Protein 7A46 (pdb70)

Solvent-accessible surface area: 71014 Å² total; per-residue (Å²): 120,88,82,67,47,56,62,61,10,62,65,17,44,89,83,84,192,76,113,95,111,48,50,28,30,97,19,13,39,60,32,50,73,72,19,102,21,48,3,56,59,34,36,24,29,26,113,19,40,7,61,6,41,1,41,46,41,55,39,70,4,68,40,13,5,74,45,4,76,164,34,87,3,0,61,96,44,11,31,0,29,11,58,148,12,65,4,50,1,70,129,65,39,127,26,5,1,3,0,30,51,89,51,1,2,26,28,11,7,5,5,42,46,5,77,49,4,3,2,24,48,50,52,76,0,23,8,52,0,68,9,51,0,1,22,118,25,86,23,112,90,0,39,94,4,1,87,63,0,3,53,57,2,33,144,72,138,122,7,82,50,23,6,90,42,128,25,94,68,39,19,10,21,17,37,66,73,34,7,0,27,1,67,0,24,9,46,0,70,44,69,89,7,106,66,0,67,32,25,0,0,38,38,0,6,94,31,4,73,136,40,40,13,96,20,11,15,72,22,31,47,70,160,120,87,82,66,48,57,62,59,11,61,64,15,44,89,82,84,191,76,114,95,112,48,51,29,31,98,19,13,39,61,32,49,73,72,20,101,21,47,2,54,64,33,37,25,31,25,113,18,42,6,62,7,42,0,40,48,44,55,40,73,4,70,38,14,6,73,41,4,75,162,31,84,3,0,62,96,44,11,30,0,29,10,57,150,13,66,4,50,1,70,132,64,40,128,29,6,1,2,1,31,52,90,52,1,3,27,30,13,7,5,5,42,47,6,77,51,4,3,2,24,49,47,50,77,0,22,7,56,0,68,9,50,0,0,21,119,26,86,23,112,89,0,39,94,4,1,87,64,0,3,53,56,2,33,144,71,139,122,6,83,51,23,6,89,42,127,24,94,67,36,18,10,22,16,39,65,69,35,7,0,28,1,66,0,23,9,46,0,69,44,68,89,8,105,65,0,67,35,24,0,0,38,38,0,7,94,30,4,73,137,42,40,13,95,21,12,13,71,19,29,52,73,161,121,86,83,67,48,56,63,62,12,61,65,15,44,88,82,85,192,75,114,94,113,49,50,32,31,96,19,13,38,62,35,53,73,73,22,102,22,47,3,56,66,35,35,27,33,29,115,21,44,8,64,9,43,0,42,50,41,55,41,74,4,69,38,14,6,73,41,6,74,161,31,84,2,0,62,96,44,12,30,0,31,11,56,149,14,65,4,51,1,70,132,64,42,127,28,6,1,3,0,31,52,90,49,2,2,27,28,12,6,8,6,42,46,6,79,52,5,3,3,25,50,47,50,76,0,24,7,55,0,68,9,50,0,0,22,122,26,84,23,112,89,0,39,93,4,1,86,63,0,2,54,56,2,33,144,71,138,122,6,81,51,23,6,89,43,126,25,94,69,35,18,10,22,18,40,64,75,32,7,0,28,1,66,0,23,9,46,0,71,44,70,88,8,106,65,0,67,34,24,0,0,40,38,0,6,94,31,3,73,137,42,40,12,97,17,9,15,70,21,32,53,71,158,122,88,83,67,48,57,63,62,11,61,65,18,45,89,83,84,192,76,114,94,111,48,51,33,30,97,19,14,38,62,33,52,71,74,22,105,22,51,4,57,60,38,36,25,30,31,113,20,46,9,64,8,48,1,43,48,43,55,40,72,4,68,41,15,6,72,43,5,76,161,33,85,3,0,61,96,45,11,29,0,31,11,56,149,14,66,4,52,1,70,134,64,40,126,30,6,1,3,0,29,52,90,49,1,2,26,29,12,7,7,5,42,46,6,79,51,5,3,3,26,50,48,51,76,0,23,8,53,0,68,11,54,0,0,22,118,25,83,24,111,88,0,38,95,6,1,85,63,0,2,53,57,2,32,144,72,136,121,7,80,51,23,6,91,44,126,24,94,67,37,20,10,22,18,38,66,72,33,7,0,27,1,66,0,24,9,46,1,70,44,70,88,9,106,64,0,66,34,24,0,0,41,37,0,7,93,30,5,76,137,42,41,12,98,20,9,18,72,21,28,50,64,154,120,86,83,67,48,57,62,59,11,62,64,14,45,89,80,86,191,76,112,94,112,48,50,28,31,98,19,12,38,65,29,48,72,75,20,106,21,48,4,55,61,36,36,23,29,27,113,18,44,8,64,6,45,1,41,47,45,55,37,71,4,68,39,12,6,72,40,3,74,161,28,84,3,0,62,96,44,12,29,0,31,12,57,150,13,66,4,51,1,71,136,65,40,126,30,6,1,3,0,31,52,91,49,1,2,26,30,14,8,6,6,42,49,5,75,49,3,2,1,23,51,46,52,78,0,25,8,55,0,68,8,52,0,1,23,121,26,84,24,112,88,0,38,94,5,1,84,63,0,2,54,58,2,33,145,71,137,121,7,80,50,23,6,92,43,126,25,95,67,38,20,10,21,18,39,64,73,33,6,0,27,1,64,0,24,9,47,0,70,44,70,88,7,107,64,0,67,34,24,0,0,40,37,0,7,92,31,5,76,137,41,40,13,97,20,10,17,70,21,31,50,70,159,121,87,82,68,47,57,63,60,11,62,65,18,46,88,84,84,191,76,113,95,112,49,51,32,30,98,18,14,39,60,30,52,73,71,16,101,20,45,2,54,59,33,33,24,30,26,113,21,40,7,62,8,40,1,41,50,40,55,42,73,4,69,41,15,6,72,43,5,75,162,31,85,3,0,62,96,44,12,29,0,31,11,56,148,14,65,4,51,1,71,130,65,38,126,26,5,1,3,0,29,52,89,51,1,2,25,27,11,6,5,6,42,49,6,77,51,4,3,2,24,50,47,51,78,0,24,8,53,0,67,10,52,0,1,22,122,25,85,23,113,90,0,38,93,5,1,84,63,0,2,54,57,2,33,145,72,138,121,7,80,50,24,6,91,43,127,25,94,67,36,19,9,22,18,39,66,73,32,6,0,27,1,66,0,24,9,46,0,69,44,70,88,8,106,64,0,68,33,26,0,0,39,38,0,7,93,30,4,74,136,42,39,13,94,21,11,16,71,22,34,52,69,157,121,87,81,66,48,58,62,60,10,61,66,16,45,89,81,84,190,78,114,95,112,48,51,29,30,97,20,13,39,63,32,51,75,75,20,106,20,49,4,55,61,35,36,24,29,28,112,19,43,9,62,7,47,1,43,49,43,56,38,72,4,69,38,13,6,74,41,4,76,163,28,85,2,0,60,96,44,11,30,0,30,12,57,149,13,66,4,50,1,69,133,65,40,127,31,6,1,3,0,30,52,90,50,1,2,28,29,13,7,6,6,41,50,6,76,50,4,2,2,24,49,47,51,76,0,25,7,53,0,68,9,51,0,1,22,120,25,85,23,112,89,0,39,94,4,1,85,64,0,3,54,56,2,33,144,71,139,121,7,82,49,24,6,91,42,127,25,93,68,36,19,9,22,17,38,65,73,33,6,0,27,1,66,0,23,8,46,0,70,44,70,89,8,106,65,0,67,34,26,0,0,40,38,0,7,94,30,5,75,136,41,41,12,98,21,11,15,71,22,33,50,70,159

B-factor: mean 167.86, std 59.72, range [116.12, 360.84]

Structure (mmCIF, N/CA/C/O backbone):
data_7A46
#
_entry.id   7A46
#
_cell.length_a   1.00
_cell.length_b   1.00
_cell.length_c   1.00
_cell.angle_alpha   90.00
_cell.angle_beta   90.00
_cell.angle_gamma   90.00
#
_symmetry.space_group_name_H-M   'P 1'
#
loop_
_atom_site.group_PDB
_atom_site.id
_atom_site.type_symbol
_atom_site.label_atom_id
_atom_site.label_alt_id
_atom_site.label_comp_id
_atom_site.label_asym_id
_atom_site.label_entity_id
_atom_site.label_seq_id
_atom_site.pdbx_PDB_ins_code
_atom_site.Cartn_x
_atom_site.Cartn_y
_atom_site.Cartn_z
_atom_site.occupancy
_atom_site.B_iso_or_equiv
_atom_site.auth_seq_id
_atom_site.auth_comp_id
_atom_site.auth_asym_id
_atom_site.auth_atom_id
_atom_site.pdbx_PDB_model_num
ATOM 1 N N . UNK A 1 1 ? 134.749 113.799 94.141 1.00 330.01 -15 UNK A N 1
ATOM 2 C CA . UNK A 1 1 ? 135.000 114.510 95.388 1.00 330.01 -15 UNK A CA 1
ATOM 3 C C . UNK A 1 1 ? 134.656 113.637 96.589 1.00 330.01 -15 UNK A C 1
ATOM 4 O O . UNK A 1 1 ? 135.231 113.796 97.666 1.00 330.01 -15 UNK A O 1
ATOM 6 N N . UNK A 1 2 ? 133.716 112.717 96.397 1.00 330.91 -14 UNK A N 1
ATOM 7 C CA . UNK A 1 2 ? 133.291 111.816 97.462 1.00 330.91 -14 UNK A CA 1
ATOM 8 C C . UNK A 1 2 ? 134.435 110.907 97.890 1.00 330.91 -14 UNK A C 1
ATOM 9 O O . UNK A 1 2 ? 134.776 110.831 99.072 1.00 330.91 -14 UNK A O 1
ATOM 11 N N . UNK A 1 3 ? 135.024 110.219 96.918 1.00 331.02 -13 UNK A N 1
ATOM 12 C CA . UNK A 1 3 ? 136.156 109.340 97.178 1.00 331.02 -13 UNK A CA 1
ATOM 13 C C . UNK A 1 3 ? 137.339 110.144 97.699 1.00 331.02 -13 UNK A C 1
ATOM 14 O O . UNK A 1 3 ? 138.062 109.694 98.586 1.00 331.02 -13 UNK A O 1
ATOM 16 N N . UNK A 1 4 ? 137.525 111.340 97.148 1.00 330.30 -12 UNK A N 1
ATOM 17 C CA . UNK A 1 4 ? 138.610 112.219 97.569 1.00 330.30 -12 UNK A CA 1
ATOM 18 C C . UNK A 1 4 ? 138.441 112.633 99.027 1.00 330.30 -12 UNK A C 1
ATOM 19 O O . UNK A 1 4 ? 139.395 112.592 99.804 1.00 330.30 -12 UNK A O 1
ATOM 21 N N . UNK A 1 5 ? 137.225 113.028 99.390 1.00 329.15 -11 UNK A N 1
ATOM 22 C CA . UNK A 1 5 ? 136.924 113.413 100.765 1.00 329.15 -11 UNK A CA 1
ATOM 23 C C . UNK A 1 5 ? 137.109 112.225 101.701 1.00 329.15 -11 UNK A C 1
ATOM 24 O O . UNK A 1 5 ? 137.616 112.372 102.814 1.00 329.15 -11 UNK A O 1
ATOM 26 N N . UNK A 1 6 ? 136.694 111.050 101.239 1.00 327.92 -10 UNK A N 1
ATOM 27 C CA . UNK A 1 6 ? 136.840 109.826 102.013 1.00 327.92 -10 UNK A CA 1
ATOM 28 C C . UNK A 1 6 ? 138.309 109.548 102.295 1.00 327.92 -10 UNK A C 1
ATOM 29 O O . UNK A 1 6 ? 138.683 109.236 103.424 1.00 327.92 -10 UNK A O 1
ATOM 31 N N . UNK A 1 7 ? 139.137 109.674 101.264 1.00 326.00 -9 UNK A N 1
ATOM 32 C CA . UNK A 1 7 ? 140.571 109.441 101.390 1.00 326.00 -9 UNK A CA 1
ATOM 33 C C . UNK A 1 7 ? 141.212 110.471 102.313 1.00 326.00 -9 UNK A C 1
ATOM 34 O O . UNK A 1 7 ? 142.088 110.139 103.114 1.00 326.00 -9 UNK A O 1
ATOM 36 N N . UNK A 1 8 ? 140.770 111.719 102.198 1.00 324.44 -8 UNK A N 1
ATOM 37 C CA . UNK A 1 8 ? 141.263 112.790 103.054 1.00 324.44 -8 UNK A CA 1
ATOM 38 C C . UNK A 1 8 ? 140.969 112.479 104.518 1.00 324.44 -8 UNK A C 1
ATOM 39 O O . UNK A 1 8 ? 141.851 112.570 105.377 1.00 324.44 -8 UNK A O 1
ATOM 41 N N . UNK A 1 9 ? 139.723 112.105 104.788 1.00 321.52 -7 UNK A N 1
ATOM 42 C CA . UNK A 1 9 ? 139.289 111.771 106.139 1.00 321.52 -7 UNK A CA 1
ATOM 43 C C . UNK A 1 9 ? 140.045 110.562 106.675 1.00 321.52 -7 UNK A C 1
ATOM 44 O O . UNK A 1 9 ? 140.412 110.526 107.846 1.00 321.52 -7 UNK A O 1
ATOM 46 N N . UNK A 1 10 ? 140.275 109.578 105.812 1.00 320.71 -6 UNK A N 1
ATOM 47 C CA . UNK A 1 10 ? 141.033 108.395 106.188 1.00 320.71 -6 UNK A CA 1
ATOM 48 C C . UNK A 1 10 ? 142.445 108.777 106.603 1.00 320.71 -6 UNK A C 1
ATOM 49 O O . UNK A 1 10 ? 142.920 108.353 107.655 1.00 320.71 -6 UNK A O 1
ATOM 51 N N . UNK A 1 11 ? 143.107 109.574 105.771 1.00 318.82 -5 UNK A N 1
ATOM 52 C CA . UNK A 1 11 ? 144.471 110.010 106.046 1.00 318.82 -5 UNK A CA 1
ATOM 53 C C . UNK A 1 11 ? 144.533 110.776 107.362 1.00 318.82 -5 UNK A C 1
ATOM 54 O O . UNK A 1 11 ? 145.435 110.570 108.178 1.00 318.82 -5 UNK A O 1
ATOM 56 N N . UNK A 1 12 ? 143.555 111.651 107.569 1.00 317.74 -4 UNK A N 1
ATOM 57 C CA . UNK A 1 12 ? 143.492 112.452 108.785 1.00 317.74 -4 UNK A CA 1
ATOM 58 C C . UNK A 1 12 ? 143.300 111.579 110.023 1.00 317.74 -4 UNK A C 1
ATOM 59 O O . UNK A 1 12 ? 143.974 111.772 111.035 1.00 317.74 -4 UNK A O 1
ATOM 61 N N . UNK A 1 13 ? 142.386 110.618 109.936 1.00 315.25 -3 UNK A N 1
ATOM 62 C CA . UNK A 1 13 ? 142.103 109.725 111.051 1.00 315.25 -3 UNK A CA 1
ATOM 63 C C . UNK A 1 13 ? 143.298 108.825 111.333 1.00 315.25 -3 UNK A C 1
ATOM 64 O O . UNK A 1 13 ? 143.519 108.401 112.468 1.00 315.25 -3 UNK A O 1
ATOM 66 N N . UNK A 1 14 ? 144.064 108.534 110.287 1.00 313.82 -2 UNK A N 1
ATOM 67 C CA . UNK A 1 14 ? 145.266 107.727 11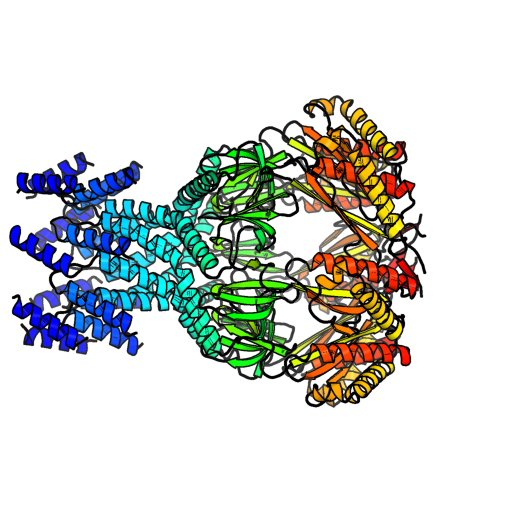0.416 1.00 313.82 -2 UNK A CA 1
ATOM 68 C C . UNK A 1 14 ? 146.330 108.524 111.154 1.00 313.82 -2 UNK A C 1
ATOM 69 O O . UNK A 1 14 ? 147.047 108.003 112.010 1.00 313.82 -2 UNK A O 1
ATOM 71 N N . UNK A 1 15 ? 146.422 109.802 110.806 1.00 311.23 -1 UNK A N 1
ATOM 72 C CA . UNK A 1 15 ? 147.335 110.712 111.481 1.00 311.23 -1 UNK A CA 1
ATOM 73 C C . UNK A 1 15 ? 146.918 110.879 112.939 1.00 311.23 -1 UNK A C 1
ATOM 74 O O . UNK A 1 15 ? 147.752 111.107 113.813 1.00 311.23 -1 UNK A O 1
ATOM 76 N N . UNK A 1 16 ? 145.619 110.762 113.191 1.00 308.15 0 UNK A N 1
ATOM 77 C CA . UNK A 1 16 ? 145.089 110.893 114.541 1.00 308.15 0 UNK A CA 1
ATOM 78 C C . UNK A 1 16 ? 145.557 109.740 115.421 1.00 308.15 0 UNK A C 1
ATOM 79 O O . UNK A 1 16 ? 146.182 109.959 116.459 1.00 308.15 0 UNK A O 1
ATOM 81 N N . LEU A 1 533 ? 142.313 109.382 128.764 1.00 289.51 517 LEU A N 1
ATOM 82 C CA . LEU A 1 533 ? 142.891 110.027 127.591 1.00 289.51 517 LEU A CA 1
ATOM 83 C C . LEU A 1 533 ? 142.275 109.476 126.313 1.00 289.51 517 LEU A C 1
ATOM 84 O O . LEU A 1 533 ? 141.811 110.230 125.453 1.00 289.51 517 LEU A O 1
ATOM 89 N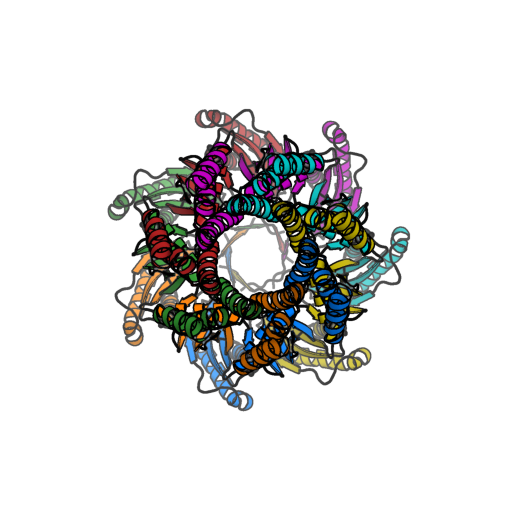 N . ALA A 1 534 ? 142.281 108.146 126.205 1.00 289.81 518 ALA A N 1
ATOM 90 C CA . ALA A 1 534 ? 141.940 107.497 124.945 1.00 289.81 518 ALA A CA 1
ATOM 91 C C . ALA A 1 534 ? 140.492 107.738 124.547 1.00 289.81 518 ALA A C 1
ATOM 92 O O . ALA A 1 534 ? 140.212 107.993 123.372 1.00 289.81 518 ALA A O 1
ATOM 94 N N . VAL A 1 535 ? 139.559 107.669 125.498 1.00 286.11 519 VAL A N 1
ATOM 95 C CA . VAL A 1 535 ? 138.148 107.812 125.150 1.00 286.11 519 VAL A CA 1
ATOM 96 C C . VAL A 1 535 ? 137.850 109.235 124.693 1.00 286.11 519 VAL A C 1
ATOM 97 O O . VAL A 1 535 ? 137.112 109.453 123.723 1.00 286.11 519 VAL A O 1
ATOM 101 N N . ILE A 1 536 ? 138.429 110.225 125.372 1.00 281.92 520 ILE A N 1
ATOM 102 C CA . ILE A 1 536 ? 138.201 111.610 124.976 1.00 281.92 520 ILE A CA 1
ATOM 103 C C . ILE A 1 536 ? 138.864 111.897 123.635 1.00 281.92 520 ILE A C 1
ATOM 104 O O . ILE A 1 536 ? 138.304 112.607 122.790 1.00 281.92 520 ILE A O 1
ATOM 109 N N . ILE A 1 537 ? 140.058 111.343 123.410 1.00 280.00 521 ILE A N 1
ATOM 110 C CA . ILE A 1 537 ? 140.706 111.481 122.108 1.00 280.00 521 ILE A CA 1
ATOM 111 C C . ILE A 1 537 ? 139.843 110.865 121.017 1.00 280.00 521 ILE A C 1
ATOM 112 O O . ILE A 1 537 ? 139.719 111.415 119.917 1.00 280.00 521 ILE A O 1
ATOM 117 N N . SER A 1 538 ? 139.219 109.722 121.309 1.00 281.41 522 SER A N 1
ATOM 118 C CA . SER A 1 538 ? 138.361 109.069 120.326 1.00 281.41 522 SER A CA 1
ATOM 119 C C . SER A 1 538 ? 137.132 109.912 120.023 1.00 281.41 522 SER A C 1
ATOM 120 O O . SER A 1 538 ? 136.723 110.030 118.864 1.00 281.41 522 SER A O 1
ATOM 123 N N . THR A 1 539 ? 136.523 110.492 121.055 1.00 277.26 523 THR A N 1
ATOM 124 C CA . THR A 1 539 ? 135.380 111.366 120.825 1.00 277.26 523 THR A CA 1
ATOM 125 C C . THR A 1 539 ? 135.775 112.582 119.995 1.00 277.26 523 THR A C 1
ATOM 126 O O . THR A 1 539 ? 135.048 112.973 119.076 1.00 277.26 523 THR A O 1
ATOM 130 N N . ILE A 1 540 ? 136.930 113.181 120.290 1.00 272.13 524 ILE A N 1
ATOM 131 C CA . ILE A 1 540 ? 137.387 114.333 119.516 1.00 272.13 524 ILE A CA 1
ATOM 132 C C . ILE A 1 540 ? 137.649 113.936 118.069 1.00 272.13 524 ILE A C 1
ATOM 133 O O . ILE A 1 540 ? 137.361 114.697 117.136 1.00 272.13 524 ILE A O 1
ATOM 138 N N . THR A 1 541 ? 138.219 112.749 117.860 1.00 275.18 525 THR A N 1
ATOM 139 C CA . THR A 1 541 ? 138.447 112.261 116.505 1.00 275.18 525 THR A CA 1
ATOM 140 C C . THR A 1 541 ? 137.130 112.069 115.766 1.00 275.18 525 THR A C 1
ATOM 141 O O . THR A 1 541 ? 137.001 112.451 114.598 1.00 275.18 525 THR A O 1
ATOM 145 N N . ILE A 1 542 ? 136.149 111.454 116.425 1.00 270.16 526 ILE A N 1
ATOM 146 C CA . ILE A 1 542 ? 134.823 111.324 115.834 1.00 270.16 526 ILE A CA 1
ATOM 147 C C . ILE A 1 542 ? 134.274 112.693 115.466 1.00 270.16 526 ILE A C 1
ATOM 148 O O . ILE A 1 542 ? 133.645 112.869 114.416 1.00 270.16 526 ILE A O 1
ATOM 153 N N . MET A 1 543 ? 134.506 113.684 116.326 1.00 269.37 527 MET A N 1
ATOM 154 C CA . MET A 1 543 ? 134.024 115.031 116.051 1.00 269.37 527 MET A CA 1
ATOM 155 C C . MET A 1 543 ? 134.679 115.605 114.802 1.00 269.37 527 MET A C 1
ATOM 156 O O . MET A 1 543 ? 133.994 116.131 113.920 1.00 269.37 527 MET A O 1
ATOM 161 N N . ILE A 1 544 ? 136.008 115.519 114.711 1.00 270.71 528 ILE A N 1
ATOM 162 C CA . ILE A 1 544 ? 136.680 116.075 113.538 1.00 270.71 528 ILE A CA 1
ATOM 163 C C . ILE A 1 544 ? 136.242 115.342 112.280 1.00 270.71 528 ILE A C 1
ATOM 164 O O . ILE A 1 544 ? 136.122 115.949 111.208 1.00 270.71 528 ILE A O 1
ATOM 169 N N . VAL A 1 545 ? 135.972 114.041 112.384 1.00 271.92 529 VAL A N 1
ATOM 170 C CA . VAL A 1 545 ? 135.563 113.281 111.210 1.00 271.92 529 VAL A CA 1
ATOM 171 C C . VAL A 1 545 ? 134.177 113.713 110.756 1.00 271.92 529 VAL A C 1
ATOM 172 O O . VAL A 1 545 ? 133.983 114.111 109.602 1.00 271.92 529 VAL A O 1
ATOM 176 N N . LEU A 1 546 ? 133.192 113.640 111.656 1.00 272.26 530 LEU A N 1
ATOM 177 C CA . LEU A 1 546 ? 131.851 114.106 111.325 1.00 272.26 530 LEU A CA 1
ATOM 178 C C . LEU A 1 546 ? 131.864 115.538 110.815 1.00 272.26 530 LEU A C 1
ATOM 179 O O . LEU A 1 546 ? 131.070 115.893 109.939 1.00 272.26 530 LEU A O 1
ATOM 184 N N . SER A 1 547 ? 132.760 116.372 111.341 1.00 273.47 531 SER A N 1
ATOM 185 C CA . SER A 1 547 ? 132.905 117.733 110.830 1.00 273.47 531 SER A CA 1
ATOM 186 C C . SER A 1 547 ? 133.324 117.704 109.366 1.00 273.47 531 SER A C 1
ATOM 187 O O . SER A 1 547 ? 132.620 118.221 108.494 1.00 273.47 531 SER A O 1
ATOM 190 N N . GLU A 1 548 ? 134.480 117.102 109.084 1.00 274.76 532 GLU A N 1
ATOM 191 C CA . GLU A 1 548 ? 134.945 116.997 107.709 1.00 274.76 532 GLU A CA 1
ATOM 192 C C . GLU A 1 548 ? 134.016 116.171 106.831 1.00 274.76 532 GLU A C 1
ATOM 193 O O . GLU A 1 548 ? 133.971 116.406 105.619 1.00 274.76 532 GLU A O 1
ATOM 199 N N . ILE A 1 549 ? 133.277 115.222 107.398 1.00 277.53 533 ILE A N 1
ATOM 200 C CA . ILE A 1 549 ? 132.350 114.398 106.604 1.00 277.53 533 ILE A CA 1
ATOM 201 C C . ILE A 1 549 ? 131.003 115.109 106.640 1.00 277.53 533 ILE A C 1
ATOM 202 O O . ILE A 1 549 ? 130.118 114.820 107.450 1.00 277.53 533 ILE A O 1
ATOM 207 N N . GLY A 1 550 ? 130.851 116.083 105.743 1.00 274.69 534 GLY A N 1
ATOM 208 C CA . GLY A 1 550 ? 129.574 116.685 105.397 1.00 274.69 534 GLY A CA 1
ATOM 209 C C . GLY A 1 550 ? 128.605 117.030 106.511 1.00 274.69 534 GLY A C 1
ATOM 210 O O . GLY A 1 550 ? 127.395 117.088 106.275 1.00 274.69 534 GLY A O 1
ATOM 211 N N . VAL A 1 551 ? 129.102 117.257 107.724 1.00 271.92 535 VAL A N 1
ATOM 212 C CA . VAL A 1 551 ? 128.265 117.624 108.860 1.00 271.92 535 VAL A CA 1
ATOM 213 C C . VAL A 1 551 ? 128.946 118.756 109.612 1.00 271.92 535 VAL A C 1
ATOM 214 O O . VAL A 1 551 ? 130.165 118.734 109.810 1.00 271.92 535 VAL A O 1
ATOM 218 N N . ASN A 1 552 ? 128.163 119.749 110.026 1.00 261.14 536 ASN A N 1
ATOM 219 C CA . ASN A 1 552 ? 128.670 120.889 110.783 1.00 261.14 536 ASN A CA 1
ATOM 220 C C . ASN A 1 552 ? 128.178 120.760 112.215 1.00 261.14 536 ASN A C 1
ATOM 221 O O . ASN A 1 552 ? 127.030 121.104 112.516 1.00 261.14 536 ASN A O 1
ATOM 226 N N . ILE A 1 553 ? 129.041 120.262 113.092 1.00 254.59 537 ILE A N 1
ATOM 227 C CA . ILE A 1 553 ? 128.675 119.985 114.477 1.00 254.59 537 ILE A CA 1
ATOM 228 C C . ILE A 1 553 ? 128.965 121.248 115.280 1.00 254.59 537 ILE A C 1
ATOM 229 O O . ILE A 1 553 ? 130.011 121.390 115.912 1.00 254.59 537 ILE A O 1
ATOM 234 N N . ALA A 1 554 ? 128.023 122.171 115.265 1.00 250.02 538 ALA A N 1
ATOM 235 C CA . ALA A 1 554 ? 128.089 123.284 116.198 1.00 250.02 538 ALA A CA 1
ATOM 236 C C . ALA A 1 554 ? 127.480 122.880 117.538 1.00 250.02 538 ALA A C 1
ATOM 237 O O . ALA A 1 554 ? 128.120 123.075 118.578 1.00 250.02 538 ALA A O 1
ATOM 239 N N . PRO A 1 555 ? 126.269 122.307 117.578 1.00 252.04 539 PRO A N 1
ATOM 240 C CA . PRO A 1 555 ? 125.706 121.949 118.886 1.00 252.04 539 PRO A CA 1
ATOM 241 C C . PRO A 1 555 ? 126.368 120.738 119.511 1.00 252.04 539 PRO A C 1
ATOM 242 O O . PRO A 1 555 ? 126.415 120.647 120.743 1.00 252.04 539 PRO A O 1
ATOM 246 N N . LEU A 1 556 ? 126.864 119.794 118.711 1.00 245.04 540 LEU A N 1
ATOM 247 C CA . LEU A 1 556 ? 127.686 118.733 119.278 1.00 245.04 540 LEU A CA 1
ATOM 248 C C . LEU A 1 556 ? 128.930 119.322 119.920 1.00 245.04 540 LEU A C 1
ATOM 249 O O . LEU A 1 556 ? 129.345 118.908 121.011 1.00 245.04 540 LEU A O 1
ATOM 254 N N . LEU A 1 557 ? 129.545 120.289 119.240 1.00 241.72 541 LEU A N 1
ATOM 255 C CA . LEU A 1 557 ? 130.607 121.070 119.855 1.00 241.72 541 LEU A CA 1
ATOM 256 C C . LEU A 1 557 ? 130.135 121.703 121.154 1.00 241.72 541 LEU A C 1
ATOM 257 O O . LEU A 1 557 ? 130.890 121.766 122.125 1.00 241.72 541 LEU A O 1
ATOM 262 N N . ALA A 1 558 ? 128.883 122.161 121.199 1.00 238.99 542 ALA A N 1
ATOM 263 C CA . ALA A 1 558 ? 128.378 122.813 122.404 1.00 238.99 542 ALA A CA 1
ATOM 264 C C . ALA A 1 558 ? 128.276 121.828 123.563 1.00 238.99 542 ALA A C 1
ATOM 265 O O . ALA A 1 558 ? 128.661 122.140 124.695 1.00 238.99 542 ALA A O 1
ATOM 267 N N . GLY A 1 559 ? 127.754 120.631 123.300 1.00 232.82 543 GLY A N 1
ATOM 268 C CA . GLY A 1 559 ? 127.674 119.628 124.350 1.00 232.82 543 GLY A CA 1
ATOM 269 C C . GLY A 1 559 ? 129.042 119.181 124.827 1.00 232.82 543 GLY A C 1
ATOM 270 O O . GLY A 1 559 ? 129.294 119.089 126.036 1.00 232.82 543 GLY A O 1
ATOM 271 N N . ALA A 1 560 ? 129.945 118.895 123.887 1.00 233.07 544 ALA A N 1
ATOM 272 C CA . ALA A 1 560 ? 131.296 118.505 124.268 1.00 233.07 544 ALA A CA 1
ATOM 273 C C . ALA A 1 560 ? 131.996 119.625 125.023 1.00 233.07 544 ALA A C 1
ATOM 274 O O . ALA A 1 560 ? 132.782 119.368 125.939 1.00 233.07 544 ALA A O 1
ATOM 276 N N . GLY A 1 561 ? 131.701 120.879 124.676 1.00 227.64 545 GLY A N 1
ATOM 277 C CA . GLY A 1 561 ? 132.296 121.993 125.384 1.00 227.64 545 GLY A CA 1
ATOM 278 C C . GLY A 1 561 ? 131.729 122.172 126.772 1.00 227.64 545 GLY A C 1
ATOM 279 O O . GLY A 1 561 ? 132.445 122.576 127.686 1.00 227.64 545 GLY A O 1
ATOM 280 N N . ALA A 1 562 ? 130.442 121.881 126.952 1.00 222.73 546 ALA A N 1
ATOM 281 C CA . ALA A 1 562 ? 129.885 121.855 128.298 1.00 222.73 546 ALA A CA 1
ATOM 282 C C . ALA A 1 562 ? 130.579 120.799 129.147 1.00 222.73 546 ALA A C 1
ATOM 283 O O . ALA A 1 562 ? 130.977 121.067 130.289 1.00 222.73 546 ALA A O 1
ATOM 285 N N . LEU A 1 563 ? 130.739 119.594 128.599 1.00 219.14 547 LEU A N 1
ATOM 286 C CA . LEU A 1 563 ? 131.443 118.538 129.323 1.00 219.14 547 LEU A CA 1
ATOM 287 C C . LEU A 1 563 ? 132.874 118.956 129.650 1.00 219.14 547 LEU A C 1
ATOM 288 O O . LEU A 1 563 ? 133.371 118.724 130.762 1.00 219.14 547 LEU A O 1
ATOM 293 N N . GLY A 1 564 ? 133.552 119.581 128.686 1.00 215.98 548 GLY A N 1
ATOM 294 C CA . GLY A 1 564 ? 134.917 120.014 128.906 1.00 215.98 548 GLY A CA 1
ATOM 295 C C . GLY A 1 564 ? 135.029 121.118 129.933 1.00 215.98 548 GLY A C 1
ATOM 296 O O . GLY A 1 564 ? 135.953 121.120 130.742 1.00 215.98 548 GLY A O 1
ATOM 297 N N . LEU A 1 565 ? 134.095 122.069 129.917 1.00 210.36 549 LEU A N 1
ATOM 298 C CA . LEU A 1 565 ? 134.069 123.109 130.935 1.00 210.36 549 LEU A CA 1
ATOM 299 C C . LEU A 1 565 ? 133.824 122.523 132.315 1.00 210.36 549 LEU A C 1
ATOM 300 O O . LEU A 1 565 ? 134.406 122.990 133.303 1.00 210.36 549 LEU A O 1
ATOM 305 N N . ALA A 1 566 ? 132.975 121.499 132.398 1.00 209.19 550 ALA A N 1
ATOM 306 C CA . ALA A 1 566 ? 132.783 120.803 133.664 1.00 209.19 550 ALA A CA 1
ATOM 307 C C . ALA A 1 566 ? 134.093 120.204 134.157 1.00 209.19 550 ALA A C 1
ATOM 308 O O . ALA A 1 566 ? 134.538 120.489 135.275 1.00 209.19 550 ALA A O 1
ATOM 310 N N . ILE A 1 567 ? 134.730 119.371 133.329 1.00 203.87 551 ILE A N 1
ATOM 311 C CA . ILE A 1 567 ? 135.985 118.742 133.740 1.00 203.87 551 ILE A CA 1
ATOM 312 C C . ILE A 1 567 ? 137.036 119.799 134.067 1.00 203.87 551 ILE A C 1
ATOM 313 O O . ILE A 1 567 ? 137.873 119.610 134.959 1.00 203.87 551 ILE A O 1
ATOM 318 N N . SER A 1 568 ? 136.999 120.933 133.366 1.00 207.21 552 SER A N 1
ATOM 319 C CA . SER A 1 568 ? 137.928 122.024 133.635 1.00 207.21 552 SER A CA 1
ATOM 320 C C . SER A 1 568 ? 137.729 122.573 135.038 1.00 207.21 552 SER A C 1
ATOM 321 O O . SER A 1 568 ? 138.652 122.564 135.860 1.00 207.21 552 SER A O 1
ATOM 324 N N . PHE A 1 569 ? 136.522 123.066 135.327 1.00 204.99 553 PHE A N 1
ATOM 325 C CA . PHE A 1 569 ? 136.221 123.532 136.677 1.00 204.99 553 PHE A CA 1
ATOM 326 C C . PHE A 1 569 ? 136.462 122.442 137.712 1.00 204.99 553 PHE A C 1
ATOM 327 O O . PHE A 1 569 ? 136.587 122.737 138.906 1.00 204.99 553 PHE A O 1
ATOM 335 N N . GLY A 1 570 ? 136.535 121.186 137.279 1.00 194.40 554 GLY A N 1
ATOM 336 C CA . GLY A 1 570 ? 136.877 120.098 138.171 1.00 194.40 554 GLY A CA 1
ATOM 337 C C . GLY A 1 570 ? 138.367 119.877 138.325 1.00 194.40 554 GLY A C 1
ATOM 338 O O . GLY A 1 570 ? 138.890 119.938 139.440 1.00 194.40 554 GLY A O 1
ATOM 339 N N . SER A 1 571 ? 139.074 119.655 137.215 1.00 190.56 555 SER A N 1
ATOM 340 C CA . SER A 1 571 ? 140.489 119.304 137.258 1.00 190.56 555 SER A CA 1
ATOM 341 C C . SER A 1 571 ? 141.384 120.520 137.437 1.00 190.56 555 SER A C 1
ATOM 342 O O . SER A 1 571 ? 142.590 120.449 137.162 1.00 190.56 555 SER A O 1
ATOM 345 N N . GLN A 1 572 ? 140.819 121.640 137.890 1.00 189.60 556 GLN A N 1
ATOM 346 C CA . GLN A 1 572 ? 141.627 122.815 138.188 1.00 189.60 556 GLN A CA 1
ATOM 347 C C . GLN A 1 572 ? 142.465 122.620 139.443 1.00 189.60 556 GLN A C 1
ATOM 348 O O . GLN A 1 572 ? 143.581 123.147 139.530 1.00 189.60 556 GLN A O 1
ATOM 354 N N . THR A 1 573 ? 141.951 121.870 140.420 1.00 176.22 557 THR A N 1
ATOM 355 C CA . THR A 1 573 ? 142.605 121.805 141.721 1.00 176.22 557 THR A CA 1
ATOM 356 C C . THR A 1 573 ? 143.991 121.187 141.624 1.00 176.22 557 THR A C 1
ATOM 357 O O . THR A 1 573 ? 144.929 121.680 142.254 1.00 176.22 557 THR A O 1
ATOM 361 N N . LEU A 1 574 ? 144.140 120.102 140.861 1.00 165.31 558 LEU A N 1
ATOM 362 C CA . LEU A 1 574 ? 145.437 119.435 140.784 1.00 165.31 558 LEU A CA 1
ATOM 363 C C . LEU A 1 574 ? 146.532 120.396 140.337 1.00 165.31 558 LEU A C 1
ATOM 364 O O . LEU A 1 574 ? 147.611 120.453 140.938 1.00 165.31 558 LEU A O 1
ATOM 369 N N . VAL A 1 575 ? 146.271 121.163 139.282 1.00 165.04 559 VAL A N 1
ATOM 370 C CA . VAL A 1 575 ? 147.314 122.018 138.733 1.00 165.04 559 VAL A CA 1
ATOM 371 C C . VAL A 1 575 ? 147.576 123.200 139.653 1.00 165.04 559 VAL A C 1
ATOM 372 O O . VAL A 1 575 ? 148.732 123.569 139.899 1.00 165.04 559 VAL A O 1
ATOM 376 N N . LYS A 1 576 ? 146.512 123.833 140.149 1.00 158.74 560 LYS A N 1
ATOM 377 C CA . LYS A 1 576 ? 146.683 124.891 141.136 1.00 158.74 560 LYS A CA 1
ATOM 378 C C . LYS A 1 576 ? 147.548 124.409 142.289 1.00 158.74 560 LYS A C 1
ATOM 379 O O . LYS A 1 576 ? 148.468 125.105 142.735 1.00 158.74 560 LYS A O 1
ATOM 385 N N . ASP A 1 577 ? 147.292 123.192 142.753 1.00 154.89 561 ASP A N 1
ATOM 386 C CA . ASP A 1 577 ? 148.014 122.674 143.901 1.00 154.89 561 ASP A CA 1
ATOM 387 C C . ASP A 1 577 ? 149.467 122.405 143.561 1.00 154.89 561 ASP A C 1
ATOM 388 O O . ASP A 1 577 ? 150.364 122.734 144.342 1.00 154.89 561 ASP A O 1
ATOM 393 N N . ILE A 1 578 ? 149.729 121.806 142.400 1.00 147.57 562 ILE A N 1
ATOM 394 C CA . ILE A 1 578 ? 151.118 121.494 142.099 1.00 147.57 562 ILE A CA 1
ATOM 395 C C . ILE A 1 578 ? 151.920 122.770 141.891 1.00 147.57 562 ILE A C 1
ATOM 396 O O . ILE A 1 578 ? 153.090 122.844 142.287 1.00 147.57 562 ILE A O 1
ATOM 401 N N . ILE A 1 579 ? 151.319 123.809 141.310 1.00 148.66 563 ILE A N 1
ATOM 402 C CA . ILE A 1 579 ? 152.088 125.033 141.126 1.00 148.66 563 ILE A CA 1
ATOM 403 C C . ILE A 1 579 ? 152.299 125.735 142.458 1.00 148.66 563 ILE A C 1
ATOM 404 O O . ILE A 1 579 ? 153.378 126.278 142.717 1.00 148.66 563 ILE A O 1
ATOM 409 N N . THR A 1 580 ? 151.288 125.740 143.329 1.00 143.63 564 THR A N 1
ATOM 410 C CA . THR A 1 580 ? 151.505 126.295 144.658 1.00 143.63 564 THR A CA 1
ATOM 411 C C . THR A 1 580 ? 152.609 125.544 145.380 1.00 143.63 564 THR A C 1
ATOM 412 O O . THR A 1 580 ? 153.436 126.147 146.074 1.00 143.63 564 THR A O 1
ATOM 416 N N . GLY A 1 581 ? 152.654 124.226 145.208 1.00 143.06 565 GLY A N 1
ATOM 417 C CA . GLY A 1 581 ? 153.696 123.447 145.845 1.00 143.06 565 GLY A CA 1
ATOM 418 C C . GLY A 1 581 ? 155.073 123.805 145.328 1.00 143.06 565 GLY A C 1
ATOM 419 O O . GLY A 1 581 ? 156.007 124.014 146.106 1.00 143.06 565 GLY A O 1
ATOM 420 N N . VAL A 1 582 ? 155.224 123.874 144.006 1.00 141.06 566 VAL A N 1
ATOM 421 C CA . VAL A 1 582 ? 156.545 124.178 143.478 1.00 141.06 566 VAL A CA 1
ATOM 422 C C . VAL A 1 582 ? 156.957 125.591 143.859 1.00 141.06 566 VAL A C 1
ATOM 423 O O . VAL A 1 582 ? 158.142 125.856 144.086 1.00 141.06 566 VAL A O 1
ATOM 427 N N . PHE A 1 583 ? 156.002 126.512 143.974 1.00 140.92 567 PHE A N 1
ATOM 428 C CA . PHE A 1 583 ? 156.343 127.850 144.441 1.00 140.92 567 PHE A CA 1
ATOM 429 C C . PHE A 1 583 ? 156.845 127.814 145.875 1.00 140.92 567 PHE A C 1
ATOM 430 O O . PHE A 1 583 ? 157.922 128.339 146.175 1.00 140.92 567 PHE A O 1
ATOM 438 N N . ILE A 1 584 ? 156.078 127.197 146.776 1.00 136.45 568 ILE A N 1
ATOM 439 C CA . ILE A 1 584 ? 156.534 127.064 148.154 1.00 136.45 568 ILE A CA 1
ATOM 440 C C . ILE A 1 584 ? 157.919 126.449 148.198 1.00 136.45 568 ILE A C 1
ATOM 441 O O . ILE A 1 584 ? 158.766 126.859 148.999 1.00 136.45 568 ILE A O 1
ATOM 446 N N . GLN A 1 585 ? 158.191 125.494 147.316 1.00 142.01 569 GLN A N 1
ATOM 447 C CA . GLN A 1 585 ? 159.512 124.885 147.289 1.00 142.01 569 GLN A CA 1
ATOM 448 C C . GLN A 1 585 ? 160.579 125.863 146.825 1.00 142.01 569 GLN A C 1
ATOM 449 O O . GLN A 1 585 ? 161.718 125.801 147.298 1.00 142.01 569 GLN A O 1
ATOM 455 N N . PHE A 1 586 ? 160.243 126.760 145.898 1.00 147.12 570 PHE A N 1
ATOM 456 C CA . PHE A 1 586 ? 161.237 127.712 145.418 1.00 147.12 570 PHE A CA 1
ATOM 457 C C . PHE A 1 586 ? 161.748 128.592 146.546 1.00 147.12 570 PHE A C 1
ATOM 458 O O . PHE A 1 586 ? 162.944 128.892 146.615 1.00 147.12 570 PHE A O 1
ATOM 466 N N . GLU A 1 587 ? 160.866 129.010 147.440 1.00 145.64 571 GLU A N 1
ATOM 467 C CA . GLU A 1 587 ? 161.256 129.880 148.537 1.00 145.64 571 GLU A CA 1
ATOM 468 C C . GLU A 1 587 ? 161.919 129.134 149.679 1.00 145.64 571 GLU A C 1
ATOM 469 O O . GLU A 1 587 ? 162.153 129.738 150.729 1.00 145.64 571 GLU A O 1
ATOM 475 N N . ASN A 1 588 ? 162.229 127.851 149.499 1.00 146.95 572 ASN A N 1
ATOM 476 C CA . ASN A 1 588 ? 162.850 127.043 150.545 1.00 146.95 572 ASN A CA 1
ATOM 477 C C . ASN A 1 588 ? 162.046 127.124 151.837 1.00 146.95 572 ASN A C 1
ATOM 478 O O . ASN A 1 588 ? 162.588 127.307 152.926 1.00 146.95 572 ASN A O 1
ATOM 483 N N . GLY A 1 589 ? 160.727 126.997 151.709 1.00 140.53 573 GLY A N 1
ATOM 484 C CA . GLY A 1 589 ? 159.854 127.248 152.837 1.00 140.53 573 GLY A CA 1
ATOM 485 C C . GLY A 1 589 ? 159.554 126.048 153.701 1.00 140.53 573 GLY A C 1
ATOM 486 O O . GLY A 1 589 ? 159.023 126.217 154.802 1.00 140.53 573 GLY A O 1
ATOM 487 N N . MET A 1 590 ? 159.883 124.844 153.246 1.00 138.71 574 MET A N 1
ATOM 488 C CA . MET A 1 590 ? 159.470 123.654 153.975 1.00 138.71 574 MET A CA 1
ATOM 489 C C . MET A 1 590 ? 160.300 122.470 153.513 1.00 138.71 574 MET A C 1
ATOM 490 O O . MET A 1 590 ? 160.354 122.185 152.316 1.00 138.71 574 MET A O 1
ATOM 495 N N . ASN A 1 591 ? 160.937 121.783 154.454 1.00 142.25 575 ASN A N 1
ATOM 496 C CA . ASN A 1 591 ? 161.733 120.607 154.149 1.00 142.25 575 ASN A CA 1
ATOM 497 C C . ASN A 1 591 ? 161.247 119.434 154.984 1.00 142.25 575 ASN A C 1
ATOM 498 O O . ASN A 1 591 ? 160.424 119.582 155.888 1.00 142.25 575 ASN A O 1
ATOM 503 N N . THR A 1 592 ? 161.766 118.255 154.670 1.00 141.22 576 THR A N 1
ATOM 504 C CA . THR A 1 592 ? 161.429 117.066 155.436 1.00 141.22 576 THR A CA 1
ATOM 505 C C . THR A 1 592 ? 162.042 117.162 156.823 1.00 141.22 576 THR A C 1
ATOM 506 O O . THR A 1 592 ? 163.252 117.357 156.960 1.00 141.22 576 THR A O 1
ATOM 510 N N . GLY A 1 593 ? 161.213 117.030 157.850 1.00 140.46 577 GLY A N 1
ATOM 511 C CA . GLY A 1 593 ? 161.682 117.034 159.215 1.00 140.46 577 GLY A CA 1
ATOM 512 C C . GLY A 1 593 ? 161.506 118.343 159.946 1.00 140.46 577 GLY A C 1
ATOM 513 O O . GLY A 1 593 ? 161.737 118.390 161.158 1.00 140.46 577 GLY A O 1
ATOM 514 N N . ASP A 1 594 ? 161.108 119.403 159.256 1.00 142.12 578 ASP A N 1
ATOM 515 C CA . ASP A 1 594 ? 160.922 120.680 159.920 1.00 142.12 578 ASP A CA 1
ATOM 516 C C . ASP A 1 594 ? 159.676 120.649 160.790 1.00 142.12 578 ASP A C 1
ATOM 517 O O . ASP A 1 594 ? 158.837 119.752 160.683 1.00 142.12 578 ASP A O 1
ATOM 522 N N . LEU A 1 595 ? 159.565 121.639 161.665 1.00 132.61 579 LEU A N 1
ATOM 523 C CA . LEU A 1 595 ? 158.418 121.791 162.548 1.00 132.61 579 LEU A CA 1
ATOM 524 C C . LEU A 1 595 ? 157.643 123.018 162.095 1.00 132.61 579 LEU A C 1
ATOM 525 O O . LEU A 1 595 ? 158.042 124.149 162.381 1.00 132.61 579 LEU A O 1
ATOM 530 N N . VAL A 1 596 ? 156.537 122.798 161.393 1.00 130.10 580 VAL A N 1
ATOM 531 C CA . VAL A 1 596 ? 155.800 123.876 160.758 1.00 130.10 580 VAL A CA 1
ATOM 532 C C . VAL A 1 596 ? 154.467 124.057 161.464 1.00 130.10 580 VAL A C 1
ATOM 533 O O . VAL A 1 596 ? 154.048 123.235 162.276 1.00 130.10 580 VAL A O 1
ATOM 537 N N . THR A 1 597 ? 153.802 125.160 161.136 1.00 136.77 581 THR A N 1
ATOM 538 C CA . THR A 1 597 ? 152.470 125.470 161.641 1.00 136.77 581 THR A CA 1
ATOM 539 C C . THR A 1 597 ? 151.616 125.914 160.465 1.00 136.77 581 THR A C 1
ATOM 540 O O . THR A 1 597 ? 151.929 126.915 159.813 1.00 136.77 581 THR A O 1
ATOM 544 N N . ILE A 1 598 ? 150.544 125.183 160.197 1.00 136.56 582 ILE A N 1
ATOM 545 C CA . ILE A 1 598 ? 149.670 125.449 159.064 1.00 136.56 582 ILE A CA 1
ATOM 546 C C . ILE A 1 598 ? 148.265 125.629 159.620 1.00 136.56 582 ILE A C 1
ATOM 547 O O . ILE A 1 598 ? 147.633 124.666 160.066 1.00 136.56 582 ILE A O 1
ATOM 552 N N . GLY A 1 599 ? 147.769 126.860 159.588 1.00 148.58 583 GLY A N 1
ATOM 553 C CA . GLY A 1 599 ? 146.468 127.166 160.125 1.00 148.58 583 GLY A CA 1
ATOM 554 C C . GLY A 1 599 ? 146.380 126.831 161.597 1.00 148.58 583 GLY A C 1
ATOM 555 O O . GLY A 1 599 ? 147.188 127.280 162.413 1.00 148.58 583 GLY A O 1
ATOM 556 N N . PRO A 1 600 ? 145.390 126.018 161.965 1.00 150.52 584 PRO A N 1
ATOM 557 C CA . PRO A 1 600 ? 145.238 125.600 163.359 1.00 150.52 584 PRO A CA 1
ATOM 558 C C . PRO A 1 600 ? 146.070 124.390 163.747 1.00 150.52 584 PRO A C 1
ATOM 559 O O . PRO A 1 600 ? 145.848 123.832 164.824 1.00 150.52 584 PRO A O 1
ATOM 563 N N . LEU A 1 601 ? 147.012 123.974 162.909 1.00 139.77 585 LEU A N 1
ATOM 564 C CA . LEU A 1 601 ? 147.759 122.743 163.107 1.00 139.77 585 LEU A CA 1
ATOM 565 C C . LEU A 1 601 ? 149.238 123.047 163.271 1.00 139.77 585 LEU A C 1
ATOM 566 O O . LEU A 1 601 ? 149.777 123.925 162.593 1.00 139.77 585 LEU A O 1
ATOM 571 N N . THR A 1 602 ? 149.891 122.314 164.168 1.00 140.84 586 THR A N 1
ATOM 572 C CA . THR A 1 602 ? 151.321 122.452 164.404 1.00 140.84 586 THR A CA 1
ATOM 573 C C . THR A 1 602 ? 151.927 121.067 164.538 1.00 140.84 586 THR A C 1
ATOM 574 O O . THR A 1 602 ? 151.528 120.297 165.415 1.00 140.84 586 THR A O 1
ATOM 578 N N . GLY A 1 603 ? 152.889 120.755 163.684 1.00 134.00 587 GLY A N 1
ATOM 579 C CA . GLY A 1 603 ? 153.504 119.449 163.746 1.00 134.00 587 GLY A CA 1
ATOM 580 C C . GLY A 1 603 ? 154.731 119.377 162.871 1.00 134.00 587 GLY A C 1
ATOM 581 O O . GLY A 1 603 ? 155.211 120.384 162.353 1.00 134.00 587 GLY A O 1
ATOM 582 N N . THR A 1 604 ? 155.230 118.159 162.710 1.00 132.95 588 THR A N 1
ATOM 583 C CA . THR A 1 604 ? 156.437 117.892 161.948 1.00 132.95 588 THR A CA 1
ATOM 584 C C . THR A 1 604 ? 156.069 117.416 160.553 1.00 132.95 588 THR A C 1
ATOM 585 O O . THR A 1 604 ? 155.108 116.663 160.381 1.00 132.95 588 THR A O 1
ATOM 589 N N . VAL A 1 605 ? 156.830 117.858 159.562 1.00 132.05 589 VAL A N 1
ATOM 590 C CA . VAL A 1 605 ? 156.615 117.428 158.188 1.00 132.05 589 VAL A CA 1
ATOM 591 C C . VAL A 1 605 ? 157.292 116.085 157.980 1.00 132.05 589 VAL A C 1
ATOM 592 O O . VAL A 1 605 ? 158.504 115.954 158.174 1.00 132.05 589 VAL A O 1
ATOM 596 N N . GLU A 1 606 ? 156.517 115.082 157.574 1.00 142.45 590 GLU A N 1
ATOM 597 C CA . GLU A 1 606 ? 157.065 113.751 157.367 1.00 142.45 590 GLU A CA 1
ATOM 598 C C . GLU A 1 606 ? 157.338 113.418 155.914 1.00 142.45 590 GLU A C 1
ATOM 599 O O . GLU A 1 606 ? 158.311 112.719 155.636 1.00 142.45 590 GLU A O 1
ATOM 605 N N . ARG A 1 607 ? 156.522 113.900 154.982 1.00 141.81 591 ARG A N 1
ATOM 606 C CA . ARG A 1 607 ? 156.809 113.669 153.575 1.00 141.81 591 ARG A CA 1
ATOM 607 C C . ARG A 1 607 ? 155.976 114.618 152.732 1.00 141.81 591 ARG A C 1
ATOM 608 O O . ARG A 1 607 ? 154.877 115.016 153.121 1.00 141.81 591 ARG A O 1
ATOM 616 N N . MET A 1 608 ? 156.519 114.974 151.573 1.00 141.22 592 MET A N 1
ATOM 617 C CA . MET A 1 608 ? 155.889 115.907 150.653 1.00 141.22 592 MET A CA 1
ATOM 618 C C . MET A 1 608 ? 155.698 115.229 149.310 1.00 141.22 592 MET A C 1
ATOM 619 O O . MET A 1 608 ? 156.633 114.626 148.776 1.00 141.22 592 MET A O 1
ATOM 624 N N . SER A 1 609 ? 154.498 115.335 148.764 1.00 140.85 593 SER A N 1
ATOM 625 C CA . SER A 1 609 ? 154.183 114.808 147.449 1.00 140.85 593 SER A CA 1
ATOM 626 C C . SER A 1 609 ? 153.888 115.963 146.507 1.00 140.85 593 SER A C 1
ATOM 627 O O . SER A 1 609 ? 153.888 117.129 146.898 1.00 140.85 593 SER A O 1
ATOM 630 N N . ILE A 1 610 ? 153.608 115.623 145.250 1.00 135.76 594 ILE A N 1
ATOM 631 C CA . ILE A 1 610 ? 153.313 116.647 144.262 1.00 135.76 594 ILE A CA 1
ATOM 632 C C . ILE A 1 610 ? 151.927 117.232 144.423 1.00 135.76 594 ILE A C 1
ATOM 633 O O . ILE A 1 610 ? 151.572 118.156 143.691 1.00 135.76 594 ILE A O 1
ATOM 638 N N . ARG A 1 611 ? 151.129 116.717 145.346 1.00 134.08 595 ARG A N 1
ATOM 639 C CA . ARG A 1 611 ? 149.819 117.291 145.610 1.00 134.08 595 ARG A CA 1
ATOM 640 C C . ARG A 1 611 ? 149.657 117.803 147.027 1.00 134.08 595 ARG A C 1
ATOM 641 O O . ARG A 1 611 ? 149.007 118.827 147.235 1.00 134.08 595 ARG A O 1
ATOM 649 N N . SER A 1 612 ? 150.241 117.137 148.014 1.00 137.36 596 SER A N 1
ATOM 650 C CA . SER A 1 612 ? 149.953 117.467 149.397 1.00 137.36 596 SER A CA 1
ATOM 651 C C . SER A 1 612 ? 151.197 117.278 150.245 1.00 137.36 596 SER A C 1
ATOM 652 O O . SER A 1 612 ? 152.212 116.747 149.794 1.00 137.36 596 SER A O 1
ATOM 655 N N . VAL A 1 613 ? 151.100 117.717 151.493 1.00 131.13 597 VAL A N 1
ATOM 656 C CA . VAL A 1 613 ? 152.196 117.653 152.445 1.00 131.13 597 VAL A CA 1
ATOM 657 C C . VAL A 1 613 ? 151.729 116.862 153.653 1.00 131.13 597 VAL A C 1
ATOM 658 O O . VAL A 1 613 ? 150.566 116.958 154.055 1.00 131.13 597 VAL A O 1
ATOM 662 N N . GLY A 1 614 ? 152.629 116.069 154.220 1.00 133.94 598 GLY A N 1
ATOM 663 C CA . GLY A 1 614 ? 152.275 115.257 155.363 1.00 133.94 598 GLY A CA 1
ATOM 664 C C . GLY A 1 614 ? 152.820 115.808 156.660 1.00 133.94 598 GLY A C 1
ATOM 665 O O . GLY A 1 614 ? 154.035 115.848 156.865 1.00 133.94 598 GLY A O 1
ATOM 666 N N . VAL A 1 615 ? 151.932 116.228 157.550 1.00 126.22 599 VAL A N 1
ATOM 667 C CA . VAL A 1 615 ? 152.313 116.842 158.811 1.00 126.22 599 VAL A CA 1
ATOM 668 C C . VAL A 1 615 ? 151.957 115.890 159.936 1.00 126.22 599 VAL A C 1
ATOM 669 O O . VAL A 1 615 ? 150.815 115.427 160.022 1.00 126.22 599 VAL A O 1
ATOM 673 N N . ARG A 1 616 ? 152.926 115.599 160.796 1.00 132.15 600 ARG A N 1
ATOM 674 C CA . ARG A 1 616 ? 152.725 114.692 161.919 1.00 132.15 600 ARG A CA 1
ATOM 675 C C . ARG A 1 616 ? 152.473 115.514 163.172 1.00 132.15 600 ARG A C 1
ATOM 676 O O . ARG A 1 616 ? 153.399 116.112 163.726 1.00 132.15 600 ARG A O 1
ATOM 684 N N . GLN A 1 617 ? 151.226 115.547 163.618 1.00 138.59 601 GLN A N 1
ATOM 685 C CA . GLN A 1 617 ? 150.902 116.275 164.830 1.00 138.59 601 GLN A CA 1
ATOM 686 C C . GLN A 1 617 ? 151.513 115.573 166.035 1.00 138.59 601 GLN A C 1
ATOM 687 O O . GLN A 1 617 ? 151.879 114.398 165.980 1.00 138.59 601 GLN A O 1
ATOM 693 N N . ASP A 1 618 ? 151.627 116.312 167.138 1.00 147.68 602 ASP A N 1
ATOM 694 C CA . ASP A 1 618 ? 152.175 115.728 168.354 1.00 147.68 602 ASP A CA 1
ATOM 695 C C . ASP A 1 618 ? 151.232 114.712 168.976 1.00 147.68 602 ASP A C 1
ATOM 696 O O . ASP A 1 618 ? 151.691 113.804 169.674 1.00 147.68 602 ASP A O 1
ATOM 701 N N . THR A 1 619 ? 149.931 114.836 168.737 1.00 136.01 603 THR A N 1
ATOM 702 C CA . THR A 1 619 ? 148.957 113.902 169.278 1.00 136.01 603 THR A CA 1
ATOM 703 C C . THR A 1 619 ? 148.902 112.601 168.502 1.00 136.01 603 THR A C 1
ATOM 704 O O . THR A 1 619 ? 147.946 111.841 168.665 1.00 136.01 603 THR A O 1
ATOM 706 N N . GLY A 1 620 ? 149.892 112.335 167.654 1.00 132.13 604 GLY A N 1
ATOM 707 C CA . GLY A 1 620 ? 149.967 111.086 166.936 1.00 132.13 604 GLY A CA 1
ATOM 708 C C . GLY A 1 620 ? 149.307 111.078 165.580 1.00 132.13 604 GLY A C 1
ATOM 709 O O . GLY A 1 620 ? 149.643 110.223 164.754 1.00 132.13 604 GLY A O 1
ATOM 710 N N . ALA A 1 621 ? 148.389 111.998 165.313 1.00 128.10 605 ALA A N 1
ATOM 711 C CA . ALA A 1 621 ? 147.696 112.010 164.037 1.00 128.10 605 ALA A CA 1
ATOM 712 C C . ALA A 1 621 ? 148.674 112.240 162.894 1.00 128.10 605 ALA A C 1
ATOM 713 O O . ALA A 1 621 ? 149.837 112.591 163.100 1.00 128.10 605 ALA A O 1
ATOM 715 N N . TYR A 1 622 ? 148.192 112.034 161.677 1.00 124.40 606 TYR A N 1
ATOM 716 C CA . TYR A 1 622 ? 148.980 112.242 160.467 1.00 124.40 606 TYR A CA 1
ATOM 717 C C . TYR A 1 622 ? 148.111 113.036 159.505 1.00 124.40 606 TYR A C 1
ATOM 718 O O . TYR A 1 622 ? 147.379 112.458 158.699 1.00 124.40 606 TYR A O 1
ATOM 727 N N . HIS A 1 623 ? 148.178 114.357 159.598 1.00 126.82 607 HIS A N 1
ATOM 728 C CA . HIS A 1 623 ? 147.381 115.210 158.736 1.00 126.82 607 HIS A CA 1
ATOM 729 C C . HIS A 1 623 ? 147.937 115.208 157.323 1.00 126.82 607 HIS A C 1
ATOM 730 O O . HIS A 1 623 ? 149.151 115.159 157.120 1.00 126.82 607 HIS A O 1
ATOM 737 N N . ILE A 1 624 ? 147.041 115.257 156.345 1.00 126.47 608 ILE A N 1
ATOM 738 C CA . ILE A 1 624 ? 147.400 115.466 154.950 1.00 126.47 608 ILE A CA 1
ATOM 739 C C . ILE A 1 624 ? 146.788 116.786 154.524 1.00 126.47 608 ILE A C 1
ATOM 740 O O . ILE A 1 624 ? 145.571 116.974 154.628 1.00 126.47 608 ILE A O 1
ATOM 745 N N . ILE A 1 625 ? 147.620 117.704 154.057 1.00 131.72 609 ILE A N 1
ATOM 746 C CA . ILE A 1 625 ? 147.171 119.033 153.676 1.00 131.72 609 ILE A CA 1
ATOM 747 C C . ILE A 1 625 ? 147.528 119.252 152.214 1.00 131.72 609 ILE A C 1
ATOM 748 O O . ILE A 1 625 ? 148.697 119.127 151.841 1.00 131.72 609 ILE A O 1
ATOM 753 N N . PRO A 1 626 ? 146.574 119.579 151.358 1.00 136.29 610 PRO A N 1
ATOM 754 C CA . PRO A 1 626 ? 146.910 119.902 149.975 1.00 136.29 610 PRO A CA 1
ATOM 755 C C . PRO A 1 626 ? 147.312 121.359 149.863 1.00 136.29 610 PRO A C 1
ATOM 756 O O . PRO A 1 626 ? 146.768 122.229 150.546 1.00 136.29 610 PRO A O 1
ATOM 760 N N . TRP A 1 627 ? 148.279 121.618 148.981 1.00 137.67 611 TRP A N 1
ATOM 761 C CA . TRP A 1 627 ? 148.920 122.927 148.945 1.00 137.67 611 TRP A CA 1
ATOM 762 C C . TRP A 1 627 ? 147.917 124.063 148.806 1.00 137.67 611 TRP A C 1
ATOM 763 O O . TRP A 1 627 ? 148.135 125.145 149.360 1.00 137.67 611 TRP A O 1
ATOM 774 N N . SER A 1 628 ? 146.821 123.845 148.078 1.00 140.35 612 SER A N 1
ATOM 775 C CA . SER A 1 628 ? 145.836 124.905 147.901 1.00 140.35 612 SER A CA 1
ATOM 776 C C . SER A 1 628 ? 145.334 125.433 149.233 1.00 140.35 612 SER A C 1
ATOM 777 O O . SER A 1 628 ? 145.125 126.640 149.383 1.00 140.35 612 SER A O 1
ATOM 780 N N . SER A 1 629 ? 145.144 124.558 150.211 1.00 141.38 613 SER A N 1
ATOM 781 C CA . SER A 1 629 ? 144.705 125.014 151.518 1.00 141.38 613 SER A CA 1
ATOM 782 C C . SER A 1 629 ? 145.792 125.755 152.276 1.00 141.38 613 SER A C 1
ATOM 783 O O . SER A 1 629 ? 145.495 126.381 153.297 1.00 141.38 613 SER A O 1
ATOM 786 N N . ILE A 1 630 ? 147.031 125.708 151.805 1.00 143.08 614 ILE A N 1
ATOM 787 C CA . ILE A 1 630 ? 148.131 126.397 152.462 1.00 143.08 614 ILE A CA 1
ATOM 788 C C . ILE A 1 630 ? 148.247 127.784 151.852 1.00 143.08 614 ILE A C 1
ATOM 789 O O . ILE A 1 630 ? 148.709 127.940 150.720 1.00 143.08 614 ILE A O 1
ATOM 794 N N . THR A 1 631 ? 147.823 128.797 152.600 1.00 145.26 615 THR A N 1
ATOM 795 C CA . THR A 1 631 ? 148.053 130.178 152.205 1.00 145.26 615 THR A CA 1
ATOM 796 C C . THR A 1 631 ? 149.238 130.767 152.957 1.00 145.26 615 THR A C 1
ATOM 797 O O . THR A 1 631 ? 150.232 131.164 152.345 1.00 145.26 615 THR A O 1
ATOM 801 N N . THR A 1 632 ? 149.160 130.797 154.282 1.00 138.81 616 THR A N 1
ATOM 802 C CA . THR A 1 632 ? 150.231 131.294 155.131 1.00 138.81 616 THR A CA 1
ATOM 803 C C . THR A 1 632 ? 150.619 130.197 156.105 1.00 138.81 616 THR A C 1
ATOM 804 O O . THR A 1 632 ? 149.753 129.605 156.754 1.00 138.81 616 THR A O 1
ATOM 808 N N . PHE A 1 633 ? 151.915 129.936 156.215 1.00 132.12 617 PHE A N 1
ATOM 809 C CA . PHE A 1 633 ? 152.390 128.866 157.070 1.00 132.12 617 PHE A CA 1
ATOM 810 C C . PHE A 1 633 ? 153.666 129.315 157.752 1.00 132.12 617 PHE A C 1
ATOM 811 O O . PHE A 1 633 ? 154.505 129.981 157.146 1.00 132.12 617 PHE A O 1
ATOM 819 N N . ALA A 1 634 ? 153.807 128.941 159.012 1.00 130.30 618 ALA A N 1
ATOM 820 C CA . ALA A 1 634 ? 154.973 129.306 159.794 1.00 130.30 618 ALA A CA 1
ATOM 821 C C . ALA A 1 634 ? 155.944 128.138 159.867 1.00 130.30 618 ALA A C 1
ATOM 822 O O . ALA A 1 634 ? 155.555 126.970 159.832 1.00 130.30 618 ALA A O 1
ATOM 824 N N . ASN A 1 635 ? 157.224 128.472 159.966 1.00 129.13 619 ASN A N 1
ATOM 825 C CA . ASN A 1 635 ? 158.285 127.478 160.031 1.00 129.13 619 ASN A CA 1
ATOM 826 C C . ASN A 1 635 ? 159.164 127.819 161.218 1.00 129.13 619 ASN A C 1
ATOM 827 O O . ASN A 1 635 ? 159.486 128.990 161.430 1.00 129.13 619 ASN A O 1
ATOM 832 N N . PHE A 1 636 ? 159.553 126.809 161.985 1.00 124.72 620 PHE A N 1
ATOM 833 C CA . PHE A 1 636 ? 160.322 127.030 163.198 1.00 124.72 620 PHE A CA 1
ATOM 834 C C . PHE A 1 636 ? 161.793 126.682 163.057 1.00 124.72 620 PHE A C 1
ATOM 835 O O . PHE A 1 636 ? 162.511 126.714 164.057 1.00 124.72 620 PHE A O 1
ATOM 843 N N . VAL A 1 637 ? 162.264 126.344 161.865 1.00 128.61 621 VAL A N 1
ATOM 844 C CA . VAL A 1 637 ? 163.637 125.894 161.694 1.00 128.61 621 VAL A CA 1
ATOM 845 C C . VAL A 1 637 ? 164.429 126.845 160.803 1.00 128.61 621 VAL A C 1
ATOM 846 O O . VAL A 1 637 ? 165.337 126.419 160.098 1.00 128.61 621 VAL A O 1
ATOM 850 N N . ARG A 1 638 ? 164.100 128.123 160.814 1.00 133.37 622 ARG A N 1
ATOM 851 C CA . ARG A 1 638 ? 164.780 129.105 159.982 1.00 133.37 622 ARG A CA 1
ATOM 852 C C . ARG A 1 638 ? 165.514 130.081 160.888 1.00 133.37 622 ARG A C 1
ATOM 853 O O . ARG A 1 638 ? 164.931 131.052 161.374 1.00 133.37 622 ARG A O 1
ATOM 861 N N . GLY A 1 639 ? 166.791 129.818 161.121 1.00 139.79 623 GLY A N 1
ATOM 862 C CA . GLY A 1 639 ? 167.624 130.779 161.808 1.00 139.79 623 GLY A CA 1
ATOM 863 C C . GLY A 1 639 ? 167.589 130.673 163.315 1.00 139.79 623 GLY A C 1
ATOM 864 O O . GLY A 1 639 ? 168.249 129.812 163.899 1.00 139.79 623 GLY A O 1
ATOM 865 N N . ILE A 1 640 ? 166.817 131.544 163.957 1.00 138.18 624 ILE A N 1
ATOM 866 C CA . ILE A 1 640 ? 166.850 131.690 165.402 1.00 138.18 624 ILE A CA 1
ATOM 867 C C . ILE A 1 640 ? 165.493 131.341 165.986 1.00 138.18 624 ILE A C 1
ATOM 868 O O . ILE A 1 640 ? 164.479 131.283 165.291 1.00 138.18 624 ILE A O 1
ATOM 873 N N . GLY A 1 641 ? 165.492 131.119 167.297 1.00 138.92 625 GLY A N 1
ATOM 874 C CA . GLY A 1 641 ? 164.264 130.961 168.039 1.00 138.92 625 GLY A CA 1
ATOM 875 C C . GLY A 1 641 ? 164.332 131.775 169.312 1.00 138.92 625 GLY A C 1
ATOM 876 O O . GLY A 1 641 ? 165.376 131.888 169.953 1.00 138.92 625 GLY A O 1
ATOM 877 N N . SER A 1 642 ? 163.191 132.346 169.677 1.00 135.85 626 SER A N 1
ATOM 878 C CA . SER A 1 642 ? 163.133 133.291 170.776 1.00 135.85 626 SER A CA 1
ATOM 879 C C . SER A 1 642 ? 162.216 132.774 171.867 1.00 135.85 626 SER A C 1
ATOM 880 O O . SER A 1 642 ? 161.430 131.849 171.658 1.00 135.85 626 SER A O 1
ATOM 883 N N . VAL A 1 643 ? 162.331 133.387 173.037 1.00 130.61 627 VAL A N 1
ATOM 884 C CA . VAL A 1 643 ? 161.532 133.037 174.199 1.00 130.61 627 VAL A CA 1
ATOM 885 C C . VAL A 1 643 ? 161.104 134.322 174.877 1.00 130.61 627 VAL A C 1
ATOM 886 O O . VAL A 1 643 ? 161.941 135.182 175.169 1.00 130.61 627 VAL A O 1
ATOM 890 N N . VAL A 1 644 ? 159.811 134.459 175.122 1.00 130.82 628 VAL A N 1
ATOM 891 C CA . VAL A 1 644 ? 159.266 135.607 175.825 1.00 130.82 628 VAL A CA 1
ATOM 892 C C . VAL A 1 644 ? 158.430 135.051 176.964 1.00 130.82 628 VAL A C 1
ATOM 893 O O . VAL A 1 644 ? 157.291 134.619 176.758 1.00 130.82 628 VAL A O 1
ATOM 897 N N . ALA A 1 645 ? 158.987 135.055 178.167 1.00 130.45 629 ALA A N 1
ATOM 898 C CA . ALA A 1 645 ? 158.322 134.498 179.332 1.00 130.45 629 ALA A CA 1
ATOM 899 C C . ALA A 1 645 ? 157.686 135.620 180.135 1.00 130.45 629 ALA A C 1
ATOM 900 O O . ALA A 1 645 ? 158.303 136.668 180.340 1.00 130.45 629 ALA A O 1
ATOM 902 N N . ASN A 1 646 ? 156.457 135.399 180.583 1.00 136.61 630 ASN A N 1
ATOM 903 C CA . ASN A 1 646 ? 155.758 136.333 181.449 1.00 136.61 630 ASN A CA 1
ATOM 904 C C . ASN A 1 646 ? 155.357 135.616 182.727 1.00 136.61 630 ASN A C 1
ATOM 905 O O . ASN A 1 646 ? 154.843 134.495 182.678 1.00 136.61 630 ASN A O 1
ATOM 910 N N . TYR A 1 647 ? 155.585 136.259 183.862 1.00 133.66 631 TYR A N 1
ATOM 911 C CA . TYR A 1 647 ? 155.220 135.695 185.149 1.00 133.66 631 TYR A CA 1
ATOM 912 C C . TYR A 1 647 ? 154.430 136.719 185.937 1.00 133.66 631 TYR A C 1
ATOM 913 O O . TYR A 1 647 ? 154.635 137.925 185.784 1.00 133.66 631 TYR A O 1
ATOM 922 N N . ASP A 1 648 ? 153.525 136.236 186.774 1.00 144.07 632 ASP A N 1
ATOM 923 C CA . ASP A 1 648 ? 152.657 137.100 187.553 1.00 144.07 632 ASP A CA 1
ATOM 924 C C . ASP A 1 648 ? 153.098 137.110 189.005 1.00 144.07 632 ASP A C 1
ATOM 925 O O . ASP A 1 648 ? 153.589 136.106 189.524 1.00 144.07 632 ASP A O 1
ATOM 930 N N . VAL A 1 649 ? 152.927 138.256 189.650 1.00 141.61 633 VAL A N 1
ATOM 931 C CA . VAL A 1 649 ? 153.330 138.469 191.030 1.00 141.61 633 VAL A CA 1
ATOM 932 C C . VAL A 1 649 ? 152.270 139.331 191.691 1.00 141.61 633 VAL A C 1
ATOM 933 O O . VAL A 1 649 ? 151.771 140.280 191.079 1.00 141.61 633 VAL A O 1
ATOM 937 N N . ASP A 1 650 ? 151.915 138.999 192.930 1.00 147.81 634 ASP A N 1
ATOM 938 C CA . ASP A 1 650 ? 150.846 139.721 193.607 1.00 147.81 634 ASP A CA 1
ATOM 939 C C . ASP A 1 650 ? 151.136 141.213 193.646 1.00 147.81 634 ASP A C 1
ATOM 940 O O . ASP A 1 650 ? 152.270 141.639 193.868 1.00 147.81 634 ASP A O 1
ATOM 945 N N . ARG A 1 651 ? 150.085 142.004 193.437 1.00 143.02 635 ARG A N 1
ATOM 946 C CA . ARG A 1 651 ? 150.236 143.448 193.318 1.00 143.02 635 ARG A CA 1
ATOM 947 C C . ARG A 1 651 ? 150.919 144.056 194.535 1.00 143.02 635 ARG A C 1
ATOM 948 O O . ARG A 1 651 ? 151.614 145.067 194.409 1.00 143.02 635 ARG A O 1
ATOM 956 N N . HIS A 1 652 ? 150.757 143.456 195.711 1.00 147.58 636 HIS A N 1
ATOM 957 C CA . HIS A 1 652 ? 151.297 144.073 196.913 1.00 147.58 636 HIS A CA 1
ATOM 958 C C . HIS A 1 652 ? 152.774 143.789 197.126 1.00 147.58 636 HIS A C 1
ATOM 959 O O . HIS A 1 652 ? 153.393 144.449 197.965 1.00 147.58 636 HIS A O 1
ATOM 966 N N . GLU A 1 653 ? 153.355 142.836 196.408 1.00 151.40 637 GLU A N 1
ATOM 967 C CA . GLU A 1 653 ? 154.753 142.515 196.634 1.00 151.40 637 GLU A CA 1
ATOM 968 C C . GLU A 1 653 ? 155.654 143.646 196.159 1.00 151.40 637 GLU A C 1
ATOM 969 O O . GLU A 1 653 ? 155.301 144.438 195.285 1.00 151.40 637 GLU A O 1
ATOM 975 N N . ASP A 1 654 ? 156.836 143.717 196.758 1.00 155.89 638 ASP A N 1
ATOM 976 C CA . ASP A 1 654 ? 157.795 144.745 196.387 1.00 155.89 638 ASP A CA 1
ATOM 977 C C . ASP A 1 654 ? 158.340 144.466 194.995 1.00 155.89 638 ASP A C 1
ATOM 978 O O . ASP A 1 654 ? 158.770 143.349 194.698 1.00 155.89 638 ASP A O 1
ATOM 983 N N . ALA A 1 655 ? 158.326 145.490 194.143 1.00 153.12 639 ALA A N 1
ATOM 984 C CA . ALA A 1 655 ? 158.770 145.312 192.766 1.00 153.12 639 ALA A CA 1
ATOM 985 C C . ALA A 1 655 ? 160.231 144.893 192.701 1.00 153.12 639 ALA A C 1
ATOM 986 O O . ALA A 1 655 ? 160.559 143.874 192.085 1.00 153.12 639 ALA A O 1
ATOM 988 N N . ASP A 1 656 ? 161.120 145.677 193.312 1.00 156.27 640 ASP A N 1
ATOM 989 C CA . ASP A 1 656 ? 162.545 145.372 193.255 1.00 156.27 640 ASP A CA 1
ATOM 990 C C . ASP A 1 656 ? 162.838 143.975 193.780 1.00 156.27 640 ASP A C 1
ATOM 991 O O . ASP A 1 656 ? 163.698 143.272 193.242 1.00 156.27 640 ASP A O 1
ATOM 996 N N . LYS A 1 657 ? 162.135 143.557 194.831 1.00 150.54 641 LYS A N 1
ATOM 997 C CA . LYS A 1 657 ? 162.354 142.231 195.395 1.00 150.54 641 LYS A CA 1
ATOM 998 C C . LYS A 1 657 ? 162.088 141.143 194.363 1.00 150.54 641 LYS A C 1
ATOM 999 O O . LYS A 1 657 ? 162.944 140.289 194.105 1.00 150.54 641 LYS A O 1
ATOM 1005 N N . ALA A 1 658 ? 160.907 141.172 193.748 1.00 143.69 642 ALA A N 1
ATOM 1006 C CA . ALA A 1 658 ? 160.565 140.162 192.755 1.00 143.69 642 ALA A CA 1
ATOM 1007 C C . ALA A 1 658 ? 161.485 140.237 191.547 1.00 143.69 642 ALA A C 1
ATOM 1008 O O . ALA A 1 658 ? 161.884 139.204 191.000 1.00 143.69 642 ALA A O 1
ATOM 1010 N N . ASN A 1 659 ? 161.808 141.446 191.095 1.00 144.36 643 ASN A N 1
ATOM 1011 C CA . ASN A 1 659 ? 162.681 141.573 189.938 1.00 144.36 643 ASN A CA 1
ATOM 1012 C C . ASN A 1 659 ? 164.058 140.991 190.223 1.00 144.36 643 ASN A C 1
ATOM 1013 O O . ASN A 1 659 ? 164.636 140.304 189.375 1.00 144.36 643 ASN A O 1
ATOM 1018 N N . GLN A 1 660 ? 164.597 141.248 191.415 1.00 145.66 644 GLN A N 1
ATOM 1019 C CA . GLN A 1 660 ? 165.883 140.671 191.780 1.00 145.66 644 GLN A CA 1
ATOM 1020 C C . GLN A 1 660 ? 165.789 139.159 191.882 1.00 145.66 644 GLN A C 1
ATOM 1021 O O . GLN A 1 660 ? 166.734 138.445 191.531 1.00 145.66 644 GLN A O 1
ATOM 1027 N N . ALA A 1 661 ? 164.653 138.649 192.356 1.00 142.43 645 ALA A N 1
ATOM 1028 C CA . ALA A 1 661 ? 164.463 137.204 192.381 1.00 142.43 645 ALA A CA 1
ATOM 1029 C C . ALA A 1 661 ? 164.513 136.622 190.977 1.00 142.43 645 ALA A C 1
ATOM 1030 O O . ALA A 1 661 ? 165.179 135.608 190.737 1.00 142.43 645 ALA A O 1
ATOM 1032 N N . LEU A 1 662 ? 163.810 137.249 190.037 1.00 136.84 646 LEU A N 1
ATOM 1033 C CA . LEU A 1 662 ? 163.822 136.767 188.661 1.00 136.84 646 LEU A CA 1
ATOM 1034 C C . LEU A 1 662 ? 165.220 136.840 188.066 1.00 136.84 646 LEU A C 1
ATOM 1035 O O . LEU A 1 662 ? 165.640 135.940 187.328 1.00 136.84 646 LEU A O 1
ATOM 1040 N N . LYS A 1 663 ? 165.952 137.914 188.363 1.00 142.33 647 LYS A N 1
ATOM 1041 C CA . LYS A 1 663 ? 167.321 138.021 187.876 1.00 142.33 647 LYS A CA 1
ATOM 1042 C C . LYS A 1 663 ? 168.192 136.908 188.435 1.00 142.33 647 LYS A C 1
ATOM 1043 O O . LYS A 1 663 ? 169.012 136.333 187.713 1.00 142.33 647 LYS A O 1
ATOM 1049 N N . ASP A 1 664 ? 168.032 136.588 189.718 1.00 145.92 648 ASP A N 1
ATOM 1050 C CA . ASP A 1 664 ? 168.793 135.485 190.292 1.00 145.92 648 ASP A CA 1
ATOM 1051 C C . ASP A 1 664 ? 168.423 134.166 189.633 1.00 145.92 648 ASP A C 1
ATOM 1052 O O . ASP A 1 664 ? 169.290 133.317 189.396 1.00 145.92 648 ASP A O 1
ATOM 1057 N N . ALA A 1 665 ? 167.140 133.976 189.330 1.00 142.78 649 ALA A N 1
ATOM 1058 C CA . ALA A 1 665 ? 166.715 132.757 188.653 1.00 142.78 649 ALA A CA 1
ATOM 1059 C C . ALA A 1 665 ? 167.390 132.625 187.297 1.00 142.78 649 ALA A C 1
ATOM 1060 O O . ALA A 1 665 ? 167.954 131.576 186.966 1.00 142.78 649 ALA A O 1
ATOM 1062 N N . VAL A 1 666 ? 167.334 133.684 186.494 1.00 142.14 650 VAL A N 1
ATOM 1063 C CA . VAL A 1 666 ? 167.981 133.649 185.187 1.00 142.14 650 VAL A CA 1
ATOM 1064 C C . VAL A 1 666 ? 169.477 133.417 185.335 1.00 142.14 650 VAL A C 1
ATOM 1065 O O . VAL A 1 666 ? 170.082 132.667 184.562 1.00 142.14 650 VAL A O 1
ATOM 1069 N N . ALA A 1 667 ? 170.099 134.052 186.329 1.00 147.28 651 ALA A N 1
ATOM 1070 C CA . ALA A 1 667 ? 171.534 133.883 186.518 1.00 147.28 651 ALA A CA 1
ATOM 1071 C C . ALA A 1 667 ? 171.879 132.436 186.827 1.00 147.28 651 ALA A C 1
ATOM 1072 O O . ALA A 1 667 ? 172.843 131.890 186.281 1.00 147.28 651 ALA A O 1
ATOM 1074 N N . GLU A 1 668 ? 171.102 131.796 187.700 1.00 150.52 652 GLU A N 1
ATOM 1075 C CA . GLU A 1 668 ? 171.335 130.385 187.975 1.00 150.52 652 GLU A CA 1
ATOM 1076 C C . GLU A 1 668 ? 171.102 129.537 186.736 1.00 150.52 652 GLU A C 1
ATOM 1077 O O . GLU A 1 668 ? 171.822 128.558 186.513 1.00 150.52 652 GLU A O 1
ATOM 1083 N N . LEU A 1 669 ? 170.109 129.896 185.924 1.00 147.56 653 LEU A N 1
ATOM 1084 C CA . LEU A 1 669 ? 169.890 129.184 184.671 1.00 147.56 653 LEU A CA 1
ATOM 1085 C C . LEU A 1 669 ? 171.122 129.249 183.784 1.00 147.56 653 LEU A C 1
ATOM 1086 O O . LEU A 1 669 ? 171.607 128.219 183.306 1.00 147.56 653 LEU A O 1
ATOM 1091 N N . MET A 1 670 ? 171.648 130.452 183.562 1.00 156.38 654 MET A N 1
ATOM 1092 C CA . MET A 1 670 ? 172.818 130.619 182.711 1.00 156.38 654 MET A CA 1
ATOM 1093 C C . MET A 1 670 ? 174.047 129.901 183.251 1.00 156.38 654 MET A C 1
ATOM 1094 O O . MET A 1 670 ? 175.029 129.751 182.520 1.00 156.38 654 MET A O 1
ATOM 1099 N N . GLU A 1 671 ? 174.023 129.458 184.506 1.00 163.78 655 GLU A N 1
ATOM 1100 C CA . GLU A 1 671 ? 175.134 128.678 185.029 1.00 163.78 655 GLU A CA 1
ATOM 1101 C C . GLU A 1 671 ? 175.028 127.208 184.665 1.00 163.78 655 GLU A C 1
ATOM 1102 O O . GLU A 1 671 ? 176.042 126.504 184.687 1.00 163.78 655 GLU A O 1
ATOM 1108 N N . ASN A 1 672 ? 173.832 126.731 184.339 1.00 164.42 656 ASN A N 1
ATOM 1109 C CA . ASN A 1 672 ? 173.659 125.354 183.897 1.00 164.42 656 ASN A CA 1
ATOM 1110 C C . ASN A 1 672 ? 174.371 125.179 182.566 1.00 164.42 656 ASN A C 1
ATOM 1111 O O . ASN A 1 672 ? 173.917 125.692 181.540 1.00 164.42 656 ASN A O 1
ATOM 1116 N N . GLU A 1 673 ? 175.491 124.456 182.584 1.00 167.84 657 GLU A N 1
ATOM 1117 C CA . GLU A 1 673 ? 176.290 124.301 181.375 1.00 167.84 657 GLU A CA 1
ATOM 1118 C C . GLU A 1 673 ? 175.483 123.703 180.234 1.00 167.84 657 GLU A C 1
ATOM 1119 O O . GLU A 1 673 ? 175.654 124.104 179.077 1.00 167.84 657 GLU A O 1
ATOM 1125 N N . GLU A 1 674 ? 174.597 122.756 180.537 1.00 170.04 658 GLU A N 1
ATOM 1126 C CA . GLU A 1 674 ? 173.824 122.109 179.486 1.00 170.04 658 GLU A CA 1
ATOM 1127 C C . GLU A 1 674 ? 172.920 123.095 178.760 1.00 170.04 658 GLU A C 1
ATOM 1128 O O . GLU A 1 674 ? 172.740 122.984 177.543 1.00 170.04 658 GLU A O 1
ATOM 1134 N N . ILE A 1 675 ? 172.348 124.058 179.476 1.00 158.07 659 ILE A N 1
ATOM 1135 C CA . ILE A 1 675 ? 171.454 125.020 178.847 1.00 158.07 659 ILE A CA 1
ATOM 1136 C C . ILE A 1 675 ? 172.215 126.174 178.206 1.00 158.07 659 ILE A C 1
ATOM 1137 O O . ILE A 1 675 ? 171.829 126.639 177.130 1.00 158.07 659 ILE A O 1
ATOM 1142 N N . ARG A 1 676 ? 173.291 126.642 178.843 1.00 158.72 660 ARG A N 1
ATOM 1143 C CA . ARG A 1 676 ? 174.024 127.798 178.337 1.00 158.72 660 ARG A CA 1
ATOM 1144 C C . ARG A 1 676 ? 174.349 127.655 176.858 1.00 158.72 660 ARG A C 1
ATOM 1145 O O . ARG A 1 676 ? 174.319 128.638 176.110 1.00 158.72 660 ARG A O 1
ATOM 1153 N N . GLY A 1 677 ? 174.654 126.438 176.416 1.00 156.82 661 GLY A N 1
ATOM 1154 C CA . GLY A 1 677 ? 174.925 126.206 175.013 1.00 156.82 661 GLY A CA 1
ATOM 1155 C C . GLY A 1 677 ? 173.754 126.467 174.093 1.00 156.82 661 GLY A C 1
ATOM 1156 O O . GLY A 1 677 ? 173.941 126.464 172.872 1.00 156.82 661 GLY A O 1
ATOM 1157 N N . LEU A 1 678 ? 172.563 126.696 174.638 1.00 151.34 662 LEU A N 1
ATOM 1158 C CA . LEU A 1 678 ? 171.382 126.902 173.818 1.00 151.34 662 LEU A CA 1
ATOM 1159 C C . LEU A 1 678 ? 170.968 128.358 173.710 1.00 151.34 662 LEU A C 1
ATOM 1160 O O . LEU A 1 678 ? 170.120 128.678 172.875 1.00 151.34 662 LEU A O 1
ATOM 1165 N N . ILE A 1 679 ? 171.534 129.244 174.515 1.00 148.58 663 ILE A N 1
ATOM 1166 C CA . ILE A 1 679 ? 171.148 130.648 174.522 1.00 148.58 663 ILE A CA 1
ATOM 1167 C C . ILE A 1 679 ? 172.192 131.453 173.769 1.00 148.58 663 ILE A C 1
ATOM 1168 O O . ILE A 1 679 ? 173.394 131.325 174.028 1.00 148.58 663 ILE A O 1
ATOM 1173 N N . ILE A 1 680 ? 171.737 132.287 172.843 1.00 155.53 664 ILE A N 1
ATOM 1174 C CA . ILE A 1 680 ? 172.610 133.144 172.053 1.00 155.53 664 ILE A CA 1
ATOM 1175 C C . ILE A 1 680 ? 172.641 134.512 172.713 1.00 155.53 664 ILE A C 1
ATOM 1176 O O . ILE A 1 680 ? 171.616 135.196 172.794 1.00 155.53 664 ILE A O 1
ATOM 1181 N N . GLY A 1 681 ? 173.814 134.916 173.184 1.00 161.49 665 GLY A N 1
ATOM 1182 C CA . GLY A 1 681 ? 173.981 136.248 173.725 1.00 161.49 665 GLY A CA 1
ATOM 1183 C C . GLY A 1 681 ? 173.598 136.372 175.183 1.00 161.49 665 GLY A C 1
ATOM 1184 O O . GLY A 1 681 ? 174.003 135.553 176.011 1.00 161.49 665 GLY A O 1
ATOM 1185 N N . GLU A 1 682 ? 172.817 137.396 175.508 1.00 162.11 666 GLU A N 1
ATOM 1186 C CA . GLU A 1 682 ? 172.461 137.681 176.883 1.00 162.11 666 GLU A CA 1
ATOM 1187 C C . GLU A 1 682 ? 170.953 137.798 177.037 1.00 162.11 666 GLU A C 1
ATOM 1188 O O . GLU A 1 682 ? 170.259 138.207 176.103 1.00 162.11 666 GLU A O 1
ATOM 1194 N N . PRO A 1 683 ? 170.419 137.451 178.201 1.00 147.68 667 PRO A N 1
ATOM 1195 C CA . PRO A 1 683 ? 169.003 137.696 178.461 1.00 147.68 667 PRO A CA 1
ATOM 1196 C C . PRO A 1 683 ? 168.710 139.184 178.442 1.00 147.68 667 PRO A C 1
ATOM 1197 O O . PRO A 1 683 ? 169.605 140.024 178.528 1.00 147.68 667 PRO A O 1
ATOM 1201 N N . ASN A 1 684 ? 167.430 139.505 178.330 1.00 143.18 668 ASN A N 1
ATOM 1202 C CA . ASN A 1 684 ? 166.978 140.889 178.232 1.00 143.18 668 ASN A CA 1
ATOM 1203 C C . ASN A 1 684 ? 165.813 141.084 179.192 1.00 143.18 668 ASN A C 1
ATOM 1204 O O . ASN A 1 684 ? 164.680 140.702 178.886 1.00 143.18 668 ASN A O 1
ATOM 1209 N N . PHE A 1 685 ? 166.086 141.685 180.346 1.00 144.78 669 PHE A N 1
ATOM 1210 C CA . PHE A 1 685 ? 165.060 141.935 181.349 1.00 144.78 669 PHE A CA 1
ATOM 1211 C C . PHE A 1 685 ? 164.309 143.205 180.989 1.00 144.78 669 PHE A C 1
ATOM 1212 O O . PHE A 1 685 ? 164.922 144.253 180.767 1.00 144.78 669 PHE A O 1
ATOM 1220 N N . ALA A 1 686 ? 162.988 143.112 180.937 1.00 134.13 670 ALA A N 1
ATOM 1221 C CA . ALA A 1 686 ? 162.174 144.259 180.581 1.00 134.13 670 ALA A CA 1
ATOM 1222 C C . ALA A 1 686 ? 161.557 144.945 181.784 1.00 134.13 670 ALA A C 1
ATOM 1223 O O . ALA A 1 686 ? 161.026 146.050 181.643 1.00 134.13 670 ALA A O 1
ATOM 1225 N N . GLY A 1 687 ? 161.609 144.330 182.958 1.00 137.54 671 GLY A N 1
ATOM 1226 C CA . GLY A 1 687 ? 160.929 144.899 184.103 1.00 137.54 671 GLY A CA 1
ATOM 1227 C C . GLY A 1 687 ? 159.434 144.650 184.025 1.00 137.54 671 GLY A C 1
ATOM 1228 O O . GLY A 1 687 ? 158.965 143.762 183.315 1.00 137.54 671 GLY A O 1
ATOM 1229 N N . ILE A 1 688 ? 158.676 145.449 184.769 1.00 132.22 672 ILE A N 1
ATOM 1230 C CA . ILE A 1 688 ? 157.228 145.307 184.765 1.00 132.22 672 ILE A CA 1
ATOM 1231 C C . ILE A 1 688 ? 156.703 145.612 183.373 1.00 132.22 672 ILE A C 1
ATOM 1232 O O . ILE A 1 688 ? 157.207 146.509 182.689 1.00 132.22 672 ILE A O 1
ATOM 1237 N N . VAL A 1 689 ? 155.699 144.858 182.933 1.00 132.51 673 VAL A N 1
ATOM 1238 C CA . VAL A 1 689 ? 155.171 145.047 181.588 1.00 132.51 673 VAL A CA 1
ATOM 1239 C C . VAL A 1 689 ? 153.658 145.163 181.613 1.00 132.51 673 VAL A C 1
ATOM 1240 O O . VAL A 1 689 ? 153.008 145.091 180.566 1.00 132.51 673 VAL A O 1
ATOM 1244 N N . GLY A 1 690 ? 153.082 145.338 182.792 1.00 137.53 674 GLY A N 1
ATOM 1245 C CA . GLY A 1 690 ? 151.646 145.507 182.853 1.00 137.53 674 GLY A CA 1
ATOM 1246 C C . GLY A 1 690 ? 151.064 145.274 184.226 1.00 137.53 674 GLY A C 1
ATOM 1247 O O . GLY A 1 690 ? 151.595 144.482 185.006 1.00 137.53 674 GLY A O 1
ATOM 1248 N N . LEU A 1 691 ? 149.971 145.958 184.534 1.00 141.33 675 LEU A N 1
ATOM 1249 C CA . LEU A 1 691 ? 149.302 145.820 185.814 1.00 141.33 675 LEU A CA 1
ATOM 1250 C C . LEU A 1 691 ? 147.909 145.263 185.590 1.00 141.33 675 LEU A C 1
ATOM 1251 O O . LEU A 1 691 ? 147.256 145.596 184.598 1.00 141.33 675 LEU A O 1
ATOM 1256 N N . SER A 1 692 ? 147.465 144.419 186.502 1.00 149.47 676 SER A N 1
ATOM 1257 C CA . SER A 1 692 ? 146.087 143.969 186.553 1.00 149.47 676 SER A CA 1
ATOM 1258 C C . SER A 1 692 ? 145.470 144.428 187.864 1.00 149.47 676 SER A C 1
ATOM 1259 O O . SER A 1 692 ? 146.103 145.112 188.670 1.00 149.47 676 SER A O 1
ATOM 1262 N N . ASN A 1 693 ? 144.213 144.049 188.078 1.00 152.94 677 ASN A N 1
ATOM 1263 C CA . ASN A 1 693 ? 143.583 144.357 189.351 1.00 152.94 677 ASN A CA 1
ATOM 1264 C C . ASN A 1 693 ? 144.235 143.613 190.501 1.00 152.94 677 ASN A C 1
ATOM 1265 O O . ASN A 1 693 ? 144.055 144.002 191.658 1.00 152.94 677 ASN A O 1
ATOM 1270 N N . THR A 1 694 ? 144.988 142.557 190.213 1.00 152.06 678 THR A N 1
ATOM 1271 C CA . THR A 1 694 ? 145.577 141.730 191.251 1.00 152.06 678 THR A CA 1
ATOM 1272 C C . THR A 1 694 ? 147.074 141.544 191.127 1.00 152.06 678 THR A C 1
ATOM 1273 O O . THR A 1 694 ? 147.724 141.289 192.146 1.00 152.06 678 THR A O 1
ATOM 1277 N N . ALA A 1 695 ? 147.649 141.653 189.935 1.00 148.17 679 ALA A N 1
ATOM 1278 C CA . ALA A 1 695 ? 149.034 141.261 189.762 1.00 148.17 679 ALA A CA 1
ATOM 1279 C C . ALA A 1 695 ? 149.705 142.149 188.734 1.00 148.17 679 ALA A C 1
ATOM 1280 O O . ALA A 1 695 ? 149.059 142.708 187.847 1.00 148.17 679 ALA A O 1
ATOM 1282 N N . PHE A 1 696 ? 151.019 142.267 188.868 1.00 139.81 680 PHE A N 1
ATOM 1283 C CA . PHE A 1 696 ? 151.857 142.881 187.858 1.00 139.81 680 PHE A CA 1
ATOM 1284 C C . PHE A 1 696 ? 152.732 141.800 187.250 1.00 139.81 680 PHE A C 1
ATOM 1285 O O . PHE A 1 696 ? 153.045 140.802 187.901 1.00 139.81 680 PHE A O 1
ATOM 1293 N N . THR A 1 697 ? 153.114 141.997 185.996 1.00 135.77 681 THR A N 1
ATOM 1294 C CA . THR A 1 697 ? 153.742 140.953 185.202 1.00 135.77 681 THR A CA 1
ATOM 1295 C C . THR A 1 697 ? 155.187 141.309 184.901 1.00 135.77 681 THR A C 1
ATOM 1296 O O . THR A 1 697 ? 155.466 142.378 184.352 1.00 135.77 681 THR A O 1
ATOM 1300 N N . LEU A 1 698 ? 156.096 140.410 185.251 1.00 130.83 682 LEU A N 1
ATOM 1301 C CA . LEU A 1 698 ? 157.494 140.529 184.881 1.00 130.83 682 LEU A CA 1
ATOM 1302 C C . LEU A 1 698 ? 157.735 139.781 183.582 1.00 130.83 682 LEU A C 1
ATOM 1303 O O . LEU A 1 698 ? 157.005 138.849 183.242 1.00 130.83 682 LEU A O 1
ATOM 1308 N N . ARG A 1 699 ? 158.763 140.198 182.855 1.00 129.98 683 ARG A N 1
ATOM 1309 C CA . ARG A 1 699 ? 159.063 139.627 181.554 1.00 129.98 683 ARG A CA 1
ATOM 1310 C C . ARG A 1 699 ? 160.564 139.518 181.363 1.00 129.98 683 ARG A C 1
ATOM 1311 O O . ARG A 1 699 ? 161.312 140.425 181.732 1.00 129.98 683 ARG A O 1
ATOM 1319 N N . VAL A 1 700 ? 160.994 138.406 180.780 1.00 129.61 684 VAL A N 1
ATOM 1320 C CA . VAL A 1 700 ? 162.384 138.192 180.408 1.00 129.61 684 VAL A CA 1
ATOM 1321 C C . VAL A 1 700 ? 162.398 137.574 179.021 1.00 129.61 684 VAL A C 1
ATOM 1322 O O . VAL A 1 700 ? 161.539 136.751 178.691 1.00 129.61 684 VAL A O 1
ATOM 1326 N N . SER A 1 701 ? 163.357 137.982 178.200 1.00 137.98 685 SER A N 1
ATOM 1327 C CA . SER A 1 701 ? 163.430 137.554 176.812 1.00 137.98 685 SER A CA 1
ATOM 1328 C C . SER A 1 701 ? 164.752 136.856 176.545 1.00 137.98 685 SER A C 1
ATOM 1329 O O . SER A 1 701 ? 165.724 137.044 177.279 1.00 137.98 685 SER A O 1
ATOM 1332 N N . PHE A 1 702 ? 164.783 136.053 175.488 1.00 133.31 686 PHE A N 1
ATOM 1333 C CA . PHE A 1 702 ? 165.977 135.323 175.106 1.00 133.31 686 PHE A CA 1
ATOM 1334 C C . PHE A 1 702 ? 166.111 135.301 173.594 1.00 133.31 686 PHE A C 1
ATOM 1335 O O . PHE A 1 702 ? 165.324 135.904 172.865 1.00 133.31 686 PHE A O 1
ATOM 1343 N N . THR A 1 703 ? 167.134 134.593 173.137 1.00 142.23 687 THR A N 1
ATOM 1344 C CA . THR A 1 703 ? 167.354 134.331 171.722 1.00 142.23 687 THR A CA 1
ATOM 1345 C C . THR A 1 703 ? 168.172 133.055 171.647 1.00 142.23 687 THR A C 1
ATOM 1346 O O . THR A 1 703 ? 169.339 133.043 172.043 1.00 142.23 687 THR A O 1
ATOM 1350 N N . THR A 1 704 ? 167.566 131.986 171.153 1.00 144.48 688 THR A N 1
ATOM 1351 C CA . THR A 1 704 ? 168.138 130.661 171.293 1.00 144.48 688 THR A CA 1
ATOM 1352 C C . THR A 1 704 ? 168.388 130.030 169.933 1.00 144.48 688 THR A C 1
ATOM 1353 O O . THR A 1 704 ? 167.888 130.489 168.905 1.00 144.48 688 THR A O 1
ATOM 1357 N N . LEU A 1 705 ? 169.183 128.960 169.945 1.00 144.26 689 LEU A N 1
ATOM 1358 C CA . LEU A 1 705 ? 169.317 128.115 168.779 1.00 144.26 689 LEU A CA 1
ATOM 1359 C C . LEU A 1 705 ? 167.936 127.669 168.319 1.00 144.26 689 LEU A C 1
ATOM 1360 O O . LEU A 1 705 ? 167.024 127.516 169.130 1.00 144.26 689 LEU A O 1
ATOM 1365 N N . PRO A 1 706 ? 167.756 127.464 167.022 1.00 138.92 690 PRO A N 1
ATOM 1366 C CA . PRO A 1 706 ? 166.428 127.123 166.517 1.00 138.92 690 PRO A CA 1
ATOM 1367 C C . PRO A 1 706 ? 165.944 125.810 167.096 1.00 138.92 690 PRO A C 1
ATOM 1368 O O . PRO A 1 706 ? 166.731 124.922 167.424 1.00 138.92 690 PRO A O 1
ATOM 1372 N N . LEU A 1 707 ? 164.627 125.706 167.241 1.00 134.22 691 LEU A N 1
ATOM 1373 C CA . LEU A 1 707 ? 163.924 124.513 167.690 1.00 134.22 691 LEU A CA 1
ATOM 1374 C C . LEU A 1 707 ? 164.202 124.155 169.141 1.00 134.22 691 LEU A C 1
ATOM 1375 O O . LEU A 1 707 ? 163.696 123.137 169.613 1.00 134.22 691 LEU A O 1
ATOM 1380 N N . LYS A 1 708 ? 164.988 124.947 169.865 1.00 131.63 692 LYS A N 1
ATOM 1381 C CA . LYS A 1 708 ? 165.315 124.651 171.252 1.00 131.63 692 LYS A CA 1
ATOM 1382 C C . LYS A 1 708 ? 164.621 125.593 172.222 1.00 131.63 692 LYS A C 1
ATOM 1383 O O . LYS A 1 708 ? 164.983 125.636 173.399 1.00 131.63 692 LYS A O 1
ATOM 1389 N N . GLN A 1 709 ? 163.640 126.359 171.749 1.00 131.40 693 GLN A N 1
ATOM 1390 C CA . GLN A 1 709 ? 162.990 127.335 172.614 1.00 131.40 693 GLN A CA 1
ATOM 1391 C C . GLN A 1 709 ? 162.356 126.666 173.822 1.00 131.40 693 GLN A C 1
ATOM 1392 O O . GLN A 1 709 ? 162.538 127.112 174.958 1.00 131.40 693 GLN A O 1
ATOM 1398 N N . TRP A 1 710 ? 161.607 125.592 173.597 1.00 129.21 694 TRP A N 1
ATOM 1399 C CA . TRP A 1 710 ? 160.795 125.025 174.662 1.00 129.21 694 TRP A CA 1
ATOM 1400 C C . TRP A 1 710 ? 161.628 124.435 175.788 1.00 129.21 694 TRP A C 1
ATOM 1401 O O . TRP A 1 710 ? 161.237 124.544 176.954 1.00 129.21 694 TRP A O 1
ATOM 1412 N N . THR A 1 711 ? 162.756 123.804 175.476 1.00 127.27 695 THR A N 1
ATOM 1413 C CA . THR A 1 711 ? 163.622 123.305 176.536 1.00 127.27 695 THR A CA 1
ATOM 1414 C C . THR A 1 711 ? 164.077 124.442 177.438 1.00 127.27 695 THR A C 1
ATOM 1415 O O . THR A 1 711 ? 164.040 124.332 178.672 1.00 127.27 695 THR A O 1
ATOM 1419 N N . VAL A 1 712 ? 164.494 125.553 176.833 1.00 124.99 696 VAL A N 1
ATOM 1420 C CA . VAL A 1 712 ? 164.908 126.715 177.608 1.00 124.99 696 VAL A CA 1
ATOM 1421 C C . VAL A 1 712 ? 163.749 127.243 178.433 1.00 124.99 696 VAL A C 1
ATOM 1422 O O . VAL A 1 712 ? 163.909 127.568 179.612 1.00 124.99 696 VAL A O 1
ATOM 1426 N N . ARG A 1 713 ? 162.569 127.354 177.826 1.00 128.95 697 ARG A N 1
ATOM 1427 C CA . ARG A 1 713 ? 161.416 127.867 178.553 1.00 128.95 697 ARG A CA 1
ATOM 1428 C C . ARG A 1 713 ? 161.098 127.001 179.761 1.00 128.95 697 ARG A C 1
ATOM 1429 O O . ARG A 1 713 ? 160.779 127.515 180.837 1.00 128.95 697 ARG A O 1
ATOM 1437 N N . PHE A 1 714 ? 161.201 125.684 179.609 1.00 127.57 698 PHE A N 1
ATOM 1438 C CA . PHE A 1 714 ? 160.882 124.787 180.712 1.00 127.57 698 PHE A CA 1
ATOM 1439 C C . PHE A 1 714 ? 161.908 124.905 181.830 1.00 127.57 698 PHE A C 1
ATOM 1440 O O . PHE A 1 714 ? 161.548 124.996 183.012 1.00 127.57 698 PHE A O 1
ATOM 1448 N N . ALA A 1 715 ? 163.194 124.884 181.481 1.00 128.78 699 ALA A N 1
ATOM 1449 C CA . ALA A 1 715 ? 164.215 125.061 182.506 1.00 128.78 699 ALA A CA 1
ATOM 1450 C C . ALA A 1 715 ? 164.034 126.388 183.226 1.00 128.78 699 ALA A C 1
ATOM 1451 O O . ALA A 1 715 ? 164.165 126.465 184.457 1.00 128.78 699 ALA A O 1
ATOM 1453 N N . LEU A 1 716 ? 163.713 127.441 182.475 1.00 128.65 700 LEU A N 1
ATOM 1454 C CA . LEU A 1 716 ? 163.505 128.746 183.080 1.00 128.65 700 LEU A CA 1
ATOM 1455 C C . LEU A 1 716 ? 162.323 128.727 184.032 1.00 128.65 700 LEU A C 1
ATOM 1456 O O . LEU A 1 716 ? 162.384 129.321 185.109 1.00 128.65 700 LEU A O 1
ATOM 1461 N N . ASP A 1 717 ? 161.236 128.059 183.654 1.00 135.16 701 ASP A N 1
ATOM 1462 C CA . ASP A 1 717 ? 160.079 128.012 184.539 1.00 135.16 701 ASP A CA 1
ATOM 1463 C C . ASP A 1 717 ? 160.399 127.262 185.822 1.00 135.16 701 ASP A C 1
ATOM 1464 O O . ASP A 1 717 ? 159.978 127.670 186.912 1.00 135.16 701 ASP A O 1
ATOM 1469 N N . SER A 1 718 ? 161.148 126.166 185.718 1.00 132.85 702 SER A N 1
ATOM 1470 C CA . SER A 1 718 ? 161.547 125.452 186.925 1.00 132.85 702 SER A CA 1
ATOM 1471 C C . SER A 1 718 ? 162.359 126.354 187.844 1.00 132.85 702 SER A C 1
ATOM 1472 O O . SER A 1 718 ? 162.055 126.488 189.040 1.00 132.85 702 SER A O 1
ATOM 1475 N N . GLN A 1 719 ? 163.400 126.983 187.298 1.00 135.39 703 GLN A N 1
ATOM 1476 C CA . GLN A 1 719 ? 164.227 127.860 188.116 1.00 135.39 703 GLN A CA 1
ATOM 1477 C C . GLN A 1 719 ? 163.415 129.007 188.698 1.00 135.39 703 GLN A C 1
ATOM 1478 O O . GLN A 1 719 ? 163.647 129.426 189.838 1.00 135.39 703 GLN A O 1
ATOM 1484 N N . VAL A 1 720 ? 162.451 129.521 187.938 1.00 132.32 704 VAL A N 1
ATOM 1485 C CA . VAL A 1 720 ? 161.665 130.647 188.417 1.00 132.32 704 VAL A CA 1
ATOM 1486 C C . VAL A 1 720 ? 160.797 130.228 189.586 1.00 132.32 704 VAL A C 1
ATOM 1487 O O . VAL A 1 720 ? 160.687 130.954 190.577 1.00 132.32 704 VAL A O 1
ATOM 1491 N N . LYS A 1 721 ? 160.162 129.063 189.497 1.00 135.11 705 LYS A N 1
ATOM 1492 C CA . LYS A 1 721 ? 159.391 128.592 190.639 1.00 135.11 705 LYS A CA 1
ATOM 1493 C C . LYS A 1 721 ? 160.282 128.443 191.861 1.00 135.11 705 LYS A C 1
ATOM 1494 O O . LYS A 1 721 ? 159.948 128.925 192.954 1.00 135.11 705 LYS A O 1
ATOM 1500 N N . LYS A 1 722 ? 161.433 127.791 191.690 1.00 135.89 706 LYS A N 1
ATOM 1501 C CA . LYS A 1 722 ? 162.303 127.555 192.836 1.00 135.89 706 LYS A CA 1
ATOM 1502 C C . LYS A 1 722 ? 162.716 128.866 193.489 1.00 135.89 706 LYS A C 1
ATOM 1503 O O . LYS A 1 722 ? 162.646 129.017 194.715 1.00 135.89 706 LYS A O 1
ATOM 1509 N N . HIS A 1 723 ? 163.125 129.841 192.683 1.00 138.04 707 HIS A N 1
ATOM 1510 C CA . HIS A 1 723 ? 163.642 131.069 193.265 1.00 138.04 707 HIS A CA 1
ATOM 1511 C C . HIS A 1 723 ? 162.541 131.986 193.771 1.00 138.04 707 HIS A C 1
ATOM 1512 O O . HIS A 1 723 ? 162.763 132.721 194.737 1.00 138.04 707 HIS A O 1
ATOM 1519 N N . PHE A 1 724 ? 161.358 131.968 193.158 1.00 133.81 708 PHE A N 1
ATOM 1520 C CA . PHE A 1 724 ? 160.244 132.697 193.745 1.00 133.81 708 PHE A CA 1
ATOM 1521 C C . PHE A 1 724 ? 159.875 132.128 195.100 1.00 133.81 708 PHE A C 1
ATOM 1522 O O . PHE A 1 724 ? 159.504 132.882 196.005 1.00 133.81 708 PHE A O 1
ATOM 1530 N N . ASP A 1 725 ? 159.970 130.810 195.267 1.00 142.27 709 ASP A N 1
ATOM 1531 C CA . ASP A 1 725 ? 159.710 130.251 196.587 1.00 142.27 709 ASP A CA 1
ATOM 1532 C C . ASP A 1 725 ? 160.796 130.648 197.575 1.00 142.27 709 ASP A C 1
ATOM 1533 O O . ASP A 1 725 ? 160.494 131.037 198.708 1.00 142.27 709 ASP A O 1
ATOM 1538 N N . LEU A 1 726 ? 162.062 130.549 197.172 1.00 141.43 710 LEU A N 1
ATOM 1539 C CA . LEU A 1 726 ? 163.148 130.948 198.063 1.00 141.43 710 LEU A CA 1
ATOM 1540 C C . LEU A 1 726 ? 162.983 132.390 198.521 1.00 141.43 710 LEU A C 1
ATOM 1541 O O . LEU A 1 726 ? 162.954 132.675 199.722 1.00 141.43 710 LEU A O 1
ATOM 1546 N N . ALA A 1 727 ? 162.869 133.318 197.572 1.00 142.42 711 ALA A N 1
ATOM 1547 C CA . ALA A 1 727 ? 162.768 134.724 197.932 1.00 142.42 711 ALA A CA 1
ATOM 1548 C C . ALA A 1 727 ? 161.420 135.084 198.531 1.00 142.42 711 ALA A C 1
ATOM 1549 O O . ALA A 1 727 ? 161.231 136.234 198.935 1.00 142.42 711 ALA A O 1
ATOM 1551 N N . GLY A 1 728 ? 160.486 134.145 198.600 1.00 141.60 712 GLY A N 1
ATOM 1552 C CA . GLY A 1 728 ? 159.224 134.416 199.254 1.00 141.60 712 GLY A CA 1
ATOM 1553 C C . GLY A 1 728 ? 158.304 135.344 198.499 1.00 141.60 712 GLY A C 1
ATOM 1554 O O . GLY A 1 728 ? 157.491 136.033 199.119 1.00 141.60 712 GLY A O 1
ATOM 1555 N N . VAL A 1 729 ? 158.411 135.392 197.179 1.00 139.12 713 VAL A N 1
ATOM 1556 C CA . VAL A 1 729 ? 157.472 136.157 196.371 1.00 139.12 713 VAL A CA 1
ATOM 1557 C C . VAL A 1 729 ? 156.177 135.372 196.248 1.00 139.12 713 VAL A C 1
ATOM 1558 O O . VAL A 1 729 ? 156.189 134.181 195.923 1.00 139.12 713 VAL A O 1
ATOM 1562 N N . ARG A 1 730 ? 155.057 136.034 196.500 1.00 146.39 714 ARG A N 1
ATOM 1563 C CA . ARG A 1 730 ? 153.767 135.367 196.483 1.00 146.39 714 ARG A CA 1
ATOM 1564 C C . ARG A 1 730 ? 153.172 135.396 195.087 1.00 146.39 714 ARG A C 1
ATOM 1565 O O . ARG A 1 730 ? 153.391 136.337 194.324 1.00 146.39 714 ARG A O 1
ATOM 1573 N N . ALA A 1 731 ? 152.417 134.356 194.762 1.00 145.97 715 ALA A N 1
ATOM 1574 C CA . ALA A 1 731 ? 151.654 134.346 193.534 1.00 145.97 715 ALA A CA 1
ATOM 1575 C C . ALA A 1 731 ? 150.465 135.290 193.666 1.00 145.97 715 ALA A C 1
ATOM 1576 O O . ALA A 1 731 ? 150.082 135.661 194.775 1.00 145.97 715 ALA A O 1
ATOM 1578 N N . PRO A 1 732 ? 149.873 135.708 192.549 1.00 146.71 716 PRO A N 1
ATOM 1579 C CA . PRO A 1 732 ? 148.697 136.579 192.633 1.00 146.71 716 PRO A CA 1
ATOM 1580 C C . PRO A 1 732 ? 147.561 135.893 193.363 1.00 146.71 716 PRO A C 1
ATOM 1581 O O . PRO A 1 732 ? 147.411 134.672 193.310 1.00 146.71 716 PRO A O 1
ATOM 1585 N N . VAL A 1 733 ? 146.759 136.696 194.054 1.00 145.19 717 VAL A N 1
ATOM 1586 C CA . VAL A 1 733 ? 145.704 136.201 194.925 1.00 145.19 717 VAL A CA 1
ATOM 1587 C C . VAL A 1 733 ? 144.482 137.083 194.755 1.00 145.19 717 VAL A C 1
ATOM 1588 O O . VAL A 1 733 ? 144.560 138.299 194.951 1.00 145.19 717 VAL A O 1
ATOM 1592 N N . GLN A 1 734 ? 143.357 136.472 194.404 1.00 149.27 718 GLN A N 1
ATOM 1593 C CA . GLN A 1 734 ? 142.112 137.213 194.283 1.00 149.27 718 GLN A CA 1
ATOM 1594 C C . GLN A 1 734 ? 141.747 137.824 195.627 1.00 149.27 718 GLN A C 1
ATOM 1595 O O . GLN A 1 734 ? 142.008 137.231 196.676 1.00 149.27 718 GLN A O 1
ATOM 1601 N N . THR A 1 735 ? 141.148 139.009 195.606 1.00 146.60 719 THR A N 1
ATOM 1602 C CA . THR A 1 735 ? 140.820 139.733 196.825 1.00 146.60 719 THR A CA 1
ATOM 1603 C C . THR A 1 735 ? 139.334 140.052 196.860 1.00 146.60 719 THR A C 1
ATOM 1604 O O . THR A 1 735 ? 138.748 140.423 195.841 1.00 146.60 719 THR A O 1
ATOM 1608 N N . TYR A 1 736 ? 138.732 139.922 198.036 1.00 148.01 720 TYR A N 1
ATOM 1609 C CA . TYR A 1 736 ? 137.318 140.190 198.225 1.00 148.01 720 TYR A CA 1
ATOM 1610 C C . TYR A 1 736 ? 137.124 141.191 199.352 1.00 148.01 720 TYR A C 1
ATOM 1611 O O . TYR A 1 736 ? 138.071 141.611 200.015 1.00 148.01 720 TYR A O 1
ATOM 1620 N N . GLN A 1 737 ? 135.871 141.574 199.557 1.00 142.46 721 GLN A N 1
ATOM 1621 C CA . GLN A 1 737 ? 135.501 142.453 200.652 1.00 142.46 721 GLN A CA 1
ATOM 1622 C C . GLN A 1 737 ? 134.026 142.249 200.934 1.00 142.46 721 GLN A C 1
ATOM 1623 O O . GLN A 1 737 ? 133.204 142.313 200.020 1.00 142.46 721 GLN A O 1
ATOM 1629 N N . VAL A 1 738 ? 133.696 142.010 202.194 1.00 130.49 722 VAL A N 1
ATOM 1630 C CA . VAL A 1 738 ? 132.361 141.583 202.584 1.00 130.49 722 VAL A CA 1
ATOM 1631 C C . VAL A 1 738 ? 131.615 142.756 203.194 1.00 130.49 722 VAL A C 1
ATOM 1632 O O . VAL A 1 738 ? 132.193 143.550 203.943 1.00 130.49 722 VAL A O 1
ATOM 1636 N N . LEU A 1 739 ? 130.334 142.865 202.858 1.00 131.09 723 LEU A N 1
ATOM 1637 C CA . LEU A 1 739 ? 129.449 143.890 203.391 1.00 131.09 723 LEU A CA 1
ATOM 1638 C C . LEU A 1 739 ? 129.958 145.282 203.059 1.00 131.09 723 LEU A C 1
ATOM 1639 O O . LEU A 1 739 ? 129.503 145.903 202.103 1.00 131.09 723 LEU A O 1
ATOM 1644 N N . UNK B 1 1 ? 148.929 122.266 94.274 1.00 346.20 -15 UNK B N 1
ATOM 1645 C CA . UNK B 1 1 ? 148.529 122.905 95.521 1.00 346.20 -15 UNK B CA 1
ATOM 1646 C C . UNK B 1 1 ? 149.004 122.096 96.722 1.00 346.20 -15 UNK B C 1
ATOM 1647 O O . UNK B 1 1 ? 149.238 122.647 97.798 1.00 346.20 -15 UNK B O 1
ATOM 1649 N N . UNK B 1 2 ? 149.146 120.788 96.531 1.00 345.84 -14 UNK B N 1
ATOM 1650 C CA . UNK B 1 2 ? 149.593 119.898 97.596 1.00 345.84 -14 UNK B CA 1
ATOM 1651 C C . UNK B 1 2 ? 151.016 120.235 98.021 1.00 345.84 -14 UNK B C 1
ATOM 1652 O O . UNK B 1 2 ? 151.289 120.457 99.202 1.00 345.84 -14 UNK B O 1
ATOM 1654 N N . UNK B 1 3 ? 151.919 120.271 97.047 1.00 346.07 -13 UNK B N 1
ATOM 1655 C CA . UNK B 1 3 ? 153.310 120.617 97.304 1.00 346.07 -13 UNK B CA 1
ATOM 1656 C C . UNK B 1 3 ? 153.411 122.045 97.823 1.00 346.07 -13 UNK B C 1
ATOM 1657 O O . UNK B 1 3 ? 154.214 122.336 98.708 1.00 346.07 -13 UNK B O 1
ATOM 1659 N N . UNK B 1 4 ? 152.585 122.930 97.273 1.00 346.08 -12 UNK B N 1
ATOM 1660 C CA . UNK B 1 4 ? 152.566 124.327 97.692 1.00 346.08 -12 UNK B CA 1
ATOM 1661 C C . UNK B 1 4 ? 152.139 124.451 99.150 1.00 346.08 -12 UNK B C 1
ATOM 1662 O O . UNK B 1 4 ? 152.763 125.176 99.926 1.00 346.08 -12 UNK B O 1
ATOM 1664 N N . UNK B 1 5 ? 151.077 123.741 99.517 1.00 345.78 -11 UNK B N 1
ATOM 1665 C CA . UNK B 1 5 ? 150.592 123.743 100.893 1.00 345.78 -11 UNK B CA 1
ATOM 1666 C C . UNK B 1 5 ? 151.641 123.155 101.827 1.00 345.78 -11 UNK B C 1
ATOM 1667 O O . UNK B 1 5 ? 151.842 123.646 102.939 1.00 345.78 -11 UNK B O 1
ATOM 1669 N N . UNK B 1 6 ? 152.308 122.102 101.365 1.00 345.04 -10 UNK B N 1
ATOM 1670 C CA . UNK B 1 6 ? 153.362 121.460 102.137 1.00 345.04 -10 UNK B CA 1
ATOM 1671 C C . UNK B 1 6 ? 154.490 122.443 102.416 1.00 345.04 -10 UNK B C 1
ATOM 1672 O O . UNK B 1 6 ? 154.968 122.545 103.544 1.00 345.04 -10 UNK B O 1
ATOM 1674 N N . UNK B 1 7 ? 154.900 123.171 101.383 1.00 341.77 -9 UNK B N 1
ATOM 1675 C CA . UNK B 1 7 ? 155.970 124.153 101.506 1.00 341.77 -9 UNK B CA 1
ATOM 1676 C C . UNK B 1 7 ? 155.559 125.296 102.429 1.00 341.77 -9 UNK B C 1
ATOM 1677 O O . UNK B 1 7 ? 156.364 125.779 103.228 1.00 341.77 -9 UNK B O 1
ATOM 1679 N N . UNK B 1 8 ? 154.305 125.720 102.316 1.00 340.41 -8 UNK B N 1
ATOM 1680 C CA . UNK B 1 8 ? 153.770 126.770 103.172 1.00 340.41 -8 UNK B CA 1
ATOM 1681 C C . UNK B 1 8 ? 153.836 126.348 104.636 1.00 340.41 -8 UNK B C 1
ATOM 1682 O O . UNK B 1 8 ? 154.312 127.099 105.494 1.00 340.41 -8 UNK B O 1
ATOM 1684 N N . UNK B 1 9 ? 153.360 125.138 104.909 1.00 337.66 -7 UNK B N 1
ATOM 1685 C CA . UNK B 1 9 ? 153.356 124.592 106.260 1.00 337.66 -7 UNK B CA 1
ATOM 1686 C C . UNK B 1 9 ? 154.775 124.439 106.793 1.00 337.66 -7 UNK B C 1
ATOM 1687 O O . UNK B 1 9 ? 155.033 124.706 107.964 1.00 337.66 -7 UNK B O 1
ATOM 1689 N N . UNK B 1 10 ? 155.688 124.010 105.929 1.00 336.82 -6 UNK B N 1
ATOM 1690 C CA . UNK B 1 10 ? 157.088 123.874 106.301 1.00 336.82 -6 UNK B CA 1
ATOM 1691 C C . UNK B 1 10 ? 157.662 125.221 106.715 1.00 336.82 -6 UNK B C 1
ATOM 1692 O O . UNK B 1 10 ? 158.292 125.333 107.765 1.00 336.82 -6 UNK B O 1
ATOM 1694 N N . UNK B 1 11 ? 157.444 126.233 105.882 1.00 333.77 -5 UNK B N 1
ATOM 1695 C CA . UNK B 1 11 ? 157.945 127.575 106.154 1.00 333.77 -5 UNK B CA 1
ATOM 1696 C C . UNK B 1 11 ? 157.384 128.099 107.471 1.00 333.77 -5 UNK B C 1
ATOM 1697 O O . UNK B 1 11 ? 158.106 128.680 108.285 1.00 333.77 -5 UNK B O 1
ATOM 1699 N N . UNK B 1 12 ? 156.092 127.871 107.680 1.00 332.77 -4 UNK B N 1
ATOM 1700 C CA . UNK B 1 12 ? 155.427 128.318 108.898 1.00 332.77 -4 UNK B CA 1
ATOM 1701 C C . UNK B 1 12 ? 155.997 127.629 110.135 1.00 332.77 -4 UNK B C 1
ATOM 1702 O O . UNK B 1 12 ? 156.264 128.279 111.146 1.00 332.77 -4 UNK B O 1
ATOM 1704 N N . UNK B 1 13 ? 156.186 126.317 110.050 1.00 329.88 -3 UNK B N 1
ATOM 1705 C CA . UNK B 1 13 ? 156.715 125.542 111.164 1.00 329.88 -3 UNK B CA 1
ATOM 1706 C C . UNK B 1 13 ? 158.162 125.926 111.442 1.00 329.88 -3 UNK B C 1
ATOM 1707 O O . UNK B 1 13 ? 158.635 125.838 112.577 1.00 329.88 -3 UNK B O 1
ATOM 1709 N N . UNK B 1 14 ? 158.862 126.346 110.395 1.00 329.18 -2 UNK B N 1
ATOM 1710 C CA . UNK B 1 14 ? 160.240 126.792 110.521 1.00 329.18 -2 UNK B CA 1
ATOM 1711 C C . UNK B 1 14 ? 160.274 128.122 111.256 1.00 329.18 -2 UNK B C 1
ATOM 1712 O O . UNK B 1 14 ? 161.128 128.364 112.111 1.00 329.18 -2 UNK B O 1
ATOM 1714 N N . UNK B 1 15 ? 159.326 128.984 110.910 1.00 327.11 -1 UNK B N 1
ATOM 1715 C CA . UNK B 1 15 ? 159.176 130.265 111.584 1.00 327.11 -1 UNK B CA 1
ATOM 1716 C C . UNK B 1 15 ? 158.790 130.042 113.042 1.00 327.11 -1 UNK B C 1
ATOM 1717 O O . UNK B 1 15 ? 159.129 130.840 113.916 1.00 327.11 -1 UNK B O 1
ATOM 1719 N N . UNK B 1 16 ? 158.080 128.950 113.297 1.00 323.20 0 UNK B N 1
ATOM 1720 C CA . UNK B 1 16 ? 157.652 128.615 114.649 1.00 323.20 0 UNK B CA 1
ATOM 1721 C C . UNK B 1 16 ? 158.849 128.271 115.527 1.00 323.20 0 UNK B C 1
ATOM 1722 O O . UNK B 1 16 ? 159.065 128.898 116.563 1.00 323.20 0 UNK B O 1
ATOM 1724 N N . LEU B 1 533 ? 157.153 125.514 128.876 1.00 287.24 517 LEU B N 1
ATOM 1725 C CA . LEU B 1 533 ? 157.001 126.366 127.702 1.00 287.24 517 LEU B CA 1
ATOM 1726 C C . LEU B 1 533 ? 157.050 125.540 126.425 1.00 287.24 517 LEU B C 1
ATOM 1727 O O . LEU B 1 533 ? 156.169 125.640 125.567 1.00 287.24 517 LEU B O 1
ATOM 1732 N N . ALA B 1 534 ? 158.099 124.722 126.316 1.00 286.52 518 ALA B N 1
ATOM 1733 C CA . ALA B 1 534 ? 158.395 124.051 125.056 1.00 286.52 518 ALA B CA 1
ATOM 1734 C C . ALA B 1 534 ? 157.309 123.062 124.661 1.00 286.52 518 ALA B C 1
ATOM 1735 O O . ALA B 1 534 ? 156.933 122.999 123.487 1.00 286.52 518 ALA B O 1
ATOM 1737 N N . VAL B 1 535 ? 156.789 122.287 125.614 1.00 285.04 519 VAL B N 1
ATOM 1738 C CA . VAL B 1 535 ? 155.802 121.266 125.269 1.00 285.04 519 VAL B CA 1
ATOM 1739 C C . VAL B 1 535 ? 154.499 121.912 124.815 1.00 285.04 519 VAL B C 1
ATOM 1740 O O . VAL B 1 535 ? 153.870 121.466 123.846 1.00 285.04 519 VAL B O 1
ATOM 1744 N N . ILE B 1 536 ? 154.081 122.980 125.493 1.00 281.72 520 ILE B N 1
ATOM 1745 C CA . ILE B 1 536 ? 152.851 123.657 125.099 1.00 281.72 520 ILE B CA 1
ATOM 1746 C C . ILE B 1 536 ? 153.032 124.354 123.757 1.00 281.72 520 ILE B C 1
ATOM 1747 O O . ILE B 1 536 ? 152.126 124.352 122.914 1.00 281.72 520 ILE B O 1
ATOM 1752 N N . ILE B 1 537 ? 154.206 124.949 123.529 1.00 279.79 521 ILE B N 1
ATOM 1753 C CA . ILE B 1 537 ? 154.495 125.542 122.226 1.00 279.79 521 ILE B CA 1
ATOM 1754 C C . ILE B 1 537 ? 154.443 124.482 121.136 1.00 279.79 521 ILE B C 1
ATOM 1755 O O . ILE B 1 537 ? 153.932 124.724 120.037 1.00 279.79 521 ILE B O 1
ATOM 1760 N N . SER B 1 538 ? 154.956 123.285 121.428 1.00 281.10 522 SER B N 1
ATOM 1761 C CA . SER B 1 538 ? 154.936 122.206 120.446 1.00 281.10 522 SER B CA 1
ATOM 1762 C C . SER B 1 538 ? 153.513 121.762 120.147 1.00 281.10 522 SER B C 1
ATOM 1763 O O . SER B 1 538 ? 153.165 121.512 118.989 1.00 281.10 522 SER B O 1
ATOM 1766 N N . THR B 1 539 ? 152.683 121.642 121.181 1.00 276.48 523 THR B N 1
ATOM 1767 C CA . THR B 1 539 ? 151.288 121.285 120.954 1.00 276.48 523 THR B CA 1
ATOM 1768 C C . THR B 1 539 ? 150.576 122.346 120.124 1.00 276.48 523 THR B C 1
ATOM 1769 O O . THR B 1 539 ? 149.817 122.016 119.207 1.00 276.48 523 THR B O 1
ATOM 1773 N N . ILE B 1 540 ? 150.820 123.624 120.417 1.00 271.74 524 ILE B N 1
ATOM 1774 C CA . ILE B 1 540 ? 150.196 124.696 119.644 1.00 271.74 524 ILE B CA 1
ATOM 1775 C C . ILE B 1 540 ? 150.666 124.655 118.196 1.00 271.74 524 ILE B C 1
ATOM 1776 O O . ILE B 1 540 ? 149.889 124.898 117.264 1.00 271.74 524 ILE B O 1
ATOM 1781 N N . THR B 1 541 ? 151.951 124.368 117.985 1.00 274.29 525 THR B N 1
ATOM 1782 C CA . THR B 1 541 ? 152.473 124.244 116.629 1.00 274.29 525 THR B CA 1
ATOM 1783 C C . THR B 1 541 ? 151.808 123.090 115.892 1.00 274.29 525 THR B C 1
ATOM 1784 O O . THR B 1 541 ? 151.425 123.224 114.724 1.00 274.29 525 THR B O 1
ATOM 1788 N N . ILE B 1 542 ? 151.686 121.940 116.552 1.00 270.23 526 ILE B N 1
ATOM 1789 C CA . ILE B 1 542 ? 150.966 120.816 115.964 1.00 270.23 526 ILE B CA 1
ATOM 1790 C C . ILE B 1 542 ? 149.550 121.232 115.599 1.00 270.23 526 ILE B C 1
ATOM 1791 O O . ILE B 1 542 ? 149.021 120.845 114.551 1.00 270.23 526 ILE B O 1
ATOM 1796 N N . MET B 1 543 ? 148.917 122.027 116.459 1.00 267.39 527 MET B N 1
ATOM 1797 C CA . MET B 1 543 ? 147.560 122.482 116.187 1.00 267.39 527 MET B CA 1
ATOM 1798 C C . MET B 1 543 ? 147.511 123.350 114.937 1.00 267.39 527 MET B C 1
ATOM 1799 O O . MET B 1 543 ? 146.673 123.136 114.057 1.00 267.39 527 MET B O 1
ATOM 1804 N N . ILE B 1 544 ? 148.400 124.341 114.843 1.00 269.11 528 ILE B N 1
ATOM 1805 C CA . ILE B 1 544 ? 148.377 125.212 113.670 1.00 269.11 528 ILE B CA 1
ATOM 1806 C C . ILE B 1 544 ? 148.679 124.413 112.411 1.00 269.11 528 ILE B C 1
ATOM 1807 O O . ILE B 1 544 ? 148.125 124.693 111.340 1.00 269.11 528 ILE B O 1
ATOM 1812 N N . VAL B 1 545 ? 149.534 123.396 112.515 1.00 269.59 529 VAL B N 1
ATOM 1813 C CA . VAL B 1 545 ? 149.877 122.603 111.341 1.00 269.59 529 VAL B CA 1
ATOM 1814 C C . VAL B 1 545 ? 148.679 121.781 110.890 1.00 269.59 529 VAL B C 1
ATOM 1815 O O . VAL B 1 545 ? 148.244 121.874 109.737 1.00 269.59 529 VAL B O 1
ATOM 1819 N N . LEU B 1 546 ? 148.129 120.963 111.792 1.00 270.02 530 LEU B N 1
ATOM 1820 C CA . LEU B 1 546 ? 146.932 120.197 111.464 1.00 270.02 530 LEU B CA 1
ATOM 1821 C C . LEU B 1 546 ? 145.814 121.093 110.956 1.00 270.02 530 LEU B C 1
ATOM 1822 O O . LEU B 1 546 ? 145.042 120.687 110.082 1.00 270.02 530 LEU B O 1
ATOM 1827 N N . SER B 1 547 ? 145.714 122.313 111.481 1.00 271.95 531 SER B N 1
ATOM 1828 C CA . SER B 1 547 ? 144.734 123.268 110.972 1.00 271.95 531 SER B CA 1
ATOM 1829 C C . SER B 1 547 ? 145.012 123.578 109.506 1.00 271.95 531 SER B C 1
ATOM 1830 O O . SER B 1 547 ? 144.168 123.343 108.636 1.00 271.95 531 SER B O 1
ATOM 1833 N N . GLU B 1 548 ? 146.199 124.113 109.221 1.00 274.03 532 GLU B N 1
ATOM 1834 C CA . GLU B 1 548 ? 146.566 124.412 107.845 1.00 274.03 532 GLU B CA 1
ATOM 1835 C C . GLU B 1 548 ? 146.639 123.171 106.968 1.00 274.03 532 GLU B C 1
ATOM 1836 O O . GLU B 1 548 ? 146.425 123.279 105.756 1.00 274.03 532 GLU B O 1
ATOM 1842 N N . ILE B 1 549 ? 146.929 122.003 107.535 1.00 274.45 533 ILE B N 1
ATOM 1843 C CA . ILE B 1 549 ? 147.002 120.765 106.743 1.00 274.45 533 ILE B CA 1
ATOM 1844 C C . ILE B 1 549 ? 145.610 120.146 106.782 1.00 274.45 533 ILE B C 1
ATOM 1845 O O . ILE B 1 549 ? 145.291 119.273 107.594 1.00 274.45 533 ILE B O 1
ATOM 1850 N N . GLY B 1 550 ? 144.749 120.628 105.887 1.00 270.95 534 GLY B N 1
ATOM 1851 C CA . GLY B 1 550 ? 143.485 119.997 105.545 1.00 270.95 534 GLY B CA 1
ATOM 1852 C C . GLY B 1 550 ? 142.617 119.450 106.661 1.00 270.95 534 GLY B C 1
ATOM 1853 O O . GLY B 1 550 ? 141.822 118.535 106.427 1.00 270.95 534 GLY B O 1
ATOM 1854 N N . VAL B 1 551 ? 142.749 119.982 107.873 1.00 268.22 535 VAL B N 1
ATOM 1855 C CA . VAL B 1 551 ? 141.945 119.553 109.011 1.00 268.22 535 VAL B CA 1
ATOM 1856 C C . VAL B 1 551 ? 141.478 120.789 109.763 1.00 268.22 535 VAL B C 1
ATOM 1857 O O . VAL B 1 551 ? 142.250 121.733 109.958 1.00 268.22 535 VAL B O 1
ATOM 1861 N N . ASN B 1 552 ? 140.214 120.788 110.179 1.00 255.34 536 ASN B N 1
ATOM 1862 C CA . ASN B 1 552 ? 139.634 121.892 110.936 1.00 255.34 536 ASN B CA 1
ATOM 1863 C C . ASN B 1 552 ? 139.434 121.427 112.370 1.00 255.34 536 ASN B C 1
ATOM 1864 O O . ASN B 1 552 ? 138.455 120.738 112.673 1.00 255.34 536 ASN B O 1
ATOM 1869 N N . ILE B 1 553 ? 140.361 121.798 113.244 1.00 248.70 537 ILE B N 1
ATOM 1870 C CA . ILE B 1 553 ? 140.355 121.341 114.629 1.00 248.70 537 ILE B CA 1
ATOM 1871 C C . ILE B 1 553 ? 139.544 122.350 115.433 1.00 248.70 537 ILE B C 1
ATOM 1872 O O . ILE B 1 553 ? 140.080 123.261 116.063 1.00 248.70 537 ILE B O 1
ATOM 1877 N N . ALA B 1 554 ? 138.236 122.181 115.421 1.00 243.70 538 ALA B N 1
ATOM 1878 C CA . ALA B 1 554 ? 137.405 122.923 116.355 1.00 243.70 538 ALA B CA 1
ATOM 1879 C C . ALA B 1 554 ? 137.348 122.195 117.696 1.00 243.70 538 ALA B C 1
ATOM 1880 O O . ALA B 1 554 ? 137.593 122.820 118.735 1.00 243.70 538 ALA B O 1
ATOM 1882 N N . PRO B 1 555 ? 137.049 120.890 117.738 1.00 246.42 539 PRO B N 1
ATOM 1883 C CA . PRO B 1 555 ? 136.985 120.227 119.047 1.00 246.42 539 PRO B CA 1
ATOM 1884 C C . PRO B 1 555 ? 138.347 119.999 119.669 1.00 246.42 539 PRO B C 1
ATOM 1885 O O . PRO B 1 555 ? 138.451 119.981 120.901 1.00 246.42 539 PRO B O 1
ATOM 1889 N N . LEU B 1 556 ? 139.394 119.804 118.867 1.00 241.13 540 LEU B N 1
ATOM 1890 C CA . LEU B 1 556 ? 140.738 119.794 119.431 1.00 241.13 540 LEU B CA 1
ATOM 1891 C C . LEU B 1 556 ? 141.046 121.137 120.071 1.00 241.13 540 LEU B C 1
ATOM 1892 O O . LEU B 1 556 ? 141.630 121.207 121.161 1.00 241.13 540 LEU B O 1
ATOM 1897 N N . LEU B 1 557 ? 140.665 122.218 119.391 1.00 237.30 541 LEU B N 1
ATOM 1898 C CA . LEU B 1 557 ? 140.709 123.536 120.005 1.00 237.30 541 LEU B CA 1
ATOM 1899 C C . LEU B 1 557 ? 139.923 123.558 121.305 1.00 237.30 541 LEU B C 1
ATOM 1900 O O . LEU B 1 557 ? 140.342 124.191 122.275 1.00 237.30 541 LEU B O 1
ATOM 1905 N N . ALA B 1 558 ? 138.789 122.856 121.354 1.00 233.80 542 ALA B N 1
ATOM 1906 C CA . ALA B 1 558 ? 137.967 122.865 122.561 1.00 233.80 542 ALA B CA 1
ATOM 1907 C C . ALA B 1 558 ? 138.679 122.176 123.718 1.00 233.80 542 ALA B C 1
ATOM 1908 O O . ALA B 1 558 ? 138.675 122.673 124.850 1.00 233.80 542 ALA B O 1
ATOM 1910 N N . GLY B 1 559 ? 139.297 121.026 123.455 1.00 229.93 543 GLY B N 1
ATOM 1911 C CA . GLY B 1 559 ? 140.038 120.344 124.504 1.00 229.93 543 GLY B CA 1
ATOM 1912 C C . GLY B 1 559 ? 141.236 121.143 124.978 1.00 229.93 543 GLY B C 1
ATOM 1913 O O . GLY B 1 559 ? 141.467 121.285 126.186 1.00 229.93 543 GLY B O 1
ATOM 1914 N N . ALA B 1 560 ? 142.018 121.674 124.035 1.00 230.84 544 ALA B N 1
ATOM 1915 C CA . ALA B 1 560 ? 143.161 122.495 124.413 1.00 230.84 544 ALA B CA 1
ATOM 1916 C C . ALA B 1 560 ? 142.715 123.739 125.168 1.00 230.84 544 ALA B C 1
ATOM 1917 O O . ALA B 1 560 ? 143.405 124.198 126.082 1.00 230.84 544 ALA B O 1
ATOM 1919 N N . GLY B 1 561 ? 141.547 124.282 124.823 1.00 225.20 545 GLY B N 1
ATOM 1920 C CA . GLY B 1 561 ? 141.040 125.439 125.531 1.00 225.20 545 GLY B CA 1
ATOM 1921 C C . GLY B 1 561 ? 140.552 125.106 126.920 1.00 225.20 545 GLY B C 1
ATOM 1922 O O . GLY B 1 561 ? 140.680 125.920 127.833 1.00 225.20 545 GLY B O 1
ATOM 1923 N N . ALA B 1 562 ? 139.985 123.915 127.103 1.00 222.08 546 ALA B N 1
ATOM 1924 C CA . ALA B 1 562 ? 139.664 123.462 128.450 1.00 222.08 546 ALA B CA 1
ATOM 1925 C C . ALA B 1 562 ? 140.924 123.355 129.296 1.00 222.08 546 ALA B C 1
ATOM 1926 O O . ALA B 1 562 ? 140.962 123.835 130.437 1.00 222.08 546 ALA B O 1
ATOM 1928 N N . LEU B 1 563 ? 141.970 122.735 128.746 1.00 219.57 547 LEU B N 1
ATOM 1929 C CA . LEU B 1 563 ? 143.236 122.636 129.468 1.00 219.57 547 LEU B CA 1
ATOM 1930 C C . LEU B 1 563 ? 143.793 124.020 129.793 1.00 219.57 547 LEU B C 1
ATOM 1931 O O . LEU B 1 563 ? 144.286 124.268 130.903 1.00 219.57 547 LEU B O 1
ATOM 1936 N N . GLY B 1 564 ? 143.720 124.937 128.828 1.00 216.27 548 GLY B N 1
ATOM 1937 C CA . GLY B 1 564 ? 144.225 126.279 129.045 1.00 216.27 548 GLY B CA 1
ATOM 1938 C C . GLY B 1 564 ? 143.428 127.050 130.073 1.00 216.27 548 GLY B C 1
ATOM 1939 O O . GLY B 1 564 ? 144.000 127.778 130.880 1.00 216.27 548 GLY B O 1
ATOM 1940 N N . LEU B 1 565 ? 142.103 126.905 130.060 1.00 211.61 549 LEU B N 1
ATOM 1941 C CA . LEU B 1 565 ? 141.272 127.529 131.079 1.00 211.61 549 LEU B CA 1
ATOM 1942 C C . LEU B 1 565 ? 141.584 126.975 132.459 1.00 211.61 549 LEU B C 1
ATOM 1943 O O . LEU B 1 565 ? 141.579 127.722 133.446 1.00 211.61 549 LEU B O 1
ATOM 1948 N N . ALA B 1 566 ? 141.863 125.674 132.543 1.00 210.85 550 ALA B N 1
ATOM 1949 C CA . ALA B 1 566 ? 142.294 125.094 133.809 1.00 210.85 550 ALA B CA 1
ATOM 1950 C C . ALA B 1 566 ? 143.577 125.754 134.298 1.00 210.85 550 ALA B C 1
ATOM 1951 O O . ALA B 1 566 ? 143.631 126.281 135.416 1.00 210.85 550 ALA B O 1
ATOM 1953 N N . ILE B 1 567 ? 144.623 125.738 133.468 1.00 205.08 551 ILE B N 1
ATOM 1954 C CA . ILE B 1 567 ? 145.895 126.337 133.875 1.00 205.08 551 ILE B CA 1
ATOM 1955 C C . ILE B 1 567 ? 145.715 127.816 134.202 1.00 205.08 551 ILE B C 1
ATOM 1956 O O . ILE B 1 567 ? 146.383 128.358 135.091 1.00 205.08 551 ILE B O 1
ATOM 1961 N N . SER B 1 568 ? 144.799 128.487 133.502 1.00 207.79 552 SER B N 1
ATOM 1962 C CA . SER B 1 568 ? 144.518 129.893 133.770 1.00 207.79 552 SER B CA 1
ATOM 1963 C C . SER B 1 568 ? 143.966 130.078 135.174 1.00 207.79 552 SER B C 1
ATOM 1964 O O . SER B 1 568 ? 144.545 130.798 135.994 1.00 207.79 552 SER B O 1
ATOM 1967 N N . PHE B 1 569 ? 142.832 129.434 135.466 1.00 206.91 553 PHE B N 1
ATOM 1968 C CA . PHE B 1 569 ? 142.283 129.487 136.817 1.00 206.91 553 PHE B CA 1
ATOM 1969 C C . PHE B 1 569 ? 143.291 129.004 137.851 1.00 206.91 553 PHE B C 1
ATOM 1970 O O . PHE B 1 569 ? 143.139 129.285 139.044 1.00 206.91 553 PHE B O 1
ATOM 1978 N N . GLY B 1 570 ? 144.322 128.283 137.416 1.00 196.04 554 GLY B N 1
ATOM 1979 C CA . GLY B 1 570 ? 145.390 127.880 138.306 1.00 196.04 554 GLY B CA 1
ATOM 1980 C C . GLY B 1 570 ? 146.486 128.915 138.456 1.00 196.04 554 GLY B C 1
ATOM 1981 O O . GLY B 1 570 ? 146.764 129.364 139.571 1.00 196.04 554 GLY B O 1
ATOM 1982 N N . SER B 1 571 ? 147.096 129.332 137.344 1.00 191.23 555 SER B N 1
ATOM 1983 C CA . SER B 1 571 ? 148.247 130.226 137.384 1.00 191.23 555 SER B CA 1
ATOM 1984 C C . SER B 1 571 ? 147.845 131.682 137.563 1.00 191.23 555 SER B C 1
ATOM 1985 O O . SER B 1 571 ? 148.646 132.585 137.285 1.00 191.23 555 SER B O 1
ATOM 1988 N N . GLN B 1 572 ? 146.617 131.931 138.019 1.00 188.73 556 GLN B N 1
ATOM 1989 C CA . GLN B 1 572 ? 146.193 133.293 138.316 1.00 188.73 556 GLN B CA 1
ATOM 1990 C C . GLN B 1 572 ? 146.868 133.832 139.569 1.00 188.73 556 GLN B C 1
ATOM 1991 O O . GLN B 1 572 ? 147.144 135.035 139.653 1.00 188.73 556 GLN B O 1
ATOM 1997 N N . THR B 1 573 ? 147.141 132.966 140.546 1.00 175.76 557 THR B N 1
ATOM 1998 C CA . THR B 1 573 ? 147.600 133.441 141.845 1.00 175.76 557 THR B CA 1
ATOM 1999 C C . THR B 1 573 ? 148.942 134.147 141.745 1.00 175.76 557 THR B C 1
ATOM 2000 O O . THR B 1 573 ? 149.136 135.190 142.373 1.00 175.76 557 THR B O 1
ATOM 2004 N N . LEU B 1 574 ? 149.885 133.593 140.981 1.00 165.38 558 LEU B N 1
ATOM 2005 C CA . LEU B 1 574 ? 151.211 134.199 140.900 1.00 165.38 558 LEU B CA 1
ATOM 2006 C C . LEU B 1 574 ? 151.132 135.653 140.451 1.00 165.38 558 LEU B C 1
ATOM 2007 O O . LEU B 1 574 ? 151.756 136.537 141.050 1.00 165.38 558 LEU B O 1
ATOM 2012 N N . VAL B 1 575 ? 150.366 135.922 139.398 1.00 163.73 559 VAL B N 1
ATOM 2013 C CA . VAL B 1 575 ? 150.338 137.270 138.847 1.00 163.73 559 VAL B CA 1
ATOM 2014 C C . VAL B 1 575 ? 149.573 138.207 139.768 1.00 163.73 559 VAL B C 1
ATOM 2015 O O . VAL B 1 575 ? 149.999 139.345 140.012 1.00 163.73 559 VAL B O 1
ATOM 2019 N N . LYS B 1 576 ? 148.419 137.763 140.267 1.00 157.69 560 LYS B N 1
ATOM 2020 C CA . LYS B 1 576 ? 147.696 138.553 141.255 1.00 157.69 560 LYS B CA 1
ATOM 2021 C C . LYS B 1 576 ? 148.611 138.936 142.405 1.00 157.69 560 LYS B C 1
ATOM 2022 O O . LYS B 1 576 ? 148.635 140.090 142.850 1.00 157.69 560 LYS B O 1
ATOM 2028 N N . ASP B 1 577 ? 149.411 137.982 142.869 1.00 153.66 561 ASP B N 1
ATOM 2029 C CA . ASP B 1 577 ? 150.267 138.230 144.015 1.00 153.66 561 ASP B CA 1
ATOM 2030 C C . ASP B 1 577 ? 151.376 139.206 143.671 1.00 153.66 561 ASP B C 1
ATOM 2031 O O . ASP B 1 577 ? 151.674 140.114 144.450 1.00 153.66 561 ASP B O 1
ATOM 2036 N N . ILE B 1 578 ? 152.006 139.040 142.509 1.00 144.50 562 ILE B N 1
ATOM 2037 C CA . ILE B 1 578 ? 153.110 139.939 142.205 1.00 144.50 562 ILE B CA 1
ATOM 2038 C C . ILE B 1 578 ? 152.602 141.357 141.997 1.00 144.50 562 ILE B C 1
ATOM 2039 O O . ILE B 1 578 ? 153.269 142.322 142.390 1.00 144.50 562 ILE B O 1
ATOM 2044 N N . ILE B 1 579 ? 151.413 141.527 141.418 1.00 145.75 563 ILE B N 1
ATOM 2045 C CA . ILE B 1 579 ? 150.927 142.888 141.233 1.00 145.75 563 ILE B CA 1
ATOM 2046 C C . ILE B 1 579 ? 150.509 143.490 142.566 1.00 145.75 563 ILE B C 1
ATOM 2047 O O . ILE B 1 579 ? 150.750 144.674 142.823 1.00 145.75 563 ILE B O 1
ATOM 2052 N N . THR B 1 580 ? 149.881 142.699 143.439 1.00 141.17 564 THR B N 1
ATOM 2053 C CA . THR B 1 580 ? 149.582 143.214 144.768 1.00 141.17 564 THR B CA 1
ATOM 2054 C C . THR B 1 580 ? 150.857 143.618 145.487 1.00 141.17 564 THR B C 1
ATOM 2055 O O . THR B 1 580 ? 150.896 144.641 146.180 1.00 141.17 564 THR B O 1
ATOM 2059 N N . GLY B 1 581 ? 151.919 142.838 145.313 1.00 140.14 565 GLY B N 1
ATOM 2060 C CA . GLY B 1 581 ? 153.178 143.176 145.947 1.00 140.14 565 GLY B CA 1
ATOM 2061 C C . GLY B 1 581 ? 153.748 144.479 145.428 1.00 140.14 565 GLY B C 1
ATOM 2062 O O . GLY B 1 581 ? 154.161 145.342 146.204 1.00 140.14 565 GLY B O 1
ATOM 2063 N N . VAL B 1 582 ? 153.783 144.638 144.106 1.00 136.28 566 VAL B N 1
ATOM 2064 C CA . VAL B 1 582 ? 154.361 145.864 143.575 1.00 136.28 566 VAL B CA 1
ATOM 2065 C C . VAL B 1 582 ? 153.506 147.062 143.956 1.00 136.28 566 VAL B C 1
ATOM 2066 O O . VAL B 1 582 ? 154.031 148.158 144.182 1.00 136.28 566 VAL B O 1
ATOM 2070 N N . PHE B 1 583 ? 152.191 146.882 144.075 1.00 139.60 567 PHE B N 1
ATOM 2071 C CA . PHE B 1 583 ? 151.352 147.977 144.542 1.00 139.60 567 PHE B CA 1
ATOM 2072 C C . PHE B 1 583 ? 151.693 148.351 145.975 1.00 139.60 567 PHE B C 1
ATOM 2073 O O . PHE B 1 583 ? 151.948 149.522 146.274 1.00 139.60 567 PHE B O 1
ATOM 2081 N N . ILE B 1 584 ? 151.706 147.368 146.877 1.00 135.82 568 ILE B N 1
ATOM 2082 C CA . ILE B 1 584 ? 152.096 147.645 148.254 1.00 135.82 568 ILE B CA 1
ATOM 2083 C C . ILE B 1 584 ? 153.436 148.354 148.295 1.00 135.82 568 ILE B C 1
ATOM 2084 O O . ILE B 1 584 ? 153.640 149.273 149.094 1.00 135.82 568 ILE B O 1
ATOM 2089 N N . GLN B 1 585 ? 154.353 147.975 147.410 1.00 139.33 569 GLN B N 1
ATOM 2090 C CA . GLN B 1 585 ? 155.648 148.636 147.380 1.00 139.33 569 GLN B CA 1
ATOM 2091 C C . GLN B 1 585 ? 155.539 150.079 146.915 1.00 139.33 569 GLN B C 1
ATOM 2092 O O . GLN B 1 585 ? 156.292 150.936 147.386 1.00 139.33 569 GLN B O 1
ATOM 2098 N N . PHE B 1 586 ? 154.624 150.369 145.990 1.00 143.77 570 PHE B N 1
ATOM 2099 C CA . PHE B 1 586 ? 154.489 151.739 145.509 1.00 143.77 570 PHE B CA 1
ATOM 2100 C C . PHE B 1 586 ? 154.117 152.686 146.636 1.00 143.77 570 PHE B C 1
ATOM 2101 O O . PHE B 1 586 ? 154.621 153.811 146.703 1.00 143.77 570 PHE B O 1
ATOM 2109 N N . GLU B 1 587 ? 153.245 152.252 147.533 1.00 143.33 571 GLU B N 1
ATOM 2110 C CA . GLU B 1 587 ? 152.804 153.098 148.629 1.00 143.33 571 GLU B CA 1
ATOM 2111 C C . GLU B 1 587 ? 153.803 153.158 149.770 1.00 143.33 571 GLU B C 1
ATOM 2112 O O . GLU B 1 587 ? 153.475 153.717 150.820 1.00 143.33 571 GLU B O 1
ATOM 2118 N N . ASN B 1 588 ? 155.002 152.608 149.588 1.00 145.09 572 ASN B N 1
ATOM 2119 C CA . ASN B 1 588 ? 156.024 152.598 150.631 1.00 145.09 572 ASN B CA 1
ATOM 2120 C C . ASN B 1 588 ? 155.466 152.018 151.925 1.00 145.09 572 ASN B C 1
ATOM 2121 O O . ASN B 1 588 ? 155.659 152.558 153.013 1.00 145.09 572 ASN B O 1
ATOM 2126 N N . GLY B 1 589 ? 154.750 150.902 151.800 1.00 138.48 573 GLY B N 1
ATOM 2127 C CA . GLY B 1 589 ? 154.015 150.373 152.930 1.00 138.48 573 GLY B CA 1
ATOM 2128 C C . GLY B 1 589 ? 154.774 149.395 153.794 1.00 138.48 573 GLY B C 1
ATOM 2129 O O . GLY B 1 589 ? 154.315 149.084 154.896 1.00 138.48 573 GLY B O 1
ATOM 2130 N N . MET B 1 590 ? 155.922 148.909 153.337 1.00 136.37 574 MET B N 1
ATOM 2131 C CA . MET B 1 590 ? 156.603 147.849 154.066 1.00 136.37 574 MET B CA 1
ATOM 2132 C C . MET B 1 590 ? 158.046 147.768 153.600 1.00 136.37 574 MET B C 1
ATOM 2133 O O . MET B 1 590 ? 158.301 147.634 152.403 1.00 136.37 574 MET B O 1
ATOM 2138 N N . ASN B 1 591 ? 158.982 147.845 154.539 1.00 140.65 575 ASN B N 1
ATOM 2139 C CA . ASN B 1 591 ? 160.398 147.743 154.231 1.00 140.65 575 ASN B CA 1
ATOM 2140 C C . ASN B 1 591 ? 161.021 146.637 155.066 1.00 140.65 575 ASN B C 1
ATOM 2141 O O . ASN B 1 591 ? 160.398 146.082 155.972 1.00 140.65 575 ASN B O 1
ATOM 2146 N N . THR B 1 592 ? 162.268 146.315 154.750 1.00 139.04 576 THR B N 1
ATOM 2147 C CA . THR B 1 592 ? 162.995 145.316 155.515 1.00 139.04 576 THR B CA 1
ATOM 2148 C C . THR B 1 592 ? 163.301 145.858 156.901 1.00 139.04 576 THR B C 1
ATOM 2149 O O . THR B 1 592 ? 163.897 146.929 157.035 1.00 139.04 576 THR B O 1
ATOM 2153 N N . GLY B 1 593 ? 162.895 145.126 157.929 1.00 139.35 577 GLY B N 1
ATOM 2154 C CA . GLY B 1 593 ? 163.185 145.498 159.293 1.00 139.35 577 GLY B CA 1
ATOM 2155 C C . GLY B 1 593 ? 162.049 146.171 160.026 1.00 139.35 577 GLY B C 1
ATOM 2156 O O . GLY B 1 593 ? 162.158 146.382 161.238 1.00 139.35 577 GLY B O 1
ATOM 2157 N N . ASP B 1 594 ? 160.968 146.512 159.338 1.00 139.40 578 ASP B N 1
ATOM 2158 C CA . ASP B 1 594 ? 159.851 147.157 160.004 1.00 139.40 578 ASP B CA 1
ATOM 2159 C C . ASP B 1 594 ? 159.107 146.159 160.877 1.00 139.40 578 ASP B C 1
ATOM 2160 O O . ASP B 1 594 ? 159.293 144.945 160.771 1.00 139.40 578 ASP B O 1
ATOM 2165 N N . LEU B 1 595 ? 158.263 146.686 161.753 1.00 131.62 579 LEU B N 1
ATOM 2166 C CA . LEU B 1 595 ? 157.435 145.879 162.639 1.00 131.62 579 LEU B CA 1
ATOM 2167 C C . LEU B 1 595 ? 155.991 146.029 162.188 1.00 131.62 579 LEU B C 1
ATOM 2168 O O . LEU B 1 595 ? 155.350 147.042 162.474 1.00 131.62 579 LEU B O 1
ATOM 2173 N N . VAL B 1 596 ? 155.478 145.023 161.489 1.00 128.38 580 VAL B N 1
ATOM 2174 C CA . VAL B 1 596 ? 154.174 145.110 160.856 1.00 128.38 580 VAL B CA 1
ATOM 2175 C C . VAL B 1 596 ? 153.209 144.175 161.565 1.00 128.38 580 VAL B C 1
ATOM 2176 O O . VAL B 1 596 ? 153.597 143.338 162.377 1.00 128.38 580 VAL B O 1
ATOM 2180 N N . THR B 1 597 ? 151.930 144.335 161.240 1.00 135.06 581 THR B N 1
ATOM 2181 C CA . THR B 1 597 ? 150.864 143.480 161.748 1.00 135.06 581 THR B CA 1
ATOM 2182 C C . THR B 1 597 ? 149.984 143.083 160.574 1.00 135.06 581 THR B C 1
ATOM 2183 O O . THR B 1 597 ? 149.390 143.946 159.923 1.00 135.06 581 THR B O 1
ATOM 2187 N N . ILE B 1 598 ? 149.895 141.788 160.308 1.00 136.03 582 ILE B N 1
ATOM 2188 C CA . ILE B 1 598 ? 149.143 141.264 159.178 1.00 136.03 582 ILE B CA 1
ATOM 2189 C C . ILE B 1 598 ? 148.134 140.272 159.736 1.00 136.03 582 ILE B C 1
ATOM 2190 O O . ILE B 1 598 ? 148.500 139.180 160.183 1.00 136.03 582 ILE B O 1
ATOM 2195 N N . GLY B 1 599 ? 146.860 140.644 159.707 1.00 146.83 583 GLY B N 1
ATOM 2196 C CA . GLY B 1 599 ? 145.816 139.810 160.247 1.00 146.83 583 GLY B CA 1
ATOM 2197 C C . GLY B 1 599 ? 146.028 139.536 161.718 1.00 146.83 583 GLY B C 1
ATOM 2198 O O . GLY B 1 599 ? 146.176 140.450 162.533 1.00 146.83 583 GLY B O 1
ATOM 2199 N N . PRO B 1 600 ? 146.055 138.255 162.088 1.00 149.71 584 PRO B N 1
ATOM 2200 C CA . PRO B 1 600 ? 146.292 137.879 163.482 1.00 149.71 584 PRO B CA 1
ATOM 2201 C C . PRO B 1 600 ? 147.759 137.785 163.867 1.00 149.71 584 PRO B C 1
ATOM 2202 O O . PRO B 1 600 ? 148.061 137.266 164.944 1.00 149.71 584 PRO B O 1
ATOM 2206 N N . LEU B 1 601 ? 148.666 138.267 163.026 1.00 138.07 585 LEU B N 1
ATOM 2207 C CA . LEU B 1 601 ? 150.096 138.093 163.222 1.00 138.07 585 LEU B CA 1
ATOM 2208 C C . LEU B 1 601 ? 150.772 139.443 163.382 1.00 138.07 585 LEU B C 1
ATOM 2209 O O . LEU B 1 601 ? 150.415 140.409 162.704 1.00 138.07 585 LEU B O 1
ATOM 2214 N N . THR B 1 602 ? 151.754 139.504 164.277 1.00 138.32 586 THR B N 1
ATOM 2215 C CA . THR B 1 602 ? 152.531 140.714 164.510 1.00 138.32 586 THR B CA 1
ATOM 2216 C C . THR B 1 602 ? 153.994 140.333 164.641 1.00 138.32 586 THR B C 1
ATOM 2217 O O . THR B 1 602 ? 154.353 139.544 165.519 1.00 138.32 586 THR B O 1
ATOM 2221 N N . GLY B 1 603 ? 154.832 140.895 163.785 1.00 129.37 587 GLY B N 1
ATOM 2222 C CA . GLY B 1 603 ? 156.239 140.571 163.845 1.00 129.37 587 GLY B CA 1
ATOM 2223 C C . GLY B 1 603 ? 157.053 141.489 162.967 1.00 129.37 587 GLY B C 1
ATOM 2224 O O . GLY B 1 603 ? 156.557 142.489 162.449 1.00 129.37 587 GLY B O 1
ATOM 2225 N N . THR B 1 604 ? 158.318 141.128 162.803 1.00 128.42 588 THR B N 1
ATOM 2226 C CA . THR B 1 604 ? 159.273 141.911 162.039 1.00 128.42 588 THR B CA 1
ATOM 2227 C C . THR B 1 604 ? 159.416 141.325 160.644 1.00 128.42 588 THR B C 1
ATOM 2228 O O . THR B 1 604 ? 159.413 140.104 160.473 1.00 128.42 588 THR B O 1
ATOM 2232 N N . VAL B 1 605 ? 159.537 142.196 159.652 1.00 129.34 589 VAL B N 1
ATOM 2233 C CA . VAL B 1 605 ? 159.739 141.760 158.278 1.00 129.34 589 VAL B CA 1
ATOM 2234 C C . VAL B 1 605 ? 161.213 141.460 158.067 1.00 129.34 589 VAL B C 1
ATOM 2235 O O . VAL B 1 605 ? 162.066 142.332 158.258 1.00 129.34 589 VAL B O 1
ATOM 2239 N N . GLU B 1 606 ? 161.520 140.231 157.661 1.00 138.78 590 GLU B N 1
ATOM 2240 C CA . GLU B 1 606 ? 162.905 139.838 157.452 1.00 138.78 590 GLU B CA 1
ATOM 2241 C C . GLU B 1 606 ? 163.332 139.845 155.998 1.00 138.78 590 GLU B C 1
ATOM 2242 O O . GLU B 1 606 ? 164.483 140.177 155.717 1.00 138.78 590 GLU B O 1
ATOM 2248 N N . ARG B 1 607 ? 162.447 139.501 155.068 1.00 138.75 591 ARG B N 1
ATOM 2249 C CA . ARG B 1 607 ? 162.803 139.582 153.660 1.00 138.75 591 ARG B CA 1
ATOM 2250 C C . ARG B 1 607 ? 161.540 139.514 152.820 1.00 138.75 591 ARG B C 1
ATOM 2251 O O . ARG B 1 607 ? 160.549 138.897 153.212 1.00 138.75 591 ARG B O 1
ATOM 2259 N N . MET B 1 608 ? 161.594 140.160 151.661 1.00 137.91 592 MET B N 1
ATOM 2260 C CA . MET B 1 608 ? 160.470 140.240 150.743 1.00 137.91 592 MET B CA 1
ATOM 2261 C C . MET B 1 608 ? 160.881 139.669 149.399 1.00 137.91 592 MET B C 1
ATOM 2262 O O . MET B 1 608 ? 161.932 140.031 148.863 1.00 137.91 592 MET B O 1
ATOM 2267 N N . SER B 1 609 ? 160.054 138.792 148.856 1.00 136.18 593 SER B N 1
ATOM 2268 C CA . SER B 1 609 ? 160.270 138.217 147.541 1.00 136.18 593 SER B CA 1
ATOM 2269 C C . SER B 1 609 ? 159.179 138.698 146.602 1.00 136.18 593 SER B C 1
ATOM 2270 O O . SER B 1 609 ? 158.263 139.420 146.994 1.00 136.18 593 SER B O 1
ATOM 2273 N N . ILE B 1 610 ? 159.270 138.267 145.345 1.00 131.15 594 ILE B N 1
ATOM 2274 C CA . ILE B 1 610 ? 158.281 138.667 144.358 1.00 131.15 594 ILE B CA 1
ATOM 2275 C C . ILE B 1 610 ? 156.965 137.940 144.523 1.00 131.15 594 ILE B C 1
ATOM 2276 O O . ILE B 1 610 ? 156.017 138.232 143.793 1.00 131.15 594 ILE B O 1
ATOM 2281 N N . ARG B 1 611 ? 156.877 136.995 145.447 1.00 131.44 595 ARG B N 1
ATOM 2282 C CA . ARG B 1 611 ? 155.617 136.321 145.715 1.00 131.44 595 ARG B CA 1
ATOM 2283 C C . ARG B 1 611 ? 155.117 136.512 147.132 1.00 131.44 595 ARG B C 1
ATOM 2284 O O . ARG B 1 611 ? 153.911 136.635 147.342 1.00 131.44 595 ARG B O 1
ATOM 2292 N N . SER B 1 612 ? 156.003 136.560 148.117 1.00 133.15 596 SER B N 1
ATOM 2293 C CA . SER B 1 612 ? 155.569 136.539 149.502 1.00 133.15 596 SER B CA 1
ATOM 2294 C C . SER B 1 612 ? 156.489 137.401 150.346 1.00 133.15 596 SER B C 1
ATOM 2295 O O . SER B 1 612 ? 157.533 137.870 149.892 1.00 133.15 596 SER B O 1
ATOM 2298 N N . VAL B 1 613 ? 156.087 137.597 151.595 1.00 126.57 597 VAL B N 1
ATOM 2299 C CA . VAL B 1 613 ? 156.817 138.420 152.545 1.00 126.57 597 VAL B CA 1
ATOM 2300 C C . VAL B 1 613 ? 157.152 137.565 153.753 1.00 126.57 597 VAL B C 1
ATOM 2301 O O . VAL B 1 613 ? 156.358 136.711 154.158 1.00 126.57 597 VAL B O 1
ATOM 2305 N N . GLY B 1 614 ? 158.333 137.782 154.317 1.00 129.65 598 GLY B N 1
ATOM 2306 C CA . GLY B 1 614 ? 158.755 137.003 155.460 1.00 129.65 598 GLY B CA 1
ATOM 2307 C C . GLY B 1 614 ? 158.662 137.774 156.756 1.00 129.65 598 GLY B C 1
ATOM 2308 O O . GLY B 1 614 ? 159.382 138.754 156.958 1.00 129.65 598 GLY B O 1
ATOM 2309 N N . VAL B 1 615 ? 157.785 137.336 157.649 1.00 121.59 599 VAL B N 1
ATOM 2310 C CA . VAL B 1 615 ? 157.540 138.017 158.910 1.00 121.59 599 VAL B CA 1
ATOM 2311 C C . VAL B 1 615 ? 158.071 137.149 160.034 1.00 121.59 599 VAL B C 1
ATOM 2312 O O . VAL B 1 615 ? 157.729 135.966 160.122 1.00 121.59 599 VAL B O 1
ATOM 2316 N N . ARG B 1 616 ? 158.900 137.733 160.892 1.00 128.22 600 ARG B N 1
ATOM 2317 C CA . ARG B 1 616 ? 159.491 137.015 162.014 1.00 128.22 600 ARG B CA 1
ATOM 2318 C C . ARG B 1 616 ? 158.693 137.326 163.269 1.00 128.22 600 ARG B C 1
ATOM 2319 O O . ARG B 1 616 ? 158.796 138.424 163.821 1.00 128.22 600 ARG B O 1
ATOM 2327 N N . GLN B 1 617 ? 157.895 136.367 163.718 1.00 135.24 601 GLN B N 1
ATOM 2328 C CA . GLN B 1 617 ? 157.126 136.564 164.931 1.00 135.24 601 GLN B CA 1
ATOM 2329 C C . GLN B 1 617 ? 158.058 136.611 166.134 1.00 135.24 601 GLN B C 1
ATOM 2330 O O . GLN B 1 617 ? 159.208 136.172 166.077 1.00 135.24 601 GLN B O 1
ATOM 2336 N N . ASP B 1 618 ? 157.550 137.159 167.237 1.00 146.57 602 ASP B N 1
ATOM 2337 C CA . ASP B 1 618 ? 158.351 137.230 168.452 1.00 146.57 602 ASP B CA 1
ATOM 2338 C C . ASP B 1 618 ? 158.567 135.861 169.075 1.00 146.57 602 ASP B C 1
ATOM 2339 O O . ASP B 1 618 ? 159.566 135.661 169.770 1.00 146.57 602 ASP B O 1
ATOM 2344 N N . THR B 1 619 ? 157.665 134.915 168.838 1.00 137.02 603 THR B N 1
ATOM 2345 C CA . THR B 1 619 ? 157.798 133.572 169.381 1.00 137.02 603 THR B CA 1
ATOM 2346 C C . THR B 1 619 ? 158.784 132.724 168.603 1.00 137.02 603 THR B C 1
ATOM 2347 O O . THR B 1 619 ? 158.790 131.502 168.768 1.00 137.02 603 THR B O 1
ATOM 2349 N N . GLY B 1 620 ? 159.603 133.336 167.753 1.00 132.82 604 GLY B N 1
ATOM 2350 C CA . GLY B 1 620 ? 160.630 132.622 167.033 1.00 132.82 604 GLY B CA 1
ATOM 2351 C C . GLY B 1 620 ? 160.225 132.097 165.679 1.00 132.82 604 GLY B C 1
ATOM 2352 O O . GLY B 1 620 ? 161.103 131.832 164.851 1.00 132.82 604 GLY B O 1
ATOM 2353 N N . ALA B 1 621 ? 158.933 131.945 165.415 1.00 129.43 605 ALA B N 1
ATOM 2354 C CA . ALA B 1 621 ? 158.493 131.406 164.140 1.00 129.43 605 ALA B CA 1
ATOM 2355 C C . ALA B 1 621 ? 158.915 132.316 162.995 1.00 129.43 605 ALA B C 1
ATOM 2356 O O . ALA B 1 621 ? 159.358 133.447 163.200 1.00 129.43 605 ALA B O 1
ATOM 2358 N N . TYR B 1 622 ? 158.776 131.808 161.779 1.00 123.85 606 TYR B N 1
ATOM 2359 C CA . TYR B 1 622 ? 159.097 132.555 160.568 1.00 123.85 606 TYR B CA 1
ATOM 2360 C C . TYR B 1 622 ? 157.934 132.362 159.608 1.00 123.85 606 TYR B C 1
ATOM 2361 O O . TYR B 1 622 ? 157.933 131.429 158.803 1.00 123.85 606 TYR B O 1
ATOM 2370 N N . HIS B 1 623 ? 156.937 133.232 159.702 1.00 125.63 607 HIS B N 1
ATOM 2371 C CA . HIS B 1 623 ? 155.772 133.132 158.843 1.00 125.63 607 HIS B CA 1
ATOM 2372 C C . HIS B 1 623 ? 156.115 133.566 157.429 1.00 125.63 607 HIS B C 1
ATOM 2373 O O . HIS B 1 623 ? 156.904 134.490 157.223 1.00 125.63 607 HIS B O 1
ATOM 2380 N N . ILE B 1 624 ? 155.520 132.892 156.453 1.00 122.04 608 ILE B N 1
ATOM 2381 C CA . ILE B 1 624 ? 155.574 133.302 155.058 1.00 122.04 608 ILE B CA 1
ATOM 2382 C C . ILE B 1 624 ? 154.158 133.637 154.635 1.00 122.04 608 ILE B C 1
ATOM 2383 O O . ILE B 1 624 ? 153.258 132.797 154.741 1.00 122.04 608 ILE B O 1
ATOM 2388 N N . ILE B 1 625 ? 153.950 134.857 154.166 1.00 127.70 609 ILE B N 1
ATOM 2389 C CA . ILE B 1 625 ? 152.627 135.327 153.788 1.00 127.70 609 ILE B CA 1
ATOM 2390 C C . ILE B 1 625 ? 152.673 135.741 152.325 1.00 127.70 609 ILE B C 1
ATOM 2391 O O . ILE B 1 625 ? 153.493 136.582 151.949 1.00 127.70 609 ILE B O 1
ATOM 2396 N N . PRO B 1 626 ? 151.824 135.193 151.471 1.00 134.17 610 PRO B N 1
ATOM 2397 C CA . PRO B 1 626 ? 151.775 135.655 150.088 1.00 134.17 610 PRO B CA 1
ATOM 2398 C C . PRO B 1 626 ? 150.879 136.872 149.976 1.00 134.17 610 PRO B C 1
ATOM 2399 O O . PRO B 1 626 ? 149.861 136.983 150.662 1.00 134.17 610 PRO B O 1
ATOM 2403 N N . TRP B 1 627 ? 151.271 137.791 149.093 1.00 134.62 611 TRP B N 1
ATOM 2404 C CA . TRP B 1 627 ? 150.639 139.104 149.057 1.00 134.62 611 TRP B CA 1
ATOM 2405 C C . TRP B 1 627 ? 149.126 139.018 148.922 1.00 134.62 611 TRP B C 1
ATOM 2406 O O . TRP B 1 627 ? 148.411 139.860 149.476 1.00 134.62 611 TRP B O 1
ATOM 2417 N N . SER B 1 628 ? 148.618 138.022 148.195 1.00 138.39 612 SER B N 1
ATOM 2418 C CA . SER B 1 628 ? 147.175 137.903 148.021 1.00 138.39 612 SER B CA 1
ATOM 2419 C C . SER B 1 628 ? 146.453 137.837 149.355 1.00 138.39 612 SER B C 1
ATOM 2420 O O . SER B 1 628 ? 145.375 138.419 149.507 1.00 138.39 612 SER B O 1
ATOM 2423 N N . SER B 1 629 ? 147.025 137.147 150.333 1.00 140.16 613 SER B N 1
ATOM 2424 C CA . SER B 1 629 ? 146.397 137.086 151.641 1.00 140.16 613 SER B CA 1
ATOM 2425 C C . SER B 1 629 ? 146.489 138.399 152.397 1.00 140.16 613 SER B C 1
ATOM 2426 O O . SER B 1 629 ? 145.816 138.554 153.420 1.00 140.16 613 SER B O 1
ATOM 2429 N N . ILE B 1 630 ? 147.291 139.343 151.924 1.00 139.20 614 ILE B N 1
ATOM 2430 C CA . ILE B 1 630 ? 147.432 140.634 152.580 1.00 139.20 614 ILE B CA 1
ATOM 2431 C C . ILE B 1 630 ? 146.412 141.583 151.971 1.00 139.20 614 ILE B C 1
ATOM 2432 O O . ILE B 1 630 ? 146.573 142.041 150.838 1.00 139.20 614 ILE B O 1
ATOM 2437 N N . THR B 1 631 ? 145.356 141.877 152.720 1.00 145.00 615 THR B N 1
ATOM 2438 C CA . THR B 1 631 ? 144.412 142.912 152.327 1.00 145.00 615 THR B CA 1
ATOM 2439 C C . THR B 1 631 ? 144.684 144.208 153.076 1.00 145.00 615 THR B C 1
ATOM 2440 O O . THR B 1 631 ? 144.985 145.234 152.463 1.00 145.00 615 THR B O 1
ATOM 2444 N N . THR B 1 632 ? 144.615 144.166 154.402 1.00 139.68 616 THR B N 1
ATOM 2445 C CA . THR B 1 632 ? 144.889 145.316 155.249 1.00 139.68 616 THR B CA 1
ATOM 2446 C C . THR B 1 632 ? 145.993 144.944 156.221 1.00 139.68 616 THR B C 1
ATOM 2447 O O . THR B 1 632 ? 145.923 143.898 156.871 1.00 139.68 616 THR B O 1
ATOM 2451 N N . PHE B 1 633 ? 146.999 145.800 156.328 1.00 133.76 617 PHE B N 1
ATOM 2452 C CA . PHE B 1 633 ? 148.136 145.512 157.181 1.00 133.76 617 PHE B CA 1
ATOM 2453 C C . PHE B 1 633 ? 148.573 146.794 157.860 1.00 133.76 617 PHE B C 1
ATOM 2454 O O . PHE B 1 633 ? 148.568 147.865 157.253 1.00 133.76 617 PHE B O 1
ATOM 2462 N N . ALA B 1 634 ? 148.957 146.675 159.120 1.00 131.01 618 ALA B N 1
ATOM 2463 C CA . ALA B 1 634 ? 149.394 147.818 159.900 1.00 131.01 618 ALA B CA 1
ATOM 2464 C C . ALA B 1 634 ? 150.912 147.858 159.970 1.00 131.01 618 ALA B C 1
ATOM 2465 O O . ALA B 1 634 ? 151.589 146.830 159.934 1.00 131.01 618 ALA B O 1
ATOM 2467 N N . ASN B 1 635 ? 151.442 149.071 160.066 1.00 128.00 619 ASN B N 1
ATOM 2468 C CA . ASN B 1 635 ? 152.879 149.290 160.127 1.00 128.00 619 ASN B CA 1
ATOM 2469 C C . ASN B 1 635 ? 153.157 150.193 161.313 1.00 128.00 619 ASN B C 1
ATOM 2470 O O . ASN B 1 635 ? 152.437 151.169 161.525 1.00 128.00 619 ASN B O 1
ATOM 2475 N N . PHE B 1 636 ? 154.193 149.874 162.079 1.00 123.97 620 PHE B N 1
ATOM 2476 C CA . PHE B 1 636 ? 154.498 150.617 163.290 1.00 123.97 620 PHE B CA 1
ATOM 2477 C C . PHE B 1 636 ? 155.681 151.557 163.146 1.00 123.97 620 PHE B C 1
ATOM 2478 O O . PHE B 1 636 ? 156.102 152.142 164.144 1.00 123.97 620 PHE B O 1
ATOM 2486 N N . VAL B 1 637 ? 156.235 151.717 161.952 1.00 127.40 621 VAL B N 1
ATOM 2487 C CA . VAL B 1 637 ? 157.437 152.517 161.778 1.00 127.40 621 VAL B CA 1
ATOM 2488 C C . VAL B 1 637 ? 157.178 153.727 160.885 1.00 127.40 621 VAL B C 1
ATOM 2489 O O . VAL B 1 637 ? 158.073 154.176 160.178 1.00 127.40 621 VAL B O 1
ATOM 2493 N N . ARG B 1 638 ? 155.970 154.259 160.899 1.00 132.88 622 ARG B N 1
ATOM 2494 C CA . ARG B 1 638 ? 155.618 155.400 160.066 1.00 132.88 622 ARG B CA 1
ATOM 2495 C C . ARG B 1 638 ? 155.307 156.581 160.972 1.00 132.88 622 ARG B C 1
ATOM 2496 O O . ARG B 1 638 ? 154.184 156.723 161.460 1.00 132.88 622 ARG B O 1
ATOM 2504 N N . GLY B 1 639 ? 156.304 157.422 161.202 1.00 137.90 623 GLY B N 1
ATOM 2505 C CA . GLY B 1 639 ? 156.065 158.672 161.888 1.00 137.90 623 GLY B CA 1
ATOM 2506 C C . GLY B 1 639 ? 156.130 158.580 163.395 1.00 137.90 623 GLY B C 1
ATOM 2507 O O . GLY B 1 639 ? 157.216 158.567 163.977 1.00 137.90 623 GLY B O 1
ATOM 2508 N N . ILE B 1 640 ? 154.969 158.513 164.040 1.00 137.52 624 ILE B N 1
ATOM 2509 C CA . ILE B 1 640 ? 154.879 158.630 165.485 1.00 137.52 624 ILE B CA 1
ATOM 2510 C C . ILE B 1 640 ? 154.315 157.349 166.072 1.00 137.52 624 ILE B C 1
ATOM 2511 O O . ILE B 1 640 ? 153.732 156.516 165.379 1.00 137.52 624 ILE B O 1
ATOM 2516 N N . GLY B 1 641 ? 154.491 157.212 167.383 1.00 138.28 625 GLY B N 1
ATOM 2517 C CA . GLY B 1 641 ? 153.858 156.150 168.126 1.00 138.28 625 GLY B CA 1
ATOM 2518 C C . GLY B 1 641 ? 153.262 156.708 169.400 1.00 138.28 625 GLY B C 1
ATOM 2519 O O . GLY B 1 641 ? 153.821 157.600 170.039 1.00 138.28 625 GLY B O 1
ATOM 2520 N N . SER B 1 642 ? 152.109 156.165 169.768 1.00 134.49 626 SER B N 1
ATOM 2521 C CA . SER B 1 642 ? 151.332 156.706 170.868 1.00 134.49 626 SER B CA 1
ATOM 2522 C C . SER B 1 642 ? 151.175 155.666 171.961 1.00 134.49 626 SER B C 1
ATOM 2523 O O . SER B 1 642 ? 151.415 154.476 171.753 1.00 134.49 626 SER B O 1
ATOM 2526 N N . VAL B 1 643 ? 150.766 156.137 173.132 1.00 129.31 627 VAL B N 1
ATOM 2527 C CA . VAL B 1 643 ? 150.550 155.294 174.295 1.00 129.31 627 VAL B CA 1
ATOM 2528 C C . VAL B 1 643 ? 149.276 155.753 174.975 1.00 129.31 627 VAL B C 1
ATOM 2529 O O . VAL B 1 643 ? 149.119 156.942 175.266 1.00 129.31 627 VAL B O 1
ATOM 2533 N N . VAL B 1 644 ? 148.370 154.822 175.223 1.00 129.37 628 VAL B N 1
ATOM 2534 C CA . VAL B 1 644 ? 147.131 155.104 175.928 1.00 129.37 628 VAL B CA 1
ATOM 2535 C C . VAL B 1 644 ? 147.054 154.105 177.068 1.00 129.37 628 VAL B C 1
ATOM 2536 O O . VAL B 1 644 ? 146.689 152.943 176.864 1.00 129.37 628 VAL B O 1
ATOM 2540 N N . ALA B 1 645 ? 147.398 154.546 178.270 1.00 129.47 629 ALA B N 1
ATOM 2541 C CA . ALA B 1 645 ? 147.427 153.680 179.436 1.00 129.47 629 ALA B CA 1
ATOM 2542 C C . ALA B 1 645 ? 146.154 153.875 180.242 1.00 129.47 629 ALA B C 1
ATOM 2543 O O . ALA B 1 645 ? 145.713 155.009 180.446 1.00 129.47 629 ALA B O 1
ATOM 2545 N N . ASN B 1 646 ? 145.568 152.774 180.692 1.00 135.22 630 ASN B N 1
ATOM 2546 C CA . ASN B 1 646 ? 144.404 152.803 181.561 1.00 135.22 630 ASN B CA 1
ATOM 2547 C C . ASN B 1 646 ? 144.722 152.045 182.838 1.00 135.22 630 ASN B C 1
ATOM 2548 O O . ASN B 1 646 ? 145.285 150.949 182.789 1.00 135.22 630 ASN B O 1
ATOM 2553 N N . TYR B 1 647 ? 144.360 152.624 183.974 1.00 132.51 631 TYR B N 1
ATOM 2554 C CA . TYR B 1 647 ? 144.581 151.990 185.261 1.00 132.51 631 TYR B CA 1
ATOM 2555 C C . TYR B 1 647 ? 143.289 152.003 186.052 1.00 132.51 631 TYR B C 1
ATOM 2556 O O . TYR B 1 647 ? 142.468 152.910 185.900 1.00 132.51 631 TYR B O 1
ATOM 2565 N N . ASP B 1 648 ? 143.111 150.994 186.890 1.00 144.14 632 ASP B N 1
ATOM 2566 C CA . ASP B 1 648 ? 141.897 150.846 187.671 1.00 144.14 632 ASP B CA 1
ATOM 2567 C C . ASP B 1 648 ? 142.165 151.201 189.123 1.00 144.14 632 ASP B C 1
ATOM 2568 O O . ASP B 1 648 ? 143.258 150.966 189.640 1.00 144.14 632 ASP B O 1
ATOM 2573 N N . VAL B 1 649 ? 141.160 151.776 189.769 1.00 140.07 633 VAL B N 1
ATOM 2574 C CA . VAL B 1 649 ? 141.245 152.226 191.149 1.00 140.07 633 VAL B CA 1
ATOM 2575 C C . VAL B 1 649 ? 139.913 151.926 191.813 1.00 140.07 633 VAL B C 1
ATOM 2576 O O . VAL B 1 649 ? 138.857 152.122 191.203 1.00 140.07 633 VAL B O 1
ATOM 2580 N N . ASP B 1 650 ? 139.956 151.444 193.052 1.00 146.95 634 ASP B N 1
ATOM 2581 C CA . ASP B 1 650 ? 138.730 151.051 193.732 1.00 146.95 634 ASP B CA 1
ATOM 2582 C C . ASP B 1 650 ? 137.736 152.202 193.772 1.00 146.95 634 ASP B C 1
ATOM 2583 O O . ASP B 1 650 ? 138.104 153.357 193.992 1.00 146.95 634 ASP B O 1
ATOM 2588 N N . ARG B 1 651 ? 136.464 151.865 193.566 1.00 139.58 635 ARG B N 1
ATOM 2589 C CA . ARG B 1 651 ? 135.423 152.877 193.449 1.00 139.58 635 ARG B CA 1
ATOM 2590 C C . ARG B 1 651 ? 135.371 153.791 194.664 1.00 139.58 635 ARG B C 1
ATOM 2591 O O . ARG B 1 651 ? 135.005 154.962 194.539 1.00 139.58 635 ARG B O 1
ATOM 2599 N N . HIS B 1 652 ? 135.744 153.294 195.840 1.00 148.16 636 HIS B N 1
ATOM 2600 C CA . HIS B 1 652 ? 135.596 154.101 197.042 1.00 148.16 636 HIS B CA 1
ATOM 2601 C C . HIS B 1 652 ? 136.733 155.086 197.252 1.00 148.16 636 HIS B C 1
ATOM 2602 O O . HIS B 1 652 ? 136.599 155.981 198.090 1.00 148.16 636 HIS B O 1
ATOM 2609 N N . GLU B 1 653 ? 137.839 154.952 196.531 1.00 149.69 637 GLU B N 1
ATOM 2610 C CA . GLU B 1 653 ? 138.957 155.853 196.754 1.00 149.69 637 GLU B CA 1
ATOM 2611 C C . GLU B 1 653 ? 138.625 157.260 196.278 1.00 149.69 637 GLU B C 1
ATOM 2612 O O . GLU B 1 653 ? 137.782 157.471 195.406 1.00 149.69 637 GLU B O 1
ATOM 2618 N N . ASP B 1 654 ? 139.301 158.233 196.875 1.00 150.07 638 ASP B N 1
ATOM 2619 C CA . ASP B 1 654 ? 139.086 159.621 196.503 1.00 150.07 638 ASP B CA 1
ATOM 2620 C C . ASP B 1 654 ? 139.639 159.876 195.109 1.00 150.07 638 ASP B C 1
ATOM 2621 O O . ASP B 1 654 ? 140.783 159.523 194.810 1.00 150.07 638 ASP B O 1
ATOM 2626 N N . ALA B 1 655 ? 138.824 160.497 194.258 1.00 147.07 639 ALA B N 1
ATOM 2627 C CA . ALA B 1 655 ? 139.236 160.735 192.880 1.00 147.07 639 ALA B CA 1
ATOM 2628 C C . ALA B 1 655 ? 140.468 161.624 192.812 1.00 147.07 639 ALA B C 1
ATOM 2629 O O . ALA B 1 655 ? 141.471 161.251 192.194 1.00 147.07 639 ALA B O 1
ATOM 2631 N N . ASP B 1 656 ? 140.404 162.808 193.422 1.00 150.01 640 ASP B N 1
ATOM 2632 C CA . ASP B 1 656 ? 141.525 163.739 193.362 1.00 150.01 640 ASP B CA 1
ATOM 2633 C C . ASP B 1 656 ? 142.804 163.105 193.884 1.00 150.01 640 ASP B C 1
ATOM 2634 O O . ASP B 1 656 ? 143.887 163.347 193.344 1.00 150.01 640 ASP B O 1
ATOM 2639 N N . LYS B 1 657 ? 142.700 162.296 194.936 1.00 142.45 641 LYS B N 1
ATOM 2640 C CA . LYS B 1 657 ? 143.879 161.649 195.499 1.00 142.45 641 LYS B CA 1
ATOM 2641 C C . LYS B 1 657 ? 144.567 160.765 194.466 1.00 142.45 641 LYS B C 1
ATOM 2642 O O . LYS B 1 657 ? 145.767 160.909 194.205 1.00 142.45 641 LYS B O 1
ATOM 2648 N N . ALA B 1 658 ? 143.812 159.855 193.853 1.00 135.76 642 ALA B N 1
ATOM 2649 C CA . ALA B 1 658 ? 144.393 158.960 192.860 1.00 135.76 642 ALA B CA 1
ATOM 2650 C C . ALA B 1 658 ? 144.900 159.728 191.650 1.00 135.76 642 ALA B C 1
ATOM 2651 O O . ALA B 1 658 ? 145.957 159.402 191.101 1.00 135.76 642 ALA B O 1
ATOM 2653 N N . ASN B 1 659 ? 144.149 160.729 191.199 1.00 135.99 643 ASN B N 1
ATOM 2654 C CA . ASN B 1 659 ? 144.587 161.493 190.039 1.00 135.99 643 ASN B CA 1
ATOM 2655 C C . ASN B 1 659 ? 145.896 162.215 190.322 1.00 135.99 643 ASN B C 1
ATOM 2656 O O . ASN B 1 659 ? 146.792 162.243 189.471 1.00 135.99 643 ASN B O 1
ATOM 2661 N N . GLN B 1 660 ? 146.030 162.799 191.512 1.00 137.81 644 GLN B N 1
ATOM 2662 C CA . GLN B 1 660 ? 147.280 163.452 191.874 1.00 137.81 644 GLN B CA 1
ATOM 2663 C C . GLN B 1 660 ? 148.410 162.444 191.975 1.00 137.81 644 GLN B C 1
ATOM 2664 O O . GLN B 1 660 ? 149.555 162.745 191.621 1.00 137.81 644 GLN B O 1
ATOM 2670 N N . ALA B 1 661 ? 148.108 161.236 192.451 1.00 136.05 645 ALA B N 1
ATOM 2671 C CA . ALA B 1 661 ? 149.127 160.193 192.475 1.00 136.05 645 ALA B CA 1
ATOM 2672 C C . ALA B 1 661 ? 149.612 159.871 191.070 1.00 136.05 645 ALA B C 1
ATOM 2673 O O . ALA B 1 661 ? 150.820 159.767 190.827 1.00 136.05 645 ALA B O 1
ATOM 2675 N N . LEU B 1 662 ? 148.682 159.706 190.132 1.00 130.25 646 LEU B N 1
ATOM 2676 C CA . LEU B 1 662 ? 149.066 159.415 188.756 1.00 130.25 646 LEU B CA 1
ATOM 2677 C C . LEU B 1 662 ? 149.872 160.559 188.158 1.00 130.25 646 LEU B C 1
ATOM 2678 O O . LEU B 1 662 ? 150.837 160.331 187.418 1.00 130.25 646 LEU B O 1
ATOM 2683 N N . LYS B 1 663 ? 149.482 161.798 188.455 1.00 135.57 647 LYS B N 1
ATOM 2684 C CA . LYS B 1 663 ? 150.243 162.940 187.964 1.00 135.57 647 LYS B CA 1
ATOM 2685 C C . LYS B 1 663 ? 151.658 162.936 188.520 1.00 135.57 647 LYS B C 1
ATOM 2686 O O . LYS B 1 663 ? 152.615 163.224 187.796 1.00 135.57 647 LYS B O 1
ATOM 2692 N N . ASP B 1 664 ? 151.813 162.614 189.803 1.00 140.72 648 ASP B N 1
ATOM 2693 C CA . ASP B 1 664 ? 153.151 162.530 190.374 1.00 140.72 648 ASP B CA 1
ATOM 2694 C C . ASP B 1 664 ? 153.958 161.423 189.715 1.00 140.72 648 ASP B C 1
ATOM 2695 O O . ASP B 1 664 ? 155.160 161.579 189.475 1.00 140.72 648 ASP B O 1
ATOM 2700 N N . ALA B 1 665 ? 153.312 160.297 189.414 1.00 137.25 649 ALA B N 1
ATOM 2701 C CA . ALA B 1 665 ? 154.006 159.208 188.737 1.00 137.25 649 ALA B CA 1
ATOM 2702 C C . ALA B 1 665 ? 154.524 159.656 187.379 1.00 137.25 649 ALA B C 1
ATOM 2703 O O . ALA B 1 665 ? 155.696 159.450 187.046 1.00 137.25 649 ALA B O 1
ATOM 2705 N N . VAL B 1 666 ? 153.656 160.266 186.577 1.00 135.17 650 VAL B N 1
ATOM 2706 C CA . VAL B 1 666 ? 154.081 160.751 185.269 1.00 135.17 650 VAL B CA 1
ATOM 2707 C C . VAL B 1 666 ? 155.188 161.784 185.414 1.00 135.17 650 VAL B C 1
ATOM 2708 O O . VAL B 1 666 ? 156.150 161.795 184.638 1.00 135.17 650 VAL B O 1
ATOM 2712 N N . ALA B 1 667 ? 155.077 162.666 186.407 1.00 142.59 651 ALA B N 1
ATOM 2713 C CA . ALA B 1 667 ? 156.097 163.689 186.593 1.00 142.59 651 ALA B CA 1
ATOM 2714 C C . ALA B 1 667 ? 157.449 163.065 186.899 1.00 142.59 651 ALA B C 1
ATOM 2715 O O . ALA B 1 667 ? 158.473 163.485 186.351 1.00 142.59 651 ALA B O 1
ATOM 2717 N N . GLU B 1 668 ? 157.473 162.061 187.773 1.00 145.37 652 GLU B N 1
ATOM 2718 C CA . GLU B 1 668 ? 158.726 161.371 188.046 1.00 145.37 652 GLU B CA 1
ATOM 2719 C C . GLU B 1 668 ? 159.246 160.662 186.808 1.00 145.37 652 GLU B C 1
ATOM 2720 O O . GLU B 1 668 ? 160.460 160.622 186.582 1.00 145.37 652 GLU B O 1
ATOM 2726 N N . LEU B 1 669 ? 158.348 160.103 185.998 1.00 144.07 653 LEU B N 1
ATOM 2727 C CA . LEU B 1 669 ? 158.769 159.490 184.744 1.00 144.07 653 LEU B CA 1
ATOM 2728 C C . LEU B 1 669 ? 159.478 160.497 183.855 1.00 144.07 653 LEU B C 1
ATOM 2729 O O . LEU B 1 669 ? 160.586 160.240 183.375 1.00 144.07 653 LEU B O 1
ATOM 2734 N N . MET B 1 670 ? 158.857 161.654 183.634 1.00 152.67 654 MET B N 1
ATOM 2735 C CA . MET B 1 670 ? 159.448 162.676 182.780 1.00 152.67 654 MET B CA 1
ATOM 2736 C C . MET B 1 670 ? 160.774 163.197 183.316 1.00 152.67 654 MET B C 1
ATOM 2737 O O . MET B 1 670 ? 161.498 163.876 182.583 1.00 152.67 654 MET B O 1
ATOM 2742 N N . GLU B 1 671 ? 161.109 162.907 184.571 1.00 161.43 655 GLU B N 1
ATOM 2743 C CA . GLU B 1 671 ? 162.411 163.297 185.090 1.00 161.43 655 GLU B CA 1
ATOM 2744 C C . GLU B 1 671 ? 163.500 162.305 184.725 1.00 161.43 655 GLU B C 1
ATOM 2745 O O . GLU B 1 671 ? 164.680 162.666 184.745 1.00 161.43 655 GLU B O 1
ATOM 2751 N N . ASN B 1 672 ? 163.134 161.070 184.401 1.00 160.85 656 ASN B N 1
ATOM 2752 C CA . ASN B 1 672 ? 164.108 160.082 183.958 1.00 160.85 656 ASN B CA 1
ATOM 2753 C C . ASN B 1 672 ? 164.684 160.531 182.626 1.00 160.85 656 ASN B C 1
ATOM 2754 O O . ASN B 1 672 ? 163.997 160.491 181.601 1.00 160.85 656 ASN B O 1
ATOM 2759 N N . GLU B 1 673 ? 165.944 160.964 182.640 1.00 166.34 657 GLU B N 1
ATOM 2760 C CA . GLU B 1 673 ? 166.557 161.494 181.430 1.00 166.34 657 GLU B CA 1
ATOM 2761 C C . GLU B 1 673 ? 166.525 160.490 180.290 1.00 166.34 657 GLU B C 1
ATOM 2762 O O . GLU B 1 673 ? 166.314 160.871 179.133 1.00 166.34 657 GLU B O 1
ATOM 2768 N N . GLU B 1 674 ? 166.722 159.208 180.593 1.00 167.35 658 GLU B N 1
ATOM 2769 C CA . GLU B 1 674 ? 166.750 158.199 179.544 1.00 167.35 658 GLU B CA 1
ATOM 2770 C C . GLU B 1 674 ? 165.415 158.098 178.821 1.00 167.35 658 GLU B C 1
ATOM 2771 O O . GLU B 1 674 ? 165.389 157.887 177.604 1.00 167.35 658 GLU B O 1
ATOM 2777 N N . ILE B 1 675 ? 164.306 158.245 179.539 1.00 153.06 659 ILE B N 1
ATOM 2778 C CA . ILE B 1 675 ? 162.996 158.137 178.913 1.00 153.06 659 ILE B CA 1
ATOM 2779 C C . ILE B 1 675 ? 162.558 159.448 178.271 1.00 153.06 659 ILE B C 1
ATOM 2780 O O . ILE B 1 675 ? 161.951 159.431 177.196 1.00 153.06 659 ILE B O 1
ATOM 2785 N N . ARG B 1 676 ? 162.858 160.583 178.907 1.00 154.33 660 ARG B N 1
ATOM 2786 C CA . ARG B 1 676 ? 162.401 161.874 178.400 1.00 154.33 660 ARG B CA 1
ATOM 2787 C C . ARG B 1 676 ? 162.712 162.039 176.921 1.00 154.33 660 ARG B C 1
ATOM 2788 O O . ARG B 1 676 ? 161.919 162.623 176.173 1.00 154.33 660 ARG B O 1
ATOM 2796 N N . GLY B 1 677 ? 163.855 161.526 176.477 1.00 153.63 661 GLY B N 1
ATOM 2797 C CA . GLY B 1 677 ? 164.202 161.594 175.072 1.00 153.63 661 GLY B CA 1
ATOM 2798 C C . GLY B 1 677 ? 163.271 160.834 174.155 1.00 153.63 661 GLY B C 1
ATOM 2799 O O . GLY B 1 677 ? 163.387 160.978 172.934 1.00 153.63 661 GLY B O 1
ATOM 2800 N N . LEU B 1 678 ? 162.356 160.040 174.703 1.00 145.26 662 LEU B N 1
ATOM 2801 C CA . LEU B 1 678 ? 161.462 159.239 173.886 1.00 145.26 662 LEU B CA 1
ATOM 2802 C C . LEU B 1 678 ? 160.061 159.814 173.780 1.00 145.26 662 LEU B C 1
ATOM 2803 O O . LEU B 1 678 ? 159.283 159.345 172.948 1.00 145.26 662 LEU B O 1
ATOM 2808 N N . ILE B 1 679 ? 159.717 160.808 174.585 1.00 142.00 663 ILE B N 1
ATOM 2809 C CA . ILE B 1 679 ? 158.375 161.372 174.595 1.00 142.00 663 ILE B CA 1
ATOM 2810 C C . ILE B 1 679 ? 158.386 162.690 173.840 1.00 142.00 663 ILE B C 1
ATOM 2811 O O . ILE B 1 679 ? 159.231 163.556 174.096 1.00 142.00 663 ILE B O 1
ATOM 2816 N N . ILE B 1 680 ? 157.448 162.848 172.915 1.00 147.87 664 ILE B N 1
ATOM 2817 C CA . ILE B 1 680 ? 157.313 164.063 172.125 1.00 147.87 664 ILE B CA 1
ATOM 2818 C C . ILE B 1 680 ? 156.258 164.934 172.786 1.00 147.87 664 ILE B C 1
ATOM 2819 O O . ILE B 1 680 ? 155.087 164.552 172.871 1.00 147.87 664 ILE B O 1
ATOM 2824 N N . GLY B 1 681 ? 156.667 166.106 173.255 1.00 154.77 665 GLY B N 1
ATOM 2825 C CA . GLY B 1 681 ? 155.725 167.062 173.798 1.00 154.77 665 GLY B CA 1
ATOM 2826 C C . GLY B 1 681 ? 155.394 166.839 175.256 1.00 154.77 665 GLY B C 1
ATOM 2827 O O . GLY B 1 681 ? 156.290 166.652 176.082 1.00 154.77 665 GLY B O 1
ATOM 2828 N N . GLU B 1 682 ? 154.107 166.859 175.584 1.00 156.28 666 GLU B N 1
ATOM 2829 C CA . GLU B 1 682 ? 153.666 166.757 176.960 1.00 156.28 666 GLU B CA 1
ATOM 2830 C C . GLU B 1 682 ? 152.641 165.645 177.117 1.00 156.28 666 GLU B C 1
ATOM 2831 O O . GLU B 1 682 ? 151.889 165.351 176.185 1.00 156.28 666 GLU B O 1
ATOM 2837 N N . PRO B 1 683 ? 152.586 165.012 178.282 1.00 142.50 667 PRO B N 1
ATOM 2838 C CA . PRO B 1 683 ? 151.518 164.050 178.545 1.00 142.50 667 PRO B CA 1
ATOM 2839 C C . PRO B 1 683 ? 150.168 164.740 178.529 1.00 142.50 667 PRO B C 1
ATOM 2840 O O . PRO B 1 683 ? 150.062 165.963 178.613 1.00 142.50 667 PRO B O 1
ATOM 2844 N N . ASN B 1 684 ? 149.124 163.933 178.420 1.00 136.20 668 ASN B N 1
ATOM 2845 C CA . ASN B 1 684 ? 147.757 164.434 178.324 1.00 136.20 668 ASN B CA 1
ATOM 2846 C C . ASN B 1 684 ? 146.885 163.640 179.287 1.00 136.20 668 ASN B C 1
ATOM 2847 O O . ASN B 1 684 ? 146.484 162.513 178.983 1.00 136.20 668 ASN B O 1
ATOM 2852 N N . PHE B 1 685 ? 146.584 164.227 180.441 1.00 137.14 669 PHE B N 1
ATOM 2853 C CA . PHE B 1 685 ? 145.755 163.577 181.446 1.00 137.14 669 PHE B CA 1
ATOM 2854 C C . PHE B 1 685 ? 144.292 163.772 181.089 1.00 137.14 669 PHE B C 1
ATOM 2855 O O . PHE B 1 685 ? 143.847 164.902 180.867 1.00 137.14 669 PHE B O 1
ATOM 2863 N N . ALA B 1 686 ? 143.547 162.676 181.040 1.00 129.94 670 ALA B N 1
ATOM 2864 C CA . ALA B 1 686 ? 142.142 162.746 180.687 1.00 129.94 670 ALA B CA 1
ATOM 2865 C C . ALA B 1 686 ? 141.224 162.686 181.892 1.00 129.94 670 ALA B C 1
ATOM 2866 O O . ALA B 1 686 ? 140.028 162.953 181.753 1.00 129.94 670 ALA B O 1
ATOM 2868 N N . GLY B 1 687 ? 141.742 162.348 183.065 1.00 133.31 671 GLY B N 1
ATOM 2869 C CA . GLY B 1 687 ? 140.877 162.168 184.212 1.00 133.31 671 GLY B CA 1
ATOM 2870 C C . GLY B 1 687 ? 140.147 160.838 184.137 1.00 133.31 671 GLY B C 1
ATOM 2871 O O . GLY B 1 687 ? 140.554 159.919 183.427 1.00 133.31 671 GLY B O 1
ATOM 2872 N N . ILE B 1 688 ? 139.052 160.737 184.884 1.00 128.56 672 ILE B N 1
ATOM 2873 C CA . ILE B 1 688 ? 138.269 159.512 184.883 1.00 128.56 672 ILE B CA 1
ATOM 2874 C C . ILE B 1 688 ? 137.701 159.286 183.492 1.00 128.56 672 ILE B C 1
ATOM 2875 O O . ILE B 1 688 ? 137.307 160.237 182.808 1.00 128.56 672 ILE B O 1
ATOM 2880 N N . VAL B 1 689 ? 137.672 158.031 183.054 1.00 128.63 673 VAL B N 1
ATOM 2881 C CA . VAL B 1 689 ? 137.194 157.732 181.710 1.00 128.63 673 VAL B CA 1
ATOM 2882 C C . VAL B 1 689 ? 136.167 156.614 181.738 1.00 128.63 673 VAL B C 1
ATOM 2883 O O . VAL B 1 689 ? 135.819 156.058 180.693 1.00 128.63 673 VAL B O 1
ATOM 2887 N N . GLY B 1 690 ? 135.675 156.271 182.918 1.00 133.37 674 GLY B N 1
ATOM 2888 C CA . GLY B 1 690 ? 134.655 155.248 182.983 1.00 133.37 674 GLY B CA 1
ATOM 2889 C C . GLY B 1 690 ? 134.481 154.647 184.356 1.00 133.37 674 GLY B C 1
ATOM 2890 O O . GLY B 1 690 ? 135.433 154.575 185.135 1.00 133.37 674 GLY B O 1
ATOM 2891 N N . LEU B 1 691 ? 133.268 154.212 184.667 1.00 135.40 675 LEU B N 1
ATOM 2892 C CA . LEU B 1 691 ? 132.966 153.602 185.949 1.00 135.40 675 LEU B CA 1
ATOM 2893 C C . LEU B 1 691 ? 132.541 152.163 185.727 1.00 135.40 675 LEU B C 1
ATOM 2894 O O . LEU B 1 691 ? 131.873 151.854 184.737 1.00 135.40 675 LEU B O 1
ATOM 2899 N N . SER B 1 692 ? 132.931 151.293 186.640 1.00 143.86 676 SER B N 1
ATOM 2900 C CA . SER B 1 692 ? 132.433 149.932 186.693 1.00 143.86 676 SER B CA 1
ATOM 2901 C C . SER B 1 692 ? 131.693 149.732 188.006 1.00 143.86 676 SER B C 1
ATOM 2902 O O . SER B 1 692 ? 131.549 150.654 188.811 1.00 143.86 676 SER B O 1
ATOM 2905 N N . ASN B 1 693 ? 131.214 148.510 188.222 1.00 148.21 677 ASN B N 1
ATOM 2906 C CA . ASN B 1 693 ? 130.585 148.207 189.497 1.00 148.21 677 ASN B CA 1
ATOM 2907 C C . ASN B 1 693 ? 131.576 148.260 190.645 1.00 148.21 677 ASN B C 1
ATOM 2908 O O . ASN B 1 693 ? 131.161 148.361 191.803 1.00 148.21 677 ASN B O 1
ATOM 2913 N N . THR B 1 694 ? 132.870 148.198 190.353 1.00 146.26 678 THR B N 1
ATOM 2914 C CA . THR B 1 694 ? 133.887 148.151 191.390 1.00 146.26 678 THR B CA 1
ATOM 2915 C C . THR B 1 694 ? 134.959 149.212 191.262 1.00 146.26 678 THR B C 1
ATOM 2916 O O . THR B 1 694 ? 135.563 149.566 192.280 1.00 146.26 678 THR B O 1
ATOM 2920 N N . ALA B 1 695 ? 135.226 149.730 190.070 1.00 142.86 679 ALA B N 1
ATOM 2921 C CA . ALA B 1 695 ? 136.391 150.576 189.893 1.00 142.86 679 ALA B CA 1
ATOM 2922 C C . ALA B 1 695 ? 136.106 151.651 188.864 1.00 142.86 679 ALA B C 1
ATOM 2923 O O . ALA B 1 695 ? 135.265 151.488 187.979 1.00 142.86 679 ALA B O 1
ATOM 2925 N N . PHE B 1 696 ? 136.826 152.757 188.996 1.00 134.91 680 PHE B N 1
ATOM 2926 C CA . PHE B 1 696 ? 136.860 153.795 187.985 1.00 134.91 680 PHE B CA 1
ATOM 2927 C C . PHE B 1 696 ? 138.248 153.812 187.373 1.00 134.91 680 PHE B C 1
ATOM 2928 O O . PHE B 1 696 ? 139.228 153.442 188.022 1.00 134.91 680 PHE B O 1
ATOM 2936 N N . THR B 1 697 ? 138.328 154.233 186.118 1.00 133.08 681 THR B N 1
ATOM 2937 C CA . THR B 1 697 ? 139.534 154.080 185.323 1.00 133.08 681 THR B CA 1
ATOM 2938 C C . THR B 1 697 ? 140.148 155.436 185.018 1.00 133.08 681 THR B C 1
ATOM 2939 O O . THR B 1 697 ? 139.480 156.316 184.470 1.00 133.08 681 THR B O 1
ATOM 2943 N N . LEU B 1 698 ? 141.417 155.594 185.366 1.00 129.41 682 LEU B N 1
ATOM 2944 C CA . LEU B 1 698 ? 142.188 156.766 184.993 1.00 129.41 682 LEU B CA 1
ATOM 2945 C C . LEU B 1 698 ? 142.921 156.491 183.693 1.00 129.41 682 LEU B C 1
ATOM 2946 O O . LEU B 1 698 ? 143.202 155.341 183.353 1.00 129.41 682 LEU B O 1
ATOM 2951 N N . ARG B 1 699 ? 143.228 157.556 182.964 1.00 128.67 683 ARG B N 1
ATOM 2952 C CA . ARG B 1 699 ? 143.860 157.438 181.661 1.00 128.67 683 ARG B CA 1
ATOM 2953 C C . ARG B 1 699 ? 144.873 158.549 181.468 1.00 128.67 683 ARG B C 1
ATOM 2954 O O . ARG B 1 699 ? 144.625 159.698 181.835 1.00 128.67 683 ARG B O 1
ATOM 2962 N N . VAL B 1 700 ? 146.011 158.199 180.882 1.00 126.36 684 VAL B N 1
ATOM 2963 C CA . VAL B 1 700 ? 147.039 159.158 180.507 1.00 126.36 684 VAL B CA 1
ATOM 2964 C C . VAL B 1 700 ? 147.530 158.785 179.119 1.00 126.36 684 VAL B C 1
ATOM 2965 O O . VAL B 1 700 ? 147.645 157.601 178.791 1.00 126.36 684 VAL B O 1
ATOM 2969 N N . SER B 1 701 ? 147.801 159.791 178.297 1.00 134.31 685 SER B N 1
ATOM 2970 C CA . SER B 1 701 ? 148.180 159.582 176.908 1.00 134.31 685 SER B CA 1
ATOM 2971 C C . SER B 1 701 ? 149.545 160.188 176.637 1.00 134.31 685 SER B C 1
ATOM 2972 O O . SER B 1 701 ? 150.000 161.070 177.370 1.00 134.31 685 SER B O 1
ATOM 2975 N N . PHE B 1 702 ? 150.193 159.716 175.580 1.00 127.92 686 PHE B N 1
ATOM 2976 C CA . PHE B 1 702 ? 151.504 160.201 175.194 1.00 127.92 686 PHE B CA 1
ATOM 2977 C C . PHE B 1 702 ? 151.602 160.292 173.682 1.00 127.92 686 PHE B C 1
ATOM 2978 O O . PHE B 1 702 ? 150.639 160.045 172.955 1.00 127.92 686 PHE B O 1
ATOM 2986 N N . THR B 1 703 ? 152.790 160.657 173.222 1.00 137.12 687 THR B N 1
ATOM 2987 C CA . THR B 1 703 ? 153.128 160.667 171.806 1.00 137.12 687 THR B CA 1
ATOM 2988 C C . THR B 1 703 ? 154.636 160.520 171.728 1.00 137.12 687 THR B C 1
ATOM 2989 O O . THR B 1 703 ? 155.369 161.430 172.122 1.00 137.12 687 THR B O 1
ATOM 2993 N N . THR B 1 704 ? 155.100 159.382 171.235 1.00 140.98 688 THR B N 1
ATOM 2994 C CA . THR B 1 704 ? 156.496 159.012 171.372 1.00 140.98 688 THR B CA 1
ATOM 2995 C C . THR B 1 704 ? 157.143 158.817 170.010 1.00 140.98 688 THR B C 1
ATOM 2996 O O . THR B 1 704 ? 156.472 158.707 168.984 1.00 140.98 688 THR B O 1
ATOM 3000 N N . LEU B 1 705 ? 158.476 158.780 170.020 1.00 140.97 689 LEU B N 1
ATOM 3001 C CA . LEU B 1 705 ? 159.221 158.361 168.853 1.00 140.97 689 LEU B CA 1
ATOM 3002 C C . LEU B 1 705 ? 158.716 157.000 168.395 1.00 140.97 689 LEU B C 1
ATOM 3003 O O . LEU B 1 705 ? 158.273 156.189 169.208 1.00 140.97 689 LEU B O 1
ATOM 3008 N N . PRO B 1 706 ? 158.763 156.730 167.098 1.00 136.83 690 PRO B N 1
ATOM 3009 C CA . PRO B 1 706 ? 158.208 155.475 166.595 1.00 136.83 690 PRO B CA 1
ATOM 3010 C C . PRO B 1 706 ? 158.942 154.283 167.174 1.00 136.83 690 PRO B C 1
ATOM 3011 O O . PRO B 1 706 ? 160.127 154.353 167.500 1.00 136.83 690 PRO B O 1
ATOM 3015 N N . LEU B 1 707 ? 158.209 153.184 167.322 1.00 132.73 691 LEU B N 1
ATOM 3016 C CA . LEU B 1 707 ? 158.713 151.894 167.772 1.00 132.73 691 LEU B CA 1
ATOM 3017 C C . LEU B 1 707 ? 159.170 151.893 169.221 1.00 132.73 691 LEU B C 1
ATOM 3018 O O . LEU B 1 707 ? 159.657 150.866 169.694 1.00 132.73 691 LEU B O 1
ATOM 3023 N N . LYS B 1 708 ? 159.035 153.001 169.945 1.00 130.44 692 LYS B N 1
ATOM 3024 C CA . LYS B 1 708 ? 159.472 153.077 171.331 1.00 130.44 692 LYS B CA 1
ATOM 3025 C C . LYS B 1 708 ? 158.305 153.115 172.303 1.00 130.44 692 LYS B C 1
ATOM 3026 O O . LYS B 1 708 ? 158.498 153.427 173.479 1.00 130.44 692 LYS B O 1
ATOM 3032 N N . GLN B 1 709 ? 157.095 152.818 171.834 1.00 132.31 693 GLN B N 1
ATOM 3033 C CA . GLN B 1 709 ? 155.928 152.911 172.700 1.00 132.31 693 GLN B CA 1
ATOM 3034 C C . GLN B 1 709 ? 156.065 152.001 173.909 1.00 132.31 693 GLN B C 1
ATOM 3035 O O . GLN B 1 709 ? 155.829 152.421 175.045 1.00 132.31 693 GLN B O 1
ATOM 3041 N N . TRP B 1 710 ? 156.445 150.748 173.684 1.00 128.63 694 TRP B N 1
ATOM 3042 C CA . TRP B 1 710 ? 156.390 149.760 174.751 1.00 128.63 694 TRP B CA 1
ATOM 3043 C C . TRP B 1 710 ? 157.371 150.050 175.874 1.00 128.63 694 TRP B C 1
ATOM 3044 O O . TRP B 1 710 ? 157.046 149.812 177.041 1.00 128.63 694 TRP B O 1
ATOM 3055 N N . THR B 1 711 ? 158.565 150.547 175.559 1.00 125.73 695 THR B N 1
ATOM 3056 C CA . THR B 1 711 ? 159.494 150.920 176.617 1.00 125.73 695 THR B CA 1
ATOM 3057 C C . THR B 1 711 ? 158.884 151.981 177.519 1.00 125.73 695 THR B C 1
ATOM 3058 O O . THR B 1 711 ? 158.950 151.885 178.753 1.00 125.73 695 THR B O 1
ATOM 3062 N N . VAL B 1 712 ? 158.268 152.995 176.914 1.00 123.85 696 VAL B N 1
ATOM 3063 C CA . VAL B 1 712 ? 157.613 154.040 177.689 1.00 123.85 696 VAL B CA 1
ATOM 3064 C C . VAL B 1 712 ? 156.482 153.457 178.517 1.00 123.85 696 VAL B C 1
ATOM 3065 O O . VAL B 1 712 ? 156.329 153.785 179.697 1.00 123.85 696 VAL B O 1
ATOM 3069 N N . ARG B 1 713 ? 155.665 152.597 177.914 1.00 127.23 697 ARG B N 1
ATOM 3070 C CA . ARG B 1 713 ? 154.549 152.009 178.644 1.00 127.23 697 ARG B CA 1
ATOM 3071 C C . ARG B 1 713 ? 155.036 151.226 179.851 1.00 127.23 697 ARG B C 1
ATOM 3072 O O . ARG B 1 713 ? 154.437 151.294 180.928 1.00 127.23 697 ARG B O 1
ATOM 3080 N N . PHE B 1 714 ? 156.134 150.491 179.698 1.00 126.43 698 PHE B N 1
ATOM 3081 C CA . PHE B 1 714 ? 156.644 149.688 180.801 1.00 126.43 698 PHE B CA 1
ATOM 3082 C C . PHE B 1 714 ? 157.188 150.568 181.917 1.00 126.43 698 PHE B C 1
ATOM 3083 O O . PHE B 1 714 ? 156.897 150.342 183.099 1.00 126.43 698 PHE B O 1
ATOM 3091 N N . ALA B 1 715 ? 157.999 151.565 181.565 1.00 127.67 699 ALA B N 1
ATOM 3092 C CA . ALA B 1 715 ? 158.494 152.478 182.588 1.00 127.67 699 ALA B CA 1
ATOM 3093 C C . ALA B 1 715 ? 157.341 153.157 183.309 1.00 127.67 699 ALA B C 1
ATOM 3094 O O . ALA B 1 715 ? 157.364 153.308 184.540 1.00 127.67 699 ALA B O 1
ATOM 3096 N N . LEU B 1 716 ? 156.314 153.555 182.560 1.00 126.95 700 LEU B N 1
ATOM 3097 C CA . LEU B 1 716 ? 155.160 154.199 183.167 1.00 126.95 700 LEU B CA 1
ATOM 3098 C C . LEU B 1 716 ? 154.446 153.261 184.121 1.00 126.95 700 LEU B C 1
ATOM 3099 O O . LEU B 1 716 ? 154.019 153.676 185.199 1.00 126.95 700 LEU B O 1
ATOM 3104 N N . ASP B 1 717 ? 154.298 151.992 183.745 1.00 134.49 701 ASP B N 1
ATOM 3105 C CA . ASP B 1 717 ? 153.621 151.055 184.633 1.00 134.49 701 ASP B CA 1
ATOM 3106 C C . ASP B 1 717 ? 154.412 150.844 185.914 1.00 134.49 701 ASP B C 1
ATOM 3107 O O . ASP B 1 717 ? 153.832 150.766 187.006 1.00 134.49 701 ASP B O 1
ATOM 3112 N N . SER B 1 718 ? 155.736 150.754 185.807 1.00 130.94 702 SER B N 1
ATOM 3113 C CA . SER B 1 718 ? 156.546 150.627 187.013 1.00 130.94 702 SER B CA 1
ATOM 3114 C C . SER B 1 718 ? 156.341 151.824 187.931 1.00 130.94 702 SER B C 1
ATOM 3115 O O . SER B 1 718 ? 156.051 151.670 189.128 1.00 130.94 702 SER B O 1
ATOM 3118 N N . GLN B 1 719 ? 156.490 153.031 187.384 1.00 133.02 703 GLN B N 1
ATOM 3119 C CA . GLN B 1 719 ? 156.314 154.225 188.201 1.00 133.02 703 GLN B CA 1
ATOM 3120 C C . GLN B 1 719 ? 154.912 154.297 188.785 1.00 133.02 703 GLN B C 1
ATOM 3121 O O . GLN B 1 719 ? 154.729 154.738 189.925 1.00 133.02 703 GLN B O 1
ATOM 3127 N N . VAL B 1 720 ? 153.910 153.856 188.028 1.00 130.87 704 VAL B N 1
ATOM 3128 C CA . VAL B 1 720 ? 152.540 153.935 188.510 1.00 130.87 704 VAL B CA 1
ATOM 3129 C C . VAL B 1 720 ? 152.335 152.996 189.680 1.00 130.87 704 VAL B C 1
ATOM 3130 O O . VAL B 1 720 ? 151.699 153.358 190.672 1.00 130.87 704 VAL B O 1
ATOM 3134 N N . LYS B 1 721 ? 152.858 151.775 189.591 1.00 133.55 705 LYS B N 1
ATOM 3135 C CA . LYS B 1 721 ? 152.753 150.880 190.735 1.00 133.55 705 LYS B CA 1
ATOM 3136 C C . LYS B 1 721 ? 153.424 151.489 191.955 1.00 133.55 705 LYS B C 1
ATOM 3137 O O . LYS B 1 721 ? 152.841 151.526 193.048 1.00 133.55 705 LYS B O 1
ATOM 3143 N N . LYS B 1 722 ? 154.648 151.990 191.781 1.00 132.47 706 LYS B N 1
ATOM 3144 C CA . LYS B 1 722 ? 155.374 152.529 192.924 1.00 132.47 706 LYS B CA 1
ATOM 3145 C C . LYS B 1 722 ? 154.601 153.665 193.577 1.00 132.47 706 LYS B C 1
ATOM 3146 O O . LYS B 1 722 ? 154.441 153.704 194.803 1.00 132.47 706 LYS B O 1
ATOM 3152 N N . HIS B 1 723 ? 154.086 154.588 192.772 1.00 134.82 707 HIS B N 1
ATOM 3153 C CA . HIS B 1 723 ? 153.442 155.755 193.354 1.00 134.82 707 HIS B CA 1
ATOM 3154 C C . HIS B 1 723 ? 152.041 155.457 193.864 1.00 134.82 707 HIS B C 1
ATOM 3155 O O . HIS B 1 723 ? 151.603 156.087 194.829 1.00 134.82 707 HIS B O 1
ATOM 3162 N N . PHE B 1 724 ? 151.323 154.516 193.253 1.00 132.68 708 PHE B N 1
ATOM 3163 C CA . PHE B 1 724 ? 150.062 154.091 193.842 1.00 132.68 708 PHE B CA 1
ATOM 3164 C C . PHE B 1 724 ? 150.284 153.451 195.198 1.00 132.68 708 PHE B C 1
ATOM 3165 O O . PHE B 1 724 ? 149.464 153.627 196.105 1.00 132.68 708 PHE B O 1
ATOM 3173 N N . ASP B 1 725 ? 151.379 152.711 195.364 1.00 140.62 709 ASP B N 1
ATOM 3174 C CA . ASP B 1 725 ? 151.661 152.162 196.684 1.00 140.62 709 ASP B CA 1
ATOM 3175 C C . ASP B 1 725 ? 152.022 153.262 197.670 1.00 140.62 709 ASP B C 1
ATOM 3176 O O . ASP B 1 725 ? 151.531 153.267 198.804 1.00 140.62 709 ASP B O 1
ATOM 3181 N N . LEU B 1 726 ? 152.882 154.196 197.264 1.00 139.34 710 LEU B N 1
ATOM 3182 C CA . LEU B 1 726 ? 153.242 155.296 198.152 1.00 139.34 710 LEU B CA 1
ATOM 3183 C C . LEU B 1 726 ? 152.008 156.059 198.612 1.00 139.34 710 LEU B C 1
ATOM 3184 O O . LEU B 1 726 ? 151.768 156.214 199.814 1.00 139.34 710 LEU B O 1
ATOM 3189 N N . ALA B 1 727 ? 151.206 156.542 197.665 1.00 137.25 711 ALA B N 1
ATOM 3190 C CA . ALA B 1 727 ? 150.039 157.333 198.026 1.00 137.25 711 ALA B CA 1
ATOM 3191 C C . ALA B 1 727 ? 148.924 156.497 198.629 1.00 137.25 711 ALA B C 1
ATOM 3192 O O . ALA B 1 727 ? 147.904 157.060 199.034 1.00 137.25 711 ALA B O 1
ATOM 3194 N N . GLY B 1 728 ? 149.085 155.183 198.699 1.00 140.08 712 GLY B N 1
ATOM 3195 C CA . GLY B 1 728 ? 148.092 154.359 199.356 1.00 140.08 712 GLY B CA 1
ATOM 3196 C C . GLY B 1 728 ? 146.792 154.209 198.604 1.00 140.08 712 GLY B C 1
ATOM 3197 O O . GLY B 1 728 ? 145.749 153.998 199.226 1.00 140.08 712 GLY B O 1
ATOM 3198 N N . VAL B 1 729 ? 146.818 154.322 197.284 1.00 138.59 713 VAL B N 1
ATOM 3199 C CA . VAL B 1 729 ? 145.634 154.056 196.478 1.00 138.59 713 VAL B CA 1
ATOM 3200 C C . VAL B 1 729 ? 145.450 152.553 196.358 1.00 138.59 713 VAL B C 1
ATOM 3201 O O . VAL B 1 729 ? 146.393 151.825 196.031 1.00 138.59 713 VAL B O 1
ATOM 3205 N N . ARG B 1 730 ? 144.238 152.083 196.612 1.00 147.55 714 ARG B N 1
ATOM 3206 C CA . ARG B 1 730 ? 143.964 150.657 196.598 1.00 147.55 714 ARG B CA 1
ATOM 3207 C C . ARG B 1 730 ? 143.570 150.205 195.203 1.00 147.55 714 ARG B C 1
ATOM 3208 O O . ARG B 1 730 ? 142.964 150.959 194.440 1.00 147.55 714 ARG B O 1
ATOM 3216 N N . ALA B 1 731 ? 143.919 148.969 194.878 1.00 147.82 715 ALA B N 1
ATOM 3217 C CA . ALA B 1 731 ? 143.453 148.362 193.652 1.00 147.82 715 ALA B CA 1
ATOM 3218 C C . ALA B 1 731 ? 141.975 148.011 193.788 1.00 147.82 715 ALA B C 1
ATOM 3219 O O . ALA B 1 731 ? 141.450 147.941 194.898 1.00 147.82 715 ALA B O 1
ATOM 3221 N N . PRO B 1 732 ? 141.279 147.804 192.672 1.00 145.21 716 PRO B N 1
ATOM 3222 C CA . PRO B 1 732 ? 139.867 147.419 192.760 1.00 145.21 716 PRO B CA 1
ATOM 3223 C C . PRO B 1 732 ? 139.705 146.102 193.492 1.00 145.21 716 PRO B C 1
ATOM 3224 O O . PRO B 1 732 ? 140.572 145.229 193.438 1.00 145.21 716 PRO B O 1
ATOM 3228 N N . VAL B 1 733 ? 138.580 145.969 194.185 1.00 145.09 717 VAL B N 1
ATOM 3229 C CA . VAL B 1 733 ? 138.319 144.835 195.057 1.00 145.09 717 VAL B CA 1
ATOM 3230 C C . VAL B 1 733 ? 136.869 144.420 194.891 1.00 145.09 717 VAL B C 1
ATOM 3231 O O . VAL B 1 733 ? 135.962 145.234 195.089 1.00 145.09 717 VAL B O 1
ATOM 3235 N N . GLN B 1 734 ? 136.652 143.158 194.543 1.00 149.12 718 GLN B N 1
ATOM 3236 C CA . GLN B 1 734 ? 135.300 142.637 194.424 1.00 149.12 718 GLN B CA 1
ATOM 3237 C C . GLN B 1 734 ? 134.597 142.730 195.770 1.00 149.12 718 GLN B C 1
ATOM 3238 O O . GLN B 1 734 ? 135.226 142.570 196.818 1.00 149.12 718 GLN B O 1
ATOM 3244 N N . THR B 1 735 ? 133.295 142.992 195.751 1.00 145.44 719 THR B N 1
ATOM 3245 C CA . THR B 1 735 ? 132.526 143.183 196.971 1.00 145.44 719 THR B CA 1
ATOM 3246 C C . THR B 1 735 ? 131.356 142.214 197.011 1.00 145.44 719 THR B C 1
ATOM 3247 O O . THR B 1 735 ? 130.700 141.981 195.993 1.00 145.44 719 THR B O 1
ATOM 3251 N N . TYR B 1 736 ? 131.089 141.662 198.188 1.00 146.53 720 TYR B N 1
ATOM 3252 C CA . TYR B 1 736 ? 130.004 140.716 198.380 1.00 146.53 720 TYR B CA 1
ATOM 3253 C C . TYR B 1 736 ? 129.100 141.184 199.508 1.00 146.53 720 TYR B C 1
ATOM 3254 O O . TYR B 1 736 ? 129.357 142.188 200.170 1.00 146.53 720 TYR B O 1
ATOM 3263 N N . GLN B 1 737 ? 128.025 140.436 199.717 1.00 141.56 721 GLN B N 1
ATOM 3264 C CA . GLN B 1 737 ? 127.107 140.691 200.813 1.00 141.56 721 GLN B CA 1
ATOM 3265 C C . GLN B 1 737 ? 126.356 139.406 201.098 1.00 141.56 721 GLN B C 1
ATOM 3266 O O . GLN B 1 737 ? 125.795 138.798 200.186 1.00 141.56 721 GLN B O 1
ATOM 3272 N N . VAL B 1 738 ? 126.342 138.999 202.359 1.00 129.73 722 VAL B N 1
ATOM 3273 C CA . VAL B 1 738 ? 125.853 137.687 202.750 1.00 129.73 722 VAL B CA 1
ATOM 3274 C C . VAL B 1 738 ? 124.472 137.827 203.364 1.00 129.73 722 VAL B C 1
ATOM 3275 O O . VAL B 1 738 ? 124.206 138.773 204.112 1.00 129.73 722 VAL B O 1
ATOM 3279 N N . LEU B 1 739 ? 123.593 136.887 203.031 1.00 129.22 723 LEU B N 1
ATOM 3280 C CA . LEU B 1 739 ? 122.241 136.826 203.567 1.00 129.22 723 LEU B CA 1
ATOM 3281 C C . LEU B 1 739 ? 121.461 138.087 203.235 1.00 129.22 723 LEU B C 1
ATOM 3282 O O . LEU B 1 739 ? 120.690 138.112 202.280 1.00 129.22 723 LEU B O 1
ATOM 3287 N N . UNK C 1 1 ? 151.222 138.730 94.186 1.00 345.83 -15 UNK C N 1
ATOM 3288 C CA . UNK C 1 1 ? 150.474 138.813 95.434 1.00 345.83 -15 UNK C CA 1
ATOM 3289 C C . UNK C 1 1 ? 151.407 138.688 96.634 1.00 345.83 -15 UNK C C 1
ATOM 3290 O O . UNK C 1 1 ? 151.121 139.215 97.709 1.00 345.83 -15 UNK C O 1
ATOM 3292 N N . UNK C 1 2 ? 152.521 137.989 96.442 1.00 347.33 -14 UNK C N 1
ATOM 3293 C CA . UNK C 1 2 ? 153.499 137.791 97.505 1.00 347.33 -14 UNK C CA 1
ATOM 3294 C C . UNK C 1 2 ? 154.116 139.118 97.926 1.00 347.33 -14 UNK C C 1
ATOM 3295 O O . UNK C 1 2 ? 154.113 139.472 99.106 1.00 347.33 -14 UNK C O 1
ATOM 3297 N N . UNK C 1 3 ? 154.645 139.848 96.950 1.00 348.26 -13 UNK C N 1
ATOM 3298 C CA . UNK C 1 3 ? 155.235 141.155 97.203 1.00 348.26 -13 UNK C CA 1
ATOM 3299 C C . UNK C 1 3 ? 154.177 142.119 97.722 1.00 348.26 -13 UNK C C 1
ATOM 3300 O O . UNK C 1 3 ? 154.448 142.932 98.605 1.00 348.26 -13 UNK C O 1
ATOM 3302 N N . UNK C 1 4 ? 152.970 142.018 97.175 1.00 347.86 -12 UNK C N 1
ATOM 3303 C CA . UNK C 1 4 ? 151.862 142.868 97.594 1.00 347.86 -12 UNK C CA 1
ATOM 3304 C C . UNK C 1 4 ? 151.503 142.613 99.054 1.00 347.86 -12 UNK C C 1
ATOM 3305 O O . UNK C 1 4 ? 151.322 143.553 99.829 1.00 347.86 -12 UNK C O 1
ATOM 3307 N N . UNK C 1 5 ? 151.404 141.340 99.424 1.00 346.53 -11 UNK C N 1
ATOM 3308 C CA . UNK C 1 5 ? 151.105 140.963 100.801 1.00 346.53 -11 UNK C CA 1
ATOM 3309 C C . UNK C 1 5 ? 152.218 141.425 101.732 1.00 346.53 -11 UNK C C 1
ATOM 3310 O O . UNK C 1 5 ? 151.959 141.888 102.844 1.00 346.53 -11 UNK C O 1
ATOM 3312 N N . UNK C 1 6 ? 153.457 141.295 101.267 1.00 345.65 -10 UNK C N 1
ATOM 3313 C CA . UNK C 1 6 ? 154.615 141.727 102.036 1.00 345.65 -10 UNK C CA 1
ATOM 3314 C C . UNK C 1 6 ? 154.542 143.222 102.313 1.00 345.65 -10 UNK C C 1
ATOM 3315 O O . UNK C 1 6 ? 154.760 143.663 103.439 1.00 345.65 -10 UNK C O 1
ATOM 3317 N N . UNK C 1 7 ? 154.222 143.992 101.279 1.00 343.08 -9 UNK C N 1
ATOM 3318 C CA . UNK C 1 7 ? 154.114 145.442 101.399 1.00 343.08 -9 UNK C CA 1
ATOM 3319 C C . UNK C 1 7 ? 152.964 145.828 102.324 1.00 343.08 -9 UNK C C 1
ATOM 3320 O O . UNK C 1 7 ? 153.084 146.760 103.120 1.00 343.08 -9 UNK C O 1
ATOM 3322 N N . UNK C 1 8 ? 151.854 145.105 102.214 1.00 342.44 -8 UNK C N 1
ATOM 3323 C CA . UNK C 1 8 ? 150.700 145.337 103.072 1.00 342.44 -8 UNK C CA 1
ATOM 3324 C C . UNK C 1 8 ? 151.075 145.131 104.536 1.00 342.44 -8 UNK C C 1
ATOM 3325 O O . UNK C 1 8 ? 150.782 145.971 105.393 1.00 342.44 -8 UNK C O 1
ATOM 3327 N N . UNK C 1 9 ? 151.731 144.008 104.810 1.00 338.74 -7 UNK C N 1
ATOM 3328 C CA . UNK C 1 9 ? 152.161 143.670 106.160 1.00 338.74 -7 UNK C CA 1
ATOM 3329 C C . UNK C 1 9 ? 153.160 144.690 106.689 1.00 338.74 -7 UNK C C 1
ATOM 3330 O O . UNK C 1 9 ? 153.113 145.061 107.860 1.00 338.74 -7 UNK C O 1
ATOM 3332 N N . UNK C 1 10 ? 154.061 145.140 105.823 1.00 338.51 -6 UNK C N 1
ATOM 3333 C CA . UNK C 1 10 ? 155.035 146.156 106.191 1.00 338.51 -6 UNK C CA 1
ATOM 3334 C C . UNK C 1 10 ? 154.333 147.441 106.603 1.00 338.51 -6 UNK C C 1
ATOM 3335 O O . UNK C 1 10 ? 154.638 148.007 107.652 1.00 338.51 -6 UNK C O 1
ATOM 3337 N N . UNK C 1 11 ? 153.401 147.895 105.771 1.00 336.74 -5 UNK C N 1
ATOM 3338 C CA . UNK C 1 11 ? 152.659 149.119 106.043 1.00 336.74 -5 UNK C CA 1
ATOM 3339 C C . UNK C 1 11 ? 151.903 149.006 107.361 1.00 336.74 -5 UNK C C 1
ATOM 3340 O O . UNK C 1 11 ? 151.895 149.935 108.174 1.00 336.74 -5 UNK C O 1
ATOM 3342 N N . UNK C 1 12 ? 151.282 147.851 107.575 1.00 335.63 -4 UNK C N 1
ATOM 3343 C CA . UNK C 1 12 ? 150.521 147.607 108.794 1.00 335.63 -4 UNK C CA 1
ATOM 3344 C C . UNK C 1 12 ? 151.418 147.631 110.030 1.00 335.63 -4 UNK C C 1
ATOM 3345 O O . UNK C 1 12 ? 151.075 148.245 111.040 1.00 335.63 -4 UNK C O 1
ATOM 3347 N N . UNK C 1 13 ? 152.566 146.967 109.943 1.00 333.28 -3 UNK C N 1
ATOM 3348 C CA . UNK C 1 13 ? 153.504 146.905 111.055 1.00 333.28 -3 UNK C CA 1
ATOM 3349 C C . UNK C 1 13 ? 154.099 148.280 111.330 1.00 333.28 -3 UNK C C 1
ATOM 3350 O O . UNK C 1 13 ? 154.463 148.599 112.463 1.00 333.28 -3 UNK C O 1
ATOM 3352 N N . UNK C 1 14 ? 154.200 149.087 110.280 1.00 332.99 -2 UNK C N 1
ATOM 3353 C CA . UNK C 1 14 ? 154.703 150.446 110.403 1.00 332.99 -2 UNK C CA 1
ATOM 3354 C C . UNK C 1 14 ? 153.682 151.297 111.139 1.00 332.99 -2 UNK C C 1
ATOM 3355 O O . UNK C 1 14 ? 154.022 152.120 111.991 1.00 332.99 -2 UNK C O 1
ATOM 3357 N N . UNK C 1 15 ? 152.417 151.085 110.796 1.00 330.65 -1 UNK C N 1
ATOM 3358 C CA . UNK C 1 15 ? 151.319 151.763 111.471 1.00 330.65 -1 UNK C CA 1
ATOM 3359 C C . UNK C 1 15 ? 151.259 151.324 112.930 1.00 330.65 -1 UNK C C 1
ATOM 3360 O O . UNK C 1 15 ? 150.844 152.085 113.803 1.00 330.65 -1 UNK C O 1
ATOM 3362 N N . UNK C 1 16 ? 151.677 150.090 113.187 1.00 327.34 0 UNK C N 1
ATOM 3363 C CA . UNK C 1 16 ? 151.678 149.550 114.539 1.00 327.34 0 UNK C CA 1
ATOM 3364 C C . UNK C 1 16 ? 152.691 150.278 115.414 1.00 327.34 0 UNK C C 1
ATOM 3365 O O . UNK C 1 16 ? 152.335 150.839 116.450 1.00 327.34 0 UNK C O 1
ATOM 3367 N N . LEU C 1 533 ? 153.834 147.266 128.766 1.00 288.80 517 LEU C N 1
ATOM 3368 C CA . LEU C 1 533 ? 153.069 147.671 127.593 1.00 288.80 517 LEU C CA 1
ATOM 3369 C C . LEU C 1 533 ? 153.745 147.196 126.315 1.00 288.80 517 LEU C C 1
ATOM 3370 O O . LEU C 1 533 ? 153.119 146.564 125.460 1.00 288.80 517 LEU C O 1
ATOM 3375 N N . ALA C 1 534 ? 155.037 147.513 126.203 1.00 287.20 518 ALA C N 1
ATOM 3376 C CA . ALA C 1 534 ? 155.744 147.328 124.942 1.00 287.20 518 ALA C CA 1
ATOM 3377 C C . ALA C 1 534 ? 155.848 145.862 124.550 1.00 287.20 518 ALA C C 1
ATOM 3378 O O . ALA C 1 534 ? 155.662 145.525 123.377 1.00 287.20 518 ALA C O 1
ATOM 3380 N N . VAL C 1 535 ? 156.136 144.976 125.504 1.00 284.42 519 VAL C N 1
ATOM 3381 C CA . VAL C 1 535 ? 156.327 143.568 125.161 1.00 284.42 519 VAL C CA 1
ATOM 3382 C C . VAL C 1 535 ? 155.012 142.944 124.711 1.00 284.42 519 VAL C C 1
ATOM 3383 O O . VAL C 1 535 ? 154.970 142.171 123.744 1.00 284.42 519 VAL C O 1
ATOM 3387 N N . ILE C 1 536 ? 153.915 143.278 125.391 1.00 280.13 520 ILE C N 1
ATOM 3388 C CA . ILE C 1 536 ? 152.621 142.730 125.000 1.00 280.13 520 ILE C CA 1
ATOM 3389 C C . ILE C 1 536 ? 152.184 143.301 123.658 1.00 280.13 520 ILE C C 1
ATOM 3390 O O . ILE C 1 536 ? 151.623 142.587 122.818 1.00 280.13 520 ILE C O 1
ATOM 3395 N N . ILE C 1 537 ? 152.442 144.591 123.427 1.00 277.78 521 ILE C N 1
ATOM 3396 C CA . ILE C 1 537 ? 152.153 145.183 122.123 1.00 277.78 521 ILE C CA 1
ATOM 3397 C C . ILE C 1 537 ? 152.951 144.484 121.033 1.00 277.78 521 ILE C C 1
ATOM 3398 O O . ILE C 1 537 ? 152.442 144.230 119.936 1.00 277.78 521 ILE C O 1
ATOM 3403 N N . SER C 1 538 ? 154.209 144.146 121.323 1.00 278.82 522 SER C N 1
ATOM 3404 C CA . SER C 1 538 ? 155.042 143.460 120.341 1.00 278.82 522 SER C CA 1
ATOM 3405 C C . SER C 1 538 ? 154.509 142.067 120.046 1.00 278.82 522 SER C C 1
ATOM 3406 O O . SER C 1 538 ? 154.487 141.637 118.888 1.00 278.82 522 SER C O 1
ATOM 3409 N N . THR C 1 539 ? 154.092 141.344 121.082 1.00 275.99 523 THR C N 1
ATOM 3410 C CA . THR C 1 539 ? 153.508 140.027 120.859 1.00 275.99 523 THR C CA 1
ATOM 3411 C C . THR C 1 539 ? 152.232 140.122 120.031 1.00 275.99 523 THR C C 1
ATOM 3412 O O . THR C 1 539 ? 152.020 139.321 119.116 1.00 275.99 523 THR C O 1
ATOM 3416 N N . ILE C 1 540 ? 151.380 141.106 120.324 1.00 270.55 524 ILE C N 1
ATOM 3417 C CA . ILE C 1 540 ? 150.150 141.278 119.554 1.00 270.55 524 ILE C CA 1
ATOM 3418 C C . ILE C 1 540 ? 150.471 141.619 118.104 1.00 270.55 524 ILE C C 1
ATOM 3419 O O . ILE C 1 540 ? 149.797 141.157 117.175 1.00 270.55 524 ILE C O 1
ATOM 3424 N N . THR C 1 541 ? 151.491 142.450 117.889 1.00 273.25 525 THR C N 1
ATOM 3425 C CA . THR C 1 541 ? 151.909 142.780 116.532 1.00 273.25 525 THR C CA 1
ATOM 3426 C C . THR C 1 541 ? 152.402 141.542 115.796 1.00 273.25 525 THR C C 1
ATOM 3427 O O . THR C 1 541 ? 152.058 141.322 114.630 1.00 273.25 525 THR C O 1
ATOM 3431 N N . ILE C 1 542 ? 153.231 140.735 116.456 1.00 269.22 526 ILE C N 1
ATOM 3432 C CA . ILE C 1 542 ? 153.666 139.473 115.870 1.00 269.22 526 ILE C CA 1
ATOM 3433 C C . ILE C 1 542 ? 152.463 138.618 115.509 1.00 269.22 526 ILE C C 1
ATOM 3434 O O . ILE C 1 542 ? 152.437 137.961 114.462 1.00 269.22 526 ILE C O 1
ATOM 3439 N N . MET C 1 543 ? 151.448 138.615 116.371 1.00 268.90 527 MET C N 1
ATOM 3440 C CA . MET C 1 543 ? 150.250 137.830 116.103 1.00 268.90 527 MET C CA 1
ATOM 3441 C C . MET C 1 543 ? 149.536 138.327 114.854 1.00 268.90 527 MET C C 1
ATOM 3442 O O . MET C 1 543 ? 149.183 137.534 113.976 1.00 268.90 527 MET C O 1
ATOM 3447 N N . ILE C 1 544 ? 149.308 139.639 114.757 1.00 270.03 528 ILE C N 1
ATOM 3448 C CA . ILE C 1 544 ? 148.606 140.157 113.584 1.00 270.03 528 ILE C CA 1
ATOM 3449 C C . ILE C 1 544 ? 149.419 139.897 112.325 1.00 270.03 528 ILE C C 1
ATOM 3450 O O . ILE C 1 544 ? 148.854 139.633 111.255 1.00 270.03 528 ILE C O 1
ATOM 3455 N N . VAL C 1 545 ? 150.747 139.940 112.426 1.00 271.36 529 VAL C N 1
ATOM 3456 C CA . VAL C 1 545 ? 151.579 139.716 111.251 1.00 271.36 529 VAL C CA 1
ATOM 3457 C C . VAL C 1 545 ? 151.482 138.265 110.803 1.00 271.36 529 VAL C C 1
ATOM 3458 O O . VAL C 1 545 ? 151.138 137.978 109.651 1.00 271.36 529 VAL C O 1
ATOM 3462 N N . LEU C 1 546 ? 151.787 137.329 111.705 1.00 273.59 530 LEU C N 1
ATOM 3463 C CA . LEU C 1 546 ? 151.646 135.914 111.381 1.00 273.59 530 LEU C CA 1
ATOM 3464 C C . LEU C 1 546 ? 150.250 135.589 110.876 1.00 273.59 530 LEU C C 1
ATOM 3465 O O . LEU C 1 546 ? 150.089 134.730 110.004 1.00 273.59 530 LEU C O 1
ATOM 3470 N N . SER C 1 547 ? 149.230 136.267 111.402 1.00 274.32 531 SER C N 1
ATOM 3471 C CA . SER C 1 547 ? 147.873 136.087 110.896 1.00 274.32 531 SER C CA 1
ATOM 3472 C C . SER C 1 547 ? 147.798 136.495 109.430 1.00 274.32 531 SER C C 1
ATOM 3473 O O . SER C 1 547 ? 147.459 135.685 108.562 1.00 274.32 531 SER C O 1
ATOM 3476 N N . GLU C 1 548 ? 148.112 137.758 109.142 1.00 276.28 532 GLU C N 1
ATOM 3477 C CA . GLU C 1 548 ? 148.102 138.229 107.765 1.00 276.28 532 GLU C CA 1
ATOM 3478 C C . GLU C 1 548 ? 149.120 137.516 106.887 1.00 276.28 532 GLU C C 1
ATOM 3479 O O . GLU C 1 548 ? 148.899 137.413 105.676 1.00 276.28 532 GLU C O 1
ATOM 3485 N N . ILE C 1 549 ? 150.218 137.022 107.453 1.00 278.32 533 ILE C N 1
ATOM 3486 C CA . ILE C 1 549 ? 151.234 136.311 106.659 1.00 278.32 533 ILE C CA 1
ATOM 3487 C C . ILE C 1 549 ? 150.858 134.834 106.703 1.00 278.32 533 ILE C C 1
ATOM 3488 O O . ILE C 1 549 ? 151.348 134.046 107.515 1.00 278.32 533 ILE C O 1
ATOM 3493 N N . GLY C 1 550 ? 149.944 134.455 105.810 1.00 276.42 534 GLY C N 1
ATOM 3494 C CA . GLY C 1 550 ? 149.657 133.072 105.471 1.00 276.42 534 GLY C CA 1
ATOM 3495 C C . GLY C 1 550 ? 149.551 132.053 106.589 1.00 276.42 534 GLY C C 1
ATOM 3496 O O . GLY C 1 550 ? 149.778 130.862 106.357 1.00 276.42 534 GLY C O 1
ATOM 3497 N N . VAL C 1 551 ? 149.217 132.489 107.801 1.00 273.63 535 VAL C N 1
ATOM 3498 C CA . VAL C 1 551 ? 149.059 131.593 108.941 1.00 273.63 535 VAL C CA 1
ATOM 3499 C C . VAL C 1 551 ? 147.801 131.994 109.695 1.00 273.63 535 VAL C C 1
ATOM 3500 O O . VAL C 1 551 ? 147.539 133.184 109.889 1.00 273.63 535 VAL C O 1
ATOM 3504 N N . ASN C 1 552 ? 147.020 131.002 110.115 1.00 263.20 536 ASN C N 1
ATOM 3505 C CA . ASN C 1 552 ? 145.796 131.231 110.874 1.00 263.20 536 ASN C CA 1
ATOM 3506 C C . ASN C 1 552 ? 146.041 130.788 112.308 1.00 263.20 536 ASN C C 1
ATOM 3507 O O . ASN C 1 552 ? 145.976 129.593 112.614 1.00 263.20 536 ASN C O 1
ATOM 3512 N N . ILE C 1 553 ? 146.325 131.748 113.180 1.00 254.87 537 ILE C N 1
ATOM 3513 C CA . ILE C 1 553 ? 146.683 131.463 114.565 1.00 254.87 537 ILE C CA 1
ATOM 3514 C C . ILE C 1 553 ? 145.390 131.452 115.371 1.00 254.87 537 ILE C C 1
ATOM 3515 O O . ILE C 1 553 ? 145.008 132.439 116.000 1.00 254.87 537 ILE C O 1
ATOM 3520 N N . ALA C 1 554 ? 144.713 130.320 115.363 1.00 248.85 538 ALA C N 1
ATOM 3521 C CA . ALA C 1 554 ? 143.618 130.128 116.299 1.00 248.85 538 ALA C CA 1
ATOM 3522 C C . ALA C 1 554 ? 144.157 129.636 117.640 1.00 248.85 538 ALA C C 1
ATOM 3523 O O . ALA C 1 554 ? 143.820 130.217 118.679 1.00 248.85 538 ALA C O 1
ATOM 3525 N N . PRO C 1 555 ? 144.997 128.593 117.683 1.00 250.56 539 PRO C N 1
ATOM 3526 C CA . PRO C 1 555 ? 145.481 128.135 118.992 1.00 250.56 539 PRO C CA 1
ATOM 3527 C C . PRO C 1 555 ? 146.504 129.065 119.610 1.00 250.56 539 PRO C C 1
ATOM 3528 O O . PRO C 1 555 ? 146.585 129.138 120.841 1.00 250.56 539 PRO C O 1
ATOM 3532 N N . LEU C 1 556 ? 147.304 129.765 118.805 1.00 244.44 540 LEU C N 1
ATOM 3533 C CA . LEU C 1 556 ? 148.145 130.815 119.365 1.00 244.44 540 LEU C CA 1
ATOM 3534 C C . LEU C 1 556 ? 147.282 131.890 120.005 1.00 244.44 540 LEU C C 1
ATOM 3535 O O . LEU C 1 556 ? 147.590 132.394 121.093 1.00 244.44 540 LEU C O 1
ATOM 3540 N N . LEU C 1 557 ? 146.196 132.258 119.326 1.00 239.30 541 LEU C N 1
ATOM 3541 C CA . LEU C 1 557 ? 145.189 133.110 119.940 1.00 239.30 541 LEU C CA 1
ATOM 3542 C C . LEU C 1 557 ? 144.688 132.508 121.243 1.00 239.30 541 LEU C C 1
ATOM 3543 O O . LEU C 1 557 ? 144.452 133.231 122.212 1.00 239.30 541 LEU C O 1
ATOM 3548 N N . ALA C 1 558 ? 144.537 131.184 121.294 1.00 235.57 542 ALA C N 1
ATOM 3549 C CA . ALA C 1 558 ? 144.024 130.546 122.503 1.00 235.57 542 ALA C CA 1
ATOM 3550 C C . ALA C 1 558 ? 145.008 130.681 123.659 1.00 235.57 542 ALA C C 1
ATOM 3551 O O . ALA C 1 558 ? 144.618 130.988 124.790 1.00 235.57 542 ALA C O 1
ATOM 3553 N N . GLY C 1 559 ? 146.294 130.454 123.393 1.00 231.87 543 GLY C N 1
ATOM 3554 C CA . GLY C 1 559 ? 147.290 130.615 124.440 1.00 231.87 543 GLY C CA 1
ATOM 3555 C C . GLY C 1 559 ? 147.406 132.052 124.911 1.00 231.87 543 GLY C C 1
ATOM 3556 O O . GLY C 1 559 ? 147.439 132.324 126.118 1.00 231.87 543 GLY C O 1
ATOM 3557 N N . ALA C 1 560 ? 147.470 132.993 123.966 1.00 232.92 544 ALA C N 1
ATOM 3558 C CA . ALA C 1 560 ? 147.534 134.400 124.341 1.00 232.92 544 ALA C CA 1
ATOM 3559 C C . ALA C 1 560 ? 146.282 134.821 125.098 1.00 232.92 544 ALA C C 1
ATOM 3560 O O . ALA C 1 560 ? 146.351 135.649 126.010 1.00 232.92 544 ALA C O 1
ATOM 3562 N N . GLY C 1 561 ? 145.132 134.239 124.757 1.00 226.84 545 GLY C N 1
ATOM 3563 C CA . GLY C 1 561 ? 143.911 134.559 125.466 1.00 226.84 545 GLY C CA 1
ATOM 3564 C C . GLY C 1 561 ? 143.874 133.972 126.857 1.00 226.84 545 GLY C C 1
ATOM 3565 O O . GLY C 1 561 ? 143.315 134.578 127.769 1.00 226.84 545 GLY C O 1
ATOM 3566 N N . ALA C 1 562 ? 144.458 132.790 127.040 1.00 222.76 546 ALA C N 1
ATOM 3567 C CA . ALA C 1 562 ? 144.618 132.260 128.388 1.00 222.76 546 ALA C CA 1
ATOM 3568 C C . ALA C 1 562 ? 145.484 133.185 129.231 1.00 222.76 546 ALA C C 1
ATOM 3569 O O . ALA C 1 562 ? 145.133 133.514 130.372 1.00 222.76 546 ALA C O 1
ATOM 3571 N N . LEU C 1 563 ? 146.617 133.621 128.678 1.00 220.76 547 LEU C N 1
ATOM 3572 C CA . LEU C 1 563 ? 147.481 134.556 129.396 1.00 220.76 547 LEU C CA 1
ATOM 3573 C C . LEU C 1 563 ? 146.739 135.851 129.720 1.00 220.76 547 LEU C C 1
ATOM 3574 O O . LEU C 1 563 ? 146.851 136.393 130.829 1.00 220.76 547 LEU C O 1
ATOM 3579 N N . GLY C 1 564 ? 145.971 136.359 128.755 1.00 217.02 548 GLY C N 1
ATOM 3580 C CA . GLY C 1 564 ? 145.231 137.586 128.972 1.00 217.02 548 GLY C CA 1
ATOM 3581 C C . GLY C 1 564 ? 144.134 137.441 130.003 1.00 217.02 548 GLY C C 1
ATOM 3582 O O . GLY C 1 564 ? 143.918 138.342 130.809 1.00 217.02 548 GLY C O 1
ATOM 3583 N N . LEU C 1 565 ? 143.428 136.310 129.993 1.00 211.83 549 LEU C N 1
ATOM 3584 C CA . LEU C 1 565 ? 142.425 136.046 131.015 1.00 211.83 549 LEU C CA 1
ATOM 3585 C C . LEU C 1 565 ? 143.056 135.950 132.393 1.00 211.83 549 LEU C C 1
ATOM 3586 O O . LEU C 1 565 ? 142.468 136.411 133.381 1.00 211.83 549 LEU C O 1
ATOM 3591 N N . ALA C 1 566 ? 144.251 135.364 132.476 1.00 211.27 550 ALA C N 1
ATOM 3592 C CA . ALA C 1 566 ? 144.975 135.346 133.741 1.00 211.27 550 ALA C CA 1
ATOM 3593 C C . ALA C 1 566 ? 145.252 136.763 134.226 1.00 211.27 550 ALA C C 1
ATOM 3594 O O . ALA C 1 566 ? 144.874 137.133 135.344 1.00 211.27 550 ALA C O 1
ATOM 3596 N N . ILE C 1 567 ? 145.911 137.573 133.393 1.00 204.92 551 ILE C N 1
ATOM 3597 C CA . ILE C 1 567 ? 146.229 138.943 133.797 1.00 204.92 551 ILE C CA 1
ATOM 3598 C C . ILE C 1 567 ? 144.956 139.718 134.125 1.00 204.92 551 ILE C C 1
ATOM 3599 O O . ILE C 1 567 ? 144.946 140.580 135.013 1.00 204.92 551 ILE C O 1
ATOM 3604 N N . SER C 1 568 ? 143.861 139.413 133.428 1.00 207.80 552 SER C N 1
ATOM 3605 C CA . SER C 1 568 ? 142.584 140.063 133.697 1.00 207.80 552 SER C CA 1
ATOM 3606 C C . SER C 1 568 ? 142.100 139.747 135.103 1.00 207.80 552 SER C C 1
ATOM 3607 O O . SER C 1 568 ? 141.894 140.649 135.922 1.00 207.80 552 SER C O 1
ATOM 3610 N N . PHE C 1 569 ? 141.904 138.459 135.398 1.00 206.56 553 PHE C N 1
ATOM 3611 C CA . PHE C 1 569 ? 141.525 138.063 136.750 1.00 206.56 553 PHE C CA 1
ATOM 3612 C C . PHE C 1 569 ? 142.531 138.557 137.781 1.00 206.56 553 PHE C C 1
ATOM 3613 O O . PHE C 1 569 ? 142.219 138.614 138.975 1.00 206.56 553 PHE C O 1
ATOM 3621 N N . GLY C 1 570 ? 143.734 138.920 137.344 1.00 196.12 554 GLY C N 1
ATOM 3622 C CA . GLY C 1 570 ? 144.714 139.511 138.231 1.00 196.12 554 GLY C CA 1
ATOM 3623 C C . GLY C 1 570 ? 144.580 141.012 138.378 1.00 196.12 554 GLY C C 1
ATOM 3624 O O . GLY C 1 570 ? 144.402 141.511 139.492 1.00 196.12 554 GLY C O 1
ATOM 3625 N N . SER C 1 571 ? 144.628 141.747 137.264 1.00 192.83 555 SER C N 1
ATOM 3626 C CA . SER C 1 571 ? 144.638 143.205 137.302 1.00 192.83 555 SER C CA 1
ATOM 3627 C C . SER C 1 571 ? 143.246 143.791 137.482 1.00 192.83 555 SER C C 1
ATOM 3628 O O . SER C 1 571 ? 143.032 144.978 137.202 1.00 192.83 555 SER C O 1
ATOM 3631 N N . GLN C 1 572 ? 142.291 142.981 137.941 1.00 189.77 556 GLN C N 1
ATOM 3632 C CA . GLN C 1 572 ? 140.960 143.493 138.240 1.00 189.77 556 GLN C CA 1
ATOM 3633 C C . GLN C 1 572 ? 140.957 144.359 139.492 1.00 189.77 556 GLN C C 1
ATOM 3634 O O . GLN C 1 572 ? 140.183 145.320 139.576 1.00 189.77 556 GLN C O 1
ATOM 3640 N N . THR C 1 573 ? 141.809 144.039 140.467 1.00 177.48 557 THR C N 1
ATOM 3641 C CA . THR C 1 573 ? 141.722 144.695 141.766 1.00 177.48 557 THR C CA 1
ATOM 3642 C C . THR C 1 573 ? 141.998 146.187 141.662 1.00 177.48 557 THR C C 1
ATOM 3643 O O . THR C 1 573 ? 141.300 146.986 142.290 1.00 177.48 557 THR C O 1
ATOM 3647 N N . LEU C 1 574 ? 143.016 146.582 140.895 1.00 165.30 558 LEU C N 1
ATOM 3648 C CA . LEU C 1 574 ? 143.360 147.999 140.810 1.00 165.30 558 LEU C CA 1
ATOM 3649 C C . LEU C 1 574 ? 142.169 148.836 140.363 1.00 165.30 558 LEU C C 1
ATOM 3650 O O . LEU C 1 574 ? 141.862 149.875 140.960 1.00 165.30 558 LEU C O 1
ATOM 3655 N N . VAL C 1 575 ? 141.481 148.399 139.311 1.00 163.50 559 VAL C N 1
ATOM 3656 C CA . VAL C 1 575 ? 140.404 149.210 138.762 1.00 163.50 559 VAL C CA 1
ATOM 3657 C C . VAL C 1 575 ? 139.196 149.192 139.686 1.00 163.50 559 VAL C C 1
ATOM 3658 O O . VAL C 1 575 ? 138.567 150.231 139.929 1.00 163.50 559 VAL C O 1
ATOM 3662 N N . LYS C 1 576 ? 138.832 148.011 140.187 1.00 158.77 560 LYS C N 1
ATOM 3663 C CA . LYS C 1 576 ? 137.766 147.934 141.177 1.00 158.77 560 LYS C CA 1
ATOM 3664 C C . LYS C 1 576 ? 138.034 148.893 142.326 1.00 158.77 560 LYS C C 1
ATOM 3665 O O . LYS C 1 576 ? 137.143 149.627 142.771 1.00 158.77 560 LYS C O 1
ATOM 3671 N N . ASP C 1 577 ? 139.279 148.931 142.786 1.00 153.47 561 ASP C N 1
ATOM 3672 C CA . ASP C 1 577 ? 139.616 149.759 143.930 1.00 153.47 561 ASP C CA 1
ATOM 3673 C C . ASP C 1 577 ? 139.536 151.234 143.584 1.00 153.47 561 ASP C C 1
ATOM 3674 O O . ASP C 1 577 ? 139.009 152.031 144.362 1.00 153.47 561 ASP C O 1
ATOM 3679 N N . ILE C 1 578 ? 140.054 151.623 142.420 1.00 146.54 562 ILE C N 1
ATOM 3680 C CA . ILE C 1 578 ? 140.031 153.046 142.113 1.00 146.54 562 ILE C CA 1
ATOM 3681 C C . ILE C 1 578 ? 138.602 153.525 141.907 1.00 146.54 562 ILE C C 1
ATOM 3682 O O . ILE C 1 578 ? 138.258 154.647 142.299 1.00 146.54 562 ILE C O 1
ATOM 3687 N N . ILE C 1 579 ? 137.732 152.695 141.332 1.00 148.34 563 ILE C N 1
ATOM 3688 C CA . ILE C 1 579 ? 136.361 153.156 141.149 1.00 148.34 563 ILE C CA 1
ATOM 3689 C C . ILE C 1 579 ? 135.633 153.202 142.483 1.00 148.34 563 ILE C C 1
ATOM 3690 O O . ILE C 1 579 ? 134.853 154.125 142.740 1.00 148.34 563 ILE C O 1
ATOM 3695 N N . THR C 1 580 ? 135.867 152.222 143.357 1.00 141.73 564 THR C N 1
ATOM 3696 C CA . THR C 1 580 ? 135.280 152.308 144.687 1.00 141.73 564 THR C CA 1
ATOM 3697 C C . THR C 1 580 ? 135.753 153.561 145.403 1.00 141.73 564 THR C C 1
ATOM 3698 O O . THR C 1 580 ? 134.975 154.226 146.096 1.00 141.73 564 THR C O 1
ATOM 3702 N N . GLY C 1 581 ? 137.024 153.912 145.226 1.00 140.57 565 GLY C N 1
ATOM 3703 C CA . GLY C 1 581 ? 137.539 155.111 145.857 1.00 140.57 565 GLY C CA 1
ATOM 3704 C C . GLY C 1 581 ? 136.867 156.364 145.336 1.00 140.57 565 GLY C C 1
ATOM 3705 O O . GLY C 1 581 ? 136.447 157.225 146.112 1.00 140.57 565 GLY C O 1
ATOM 3706 N N . VAL C 1 582 ? 136.761 156.488 144.014 1.00 139.53 566 VAL C N 1
ATOM 3707 C CA . VAL C 1 582 ? 136.155 157.699 143.482 1.00 139.53 566 VAL C CA 1
ATOM 3708 C C . VAL C 1 582 ? 134.685 157.770 143.866 1.00 139.53 566 VAL C C 1
ATOM 3709 O O . VAL C 1 582 ? 134.150 158.861 144.091 1.00 139.53 566 VAL C O 1
ATOM 3713 N N . PHE C 1 583 ? 134.014 156.626 143.989 1.00 140.61 567 PHE C N 1
ATOM 3714 C CA . PHE C 1 583 ? 132.635 156.647 144.458 1.00 140.61 567 PHE C CA 1
ATOM 3715 C C . PHE C 1 583 ? 132.555 157.149 145.891 1.00 140.61 567 PHE C C 1
ATOM 3716 O O . PHE C 1 583 ? 131.794 158.075 146.189 1.00 140.61 567 PHE C O 1
ATOM 3724 N N . ILE C 1 584 ? 133.337 156.552 146.792 1.00 136.54 568 ILE C N 1
ATOM 3725 C CA . ILE C 1 584 ? 133.364 157.032 148.168 1.00 136.54 568 ILE C CA 1
ATOM 3726 C C . ILE C 1 584 ? 133.637 158.523 148.205 1.00 136.54 568 ILE C C 1
ATOM 3727 O O . ILE C 1 584 ? 133.043 159.254 149.005 1.00 136.54 568 ILE C O 1
ATOM 3732 N N . GLN C 1 585 ? 134.500 159.007 147.319 1.00 140.75 569 GLN C N 1
ATOM 3733 C CA . GLN C 1 585 ? 134.782 160.434 147.285 1.00 140.75 569 GLN C CA 1
ATOM 3734 C C . GLN C 1 585 ? 133.581 161.240 146.821 1.00 140.75 569 GLN C C 1
ATOM 3735 O O . GLN C 1 585 ? 133.375 162.364 147.290 1.00 140.75 569 GLN C O 1
ATOM 3741 N N . PHE C 1 586 ? 132.785 160.699 145.899 1.00 145.65 570 PHE C N 1
ATOM 3742 C CA . PHE C 1 586 ? 131.625 161.441 145.418 1.00 145.65 570 PHE C CA 1
ATOM 3743 C C . PHE C 1 586 ? 130.653 161.737 146.547 1.00 145.65 570 PHE C C 1
ATOM 3744 O O . PHE C 1 586 ? 130.081 162.829 146.613 1.00 145.65 570 PHE C O 1
ATOM 3752 N N . GLU C 1 587 ? 130.456 160.785 147.446 1.00 145.87 571 GLU C N 1
ATOM 3753 C CA . GLU C 1 587 ? 129.521 160.964 148.544 1.00 145.87 571 GLU C CA 1
ATOM 3754 C C . GLU C 1 587 ? 130.094 161.789 149.682 1.00 145.87 571 GLU C C 1
ATOM 3755 O O . GLU C 1 587 ? 129.455 161.879 150.733 1.00 145.87 571 GLU C O 1
ATOM 3761 N N . ASN C 1 588 ? 131.268 162.390 149.496 1.00 142.87 572 ASN C N 1
ATOM 3762 C CA . ASN C 1 588 ? 131.911 163.188 150.537 1.00 142.87 572 ASN C CA 1
ATOM 3763 C C . ASN C 1 588 ? 132.023 162.393 151.832 1.00 142.87 572 ASN C C 1
ATOM 3764 O O . ASN C 1 588 ? 131.721 162.881 152.920 1.00 142.87 572 ASN C O 1
ATOM 3769 N N . GLY C 1 589 ? 132.456 161.140 151.708 1.00 137.23 573 GLY C N 1
ATOM 3770 C CA . GLY C 1 589 ? 132.419 160.237 152.840 1.00 137.23 573 GLY C CA 1
ATOM 3771 C C . GLY C 1 589 ? 133.658 160.229 153.701 1.00 137.23 573 GLY C C 1
ATOM 3772 O O . GLY C 1 589 ? 133.622 159.679 154.804 1.00 137.23 573 GLY C O 1
ATOM 3773 N N . MET C 1 590 ? 134.751 160.829 153.241 1.00 133.72 574 MET C N 1
ATOM 3774 C CA . MET C 1 590 ? 136.006 160.710 153.967 1.00 133.72 574 MET C CA 1
ATOM 3775 C C . MET C 1 590 ? 136.962 161.792 153.498 1.00 133.72 574 MET C C 1
ATOM 3776 O O . MET C 1 590 ? 137.223 161.906 152.299 1.00 133.72 574 MET C O 1
ATOM 3781 N N . ASN C 1 591 ? 137.483 162.576 154.434 1.00 136.99 575 ASN C N 1
ATOM 3782 C CA . ASN C 1 591 ? 138.439 163.625 154.122 1.00 136.99 575 ASN C CA 1
ATOM 3783 C C . ASN C 1 591 ? 139.695 163.430 154.954 1.00 136.99 575 ASN C C 1
ATOM 3784 O O . ASN C 1 591 ? 139.747 162.600 155.862 1.00 136.99 575 ASN C O 1
ATOM 3789 N N . THR C 1 592 ? 140.719 164.210 154.635 1.00 134.64 576 THR C N 1
ATOM 3790 C CA . THR C 1 592 ? 141.956 164.163 155.397 1.00 134.64 576 THR C CA 1
ATOM 3791 C C . THR C 1 592 ? 141.722 164.742 156.783 1.00 134.64 576 THR C C 1
ATOM 3792 O O . THR C 1 592 ? 141.250 165.874 156.916 1.00 134.64 576 THR C O 1
ATOM 3796 N N . GLY C 1 593 ? 142.048 163.973 157.812 1.00 134.41 577 GLY C N 1
ATOM 3797 C CA . GLY C 1 593 ? 141.938 164.433 159.176 1.00 134.41 577 GLY C CA 1
ATOM 3798 C C . GLY C 1 593 ? 140.708 163.958 159.912 1.00 134.41 577 GLY C C 1
ATOM 3799 O O . GLY C 1 593 ? 140.612 164.178 161.124 1.00 134.41 577 GLY C O 1
ATOM 3800 N N . ASP C 1 594 ? 139.769 163.320 159.227 1.00 135.44 578 ASP C N 1
ATOM 3801 C CA . ASP C 1 594 ? 138.573 162.843 159.896 1.00 135.44 578 ASP C CA 1
ATOM 3802 C C . ASP C 1 594 ? 138.897 161.642 160.771 1.00 135.44 578 ASP C C 1
ATOM 3803 O O . ASP C 1 594 ? 139.965 161.037 160.664 1.00 135.44 578 ASP C O 1
ATOM 3808 N N . LEU C 1 595 ? 137.963 161.307 161.649 1.00 127.54 579 LEU C N 1
ATOM 3809 C CA . LEU C 1 595 ? 138.086 160.160 162.537 1.00 127.54 579 LEU C CA 1
ATOM 3810 C C . LEU C 1 595 ? 137.074 159.117 162.091 1.00 127.54 579 LEU C C 1
ATOM 3811 O O . LEU C 1 595 ? 135.881 159.242 162.379 1.00 127.54 579 LEU C O 1
ATOM 3816 N N . VAL C 1 596 ? 137.544 158.090 161.392 1.00 125.08 580 VAL C N 1
ATOM 3817 C CA . VAL C 1 596 ? 136.667 157.119 160.764 1.00 125.08 580 VAL C CA 1
ATOM 3818 C C . VAL C 1 596 ? 136.806 155.784 161.475 1.00 125.08 580 VAL C C 1
ATOM 3819 O O . VAL C 1 596 ? 137.705 155.572 162.285 1.00 125.08 580 VAL C O 1
ATOM 3823 N N . THR C 1 597 ? 135.888 154.877 161.153 1.00 132.19 581 THR C N 1
ATOM 3824 C CA . THR C 1 597 ? 135.900 153.512 161.664 1.00 132.19 581 THR C CA 1
ATOM 3825 C C . THR C 1 597 ? 135.665 152.573 160.492 1.00 132.19 581 THR C C 1
ATOM 3826 O O . THR C 1 597 ? 134.618 152.640 159.843 1.00 132.19 581 THR C O 1
ATOM 3830 N N . ILE C 1 598 ? 136.626 151.700 160.226 1.00 133.94 582 ILE C N 1
ATOM 3831 C CA . ILE C 1 598 ? 136.570 150.783 159.097 1.00 133.94 582 ILE C CA 1
ATOM 3832 C C . ILE C 1 598 ? 136.725 149.378 159.658 1.00 133.94 582 ILE C C 1
ATOM 3833 O O . ILE C 1 598 ? 137.811 148.991 160.103 1.00 133.94 582 ILE C O 1
ATOM 3838 N N . GLY C 1 599 ? 135.644 148.608 159.632 1.00 144.98 583 GLY C N 1
ATOM 3839 C CA . GLY C 1 599 ? 135.654 147.273 160.175 1.00 144.98 583 GLY C CA 1
ATOM 3840 C C . GLY C 1 599 ? 136.004 147.273 161.646 1.00 144.98 583 GLY C C 1
ATOM 3841 O O . GLY C 1 599 ? 135.380 147.956 162.461 1.00 144.98 583 GLY C O 1
ATOM 3842 N N . PRO C 1 600 ? 137.027 146.502 162.015 1.00 147.07 584 PRO C N 1
ATOM 3843 C CA . PRO C 1 600 ? 137.472 146.458 163.408 1.00 147.07 584 PRO C CA 1
ATOM 3844 C C . PRO C 1 600 ? 138.455 147.552 163.789 1.00 147.07 584 PRO C C 1
ATOM 3845 O O . PRO C 1 600 ? 139.052 147.471 164.865 1.00 147.07 584 PRO C O 1
ATOM 3849 N N . LEU C 1 601 ? 138.636 148.561 162.946 1.00 134.78 585 LEU C N 1
ATOM 3850 C CA . LEU C 1 601 ? 139.659 149.576 163.137 1.00 134.78 585 LEU C CA 1
ATOM 3851 C C . LEU C 1 601 ? 139.017 150.944 163.296 1.00 134.78 585 LEU C C 1
ATOM 3852 O O . LEU C 1 601 ? 138.036 151.260 162.620 1.00 134.78 585 LEU C O 1
ATOM 3857 N N . THR C 1 602 ? 139.579 151.754 164.189 1.00 135.94 586 THR C N 1
ATOM 3858 C CA . THR C 1 602 ? 139.111 153.114 164.420 1.00 135.94 586 THR C CA 1
ATOM 3859 C C . THR C 1 602 ? 140.315 154.027 164.547 1.00 135.94 586 THR C C 1
ATOM 3860 O O . THR C 1 602 ? 141.159 153.823 165.423 1.00 135.94 586 THR C O 1
ATOM 3864 N N . GLY C 1 603 ? 140.391 155.032 163.688 1.00 127.41 587 GLY C N 1
ATOM 3865 C CA . GLY C 1 603 ? 141.517 155.937 163.744 1.00 127.41 587 GLY C CA 1
ATOM 3866 C C . GLY C 1 603 ? 141.298 157.143 162.864 1.00 127.41 587 GLY C C 1
ATOM 3867 O O . GLY C 1 603 ? 140.204 157.371 162.349 1.00 127.41 587 GLY C O 1
ATOM 3868 N N . THR C 1 604 ? 142.365 157.912 162.697 1.00 126.47 588 THR C N 1
ATOM 3869 C CA . THR C 1 604 ? 142.339 159.145 161.930 1.00 126.47 588 THR C CA 1
ATOM 3870 C C . THR C 1 604 ? 142.884 158.892 160.535 1.00 126.47 588 THR C C 1
ATOM 3871 O O . THR C 1 604 ? 143.841 158.134 160.363 1.00 126.47 588 THR C O 1
ATOM 3875 N N . VAL C 1 605 ? 142.274 159.525 159.543 1.00 125.33 589 VAL C N 1
ATOM 3876 C CA . VAL C 1 605 ? 142.738 159.410 158.168 1.00 125.33 589 VAL C CA 1
ATOM 3877 C C . VAL C 1 605 ? 143.886 160.382 157.953 1.00 125.33 589 VAL C C 1
ATOM 3878 O O . VAL C 1 605 ? 143.729 161.592 158.142 1.00 125.33 589 VAL C O 1
ATOM 3882 N N . GLU C 1 606 ? 145.040 159.861 157.546 1.00 136.67 590 GLU C N 1
ATOM 3883 C CA . GLU C 1 606 ? 146.206 160.706 157.332 1.00 136.67 590 GLU C CA 1
ATOM 3884 C C . GLU C 1 606 ? 146.462 161.042 155.877 1.00 136.67 590 GLU C C 1
ATOM 3885 O O . GLU C 1 606 ? 146.913 162.151 155.593 1.00 136.67 590 GLU C O 1
ATOM 3891 N N . ARG C 1 607 ? 146.182 160.133 154.950 1.00 138.14 591 ARG C N 1
ATOM 3892 C CA . ARG C 1 607 ? 146.335 160.460 153.541 1.00 138.14 591 ARG C CA 1
ATOM 3893 C C . ARG C 1 607 ? 145.606 159.424 152.704 1.00 138.14 591 ARG C C 1
ATOM 3894 O O . ARG C 1 607 ? 145.477 158.264 153.098 1.00 138.14 591 ARG C O 1
ATOM 3902 N N . MET C 1 608 ? 145.130 159.864 151.545 1.00 141.15 592 MET C N 1
ATOM 3903 C CA . MET C 1 608 ? 144.368 159.029 150.631 1.00 141.15 592 MET C CA 1
ATOM 3904 C C . MET C 1 608 ? 145.069 158.996 149.285 1.00 141.15 592 MET C C 1
ATOM 3905 O O . MET C 1 608 ? 145.434 160.044 148.746 1.00 141.15 592 MET C O 1
ATOM 3910 N N . SER C 1 609 ? 145.244 157.803 148.744 1.00 139.15 593 SER C N 1
ATOM 3911 C CA . SER C 1 609 ? 145.827 157.614 147.428 1.00 139.15 593 SER C CA 1
ATOM 3912 C C . SER C 1 609 ? 144.771 157.053 146.492 1.00 139.15 593 SER C C 1
ATOM 3913 O O . SER C 1 609 ? 143.639 156.781 146.887 1.00 139.15 593 SER C O 1
ATOM 3916 N N . ILE C 1 610 ? 145.164 156.855 145.235 1.00 133.77 594 ILE C N 1
ATOM 3917 C CA . ILE C 1 610 ? 144.235 156.324 144.251 1.00 133.77 594 ILE C CA 1
ATOM 3918 C C . ILE C 1 610 ? 143.992 154.840 144.419 1.00 133.77 594 ILE C C 1
ATOM 3919 O O . ILE C 1 610 ? 143.175 154.276 143.692 1.00 133.77 594 ILE C O 1
ATOM 3924 N N . ARG C 1 611 ? 144.681 154.188 145.343 1.00 132.07 595 ARG C N 1
ATOM 3925 C CA . ARG C 1 611 ? 144.431 152.782 145.614 1.00 132.07 595 ARG C CA 1
ATOM 3926 C C . ARG C 1 611 ? 143.975 152.510 147.033 1.00 132.07 595 ARG C C 1
ATOM 3927 O O . ARG C 1 611 ? 143.132 151.640 147.247 1.00 132.07 595 ARG C O 1
ATOM 3935 N N . SER C 1 612 ? 144.488 153.238 148.016 1.00 134.39 596 SER C N 1
ATOM 3936 C CA . SER C 1 612 ? 144.238 152.887 149.401 1.00 134.39 596 SER C CA 1
ATOM 3937 C C . SER C 1 612 ? 144.132 154.144 150.243 1.00 134.39 596 SER C C 1
ATOM 3938 O O . SER C 1 612 ? 144.410 155.254 149.787 1.00 134.39 596 SER C O 1
ATOM 3941 N N . VAL C 1 613 ? 143.733 153.952 151.494 1.00 129.98 597 VAL C N 1
ATOM 3942 C CA . VAL C 1 613 ? 143.540 155.037 152.442 1.00 129.98 597 VAL C CA 1
ATOM 3943 C C . VAL C 1 613 ? 144.422 154.774 153.648 1.00 129.98 597 VAL C C 1
ATOM 3944 O O . VAL C 1 613 ? 144.602 153.622 154.055 1.00 129.98 597 VAL C O 1
ATOM 3948 N N . GLY C 1 614 ? 144.984 155.836 154.209 1.00 130.16 598 GLY C N 1
ATOM 3949 C CA . GLY C 1 614 ? 145.859 155.688 155.351 1.00 130.16 598 GLY C CA 1
ATOM 3950 C C . GLY C 1 614 ? 145.199 156.094 156.647 1.00 130.16 598 GLY C C 1
ATOM 3951 O O . GLY C 1 614 ? 144.875 157.266 156.848 1.00 130.16 598 GLY C O 1
ATOM 3952 N N . VAL C 1 615 ? 145.001 155.136 157.543 1.00 121.89 599 VAL C N 1
ATOM 3953 C CA . VAL C 1 615 ? 144.317 155.368 158.804 1.00 121.89 599 VAL C CA 1
ATOM 3954 C C . VAL C 1 615 ? 145.330 155.249 159.927 1.00 121.89 599 VAL C C 1
ATOM 3955 O O . VAL C 1 615 ? 146.047 154.249 160.015 1.00 121.89 599 VAL C O 1
ATOM 3959 N N . ARG C 1 616 ? 145.387 156.264 160.782 1.00 127.26 600 ARG C N 1
ATOM 3960 C CA . ARG C 1 616 ? 146.319 156.286 161.903 1.00 127.26 600 ARG C CA 1
ATOM 3961 C C . ARG C 1 616 ? 145.583 155.853 163.160 1.00 127.26 600 ARG C C 1
ATOM 3962 O O . ARG C 1 616 ? 144.786 156.616 163.712 1.00 127.26 600 ARG C O 1
ATOM 3970 N N . GLN C 1 617 ? 145.843 154.635 163.611 1.00 133.02 601 GLN C N 1
ATOM 3971 C CA . GLN C 1 617 ? 145.215 154.154 164.826 1.00 133.02 601 GLN C CA 1
ATOM 3972 C C . GLN C 1 617 ? 145.758 154.918 166.026 1.00 133.02 601 GLN C C 1
ATOM 3973 O O . GLN C 1 617 ? 146.814 155.549 165.966 1.00 133.02 601 GLN C O 1
ATOM 3979 N N . ASP C 1 618 ? 145.015 154.861 167.131 1.00 144.10 602 ASP C N 1
ATOM 3980 C CA . ASP C 1 618 ? 145.457 155.535 168.344 1.00 144.10 602 ASP C CA 1
ATOM 3981 C C . ASP C 1 618 ? 146.668 154.859 168.966 1.00 144.10 602 ASP C C 1
ATOM 3982 O O . ASP C 1 618 ? 147.445 155.521 169.658 1.00 144.10 602 ASP C O 1
ATOM 3987 N N . THR C 1 619 ? 146.852 153.565 168.731 1.00 132.06 603 THR C N 1
ATOM 3988 C CA . THR C 1 619 ? 147.989 152.839 169.273 1.00 132.06 603 THR C CA 1
ATOM 3989 C C . THR C 1 619 ? 149.265 153.087 168.492 1.00 132.06 603 THR C C 1
ATOM 3990 O O . THR C 1 619 ? 150.228 152.336 168.656 1.00 132.06 603 THR C O 1
ATOM 3992 N N . GLY C 1 620 ? 149.290 154.107 167.639 1.00 131.84 604 GLY C N 1
ATOM 3993 C CA . GLY C 1 620 ? 150.484 154.470 166.916 1.00 131.84 604 GLY C CA 1
ATOM 3994 C C . GLY C 1 620 ? 150.643 153.824 165.563 1.00 131.84 604 GLY C C 1
ATOM 3995 O O . GLY C 1 620 ? 151.393 154.348 164.733 1.00 131.84 604 GLY C O 1
ATOM 3996 N N . ALA C 1 621 ? 149.963 152.715 165.303 1.00 127.32 605 ALA C N 1
ATOM 3997 C CA . ALA C 1 621 ? 150.110 152.034 164.029 1.00 127.32 605 ALA C CA 1
ATOM 3998 C C . ALA C 1 621 ? 149.655 152.926 162.884 1.00 127.32 605 ALA C C 1
ATOM 3999 O O . ALA C 1 621 ? 149.041 153.975 163.087 1.00 127.32 605 ALA C O 1
ATOM 4001 N N . TYR C 1 622 ? 149.965 152.500 161.667 1.00 122.39 606 TYR C N 1
ATOM 4002 C CA . TYR C 1 622 ? 149.574 153.212 160.456 1.00 122.39 606 TYR C CA 1
ATOM 4003 C C . TYR C 1 622 ? 149.004 152.177 159.499 1.00 122.39 606 TYR C C 1
ATOM 4004 O O . TYR C 1 622 ? 149.735 151.598 158.694 1.00 122.39 606 TYR C O 1
ATOM 4013 N N . HIS C 1 623 ? 147.704 151.933 159.597 1.00 126.11 607 HIS C N 1
ATOM 4014 C CA . HIS C 1 623 ? 147.059 150.955 158.740 1.00 126.11 607 HIS C CA 1
ATOM 4015 C C . HIS C 1 623 ? 146.928 151.490 157.326 1.00 126.11 607 HIS C C 1
ATOM 4016 O O . HIS C 1 623 ? 146.690 152.681 157.118 1.00 126.11 607 HIS C O 1
ATOM 4023 N N . ILE C 1 624 ? 147.087 150.604 156.351 1.00 125.12 608 ILE C N 1
ATOM 4024 C CA . ILE C 1 624 ? 146.796 150.897 154.956 1.00 125.12 608 ILE C CA 1
ATOM 4025 C C . ILE C 1 624 ? 145.655 149.992 154.537 1.00 125.12 608 ILE C C 1
ATOM 4026 O O . ILE C 1 624 ? 145.758 148.765 154.645 1.00 125.12 608 ILE C O 1
ATOM 4031 N N . ILE C 1 625 ? 144.567 150.583 154.070 1.00 129.95 609 ILE C N 1
ATOM 4032 C CA . ILE C 1 625 ? 143.378 149.834 153.695 1.00 129.95 609 ILE C CA 1
ATOM 4033 C C . ILE C 1 625 ? 143.078 150.124 152.233 1.00 129.95 609 ILE C C 1
ATOM 4034 O O . ILE C 1 625 ? 142.925 151.287 151.855 1.00 129.95 609 ILE C O 1
ATOM 4039 N N . PRO C 1 626 ? 142.982 149.116 151.381 1.00 134.59 610 PRO C N 1
ATOM 4040 C CA . PRO C 1 626 ? 142.585 149.361 149.998 1.00 134.59 610 PRO C CA 1
ATOM 4041 C C . PRO C 1 626 ? 141.074 149.410 149.889 1.00 134.59 610 PRO C C 1
ATOM 4042 O O . PRO C 1 626 ? 140.358 148.681 150.577 1.00 134.59 610 PRO C O 1
ATOM 4046 N N . TRP C 1 627 ? 140.594 150.286 149.005 1.00 133.95 611 TRP C N 1
ATOM 4047 C CA . TRP C 1 627 ? 139.171 150.602 148.971 1.00 133.95 611 TRP C CA 1
ATOM 4048 C C . TRP C 1 627 ? 138.301 149.360 148.841 1.00 133.95 611 TRP C C 1
ATOM 4049 O O . TRP C 1 627 ? 137.199 149.321 149.397 1.00 133.95 611 TRP C O 1
ATOM 4060 N N . SER C 1 628 ? 138.768 148.343 148.115 1.00 138.24 612 SER C N 1
ATOM 4061 C CA . SER C 1 628 ? 137.968 147.136 147.945 1.00 138.24 612 SER C CA 1
ATOM 4062 C C . SER C 1 628 ? 137.575 146.531 149.281 1.00 138.24 612 SER C C 1
ATOM 4063 O O . SER C 1 628 ? 136.452 146.045 149.436 1.00 138.24 612 SER C O 1
ATOM 4066 N N . SER C 1 629 ? 138.473 146.555 150.256 1.00 139.67 613 SER C N 1
ATOM 4067 C CA . SER C 1 629 ? 138.136 146.026 151.566 1.00 139.67 613 SER C CA 1
ATOM 4068 C C . SER C 1 629 ? 137.163 146.913 152.323 1.00 139.67 613 SER C C 1
ATOM 4069 O O . SER C 1 629 ? 136.627 146.482 153.348 1.00 139.67 613 SER C O 1
ATOM 4072 N N . ILE C 1 630 ? 136.917 148.126 151.848 1.00 139.05 614 ILE C N 1
ATOM 4073 C CA . ILE C 1 630 ? 135.991 149.037 152.504 1.00 139.05 614 ILE C CA 1
ATOM 4074 C C . ILE C 1 630 ? 134.614 148.823 151.898 1.00 139.05 614 ILE C C 1
ATOM 4075 O O . ILE C 1 630 ? 134.352 149.231 150.765 1.00 139.05 614 ILE C O 1
ATOM 4080 N N . THR C 1 631 ? 133.730 148.176 152.651 1.00 145.67 615 THR C N 1
ATOM 4081 C CA . THR C 1 631 ? 132.333 148.075 152.260 1.00 145.67 615 THR C CA 1
ATOM 4082 C C . THR C 1 631 ? 131.485 149.093 153.010 1.00 145.67 615 THR C C 1
ATOM 4083 O O . THR C 1 631 ? 130.864 149.963 152.396 1.00 145.67 615 THR C O 1
ATOM 4087 N N . THR C 1 632 ? 131.477 149.015 154.336 1.00 140.78 616 THR C N 1
ATOM 4088 C CA . THR C 1 632 ? 130.746 149.944 155.182 1.00 140.78 616 THR C CA 1
ATOM 4089 C C . THR C 1 632 ? 131.724 150.582 156.151 1.00 140.78 616 THR C C 1
ATOM 4090 O O . THR C 1 632 ? 132.503 149.881 156.801 1.00 140.78 616 THR C O 1
ATOM 4094 N N . PHE C 1 633 ? 131.675 151.903 156.255 1.00 132.41 617 PHE C N 1
ATOM 4095 C CA . PHE C 1 633 ? 132.606 152.619 157.106 1.00 132.41 617 PHE C CA 1
ATOM 4096 C C . PHE C 1 633 ? 131.872 153.757 157.784 1.00 132.41 617 PHE C C 1
ATOM 4097 O O . PHE C 1 633 ? 131.026 154.415 157.177 1.00 132.41 617 PHE C O 1
ATOM 4105 N N . ALA C 1 634 ? 132.206 153.987 159.043 1.00 127.49 618 ALA C N 1
ATOM 4106 C CA . ALA C 1 634 ? 131.580 155.040 159.821 1.00 127.49 618 ALA C CA 1
ATOM 4107 C C . ALA C 1 634 ? 132.489 156.257 159.887 1.00 127.49 618 ALA C C 1
ATOM 4108 O O . ALA C 1 634 ? 133.715 156.152 159.850 1.00 127.49 618 ALA C O 1
ATOM 4110 N N . ASN C 1 635 ? 131.864 157.424 159.983 1.00 123.32 619 ASN C N 1
ATOM 4111 C CA . ASN C 1 635 ? 132.582 158.688 160.040 1.00 123.32 619 ASN C CA 1
ATOM 4112 C C . ASN C 1 635 ? 132.048 159.468 161.225 1.00 123.32 619 ASN C C 1
ATOM 4113 O O . ASN C 1 635 ? 130.835 159.507 161.440 1.00 123.32 619 ASN C O 1
ATOM 4118 N N . PHE C 1 636 ? 132.940 160.085 161.988 1.00 119.78 620 PHE C N 1
ATOM 4119 C CA . PHE C 1 636 ? 132.549 160.787 163.199 1.00 119.78 620 PHE C CA 1
ATOM 4120 C C . PHE C 1 636 ? 132.542 162.298 163.052 1.00 119.78 620 PHE C C 1
ATOM 4121 O O . PHE C 1 636 ? 132.346 162.993 164.049 1.00 119.78 620 PHE C O 1
ATOM 4129 N N . VAL C 1 637 ? 132.757 162.830 161.856 1.00 120.73 621 VAL C N 1
ATOM 4130 C CA . VAL C 1 637 ? 132.872 164.269 161.679 1.00 120.73 621 VAL C CA 1
ATOM 4131 C C . VAL C 1 637 ? 131.760 164.813 160.788 1.00 120.73 621 VAL C C 1
ATOM 4132 O O . VAL C 1 637 ? 131.960 165.792 160.079 1.00 120.73 621 VAL C O 1
ATOM 4136 N N . ARG C 1 638 ? 130.595 164.193 160.806 1.00 128.69 622 ARG C N 1
ATOM 4137 C CA . ARG C 1 638 ? 129.479 164.621 159.974 1.00 128.69 622 ARG C CA 1
ATOM 4138 C C . ARG C 1 638 ? 128.360 165.110 160.882 1.00 128.69 622 ARG C C 1
ATOM 4139 O O . ARG C 1 638 ? 127.555 164.317 161.373 1.00 128.69 622 ARG C O 1
ATOM 4147 N N . GLY C 1 639 ? 128.318 166.414 161.109 1.00 134.54 623 GLY C N 1
ATOM 4148 C CA . GLY C 1 639 ? 127.190 167.002 161.796 1.00 134.54 623 GLY C CA 1
ATOM 4149 C C . GLY C 1 639 ? 127.305 166.999 163.303 1.00 134.54 623 GLY C C 1
ATOM 4150 O O . GLY C 1 639 ? 127.989 167.845 163.882 1.00 134.54 623 GLY C O 1
ATOM 4151 N N . ILE C 1 640 ? 126.641 166.047 163.951 1.00 133.35 624 ILE C N 1
ATOM 4152 C CA . ILE C 1 640 ? 126.495 166.051 165.396 1.00 133.35 624 ILE C CA 1
ATOM 4153 C C . ILE C 1 640 ? 127.153 164.816 165.984 1.00 133.35 624 ILE C C 1
ATOM 4154 O O . ILE C 1 640 ? 127.446 163.841 165.292 1.00 133.35 624 ILE C O 1
ATOM 4159 N N . GLY C 1 641 ? 127.374 164.872 167.294 1.00 134.81 625 GLY C N 1
ATOM 4160 C CA . GLY C 1 641 ? 127.817 163.719 168.039 1.00 134.81 625 GLY C CA 1
ATOM 4161 C C . GLY C 1 641 ? 127.012 163.600 169.315 1.00 134.81 625 GLY C C 1
ATOM 4162 O O . GLY C 1 641 ? 126.660 164.592 169.953 1.00 134.81 625 GLY C O 1
ATOM 4163 N N . SER C 1 642 ? 126.726 162.358 169.686 1.00 133.30 626 SER C N 1
ATOM 4164 C CA . SER C 1 642 ? 125.823 162.085 170.788 1.00 133.30 626 SER C CA 1
ATOM 4165 C C . SER C 1 642 ? 126.544 161.320 171.881 1.00 133.30 626 SER C C 1
ATOM 4166 O O . SER C 1 642 ? 127.627 160.771 171.672 1.00 133.30 626 SER C O 1
ATOM 4169 N N . VAL C 1 643 ? 125.923 161.293 173.053 1.00 129.56 627 VAL C N 1
ATOM 4170 C CA . VAL C 1 643 ? 126.454 160.603 174.217 1.00 129.56 627 VAL C CA 1
ATOM 4171 C C . VAL C 1 643 ? 125.307 159.889 174.901 1.00 129.56 627 VAL C C 1
ATOM 4172 O O . VAL C 1 643 ? 124.276 160.502 175.192 1.00 129.56 627 VAL C O 1
ATOM 4176 N N . VAL C 1 644 ? 125.477 158.601 175.151 1.00 132.06 628 VAL C N 1
ATOM 4177 C CA . VAL C 1 644 ? 124.490 157.804 175.859 1.00 132.06 628 VAL C CA 1
ATOM 4178 C C . VAL C 1 644 ? 125.230 157.127 177.000 1.00 132.06 628 VAL C C 1
ATOM 4179 O O . VAL C 1 644 ? 125.916 156.121 176.796 1.00 132.06 628 VAL C O 1
ATOM 4183 N N . ALA C 1 645 ? 125.099 157.673 178.200 1.00 128.86 629 ALA C N 1
ATOM 4184 C CA . ALA C 1 645 ? 125.799 157.161 179.366 1.00 128.86 629 ALA C CA 1
ATOM 4185 C C . ALA C 1 645 ? 124.860 156.284 180.175 1.00 128.86 629 ALA C C 1
ATOM 4186 O O . ALA C 1 645 ? 123.697 156.640 180.381 1.00 128.86 629 ALA C O 1
ATOM 4188 N N . ASN C 1 646 ? 125.363 155.144 180.627 1.00 133.15 630 ASN C N 1
ATOM 4189 C CA . ASN C 1 646 ? 124.621 154.248 181.499 1.00 133.15 630 ASN C CA 1
ATOM 4190 C C . ASN C 1 646 ? 125.415 154.032 182.775 1.00 133.15 630 ASN C C 1
ATOM 4191 O O . ASN C 1 646 ? 126.625 153.795 182.724 1.00 133.15 630 ASN C O 1
ATOM 4196 N N . TYR C 1 647 ? 124.739 154.108 183.912 1.00 130.85 631 TYR C N 1
ATOM 4197 C CA . TYR C 1 647 ? 125.377 153.891 185.198 1.00 130.85 631 TYR C CA 1
ATOM 4198 C C . TYR C 1 647 ? 124.568 152.886 185.993 1.00 130.85 631 TYR C C 1
ATOM 4199 O O . TYR C 1 647 ? 123.347 152.802 185.843 1.00 130.85 631 TYR C O 1
ATOM 4208 N N . ASP C 1 648 ? 125.252 152.123 186.831 1.00 144.64 632 ASP C N 1
ATOM 4209 C CA . ASP C 1 648 ? 124.618 151.080 187.615 1.00 144.64 632 ASP C CA 1
ATOM 4210 C C . ASP C 1 648 ? 124.508 151.513 189.066 1.00 144.64 632 ASP C C 1
ATOM 4211 O O . ASP C 1 648 ? 125.371 152.227 189.580 1.00 144.64 632 ASP C O 1
ATOM 4216 N N . VAL C 1 649 ? 123.436 151.081 189.716 1.00 140.70 633 VAL C N 1
ATOM 4217 C CA . VAL C 1 649 ? 123.138 151.429 191.095 1.00 140.70 633 VAL C CA 1
ATOM 4218 C C . VAL C 1 649 ? 122.550 150.199 191.763 1.00 140.70 633 VAL C C 1
ATOM 4219 O O . VAL C 1 649 ? 121.742 149.489 191.157 1.00 140.70 633 VAL C O 1
ATOM 4223 N N . ASP C 1 650 ? 122.959 149.936 193.002 1.00 147.69 634 ASP C N 1
ATOM 4224 C CA . ASP C 1 650 ? 122.509 148.731 193.686 1.00 147.69 634 ASP C CA 1
ATOM 4225 C C . ASP C 1 650 ? 120.991 148.664 193.729 1.00 147.69 634 ASP C C 1
ATOM 4226 O O . ASP C 1 650 ? 120.312 149.668 193.948 1.00 147.69 634 ASP C O 1
ATOM 4231 N N . ARG C 1 651 ? 120.467 147.456 193.526 1.00 142.89 635 ARG C N 1
ATOM 4232 C CA . ARG C 1 651 ? 119.028 147.264 193.412 1.00 142.89 635 ARG C CA 1
ATOM 4233 C C . ARG C 1 651 ? 118.281 147.791 194.628 1.00 142.89 635 ARG C C 1
ATOM 4234 O O . ARG C 1 651 ? 117.134 148.229 194.504 1.00 142.89 635 ARG C O 1
ATOM 4242 N N . HIS C 1 652 ? 118.905 147.779 195.803 1.00 146.70 636 HIS C N 1
ATOM 4243 C CA . HIS C 1 652 ? 118.181 148.164 197.006 1.00 146.70 636 HIS C CA 1
ATOM 4244 C C . HIS C 1 652 ? 118.112 149.668 197.212 1.00 146.70 636 HIS C C 1
ATOM 4245 O O . HIS C 1 652 ? 117.328 150.119 198.051 1.00 146.70 636 HIS C O 1
ATOM 4252 N N . GLU C 1 653 ? 118.900 150.453 196.488 1.00 150.55 637 GLU C N 1
ATOM 4253 C CA . GLU C 1 653 ? 118.885 151.888 196.708 1.00 150.55 637 GLU C CA 1
ATOM 4254 C C . GLU C 1 653 ? 117.574 152.498 196.234 1.00 150.55 637 GLU C C 1
ATOM 4255 O O . GLU C 1 653 ? 116.884 151.964 195.365 1.00 150.55 637 GLU C O 1
ATOM 4261 N N . ASP C 1 654 ? 117.230 153.632 196.829 1.00 152.88 638 ASP C N 1
ATOM 4262 C CA . ASP C 1 654 ? 116.005 154.322 196.459 1.00 152.88 638 ASP C CA 1
ATOM 4263 C C . ASP C 1 654 ? 116.145 154.912 195.064 1.00 152.88 638 ASP C C 1
ATOM 4264 O O . ASP C 1 654 ? 117.129 155.590 194.761 1.00 152.88 638 ASP C O 1
ATOM 4269 N N . ALA C 1 655 ? 115.150 154.654 194.215 1.00 150.97 639 ALA C N 1
ATOM 4270 C CA . ALA C 1 655 ? 115.215 155.122 192.836 1.00 150.97 639 ALA C CA 1
ATOM 4271 C C . ALA C 1 655 ? 115.281 156.640 192.765 1.00 150.97 639 ALA C C 1
ATOM 4272 O O . ALA C 1 655 ? 116.193 157.195 192.144 1.00 150.97 639 ALA C O 1
ATOM 4274 N N . ASP C 1 656 ? 114.312 157.324 193.376 1.00 152.64 640 ASP C N 1
ATOM 4275 C CA . ASP C 1 656 ? 114.274 158.780 193.313 1.00 152.64 640 ASP C CA 1
ATOM 4276 C C . ASP C 1 656 ? 115.566 159.394 193.831 1.00 152.64 640 ASP C C 1
ATOM 4277 O O . ASP C 1 656 ? 116.045 160.393 193.288 1.00 152.64 640 ASP C O 1
ATOM 4282 N N . LYS C 1 657 ? 116.139 158.813 194.883 1.00 146.20 641 LYS C N 1
ATOM 4283 C CA . LYS C 1 657 ? 117.378 159.339 195.442 1.00 146.20 641 LYS C CA 1
ATOM 4284 C C . LYS C 1 657 ? 118.495 159.330 194.407 1.00 146.20 641 LYS C C 1
ATOM 4285 O O . LYS C 1 657 ? 119.125 160.362 194.142 1.00 146.20 641 LYS C O 1
ATOM 4291 N N . ALA C 1 658 ? 118.742 158.173 193.796 1.00 140.58 642 ALA C N 1
ATOM 4292 C CA . ALA C 1 658 ? 119.802 158.073 192.801 1.00 140.58 642 ALA C CA 1
ATOM 4293 C C . ALA C 1 658 ? 119.511 158.944 191.590 1.00 140.58 642 ALA C C 1
ATOM 4294 O O . ALA C 1 658 ? 120.420 159.572 191.037 1.00 140.58 642 ALA C O 1
ATOM 4296 N N . ASN C 1 659 ? 118.259 158.973 191.141 1.00 139.47 643 ASN C N 1
ATOM 4297 C CA . ASN C 1 659 ? 117.927 159.788 189.981 1.00 139.47 643 ASN C CA 1
ATOM 4298 C C . ASN C 1 659 ? 118.171 161.264 190.260 1.00 139.47 643 ASN C C 1
ATOM 4299 O O . ASN C 1 659 ? 118.702 161.983 189.407 1.00 139.47 643 ASN C O 1
ATOM 4304 N N . GLN C 1 660 ? 117.798 161.733 191.450 1.00 140.03 644 GLN C N 1
ATOM 4305 C CA . GLN C 1 660 ? 118.059 163.119 191.809 1.00 140.03 644 GLN C CA 1
ATOM 4306 C C . GLN C 1 660 ? 119.551 163.383 191.906 1.00 140.03 644 GLN C C 1
ATOM 4307 O O . GLN C 1 660 ? 120.023 164.468 191.549 1.00 140.03 644 GLN C O 1
ATOM 4313 N N . ALA C 1 661 ? 120.314 162.399 192.382 1.00 137.04 645 ALA C N 1
ATOM 4314 C CA . ALA C 1 661 ? 121.763 162.554 192.403 1.00 137.04 645 ALA C CA 1
ATOM 4315 C C . ALA C 1 661 ? 122.314 162.733 190.996 1.00 137.04 645 ALA C C 1
ATOM 4316 O O . ALA C 1 661 ? 123.143 163.616 190.750 1.00 137.04 645 ALA C O 1
ATOM 4318 N N . LEU C 1 662 ? 121.866 161.898 190.061 1.00 131.49 646 LEU C N 1
ATOM 4319 C CA . LEU C 1 662 ? 122.329 162.018 188.684 1.00 131.49 646 LEU C CA 1
ATOM 4320 C C . LEU C 1 662 ? 121.929 163.357 188.084 1.00 131.49 646 LEU C C 1
ATOM 4321 O O . LEU C 1 662 ? 122.703 163.972 187.341 1.00 131.49 646 LEU C O 1
ATOM 4326 N N . LYS C 1 663 ? 120.714 163.818 188.382 1.00 135.46 647 LYS C N 1
ATOM 4327 C CA . LYS C 1 663 ? 120.288 165.122 187.890 1.00 135.46 647 LYS C CA 1
ATOM 4328 C C . LYS C 1 663 ? 121.168 166.232 188.442 1.00 135.46 647 LYS C C 1
ATOM 4329 O O . LYS C 1 663 ? 121.533 167.160 187.715 1.00 135.46 647 LYS C O 1
ATOM 4335 N N . ASP C 1 664 ? 121.519 166.157 189.725 1.00 140.64 648 ASP C N 1
ATOM 4336 C CA . ASP C 1 664 ? 122.415 167.157 190.292 1.00 140.64 648 ASP C CA 1
ATOM 4337 C C . ASP C 1 664 ? 123.783 167.103 189.630 1.00 140.64 648 ASP C C 1
ATOM 4338 O O . ASP C 1 664 ? 124.404 168.144 189.387 1.00 140.64 648 ASP C O 1
ATOM 4343 N N . ALA C 1 665 ? 124.267 165.899 189.331 1.00 136.67 649 ALA C N 1
ATOM 4344 C CA . ALA C 1 665 ? 125.550 165.769 188.651 1.00 136.67 649 ALA C CA 1
ATOM 4345 C C . ALA C 1 665 ? 125.516 166.450 187.292 1.00 136.67 649 ALA C C 1
ATOM 4346 O O . ALA C 1 665 ? 126.403 167.242 186.956 1.00 136.67 649 ALA C O 1
ATOM 4348 N N . VAL C 1 666 ? 124.498 166.145 186.493 1.00 134.81 650 VAL C N 1
ATOM 4349 C CA . VAL C 1 666 ? 124.378 166.776 185.183 1.00 134.81 650 VAL C CA 1
ATOM 4350 C C . VAL C 1 666 ? 124.252 168.285 185.326 1.00 134.81 650 VAL C C 1
ATOM 4351 O O . VAL C 1 666 ? 124.838 169.046 184.547 1.00 134.81 650 VAL C O 1
ATOM 4355 N N . ALA C 1 667 ? 123.492 168.746 186.319 1.00 140.96 651 ALA C N 1
ATOM 4356 C CA . ALA C 1 667 ? 123.321 170.181 186.503 1.00 140.96 651 ALA C CA 1
ATOM 4357 C C . ALA C 1 667 ? 124.648 170.856 186.805 1.00 140.96 651 ALA C C 1
ATOM 4358 O O . ALA C 1 667 ? 124.952 171.920 186.255 1.00 140.96 651 ALA C O 1
ATOM 4360 N N . GLU C 1 668 ? 125.454 170.255 187.679 1.00 144.68 652 GLU C N 1
ATOM 4361 C CA . GLU C 1 668 ? 126.772 170.813 187.948 1.00 144.68 652 GLU C CA 1
ATOM 4362 C C . GLU C 1 668 ? 127.648 170.780 186.707 1.00 144.68 652 GLU C C 1
ATOM 4363 O O . GLU C 1 668 ? 128.431 171.708 186.478 1.00 144.68 652 GLU C O 1
ATOM 4369 N N . LEU C 1 669 ? 127.529 169.727 185.900 1.00 141.43 653 LEU C N 1
ATOM 4370 C CA . LEU C 1 669 ? 128.269 169.675 184.645 1.00 141.43 653 LEU C CA 1
ATOM 4371 C C . LEU C 1 669 ? 127.915 170.854 183.754 1.00 141.43 653 LEU C C 1
ATOM 4372 O O . LEU C 1 669 ? 128.802 171.565 183.271 1.00 141.43 653 LEU C O 1
ATOM 4377 N N . MET C 1 670 ? 126.622 171.083 183.535 1.00 151.01 654 MET C N 1
ATOM 4378 C CA . MET C 1 670 ? 126.184 172.178 182.680 1.00 151.01 654 MET C CA 1
ATOM 4379 C C . MET C 1 670 ? 126.596 173.542 183.213 1.00 151.01 654 MET C C 1
ATOM 4380 O O . MET C 1 670 ? 126.509 174.530 182.478 1.00 151.01 654 MET C O 1
ATOM 4385 N N . GLU C 1 671 ? 127.034 173.629 184.467 1.00 160.06 655 GLU C N 1
ATOM 4386 C CA . GLU C 1 671 ? 127.534 174.894 184.983 1.00 160.06 655 GLU C CA 1
ATOM 4387 C C . GLU C 1 671 ? 128.987 175.133 184.614 1.00 160.06 655 GLU C C 1
ATOM 4388 O O . GLU C 1 671 ? 129.434 176.284 184.630 1.00 160.06 655 GLU C O 1
ATOM 4394 N N . ASN C 1 672 ? 129.730 174.081 184.291 1.00 159.08 656 ASN C N 1
ATOM 4395 C CA . ASN C 1 672 ? 131.108 174.233 183.844 1.00 159.08 656 ASN C CA 1
ATOM 4396 C C . ASN C 1 672 ? 131.108 174.961 182.510 1.00 159.08 656 ASN C C 1
ATOM 4397 O O . ASN C 1 672 ? 130.712 174.395 181.488 1.00 159.08 656 ASN C O 1
ATOM 4402 N N . GLU C 1 673 ? 131.549 176.219 182.522 1.00 163.18 657 GLU C N 1
ATOM 4403 C CA . GLU C 1 673 ? 131.509 177.027 181.309 1.00 163.18 657 GLU C CA 1
ATOM 4404 C C . GLU C 1 673 ? 132.276 176.377 180.169 1.00 163.18 657 GLU C C 1
ATOM 4405 O O . GLU C 1 673 ? 131.844 176.446 179.013 1.00 163.18 657 GLU C O 1
ATOM 4411 N N . GLU C 1 674 ? 133.405 175.739 180.472 1.00 164.27 658 GLU C N 1
ATOM 4412 C CA . GLU C 1 674 ? 134.213 175.135 179.422 1.00 164.27 658 GLU C CA 1
ATOM 4413 C C . GLU C 1 674 ? 133.464 174.022 178.702 1.00 164.27 658 GLU C C 1
ATOM 4414 O O . GLU C 1 674 ? 133.611 173.868 177.486 1.00 164.27 658 GLU C O 1
ATOM 4420 N N . ILE C 1 675 ? 132.664 173.244 179.424 1.00 151.37 659 ILE C N 1
ATOM 4421 C CA . ILE C 1 675 ? 131.936 172.147 178.801 1.00 151.37 659 ILE C CA 1
ATOM 4422 C C . ILE C 1 675 ? 130.634 172.613 178.161 1.00 151.37 659 ILE C C 1
ATOM 4423 O O . ILE C 1 675 ? 130.270 172.124 177.088 1.00 151.37 659 ILE C O 1
ATOM 4428 N N . ARG C 1 676 ? 129.929 173.552 178.797 1.00 151.44 660 ARG C N 1
ATOM 4429 C CA . ARG C 1 676 ? 128.632 173.992 178.292 1.00 151.44 660 ARG C CA 1
ATOM 4430 C C . ARG C 1 676 ? 128.691 174.335 176.811 1.00 151.44 660 ARG C C 1
ATOM 4431 O O . ARG C 1 676 ? 127.741 174.073 176.066 1.00 151.44 660 ARG C O 1
ATOM 4439 N N . GLY C 1 677 ? 129.802 174.914 176.364 1.00 150.39 661 GLY C N 1
ATOM 4440 C CA . GLY C 1 677 ? 129.960 175.227 174.959 1.00 150.39 661 GLY C CA 1
ATOM 4441 C C . GLY C 1 677 ? 129.978 174.024 174.044 1.00 150.39 661 GLY C C 1
ATOM 4442 O O . GLY C 1 677 ? 129.934 174.201 172.823 1.00 150.39 661 GLY C O 1
ATOM 4443 N N . LEU C 1 678 ? 130.036 172.814 174.594 1.00 142.28 662 LEU C N 1
ATOM 4444 C CA . LEU C 1 678 ? 130.111 171.614 173.779 1.00 142.28 662 LEU C CA 1
ATOM 4445 C C . LEU C 1 678 ? 128.791 170.870 173.677 1.00 142.28 662 LEU C C 1
ATOM 4446 O O . LEU C 1 678 ? 128.677 169.967 172.847 1.00 142.28 662 LEU C O 1
ATOM 4451 N N . ILE C 1 679 ? 127.799 171.217 174.484 1.00 139.76 663 ILE C N 1
ATOM 4452 C CA . ILE C 1 679 ? 126.525 170.512 174.497 1.00 139.76 663 ILE C CA 1
ATOM 4453 C C . ILE C 1 679 ? 125.496 171.336 173.743 1.00 139.76 663 ILE C C 1
ATOM 4454 O O . ILE C 1 679 ? 125.340 172.535 173.998 1.00 139.76 663 ILE C O 1
ATOM 4459 N N . ILE C 1 680 ? 124.789 170.694 172.821 1.00 146.83 664 ILE C N 1
ATOM 4460 C CA . ILE C 1 680 ? 123.750 171.339 172.032 1.00 146.83 664 ILE C CA 1
ATOM 4461 C C . ILE C 1 680 ? 122.414 171.051 172.696 1.00 146.83 664 ILE C C 1
ATOM 4462 O O . ILE C 1 680 ? 121.990 169.895 172.784 1.00 146.83 664 ILE C O 1
ATOM 4467 N N . GLY C 1 681 ? 121.748 172.099 173.165 1.00 157.01 665 GLY C N 1
ATOM 4468 C CA . GLY C 1 681 ? 120.415 171.951 173.710 1.00 157.01 665 GLY C CA 1
ATOM 4469 C C . GLY C 1 681 ? 120.388 171.556 175.170 1.00 157.01 665 GLY C C 1
ATOM 4470 O O . GLY C 1 681 ? 121.091 172.146 175.993 1.00 157.01 665 GLY C O 1
ATOM 4471 N N . GLU C 1 682 ? 119.577 170.559 175.501 1.00 164.15 666 GLU C N 1
ATOM 4472 C CA . GLU C 1 682 ? 119.386 170.152 176.878 1.00 164.15 666 GLU C CA 1
ATOM 4473 C C . GLU C 1 682 ? 119.626 168.659 177.038 1.00 164.15 666 GLU C C 1
ATOM 4474 O O . GLU C 1 682 ? 119.389 167.885 176.108 1.00 164.15 666 GLU C O 1
ATOM 4480 N N . PRO C 1 683 ? 120.092 168.226 178.203 1.00 150.11 667 PRO C N 1
ATOM 4481 C CA . PRO C 1 683 ? 120.185 166.793 178.469 1.00 150.11 667 PRO C CA 1
ATOM 4482 C C . PRO C 1 683 ? 118.808 166.159 178.456 1.00 150.11 667 PRO C C 1
ATOM 4483 O O . PRO C 1 683 ? 117.782 166.834 178.541 1.00 150.11 667 PRO C O 1
ATOM 4487 N N . ASN C 1 684 ? 118.795 164.839 178.350 1.00 142.71 668 ASN C N 1
ATOM 4488 C CA . ASN C 1 684 ? 117.556 164.076 178.258 1.00 142.71 668 ASN C CA 1
ATOM 4489 C C . ASN C 1 684 ? 117.642 162.901 179.223 1.00 142.71 668 ASN C C 1
ATOM 4490 O O . ASN C 1 684 ? 118.277 161.888 178.919 1.00 142.71 668 ASN C O 1
ATOM 4495 N N . PHE C 1 685 ? 116.996 163.031 180.378 1.00 141.62 669 PHE C N 1
ATOM 4496 C CA . PHE C 1 685 ? 116.995 161.979 181.385 1.00 141.62 669 PHE C CA 1
ATOM 4497 C C . PHE C 1 685 ? 115.936 160.950 181.032 1.00 141.62 669 PHE C C 1
ATOM 4498 O O . PHE C 1 685 ? 114.773 161.300 180.812 1.00 141.62 669 PHE C O 1
ATOM 4506 N N . ALA C 1 686 ? 116.336 159.687 180.985 1.00 134.08 670 ALA C N 1
ATOM 4507 C CA . ALA C 1 686 ? 115.410 158.626 180.636 1.00 134.08 670 ALA C CA 1
ATOM 4508 C C . ALA C 1 686 ? 114.891 157.870 181.844 1.00 134.08 670 ALA C C 1
ATOM 4509 O O . ALA C 1 686 ? 113.941 157.095 181.708 1.00 134.08 670 ALA C O 1
ATOM 4511 N N . GLY C 1 687 ? 115.480 158.070 183.015 1.00 137.50 671 GLY C N 1
ATOM 4512 C CA . GLY C 1 687 ? 115.089 157.281 184.165 1.00 137.50 671 GLY C CA 1
ATOM 4513 C C . GLY C 1 687 ? 115.681 155.885 184.090 1.00 137.50 671 GLY C C 1
ATOM 4514 O O . GLY C 1 687 ? 116.652 155.634 183.379 1.00 137.50 671 GLY C O 1
ATOM 4515 N N . ILE C 1 688 ? 115.083 154.964 184.840 1.00 132.88 672 ILE C N 1
ATOM 4516 C CA . ILE C 1 688 ? 115.561 153.590 184.841 1.00 132.88 672 ILE C CA 1
ATOM 4517 C C . ILE C 1 688 ? 115.384 153.002 183.452 1.00 132.88 672 ILE C C 1
ATOM 4518 O O . ILE C 1 688 ? 114.392 153.280 182.769 1.00 132.88 672 ILE C O 1
ATOM 4523 N N . VAL C 1 689 ? 116.350 152.201 183.013 1.00 133.79 673 VAL C N 1
ATOM 4524 C CA . VAL C 1 689 ? 116.287 151.638 181.671 1.00 133.79 673 VAL C CA 1
ATOM 4525 C C . VAL C 1 689 ? 116.529 150.140 181.701 1.00 133.79 673 VAL C C 1
ATOM 4526 O O . VAL C 1 689 ? 116.749 149.520 180.656 1.00 133.79 673 VAL C O 1
ATOM 4530 N N . GLY C 1 690 ? 116.496 149.543 182.882 1.00 137.92 674 GLY C N 1
ATOM 4531 C CA . GLY C 1 690 ? 116.669 148.109 182.949 1.00 137.92 674 GLY C CA 1
ATOM 4532 C C . GLY C 1 690 ? 117.036 147.603 184.323 1.00 137.92 674 GLY C C 1
ATOM 4533 O O . GLY C 1 690 ? 117.683 148.308 185.099 1.00 137.92 674 GLY C O 1
ATOM 4534 N N . LEU C 1 691 ? 116.627 146.382 184.637 1.00 141.39 675 LEU C N 1
ATOM 4535 C CA . LEU C 1 691 ? 116.922 145.769 185.920 1.00 141.39 675 LEU C CA 1
ATOM 4536 C C . LEU C 1 691 ? 117.788 144.544 185.698 1.00 141.39 675 LEU C C 1
ATOM 4537 O O . LEU C 1 691 ? 117.615 143.827 184.710 1.00 141.39 675 LEU C O 1
ATOM 4542 N N . SER C 1 692 ? 118.715 144.314 186.609 1.00 148.07 676 SER C N 1
ATOM 4543 C CA . SER C 1 692 ? 119.476 143.080 186.663 1.00 148.07 676 SER C CA 1
ATOM 4544 C C . SER C 1 692 ? 119.177 142.378 187.978 1.00 148.07 676 SER C C 1
ATOM 4545 O O . SER C 1 692 ? 118.366 142.837 188.784 1.00 148.07 676 SER C O 1
ATOM 4548 N N . ASN C 1 693 ? 119.841 141.246 188.195 1.00 153.28 677 ASN C N 1
ATOM 4549 C CA . ASN C 1 693 ? 119.692 140.566 189.471 1.00 153.28 677 ASN C CA 1
ATOM 4550 C C . ASN C 1 693 ? 120.266 141.380 190.617 1.00 153.28 677 ASN C C 1
ATOM 4551 O O . ASN C 1 693 ? 119.933 141.118 191.776 1.00 153.28 677 ASN C O 1
ATOM 4556 N N . THR C 1 694 ? 121.116 142.357 190.322 1.00 151.21 678 THR C N 1
ATOM 4557 C CA . THR C 1 694 ? 121.784 143.128 191.355 1.00 151.21 678 THR C CA 1
ATOM 4558 C C . THR C 1 694 ? 121.614 144.627 191.225 1.00 151.21 678 THR C C 1
ATOM 4559 O O . THR C 1 694 ? 121.712 145.322 192.241 1.00 151.21 678 THR C O 1
ATOM 4563 N N . ALA C 1 695 ? 121.370 145.155 190.032 1.00 147.90 679 ALA C N 1
ATOM 4564 C CA . ALA C 1 695 ? 121.427 146.593 189.853 1.00 147.90 679 ALA C CA 1
ATOM 4565 C C . ALA C 1 695 ? 120.404 147.033 188.825 1.00 147.90 679 ALA C C 1
ATOM 4566 O O . ALA C 1 695 ? 120.009 146.270 187.942 1.00 147.90 679 ALA C O 1
ATOM 4568 N N . PHE C 1 696 ? 119.982 148.283 188.955 1.00 140.01 680 PHE C N 1
ATOM 4569 C CA . PHE C 1 696 ? 119.185 148.950 187.944 1.00 140.01 680 PHE C CA 1
ATOM 4570 C C . PHE C 1 696 ? 120.030 150.050 187.329 1.00 140.01 680 PHE C C 1
ATOM 4571 O O . PHE C 1 696 ? 120.928 150.592 187.975 1.00 140.01 680 PHE C O 1
ATOM 4579 N N . THR C 1 697 ? 119.746 150.371 186.074 1.00 134.59 681 THR C N 1
ATOM 4580 C CA . THR C 1 697 ? 120.611 151.222 185.275 1.00 134.59 681 THR C CA 1
ATOM 4581 C C . THR C 1 697 ? 119.926 152.543 184.970 1.00 134.59 681 THR C C 1
ATOM 4582 O O . THR C 1 697 ? 118.820 152.561 184.424 1.00 134.59 681 THR C O 1
ATOM 4586 N N . LEU C 1 698 ? 120.588 153.638 185.313 1.00 130.74 682 LEU C N 1
ATOM 4587 C CA . LEU C 1 698 ? 120.144 154.968 184.939 1.00 130.74 682 LEU C CA 1
ATOM 4588 C C . LEU C 1 698 ? 120.811 155.372 183.637 1.00 130.74 682 LEU C C 1
ATOM 4589 O O . LEU C 1 698 ? 121.887 154.879 183.296 1.00 130.74 682 LEU C O 1
ATOM 4594 N N . ARG C 1 699 ? 120.163 156.271 182.908 1.00 130.82 683 ARG C N 1
ATOM 4595 C CA . ARG C 1 699 ? 120.645 156.691 181.603 1.00 130.82 683 ARG C CA 1
ATOM 4596 C C . ARG C 1 699 ? 120.399 158.174 181.407 1.00 130.82 683 ARG C C 1
ATOM 4597 O O . ARG C 1 699 ? 119.343 158.691 181.776 1.00 130.82 683 ARG C O 1
ATOM 4605 N N . VAL C 1 700 ? 121.377 158.850 180.818 1.00 129.93 684 VAL C N 1
ATOM 4606 C CA . VAL C 1 700 ? 121.259 160.250 180.441 1.00 129.93 684 VAL C CA 1
ATOM 4607 C C . VAL C 1 700 ? 121.853 160.402 179.051 1.00 129.93 684 VAL C C 1
ATOM 4608 O O . VAL C 1 700 ? 122.853 159.759 178.722 1.00 129.93 684 VAL C O 1
ATOM 4612 N N . SER C 1 701 ? 121.229 161.237 178.228 1.00 137.48 685 SER C N 1
ATOM 4613 C CA . SER C 1 701 ? 121.625 161.401 176.839 1.00 137.48 685 SER C CA 1
ATOM 4614 C C . SER C 1 701 ? 121.993 162.849 176.564 1.00 137.48 685 SER C C 1
ATOM 4615 O O . SER C 1 701 ? 121.584 163.753 177.296 1.00 137.48 685 SER C O 1
ATOM 4618 N N . PHE C 1 702 ? 122.763 163.063 175.505 1.00 132.48 686 PHE C N 1
ATOM 4619 C CA . PHE C 1 702 ? 123.193 164.393 175.116 1.00 132.48 686 PHE C CA 1
ATOM 4620 C C . PHE C 1 702 ? 123.179 164.522 173.604 1.00 132.48 686 PHE C C 1
ATOM 4621 O O . PHE C 1 702 ? 122.775 163.612 172.879 1.00 132.48 686 PHE C O 1
ATOM 4629 N N . THR C 1 703 ? 123.626 165.680 173.140 1.00 136.63 687 THR C N 1
ATOM 4630 C CA . THR C 1 703 ? 123.826 165.949 171.723 1.00 136.63 687 THR C CA 1
ATOM 4631 C C . THR C 1 703 ? 124.874 167.043 171.641 1.00 136.63 687 THR C C 1
ATOM 4632 O O . THR C 1 703 ? 124.614 168.183 172.033 1.00 136.63 687 THR C O 1
ATOM 4636 N N . THR C 1 704 ? 126.054 166.702 171.146 1.00 136.29 688 THR C N 1
ATOM 4637 C CA . THR C 1 704 ? 127.209 167.570 171.278 1.00 136.29 688 THR C CA 1
ATOM 4638 C C . THR C 1 704 ? 127.760 167.954 169.915 1.00 136.29 688 THR C C 1
ATOM 4639 O O . THR C 1 704 ? 127.429 167.357 168.891 1.00 136.29 688 THR C O 1
ATOM 4643 N N . LEU C 1 705 ? 128.614 168.978 169.922 1.00 134.26 689 LEU C N 1
ATOM 4644 C CA . LEU C 1 705 ? 129.402 169.301 168.752 1.00 134.26 689 LEU C CA 1
ATOM 4645 C C . LEU C 1 705 ? 130.157 168.061 168.295 1.00 134.26 689 LEU C C 1
ATOM 4646 O O . LEU C 1 705 ? 130.522 167.213 169.109 1.00 134.26 689 LEU C O 1
ATOM 4651 N N . PRO C 1 706 ? 130.396 167.928 166.997 1.00 129.39 690 PRO C N 1
ATOM 4652 C CA . PRO C 1 706 ? 131.037 166.715 166.496 1.00 129.39 690 PRO C CA 1
ATOM 4653 C C . PRO C 1 706 ? 132.428 166.554 167.072 1.00 129.39 690 PRO C C 1
ATOM 4654 O O . PRO C 1 706 ? 133.108 167.529 167.394 1.00 129.39 690 PRO C O 1
ATOM 4658 N N . LEU C 1 707 ? 132.838 165.299 167.221 1.00 126.17 691 LEU C N 1
ATOM 4659 C CA . LEU C 1 707 ? 134.164 164.897 167.669 1.00 126.17 691 LEU C CA 1
ATOM 4660 C C . LEU C 1 707 ? 134.451 165.258 169.118 1.00 126.17 691 LEU C C 1
ATOM 4661 O O . LEU C 1 707 ? 135.560 165.006 169.588 1.00 126.17 691 LEU C O 1
ATOM 4666 N N . LYS C 1 708 ? 133.499 165.839 169.842 1.00 126.48 692 LYS C N 1
ATOM 4667 C CA . LYS C 1 708 ? 133.713 166.232 171.227 1.00 126.48 692 LYS C CA 1
ATOM 4668 C C . LYS C 1 708 ? 132.963 165.341 172.202 1.00 126.48 692 LYS C C 1
ATOM 4669 O O . LYS C 1 708 ? 132.839 165.688 173.378 1.00 126.48 692 LYS C O 1
ATOM 4675 N N . GLN C 1 709 ? 132.446 164.206 171.736 1.00 128.18 693 GLN C N 1
ATOM 4676 C CA . GLN C 1 709 ? 131.652 163.349 172.606 1.00 128.18 693 GLN C CA 1
ATOM 4677 C C . GLN C 1 709 ? 132.454 162.895 173.814 1.00 128.18 693 GLN C C 1
ATOM 4678 O O . GLN C 1 709 ? 131.981 162.972 174.951 1.00 128.18 693 GLN C O 1
ATOM 4684 N N . TRP C 1 710 ? 133.672 162.417 173.587 1.00 125.53 694 TRP C N 1
ATOM 4685 C CA . TRP C 1 710 ? 134.417 161.765 174.654 1.00 125.53 694 TRP C CA 1
ATOM 4686 C C . TRP C 1 710 ? 134.798 162.717 175.775 1.00 125.53 694 TRP C C 1
ATOM 4687 O O . TRP C 1 710 ? 134.787 162.317 176.942 1.00 125.53 694 TRP C O 1
ATOM 4698 N N . THR C 1 711 ? 135.147 163.961 175.456 1.00 123.65 695 THR C N 1
ATOM 4699 C CA . THR C 1 711 ? 135.432 164.924 176.512 1.00 123.65 695 THR C CA 1
ATOM 4700 C C . THR C 1 711 ? 134.222 165.104 177.416 1.00 123.65 695 THR C C 1
ATOM 4701 O O . THR C 1 711 ? 134.341 165.099 178.649 1.00 123.65 695 THR C O 1
ATOM 4705 N N . VAL C 1 712 ? 133.043 165.247 176.813 1.00 122.08 696 VAL C N 1
ATOM 4706 C CA . VAL C 1 712 ? 131.819 165.380 177.591 1.00 122.08 696 VAL C CA 1
ATOM 4707 C C . VAL C 1 712 ? 131.578 164.133 178.422 1.00 122.08 696 VAL C C 1
ATOM 4708 O O . VAL C 1 712 ? 131.228 164.218 179.602 1.00 122.08 696 VAL C O 1
ATOM 4712 N N . ARG C 1 713 ? 131.746 162.958 177.820 1.00 123.63 697 ARG C N 1
ATOM 4713 C CA . ARG C 1 713 ? 131.519 161.719 178.553 1.00 123.63 697 ARG C CA 1
ATOM 4714 C C . ARG C 1 713 ? 132.438 161.618 179.759 1.00 123.63 697 ARG C C 1
ATOM 4715 O O . ARG C 1 713 ? 132.016 161.192 180.837 1.00 123.63 697 ARG C O 1
ATOM 4723 N N . PHE C 1 714 ? 133.694 162.026 179.602 1.00 124.66 698 PHE C N 1
ATOM 4724 C CA . PHE C 1 714 ? 134.643 161.931 180.703 1.00 124.66 698 PHE C CA 1
ATOM 4725 C C . PHE C 1 714 ? 134.291 162.905 181.818 1.00 124.66 698 PHE C C 1
ATOM 4726 O O . PHE C 1 714 ? 134.290 162.539 183.001 1.00 124.66 698 PHE C O 1
ATOM 4734 N N . ALA C 1 715 ? 134.009 164.159 181.464 1.00 124.79 699 ALA C N 1
ATOM 4735 C CA . ALA C 1 715 ? 133.601 165.115 182.486 1.00 124.79 699 ALA C CA 1
ATOM 4736 C C . ALA C 1 715 ? 132.356 164.631 183.211 1.00 124.79 699 ALA C C 1
ATOM 4737 O O . ALA C 1 715 ? 132.253 164.745 184.442 1.00 124.79 699 ALA C O 1
ATOM 4739 N N . LEU C 1 716 ? 131.405 164.069 182.465 1.00 123.49 700 LEU C N 1
ATOM 4740 C CA . LEU C 1 716 ? 130.186 163.563 183.076 1.00 123.49 700 LEU C CA 1
ATOM 4741 C C . LEU C 1 716 ? 130.484 162.424 184.031 1.00 123.49 700 LEU C C 1
ATOM 4742 O O . LEU C 1 716 ? 129.895 162.348 185.110 1.00 123.49 700 LEU C O 1
ATOM 4747 N N . ASP C 1 717 ? 131.387 161.521 183.655 1.00 129.88 701 ASP C N 1
ATOM 4748 C CA . ASP C 1 717 ? 131.706 160.411 184.544 1.00 129.88 701 ASP C CA 1
ATOM 4749 C C . ASP C 1 717 ? 132.364 160.904 185.823 1.00 129.88 701 ASP C C 1
ATOM 4750 O O . ASP C 1 717 ? 132.069 160.403 186.916 1.00 129.88 701 ASP C O 1
ATOM 4755 N N . SER C 1 718 ? 133.254 161.888 185.712 1.00 126.98 702 SER C N 1
ATOM 4756 C CA . SER C 1 718 ? 133.858 162.448 186.915 1.00 126.98 702 SER C CA 1
ATOM 4757 C C . SER C 1 718 ? 132.793 163.030 187.835 1.00 126.98 702 SER C C 1
ATOM 4758 O O . SER C 1 718 ? 132.737 162.709 189.033 1.00 126.98 702 SER C O 1
ATOM 4761 N N . GLN C 1 719 ? 131.936 163.892 187.288 1.00 128.29 703 GLN C N 1
ATOM 4762 C CA . GLN C 1 719 ? 130.892 164.495 188.106 1.00 128.29 703 GLN C CA 1
ATOM 4763 C C . GLN C 1 719 ? 129.968 163.439 188.694 1.00 128.29 703 GLN C C 1
ATOM 4764 O O . GLN C 1 719 ? 129.510 163.571 189.835 1.00 128.29 703 GLN C O 1
ATOM 4770 N N . VAL C 1 720 ? 129.692 162.378 187.939 1.00 126.89 704 VAL C N 1
ATOM 4771 C CA . VAL C 1 720 ? 128.783 161.352 188.425 1.00 126.89 704 VAL C CA 1
ATOM 4772 C C . VAL C 1 720 ? 129.397 160.612 189.596 1.00 126.89 704 VAL C C 1
ATOM 4773 O O . VAL C 1 720 ? 128.720 160.339 190.590 1.00 126.89 704 VAL C O 1
ATOM 4777 N N . LYS C 1 721 ? 130.678 160.267 189.505 1.00 129.20 705 LYS C N 1
ATOM 4778 C CA . LYS C 1 721 ? 131.319 159.633 190.648 1.00 129.20 705 LYS C CA 1
ATOM 4779 C C . LYS C 1 721 ? 131.259 160.538 191.867 1.00 129.20 705 LYS C C 1
ATOM 4780 O O . LYS C 1 721 ? 130.871 160.106 192.962 1.00 129.20 705 LYS C O 1
ATOM 4786 N N . LYS C 1 722 ? 131.622 161.810 191.690 1.00 129.79 706 LYS C N 1
ATOM 4787 C CA . LYS C 1 722 ? 131.652 162.716 192.832 1.00 129.79 706 LYS C CA 1
ATOM 4788 C C . LYS C 1 722 ? 130.282 162.813 193.487 1.00 129.79 706 LYS C C 1
ATOM 4789 O O . LYS C 1 722 ? 130.154 162.715 194.714 1.00 129.79 706 LYS C O 1
ATOM 4795 N N . HIS C 1 723 ? 129.236 162.979 192.683 1.00 131.00 707 HIS C N 1
ATOM 4796 C CA . HIS C 1 723 ? 127.922 163.196 193.267 1.00 131.00 707 HIS C CA 1
ATOM 4797 C C . HIS C 1 723 ? 127.290 161.913 193.781 1.00 131.00 707 HIS C C 1
ATOM 4798 O O . HIS C 1 723 ? 126.526 161.961 194.749 1.00 131.00 707 HIS C O 1
ATOM 4805 N N . PHE C 1 724 ? 127.583 160.765 193.172 1.00 127.55 708 PHE C N 1
ATOM 4806 C CA . PHE C 1 724 ? 127.137 159.514 193.765 1.00 127.55 708 PHE C CA 1
ATOM 4807 C C . PHE C 1 724 ? 127.780 159.294 195.120 1.00 127.55 708 PHE C C 1
ATOM 4808 O O . PHE C 1 724 ? 127.136 158.761 196.029 1.00 127.55 708 PHE C O 1
ATOM 4816 N N . ASP C 1 725 ? 129.040 159.696 195.282 1.00 134.96 709 ASP C N 1
ATOM 4817 C CA . ASP C 1 725 ? 129.648 159.580 196.601 1.00 134.96 709 ASP C CA 1
ATOM 4818 C C . ASP C 1 725 ? 129.010 160.546 197.587 1.00 134.96 709 ASP C C 1
ATOM 4819 O O . ASP C 1 725 ? 128.705 160.167 198.722 1.00 134.96 709 ASP C O 1
ATOM 4824 N N . LEU C 1 726 ? 128.808 161.799 197.178 1.00 133.05 710 LEU C N 1
ATOM 4825 C CA . LEU C 1 726 ? 128.169 162.765 198.067 1.00 133.05 710 LEU C CA 1
ATOM 4826 C C . LEU C 1 726 ? 126.807 162.268 198.530 1.00 133.05 710 LEU C C 1
ATOM 4827 O O . LEU C 1 726 ? 126.539 162.179 199.733 1.00 133.05 710 LEU C O 1
ATOM 4832 N N . ALA C 1 727 ? 125.929 161.937 197.586 1.00 131.11 711 ALA C N 1
ATOM 4833 C CA . ALA C 1 727 ? 124.586 161.510 197.951 1.00 131.11 711 ALA C CA 1
ATOM 4834 C C . ALA C 1 727 ? 124.553 160.118 198.556 1.00 131.11 711 ALA C C 1
ATOM 4835 O O . ALA C 1 727 ? 123.481 159.667 198.964 1.00 131.11 711 ALA C O 1
ATOM 4837 N N . GLY C 1 728 ? 125.686 159.431 198.625 1.00 134.96 712 GLY C N 1
ATOM 4838 C CA . GLY C 1 728 ? 125.719 158.143 199.284 1.00 134.96 712 GLY C CA 1
ATOM 4839 C C . GLY C 1 728 ? 125.030 157.027 198.536 1.00 134.96 712 GLY C C 1
ATOM 4840 O O . GLY C 1 728 ? 124.553 156.079 199.161 1.00 134.96 712 GLY C O 1
ATOM 4841 N N . VAL C 1 729 ? 124.955 157.115 197.216 1.00 135.63 713 VAL C N 1
ATOM 4842 C CA . VAL C 1 729 ? 124.429 156.019 196.413 1.00 135.63 713 VAL C CA 1
ATOM 4843 C C . VAL C 1 729 ? 125.496 154.944 196.292 1.00 135.63 713 VAL C C 1
ATOM 4844 O O . VAL C 1 729 ? 126.650 155.233 195.963 1.00 135.63 713 VAL C O 1
ATOM 4848 N N . ARG C 1 730 ? 125.115 153.701 196.551 1.00 146.93 714 ARG C N 1
ATOM 4849 C CA . ARG C 1 730 ? 126.065 152.604 196.536 1.00 146.93 714 ARG C CA 1
ATOM 4850 C C . ARG C 1 730 ? 126.173 152.012 195.142 1.00 146.93 714 ARG C C 1
ATOM 4851 O O . ARG C 1 730 ? 125.205 152.001 194.381 1.00 146.93 714 ARG C O 1
ATOM 4859 N N . ALA C 1 731 ? 127.360 151.520 194.816 1.00 145.88 715 ALA C N 1
ATOM 4860 C CA . ALA C 1 731 ? 127.546 150.776 193.590 1.00 145.88 715 ALA C CA 1
ATOM 4861 C C . ALA C 1 731 ? 126.906 149.398 193.730 1.00 145.88 715 ALA C C 1
ATOM 4862 O O . ALA C 1 731 ? 126.638 148.944 194.842 1.00 145.88 715 ALA C O 1
ATOM 4864 N N . PRO C 1 732 ? 126.635 148.721 192.617 1.00 144.23 716 PRO C N 1
ATOM 4865 C CA . PRO C 1 732 ? 126.064 147.374 192.708 1.00 144.23 716 PRO C CA 1
ATOM 4866 C C . PRO C 1 732 ? 126.999 146.433 193.440 1.00 144.23 716 PRO C C 1
ATOM 4867 O O . PRO C 1 732 ? 128.222 146.573 193.383 1.00 144.23 716 PRO C O 1
ATOM 4871 N N . VAL C 1 733 ? 126.409 145.468 194.136 1.00 144.05 717 VAL C N 1
ATOM 4872 C CA . VAL C 1 733 ? 127.140 144.563 195.009 1.00 144.05 717 VAL C CA 1
ATOM 4873 C C . VAL C 1 733 ? 126.568 143.167 194.847 1.00 144.05 717 VAL C C 1
ATOM 4874 O O . VAL C 1 733 ? 125.367 142.959 195.047 1.00 144.05 717 VAL C O 1
ATOM 4878 N N . GLN C 1 734 ? 127.424 142.215 194.498 1.00 150.09 718 GLN C N 1
ATOM 4879 C CA . GLN C 1 734 ? 126.995 140.831 194.383 1.00 150.09 718 GLN C CA 1
ATOM 4880 C C . GLN C 1 734 ? 126.490 140.338 195.731 1.00 150.09 718 GLN C C 1
ATOM 4881 O O . GLN C 1 734 ? 127.008 140.736 196.777 1.00 150.09 718 GLN C O 1
ATOM 4887 N N . THR C 1 735 ? 125.479 139.478 195.716 1.00 146.34 719 THR C N 1
ATOM 4888 C CA . THR C 1 735 ? 124.855 138.995 196.938 1.00 146.34 719 THR C CA 1
ATOM 4889 C C . THR C 1 735 ? 124.892 137.476 196.981 1.00 146.34 719 THR C C 1
ATOM 4890 O O . THR C 1 735 ? 124.666 136.815 195.965 1.00 146.34 719 THR C O 1
ATOM 4894 N N . TYR C 1 736 ? 125.162 136.926 198.158 1.00 147.84 720 TYR C N 1
ATOM 4895 C CA . TYR C 1 736 ? 125.233 135.490 198.353 1.00 147.84 720 TYR C CA 1
ATOM 4896 C C . TYR C 1 736 ? 124.309 135.071 199.484 1.00 147.84 720 TYR C C 1
ATOM 4897 O O . TYR C 1 736 ? 123.681 135.896 200.145 1.00 147.84 720 TYR C O 1
ATOM 4906 N N . GLN C 1 737 ? 124.231 133.764 199.695 1.00 141.99 721 GLN C N 1
ATOM 4907 C CA . GLN C 1 737 ? 123.465 133.204 200.794 1.00 141.99 721 GLN C CA 1
ATOM 4908 C C . GLN C 1 737 ? 124.010 131.819 201.081 1.00 141.99 721 GLN C C 1
ATOM 4909 O O . GLN C 1 737 ? 124.139 131.000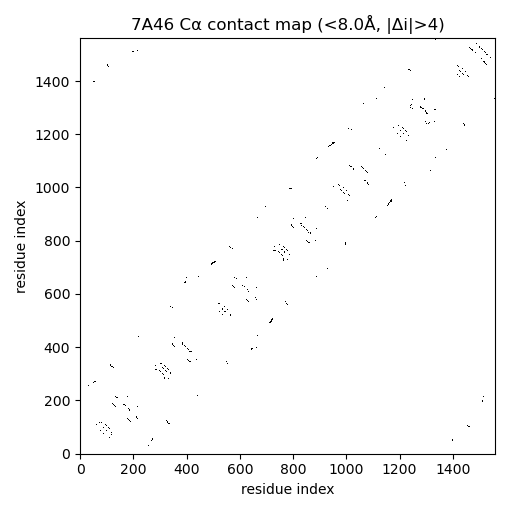 200.170 1.00 141.99 721 GLN C O 1
ATOM 4915 N N . VAL C 1 738 ? 124.323 131.559 202.341 1.00 133.06 722 VAL C N 1
ATOM 4916 C CA . VAL C 1 738 ? 125.052 130.363 202.734 1.00 133.06 722 VAL C CA 1
ATOM 4917 C C . VAL C 1 738 ? 124.088 129.366 203.351 1.00 133.06 722 VAL C C 1
ATOM 4918 O O . VAL C 1 738 ? 123.182 129.744 204.101 1.00 133.06 722 VAL C O 1
ATOM 4922 N N . LEU C 1 739 ? 124.281 128.093 203.020 1.00 134.71 723 LEU C N 1
ATOM 4923 C CA . LEU C 1 739 ? 123.494 126.995 203.560 1.00 134.71 723 LEU C CA 1
ATOM 4924 C C . LEU C 1 739 ? 122.020 127.163 203.231 1.00 134.71 723 LEU C C 1
ATOM 4925 O O . LEU C 1 739 ? 121.521 126.570 202.278 1.00 134.71 723 LEU C O 1
ATOM 4930 N N . UNK D 1 1 ? 139.622 150.974 94.115 1.00 349.61 -15 UNK D N 1
ATOM 4931 C CA . UNK D 1 1 ? 139.091 150.439 95.363 1.00 349.61 -15 UNK D CA 1
ATOM 4932 C C . UNK D 1 1 ? 139.773 151.086 96.563 1.00 349.61 -15 UNK D C 1
ATOM 4933 O O . UNK D 1 1 ? 139.185 151.189 97.640 1.00 349.61 -15 UNK D O 1
ATOM 4935 N N . UNK D 1 2 ? 141.015 151.519 96.371 1.00 349.95 -14 UNK D N 1
ATOM 4936 C CA . UNK D 1 2 ? 141.783 152.155 97.435 1.00 349.95 -14 UNK D CA 1
ATOM 4937 C C . UNK D 1 2 ? 141.134 153.465 97.860 1.00 349.95 -14 UNK D C 1
ATOM 4938 O O . UNK D 1 2 ? 140.857 153.681 99.042 1.00 349.95 -14 UNK D O 1
ATOM 4940 N N . UNK D 1 3 ? 140.894 154.336 96.887 1.00 349.51 -13 UNK D N 1
ATOM 4941 C CA . UNK D 1 3 ? 140.244 155.614 97.144 1.00 349.51 -13 UNK D CA 1
ATOM 4942 C C . UNK D 1 3 ? 138.830 155.390 97.665 1.00 349.51 -13 UNK D C 1
ATOM 4943 O O . UNK D 1 3 ? 138.367 156.107 98.550 1.00 349.51 -13 UNK D O 1
ATOM 4945 N N . UNK D 1 4 ? 138.154 154.386 97.116 1.00 350.19 -12 UNK D N 1
ATOM 4946 C CA . UNK D 1 4 ? 136.797 154.052 97.536 1.00 350.19 -12 UNK D CA 1
ATOM 4947 C C . UNK D 1 4 ? 136.774 153.608 98.995 1.00 350.19 -12 UNK D C 1
ATOM 4948 O O . UNK D 1 4 ? 135.928 154.053 99.772 1.00 350.19 -12 UNK D O 1
ATOM 4950 N N . UNK D 1 5 ? 137.706 152.734 99.361 1.00 348.91 -11 UNK D N 1
ATOM 4951 C CA . UNK D 1 5 ? 137.815 152.261 100.736 1.00 348.91 -11 UNK D CA 1
ATOM 4952 C C . UNK D 1 5 ? 138.152 153.416 101.670 1.00 348.91 -11 UNK D C 1
ATOM 4953 O O . UNK D 1 5 ? 137.630 153.501 102.783 1.00 348.91 -11 UNK D O 1
ATOM 4955 N N . UNK D 1 6 ? 139.027 154.303 101.207 1.00 348.24 -10 UNK D N 1
ATOM 4956 C CA . UNK D 1 6 ? 139.416 155.475 101.979 1.00 348.24 -10 UNK D CA 1
ATOM 4957 C C . UNK D 1 6 ? 138.204 156.352 102.259 1.00 348.24 -10 UNK D C 1
ATOM 4958 O O . UNK D 1 6 ? 137.998 156.795 103.387 1.00 348.24 -10 UNK D O 1
ATOM 4960 N N . UNK D 1 7 ? 137.401 156.587 101.227 1.00 346.53 -9 UNK D N 1
ATOM 4961 C CA . UNK D 1 7 ? 136.203 157.408 101.351 1.00 346.53 -9 UNK D CA 1
ATOM 4962 C C . UNK D 1 7 ? 135.184 156.750 102.275 1.00 346.53 -9 UNK D C 1
ATOM 4963 O O . UNK D 1 7 ? 134.532 157.425 103.074 1.00 346.53 -9 UNK D O 1
ATOM 4965 N N . UNK D 1 8 ? 135.053 155.432 102.162 1.00 344.76 -8 UNK D N 1
ATOM 4966 C CA . UNK D 1 8 ? 134.151 154.674 103.019 1.00 344.76 -8 UNK D CA 1
ATOM 4967 C C . UNK D 1 8 ? 134.549 154.834 104.483 1.00 344.76 -8 UNK D C 1
ATOM 4968 O O . UNK D 1 8 ? 133.712 155.128 105.342 1.00 344.76 -8 UNK D O 1
ATOM 4970 N N . UNK D 1 9 ? 135.837 154.643 104.754 1.00 341.82 -7 UNK D N 1
ATOM 4971 C CA . UNK D 1 9 ? 136.370 154.763 106.105 1.00 341.82 -7 UNK D CA 1
ATOM 4972 C C . UNK D 1 9 ? 136.200 156.180 106.638 1.00 341.82 -7 UNK D C 1
ATOM 4973 O O . UNK D 1 9 ? 135.883 156.371 107.809 1.00 341.82 -7 UNK D O 1
ATOM 4975 N N . UNK D 1 10 ? 136.411 157.166 105.774 1.00 342.07 -6 UNK D N 1
ATOM 4976 C CA . UNK D 1 10 ? 136.228 158.561 106.146 1.00 342.07 -6 UNK D CA 1
ATOM 4977 C C . UNK D 1 10 ? 134.787 158.815 106.561 1.00 342.07 -6 UNK D C 1
ATOM 4978 O O . UNK D 1 10 ? 134.537 159.404 107.612 1.00 342.07 -6 UNK D O 1
ATOM 4980 N N . UNK D 1 11 ? 133.849 158.375 105.729 1.00 340.73 -5 UNK D N 1
ATOM 4981 C CA . UNK D 1 11 ? 132.429 158.560 106.003 1.00 340.73 -5 UNK D CA 1
ATOM 4982 C C . UNK D 1 11 ? 132.047 157.896 107.320 1.00 340.73 -5 UNK D C 1
ATOM 4983 O O . UNK D 1 11 ? 131.318 158.468 108.135 1.00 340.73 -5 UNK D O 1
ATOM 4985 N N . UNK D 1 12 ? 132.560 156.688 107.530 1.00 338.95 -4 UNK D N 1
ATOM 4986 C CA . UNK D 1 12 ? 132.276 155.939 108.748 1.00 338.95 -4 UNK D CA 1
ATOM 4987 C C . UNK D 1 12 ? 132.820 156.650 109.984 1.00 338.95 -4 UNK D C 1
ATOM 4988 O O . UNK D 1 12 ? 132.128 156.764 110.996 1.00 338.95 -4 UNK D O 1
ATOM 4990 N N . UNK D 1 13 ? 134.056 157.131 109.897 1.00 336.56 -3 UNK D N 1
ATOM 4991 C CA . UNK D 1 13 ? 134.692 157.821 111.010 1.00 336.56 -3 UNK D CA 1
ATOM 4992 C C . UNK D 1 13 ? 133.993 159.144 111.290 1.00 336.56 -3 UNK D C 1
ATOM 4993 O O . UNK D 1 13 ? 133.973 159.625 112.424 1.00 336.56 -3 UNK D O 1
ATOM 4995 N N . UNK D 1 14 ? 133.424 159.731 110.242 1.00 337.50 -2 UNK D N 1
ATOM 4996 C CA . UNK D 1 14 ? 132.678 160.973 110.369 1.00 337.50 -2 UNK D CA 1
ATOM 4997 C C . UNK D 1 14 ? 131.377 160.706 111.106 1.00 337.50 -2 UNK D C 1
ATOM 4998 O O . UNK D 1 14 ? 130.948 161.484 111.961 1.00 337.50 -2 UNK D O 1
ATOM 5000 N N . UNK D 1 15 ? 130.750 159.588 110.761 1.00 335.90 -1 UNK D N 1
ATOM 5001 C CA . UNK D 1 15 ? 129.536 159.153 111.436 1.00 335.90 -1 UNK D CA 1
ATOM 5002 C C . UNK D 1 15 ? 129.842 158.828 112.894 1.00 335.90 -1 UNK D C 1
ATOM 5003 O O . UNK D 1 15 ? 128.990 158.977 113.769 1.00 335.90 -1 UNK D O 1
ATOM 5005 N N . UNK D 1 16 ? 131.067 158.382 113.148 1.00 331.72 0 UNK D N 1
ATOM 5006 C CA . UNK D 1 16 ? 131.491 158.041 114.499 1.00 331.72 0 UNK D CA 1
ATOM 5007 C C . UNK D 1 16 ? 131.558 159.284 115.377 1.00 331.72 0 UNK D C 1
ATOM 5008 O O . UNK D 1 16 ? 130.899 159.354 116.414 1.00 331.72 0 UNK D O 1
ATOM 5010 N N . LEU D 1 533 ? 134.641 158.255 128.722 1.00 295.19 517 LEU D N 1
ATOM 5011 C CA . LEU D 1 533 ? 133.844 157.915 127.550 1.00 295.19 517 LEU D CA 1
ATOM 5012 C C . LEU D 1 533 ? 134.636 158.149 126.272 1.00 295.19 517 LEU D C 1
ATOM 5013 O O . LEU D 1 533 ? 134.737 157.268 125.414 1.00 295.19 517 LEU D O 1
ATOM 5018 N N . ALA D 1 534 ? 135.197 159.355 126.162 1.00 294.16 518 ALA D N 1
ATOM 5019 C CA . ALA D 1 534 ? 135.782 159.795 124.901 1.00 294.16 518 ALA D CA 1
ATOM 5020 C C . ALA D 1 534 ? 136.990 158.961 124.505 1.00 294.16 518 ALA D C 1
ATOM 5021 O O . ALA D 1 534 ? 137.135 158.608 123.331 1.00 294.16 518 ALA D O 1
ATOM 5023 N N . VAL D 1 535 ? 137.863 158.629 125.457 1.00 290.51 519 VAL D N 1
ATOM 5024 C CA . VAL D 1 535 ? 139.080 157.898 125.111 1.00 290.51 519 VAL D CA 1
ATOM 5025 C C . VAL D 1 535 ? 138.745 156.483 124.657 1.00 290.51 519 VAL D C 1
ATOM 5026 O O . VAL D 1 535 ? 139.320 155.970 123.688 1.00 290.51 519 VAL D O 1
ATOM 5030 N N . ILE D 1 536 ? 137.799 155.834 125.336 1.00 286.60 520 ILE D N 1
ATOM 5031 C CA . ILE D 1 536 ? 137.417 154.483 124.943 1.00 286.60 520 ILE D CA 1
ATOM 5032 C C . ILE D 1 536 ? 136.695 154.502 123.601 1.00 286.60 520 ILE D C 1
ATOM 5033 O O . ILE D 1 536 ? 136.901 153.620 122.759 1.00 286.60 520 ILE D O 1
ATOM 5038 N N . ILE D 1 537 ? 135.850 155.511 123.374 1.00 284.03 521 ILE D N 1
ATOM 5039 C CA . ILE D 1 537 ? 135.206 155.659 122.072 1.00 284.03 521 ILE D CA 1
ATOM 5040 C C . ILE D 1 537 ? 136.249 155.848 120.981 1.00 284.03 521 ILE D C 1
ATOM 5041 O O . ILE D 1 537 ? 136.127 155.295 119.882 1.00 284.03 521 ILE D O 1
ATOM 5046 N N . SER D 1 538 ? 137.300 156.617 121.271 1.00 286.45 522 SER D N 1
ATOM 5047 C CA . SER D 1 538 ? 138.355 156.841 120.289 1.00 286.45 522 SER D CA 1
ATOM 5048 C C . SER D 1 538 ? 139.108 155.555 119.989 1.00 286.45 522 SER D C 1
ATOM 5049 O O . SER D 1 538 ? 139.429 155.272 118.830 1.00 286.45 522 SER D O 1
ATOM 5052 N N . THR D 1 539 ? 139.413 154.774 121.022 1.00 281.12 523 THR D N 1
ATOM 5053 C CA . THR D 1 539 ? 140.076 153.496 120.795 1.00 281.12 523 THR D CA 1
ATOM 5054 C C . THR D 1 539 ? 139.202 152.562 119.966 1.00 281.12 523 THR D C 1
ATOM 5055 O O . THR D 1 539 ? 139.693 151.897 119.049 1.00 281.12 523 THR D O 1
ATOM 5059 N N . ILE D 1 540 ? 137.901 152.512 120.261 1.00 277.06 524 ILE D N 1
ATOM 5060 C CA . ILE D 1 540 ? 136.997 151.662 119.489 1.00 277.06 524 ILE D CA 1
ATOM 5061 C C . ILE D 1 540 ? 136.930 152.129 118.040 1.00 277.06 524 ILE D C 1
ATOM 5062 O O . ILE D 1 540 ? 136.867 151.317 117.109 1.00 277.06 524 ILE D O 1
ATOM 5067 N N . THR D 1 541 ? 136.919 153.446 117.829 1.00 279.58 525 THR D N 1
ATOM 5068 C CA . THR D 1 541 ? 136.921 153.982 116.473 1.00 279.58 525 THR D CA 1
ATOM 5069 C C . THR D 1 541 ? 138.194 153.594 115.735 1.00 279.58 525 THR D C 1
ATOM 5070 O O . THR D 1 541 ? 138.149 153.191 114.567 1.00 279.58 525 THR D O 1
ATOM 5074 N N . ILE D 1 542 ? 139.343 153.735 116.394 1.00 273.30 526 ILE D N 1
ATOM 5075 C CA . ILE D 1 542 ? 140.599 153.287 115.804 1.00 273.30 526 ILE D CA 1
ATOM 5076 C C . ILE D 1 542 ? 140.514 151.814 115.440 1.00 273.30 526 ILE D C 1
ATOM 5077 O O . ILE D 1 542 ? 141.009 151.386 114.391 1.00 273.30 526 ILE D O 1
ATOM 5082 N N . MET D 1 543 ? 139.883 151.018 116.301 1.00 272.16 527 MET D N 1
ATOM 5083 C CA . MET D 1 543 ? 139.745 149.593 116.028 1.00 272.16 527 MET D CA 1
ATOM 5084 C C . MET D 1 543 ? 138.910 149.349 114.780 1.00 272.16 527 MET D C 1
ATOM 5085 O O . MET D 1 543 ? 139.306 148.581 113.899 1.00 272.16 527 MET D O 1
ATOM 5090 N N . ILE D 1 544 ? 137.743 149.992 114.687 1.00 274.26 528 ILE D N 1
ATOM 5091 C CA . ILE D 1 544 ? 136.899 149.772 113.514 1.00 274.26 528 ILE D CA 1
ATOM 5092 C C . ILE D 1 544 ? 137.608 150.247 112.255 1.00 274.26 528 ILE D C 1
ATOM 5093 O O . ILE D 1 544 ? 137.459 149.644 111.184 1.00 274.26 528 ILE D O 1
ATOM 5098 N N . VAL D 1 545 ? 138.405 151.310 112.358 1.00 274.16 529 VAL D N 1
ATOM 5099 C CA . VAL D 1 545 ? 139.099 151.822 111.183 1.00 274.16 529 VAL D CA 1
ATOM 5100 C C . VAL D 1 545 ? 140.170 150.841 110.731 1.00 274.16 529 VAL D C 1
ATOM 5101 O O . VAL D 1 545 ? 140.176 150.396 109.578 1.00 274.16 529 VAL D O 1
ATOM 5105 N N . LEU D 1 546 ? 141.092 150.490 111.632 1.00 273.05 530 LEU D N 1
ATOM 5106 C CA . LEU D 1 546 ? 142.108 149.497 111.303 1.00 273.05 530 LEU D CA 1
ATOM 5107 C C . LEU D 1 546 ? 141.487 148.205 110.796 1.00 273.05 530 LEU D C 1
ATOM 5108 O O . LEU D 1 546 ? 142.056 147.545 109.921 1.00 273.05 530 LEU D O 1
ATOM 5113 N N . SER D 1 547 ? 140.322 147.832 111.322 1.00 274.36 531 SER D N 1
ATOM 5114 C CA . SER D 1 547 ? 139.612 146.662 110.813 1.00 274.36 531 SER D CA 1
ATOM 5115 C C . SER D 1 547 ? 139.245 146.863 109.349 1.00 274.36 531 SER D C 1
ATOM 5116 O O . SER D 1 547 ? 139.663 146.094 108.478 1.00 274.36 531 SER D O 1
ATOM 5119 N N . GLU D 1 548 ? 138.455 147.899 109.064 1.00 277.27 532 GLU D N 1
ATOM 5120 C CA . GLU D 1 548 ? 138.079 148.189 107.689 1.00 277.27 532 GLU D CA 1
ATOM 5121 C C . GLU D 1 548 ? 139.271 148.540 106.810 1.00 277.27 532 GLU D C 1
ATOM 5122 O O . GLU D 1 548 ? 139.213 148.306 105.599 1.00 277.27 532 GLU D O 1
ATOM 5128 N N . ILE D 1 549 ? 140.344 149.086 107.376 1.00 277.16 533 ILE D N 1
ATOM 5129 C CA . ILE D 1 549 ? 141.534 149.436 106.582 1.00 277.16 533 ILE D CA 1
ATOM 5130 C C . ILE D 1 549 ? 142.451 148.220 106.621 1.00 277.16 533 ILE D C 1
ATOM 5131 O O . ILE D 1 549 ? 143.374 148.106 107.431 1.00 277.16 533 ILE D O 1
ATOM 5136 N N . GLY D 1 550 ? 142.174 147.272 105.726 1.00 273.58 534 GLY D N 1
ATOM 5137 C CA . GLY D 1 550 ? 143.074 146.183 105.383 1.00 273.58 534 GLY D CA 1
ATOM 5138 C C . GLY D 1 550 ? 143.804 145.461 106.498 1.00 273.58 534 GLY D C 1
ATOM 5139 O O . GLY D 1 550 ? 144.874 144.893 106.263 1.00 273.58 534 GLY D O 1
ATOM 5140 N N . VAL D 1 551 ? 143.257 145.469 107.711 1.00 268.95 535 VAL D N 1
ATOM 5141 C CA . VAL D 1 551 ? 143.858 144.783 108.848 1.00 268.95 535 VAL D CA 1
ATOM 5142 C C . VAL D 1 551 ? 142.760 144.049 109.601 1.00 268.95 535 VAL D C 1
ATOM 5143 O O . VAL D 1 551 ? 141.667 144.589 109.798 1.00 268.95 535 VAL D O 1
ATOM 5147 N N . ASN D 1 552 ? 143.046 142.819 110.018 1.00 256.16 536 ASN D N 1
ATOM 5148 C CA . ASN D 1 552 ? 142.103 142.004 110.776 1.00 256.16 536 ASN D CA 1
ATOM 5149 C C . ASN D 1 552 ? 142.603 141.915 112.208 1.00 256.16 536 ASN D C 1
ATOM 5150 O O . ASN D 1 552 ? 143.495 141.116 112.511 1.00 256.16 536 ASN D O 1
ATOM 5155 N N . ILE D 1 553 ? 142.033 142.734 113.083 1.00 250.42 537 ILE D N 1
ATOM 5156 C CA . ILE D 1 553 ? 142.481 142.831 114.468 1.00 250.42 537 ILE D CA 1
ATOM 5157 C C . ILE D 1 553 ? 141.682 141.814 115.273 1.00 250.42 537 ILE D C 1
ATOM 5158 O O . ILE D 1 553 ? 140.674 142.131 115.904 1.00 250.42 537 ILE D O 1
ATOM 5163 N N . ALA D 1 554 ? 142.141 140.577 115.261 1.00 243.25 538 ALA D N 1
ATOM 5164 C CA . ALA D 1 554 ? 141.608 139.600 116.195 1.00 243.25 538 ALA D CA 1
ATOM 5165 C C . ALA D 1 554 ? 142.331 139.709 117.536 1.00 243.25 538 ALA D C 1
ATOM 5166 O O . ALA D 1 554 ? 141.668 139.807 118.575 1.00 243.25 538 ALA D O 1
ATOM 5168 N N . PRO D 1 555 ? 143.670 139.713 117.576 1.00 245.59 539 PRO D N 1
ATOM 5169 C CA . PRO D 1 555 ? 144.332 139.800 118.885 1.00 245.59 539 PRO D CA 1
ATOM 5170 C C . PRO D 1 555 ? 144.247 141.178 119.506 1.00 245.59 539 PRO D C 1
ATOM 5171 O O . PRO D 1 555 ? 144.243 141.284 120.738 1.00 245.59 539 PRO D O 1
ATOM 5175 N N . LEU D 1 556 ? 144.200 142.242 118.704 1.00 239.15 540 LEU D N 1
ATOM 5176 C CA . LEU D 1 556 ? 143.907 143.554 119.269 1.00 239.15 540 LEU D CA 1
ATOM 5177 C C . LEU D 1 556 ? 142.530 143.551 119.910 1.00 239.15 540 LEU D C 1
ATOM 5178 O O . LEU D 1 556 ? 142.331 144.104 121.000 1.00 239.15 540 LEU D O 1
ATOM 5183 N N . LEU D 1 557 ? 141.562 142.936 119.231 1.00 235.48 541 LEU D N 1
ATOM 5184 C CA . LEU D 1 557 ? 140.269 142.681 119.846 1.00 235.48 541 LEU D CA 1
ATOM 5185 C C . LEU D 1 557 ? 140.426 141.910 121.147 1.00 235.48 541 LEU D C 1
ATOM 5186 O O . LEU D 1 557 ? 139.716 142.176 122.117 1.00 235.48 541 LEU D O 1
ATOM 5191 N N . ALA D 1 558 ? 141.366 140.964 121.194 1.00 233.33 542 ALA D N 1
ATOM 5192 C CA . ALA D 1 558 ? 141.544 140.161 122.401 1.00 233.33 542 ALA D CA 1
ATOM 5193 C C . ALA D 1 558 ? 142.056 141.011 123.558 1.00 233.33 542 ALA D C 1
ATOM 5194 O O . ALA D 1 558 ? 141.574 140.895 124.690 1.00 233.33 542 ALA D O 1
ATOM 5196 N N . GLY D 1 559 ? 143.037 141.873 123.294 1.00 229.47 543 GLY D N 1
ATOM 5197 C CA . GLY D 1 559 ? 143.535 142.748 124.342 1.00 229.47 543 GLY D CA 1
ATOM 5198 C C . GLY D 1 559 ? 142.487 143.735 124.817 1.00 229.47 543 GLY D C 1
ATOM 5199 O O . GLY D 1 559 ? 142.298 143.928 126.025 1.00 229.47 543 GLY D O 1
ATOM 5200 N N . ALA D 1 560 ? 141.792 144.377 123.875 1.00 230.52 544 ALA D N 1
ATOM 5201 C CA . ALA D 1 560 ? 140.735 145.305 124.254 1.00 230.52 544 ALA D CA 1
ATOM 5202 C C . ALA D 1 560 ? 139.625 144.590 125.010 1.00 230.52 544 ALA D C 1
ATOM 5203 O O . ALA D 1 560 ? 139.023 145.159 125.925 1.00 230.52 544 ALA D O 1
ATOM 5205 N N . GLY D 1 561 ? 139.359 143.329 124.666 1.00 225.23 545 GLY D N 1
ATOM 5206 C CA . GLY D 1 561 ? 138.346 142.575 125.374 1.00 225.23 545 GLY D CA 1
ATOM 5207 C C . GLY D 1 561 ? 138.783 142.175 126.763 1.00 225.23 545 GLY D C 1
ATOM 5208 O O . GLY D 1 561 ? 137.962 142.115 127.677 1.00 225.23 545 GLY D O 1
ATOM 5209 N N . ALA D 1 562 ? 140.071 141.891 126.944 1.00 221.43 546 ALA D N 1
ATOM 5210 C CA . ALA D 1 562 ? 140.586 141.681 128.291 1.00 221.43 546 ALA D CA 1
ATOM 5211 C C . ALA D 1 562 ? 140.407 142.932 129.138 1.00 221.43 546 ALA D C 1
ATOM 5212 O O . ALA D 1 562 ? 139.932 142.861 130.279 1.00 221.43 546 ALA D O 1
ATOM 5214 N N . LEU D 1 563 ? 140.774 144.091 128.587 1.00 219.54 547 LEU D N 1
ATOM 5215 C CA . LEU D 1 563 ? 140.586 145.347 129.309 1.00 219.54 547 LEU D CA 1
ATOM 5216 C C . LEU D 1 563 ? 139.113 145.578 129.635 1.00 219.54 547 LEU D C 1
ATOM 5217 O O . LEU D 1 563 ? 138.761 146.001 130.746 1.00 219.54 547 LEU D O 1
ATOM 5222 N N . GLY D 1 564 ? 138.234 145.299 128.671 1.00 218.13 548 GLY D N 1
ATOM 5223 C CA . GLY D 1 564 ? 136.814 145.488 128.891 1.00 218.13 548 GLY D CA 1
ATOM 5224 C C . GLY D 1 564 ? 136.243 144.538 129.919 1.00 218.13 548 GLY D C 1
ATOM 5225 O O . GLY D 1 564 ? 135.405 144.931 130.727 1.00 218.13 548 GLY D O 1
ATOM 5226 N N . LEU D 1 565 ? 136.684 143.280 129.905 1.00 212.07 549 LEU D N 1
ATOM 5227 C CA . LEU D 1 565 ? 136.264 142.330 130.926 1.00 212.07 549 LEU D CA 1
ATOM 5228 C C . LEU D 1 565 ? 136.735 142.759 132.304 1.00 212.07 549 LEU D C 1
ATOM 5229 O O . LEU D 1 565 ? 136.009 142.585 133.292 1.00 212.07 549 LEU D O 1
ATOM 5234 N N . ALA D 1 566 ? 137.939 143.324 132.387 1.00 211.32 550 ALA D N 1
ATOM 5235 C CA . ALA D 1 566 ? 138.409 143.875 133.652 1.00 211.32 550 ALA D CA 1
ATOM 5236 C C . ALA D 1 566 ? 137.477 144.976 134.142 1.00 211.32 550 ALA D C 1
ATOM 5237 O O . ALA D 1 566 ? 136.953 144.909 135.261 1.00 211.32 550 ALA D O 1
ATOM 5239 N N . ILE D 1 567 ? 137.256 145.999 133.312 1.00 206.01 551 ILE D N 1
ATOM 5240 C CA . ILE D 1 567 ? 136.386 147.102 133.721 1.00 206.01 551 ILE D CA 1
ATOM 5241 C C . ILE D 1 567 ? 134.986 146.593 134.049 1.00 206.01 551 ILE D C 1
ATOM 5242 O O . ILE D 1 567 ? 134.308 147.122 134.939 1.00 206.01 551 ILE D O 1
ATOM 5247 N N . SER D 1 568 ? 134.538 145.550 133.349 1.00 208.00 552 SER D N 1
ATOM 5248 C CA . SER D 1 568 ? 133.232 144.958 133.619 1.00 208.00 552 SER D CA 1
ATOM 5249 C C . SER D 1 568 ? 133.178 144.379 135.023 1.00 208.00 552 SER D C 1
ATOM 5250 O O . SER D 1 568 ? 132.346 144.781 135.845 1.00 208.00 552 SER D O 1
ATOM 5253 N N . PHE D 1 569 ? 134.062 143.420 135.315 1.00 206.62 553 PHE D N 1
ATOM 5254 C CA . PHE D 1 569 ? 134.135 142.873 136.665 1.00 206.62 553 PHE D CA 1
ATOM 5255 C C . PHE D 1 569 ? 134.380 143.964 137.699 1.00 206.62 553 PHE D C 1
ATOM 5256 O O . PHE D 1 569 ? 134.141 143.753 138.893 1.00 206.62 553 PHE D O 1
ATOM 5264 N N . GLY D 1 570 ? 134.848 145.132 137.264 1.00 197.52 554 GLY D N 1
ATOM 5265 C CA . GLY D 1 570 ? 135.001 146.263 138.154 1.00 197.52 554 GLY D CA 1
ATOM 5266 C C . GLY D 1 570 ? 133.746 147.097 138.305 1.00 197.52 554 GLY D C 1
ATOM 5267 O O . GLY D 1 570 ? 133.247 147.266 139.420 1.00 197.52 554 GLY D O 1
ATOM 5268 N N . SER D 1 571 ? 133.201 147.597 137.193 1.00 194.10 555 SER D N 1
ATOM 5269 C CA . SER D 1 571 ? 132.070 148.516 137.235 1.00 194.10 555 SER D CA 1
ATOM 5270 C C . SER D 1 571 ? 130.742 147.796 137.415 1.00 194.10 555 SER D C 1
ATOM 5271 O O . SER D 1 571 ? 129.682 148.373 137.138 1.00 194.10 555 SER D O 1
ATOM 5274 N N . GLN D 1 572 ? 130.777 146.543 137.870 1.00 191.04 556 GLN D N 1
ATOM 5275 C CA . GLN D 1 572 ? 129.547 145.824 138.169 1.00 191.04 556 GLN D CA 1
ATOM 5276 C C . GLN D 1 572 ? 128.870 146.359 139.423 1.00 191.04 556 GLN D C 1
ATOM 5277 O O . GLN D 1 572 ? 127.637 146.357 139.509 1.00 191.04 556 GLN D O 1
ATOM 5283 N N . THR D 1 573 ? 129.654 146.821 140.399 1.00 177.08 557 THR D N 1
ATOM 5284 C CA . THR D 1 573 ? 129.089 147.161 141.699 1.00 177.08 557 THR D CA 1
ATOM 5285 C C . THR D 1 573 ? 128.098 148.309 141.600 1.00 177.08 557 THR D C 1
ATOM 5286 O O . THR D 1 573 ? 127.039 148.263 142.229 1.00 177.08 557 THR D O 1
ATOM 5290 N N . LEU D 1 574 ? 128.425 149.353 140.835 1.00 168.06 558 LEU D N 1
ATOM 5291 C CA . LEU D 1 574 ? 127.535 150.508 140.755 1.00 168.06 558 LEU D CA 1
ATOM 5292 C C . LEU D 1 574 ? 126.135 150.103 140.308 1.00 168.06 558 LEU D C 1
ATOM 5293 O O . LEU D 1 574 ? 125.134 150.512 140.908 1.00 168.06 558 LEU D O 1
ATOM 5298 N N . VAL D 1 575 ? 126.045 149.296 139.255 1.00 167.06 559 VAL D N 1
ATOM 5299 C CA . VAL D 1 575 ? 124.738 148.964 138.706 1.00 167.06 559 VAL D CA 1
ATOM 5300 C C . VAL D 1 575 ? 123.998 148.008 139.628 1.00 167.06 559 VAL D C 1
ATOM 5301 O O . VAL D 1 575 ? 122.794 148.166 139.873 1.00 167.06 559 VAL D O 1
ATOM 5305 N N . LYS D 1 576 ? 124.692 146.984 140.126 1.00 160.80 560 LYS D N 1
ATOM 5306 C CA . LYS D 1 576 ? 124.087 146.101 141.114 1.00 160.80 560 LYS D CA 1
ATOM 5307 C C . LYS D 1 576 ? 123.509 146.907 142.266 1.00 160.80 560 LYS D C 1
ATOM 5308 O O . LYS D 1 576 ? 122.379 146.669 142.712 1.00 160.80 560 LYS D O 1
ATOM 5314 N N . ASP D 1 577 ? 124.258 147.901 142.728 1.00 155.47 561 ASP D N 1
ATOM 5315 C CA . ASP D 1 577 ? 123.824 148.678 143.875 1.00 155.47 561 ASP D CA 1
ATOM 5316 C C . ASP D 1 577 ? 122.623 149.539 143.532 1.00 155.47 561 ASP D C 1
ATOM 5317 O O . ASP D 1 577 ? 121.672 149.624 144.312 1.00 155.47 561 ASP D O 1
ATOM 5322 N N . ILE D 1 578 ? 122.641 150.190 142.370 1.00 148.31 562 ILE D N 1
ATOM 5323 C CA . ILE D 1 578 ? 121.516 151.062 142.067 1.00 148.31 562 ILE D CA 1
ATOM 5324 C C . ILE D 1 578 ? 120.248 150.248 141.860 1.00 148.31 562 ILE D C 1
ATOM 5325 O O . ILE D 1 578 ? 119.158 150.680 142.255 1.00 148.31 562 ILE D O 1
ATOM 5330 N N . ILE D 1 579 ? 120.351 149.051 141.282 1.00 149.60 563 ILE D N 1
ATOM 5331 C CA . ILE D 1 579 ? 119.134 148.270 141.098 1.00 149.60 563 ILE D CA 1
ATOM 5332 C C . ILE D 1 579 ? 118.644 147.727 142.432 1.00 149.60 563 ILE D C 1
ATOM 5333 O O . ILE D 1 579 ? 117.436 147.696 142.690 1.00 149.60 563 ILE D O 1
ATOM 5338 N N . THR D 1 580 ? 119.557 147.295 143.303 1.00 143.62 564 THR D N 1
ATOM 5339 C CA . THR D 1 580 ? 119.124 146.887 144.633 1.00 143.62 564 THR D CA 1
ATOM 5340 C C . THR D 1 580 ? 118.444 148.038 145.353 1.00 143.62 564 THR D C 1
ATOM 5341 O O . THR D 1 580 ? 117.439 147.845 146.047 1.00 143.62 564 THR D O 1
ATOM 5345 N N . GLY D 1 581 ? 118.964 149.249 145.179 1.00 141.78 565 GLY D N 1
ATOM 5346 C CA . GLY D 1 581 ? 118.351 150.399 145.813 1.00 141.78 565 GLY D CA 1
ATOM 5347 C C . GLY D 1 581 ? 116.953 150.660 145.295 1.00 141.78 565 GLY D C 1
ATOM 5348 O O . GLY D 1 581 ? 116.019 150.868 146.072 1.00 141.78 565 GLY D O 1
ATOM 5349 N N . VAL D 1 582 ? 116.788 150.658 143.974 1.00 139.16 566 VAL D N 1
ATOM 5350 C CA . VAL D 1 582 ? 115.463 150.944 143.444 1.00 139.16 566 VAL D CA 1
ATOM 5351 C C . VAL D 1 582 ? 114.489 149.841 143.827 1.00 139.16 566 VAL D C 1
ATOM 5352 O O . VAL D 1 582 ? 113.303 150.105 144.053 1.00 139.16 566 VAL D O 1
ATOM 5356 N N . PHE D 1 583 ? 114.962 148.601 143.945 1.00 142.06 567 PHE D N 1
ATOM 5357 C CA . PHE D 1 583 ? 114.084 147.537 144.413 1.00 142.06 567 PHE D CA 1
ATOM 5358 C C . PHE D 1 583 ? 113.645 147.785 145.846 1.00 142.06 567 PHE D C 1
ATOM 5359 O O . PHE D 1 583 ? 112.446 147.769 146.147 1.00 142.06 567 PHE D O 1
ATOM 5367 N N . ILE D 1 584 ? 114.601 148.019 146.747 1.00 138.25 568 ILE D N 1
ATOM 5368 C CA . ILE D 1 584 ? 114.244 148.336 148.125 1.00 138.25 568 ILE D CA 1
ATOM 5369 C C . ILE D 1 584 ? 113.252 149.482 148.166 1.00 138.25 568 ILE D C 1
ATOM 5370 O O . ILE D 1 584 ? 112.311 149.473 148.967 1.00 138.25 568 ILE D O 1
ATOM 5375 N N . GLN D 1 585 ? 113.412 150.460 147.282 1.00 140.40 569 GLN D N 1
ATOM 5376 C CA . GLN D 1 585 ? 112.476 151.573 147.253 1.00 140.40 569 GLN D CA 1
ATOM 5377 C C . GLN D 1 585 ? 111.094 151.141 146.789 1.00 140.40 569 GLN D C 1
ATOM 5378 O O . GLN D 1 585 ? 110.090 151.682 147.261 1.00 140.40 569 GLN D O 1
ATOM 5384 N N . PHE D 1 586 ? 111.018 150.184 145.864 1.00 146.39 570 PHE D N 1
ATOM 5385 C CA . PHE D 1 586 ? 109.713 149.744 145.384 1.00 146.39 570 PHE D CA 1
ATOM 5386 C C . PHE D 1 586 ? 108.875 149.168 146.513 1.00 146.39 570 PHE D C 1
ATOM 5387 O O . PHE D 1 586 ? 107.666 149.404 146.581 1.00 146.39 570 PHE D O 1
ATOM 5395 N N . GLU D 1 587 ? 109.496 148.416 147.409 1.00 146.07 571 GLU D N 1
ATOM 5396 C CA . GLU D 1 587 ? 108.773 147.796 148.506 1.00 146.07 571 GLU D CA 1
ATOM 5397 C C . GLU D 1 587 ? 108.490 148.756 149.647 1.00 146.07 571 GLU D C 1
ATOM 5398 O O . GLU D 1 587 ? 108.021 148.310 150.698 1.00 146.07 571 GLU D O 1
ATOM 5404 N N . ASN D 1 588 ? 108.755 150.048 149.465 1.00 144.57 572 ASN D N 1
ATOM 5405 C CA . ASN D 1 588 ? 108.535 151.046 150.508 1.00 144.57 572 ASN D CA 1
ATOM 5406 C C . ASN D 1 588 ? 109.228 150.633 151.801 1.00 144.57 572 ASN D C 1
ATOM 5407 O O . ASN D 1 588 ? 108.659 150.700 152.890 1.00 144.57 572 ASN D O 1
ATOM 5412 N N . GLY D 1 589 ? 110.476 150.187 151.675 1.00 140.50 573 GLY D N 1
ATOM 5413 C CA . GLY D 1 589 ? 111.159 149.590 152.804 1.00 140.50 573 GLY D CA 1
ATOM 5414 C C . GLY D 1 589 ? 111.941 150.550 153.667 1.00 140.50 573 GLY D C 1
ATOM 5415 O O . GLY D 1 589 ? 112.349 150.174 154.768 1.00 140.50 573 GLY D O 1
ATOM 5416 N N . MET D 1 590 ? 112.155 151.779 153.210 1.00 138.85 574 MET D N 1
ATOM 5417 C CA . MET D 1 590 ? 113.035 152.682 153.937 1.00 138.85 574 MET D CA 1
ATOM 5418 C C . MET D 1 590 ? 112.787 154.106 153.472 1.00 138.85 574 MET D C 1
ATOM 5419 O O . MET D 1 590 ? 112.860 154.385 152.274 1.00 138.85 574 MET D O 1
ATOM 5424 N N . ASN D 1 591 ? 112.502 155.000 154.411 1.00 142.40 575 ASN D N 1
ATOM 5425 C CA . ASN D 1 591 ? 112.282 156.403 154.103 1.00 142.40 575 ASN D CA 1
ATOM 5426 C C . ASN D 1 591 ? 113.220 157.259 154.937 1.00 142.40 575 ASN D C 1
ATOM 5427 O O . ASN D 1 591 ? 113.902 156.778 155.842 1.00 142.40 575 ASN D O 1
ATOM 5432 N N . THR D 1 592 ? 113.252 158.546 154.620 1.00 140.19 576 THR D N 1
ATOM 5433 C CA . THR D 1 592 ? 114.062 159.481 155.385 1.00 140.19 576 THR D CA 1
ATOM 5434 C C . THR D 1 592 ? 113.467 159.657 156.771 1.00 140.19 576 THR D C 1
ATOM 5435 O O . THR D 1 592 ? 112.288 159.996 156.907 1.00 140.19 576 THR D O 1
ATOM 5439 N N . GLY D 1 593 ? 114.272 159.426 157.799 1.00 140.05 577 GLY D N 1
ATOM 5440 C CA . GLY D 1 593 ? 113.846 159.625 159.164 1.00 140.05 577 GLY D CA 1
ATOM 5441 C C . GLY D 1 593 ? 113.448 158.366 159.897 1.00 140.05 577 GLY D C 1
ATOM 5442 O O . GLY D 1 593 ? 113.219 158.425 161.109 1.00 140.05 577 GLY D O 1
ATOM 5443 N N . ASP D 1 594 ? 113.358 157.236 159.209 1.00 141.65 578 ASP D N 1
ATOM 5444 C CA . ASP D 1 594 ? 112.983 156.003 159.875 1.00 141.65 578 ASP D CA 1
ATOM 5445 C C . ASP D 1 594 ? 114.124 155.503 160.747 1.00 141.65 578 ASP D C 1
ATOM 5446 O O . ASP D 1 594 ? 115.264 155.958 160.640 1.00 141.65 578 ASP D O 1
ATOM 5451 N N . LEU D 1 595 ? 113.802 154.562 161.624 1.00 134.07 579 LEU D N 1
ATOM 5452 C CA . LEU D 1 595 ? 114.776 153.938 162.508 1.00 134.07 579 LEU D CA 1
ATOM 5453 C C . LEU D 1 595 ? 114.956 152.497 162.058 1.00 134.07 579 LEU D C 1
ATOM 5454 O O . LEU D 1 595 ? 114.113 151.644 162.345 1.00 134.07 579 LEU D O 1
ATOM 5459 N N . VAL D 1 596 ? 116.051 152.224 161.357 1.00 132.79 580 VAL D N 1
ATOM 5460 C CA . VAL D 1 596 ? 116.259 150.934 160.725 1.00 132.79 580 VAL D CA 1
ATOM 5461 C C . VAL D 1 596 ? 117.388 150.205 161.432 1.00 132.79 580 VAL D C 1
ATOM 5462 O O . VAL D 1 596 ? 118.117 150.772 162.243 1.00 132.79 580 VAL D O 1
ATOM 5466 N N . THR D 1 597 ? 117.521 148.923 161.107 1.00 139.41 581 THR D N 1
ATOM 5467 C CA . THR D 1 597 ? 118.595 148.077 161.614 1.00 139.41 581 THR D CA 1
ATOM 5468 C C . THR D 1 597 ? 119.179 147.310 160.439 1.00 139.41 581 THR D C 1
ATOM 5469 O O . THR D 1 597 ? 118.472 146.536 159.789 1.00 139.41 581 THR D O 1
ATOM 5473 N N . ILE D 1 598 ? 120.461 147.515 160.172 1.00 138.72 582 ILE D N 1
ATOM 5474 C CA . ILE D 1 598 ? 121.140 146.900 159.040 1.00 138.72 582 ILE D CA 1
ATOM 5475 C C . ILE D 1 598 ? 122.334 146.141 159.597 1.00 138.72 582 ILE D C 1
ATOM 5476 O O . ILE D 1 598 ? 123.316 146.745 160.043 1.00 138.72 582 ILE D O 1
ATOM 5481 N N . GLY D 1 599 ? 122.259 144.816 159.568 1.00 146.78 583 GLY D N 1
ATOM 5482 C CA . GLY D 1 599 ? 123.307 143.987 160.107 1.00 146.78 583 GLY D CA 1
ATOM 5483 C C . GLY D 1 599 ? 123.529 144.256 161.579 1.00 146.78 583 GLY D C 1
ATOM 5484 O O . GLY D 1 599 ? 122.606 144.194 162.395 1.00 146.78 583 GLY D O 1
ATOM 5485 N N . PRO D 1 600 ? 124.771 144.571 161.947 1.00 149.25 584 PRO D N 1
ATOM 5486 C CA . PRO D 1 600 ? 125.085 144.887 163.340 1.00 149.25 584 PRO D CA 1
ATOM 5487 C C . PRO D 1 600 ? 124.846 146.338 163.726 1.00 149.25 584 PRO D C 1
ATOM 5488 O O . PRO D 1 600 ? 125.284 146.749 164.802 1.00 149.25 584 PRO D O 1
ATOM 5492 N N . LEU D 1 601 ? 124.171 147.112 162.886 1.00 139.81 585 LEU D N 1
ATOM 5493 C CA . LEU D 1 601 ? 124.019 148.545 163.081 1.00 139.81 585 LEU D CA 1
ATOM 5494 C C . LEU D 1 601 ? 122.550 148.899 163.243 1.00 139.81 585 LEU D C 1
ATOM 5495 O O . LEU D 1 601 ? 121.689 148.332 162.567 1.00 139.81 585 LEU D O 1
ATOM 5500 N N . THR D 1 602 ? 122.270 149.841 164.139 1.00 141.52 586 THR D N 1
ATOM 5501 C CA . THR D 1 602 ? 120.917 150.326 164.373 1.00 141.52 586 THR D CA 1
ATOM 5502 C C . THR D 1 602 ? 120.958 151.837 164.504 1.00 141.52 586 THR D C 1
ATOM 5503 O O . THR D 1 602 ? 121.646 152.365 165.381 1.00 141.52 586 THR D O 1
ATOM 5507 N N . GLY D 1 603 ? 120.220 152.527 163.649 1.00 134.33 587 GLY D N 1
ATOM 5508 C CA . GLY D 1 603 ? 120.219 153.970 163.708 1.00 134.33 587 GLY D CA 1
ATOM 5509 C C . GLY D 1 603 ? 119.139 154.556 162.832 1.00 134.33 587 GLY D C 1
ATOM 5510 O O . GLY D 1 603 ? 118.277 153.847 162.315 1.00 134.33 587 GLY D O 1
ATOM 5511 N N . THR D 1 604 ? 119.206 155.870 162.667 1.00 130.90 588 THR D N 1
ATOM 5512 C CA . THR D 1 604 ? 118.227 156.623 161.904 1.00 130.90 588 THR D CA 1
ATOM 5513 C C . THR D 1 604 ? 118.763 156.894 160.509 1.00 130.90 588 THR D C 1
ATOM 5514 O O . THR D 1 604 ? 119.953 157.168 160.337 1.00 130.90 588 THR D O 1
ATOM 5518 N N . VAL D 1 605 ? 117.886 156.816 159.518 1.00 129.82 589 VAL D N 1
ATOM 5519 C CA . VAL D 1 605 ? 118.264 157.111 158.143 1.00 129.82 589 VAL D CA 1
ATOM 5520 C C . VAL D 1 605 ? 118.224 158.615 157.933 1.00 129.82 589 VAL D C 1
ATOM 5521 O O . VAL D 1 605 ? 117.181 159.249 158.124 1.00 129.82 589 VAL D O 1
ATOM 5525 N N . GLU D 1 606 ? 119.351 159.192 157.525 1.00 140.28 590 GLU D N 1
ATOM 5526 C CA . GLU D 1 606 ? 119.421 160.629 157.316 1.00 140.28 590 GLU D CA 1
ATOM 5527 C C . GLU D 1 606 ? 119.316 161.044 155.862 1.00 140.28 590 GLU D C 1
ATOM 5528 O O . GLU D 1 606 ? 118.733 162.090 155.581 1.00 140.28 590 GLU D O 1
ATOM 5534 N N . ARG D 1 607 ? 119.850 160.259 154.931 1.00 138.66 591 ARG D N 1
ATOM 5535 C CA . ARG D 1 607 ? 119.689 160.587 153.524 1.00 138.66 591 ARG D CA 1
ATOM 5536 C C . ARG D 1 607 ? 120.040 159.373 152.683 1.00 138.66 591 ARG D C 1
ATOM 5537 O O . ARG D 1 607 ? 120.865 158.546 153.074 1.00 138.66 591 ARG D O 1
ATOM 5545 N N . MET D 1 608 ? 119.397 159.279 151.525 1.00 138.03 592 MET D N 1
ATOM 5546 C CA . MET D 1 608 ? 119.571 158.166 150.607 1.00 138.03 592 MET D CA 1
ATOM 5547 C C . MET D 1 608 ? 120.033 158.695 149.262 1.00 138.03 592 MET D C 1
ATOM 5548 O O . MET D 1 608 ? 119.443 159.637 148.727 1.00 138.03 592 MET D O 1
ATOM 5553 N N . SER D 1 609 ? 121.074 158.087 148.718 1.00 138.84 593 SER D N 1
ATOM 5554 C CA . SER D 1 609 ? 121.584 158.428 147.403 1.00 138.84 593 SER D CA 1
ATOM 5555 C C . SER D 1 609 ? 121.360 157.255 146.463 1.00 138.84 593 SER D C 1
ATOM 5556 O O . SER D 1 609 ? 120.864 156.200 146.856 1.00 138.84 593 SER D O 1
ATOM 5559 N N . ILE D 1 610 ? 121.758 157.442 145.206 1.00 135.73 594 ILE D N 1
ATOM 5560 C CA . ILE D 1 610 ? 121.591 156.388 144.220 1.00 135.73 594 ILE D CA 1
ATOM 5561 C C . ILE D 1 610 ? 122.596 155.269 144.383 1.00 135.73 594 ILE D C 1
ATOM 5562 O O . ILE D 1 610 ? 122.525 154.280 143.653 1.00 135.73 594 ILE D O 1
ATOM 5567 N N . ARG D 1 611 ? 123.537 155.397 145.306 1.00 134.96 595 ARG D N 1
ATOM 5568 C CA . ARG D 1 611 ? 124.479 154.322 145.573 1.00 134.96 595 ARG D CA 1
ATOM 5569 C C . ARG D 1 611 ? 124.407 153.792 146.991 1.00 134.96 595 ARG D C 1
ATOM 5570 O O . ARG D 1 611 ? 124.559 152.589 147.201 1.00 134.96 595 ARG D O 1
ATOM 5578 N N . SER D 1 612 ? 124.161 154.645 147.976 1.00 137.11 596 SER D N 1
ATOM 5579 C CA . SER D 1 612 ? 124.281 154.226 149.360 1.00 137.11 596 SER D CA 1
ATOM 5580 C C . SER D 1 612 ? 123.235 154.928 150.206 1.00 137.11 596 SER D C 1
ATOM 5581 O O . SER D 1 612 ? 122.542 155.839 149.753 1.00 137.11 596 SER D O 1
ATOM 5584 N N . VAL D 1 613 ? 123.136 154.492 151.455 1.00 130.53 597 VAL D N 1
ATOM 5585 C CA . VAL D 1 613 ? 122.171 155.018 152.406 1.00 130.53 597 VAL D CA 1
ATOM 5586 C C . VAL D 1 613 ? 122.929 155.538 153.613 1.00 130.53 597 VAL D C 1
ATOM 5587 O O . VAL D 1 613 ? 123.941 154.956 154.017 1.00 130.53 597 VAL D O 1
ATOM 5591 N N . GLY D 1 614 ? 122.452 156.639 154.178 1.00 132.15 598 GLY D N 1
ATOM 5592 C CA . GLY D 1 614 ? 123.117 157.226 155.320 1.00 132.15 598 GLY D CA 1
ATOM 5593 C C . GLY D 1 614 ? 122.389 156.961 156.617 1.00 132.15 598 GLY D C 1
ATOM 5594 O O . GLY D 1 614 ? 121.272 157.442 156.820 1.00 132.15 598 GLY D O 1
ATOM 5595 N N . VAL D 1 615 ? 123.014 156.205 157.509 1.00 123.40 599 VAL D N 1
ATOM 5596 C CA . VAL D 1 615 ? 122.407 155.813 158.770 1.00 123.40 599 VAL D CA 1
ATOM 5597 C C . VAL D 1 615 ? 123.135 156.527 159.894 1.00 123.40 599 VAL D C 1
ATOM 5598 O O . VAL D 1 615 ? 124.364 156.460 159.981 1.00 123.40 599 VAL D O 1
ATOM 5602 N N . ARG D 1 616 ? 122.380 157.203 160.752 1.00 128.73 600 ARG D N 1
ATOM 5603 C CA . ARG D 1 616 ? 122.947 157.941 161.874 1.00 128.73 600 ARG D CA 1
ATOM 5604 C C . ARG D 1 616 ? 122.826 157.093 163.129 1.00 128.73 600 ARG D C 1
ATOM 5605 O O . ARG D 1 616 ? 121.733 156.946 163.683 1.00 128.73 600 ARG D O 1
ATOM 5613 N N . GLN D 1 617 ? 123.940 156.533 163.577 1.00 133.55 601 GLN D N 1
ATOM 5614 C CA . GLN D 1 617 ? 123.924 155.739 164.790 1.00 133.55 601 GLN D CA 1
ATOM 5615 C C . GLN D 1 617 ? 123.669 156.637 165.993 1.00 133.55 601 GLN D C 1
ATOM 5616 O O . GLN D 1 617 ? 123.836 157.855 165.936 1.00 133.55 601 GLN D O 1
ATOM 5622 N N . ASP D 1 618 ? 123.251 156.018 167.097 1.00 144.00 602 ASP D N 1
ATOM 5623 C CA . ASP D 1 618 ? 123.002 156.782 168.312 1.00 144.00 602 ASP D CA 1
ATOM 5624 C C . ASP D 1 618 ? 124.288 157.302 168.933 1.00 144.00 602 ASP D C 1
ATOM 5625 O O . ASP D 1 618 ? 124.258 158.320 169.628 1.00 144.00 602 ASP D O 1
ATOM 5630 N N . THR D 1 619 ? 125.412 156.636 168.695 1.00 134.38 603 THR D N 1
ATOM 5631 C CA . THR D 1 619 ? 126.691 157.068 169.237 1.00 134.38 603 THR D CA 1
ATOM 5632 C C . THR D 1 619 ? 127.294 158.221 168.458 1.00 134.38 603 THR D C 1
ATOM 5633 O O . THR D 1 619 ? 128.483 158.503 168.621 1.00 134.38 603 THR D O 1
ATOM 5635 N N . GLY D 1 620 ? 126.512 158.881 167.609 1.00 131.42 604 GLY D N 1
ATOM 5636 C CA . GLY D 1 620 ? 126.975 160.042 166.888 1.00 131.42 604 GLY D CA 1
ATOM 5637 C C . GLY D 1 620 ? 127.577 159.765 165.533 1.00 131.42 604 GLY D C 1
ATOM 5638 O O . GLY D 1 620 ? 127.636 160.681 164.706 1.00 131.42 604 GLY D O 1
ATOM 5639 N N . ALA D 1 621 ? 128.016 158.542 165.269 1.00 125.79 605 ALA D N 1
ATOM 5640 C CA . ALA D 1 621 ? 128.639 158.234 163.993 1.00 125.79 605 ALA D CA 1
ATOM 5641 C C . ALA D 1 621 ? 127.656 158.440 162.850 1.00 125.79 605 ALA D C 1
ATOM 5642 O O . ALA D 1 621 ? 126.454 158.617 163.055 1.00 125.79 605 ALA D O 1
ATOM 5644 N N . TYR D 1 622 ? 128.181 158.419 161.633 1.00 121.35 606 TYR D N 1
ATOM 5645 C CA . TYR D 1 622 ? 127.379 158.563 160.423 1.00 121.35 606 TYR D CA 1
ATOM 5646 C C . TYR D 1 622 ? 127.828 157.473 159.463 1.00 121.35 606 TYR D C 1
ATOM 5647 O O . TYR D 1 622 ? 128.737 157.684 158.657 1.00 121.35 606 TYR D O 1
ATOM 5656 N N . HIS D 1 623 ? 127.206 156.306 159.558 1.00 127.76 607 HIS D N 1
ATOM 5657 C CA . HIS D 1 623 ? 127.565 155.193 158.698 1.00 127.76 607 HIS D CA 1
ATOM 5658 C C . HIS D 1 623 ? 127.063 155.429 157.284 1.00 127.76 607 HIS D C 1
ATOM 5659 O O . HIS D 1 623 ? 125.986 155.989 157.080 1.00 127.76 607 HIS D O 1
ATOM 5666 N N . ILE D 1 624 ? 127.853 155.002 156.308 1.00 126.62 608 ILE D N 1
ATOM 5667 C CA . ILE D 1 624 ? 127.440 154.962 154.913 1.00 126.62 608 ILE D CA 1
ATOM 5668 C C . ILE D 1 624 ? 127.433 153.507 154.490 1.00 126.62 608 ILE D C 1
ATOM 5669 O O . ILE D 1 624 ? 128.455 152.820 154.595 1.00 126.62 608 ILE D O 1
ATOM 5674 N N . ILE D 1 625 ? 126.291 153.029 154.023 1.00 133.53 609 ILE D N 1
ATOM 5675 C CA . ILE D 1 625 ? 126.131 151.634 153.645 1.00 133.53 609 ILE D CA 1
ATOM 5676 C C . ILE D 1 625 ? 125.716 151.585 152.183 1.00 133.53 609 ILE D C 1
ATOM 5677 O O . ILE D 1 625 ? 124.711 152.194 151.808 1.00 133.53 609 ILE D O 1
ATOM 5682 N N . PRO D 1 626 ? 126.440 150.882 151.328 1.00 138.51 610 PRO D N 1
ATOM 5683 C CA . PRO D 1 626 ? 125.999 150.729 149.946 1.00 138.51 610 PRO D CA 1
ATOM 5684 C C . PRO D 1 626 ? 125.016 149.582 149.835 1.00 138.51 610 PRO D C 1
ATOM 5685 O O . PRO D 1 626 ? 125.138 148.565 150.520 1.00 138.51 610 PRO D O 1
ATOM 5689 N N . TRP D 1 627 ? 124.031 149.757 148.952 1.00 138.48 611 TRP D N 1
ATOM 5690 C CA . TRP D 1 627 ? 122.894 148.844 148.918 1.00 138.48 611 TRP D CA 1
ATOM 5691 C C . TRP D 1 627 ? 123.319 147.389 148.782 1.00 138.48 611 TRP D C 1
ATOM 5692 O O . TRP D 1 627 ? 122.661 146.504 149.337 1.00 138.48 611 TRP D O 1
ATOM 5703 N N . SER D 1 628 ? 124.404 147.120 148.055 1.00 140.00 612 SER D N 1
ATOM 5704 C CA . SER D 1 628 ? 124.845 145.741 147.880 1.00 140.00 612 SER D CA 1
ATOM 5705 C C . SER D 1 628 ? 125.074 145.052 149.214 1.00 140.00 612 SER D C 1
ATOM 5706 O O . SER D 1 628 ? 124.750 143.871 149.367 1.00 140.00 612 SER D O 1
ATOM 5709 N N . SER D 1 629 ? 125.618 145.766 150.190 1.00 142.68 613 SER D N 1
ATOM 5710 C CA . SER D 1 629 ? 125.821 145.168 151.499 1.00 142.68 613 SER D CA 1
ATOM 5711 C C . SER D 1 629 ? 124.522 144.961 152.257 1.00 142.68 613 SER D C 1
ATOM 5712 O O . SER D 1 629 ? 124.524 144.270 153.279 1.00 142.68 613 SER D O 1
ATOM 5715 N N . ILE D 1 630 ? 123.420 145.529 151.785 1.00 143.41 614 ILE D N 1
ATOM 5716 C CA . ILE D 1 630 ? 122.132 145.375 152.441 1.00 143.41 614 ILE D CA 1
ATOM 5717 C C . ILE D 1 630 ? 121.436 144.168 151.834 1.00 143.41 614 ILE D C 1
ATOM 5718 O O . ILE D 1 630 ? 120.953 144.221 150.702 1.00 143.41 614 ILE D O 1
ATOM 5723 N N . THR D 1 631 ? 121.390 143.072 152.583 1.00 151.04 615 THR D N 1
ATOM 5724 C CA . THR D 1 631 ? 120.594 141.919 152.191 1.00 151.04 615 THR D CA 1
ATOM 5725 C C . THR D 1 631 ? 119.271 141.892 152.942 1.00 151.04 615 THR D C 1
ATOM 5726 O O . THR D 1 631 ? 118.203 141.953 152.330 1.00 151.04 615 THR D O 1
ATOM 5730 N N . THR D 1 632 ? 119.328 141.834 154.267 1.00 145.30 616 THR D N 1
ATOM 5731 C CA . THR D 1 632 ? 118.147 141.842 155.116 1.00 145.30 616 THR D CA 1
ATOM 5732 C C . THR D 1 632 ? 118.262 143.001 156.087 1.00 145.30 616 THR D C 1
ATOM 5733 O O . THR D 1 632 ? 119.297 143.169 156.736 1.00 145.30 616 THR D O 1
ATOM 5737 N N . PHE D 1 633 ? 117.201 143.788 156.195 1.00 137.93 617 PHE D N 1
ATOM 5738 C CA . PHE D 1 633 ? 117.226 144.961 157.049 1.00 137.93 617 PHE D CA 1
ATOM 5739 C C . PHE D 1 633 ? 115.879 145.098 157.730 1.00 137.93 617 PHE D C 1
ATOM 5740 O O . PHE D 1 633 ? 114.836 144.851 157.123 1.00 137.93 617 PHE D O 1
ATOM 5748 N N . ALA D 1 634 ? 115.910 145.498 158.989 1.00 134.52 618 ALA D N 1
ATOM 5749 C CA . ALA D 1 634 ? 114.699 145.666 159.770 1.00 134.52 618 ALA D CA 1
ATOM 5750 C C . ALA D 1 634 ? 114.317 147.136 159.840 1.00 134.52 618 ALA D C 1
ATOM 5751 O O . ALA D 1 634 ? 115.166 148.028 159.804 1.00 134.52 618 ALA D O 1
ATOM 5753 N N . ASN D 1 635 ? 113.016 147.379 159.938 1.00 130.31 619 ASN D N 1
ATOM 5754 C CA . ASN D 1 635 ? 112.479 148.729 160.000 1.00 130.31 619 ASN D CA 1
ATOM 5755 C C . ASN D 1 635 ? 111.538 148.797 161.187 1.00 130.31 619 ASN D C 1
ATOM 5756 O O . ASN D 1 635 ? 110.749 147.874 161.400 1.00 130.31 619 ASN D O 1
ATOM 5761 N N . PHE D 1 636 ? 111.615 149.877 161.952 1.00 126.93 620 PHE D N 1
ATOM 5762 C CA . PHE D 1 636 ? 110.824 150.007 163.165 1.00 126.93 620 PHE D CA 1
ATOM 5763 C C . PHE D 1 636 ? 109.641 150.947 163.021 1.00 126.93 620 PHE D C 1
ATOM 5764 O O . PHE D 1 636 ? 108.977 151.226 164.021 1.00 126.93 620 PHE D O 1
ATOM 5772 N N . VAL D 1 637 ? 109.359 151.451 161.828 1.00 128.39 621 VAL D N 1
ATOM 5773 C CA . VAL D 1 637 ? 108.308 152.441 161.655 1.00 128.39 621 VAL D CA 1
ATOM 5774 C C . VAL D 1 637 ? 107.187 151.916 160.764 1.00 128.39 621 VAL D C 1
ATOM 5775 O O . VAL D 1 637 ? 106.547 152.686 160.057 1.00 128.39 621 VAL D O 1
ATOM 5779 N N . ARG D 1 638 ? 106.941 150.619 160.778 1.00 133.08 622 ARG D N 1
ATOM 5780 C CA . ARG D 1 638 ? 105.908 150.018 159.946 1.00 133.08 622 ARG D CA 1
ATOM 5781 C C . ARG D 1 638 ? 104.829 149.449 160.854 1.00 133.08 622 ARG D C 1
ATOM 5782 O O . ARG D 1 638 ? 104.944 148.323 161.341 1.00 133.08 622 ARG D O 1
ATOM 5790 N N . GLY D 1 639 ? 103.785 150.231 161.085 1.00 138.38 623 GLY D N 1
ATOM 5791 C CA . GLY D 1 639 ? 102.622 149.716 161.771 1.00 138.38 623 GLY D CA 1
ATOM 5792 C C . GLY D 1 639 ? 102.698 149.800 163.279 1.00 138.38 623 GLY D C 1
ATOM 5793 O O . GLY D 1 639 ? 102.466 150.862 163.861 1.00 138.38 623 GLY D O 1
ATOM 5794 N N . ILE D 1 640 ? 103.027 148.685 163.923 1.00 137.09 624 ILE D N 1
ATOM 5795 C CA . ILE D 1 640 ? 102.934 148.570 165.369 1.00 137.09 624 ILE D CA 1
ATOM 5796 C C . ILE D 1 640 ? 104.310 148.309 165.954 1.00 137.09 624 ILE D C 1
ATOM 5797 O O . ILE D 1 640 ? 105.253 147.930 165.259 1.00 137.09 624 ILE D O 1
ATOM 5802 N N . GLY D 1 641 ? 104.406 148.513 167.264 1.00 137.08 625 GLY D N 1
ATOM 5803 C CA . GLY D 1 641 ? 105.583 148.135 168.007 1.00 137.08 625 GLY D CA 1
ATOM 5804 C C . GLY D 1 641 ? 105.176 147.429 169.281 1.00 137.08 625 GLY D C 1
ATOM 5805 O O . GLY D 1 641 ? 104.182 147.773 169.921 1.00 137.08 625 GLY D O 1
ATOM 5806 N N . SER D 1 642 ? 105.966 146.428 169.648 1.00 134.99 626 SER D N 1
ATOM 5807 C CA . SER D 1 642 ? 105.615 145.550 170.749 1.00 134.99 626 SER D CA 1
ATOM 5808 C C . SER D 1 642 ? 106.665 145.631 171.840 1.00 134.99 626 SER D C 1
ATOM 5809 O O . SER D 1 642 ? 107.770 146.133 171.631 1.00 134.99 626 SER D O 1
ATOM 5812 N N . VAL D 1 643 ? 106.300 145.127 173.011 1.00 129.80 627 VAL D N 1
ATOM 5813 C CA . VAL D 1 643 ? 107.171 145.107 174.174 1.00 129.80 627 VAL D CA 1
ATOM 5814 C C . VAL D 1 643 ? 107.012 143.762 174.854 1.00 129.80 627 VAL D C 1
ATOM 5815 O O . VAL D 1 643 ? 105.889 143.341 175.146 1.00 129.80 627 VAL D O 1
ATOM 5819 N N . VAL D 1 644 ? 108.124 143.089 175.101 1.00 128.14 628 VAL D N 1
ATOM 5820 C CA . VAL D 1 644 ? 108.129 141.819 175.806 1.00 128.14 628 VAL D CA 1
ATOM 5821 C C . VAL D 1 644 ? 109.121 141.969 176.945 1.00 128.14 628 VAL D C 1
ATOM 5822 O O . VAL D 1 644 ? 110.336 141.876 176.740 1.00 128.14 628 VAL D O 1
ATOM 5826 N N . ALA D 1 645 ? 108.615 142.205 178.147 1.00 126.14 629 ALA D N 1
ATOM 5827 C CA . ALA D 1 645 ? 109.454 142.428 179.313 1.00 126.14 629 ALA D CA 1
ATOM 5828 C C . ALA D 1 645 ? 109.552 141.145 180.118 1.00 126.14 629 ALA D C 1
ATOM 5829 O O . ALA D 1 645 ? 108.547 140.459 180.324 1.00 126.14 629 ALA D O 1
ATOM 5831 N N . ASN D 1 646 ? 110.757 140.823 180.567 1.00 131.96 630 ASN D N 1
ATOM 5832 C CA . ASN D 1 646 ? 110.993 139.681 181.436 1.00 131.96 630 ASN D CA 1
ATOM 5833 C C . ASN D 1 646 ? 111.661 140.162 182.713 1.00 131.96 630 ASN D C 1
ATOM 5834 O O . ASN D 1 646 ? 112.602 140.958 182.663 1.00 131.96 630 ASN D O 1
ATOM 5839 N N . TYR D 1 647 ? 111.180 139.680 183.849 1.00 131.62 631 TYR D N 1
ATOM 5840 C CA . TYR D 1 647 ? 111.749 140.038 185.135 1.00 131.62 631 TYR D CA 1
ATOM 5841 C C . TYR D 1 647 ? 112.029 138.776 185.926 1.00 131.62 631 TYR D C 1
ATOM 5842 O O . TYR D 1 647 ? 111.331 137.772 185.774 1.00 131.62 631 TYR D O 1
ATOM 5851 N N . ASP D 1 648 ? 113.054 138.831 186.763 1.00 142.69 632 ASP D N 1
ATOM 5852 C CA . ASP D 1 648 ? 113.472 137.681 187.544 1.00 142.69 632 ASP D CA 1
ATOM 5853 C C . ASP D 1 648 ? 113.067 137.862 188.996 1.00 142.69 632 ASP D C 1
ATOM 5854 O O . ASP D 1 648 ? 113.050 138.981 189.513 1.00 142.69 632 ASP D O 1
ATOM 5859 N N . VAL D 1 649 ? 112.734 136.754 189.642 1.00 139.98 633 VAL D N 1
ATOM 5860 C CA . VAL D 1 649 ? 112.279 136.735 191.022 1.00 139.98 633 VAL D CA 1
ATOM 5861 C C . VAL D 1 649 ? 112.872 135.505 191.686 1.00 139.98 633 VAL D C 1
ATOM 5862 O O . VAL D 1 649 ? 112.919 134.432 191.077 1.00 139.98 633 VAL D O 1
ATOM 5866 N N . ASP D 1 650 ? 113.334 135.656 192.925 1.00 147.49 634 ASP D N 1
ATOM 5867 C CA . ASP D 1 650 ? 113.994 134.550 193.605 1.00 147.49 634 ASP D CA 1
ATOM 5868 C C . ASP D 1 650 ? 113.097 133.323 193.645 1.00 147.49 634 ASP D C 1
ATOM 5869 O O . ASP D 1 650 ? 111.889 133.420 193.867 1.00 147.49 634 ASP D O 1
ATOM 5874 N N . ARG D 1 651 ? 113.712 132.160 193.439 1.00 142.79 635 ARG D N 1
ATOM 5875 C CA . ARG D 1 651 ? 112.961 130.917 193.322 1.00 142.79 635 ARG D CA 1
ATOM 5876 C C . ARG D 1 651 ? 112.084 130.660 194.539 1.00 142.79 635 ARG D C 1
ATOM 5877 O O . ARG D 1 651 ? 111.025 130.039 194.414 1.00 142.79 635 ARG D O 1
ATOM 5885 N N . HIS D 1 652 ? 112.485 131.136 195.714 1.00 147.63 636 HIS D N 1
ATOM 5886 C CA . HIS D 1 652 ? 111.734 130.809 196.917 1.00 147.63 636 HIS D CA 1
ATOM 5887 C C . HIS D 1 652 ? 110.517 131.695 197.128 1.00 147.63 636 HIS D C 1
ATOM 5888 O O . HIS D 1 652 ? 109.677 131.362 197.967 1.00 147.63 636 HIS D O 1
ATOM 5895 N N . GLU D 1 653 ? 110.397 132.803 196.407 1.00 149.84 637 GLU D N 1
ATOM 5896 C CA . GLU D 1 653 ? 109.269 133.688 196.631 1.00 149.84 637 GLU D CA 1
ATOM 5897 C C . GLU D 1 653 ? 107.972 133.047 196.157 1.00 149.84 637 GLU D C 1
ATOM 5898 O O . GLU D 1 653 ? 107.955 132.178 195.285 1.00 149.84 637 GLU D O 1
ATOM 5904 N N . ASP D 1 654 ? 106.872 133.486 196.755 1.00 153.40 638 ASP D N 1
ATOM 5905 C CA . ASP D 1 654 ? 105.567 132.964 196.384 1.00 153.40 638 ASP D CA 1
ATOM 5906 C C . ASP D 1 654 ? 105.193 133.445 194.991 1.00 153.40 638 ASP D C 1
ATOM 5907 O O . ASP D 1 654 ? 105.279 134.639 194.692 1.00 153.40 638 ASP D O 1
ATOM 5912 N N . ALA D 1 655 ? 104.771 132.510 194.141 1.00 149.68 639 ALA D N 1
ATOM 5913 C CA . ALA D 1 655 ? 104.444 132.858 192.763 1.00 149.68 639 ALA D CA 1
ATOM 5914 C C . ALA D 1 655 ? 103.301 133.858 192.696 1.00 149.68 639 ALA D C 1
ATOM 5915 O O . ALA D 1 655 ? 103.437 134.919 192.078 1.00 149.68 639 ALA D O 1
ATOM 5917 N N . ASP D 1 656 ? 102.162 133.528 193.308 1.00 153.41 640 ASP D N 1
ATOM 5918 C CA . ASP D 1 656 ? 101.002 134.410 193.248 1.00 153.41 640 ASP D CA 1
ATOM 5919 C C . ASP D 1 656 ? 101.331 135.800 193.770 1.00 153.41 640 ASP D C 1
ATOM 5920 O O . ASP D 1 656 ? 100.851 136.800 193.230 1.00 153.41 640 ASP D O 1
ATOM 5925 N N . LYS D 1 657 ? 102.145 135.881 194.821 1.00 146.60 641 LYS D N 1
ATOM 5926 C CA . LYS D 1 657 ? 102.510 137.175 195.383 1.00 146.60 641 LYS D CA 1
ATOM 5927 C C . LYS D 1 657 ? 103.214 138.044 194.350 1.00 146.60 641 LYS D C 1
ATOM 5928 O O . LYS D 1 657 ? 102.803 139.182 194.089 1.00 146.60 641 LYS D O 1
ATOM 5934 N N . ALA D 1 658 ? 104.271 137.515 193.736 1.00 140.75 642 ALA D N 1
ATOM 5935 C CA . ALA D 1 658 ? 105.010 138.283 192.742 1.00 140.75 642 ALA D CA 1
ATOM 5936 C C . ALA D 1 658 ? 104.146 138.603 191.533 1.00 140.75 642 ALA D C 1
ATOM 5937 O O . ALA D 1 658 ? 104.224 139.707 190.984 1.00 140.75 642 ALA D O 1
ATOM 5939 N N . ASN D 1 659 ? 103.340 137.645 191.083 1.00 138.66 643 ASN D N 1
ATOM 5940 C CA . ASN D 1 659 ? 102.495 137.899 189.924 1.00 138.66 643 ASN D CA 1
ATOM 5941 C C . ASN D 1 659 ? 101.497 139.012 190.208 1.00 138.66 643 ASN D C 1
ATOM 5942 O O . ASN D 1 659 ? 101.266 139.878 189.358 1.00 138.66 643 ASN D O 1
ATOM 5947 N N . GLN D 1 660 ? 100.899 139.011 191.399 1.00 140.49 644 GLN D N 1
ATOM 5948 C CA . GLN D 1 660 ? 99.981 140.081 191.762 1.00 140.49 644 GLN D CA 1
ATOM 5949 C C . GLN D 1 660 ? 100.709 141.410 191.861 1.00 140.49 644 GLN D C 1
ATOM 5950 O O . GLN D 1 660 ? 100.157 142.457 191.508 1.00 140.49 644 GLN D O 1
ATOM 5956 N N . ALA D 1 661 ? 101.954 141.389 192.336 1.00 136.29 645 ALA D N 1
ATOM 5957 C CA . ALA D 1 661 ? 102.740 142.616 192.359 1.00 136.29 645 ALA D CA 1
ATOM 5958 C C . ALA D 1 661 ? 102.943 143.161 190.954 1.00 136.29 645 ALA D C 1
ATOM 5959 O O . ALA D 1 661 ? 102.771 144.362 190.711 1.00 136.29 645 ALA D O 1
ATOM 5961 N N . LEU D 1 662 ? 103.313 142.293 190.016 1.00 131.01 646 LEU D N 1
ATOM 5962 C CA . LEU D 1 662 ? 103.507 142.732 188.639 1.00 131.01 646 LEU D CA 1
ATOM 5963 C C . LEU D 1 662 ? 102.211 143.259 188.042 1.00 131.01 646 LEU D C 1
ATOM 5964 O O . LEU D 1 662 ? 102.214 144.250 187.302 1.00 131.01 646 LEU D O 1
ATOM 5969 N N . LYS D 1 663 ? 101.092 142.599 188.341 1.00 136.36 647 LYS D N 1
ATOM 5970 C CA . LYS D 1 663 ? 99.807 143.083 187.852 1.00 136.36 647 LYS D CA 1
ATOM 5971 C C . LYS D 1 663 ? 99.492 144.462 188.407 1.00 136.36 647 LYS D C 1
ATOM 5972 O O . LYS D 1 663 ? 98.995 145.330 187.684 1.00 136.36 647 LYS D O 1
ATOM 5978 N N . ASP D 1 664 ? 99.772 144.686 189.691 1.00 142.40 648 ASP D N 1
ATOM 5979 C CA . ASP D 1 664 ? 99.553 146.009 190.262 1.00 142.40 648 ASP D CA 1
ATOM 5980 C C . ASP D 1 664 ? 100.449 147.045 189.601 1.00 142.40 648 ASP D C 1
ATOM 5981 O O . ASP D 1 664 ? 100.025 148.181 189.362 1.00 142.40 648 ASP D O 1
ATOM 5986 N N . ALA D 1 665 ? 101.691 146.670 189.299 1.00 136.30 649 ALA D N 1
ATOM 5987 C CA . ALA D 1 665 ? 102.594 147.591 188.621 1.00 136.30 649 ALA D CA 1
ATOM 5988 C C . ALA D 1 665 ? 102.040 147.995 187.264 1.00 136.30 649 ALA D C 1
ATOM 5989 O O . ALA D 1 665 ? 101.976 149.184 186.931 1.00 136.30 649 ALA D O 1
ATOM 5991 N N . VAL D 1 666 ? 101.640 147.012 186.462 1.00 137.56 650 VAL D N 1
ATOM 5992 C CA . VAL D 1 666 ? 101.070 147.316 185.155 1.00 137.56 650 VAL D CA 1
ATOM 5993 C C . VAL D 1 666 ? 99.814 148.162 185.301 1.00 137.56 650 VAL D C 1
ATOM 5994 O O . VAL D 1 666 ? 99.586 149.096 184.526 1.00 137.56 650 VAL D O 1
ATOM 5998 N N . ALA D 1 667 ? 98.981 147.854 186.295 1.00 144.49 651 ALA D N 1
ATOM 5999 C CA . ALA D 1 667 ? 97.754 148.617 186.483 1.00 144.49 651 ALA D CA 1
ATOM 6000 C C . ALA D 1 667 ? 98.058 150.075 186.788 1.00 144.49 651 ALA D C 1
ATOM 6001 O O . ALA D 1 667 ? 97.417 150.978 186.241 1.00 144.49 651 ALA D O 1
ATOM 6003 N N . GLU D 1 668 ? 99.032 150.325 187.661 1.00 148.35 652 GLU D N 1
ATOM 6004 C CA . GLU D 1 668 ? 99.422 151.701 187.933 1.00 148.35 652 GLU D CA 1
ATOM 6005 C C . GLU D 1 668 ? 99.993 152.368 186.694 1.00 148.35 652 GLU D C 1
ATOM 6006 O O . GLU D 1 668 ? 99.758 153.560 186.468 1.00 148.35 652 GLU D O 1
ATOM 6012 N N . LEU D 1 669 ? 100.740 151.619 185.883 1.00 145.15 653 LEU D N 1
ATOM 6013 C CA . LEU D 1 669 ? 101.241 152.167 184.629 1.00 145.15 653 LEU D CA 1
ATOM 6014 C C . LEU D 1 669 ? 100.099 152.631 183.742 1.00 145.15 653 LEU D C 1
ATOM 6015 O O . LEU D 1 669 ? 100.098 153.768 183.261 1.00 145.15 653 LEU D O 1
ATOM 6020 N N . MET D 1 670 ? 99.111 151.765 183.521 1.00 155.06 654 MET D N 1
ATOM 6021 C CA . MET D 1 670 ? 97.981 152.110 182.668 1.00 155.06 654 MET D CA 1
ATOM 6022 C C . MET D 1 670 ? 97.175 153.284 183.206 1.00 155.06 654 MET D C 1
ATOM 6023 O O . MET D 1 670 ? 96.349 153.836 182.473 1.00 155.06 654 MET D O 1
ATOM 6028 N N . GLU D 1 671 ? 97.384 153.677 184.461 1.00 164.77 655 GLU D N 1
ATOM 6029 C CA . GLU D 1 671 ? 96.710 154.857 184.980 1.00 164.77 655 GLU D CA 1
ATOM 6030 C C . GLU D 1 671 ? 97.431 156.141 184.614 1.00 164.77 655 GLU D C 1
ATOM 6031 O O . GLU D 1 671 ? 96.813 157.209 184.635 1.00 164.77 655 GLU D O 1
ATOM 6037 N N . ASN D 1 672 ? 98.716 156.063 184.289 1.00 164.14 656 ASN D N 1
ATOM 6038 C CA . ASN D 1 672 ? 99.458 157.235 183.845 1.00 164.14 656 ASN D CA 1
ATOM 6039 C C . ASN D 1 672 ? 98.889 157.694 182.513 1.00 164.14 656 ASN D C 1
ATOM 6040 O O . ASN D 1 672 ? 99.082 157.034 181.488 1.00 164.14 656 ASN D O 1
ATOM 6045 N N . GLU D 1 673 ? 98.183 158.825 182.528 1.00 166.89 657 GLU D N 1
ATOM 6046 C CA . GLU D 1 673 ? 97.527 159.302 181.318 1.00 166.89 657 GLU D CA 1
ATOM 6047 C C . GLU D 1 673 ? 98.511 159.498 180.177 1.00 166.89 657 GLU D C 1
ATOM 6048 O O . GLU D 1 673 ? 98.186 159.206 179.021 1.00 166.89 657 GLU D O 1
ATOM 6054 N N . GLU D 1 674 ? 99.716 159.979 180.480 1.00 165.75 658 GLU D N 1
ATOM 6055 C CA . GLU D 1 674 ? 100.691 160.234 179.429 1.00 165.75 658 GLU D CA 1
ATOM 6056 C C . GLU D 1 674 ? 101.090 158.956 178.705 1.00 165.75 658 GLU D C 1
ATOM 6057 O O . GLU D 1 674 ? 101.300 158.978 177.489 1.00 165.75 658 GLU D O 1
ATOM 6063 N N . ILE D 1 675 ? 101.198 157.843 179.424 1.00 152.96 659 ILE D N 1
ATOM 6064 C CA . ILE D 1 675 ? 101.598 156.590 178.797 1.00 152.96 659 ILE D CA 1
ATOM 6065 C C . ILE D 1 675 ? 100.419 155.868 178.157 1.00 152.96 659 ILE D C 1
ATOM 6066 O O . ILE D 1 675 ? 100.571 155.281 177.082 1.00 152.96 659 ILE D O 1
ATOM 6071 N N . ARG D 1 676 ? 99.246 155.904 178.794 1.00 155.83 660 ARG D N 1
ATOM 6072 C CA . ARG D 1 676 ? 98.091 155.168 178.289 1.00 155.83 660 ARG D CA 1
ATOM 6073 C C . ARG D 1 676 ? 97.858 155.432 176.809 1.00 155.83 660 ARG D C 1
ATOM 6074 O O . ARG D 1 676 ? 97.468 154.529 176.062 1.00 155.83 660 ARG D O 1
ATOM 6082 N N . GLY D 1 677 ? 98.100 156.662 176.365 1.00 151.93 661 GLY D N 1
ATOM 6083 C CA . GLY D 1 677 ? 97.954 156.985 174.961 1.00 151.93 661 GLY D CA 1
ATOM 6084 C C . GLY D 1 677 ? 98.903 156.250 174.042 1.00 151.93 661 GLY D C 1
ATOM 6085 O O . GLY D 1 677 ? 98.735 156.330 172.822 1.00 151.93 661 GLY D O 1
ATOM 6086 N N . LEU D 1 678 ? 99.883 155.537 174.589 1.00 145.08 662 LEU D N 1
ATOM 6087 C CA . LEU D 1 678 ? 100.865 154.847 173.772 1.00 145.08 662 LEU D CA 1
ATOM 6088 C C . LEU D 1 678 ? 100.621 153.352 173.666 1.00 145.08 662 LEU D C 1
ATOM 6089 O O . LEU D 1 678 ? 101.253 152.700 172.833 1.00 145.08 662 LEU D O 1
ATOM 6094 N N . ILE D 1 679 ? 99.731 152.793 174.472 1.00 144.01 663 ILE D N 1
ATOM 6095 C CA . ILE D 1 679 ? 99.484 151.358 174.482 1.00 144.01 663 ILE D CA 1
ATOM 6096 C C . ILE D 1 679 ? 98.196 151.072 173.728 1.00 144.01 663 ILE D C 1
ATOM 6097 O O . ILE D 1 679 ? 97.163 151.700 173.986 1.00 144.01 663 ILE D O 1
ATOM 6102 N N . ILE D 1 680 ? 98.254 150.122 172.804 1.00 151.69 664 ILE D N 1
ATOM 6103 C CA . ILE D 1 680 ? 97.100 149.716 172.015 1.00 151.69 664 ILE D CA 1
ATOM 6104 C C . ILE D 1 680 ? 96.490 148.492 172.677 1.00 151.69 664 ILE D C 1
ATOM 6105 O O . ILE D 1 680 ? 97.126 147.437 172.761 1.00 151.69 664 ILE D O 1
ATOM 6110 N N . GLY D 1 681 ? 95.256 148.626 173.147 1.00 156.13 665 GLY D N 1
ATOM 6111 C CA . GLY D 1 681 ? 94.539 147.492 173.691 1.00 156.13 665 GLY D CA 1
ATOM 6112 C C . GLY D 1 681 ? 94.832 147.220 175.149 1.00 156.13 665 GLY D C 1
ATOM 6113 O O . GLY D 1 681 ? 94.813 148.135 175.975 1.00 156.13 665 GLY D O 1
ATOM 6114 N N . GLU D 1 682 ? 95.103 145.962 175.477 1.00 160.67 666 GLU D N 1
ATOM 6115 C CA . GLU D 1 682 ? 95.303 145.556 176.852 1.00 160.67 666 GLU D CA 1
ATOM 6116 C C . GLU D 1 682 ? 96.619 144.809 177.008 1.00 160.67 666 GLU D C 1
ATOM 6117 O O . GLU D 1 682 ? 97.073 144.142 176.075 1.00 160.67 666 GLU D O 1
ATOM 6123 N N . PRO D 1 683 ? 97.249 144.898 178.172 1.00 147.25 667 PRO D N 1
ATOM 6124 C CA . PRO D 1 683 ? 98.427 144.074 178.434 1.00 147.25 667 PRO D CA 1
ATOM 6125 C C . PRO D 1 683 ? 98.059 142.603 178.418 1.00 147.25 667 PRO D C 1
ATOM 6126 O O . PRO D 1 683 ? 96.892 142.224 178.504 1.00 147.25 667 PRO D O 1
ATOM 6130 N N . ASN D 1 684 ? 99.081 141.768 178.308 1.00 138.79 668 ASN D N 1
ATOM 6131 C CA . ASN D 1 684 ? 98.902 140.324 178.213 1.00 138.79 668 ASN D CA 1
ATOM 6132 C C . ASN D 1 684 ? 99.873 139.653 179.175 1.00 138.79 668 ASN D C 1
ATOM 6133 O O . ASN D 1 684 ? 101.061 139.516 178.869 1.00 138.79 668 ASN D O 1
ATOM 6138 N N . PHE D 1 685 ? 99.370 139.227 180.329 1.00 137.97 669 PHE D N 1
ATOM 6139 C CA . PHE D 1 685 ? 100.191 138.566 181.334 1.00 137.97 669 PHE D CA 1
ATOM 6140 C C . PHE D 1 685 ? 100.332 137.097 180.976 1.00 137.97 669 PHE D C 1
ATOM 6141 O O . PHE D 1 685 ? 99.331 136.409 180.755 1.00 137.97 669 PHE D O 1
ATOM 6149 N N . ALA D 1 686 ? 101.567 136.619 180.926 1.00 128.07 670 ALA D N 1
ATOM 6150 C CA . ALA D 1 686 ? 101.816 135.234 180.573 1.00 128.07 670 ALA D CA 1
ATOM 6151 C C . ALA D 1 686 ? 102.082 134.353 181.778 1.00 128.07 670 ALA D C 1
ATOM 6152 O O . ALA D 1 686 ? 102.093 133.128 181.639 1.00 128.07 670 ALA D O 1
ATOM 6154 N N . GLY D 1 687 ? 102.297 134.935 182.950 1.00 133.53 671 GLY D N 1
ATOM 6155 C CA . GLY D 1 687 ? 102.669 134.133 184.097 1.00 133.53 671 GLY D CA 1
ATOM 6156 C C . GLY D 1 687 ? 104.129 133.722 184.020 1.00 133.53 671 GLY D C 1
ATOM 6157 O O . GLY D 1 687 ? 104.931 134.325 183.310 1.00 133.53 671 GLY D O 1
ATOM 6158 N N . ILE D 1 688 ? 104.475 132.678 184.767 1.00 128.76 672 ILE D N 1
ATOM 6159 C CA . ILE D 1 688 ? 105.845 132.192 184.765 1.00 128.76 672 ILE D CA 1
ATOM 6160 C C . ILE D 1 688 ? 106.191 131.689 183.373 1.00 128.76 672 ILE D C 1
ATOM 6161 O O . ILE D 1 688 ? 105.354 131.091 182.690 1.00 128.76 672 ILE D O 1
ATOM 6166 N N . VAL D 1 689 ? 107.420 131.943 182.933 1.00 127.35 673 VAL D N 1
ATOM 6167 C CA . VAL D 1 689 ? 107.818 131.546 181.589 1.00 127.35 673 VAL D CA 1
ATOM 6168 C C . VAL D 1 689 ? 109.139 130.797 181.616 1.00 127.35 673 VAL D C 1
ATOM 6169 O O . VAL D 1 689 ? 109.758 130.584 180.570 1.00 127.35 673 VAL D O 1
ATOM 6173 N N . GLY D 1 690 ? 109.585 130.396 182.796 1.00 133.72 674 GLY D N 1
ATOM 6174 C CA . GLY D 1 690 ? 110.813 129.633 182.859 1.00 133.72 674 GLY D CA 1
ATOM 6175 C C . GLY D 1 690 ? 111.438 129.599 184.232 1.00 133.72 674 GLY D C 1
ATOM 6176 O O . GLY D 1 690 ? 111.295 130.543 185.011 1.00 133.72 674 GLY D O 1
ATOM 6177 N N . LEU D 1 691 ? 112.136 128.515 184.542 1.00 139.20 675 LEU D N 1
ATOM 6178 C CA . LEU D 1 691 ? 112.801 128.359 185.823 1.00 139.20 675 LEU D CA 1
ATOM 6179 C C . LEU D 1 691 ? 114.298 128.270 185.600 1.00 139.20 675 LEU D C 1
ATOM 6180 O O . LEU D 1 691 ? 114.748 127.689 184.609 1.00 139.20 675 LEU D O 1
ATOM 6185 N N . SER D 1 692 ? 115.059 128.846 186.511 1.00 146.62 676 SER D N 1
ATOM 6186 C CA . SER D 1 692 ? 116.497 128.668 186.562 1.00 146.62 676 SER D CA 1
ATOM 6187 C C . SER D 1 692 ? 116.860 127.992 187.875 1.00 146.62 676 SER D C 1
ATOM 6188 O O . SER D 1 692 ? 115.996 127.644 188.681 1.00 146.62 676 SER D O 1
ATOM 6191 N N . ASN D 1 693 ? 118.159 127.802 188.090 1.00 151.04 677 ASN D N 1
ATOM 6192 C CA . ASN D 1 693 ? 118.598 127.257 189.364 1.00 151.04 677 ASN D CA 1
ATOM 6193 C C . ASN D 1 693 ? 118.324 128.211 190.513 1.00 151.04 677 ASN D C 1
ATOM 6194 O O . ASN D 1 693 ? 118.321 127.784 191.670 1.00 151.04 677 ASN D O 1
ATOM 6199 N N . THR D 1 694 ? 118.091 129.486 190.221 1.00 149.91 678 THR D N 1
ATOM 6200 C CA . THR D 1 694 ? 117.910 130.487 191.258 1.00 149.91 678 THR D CA 1
ATOM 6201 C C . THR D 1 694 ? 116.633 131.292 191.132 1.00 149.91 678 THR D C 1
ATOM 6202 O O . THR D 1 694 ? 116.153 131.800 192.150 1.00 149.91 678 THR D O 1
ATOM 6206 N N . ALA D 1 695 ? 116.067 131.435 189.940 1.00 145.67 679 ALA D N 1
ATOM 6207 C CA . ALA D 1 695 ? 114.980 132.379 189.764 1.00 145.67 679 ALA D CA 1
ATOM 6208 C C . ALA D 1 695 ? 113.996 131.859 188.736 1.00 145.67 679 ALA D C 1
ATOM 6209 O O . ALA D 1 695 ? 114.343 131.075 187.851 1.00 145.67 679 ALA D O 1
ATOM 6211 N N . PHE D 1 696 ? 112.756 132.311 188.870 1.00 136.99 680 PHE D N 1
ATOM 6212 C CA . PHE D 1 696 ? 111.737 132.109 187.860 1.00 136.99 680 PHE D CA 1
ATOM 6213 C C . PHE D 1 696 ? 111.405 133.458 187.248 1.00 136.99 680 PHE D C 1
ATOM 6214 O O . PHE D 1 696 ? 111.546 134.496 187.897 1.00 136.99 680 PHE D O 1
ATOM 6222 N N . THR D 1 697 ? 110.976 133.440 185.994 1.00 133.67 681 THR D N 1
ATOM 6223 C CA . THR D 1 697 ? 110.852 134.650 185.199 1.00 133.67 681 THR D CA 1
ATOM 6224 C C . THR D 1 697 ? 109.393 134.942 184.896 1.00 133.67 681 THR D C 1
ATOM 6225 O O . THR D 1 697 ? 108.685 134.092 184.348 1.00 133.67 681 THR D O 1
ATOM 6229 N N . LEU D 1 698 ? 108.952 136.142 185.243 1.00 127.21 682 LEU D N 1
ATOM 6230 C CA . LEU D 1 698 ? 107.636 136.629 184.873 1.00 127.21 682 LEU D CA 1
ATOM 6231 C C . LEU D 1 698 ? 107.737 137.405 183.572 1.00 127.21 682 LEU D C 1
ATOM 6232 O O . LEU D 1 698 ? 108.794 137.938 183.231 1.00 127.21 682 LEU D O 1
ATOM 6237 N N . ARG D 1 699 ? 106.629 137.464 182.845 1.00 125.21 683 ARG D N 1
ATOM 6238 C CA . ARG D 1 699 ? 106.601 138.106 181.542 1.00 125.21 683 ARG D CA 1
ATOM 6239 C C . ARG D 1 699 ? 105.289 138.843 181.349 1.00 125.21 683 ARG D C 1
ATOM 6240 O O . ARG D 1 699 ? 104.226 138.341 181.718 1.00 125.21 683 ARG D O 1
ATOM 6248 N N . VAL D 1 700 ? 105.373 140.030 180.763 1.00 125.40 684 VAL D N 1
ATOM 6249 C CA . VAL D 1 700 ? 104.206 140.814 180.390 1.00 125.40 684 VAL D CA 1
ATOM 6250 C C . VAL D 1 700 ? 104.457 141.377 179.002 1.00 125.40 684 VAL D C 1
ATOM 6251 O O . VAL D 1 700 ? 105.584 141.756 178.672 1.00 125.40 684 VAL D O 1
ATOM 6255 N N . SER D 1 701 ? 103.415 141.414 178.180 1.00 134.19 685 SER D N 1
ATOM 6256 C CA . SER D 1 701 ? 103.532 141.830 176.791 1.00 134.19 685 SER D CA 1
ATOM 6257 C C . SER D 1 701 ? 102.632 143.024 176.522 1.00 134.19 685 SER D C 1
ATOM 6258 O O . SER D 1 701 ? 101.672 143.267 177.255 1.00 134.19 685 SER D O 1
ATOM 6261 N N . PHE D 1 702 ? 102.945 143.761 175.463 1.00 130.55 686 PHE D N 1
ATOM 6262 C CA . PHE D 1 702 ? 102.176 144.929 175.079 1.00 130.55 686 PHE D CA 1
ATOM 6263 C C . PHE D 1 702 ? 102.064 145.003 173.567 1.00 130.55 686 PHE D C 1
ATOM 6264 O O . PHE D 1 702 ? 102.521 144.121 172.840 1.00 130.55 686 PHE D O 1
ATOM 6272 N N . THR D 1 703 ? 101.439 146.078 173.107 1.00 137.78 687 THR D N 1
ATOM 6273 C CA . THR D 1 703 ? 101.352 146.406 171.692 1.00 137.78 687 THR D CA 1
ATOM 6274 C C . THR D 1 703 ? 101.155 147.908 171.614 1.00 137.78 687 THR D C 1
ATOM 6275 O O . THR D 1 703 ? 100.103 148.417 172.009 1.00 137.78 687 THR D O 1
ATOM 6279 N N . THR D 1 704 ? 102.158 148.617 171.119 1.00 138.92 688 THR D N 1
ATOM 6280 C CA . THR D 1 704 ? 102.203 150.060 171.256 1.00 138.92 688 THR D CA 1
ATOM 6281 C C . THR D 1 704 ? 102.246 150.734 169.894 1.00 138.92 688 THR D C 1
ATOM 6282 O O . THR D 1 704 ? 102.504 150.105 168.868 1.00 138.92 688 THR D O 1
ATOM 6286 N N . LEU D 1 705 ? 101.982 152.041 169.905 1.00 137.10 689 LEU D N 1
ATOM 6287 C CA . LEU D 1 705 ? 102.220 152.861 168.737 1.00 137.10 689 LEU D CA 1
ATOM 6288 C C . LEU D 1 705 ? 103.659 152.676 168.277 1.00 137.10 689 LEU D C 1
ATOM 6289 O O . LEU D 1 705 ? 104.550 152.428 169.089 1.00 137.10 689 LEU D O 1
ATOM 6294 N N . PRO D 1 706 ? 103.910 152.783 166.980 1.00 133.94 690 PRO D N 1
ATOM 6295 C CA . PRO D 1 706 ? 105.258 152.525 166.476 1.00 133.94 690 PRO D CA 1
ATOM 6296 C C . PRO D 1 706 ? 106.254 153.509 167.053 1.00 133.94 690 PRO D C 1
ATOM 6297 O O . PRO D 1 706 ? 105.919 154.649 167.379 1.00 133.94 690 PRO D O 1
ATOM 6301 N N . LEU D 1 707 ? 107.490 153.044 167.200 1.00 129.08 691 LEU D N 1
ATOM 6302 C CA . LEU D 1 707 ? 108.634 153.826 167.648 1.00 129.08 691 LEU D CA 1
ATOM 6303 C C . LEU D 1 707 ? 108.533 154.271 169.098 1.00 129.08 691 LEU D C 1
ATOM 6304 O O . LEU D 1 707 ? 109.424 154.978 169.570 1.00 129.08 691 LEU D O 1
ATOM 6309 N N . LYS D 1 708 ? 107.485 153.890 169.823 1.00 127.85 692 LYS D N 1
ATOM 6310 C CA . LYS D 1 708 ? 107.314 154.299 171.209 1.00 127.85 692 LYS D CA 1
ATOM 6311 C C . LYS D 1 708 ? 107.542 153.153 172.181 1.00 127.85 692 LYS D C 1
ATOM 6312 O O . LYS D 1 708 ? 107.195 153.271 173.357 1.00 127.85 692 LYS D O 1
ATOM 6318 N N . GLN D 1 709 ? 108.104 152.042 171.711 1.00 131.43 693 GLN D N 1
ATOM 6319 C CA . GLN D 1 709 ? 108.277 150.884 172.577 1.00 131.43 693 GLN D CA 1
ATOM 6320 C C . GLN D 1 709 ? 109.134 151.222 173.785 1.00 131.43 693 GLN D C 1
ATOM 6321 O O . GLN D 1 709 ? 108.780 150.898 174.921 1.00 131.43 693 GLN D O 1
ATOM 6327 N N . TRP D 1 710 ? 110.269 151.875 173.559 1.00 129.29 694 TRP D N 1
ATOM 6328 C CA . TRP D 1 710 ? 111.244 152.045 174.625 1.00 129.29 694 TRP D CA 1
ATOM 6329 C C . TRP D 1 710 ? 110.742 152.935 175.748 1.00 129.29 694 TRP D C 1
ATOM 6330 O O . TRP D 1 710 ? 111.049 152.673 176.915 1.00 129.29 694 TRP D O 1
ATOM 6341 N N . THR D 1 711 ? 109.989 153.986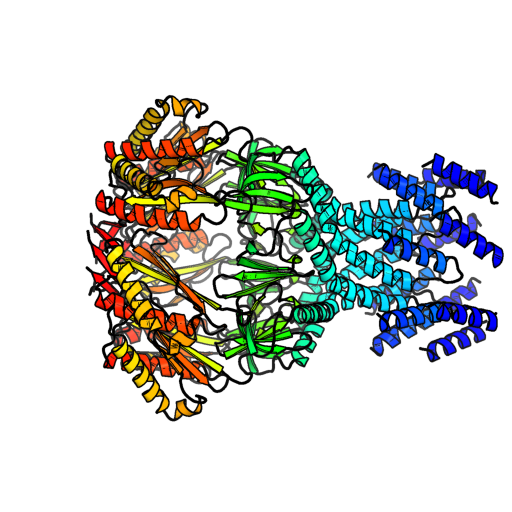 175.434 1.00 126.88 695 THR D N 1
ATOM 6342 C CA . THR D 1 711 ? 109.417 154.807 176.492 1.00 126.88 695 THR D CA 1
ATOM 6343 C C . THR D 1 711 ? 108.521 153.974 177.396 1.00 126.88 695 THR D C 1
ATOM 6344 O O . THR D 1 711 ? 108.601 154.060 178.629 1.00 126.88 695 THR D O 1
ATOM 6348 N N . VAL D 1 712 ? 107.672 153.144 176.792 1.00 124.20 696 VAL D N 1
ATOM 6349 C CA . VAL D 1 712 ? 106.803 152.271 177.568 1.00 124.20 696 VAL D CA 1
ATOM 6350 C C . VAL D 1 712 ? 107.627 151.301 178.395 1.00 124.20 696 VAL D C 1
ATOM 6351 O O . VAL D 1 712 ? 107.343 151.077 179.575 1.00 124.20 696 VAL D O 1
ATOM 6355 N N . ARG D 1 713 ? 108.648 150.698 177.790 1.00 127.24 697 ARG D N 1
ATOM 6356 C CA . ARG D 1 713 ? 109.473 149.744 178.519 1.00 127.24 697 ARG D CA 1
ATOM 6357 C C . ARG D 1 713 ? 110.128 150.395 179.726 1.00 127.24 697 ARG D C 1
ATOM 6358 O O . ARG D 1 713 ? 110.199 149.796 180.803 1.00 127.24 697 ARG D O 1
ATOM 6366 N N . PHE D 1 714 ? 110.596 151.631 179.572 1.00 127.58 698 PHE D N 1
ATOM 6367 C CA . PHE D 1 714 ? 111.265 152.309 180.674 1.00 127.58 698 PHE D CA 1
ATOM 6368 C C . PHE D 1 714 ? 110.286 152.641 181.791 1.00 127.58 698 PHE D C 1
ATOM 6369 O O . PHE D 1 714 ? 110.573 152.408 182.974 1.00 127.58 698 PHE D O 1
ATOM 6377 N N . ALA D 1 715 ? 109.131 153.206 181.441 1.00 127.79 699 ALA D N 1
ATOM 6378 C CA . ALA D 1 715 ? 108.131 153.482 182.465 1.00 127.79 699 ALA D CA 1
ATOM 6379 C C . ALA D 1 715 ? 107.731 152.206 183.187 1.00 127.79 699 ALA D C 1
ATOM 6380 O O . ALA D 1 715 ? 107.579 152.194 184.418 1.00 127.79 699 ALA D O 1
ATOM 6382 N N . LEU D 1 716 ? 107.574 151.115 182.438 1.00 126.17 700 LEU D N 1
ATOM 6383 C CA . LEU D 1 716 ? 107.207 149.846 183.046 1.00 126.17 700 LEU D CA 1
ATOM 6384 C C . LEU D 1 716 ? 108.284 149.362 183.999 1.00 126.17 700 LEU D C 1
ATOM 6385 O O . LEU D 1 716 ? 107.976 148.852 185.077 1.00 126.17 700 LEU D O 1
ATOM 6390 N N . ASP D 1 717 ? 109.552 149.504 183.621 1.00 132.87 701 ASP D N 1
ATOM 6391 C CA . ASP D 1 717 ? 110.619 149.056 184.507 1.00 132.87 701 ASP D CA 1
ATOM 6392 C C . ASP D 1 717 ? 110.648 149.874 185.789 1.00 132.87 701 ASP D C 1
ATOM 6393 O O . ASP D 1 717 ? 110.855 149.327 186.880 1.00 132.87 701 ASP D O 1
ATOM 6398 N N . SER D 1 718 ? 110.436 151.184 185.682 1.00 128.98 702 SER D N 1
ATOM 6399 C CA . SER D 1 718 ? 110.379 152.002 186.887 1.00 128.98 702 SER D CA 1
ATOM 6400 C C . SER D 1 718 ? 109.260 151.533 187.807 1.00 128.98 702 SER D C 1
ATOM 6401 O O . SER D 1 718 ? 109.477 151.284 189.004 1.00 128.98 702 SER D O 1
ATOM 6404 N N . GLN D 1 719 ? 108.050 151.405 187.261 1.00 131.64 703 GLN D N 1
ATOM 6405 C CA . GLN D 1 719 ? 106.928 150.965 188.079 1.00 131.64 703 GLN D CA 1
ATOM 6406 C C . GLN D 1 719 ? 107.175 149.582 188.663 1.00 131.64 703 GLN D C 1
ATOM 6407 O O . GLN D 1 719 ? 106.787 149.304 189.804 1.00 131.64 703 GLN D O 1
ATOM 6413 N N . VAL D 1 720 ? 107.829 148.705 187.906 1.00 129.20 704 VAL D N 1
ATOM 6414 C CA . VAL D 1 720 ? 108.062 147.353 188.387 1.00 129.20 704 VAL D CA 1
ATOM 6415 C C . VAL D 1 720 ? 109.025 147.366 189.557 1.00 129.20 704 VAL D C 1
ATOM 6416 O O . VAL D 1 720 ? 108.816 146.664 190.549 1.00 129.20 704 VAL D O 1
ATOM 6420 N N . LYS D 1 721 ? 110.095 148.150 189.466 1.00 131.81 705 LYS D N 1
ATOM 6421 C CA . LYS D 1 721 ? 110.993 148.251 190.609 1.00 131.81 705 LYS D CA 1
ATOM 6422 C C . LYS D 1 721 ? 110.250 148.766 191.830 1.00 131.81 705 LYS D C 1
ATOM 6423 O O . LYS D 1 721 ? 110.346 148.190 192.923 1.00 131.81 705 LYS D O 1
ATOM 6429 N N . LYS D 1 722 ? 109.485 149.846 191.657 1.00 132.32 706 LYS D N 1
ATOM 6430 C CA . LYS D 1 722 ? 108.798 150.432 192.801 1.00 132.32 706 LYS D CA 1
ATOM 6431 C C . LYS D 1 722 ? 107.866 149.422 193.455 1.00 132.32 706 LYS D C 1
ATOM 6432 O O . LYS D 1 722 ? 107.865 149.258 194.681 1.00 132.32 706 LYS D O 1
ATOM 6438 N N . HIS D 1 723 ? 107.082 148.712 192.651 1.00 134.83 707 HIS D N 1
ATOM 6439 C CA . HIS D 1 723 ? 106.091 147.821 193.233 1.00 134.83 707 HIS D CA 1
ATOM 6440 C C . HIS D 1 723 ? 106.698 146.524 193.743 1.00 134.83 707 HIS D C 1
ATOM 6441 O O . HIS D 1 723 ? 106.184 145.955 194.709 1.00 134.83 707 HIS D O 1
ATOM 6448 N N . PHE D 1 724 ? 107.777 146.036 193.131 1.00 131.88 708 PHE D N 1
ATOM 6449 C CA . PHE D 1 724 ? 108.475 144.904 193.720 1.00 131.88 708 PHE D CA 1
ATOM 6450 C C . PHE D 1 724 ? 109.050 145.265 195.075 1.00 131.88 708 PHE D C 1
ATOM 6451 O O . PHE D 1 724 ? 109.064 144.427 195.982 1.00 131.88 708 PHE D O 1
ATOM 6459 N N . ASP D 1 725 ? 109.524 146.498 195.240 1.00 138.29 709 ASP D N 1
ATOM 6460 C CA . ASP D 1 725 ? 109.997 146.897 196.559 1.00 138.29 709 ASP D CA 1
ATOM 6461 C C . ASP D 1 725 ? 108.845 147.001 197.547 1.00 138.29 709 ASP D C 1
ATOM 6462 O O . ASP D 1 725 ? 108.952 146.522 198.680 1.00 138.29 709 ASP D O 1
ATOM 6467 N N . LEU D 1 726 ? 107.741 147.628 197.142 1.00 138.30 710 LEU D N 1
ATOM 6468 C CA . LEU D 1 726 ? 106.589 147.731 198.032 1.00 138.30 710 LEU D CA 1
ATOM 6469 C C . LEU D 1 726 ? 106.125 146.356 198.492 1.00 138.30 710 LEU D C 1
ATOM 6470 O O . LEU D 1 726 ? 106.029 146.088 199.694 1.00 138.30 710 LEU D O 1
ATOM 6475 N N . ALA D 1 727 ? 105.833 145.466 197.546 1.00 137.84 711 ALA D N 1
ATOM 6476 C CA . ALA D 1 727 ? 105.327 144.151 197.907 1.00 137.84 711 ALA D CA 1
ATOM 6477 C C . ALA D 1 727 ? 106.393 143.253 198.509 1.00 137.84 711 ALA D C 1
ATOM 6478 O O . ALA D 1 727 ? 106.076 142.133 198.915 1.00 137.84 711 ALA D O 1
ATOM 6480 N N . GLY D 1 728 ? 107.638 143.706 198.578 1.00 138.47 712 GLY D N 1
ATOM 6481 C CA . GLY D 1 728 ? 108.665 142.925 199.233 1.00 138.47 712 GLY D CA 1
ATOM 6482 C C . GLY D 1 728 ? 109.103 141.692 198.481 1.00 138.47 712 GLY D C 1
ATOM 6483 O O . GLY D 1 728 ? 109.545 140.724 199.103 1.00 138.47 712 GLY D O 1
ATOM 6484 N N . VAL D 1 729 ? 108.986 141.692 197.161 1.00 138.96 713 VAL D N 1
ATOM 6485 C CA . VAL D 1 729 ? 109.511 140.599 196.355 1.00 138.96 713 VAL D CA 1
ATOM 6486 C C . VAL D 1 729 ? 111.017 140.758 196.232 1.00 138.96 713 VAL D C 1
ATOM 6487 O O . VAL D 1 729 ? 111.513 141.841 195.905 1.00 138.96 713 VAL D O 1
ATOM 6491 N N . ARG D 1 730 ? 111.749 139.684 196.487 1.00 148.28 714 ARG D N 1
ATOM 6492 C CA . ARG D 1 730 ? 113.200 139.739 196.470 1.00 148.28 714 ARG D CA 1
ATOM 6493 C C . ARG D 1 730 ? 113.727 139.457 195.075 1.00 148.28 714 ARG D C 1
ATOM 6494 O O . ARG D 1 730 ? 113.129 138.696 194.313 1.00 148.28 714 ARG D O 1
ATOM 6502 N N . ALA D 1 731 ? 114.853 140.076 194.749 1.00 147.35 715 ALA D N 1
ATOM 6503 C CA . ALA D 1 731 ? 115.548 139.759 193.521 1.00 147.35 715 ALA D CA 1
ATOM 6504 C C . ALA D 1 731 ? 116.223 138.398 193.657 1.00 147.35 715 ALA D C 1
ATOM 6505 O O . ALA D 1 731 ? 116.412 137.902 194.767 1.00 147.35 715 ALA D O 1
ATOM 6507 N N . PRO D 1 732 ? 116.581 137.766 192.541 1.00 146.37 716 PRO D N 1
ATOM 6508 C CA . PRO D 1 732 ? 117.275 136.478 192.628 1.00 146.37 716 PRO D CA 1
ATOM 6509 C C . PRO D 1 732 ? 118.595 136.617 193.359 1.00 146.37 716 PRO D C 1
ATOM 6510 O O . PRO D 1 732 ? 119.250 137.659 193.303 1.00 146.37 716 PRO D O 1
ATOM 6514 N N . VAL D 1 733 ? 118.979 135.551 194.051 1.00 146.04 717 VAL D N 1
ATOM 6515 C CA . VAL D 1 733 ? 120.144 135.553 194.922 1.00 146.04 717 VAL D CA 1
ATOM 6516 C C . VAL D 1 733 ? 120.875 134.234 194.756 1.00 146.04 717 VAL D C 1
ATOM 6517 O O . VAL D 1 733 ? 120.287 133.167 194.954 1.00 146.04 717 VAL D O 1
ATOM 6521 N N . GLN D 1 734 ? 122.153 134.308 194.405 1.00 151.90 718 GLN D N 1
ATOM 6522 C CA . GLN D 1 734 ? 122.965 133.108 194.286 1.00 151.90 718 GLN D CA 1
ATOM 6523 C C . GLN D 1 734 ? 123.035 132.402 195.632 1.00 151.90 718 GLN D C 1
ATOM 6524 O 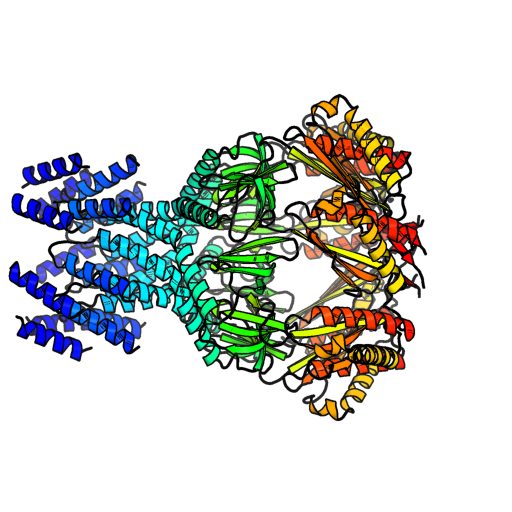O . GLN D 1 734 ? 123.050 133.051 196.680 1.00 151.90 718 GLN D O 1
ATOM 6530 N N . THR D 1 735 ? 123.074 131.075 195.613 1.00 148.62 719 THR D N 1
ATOM 6531 C CA . THR D 1 735 ? 123.062 130.283 196.834 1.00 148.62 719 THR D CA 1
ATOM 6532 C C . THR D 1 735 ? 124.271 129.361 196.872 1.00 148.62 719 THR D C 1
ATOM 6533 O O . THR D 1 735 ? 124.644 128.775 195.854 1.00 148.62 719 THR D O 1
ATOM 6537 N N . TYR D 1 736 ? 124.870 129.226 198.048 1.00 148.47 720 TYR D N 1
ATOM 6538 C CA . TYR D 1 736 ? 126.036 128.382 198.239 1.00 148.47 720 TYR D CA 1
ATOM 6539 C C . TYR D 1 736 ? 125.786 127.396 199.367 1.00 148.47 720 TYR D C 1
ATOM 6540 O O . TYR D 1 736 ? 124.750 127.419 200.030 1.00 148.47 720 TYR D O 1
ATOM 6549 N N . GLN D 1 737 ? 126.758 126.517 199.575 1.00 142.67 721 GLN D N 1
ATOM 6550 C CA . GLN D 1 737 ? 126.718 125.566 200.671 1.00 142.67 721 GLN D CA 1
ATOM 6551 C C . GLN D 1 737 ? 128.139 125.124 200.955 1.00 142.67 721 GLN D C 1
ATOM 6552 O O . GLN D 1 737 ? 128.857 124.715 200.042 1.00 142.67 721 GLN D O 1
ATOM 6558 N N . VAL D 1 738 ? 128.540 125.203 202.215 1.00 131.67 722 VAL D N 1
ATOM 6559 C CA . VAL D 1 738 ? 129.929 125.023 202.605 1.00 131.67 722 VAL D CA 1
ATOM 6560 C C . VAL D 1 738 ? 130.105 123.645 203.219 1.00 131.67 722 VAL D C 1
ATOM 6561 O O . VAL D 1 738 ? 129.244 123.173 203.968 1.00 131.67 722 VAL D O 1
ATOM 6565 N N . LEU D 1 739 ? 131.219 123.001 202.884 1.00 131.54 723 LEU D N 1
ATOM 6566 C CA . LEU D 1 739 ? 131.584 121.698 203.420 1.00 131.54 723 LEU D CA 1
ATOM 6567 C C . LEU D 1 739 ? 130.531 120.653 203.090 1.00 131.54 723 LEU D C 1
ATOM 6568 O O . LEU D 1 739 ? 130.680 119.896 202.135 1.00 131.54 723 LEU D O 1
ATOM 6573 N N . UNK E 1 1 ? 123.059 149.174 94.112 1.00 344.99 -15 UNK E N 1
ATOM 6574 C CA . UNK E 1 1 ? 123.145 148.430 95.363 1.00 344.99 -15 UNK E CA 1
ATOM 6575 C C . UNK E 1 1 ? 123.060 149.369 96.560 1.00 344.99 -15 UNK E C 1
ATOM 6576 O O . UNK E 1 1 ? 122.611 148.975 97.637 1.00 344.99 -15 UNK E O 1
ATOM 6578 N N . UNK E 1 2 ? 123.492 150.611 96.365 1.00 346.10 -14 UNK E N 1
ATOM 6579 C CA . UNK E 1 2 ? 123.468 151.611 97.427 1.00 346.10 -14 UNK E CA 1
ATOM 6580 C C . UNK E 1 2 ? 122.037 151.917 97.848 1.00 346.10 -14 UNK E C 1
ATOM 6581 O O . UNK E 1 2 ? 121.694 151.838 99.029 1.00 346.10 -14 UNK E O 1
ATOM 6583 N N . UNK E 1 3 ? 121.207 152.267 96.872 1.00 347.29 -13 UNK E N 1
ATOM 6584 C CA . UNK E 1 3 ? 119.802 152.551 97.125 1.00 347.29 -13 UNK E CA 1
ATOM 6585 C C . UNK E 1 3 ? 119.098 151.306 97.648 1.00 347.29 -13 UNK E C 1
ATOM 6586 O O . UNK E 1 3 ? 118.247 151.390 98.531 1.00 347.29 -13 UNK E O 1
ATOM 6588 N N . UNK E 1 4 ? 119.466 150.151 97.102 1.00 347.28 -12 UNK E N 1
ATOM 6589 C CA . UNK E 1 4 ? 118.885 148.882 97.525 1.00 347.28 -12 UNK E CA 1
ATOM 6590 C C . UNK E 1 4 ? 119.215 148.592 98.986 1.00 347.28 -12 UNK E C 1
ATOM 6591 O O . UNK E 1 4 ? 118.339 148.207 99.761 1.00 347.28 -12 UNK E O 1
ATOM 6593 N N . UNK E 1 5 ? 120.478 148.781 99.354 1.00 346.67 -11 UNK E N 1
ATOM 6594 C CA . UNK E 1 5 ? 120.913 148.576 100.731 1.00 346.67 -11 UNK E CA 1
ATOM 6595 C C . UNK E 1 5 ? 120.215 149.560 101.660 1.00 346.67 -11 UNK E C 1
ATOM 6596 O O . UNK E 1 5 ? 119.822 149.207 102.773 1.00 346.67 -11 UNK E O 1
ATOM 6598 N N . UNK E 1 6 ? 120.065 150.795 101.193 1.00 346.40 -10 UNK E N 1
ATOM 6599 C CA . UNK E 1 6 ? 119.386 151.830 101.961 1.00 346.40 -10 UNK E CA 1
ATOM 6600 C C . UNK E 1 6 ? 117.946 151.425 102.239 1.00 346.40 -10 UNK E C 1
ATOM 6601 O O . UNK E 1 6 ? 117.468 151.542 103.365 1.00 346.40 -10 UNK E O 1
ATOM 6603 N N . UNK E 1 7 ? 117.265 150.939 101.207 1.00 344.32 -9 UNK E N 1
ATOM 6604 C CA . UNK E 1 7 ? 115.877 150.511 101.329 1.00 344.32 -9 UNK E CA 1
ATOM 6605 C C . UNK E 1 7 ? 115.757 149.305 102.256 1.00 344.32 -9 UNK E C 1
ATOM 6606 O O . UNK E 1 7 ? 114.822 149.216 103.054 1.00 344.32 -9 UNK E O 1
ATOM 6608 N N . UNK E 1 8 ? 116.710 148.385 102.148 1.00 343.81 -8 UNK E N 1
ATOM 6609 C CA . UNK E 1 8 ? 116.742 147.209 103.008 1.00 343.81 -8 UNK E CA 1
ATOM 6610 C C . UNK E 1 8 ? 116.861 147.624 104.471 1.00 343.81 -8 UNK E C 1
ATOM 6611 O O . UNK E 1 8 ? 116.108 147.153 105.330 1.00 343.81 -8 UNK E O 1
ATOM 6613 N N . UNK E 1 9 ? 117.809 148.515 104.742 1.00 341.45 -7 UNK E N 1
ATOM 6614 C CA . UNK E 1 9 ? 118.044 149.012 106.092 1.00 341.45 -7 UNK E CA 1
ATOM 6615 C C . UNK E 1 9 ? 116.826 149.760 106.620 1.00 341.45 -7 UNK E C 1
ATOM 6616 O O . UNK E 1 9 ? 116.477 149.633 107.791 1.00 341.45 -7 UNK E O 1
ATOM 6618 N N . UNK E 1 10 ? 116.186 150.535 105.752 1.00 341.55 -6 UNK E N 1
ATOM 6619 C CA . UNK E 1 10 ? 114.978 151.259 106.120 1.00 341.55 -6 UNK E CA 1
ATOM 6620 C C . UNK E 1 10 ? 113.883 150.289 106.535 1.00 341.55 -6 UNK E C 1
ATOM 6621 O O . UNK E 1 10 ? 113.264 150.462 107.584 1.00 341.55 -6 UNK E O 1
ATOM 6623 N N . UNK E 1 11 ? 113.648 149.278 105.706 1.00 339.78 -5 UNK E N 1
ATOM 6624 C CA . UNK E 1 11 ? 112.620 148.281 105.980 1.00 339.78 -5 UNK E CA 1
ATOM 6625 C C . UNK E 1 11 ? 112.900 147.572 107.300 1.00 339.78 -5 UNK E C 1
ATOM 6626 O O . UNK E 1 11 ? 111.998 147.359 108.114 1.00 339.78 -5 UNK E O 1
ATOM 6628 N N . UNK E 1 12 ? 114.165 147.225 107.513 1.00 338.77 -4 UNK E N 1
ATOM 6629 C CA . UNK E 1 12 ? 114.573 146.541 108.734 1.00 338.77 -4 UNK E CA 1
ATOM 6630 C C . UNK E 1 12 ? 114.351 147.412 109.967 1.00 338.77 -4 UNK E C 1
ATOM 6631 O O . UNK E 1 12 ? 113.830 146.943 110.979 1.00 338.77 -4 UNK E O 1
ATOM 6633 N N . UNK E 1 13 ? 114.742 148.679 109.877 1.00 336.73 -3 UNK E N 1
ATOM 6634 C CA . UNK E 1 13 ? 114.594 149.610 110.988 1.00 336.73 -3 UNK E CA 1
ATOM 6635 C C . UNK E 1 13 ? 113.121 149.884 111.263 1.00 336.73 -3 UNK E C 1
ATOM 6636 O O . UNK E 1 13 ? 112.730 150.170 112.396 1.00 336.73 -3 UNK E O 1
ATOM 6638 N N . UNK E 1 14 ? 112.311 149.800 110.215 1.00 336.35 -2 UNK E N 1
ATOM 6639 C CA . UNK E 1 14 ? 110.874 149.987 110.338 1.00 336.35 -2 UNK E CA 1
ATOM 6640 C C . UNK E 1 14 ? 110.273 148.803 111.077 1.00 336.35 -2 UNK E C 1
ATOM 6641 O O . UNK E 1 14 ? 109.396 148.952 111.929 1.00 336.35 -2 UNK E O 1
ATOM 6643 N N . UNK E 1 15 ? 110.761 147.616 110.736 1.00 334.93 -1 UNK E N 1
ATOM 6644 C CA . UNK E 1 15 ? 110.347 146.397 111.414 1.00 334.93 -1 UNK E CA 1
ATOM 6645 C C . UNK E 1 15 ? 110.789 146.439 112.873 1.00 334.93 -1 UNK E C 1
ATOM 6646 O O . UNK E 1 15 ? 110.140 145.866 113.747 1.00 334.93 -1 UNK E O 1
ATOM 6648 N N . UNK E 1 16 ? 111.898 147.123 113.127 1.00 332.42 0 UNK E N 1
ATOM 6649 C CA . UNK E 1 16 ? 112.426 147.247 114.479 1.00 332.42 0 UNK E CA 1
ATOM 6650 C C . UNK E 1 16 ? 111.491 148.074 115.352 1.00 332.42 0 UNK E C 1
ATOM 6651 O O . UNK E 1 16 ? 111.025 147.603 116.390 1.00 332.42 0 UNK E O 1
ATOM 6653 N N . LEU E 1 533 ? 114.183 149.888 128.699 1.00 295.60 517 LEU E N 1
ATOM 6654 C CA . LEU E 1 533 ? 113.957 149.049 127.528 1.00 295.60 517 LEU E CA 1
ATOM 6655 C C . LEU E 1 533 ? 114.269 149.811 126.248 1.00 295.60 517 LEU E C 1
ATOM 6656 O O . LEU E 1 533 ? 115.023 149.340 125.393 1.00 295.60 517 LEU E O 1
ATOM 6661 N N . ALA E 1 534 ? 113.671 151.000 126.134 1.00 295.19 518 ALA E N 1
ATOM 6662 C CA . ALA E 1 534 ? 113.693 151.727 124.871 1.00 295.19 518 ALA E CA 1
ATOM 6663 C C . ALA E 1 534 ? 115.098 152.156 124.477 1.00 295.19 518 ALA E C 1
ATOM 6664 O O . ALA E 1 534 ? 115.467 152.047 123.304 1.00 295.19 518 ALA E O 1
ATOM 6666 N N . VAL E 1 535 ? 115.899 152.636 125.429 1.00 292.30 519 VAL E N 1
ATOM 6667 C CA . VAL E 1 535 ? 117.228 153.135 125.085 1.00 292.30 519 VAL E CA 1
ATOM 6668 C C . VAL E 1 535 ? 118.129 151.992 124.636 1.00 292.30 519 VAL E C 1
ATOM 6669 O O . VAL E 1 535 ? 118.891 152.122 123.668 1.00 292.30 519 VAL E O 1
ATOM 6673 N N . ILE E 1 536 ? 118.049 150.850 125.318 1.00 288.02 520 ILE E N 1
ATOM 6674 C CA . ILE E 1 536 ? 118.872 149.710 124.930 1.00 288.02 520 ILE E CA 1
ATOM 6675 C C . ILE E 1 536 ? 118.411 149.153 123.589 1.00 288.02 520 ILE E C 1
ATOM 6676 O O . ILE E 1 536 ? 119.232 148.764 122.749 1.00 288.02 520 ILE E O 1
ATOM 6681 N N . ILE E 1 537 ? 117.096 149.117 123.359 1.00 286.72 521 ILE E N 1
ATOM 6682 C CA . ILE E 1 537 ? 116.583 148.700 122.057 1.00 286.72 521 ILE E CA 1
ATOM 6683 C C . ILE E 1 537 ? 117.085 149.632 120.964 1.00 286.72 521 ILE E C 1
ATOM 6684 O O . ILE E 1 537 ? 117.445 149.190 119.868 1.00 286.72 521 ILE E O 1
ATOM 6689 N N . SER E 1 538 ? 117.134 150.934 121.251 1.00 286.84 522 SER E N 1
ATOM 6690 C CA . SER E 1 538 ? 117.616 151.897 120.267 1.00 286.84 522 SER E CA 1
ATOM 6691 C C . SER E 1 538 ? 119.092 151.688 119.971 1.00 286.84 522 SER E C 1
ATOM 6692 O O . SER E 1 538 ? 119.516 151.760 118.813 1.00 286.84 522 SER E O 1
ATOM 6695 N N . THR E 1 539 ? 119.892 151.445 121.007 1.00 282.40 523 THR E N 1
ATOM 6696 C CA . THR E 1 539 ? 121.306 151.170 120.783 1.00 282.40 523 THR E CA 1
ATOM 6697 C C . THR E 1 539 ? 121.497 149.902 119.958 1.00 282.40 523 THR E C 1
ATOM 6698 O O . THR E 1 539 ? 122.325 149.872 119.043 1.00 282.40 523 THR E O 1
ATOM 6702 N N . ILE E 1 540 ? 120.728 148.853 120.254 1.00 277.33 524 ILE E N 1
ATOM 6703 C CA . ILE E 1 540 ? 120.834 147.614 119.486 1.00 277.33 524 ILE E CA 1
ATOM 6704 C C . ILE E 1 540 ? 120.429 147.848 118.036 1.00 277.33 524 ILE E C 1
ATOM 6705 O O . ILE E 1 540 ? 121.029 147.292 117.107 1.00 277.33 524 ILE E O 1
ATOM 6710 N N . THR E 1 541 ? 119.391 148.656 117.820 1.00 280.48 525 THR E N 1
ATOM 6711 C CA . THR E 1 541 ? 118.975 148.987 116.462 1.00 280.48 525 THR E CA 1
ATOM 6712 C C . THR E 1 541 ? 120.071 149.742 115.724 1.00 280.48 525 THR E C 1
ATOM 6713 O O . THR E 1 541 ? 120.361 149.453 114.558 1.00 280.48 525 THR E O 1
ATOM 6717 N N . ILE E 1 542 ? 120.673 150.732 116.382 1.00 274.68 526 ILE E N 1
ATOM 6718 C CA . ILE E 1 542 ? 121.806 151.437 115.793 1.00 274.68 526 ILE E CA 1
ATOM 6719 C C . ILE E 1 542 ? 122.908 150.454 115.433 1.00 274.68 526 ILE E C 1
ATOM 6720 O O . ILE E 1 542 ? 123.553 150.573 114.385 1.00 274.68 526 ILE E O 1
ATOM 6725 N N . MET E 1 543 ? 123.138 149.467 116.297 1.00 272.81 527 MET E N 1
ATOM 6726 C CA . MET E 1 543 ? 124.170 148.474 116.030 1.00 272.81 527 MET E CA 1
ATOM 6727 C C . MET E 1 543 ? 123.845 147.664 114.783 1.00 272.81 527 MET E C 1
ATOM 6728 O O . MET E 1 543 ? 124.695 147.495 113.905 1.00 272.81 527 MET E O 1
ATOM 6733 N N . ILE E 1 544 ? 122.617 147.149 114.689 1.00 275.23 528 ILE E N 1
ATOM 6734 C CA . ILE E 1 544 ? 122.267 146.347 113.518 1.00 275.23 528 ILE E CA 1
ATOM 6735 C C . ILE E 1 544 ? 122.338 147.194 112.256 1.00 275.23 528 ILE E C 1
ATOM 6736 O O . ILE E 1 544 ? 122.720 146.700 111.188 1.00 275.23 528 ILE E O 1
ATOM 6741 N N . VAL E 1 545 ? 122.000 148.480 112.355 1.00 274.31 529 VAL E N 1
ATOM 6742 C CA . VAL E 1 545 ? 122.032 149.338 111.178 1.00 274.31 529 VAL E CA 1
ATOM 6743 C C . VAL E 1 545 ? 123.467 149.567 110.729 1.00 274.31 529 VAL E C 1
ATOM 6744 O O . VAL E 1 545 ? 123.822 149.292 109.577 1.00 274.31 529 VAL E O 1
ATOM 6748 N N . LEU E 1 546 ? 124.312 150.074 111.629 1.00 274.50 530 LEU E N 1
ATOM 6749 C CA . LEU E 1 546 ? 125.723 150.253 111.303 1.00 274.50 530 LEU E CA 1
ATOM 6750 C C . LEU E 1 546 ? 126.350 148.963 110.801 1.00 274.50 530 LEU E C 1
ATOM 6751 O O . LEU E 1 546 ? 127.223 148.996 109.928 1.00 274.50 530 LEU E O 1
ATOM 6756 N N . SER E 1 547 ? 125.918 147.819 111.330 1.00 276.72 531 SER E N 1
ATOM 6757 C CA . SER E 1 547 ? 126.396 146.534 110.825 1.00 276.72 531 SER E CA 1
ATOM 6758 C C . SER E 1 547 ? 126.013 146.368 109.360 1.00 276.72 531 SER E C 1
ATOM 6759 O O . SER E 1 547 ? 126.878 146.216 108.492 1.00 276.72 531 SER E O 1
ATOM 6762 N N . GLU E 1 548 ? 124.712 146.391 109.073 1.00 279.85 532 GLU E N 1
ATOM 6763 C CA . GLU E 1 548 ? 124.254 146.273 107.697 1.00 279.85 532 GLU E CA 1
ATOM 6764 C C . GLU E 1 548 ? 124.721 147.423 106.816 1.00 279.85 532 GLU E C 1
ATOM 6765 O O . GLU E 1 548 ? 124.870 147.229 105.605 1.00 279.85 532 GLU E O 1
ATOM 6771 N N . ILE E 1 549 ? 124.958 148.604 107.379 1.00 278.00 533 ILE E N 1
ATOM 6772 C CA . ILE E 1 549 ? 125.424 149.752 106.583 1.00 278.00 533 ILE E CA 1
ATOM 6773 C C . ILE E 1 549 ? 126.947 149.716 106.625 1.00 278.00 533 ILE E C 1
ATOM 6774 O O . ILE E 1 549 ? 127.607 150.371 107.435 1.00 278.00 533 ILE E O 1
ATOM 6779 N N . GLY E 1 550 ? 127.520 148.907 105.734 1.00 274.21 534 GLY E N 1
ATOM 6780 C CA . GLY E 1 550 ? 128.933 148.936 105.393 1.00 274.21 534 GLY E CA 1
ATOM 6781 C C . GLY E 1 550 ? 129.950 149.062 106.511 1.00 274.21 534 GLY E C 1
ATOM 6782 O O . GLY E 1 550 ? 131.060 149.548 106.277 1.00 274.21 534 GLY E O 1
ATOM 6783 N N . VAL E 1 551 ? 129.601 148.642 107.724 1.00 271.05 535 VAL E N 1
ATOM 6784 C CA . VAL E 1 551 ? 130.510 148.690 108.863 1.00 271.05 535 VAL E CA 1
ATOM 6785 C C . VAL E 1 551 ? 130.401 147.376 109.620 1.00 271.05 535 VAL E C 1
ATOM 6786 O O . VAL E 1 551 ? 129.299 146.854 109.815 1.00 271.05 535 VAL E O 1
ATOM 6790 N N . ASN E 1 552 ? 131.542 146.837 110.040 1.00 260.45 536 ASN E N 1
ATOM 6791 C CA . ASN E 1 552 ? 131.593 145.594 110.801 1.00 260.45 536 ASN E CA 1
ATOM 6792 C C . ASN E 1 552 ? 131.971 145.934 112.234 1.00 260.45 536 ASN E C 1
ATOM 6793 O O . ASN E 1 552 ? 133.150 146.138 112.539 1.00 260.45 536 ASN E O 1
ATOM 6798 N N . ILE E 1 553 ? 130.973 145.999 113.107 1.00 252.99 537 ILE E N 1
ATOM 6799 C CA . ILE E 1 553 ? 131.172 146.414 114.491 1.00 252.99 537 ILE E CA 1
ATOM 6800 C C . ILE E 1 553 ? 131.471 145.158 115.300 1.00 252.99 537 ILE E C 1
ATOM 6801 O O . ILE E 1 553 ? 130.596 144.567 115.931 1.00 252.99 537 ILE E O 1
ATOM 6806 N N . ALA E 1 554 ? 132.726 144.750 115.291 1.00 247.20 538 ALA E N 1
ATOM 6807 C CA . ALA E 1 554 ? 133.158 143.728 116.230 1.00 247.20 538 ALA E CA 1
ATOM 6808 C C . ALA E 1 554 ? 133.519 144.366 117.569 1.00 247.20 538 ALA E C 1
ATOM 6809 O O . ALA E 1 554 ? 133.028 143.910 118.609 1.00 247.20 538 ALA E O 1
ATOM 6811 N N . PRO E 1 555 ? 134.348 145.418 117.609 1.00 248.47 539 PRO E N 1
ATOM 6812 C CA . PRO E 1 555 ? 134.688 145.995 118.916 1.00 248.47 539 PRO E CA 1
ATOM 6813 C C . PRO E 1 555 ? 133.553 146.786 119.533 1.00 248.47 539 PRO E C 1
ATOM 6814 O O . PRO E 1 555 ? 133.465 146.851 120.765 1.00 248.47 539 PRO E O 1
ATOM 6818 N N . LEU E 1 556 ? 132.692 147.407 118.728 1.00 244.37 540 LEU E N 1
ATOM 6819 C CA . LEU E 1 556 ? 131.480 147.994 119.288 1.00 244.37 540 LEU E CA 1
ATOM 6820 C C . LEU E 1 556 ? 130.626 146.915 119.931 1.00 244.37 540 LEU E C 1
ATOM 6821 O O . LEU E 1 556 ? 130.067 147.105 121.019 1.00 244.37 540 LEU E O 1
ATOM 6826 N N . LEU E 1 557 ? 130.509 145.772 119.254 1.00 242.10 541 LEU E N 1
ATOM 6827 C CA . LEU E 1 557 ? 129.904 144.602 119.871 1.00 242.10 541 LEU E CA 1
ATOM 6828 C C . LEU E 1 557 ? 130.603 144.250 121.174 1.00 242.10 541 LEU E C 1
ATOM 6829 O O . LEU E 1 557 ? 129.952 143.861 122.144 1.00 242.10 541 LEU E O 1
ATOM 6834 N N . ALA E 1 558 ? 131.928 144.399 121.224 1.00 237.06 542 ALA E N 1
ATOM 6835 C CA . ALA E 1 558 ? 132.665 144.044 122.433 1.00 237.06 542 ALA E CA 1
ATOM 6836 C C . ALA E 1 558 ? 132.314 144.975 123.587 1.00 237.06 542 ALA E C 1
ATOM 6837 O O . ALA E 1 558 ? 132.104 144.529 124.720 1.00 237.06 542 ALA E O 1
ATOM 6839 N N . GLY E 1 559 ? 132.249 146.279 123.319 1.00 233.18 543 GLY E N 1
ATOM 6840 C CA . GLY E 1 559 ? 131.870 147.216 124.364 1.00 233.18 543 GLY E CA 1
ATOM 6841 C C . GLY E 1 559 ? 130.444 147.009 124.836 1.00 233.18 543 GLY E C 1
ATOM 6842 O O . GLY E 1 559 ? 130.173 146.984 126.044 1.00 233.18 543 GLY E O 1
ATOM 6843 N N . ALA E 1 560 ? 129.512 146.860 123.893 1.00 233.16 544 ALA E N 1
ATOM 6844 C CA . ALA E 1 560 ? 128.127 146.609 124.270 1.00 233.16 544 ALA E CA 1
ATOM 6845 C C . ALA E 1 560 ? 127.996 145.297 125.029 1.00 233.16 544 ALA E C 1
ATOM 6846 O O . ALA E 1 560 ? 127.175 145.181 125.942 1.00 233.16 544 ALA E O 1
ATOM 6848 N N . GLY E 1 561 ? 128.820 144.305 124.689 1.00 228.20 545 GLY E N 1
ATOM 6849 C CA . GLY E 1 561 ? 128.781 143.044 125.401 1.00 228.20 545 GLY E CA 1
ATOM 6850 C C . GLY E 1 561 ? 129.362 143.142 126.791 1.00 228.20 545 GLY E C 1
ATOM 6851 O O . GLY E 1 561 ? 128.898 142.464 127.706 1.00 228.20 545 GLY E O 1
ATOM 6852 N N . ALA E 1 562 ? 130.385 143.976 126.972 1.00 223.59 546 ALA E N 1
ATOM 6853 C CA . ALA E 1 562 ? 130.867 144.253 128.319 1.00 223.59 546 ALA E CA 1
ATOM 6854 C C . ALA E 1 562 ? 129.772 144.892 129.162 1.00 223.59 546 ALA E C 1
ATOM 6855 O O . ALA E 1 562 ? 129.531 144.479 130.304 1.00 223.59 546 ALA E O 1
ATOM 6857 N N . LEU E 1 563 ? 129.094 145.898 128.607 1.00 221.41 547 LEU E N 1
ATOM 6858 C CA . LEU E 1 563 ? 127.991 146.533 129.325 1.00 221.41 547 LEU E CA 1
ATOM 6859 C C . LEU E 1 563 ? 126.894 145.522 129.651 1.00 221.41 547 LEU E C 1
ATOM 6860 O O . LEU E 1 563 ? 126.341 145.512 130.761 1.00 221.41 547 LEU E O 1
ATOM 6865 N N . GLY E 1 564 ? 126.569 144.657 128.689 1.00 219.92 548 GLY E N 1
ATOM 6866 C CA . GLY E 1 564 ? 125.538 143.662 128.909 1.00 219.92 548 GLY E CA 1
ATOM 6867 C C . GLY E 1 564 ? 125.926 142.628 129.941 1.00 219.92 548 GLY E C 1
ATOM 6868 O O . GLY E 1 564 ? 125.096 142.218 130.748 1.00 219.92 548 GLY E O 1
ATOM 6869 N N . LEU E 1 565 ? 127.186 142.192 129.931 1.00 214.45 549 LEU E N 1
ATOM 6870 C CA . LEU E 1 565 ? 127.668 141.276 130.955 1.00 214.45 549 LEU E CA 1
ATOM 6871 C C . LEU E 1 565 ? 127.621 141.915 132.332 1.00 214.45 549 LEU E C 1
ATOM 6872 O O . LEU E 1 565 ? 127.304 141.241 133.321 1.00 214.45 549 LEU E O 1
ATOM 6877 N N . ALA E 1 566 ? 127.926 143.210 132.412 1.00 214.26 550 ALA E N 1
ATOM 6878 C CA . ALA E 1 566 ? 127.783 143.923 133.675 1.00 214.26 550 ALA E CA 1
ATOM 6879 C C . ALA E 1 566 ? 126.340 143.878 134.162 1.00 214.26 550 ALA E C 1
ATOM 6880 O O . ALA E 1 566 ? 126.064 143.429 135.281 1.00 214.26 550 ALA E O 1
ATOM 6882 N N . ILE E 1 567 ? 125.403 144.338 133.328 1.00 208.73 551 ILE E N 1
ATOM 6883 C CA . ILE E 1 567 ? 123.997 144.343 133.734 1.00 208.73 551 ILE E CA 1
ATOM 6884 C C . ILE E 1 567 ? 123.526 142.930 134.065 1.00 208.73 551 ILE E C 1
ATOM 6885 O O . ILE E 1 567 ? 122.689 142.729 134.954 1.00 208.73 551 ILE E O 1
ATOM 6890 N N . SER E 1 568 ? 124.067 141.929 133.369 1.00 211.41 552 SER E N 1
ATOM 6891 C CA . SER E 1 568 ? 123.719 140.539 133.642 1.00 211.41 552 SER E CA 1
ATOM 6892 C C . SER E 1 568 ? 124.136 140.141 135.048 1.00 211.41 552 SER E C 1
ATOM 6893 O O . SER E 1 568 ? 123.303 139.741 135.869 1.00 211.41 552 SER E O 1
ATOM 6896 N N . PHE E 1 569 ? 125.436 140.239 135.342 1.00 208.02 553 PHE E N 1
ATOM 6897 C CA . PHE E 1 569 ? 125.907 139.960 136.694 1.00 208.02 553 PHE E CA 1
ATOM 6898 C C . PHE E 1 569 ? 125.202 140.833 137.724 1.00 208.02 553 PHE E C 1
ATOM 6899 O O . PHE E 1 569 ? 125.217 140.518 138.919 1.00 208.02 553 PHE E O 1
ATOM 6907 N N . GLY E 1 570 ? 124.579 141.923 137.285 1.00 198.25 554 GLY E N 1
ATOM 6908 C CA . GLY E 1 570 ? 123.785 142.748 138.170 1.00 198.25 554 GLY E CA 1
ATOM 6909 C C . GLY E 1 570 ? 122.352 142.283 138.320 1.00 198.25 554 GLY E C 1
ATOM 6910 O O . GLY E 1 570 ? 121.906 142.000 139.435 1.00 198.25 554 GLY E O 1
ATOM 6911 N N . SER E 1 571 ? 121.624 142.163 137.207 1.00 195.36 555 SER E N 1
ATOM 6912 C CA . SER E 1 571 ? 120.201 141.847 137.246 1.00 195.36 555 SER E CA 1
ATOM 6913 C C . SER E 1 571 ? 119.940 140.361 137.430 1.00 195.36 555 SER E C 1
ATOM 6914 O O . SER E 1 571 ? 118.830 139.887 137.152 1.00 195.36 555 SER E O 1
ATOM 6917 N N . GLN E 1 572 ? 120.943 139.611 137.890 1.00 193.28 556 GLN E N 1
ATOM 6918 C CA . GLN E 1 572 ? 120.742 138.201 138.192 1.00 193.28 556 GLN E CA 1
ATOM 6919 C C . GLN E 1 572 ? 119.899 138.006 139.445 1.00 193.28 556 GLN E C 1
ATOM 6920 O O . GLN E 1 572 ? 119.135 137.038 139.531 1.00 193.28 556 GLN E O 1
ATOM 6926 N N . THR E 1 573 ? 120.022 138.910 140.418 1.00 178.65 557 THR E N 1
ATOM 6927 C CA . THR E 1 573 ? 119.402 138.682 141.717 1.00 178.65 557 THR E CA 1
ATOM 6928 C C . THR E 1 573 ? 117.887 138.618 141.615 1.00 178.65 557 THR E C 1
ATOM 6929 O O . THR E 1 573 ? 117.264 137.761 142.245 1.00 178.65 557 THR E O 1
ATOM 6933 N N . LEU E 1 574 ? 117.273 139.520 140.847 1.00 168.16 558 LEU E N 1
ATOM 6934 C CA . LEU E 1 574 ? 115.815 139.540 140.763 1.00 168.16 558 LEU E CA 1
ATOM 6935 C C . LEU E 1 574 ? 115.264 138.191 140.319 1.00 168.16 558 LEU E C 1
ATOM 6936 O O . LEU E 1 574 ? 114.321 137.661 140.918 1.00 168.16 558 LEU E O 1
ATOM 6941 N N . VAL E 1 575 ? 115.843 137.616 139.268 1.00 167.63 559 VAL E N 1
ATOM 6942 C CA . VAL E 1 575 ? 115.293 136.383 138.722 1.00 167.63 559 VAL E CA 1
ATOM 6943 C C . VAL E 1 575 ? 115.581 135.212 139.648 1.00 167.63 559 VAL E C 1
ATOM 6944 O O . VAL E 1 575 ? 114.709 134.367 139.893 1.00 167.63 559 VAL E O 1
ATOM 6948 N N . LYS E 1 576 ? 116.813 135.121 140.148 1.00 161.73 560 LYS E N 1
ATOM 6949 C CA . LYS E 1 576 ? 117.127 134.101 141.140 1.00 161.73 560 LYS E CA 1
ATOM 6950 C C . LYS E 1 576 ? 116.134 134.152 142.289 1.00 161.73 560 LYS E C 1
ATOM 6951 O O . LYS E 1 576 ? 115.618 133.121 142.737 1.00 161.73 560 LYS E O 1
ATOM 6957 N N . ASP E 1 577 ? 115.819 135.357 142.748 1.00 157.03 561 ASP E N 1
ATOM 6958 C CA . ASP E 1 577 ? 114.938 135.504 143.892 1.00 157.03 561 ASP E CA 1
ATOM 6959 C C . ASP E 1 577 ? 113.518 135.096 143.548 1.00 157.03 561 ASP E C 1
ATOM 6960 O O . ASP E 1 577 ? 112.859 134.406 144.328 1.00 157.03 561 ASP E O 1
ATOM 6965 N N . ILE E 1 578 ? 113.022 135.511 142.384 1.00 150.32 562 ILE E N 1
ATOM 6966 C CA . ILE E 1 578 ? 111.640 135.171 142.078 1.00 150.32 562 ILE E CA 1
ATOM 6967 C C . ILE E 1 578 ? 111.491 133.671 141.875 1.00 150.32 562 ILE E C 1
ATOM 6968 O O . ILE E 1 578 ? 110.475 133.085 142.269 1.00 150.32 562 ILE E O 1
ATOM 6973 N N . ILE E 1 579 ? 112.494 133.006 141.301 1.00 152.24 563 ILE E N 1
ATOM 6974 C CA . ILE E 1 579 ? 112.351 131.567 141.121 1.00 152.24 563 ILE E CA 1
ATOM 6975 C C . ILE E 1 579 ? 112.469 130.849 142.456 1.00 152.24 563 ILE E C 1
ATOM 6976 O O . ILE E 1 579 ? 111.744 129.884 142.716 1.00 152.24 563 ILE E O 1
ATOM 6981 N N . THR E 1 580 ? 113.373 131.298 143.329 1.00 146.48 564 THR E N 1
ATOM 6982 C CA . THR E 1 580 ? 113.421 130.710 144.660 1.00 146.48 564 THR E CA 1
ATOM 6983 C C . THR E 1 580 ? 112.095 130.893 145.377 1.00 146.48 564 THR E C 1
ATOM 6984 O O . THR E 1 580 ? 111.621 129.988 146.072 1.00 146.48 564 THR E O 1
ATOM 6988 N N . GLY E 1 581 ? 111.469 132.053 145.198 1.00 144.16 565 GLY E N 1
ATOM 6989 C CA . GLY E 1 581 ? 110.186 132.288 145.829 1.00 144.16 565 GLY E CA 1
ATOM 6990 C C . GLY E 1 581 ? 109.114 131.353 145.311 1.00 144.16 565 GLY E C 1
ATOM 6991 O O . GLY E 1 581 ? 108.369 130.752 146.089 1.00 144.16 565 GLY E O 1
ATOM 6992 N N . VAL E 1 582 ? 109.016 131.219 143.990 1.00 141.61 566 VAL E N 1
ATOM 6993 C CA . VAL E 1 582 ? 107.970 130.356 143.460 1.00 141.61 566 VAL E CA 1
ATOM 6994 C C . VAL E 1 582 ? 108.229 128.909 143.847 1.00 141.61 566 VAL E C 1
ATOM 6995 O O . VAL E 1 582 ? 107.285 128.145 144.074 1.00 141.61 566 VAL E O 1
ATOM 6999 N N . PHE E 1 583 ? 109.494 128.510 143.970 1.00 142.51 567 PHE E N 1
ATOM 7000 C CA . PHE E 1 583 ? 109.782 127.162 144.442 1.00 142.51 567 PHE E CA 1
ATOM 7001 C C . PHE E 1 583 ? 109.312 126.976 145.875 1.00 142.51 567 PHE E C 1
ATOM 7002 O O . PHE E 1 583 ? 108.580 126.028 146.176 1.00 142.51 567 PHE E O 1
ATOM 7010 N N . ILE E 1 584 ? 109.720 127.873 146.774 1.00 138.71 568 ILE E N 1
ATOM 7011 C CA . ILE E 1 584 ? 109.247 127.795 148.151 1.00 138.71 568 ILE E CA 1
ATOM 7012 C C . ILE E 1 584 ? 107.733 127.728 148.189 1.00 138.71 568 ILE E C 1
ATOM 7013 O O . ILE E 1 584 ? 107.154 126.988 148.991 1.00 138.71 568 ILE E O 1
ATOM 7018 N N . GLN E 1 585 ? 107.067 128.459 147.302 1.00 143.69 569 GLN E N 1
ATOM 7019 C CA . GLN E 1 585 ? 105.614 128.417 147.269 1.00 143.69 569 GLN E CA 1
ATOM 7020 C C . GLN E 1 585 ? 105.095 127.064 146.808 1.00 143.69 569 GLN E C 1
ATOM 7021 O O . GLN E 1 585 ? 104.047 126.614 147.279 1.00 143.69 569 GLN E O 1
ATOM 7027 N N . PHE E 1 586 ? 105.800 126.407 145.887 1.00 149.08 570 PHE E N 1
ATOM 7028 C CA . PHE E 1 586 ? 105.336 125.110 145.410 1.00 149.08 570 PHE E CA 1
ATOM 7029 C C . PHE E 1 586 ? 105.265 124.099 146.540 1.00 149.08 570 PHE E C 1
ATOM 7030 O O . PHE E 1 586 ? 104.328 123.298 146.609 1.00 149.08 570 PHE E O 1
ATOM 7038 N N . GLU E 1 587 ? 106.238 124.121 147.438 1.00 148.53 571 GLU E N 1
ATOM 7039 C CA . GLU E 1 587 ? 106.272 123.172 148.539 1.00 148.53 571 GLU E CA 1
ATOM 7040 C C . GLU E 1 587 ? 105.341 123.549 149.676 1.00 148.53 571 GLU E C 1
ATOM 7041 O O . GLU E 1 587 ? 105.397 122.908 150.729 1.00 148.53 571 GLU E O 1
ATOM 7047 N N . ASN E 1 588 ? 104.493 124.559 149.489 1.00 147.52 572 ASN E N 1
ATOM 7048 C CA . ASN E 1 588 ? 103.573 125.010 150.530 1.00 147.52 572 ASN E CA 1
ATOM 7049 C C . ASN E 1 588 ? 104.324 125.299 151.823 1.00 147.52 572 ASN E C 1
ATOM 7050 O O . ASN E 1 588 ? 103.916 124.898 152.913 1.00 147.52 572 ASN E O 1
ATOM 7055 N N . GLY E 1 589 ? 105.448 126.001 151.698 1.00 138.87 573 GLY E N 1
ATOM 7056 C CA . GLY E 1 589 ? 106.338 126.168 152.828 1.00 138.87 573 GLY E CA 1
ATOM 7057 C C . GLY E 1 589 ? 106.069 127.380 153.687 1.00 138.87 573 GLY E C 1
ATOM 7058 O O . GLY E 1 589 ? 106.615 127.469 154.790 1.00 138.87 573 GLY E O 1
ATOM 7059 N N . MET E 1 590 ? 105.240 128.310 153.226 1.00 134.10 574 MET E N 1
ATOM 7060 C CA . MET E 1 590 ? 105.077 129.562 153.950 1.00 134.10 574 MET E CA 1
ATOM 7061 C C . MET E 1 590 ? 103.809 130.251 153.480 1.00 134.10 574 MET E C 1
ATOM 7062 O O . MET E 1 590 ? 103.638 130.477 152.281 1.00 134.10 574 MET E O 1
ATOM 7067 N N . ASN E 1 591 ? 102.928 130.585 154.416 1.00 141.69 575 ASN E N 1
ATOM 7068 C CA . ASN E 1 591 ? 101.693 131.283 154.103 1.00 141.69 575 ASN E CA 1
ATOM 7069 C C . ASN E 1 591 ? 101.603 132.553 154.933 1.00 141.69 575 ASN E C 1
ATOM 7070 O O . ASN E 1 591 ? 102.401 132.790 155.840 1.00 141.69 575 ASN E O 1
ATOM 7075 N N . THR E 1 592 ? 100.614 133.376 154.613 1.00 139.51 576 THR E N 1
ATOM 7076 C CA . THR E 1 592 ? 100.384 134.593 155.373 1.00 139.51 576 THR E CA 1
ATOM 7077 C C . THR E 1 592 ? 99.873 134.240 156.759 1.00 139.51 576 THR E C 1
ATOM 7078 O O . THR E 1 592 ? 98.875 133.527 156.895 1.00 139.51 576 THR E O 1
ATOM 7082 N N . GLY E 1 593 ? 100.551 134.731 157.787 1.00 137.40 577 GLY E N 1
ATOM 7083 C CA . GLY E 1 593 ? 100.128 134.524 159.151 1.00 137.40 577 GLY E CA 1
ATOM 7084 C C . GLY E 1 593 ? 100.866 133.432 159.889 1.00 137.40 577 GLY E C 1
ATOM 7085 O O . GLY E 1 593 ? 100.674 133.292 161.102 1.00 137.40 577 GLY E O 1
ATOM 7086 N N . ASP E 1 594 ? 101.697 132.658 159.205 1.00 138.58 578 ASP E N 1
ATOM 7087 C CA . ASP E 1 594 ? 102.429 131.600 159.876 1.00 138.58 578 ASP E CA 1
ATOM 7088 C C . ASP E 1 594 ? 103.528 132.186 160.749 1.00 138.58 578 ASP E C 1
ATOM 7089 O O . ASP E 1 594 ? 103.880 133.362 160.639 1.00 138.58 578 ASP E O 1
ATOM 7094 N N . LEU E 1 595 ? 104.064 131.352 161.629 1.00 126.28 579 LEU E N 1
ATOM 7095 C CA . LEU E 1 595 ? 105.156 131.729 162.515 1.00 126.28 579 LEU E CA 1
ATOM 7096 C C . LEU E 1 595 ? 106.397 130.975 162.069 1.00 126.28 579 LEU E C 1
ATOM 7097 O O . LEU E 1 595 ? 106.543 129.785 162.360 1.00 126.28 579 LEU E O 1
ATOM 7102 N N . VAL E 1 596 ? 107.293 131.661 161.368 1.00 125.39 580 VAL E N 1
ATOM 7103 C CA . VAL E 1 596 ? 108.435 131.022 160.740 1.00 125.39 580 VAL E CA 1
ATOM 7104 C C . VAL E 1 596 ? 109.706 131.456 161.450 1.00 125.39 580 VAL E C 1
ATOM 7105 O O . VAL E 1 596 ? 109.713 132.382 162.258 1.00 125.39 580 VAL E O 1
ATOM 7109 N N . THR E 1 597 ? 110.794 130.763 161.129 1.00 134.33 581 THR E N 1
ATOM 7110 C CA . THR E 1 597 ? 112.123 131.081 161.638 1.00 134.33 581 THR E CA 1
ATOM 7111 C C . THR E 1 597 ? 113.090 131.059 160.465 1.00 134.33 581 THR E C 1
ATOM 7112 O O . THR E 1 597 ? 113.258 130.022 159.818 1.00 134.33 581 THR E O 1
ATOM 7116 N N . ILE E 1 598 ? 113.726 132.190 160.196 1.00 135.45 582 ILE E N 1
ATOM 7117 C CA . ILE E 1 598 ? 114.631 132.337 159.066 1.00 135.45 582 ILE E CA 1
ATOM 7118 C C . ILE E 1 598 ? 115.967 132.804 159.625 1.00 135.45 582 ILE E C 1
ATOM 7119 O O . ILE E 1 598 ? 116.102 133.949 160.068 1.00 135.45 582 ILE E O 1
ATOM 7124 N N . GLY E 1 599 ? 116.959 131.922 159.600 1.00 144.68 583 GLY E N 1
ATOM 7125 C CA . GLY E 1 599 ? 118.258 132.230 160.141 1.00 144.68 583 GLY E CA 1
ATOM 7126 C C . GLY E 1 599 ? 118.182 132.574 161.612 1.00 144.68 583 GLY E C 1
ATOM 7127 O O . GLY E 1 599 ? 117.655 131.815 162.428 1.00 144.68 583 GLY E O 1
ATOM 7128 N N . PRO E 1 600 ? 118.705 133.745 161.978 1.00 147.66 584 PRO E N 1
ATOM 7129 C CA . PRO E 1 600 ? 118.650 134.191 163.370 1.00 147.66 584 PRO E CA 1
ATOM 7130 C C . PRO E 1 600 ? 117.364 134.906 163.750 1.00 147.66 584 PRO E C 1
ATOM 7131 O O . PRO E 1 600 ? 117.311 135.508 164.825 1.00 147.66 584 PRO E O 1
ATOM 7135 N N . LEU E 1 601 ? 116.339 134.855 162.908 1.00 138.30 585 LEU E N 1
ATOM 7136 C CA . LEU E 1 601 ? 115.122 135.626 163.099 1.00 138.30 585 LEU E CA 1
ATOM 7137 C C . LEU E 1 601 ? 113.932 134.696 163.261 1.00 138.30 585 LEU E C 1
ATOM 7138 O O . LEU E 1 601 ? 113.842 133.667 162.587 1.00 138.30 585 LEU E O 1
ATOM 7143 N N . THR E 1 602 ? 113.017 135.064 164.153 1.00 137.53 586 THR E N 1
ATOM 7144 C CA . THR E 1 602 ? 111.797 134.305 164.387 1.00 137.53 586 THR E CA 1
ATOM 7145 C C . THR E 1 602 ? 110.637 135.276 164.513 1.00 137.53 586 THR E C 1
ATOM 7146 O O . THR E 1 602 ? 110.649 136.146 165.388 1.00 137.53 586 THR E O 1
ATOM 7150 N N . GLY E 1 603 ? 109.640 135.124 163.656 1.00 126.94 587 GLY E N 1
ATOM 7151 C CA . GLY E 1 603 ? 108.508 136.019 163.710 1.00 126.94 587 GLY E CA 1
ATOM 7152 C C . GLY E 1 603 ? 107.380 135.534 162.832 1.00 126.94 587 GLY E C 1
ATOM 7153 O O . GLY E 1 603 ? 107.401 134.417 162.319 1.00 126.94 587 GLY E O 1
ATOM 7154 N N . THR E 1 604 ? 106.392 136.402 162.664 1.00 126.08 588 THR E N 1
ATOM 7155 C CA . THR E 1 604 ? 105.195 136.101 161.899 1.00 126.08 588 THR E CA 1
ATOM 7156 C C . THR E 1 604 ? 105.319 136.686 160.502 1.00 126.08 588 THR E C 1
ATOM 7157 O O . THR E 1 604 ? 105.844 137.788 160.328 1.00 126.08 588 THR E O 1
ATOM 7161 N N . VAL E 1 605 ? 104.838 135.947 159.512 1.00 128.50 589 VAL E N 1
ATOM 7162 C CA . VAL E 1 605 ? 104.844 136.423 158.136 1.00 128.50 589 VAL E CA 1
ATOM 7163 C C . VAL E 1 605 ? 103.641 137.324 157.920 1.00 128.50 589 VAL E C 1
ATOM 7164 O O . VAL E 1 605 ? 102.496 136.902 158.111 1.00 128.50 589 VAL E O 1
ATOM 7168 N N . GLU E 1 606 ? 103.890 138.565 157.510 1.00 139.27 590 GLU E N 1
ATOM 7169 C CA . GLU E 1 606 ? 102.807 139.512 157.296 1.00 139.27 590 GLU E CA 1
ATOM 7170 C C . GLU E 1 606 ? 102.421 139.683 155.841 1.00 139.27 590 GLU E C 1
ATOM 7171 O O . GLU E 1 606 ? 101.239 139.875 155.557 1.00 139.27 590 GLU E O 1
ATOM 7177 N N . ARG E 1 607 ? 103.369 139.612 154.912 1.00 140.05 591 ARG E N 1
ATOM 7178 C CA . ARG E 1 607 ? 103.015 139.685 153.504 1.00 140.05 591 ARG E CA 1
ATOM 7179 C C . ARG E 1 607 ? 104.186 139.204 152.667 1.00 140.05 591 ARG E C 1
ATOM 7180 O O . ARG E 1 607 ? 105.347 139.338 153.060 1.00 140.05 591 ARG E O 1
ATOM 7188 N N . MET E 1 608 ? 103.863 138.639 151.509 1.00 141.46 592 MET E N 1
ATOM 7189 C CA . MET E 1 608 ? 104.846 138.081 150.595 1.00 141.46 592 MET E CA 1
ATOM 7190 C C . MET E 1 608 ? 104.721 138.768 149.248 1.00 141.46 592 MET E C 1
ATOM 7191 O O . MET E 1 608 ? 103.618 138.889 148.710 1.00 141.46 592 MET E O 1
ATOM 7196 N N . SER E 1 609 ? 105.845 139.205 148.705 1.00 140.44 593 SER E N 1
ATOM 7197 C CA . SER E 1 609 ? 105.898 139.812 147.389 1.00 140.44 593 SER E CA 1
ATOM 7198 C C . SER E 1 609 ? 106.679 138.906 146.453 1.00 140.44 593 SER E C 1
ATOM 7199 O O . SER E 1 609 ? 107.198 137.864 146.850 1.00 140.44 593 SER E O 1
ATOM 7202 N N . ILE E 1 610 ? 106.784 139.331 145.195 1.00 137.75 594 ILE E N 1
ATOM 7203 C CA . ILE E 1 610 ? 107.508 138.542 144.213 1.00 137.75 594 ILE E CA 1
ATOM 7204 C C . ILE E 1 610 ? 109.009 138.636 144.379 1.00 137.75 594 ILE E C 1
ATOM 7205 O O . ILE E 1 610 ? 109.741 137.964 143.653 1.00 137.75 594 ILE E O 1
ATOM 7210 N N . ARG E 1 611 ? 109.491 139.455 145.301 1.00 135.89 595 ARG E N 1
ATOM 7211 C CA . ARG E 1 611 ? 110.918 139.526 145.571 1.00 135.89 595 ARG E CA 1
ATOM 7212 C C . ARG E 1 611 ? 111.285 139.145 146.990 1.00 135.89 595 ARG E C 1
ATOM 7213 O O . ARG E 1 611 ? 112.322 138.518 147.204 1.00 135.89 595 ARG E O 1
ATOM 7221 N N . SER E 1 612 ? 110.462 139.485 147.973 1.00 137.37 596 SER E N 1
ATOM 7222 C CA . SER E 1 612 ? 110.861 139.323 149.358 1.00 137.37 596 SER E CA 1
ATOM 7223 C C . SER E 1 612 ? 109.660 138.941 150.203 1.00 137.37 596 SER E C 1
ATOM 7224 O O . SER E 1 612 ? 108.516 138.962 149.747 1.00 137.37 596 SER E O 1
ATOM 7227 N N . VAL E 1 613 ? 109.937 138.596 151.453 1.00 128.85 597 VAL E N 1
ATOM 7228 C CA . VAL E 1 613 ? 108.924 138.169 152.403 1.00 128.85 597 VAL E CA 1
ATOM 7229 C C . VAL E 1 613 ? 108.985 139.089 153.608 1.00 128.85 597 VAL E C 1
ATOM 7230 O O . VAL E 1 613 ? 110.068 139.522 154.013 1.00 128.85 597 VAL E O 1
ATOM 7234 N N . GLY E 1 614 ? 107.824 139.401 154.169 1.00 130.07 598 GLY E N 1
ATOM 7235 C CA . GLY E 1 614 ? 107.774 140.289 155.308 1.00 130.07 598 GLY E CA 1
ATOM 7236 C C . GLY E 1 614 ? 107.527 139.558 156.607 1.00 130.07 598 GLY E C 1
ATOM 7237 O O . GLY E 1 614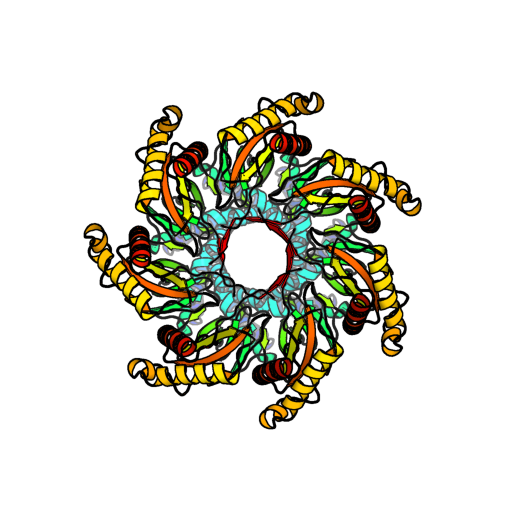 ? 106.456 138.982 156.810 1.00 130.07 598 GLY E O 1
ATOM 7238 N N . VAL E 1 615 ? 108.505 139.581 157.501 1.00 120.79 599 VAL E N 1
ATOM 7239 C CA . VAL E 1 615 ? 108.433 138.866 158.765 1.00 120.79 599 VAL E CA 1
ATOM 7240 C C . VAL E 1 615 ? 108.323 139.882 159.885 1.00 120.79 599 VAL E C 1
ATOM 7241 O O . VAL E 1 615 ? 109.139 140.804 159.971 1.00 120.79 599 VAL E O 1
ATOM 7245 N N . ARG E 1 616 ? 107.323 139.713 160.742 1.00 127.12 600 ARG E N 1
ATOM 7246 C CA . ARG E 1 616 ? 107.094 140.619 161.861 1.00 127.12 600 ARG E CA 1
ATOM 7247 C C . ARG E 1 616 ? 107.681 140.000 163.119 1.00 127.12 600 ARG E C 1
ATOM 7248 O O . ARG E 1 616 ? 107.116 139.054 163.673 1.00 127.12 600 ARG E O 1
ATOM 7256 N N . GLN E 1 617 ? 108.811 140.527 163.567 1.00 132.28 601 GLN E N 1
ATOM 7257 C CA . GLN E 1 617 ? 109.420 140.024 164.783 1.00 132.28 601 GLN E CA 1
ATOM 7258 C C . GLN E 1 617 ? 108.556 140.385 165.983 1.00 132.28 601 GLN E C 1
ATOM 7259 O O . GLN E 1 617 ? 107.704 141.274 165.922 1.00 132.28 601 GLN E O 1
ATOM 7265 N N . ASP E 1 618 ? 108.778 139.677 167.089 1.00 144.87 602 ASP E N 1
ATOM 7266 C CA . ASP E 1 618 ? 108.023 139.959 168.302 1.00 144.87 602 ASP E CA 1
ATOM 7267 C C . ASP E 1 618 ? 108.412 141.292 168.921 1.00 144.87 602 ASP E C 1
ATOM 7268 O O . ASP E 1 618 ? 107.594 141.903 169.612 1.00 144.87 602 ASP E O 1
ATOM 7273 N N . THR E 1 619 ? 109.633 141.759 168.684 1.00 135.57 603 THR E N 1
ATOM 7274 C CA . THR E 1 619 ? 110.087 143.031 169.223 1.00 135.57 603 THR E CA 1
ATOM 7275 C C . THR E 1 619 ? 109.560 144.218 168.440 1.00 135.57 603 THR E C 1
ATOM 7276 O O . THR E 1 619 ? 110.077 145.325 168.601 1.00 135.57 603 THR E O 1
ATOM 7278 N N . GLY E 1 620 ? 108.559 144.012 167.589 1.00 132.93 604 GLY E N 1
ATOM 7279 C CA . GLY E 1 620 ? 107.938 145.094 166.864 1.00 132.93 604 GLY E CA 1
ATOM 7280 C C . GLY E 1 620 ? 108.531 145.390 165.509 1.00 132.93 604 GLY E C 1
ATOM 7281 O O . GLY E 1 620 ? 107.852 146.003 164.679 1.00 132.93 604 GLY E O 1
ATOM 7282 N N . ALA E 1 621 ? 109.764 144.974 165.249 1.00 128.91 605 ALA E N 1
ATOM 7283 C CA . ALA E 1 621 ? 110.394 145.267 163.974 1.00 128.91 605 ALA E CA 1
ATOM 7284 C C . ALA E 1 621 ? 109.625 144.622 162.831 1.00 128.91 605 ALA E C 1
ATOM 7285 O O . ALA E 1 621 ? 108.740 143.790 163.037 1.00 128.91 605 ALA E O 1
ATOM 7287 N N . TYR E 1 622 ? 109.970 145.017 161.613 1.00 123.17 606 TYR E N 1
ATOM 7288 C CA . TYR E 1 622 ? 109.363 144.475 160.404 1.00 123.17 606 TYR E CA 1
ATOM 7289 C C . TYR E 1 622 ? 110.498 144.147 159.447 1.00 123.17 606 TYR E C 1
ATOM 7290 O O . TYR E 1 622 ? 110.899 144.988 158.639 1.00 123.17 606 TYR E O 1
ATOM 7299 N N . HIS E 1 623 ? 111.026 142.935 159.546 1.00 126.37 607 HIS E N 1
ATOM 7300 C CA . HIS E 1 623 ? 112.123 142.523 158.690 1.00 126.37 607 HIS E CA 1
ATOM 7301 C C . HIS E 1 623 ? 111.629 142.272 157.276 1.00 126.37 607 HIS E C 1
ATOM 7302 O O . HIS E 1 623 ? 110.521 141.775 157.070 1.00 126.37 607 HIS E O 1
ATOM 7309 N N . ILE E 1 624 ? 112.457 142.623 156.301 1.00 125.95 608 ILE E N 1
ATOM 7310 C CA . ILE E 1 624 ? 112.234 142.271 154.906 1.00 125.95 608 ILE E CA 1
ATOM 7311 C C . ILE E 1 624 ? 113.372 141.361 154.488 1.00 125.95 608 ILE E C 1
ATOM 7312 O O . ILE E 1 624 ? 114.544 141.735 154.594 1.00 125.95 608 ILE E O 1
ATOM 7317 N N . ILE E 1 625 ? 113.038 140.167 154.023 1.00 132.18 609 ILE E N 1
ATOM 7318 C CA . ILE E 1 625 ? 114.033 139.175 153.650 1.00 132.18 609 ILE E CA 1
ATOM 7319 C C . ILE E 1 625 ? 113.816 138.815 152.189 1.00 132.18 609 ILE E C 1
ATOM 7320 O O . ILE E 1 625 ? 112.716 138.404 151.812 1.00 132.18 609 ILE E O 1
ATOM 7325 N N . PRO E 1 626 ? 114.819 138.944 151.336 1.00 138.12 610 PRO E N 1
ATOM 7326 C CA . PRO E 1 626 ? 114.668 138.499 149.954 1.00 138.12 610 PRO E CA 1
ATOM 7327 C C . PRO E 1 626 ? 114.957 137.016 149.848 1.00 138.12 610 PRO E C 1
ATOM 7328 O O . PRO E 1 626 ? 115.828 136.482 150.537 1.00 138.12 610 PRO E O 1
ATOM 7332 N N . TRP E 1 627 ? 114.210 136.350 148.966 1.00 137.06 611 TRP E N 1
ATOM 7333 C CA . TRP E 1 627 ? 114.219 134.892 148.935 1.00 137.06 611 TRP E CA 1
ATOM 7334 C C . TRP E 1 627 ? 115.624 134.321 148.804 1.00 137.06 611 TRP E C 1
ATOM 7335 O O . TRP E 1 627 ? 115.908 133.257 149.363 1.00 137.06 611 TRP E O 1
ATOM 7346 N N . SER E 1 628 ? 116.511 135.002 148.077 1.00 141.24 612 SER E N 1
ATOM 7347 C CA . SER E 1 628 ? 117.865 134.490 147.907 1.00 141.24 612 SER E CA 1
ATOM 7348 C C . SER E 1 628 ? 118.544 134.246 149.243 1.00 141.24 612 SER E C 1
ATOM 7349 O O . SER E 1 628 ? 119.269 133.260 149.400 1.00 141.24 612 SER E O 1
ATOM 7352 N N . SER E 1 629 ? 118.321 135.118 150.216 1.00 141.41 613 SER E N 1
ATOM 7353 C CA . SER E 1 629 ? 118.913 134.910 151.526 1.00 141.41 613 SER E CA 1
ATOM 7354 C C . SER E 1 629 ? 118.267 133.765 152.286 1.00 141.41 613 SER E C 1
ATOM 7355 O O . SER E 1 629 ? 118.807 133.341 153.311 1.00 141.41 613 SER E O 1
ATOM 7358 N N . ILE E 1 630 ? 117.138 133.253 151.813 1.00 141.46 614 ILE E N 1
ATOM 7359 C CA . ILE E 1 630 ? 116.457 132.149 152.472 1.00 141.46 614 ILE E CA 1
ATOM 7360 C C . ILE E 1 630 ? 116.973 130.853 151.869 1.00 141.46 614 ILE E C 1
ATOM 7361 O O . ILE E 1 630 ? 116.633 130.504 150.737 1.00 141.46 614 ILE E O 1
ATOM 7366 N N . THR E 1 631 ? 117.801 130.138 152.622 1.00 145.68 615 THR E N 1
ATOM 7367 C CA . THR E 1 631 ? 118.211 128.797 152.234 1.00 145.68 615 THR E CA 1
ATOM 7368 C C . THR E 1 631 ? 117.409 127.745 152.986 1.00 145.68 615 THR E C 1
ATOM 7369 O O . THR E 1 631 ? 116.699 126.945 152.375 1.00 145.68 615 THR E O 1
ATOM 7373 N N . THR E 1 632 ? 117.488 127.758 154.312 1.00 139.56 616 THR E N 1
ATOM 7374 C CA . THR E 1 632 ? 116.746 126.840 155.161 1.00 139.56 616 THR E CA 1
ATOM 7375 C C . THR E 1 632 ? 115.907 127.652 156.128 1.00 139.56 616 THR E C 1
ATOM 7376 O O . THR E 1 632 ? 116.416 128.570 156.776 1.00 139.56 616 THR E O 1
ATOM 7380 N N . PHE E 1 633 ? 114.630 127.310 156.235 1.00 133.52 617 PHE E N 1
ATOM 7381 C CA . PHE E 1 633 ? 113.725 128.060 157.084 1.00 133.52 617 PHE E CA 1
ATOM 7382 C C . PHE E 1 633 ? 112.780 127.091 157.766 1.00 133.52 617 PHE E C 1
ATOM 7383 O O . PHE E 1 633 ? 112.327 126.119 157.161 1.00 133.52 617 PHE E O 1
ATOM 7391 N N . ALA E 1 634 ? 112.482 127.368 159.024 1.00 129.09 618 ALA E N 1
ATOM 7392 C CA . ALA E 1 634 ? 111.597 126.525 159.805 1.00 129.09 618 ALA E CA 1
ATOM 7393 C C . ALA E 1 634 ? 110.207 127.139 159.871 1.00 129.09 618 ALA E C 1
ATOM 7394 O O . ALA E 1 634 ? 110.036 128.358 159.830 1.00 129.09 618 ALA E O 1
ATOM 7396 N N . ASN E 1 635 ? 109.209 126.270 159.969 1.00 125.48 619 ASN E N 1
ATOM 7397 C CA . ASN E 1 635 ? 107.817 126.687 160.026 1.00 125.48 619 ASN E CA 1
ATOM 7398 C C . ASN E 1 635 ? 107.177 125.995 161.214 1.00 125.48 619 ASN E C 1
ATOM 7399 O O . ASN E 1 635 ? 107.410 124.805 161.431 1.00 125.48 619 ASN E O 1
ATOM 7404 N N . PHE E 1 636 ? 106.376 126.729 161.975 1.00 120.20 620 PHE E N 1
ATOM 7405 C CA . PHE E 1 636 ? 105.781 126.193 163.188 1.00 120.20 620 PHE E CA 1
ATOM 7406 C C . PHE E 1 636 ? 104.309 125.849 163.042 1.00 120.20 620 PHE E C 1
ATOM 7407 O O . PHE E 1 636 ? 103.677 125.505 164.041 1.00 120.20 620 PHE E O 1
ATOM 7415 N N . VAL E 1 637 ? 103.742 125.938 161.847 1.00 126.35 621 VAL E N 1
ATOM 7416 C CA . VAL E 1 637 ? 102.313 125.729 161.672 1.00 126.35 621 VAL E CA 1
ATOM 7417 C C . VAL E 1 637 ? 102.031 124.521 160.783 1.00 126.35 621 VAL E C 1
ATOM 7418 O O . VAL E 1 637 ? 101.031 124.496 160.075 1.00 126.35 621 VAL E O 1
ATOM 7422 N N . ARG E 1 638 ? 102.895 123.524 160.802 1.00 132.23 622 ARG E N 1
ATOM 7423 C CA . ARG E 1 638 ? 102.726 122.338 159.973 1.00 132.23 622 ARG E CA 1
ATOM 7424 C C . ARG E 1 638 ? 102.500 121.141 160.884 1.00 132.23 622 ARG E C 1
ATOM 7425 O O . ARG E 1 638 ? 103.453 120.534 161.375 1.00 132.23 622 ARG E O 1
ATOM 7433 N N . GLY E 1 639 ? 101.238 120.809 161.113 1.00 138.51 623 GLY E N 1
ATOM 7434 C CA . GLY E 1 639 ? 100.918 119.580 161.802 1.00 138.51 623 GLY E CA 1
ATOM 7435 C C . GLY E 1 639 ? 100.896 119.696 163.309 1.00 138.51 623 GLY E C 1
ATOM 7436 O O . GLY E 1 639 ? 99.919 120.175 163.888 1.00 138.51 623 GLY E O 1
ATOM 7437 N N . ILE E 1 640 ? 101.973 119.263 163.957 1.00 136.98 624 ILE E N 1
ATOM 7438 C CA . ILE E 1 640 ? 102.002 119.123 165.403 1.00 136.98 624 ILE E CA 1
ATOM 7439 C C . ILE E 1 640 ? 103.059 120.041 165.988 1.00 136.98 624 ILE E C 1
ATOM 7440 O O . ILE E 1 640 ? 103.944 120.542 165.294 1.00 136.98 624 ILE E O 1
ATOM 7445 N N . GLY E 1 641 ? 102.957 120.246 167.298 1.00 137.17 625 GLY E N 1
ATOM 7446 C CA . GLY E 1 641 ? 103.982 120.936 168.041 1.00 137.17 625 GLY E CA 1
ATOM 7447 C C . GLY E 1 641 ? 104.280 120.182 169.318 1.00 137.17 625 GLY E C 1
ATOM 7448 O O . GLY E 1 641 ? 103.392 119.618 169.957 1.00 137.17 625 GLY E O 1
ATOM 7449 N N . SER E 1 642 ? 105.554 120.180 169.688 1.00 138.24 626 SER E N 1
ATOM 7450 C CA . SER E 1 642 ? 106.022 119.363 170.791 1.00 138.24 626 SER E CA 1
ATOM 7451 C C . SER E 1 642 ? 106.608 120.239 171.882 1.00 138.24 626 SER E C 1
ATOM 7452 O O . SER E 1 642 ? 106.901 121.417 171.670 1.00 138.24 626 SER E O 1
ATOM 7455 N N . VAL E 1 643 ? 106.774 119.643 173.055 1.00 134.76 627 VAL E N 1
ATOM 7456 C CA . VAL E 1 643 ? 107.329 120.317 174.217 1.00 134.76 627 VAL E CA 1
ATOM 7457 C C . VAL E 1 643 ? 108.282 119.359 174.902 1.00 134.76 627 VAL E C 1
ATOM 7458 O O . VAL E 1 643 ? 107.914 118.218 175.196 1.00 134.76 627 VAL E O 1
ATOM 7462 N N . VAL E 1 644 ? 109.499 119.813 175.150 1.00 133.93 628 VAL E N 1
ATOM 7463 C CA . VAL E 1 644 ? 110.497 119.030 175.859 1.00 133.93 628 VAL E CA 1
ATOM 7464 C C . VAL E 1 644 ? 110.993 119.905 176.997 1.00 133.93 628 VAL E C 1
ATOM 7465 O O . VAL E 1 644 ? 111.821 120.798 176.791 1.00 133.93 628 VAL E O 1
ATOM 7469 N N . ALA E 1 645 ? 110.491 119.658 178.199 1.00 133.77 629 ALA E N 1
ATOM 7470 C CA . ALA E 1 645 ? 110.834 120.457 179.363 1.00 133.77 629 ALA E CA 1
ATOM 7471 C C . ALA E 1 645 ? 111.899 119.739 180.173 1.00 133.77 629 ALA E C 1
ATOM 7472 O O . ALA E 1 645 ? 111.813 118.526 180.381 1.00 133.77 629 ALA E O 1
ATOM 7474 N N . ASN E 1 646 ? 112.899 120.485 180.622 1.00 136.98 630 ASN E N 1
ATOM 7475 C CA . ASN E 1 646 ? 113.938 119.963 181.494 1.00 136.98 630 ASN E CA 1
ATOM 7476 C C . ASN E 1 646 ? 113.973 120.789 182.769 1.00 136.98 630 ASN E C 1
ATOM 7477 O O . ASN E 1 646 ? 113.934 122.020 182.715 1.00 136.98 630 ASN E O 1
ATOM 7482 N N . TYR E 1 647 ? 114.051 120.115 183.907 1.00 133.86 631 TYR E N 1
ATOM 7483 C CA . TYR E 1 647 ? 114.121 120.787 185.191 1.00 133.86 631 TYR E CA 1
ATOM 7484 C C . TYR E 1 647 ? 115.282 120.225 185.986 1.00 133.86 631 TYR E C 1
ATOM 7485 O O . TYR E 1 647 ? 115.636 119.054 185.839 1.00 133.86 631 TYR E O 1
ATOM 7494 N N . ASP E 1 648 ? 115.873 121.064 186.822 1.00 144.95 632 ASP E N 1
ATOM 7495 C CA . ASP E 1 648 ? 117.032 120.680 187.607 1.00 144.95 632 ASP E CA 1
ATOM 7496 C C . ASP E 1 648 ? 116.636 120.480 189.058 1.00 144.95 632 ASP E C 1
ATOM 7497 O O . ASP E 1 648 ? 115.747 121.162 189.572 1.00 144.95 632 ASP E O 1
ATOM 7502 N N . VAL E 1 649 ? 117.297 119.532 189.709 1.00 140.48 633 VAL E N 1
ATOM 7503 C CA . VAL E 1 649 ? 117.025 119.167 191.090 1.00 140.48 633 VAL E CA 1
ATOM 7504 C C . VAL E 1 649 ? 118.356 118.870 191.757 1.00 140.48 633 VAL E C 1
ATOM 7505 O O . VAL E 1 649 ? 119.228 118.240 191.151 1.00 140.48 633 VAL E O 1
ATOM 7509 N N . ASP E 1 650 ? 118.522 119.329 192.995 1.00 148.63 634 ASP E N 1
ATOM 7510 C CA . ASP E 1 650 ? 119.797 119.162 193.678 1.00 148.63 634 ASP E CA 1
ATOM 7511 C C . ASP E 1 650 ? 120.202 117.697 193.724 1.00 148.63 634 ASP E C 1
ATOM 7512 O O . ASP E 1 650 ? 119.375 116.811 193.946 1.00 148.63 634 ASP E O 1
ATOM 7517 N N . ARG E 1 651 ? 121.496 117.455 193.520 1.00 141.05 635 ARG E N 1
ATOM 7518 C CA . ARG E 1 651 ? 122.004 116.095 193.409 1.00 141.05 635 ARG E CA 1
ATOM 7519 C C . ARG E 1 651 ? 121.658 115.251 194.627 1.00 141.05 635 ARG E C 1
ATOM 7520 O O . ARG E 1 651 ? 121.487 114.035 194.506 1.00 141.05 635 ARG E O 1
ATOM 7528 N N . HIS E 1 652 ? 121.532 115.865 195.801 1.00 148.38 636 HIS E N 1
ATOM 7529 C CA . HIS E 1 652 ? 121.319 115.076 197.005 1.00 148.38 636 HIS E CA 1
ATOM 7530 C C . HIS E 1 652 ? 119.868 114.674 197.214 1.00 148.38 636 HIS E C 1
ATOM 7531 O O . HIS E 1 652 ? 119.605 113.810 198.055 1.00 148.38 636 HIS E O 1
ATOM 7538 N N . GLU E 1 653 ? 118.927 115.265 196.489 1.00 149.32 637 GLU E N 1
ATOM 7539 C CA . GLU E 1 653 ? 117.532 114.931 196.711 1.00 149.32 637 GLU E CA 1
ATOM 7540 C C . GLU E 1 653 ? 117.230 113.515 196.240 1.00 149.32 637 GLU E C 1
ATOM 7541 O O . GLU E 1 653 ? 117.903 112.960 195.372 1.00 149.32 637 GLU E O 1
ATOM 7547 N N . ASP E 1 654 ? 116.201 112.928 196.838 1.00 155.12 638 ASP E N 1
ATOM 7548 C CA . ASP E 1 654 ? 115.801 111.580 196.470 1.00 155.12 638 ASP E CA 1
ATOM 7549 C C . ASP E 1 654 ? 115.194 111.581 195.076 1.00 155.12 638 ASP E C 1
ATOM 7550 O O . ASP E 1 654 ? 114.313 112.389 194.772 1.00 155.12 638 ASP E O 1
ATOM 7555 N N . ALA E 1 655 ? 115.667 110.668 194.228 1.00 150.90 639 ALA E N 1
ATOM 7556 C CA . ALA E 1 655 ? 115.195 110.624 192.850 1.00 150.90 639 ALA E CA 1
ATOM 7557 C C . ALA E 1 655 ? 113.701 110.348 192.780 1.00 150.90 639 ALA E C 1
ATOM 7558 O O . ALA E 1 655 ? 112.955 111.112 192.159 1.00 150.90 639 ALA E O 1
ATOM 7560 N N . ASP E 1 656 ? 113.251 109.253 193.394 1.00 153.77 640 ASP E N 1
ATOM 7561 C CA . ASP E 1 656 ? 111.839 108.891 193.333 1.00 153.77 640 ASP E CA 1
ATOM 7562 C C . ASP E 1 656 ? 110.953 110.014 193.849 1.00 153.77 640 ASP E C 1
ATOM 7563 O O . ASP E 1 656 ? 109.872 110.257 193.307 1.00 153.77 640 ASP E O 1
ATOM 7568 N N . LYS E 1 657 ? 111.393 110.704 194.899 1.00 147.38 641 LYS E N 1
ATOM 7569 C CA . LYS E 1 657 ? 110.603 111.796 195.457 1.00 147.38 641 LYS E CA 1
ATOM 7570 C C . LYS E 1 657 ? 110.362 112.885 194.420 1.00 147.38 641 LYS E C 1
ATOM 7571 O O . LYS E 1 657 ? 109.216 113.268 194.155 1.00 147.38 641 LYS E O 1
ATOM 7577 N N . ALA E 1 658 ? 111.435 113.383 193.807 1.00 140.94 642 ALA E N 1
ATOM 7578 C CA . ALA E 1 658 ? 111.294 114.436 192.810 1.00 140.94 642 ALA E CA 1
ATOM 7579 C C . ALA E 1 658 ? 110.509 113.955 191.600 1.00 140.94 642 ALA E C 1
ATOM 7580 O O . ALA E 1 658 ? 109.694 114.700 191.047 1.00 140.94 642 ALA E O 1
ATOM 7582 N N . ASN E 1 659 ? 110.760 112.727 191.154 1.00 138.98 643 ASN E N 1
ATOM 7583 C CA . ASN E 1 659 ? 110.039 112.220 189.995 1.00 138.98 643 ASN E CA 1
ATOM 7584 C C . ASN E 1 659 ? 108.546 112.129 190.276 1.00 138.98 643 ASN E C 1
ATOM 7585 O O . ASN E 1 659 ? 107.726 112.484 189.423 1.00 138.98 643 ASN E O 1
ATOM 7590 N N . GLN E 1 660 ? 108.173 111.663 191.467 1.00 140.93 644 GLN E N 1
ATOM 7591 C CA . GLN E 1 660 ? 106.764 111.609 191.827 1.00 140.93 644 GLN E CA 1
ATOM 7592 C C . GLN E 1 660 ? 106.174 113.005 191.922 1.00 140.93 644 GLN E C 1
ATOM 7593 O O . GLN E 1 660 ? 105.011 113.221 191.566 1.00 140.93 644 GLN E O 1
ATOM 7599 N N . ALA E 1 661 ? 106.963 113.968 192.395 1.00 138.45 645 ALA E N 1
ATOM 7600 C CA . ALA E 1 661 ? 106.489 115.347 192.414 1.00 138.45 645 ALA E CA 1
ATOM 7601 C C . ALA E 1 661 ? 106.190 115.841 191.007 1.00 138.45 645 ALA E C 1
ATOM 7602 O O . ALA E 1 661 ? 105.144 116.451 190.760 1.00 138.45 645 ALA E O 1
ATOM 7604 N N . LEU E 1 662 ? 107.103 115.589 190.071 1.00 132.73 646 LEU E N 1
ATOM 7605 C CA . LEU E 1 662 ? 106.882 116.010 188.693 1.00 132.73 646 LEU E CA 1
ATOM 7606 C C . LEU E 1 662 ? 105.666 115.320 188.095 1.00 132.73 646 LEU E C 1
ATOM 7607 O O . LEU E 1 662 ? 104.892 115.936 187.352 1.00 132.73 646 LEU E O 1
ATOM 7612 N N . LYS E 1 663 ? 105.487 114.034 188.397 1.00 135.59 647 LYS E N 1
ATOM 7613 C CA . LYS E 1 663 ? 104.311 113.326 187.907 1.00 135.59 647 LYS E CA 1
ATOM 7614 C C . LYS E 1 663 ? 103.033 113.937 188.459 1.00 135.59 647 LYS E C 1
ATOM 7615 O O . LYS E 1 663 ? 102.046 114.085 187.732 1.00 135.59 647 LYS E O 1
ATOM 7621 N N . ASP E 1 664 ? 103.029 114.299 189.741 1.00 141.55 648 ASP E N 1
ATOM 7622 C CA . ASP E 1 664 ? 101.855 114.951 190.307 1.00 141.55 648 ASP E CA 1
ATOM 7623 C C . ASP E 1 664 ? 101.601 116.294 189.643 1.00 141.55 648 ASP E C 1
ATOM 7624 O O . ASP E 1 664 ? 100.448 116.667 189.400 1.00 141.55 648 ASP E O 1
ATOM 7629 N N . ALA E 1 665 ? 102.667 117.034 189.341 1.00 137.68 649 ALA E N 1
ATOM 7630 C CA . ALA E 1 665 ? 102.507 118.313 188.659 1.00 137.68 649 ALA E CA 1
ATOM 7631 C C . ALA E 1 665 ? 101.849 118.125 187.301 1.00 137.68 649 ALA E C 1
ATOM 7632 O O . ALA E 1 665 ? 100.879 118.812 186.964 1.00 137.68 649 ALA E O 1
ATOM 7634 N N . VAL E 1 666 ? 102.373 117.198 186.503 1.00 135.86 650 VAL E N 1
ATOM 7635 C CA . VAL E 1 666 ? 101.784 116.938 185.195 1.00 135.86 650 VAL E CA 1
ATOM 7636 C C . VAL E 1 666 ? 100.341 116.479 185.339 1.00 135.86 650 VAL E C 1
ATOM 7637 O O . VAL E 1 666 ? 99.468 116.878 184.561 1.00 135.86 650 VAL E O 1
ATOM 7641 N N . ALA E 1 667 ? 100.063 115.637 186.335 1.00 143.23 651 ALA E N 1
ATOM 7642 C CA . ALA E 1 667 ? 98.702 115.151 186.521 1.00 143.23 651 ALA E CA 1
ATOM 7643 C C . ALA E 1 667 ? 97.747 116.294 186.821 1.00 143.23 651 ALA E C 1
ATOM 7644 O O . ALA E 1 667 ? 96.643 116.351 186.271 1.00 143.23 651 ALA E O 1
ATOM 7646 N N . GLU E 1 668 ? 98.154 117.215 187.692 1.00 146.58 652 GLU E N 1
ATOM 7647 C CA . GLU E 1 668 ? 97.317 118.377 187.960 1.00 146.58 652 GLU E CA 1
ATOM 7648 C C . GLU E 1 668 ? 97.152 119.235 186.718 1.00 146.58 652 GLU E C 1
ATOM 7649 O O . GLU E 1 668 ? 96.073 119.791 186.488 1.00 146.58 652 GLU E O 1
ATOM 7655 N N . LEU E 1 669 ? 98.205 119.353 185.909 1.00 145.36 653 LEU E N 1
ATOM 7656 C CA . LEU E 1 669 ? 98.089 120.083 184.653 1.00 145.36 653 LEU E CA 1
ATOM 7657 C C . LEU E 1 669 ? 97.018 119.473 183.764 1.00 145.36 653 LEU E C 1
ATOM 7658 O O . LEU E 1 669 ? 96.127 120.178 183.280 1.00 145.36 653 LEU E O 1
ATOM 7663 N N . MET E 1 670 ? 97.083 118.160 183.547 1.00 155.84 654 MET E N 1
ATOM 7664 C CA . MET E 1 670 ? 96.113 117.487 182.695 1.00 155.84 654 MET E CA 1
ATOM 7665 C C . MET E 1 670 ? 94.692 117.586 183.229 1.00 155.84 654 MET E C 1
ATOM 7666 O O . MET E 1 670 ? 93.748 117.279 182.495 1.00 155.84 654 MET E O 1
ATOM 7671 N N . GLU E 1 671 ? 94.511 117.997 184.482 1.00 165.10 655 GLU E N 1
ATOM 7672 C CA . GLU E 1 671 ? 93.166 118.203 184.998 1.00 165.10 655 GLU E CA 1
ATOM 7673 C C . GLU E 1 671 ? 92.608 119.564 184.627 1.00 165.10 655 GLU E C 1
ATOM 7674 O O . GLU E 1 671 ? 91.387 119.743 184.644 1.00 165.10 655 GLU E O 1
ATOM 7680 N N . ASN E 1 672 ? 93.468 120.523 184.301 1.00 164.13 656 ASN E N 1
ATOM 7681 C CA . ASN E 1 672 ? 93.012 121.831 183.852 1.00 164.13 656 ASN E CA 1
ATOM 7682 C C . ASN E 1 672 ? 92.301 121.666 182.519 1.00 164.13 656 ASN E C 1
ATOM 7683 O O . ASN E 1 672 ? 92.940 121.404 181.497 1.00 164.13 656 ASN E O 1
ATOM 7688 N N . GLU E 1 673 ? 90.976 121.815 182.531 1.00 169.90 657 GLU E N 1
ATOM 7689 C CA . GLU E 1 673 ? 90.197 121.594 181.320 1.00 169.90 657 GLU E CA 1
ATOM 7690 C C . GLU E 1 673 ? 90.658 122.484 180.178 1.00 169.90 657 GLU E C 1
ATOM 7691 O O . GLU E 1 673 ? 90.687 122.045 179.023 1.00 169.90 657 GLU E O 1
ATOM 7697 N N . GLU E 1 674 ? 91.028 123.727 180.477 1.00 170.19 658 GLU E N 1
ATOM 7698 C CA . GLU E 1 674 ? 91.436 124.647 179.425 1.00 170.19 658 GLU E CA 1
ATOM 7699 C C . GLU E 1 674 ? 92.687 124.164 178.705 1.00 170.19 658 GLU E C 1
ATOM 7700 O O . GLU E 1 674 ? 92.804 124.339 177.489 1.00 170.19 658 GLU E O 1
ATOM 7706 N N . ILE E 1 675 ? 93.625 123.559 179.428 1.00 157.90 659 ILE E N 1
ATOM 7707 C CA . ILE E 1 675 ? 94.857 123.093 178.805 1.00 157.90 659 ILE E CA 1
ATOM 7708 C C . ILE E 1 675 ? 94.692 121.719 178.168 1.00 157.90 659 ILE E C 1
ATOM 7709 O O . ILE E 1 675 ? 95.249 121.471 177.095 1.00 157.90 659 ILE E O 1
ATOM 7714 N N . ARG E 1 676 ? 93.935 120.824 178.806 1.00 159.88 660 ARG E N 1
ATOM 7715 C CA . ARG E 1 676 ? 93.795 119.460 178.304 1.00 159.88 660 ARG E CA 1
ATOM 7716 C C . ARG E 1 676 ? 93.446 119.438 176.824 1.00 159.88 660 ARG E C 1
ATOM 7717 O O . ARG E 1 676 ? 93.913 118.569 176.081 1.00 159.88 660 ARG E O 1
ATOM 7725 N N . GLY E 1 677 ? 92.633 120.390 176.375 1.00 157.41 661 GLY E N 1
ATOM 7726 C CA . GLY E 1 677 ? 92.293 120.472 174.970 1.00 157.41 661 GLY E CA 1
ATOM 7727 C C . GLY E 1 677 ? 93.460 120.756 174.054 1.00 157.41 661 GLY E C 1
ATOM 7728 O O . GLY E 1 677 ? 93.296 120.672 172.833 1.00 157.41 661 GLY E O 1
ATOM 7729 N N . LEU E 1 678 ? 94.627 121.084 174.602 1.00 150.25 662 LEU E N 1
ATOM 7730 C CA . LEU E 1 678 ? 95.779 121.423 173.786 1.00 150.25 662 LEU E CA 1
ATOM 7731 C C . LEU E 1 678 ? 96.799 120.302 173.686 1.00 150.25 662 LEU E C 1
ATOM 7732 O O . LEU E 1 678 ? 97.704 120.391 172.854 1.00 150.25 662 LEU E O 1
ATOM 7737 N N . ILE E 1 679 ? 96.683 119.259 174.495 1.00 146.04 663 ILE E N 1
ATOM 7738 C CA . ILE E 1 679 ? 97.654 118.175 174.509 1.00 146.04 663 ILE E CA 1
ATOM 7739 C C . ILE E 1 679 ? 97.081 116.986 173.758 1.00 146.04 663 ILE E C 1
ATOM 7740 O O . ILE E 1 679 ? 95.946 116.567 174.014 1.00 146.04 663 ILE E O 1
ATOM 7745 N N . ILE E 1 680 ? 97.863 116.439 172.837 1.00 152.35 664 ILE E N 1
ATOM 7746 C CA . ILE E 1 680 ? 97.466 115.280 172.050 1.00 152.35 664 ILE E CA 1
ATOM 7747 C C . ILE E 1 680 ? 98.045 114.043 172.717 1.00 152.35 664 ILE E C 1
ATOM 7748 O O . ILE E 1 680 ? 99.267 113.888 172.804 1.00 152.35 664 ILE E O 1
ATOM 7753 N N . GLY E 1 681 ? 97.173 113.161 173.188 1.00 157.66 665 GLY E N 1
ATOM 7754 C CA . GLY E 1 681 ? 97.614 111.896 173.735 1.00 157.66 665 GLY E CA 1
ATOM 7755 C C . GLY E 1 681 ? 98.007 111.961 175.194 1.00 157.66 665 GLY E C 1
ATOM 7756 O O . GLY E 1 681 ? 97.276 112.517 176.017 1.00 157.66 665 GLY E O 1
ATOM 7757 N N . GLU E 1 682 ? 99.160 111.393 175.526 1.00 159.15 666 GLU E N 1
ATOM 7758 C CA . GLU E 1 682 ? 99.600 111.302 176.903 1.00 159.15 666 GLU E CA 1
ATOM 7759 C C . GLU E 1 682 ? 101.002 111.869 177.060 1.00 159.15 666 GLU E C 1
ATOM 7760 O O . GLU E 1 682 ? 101.810 111.809 176.130 1.00 159.15 666 GLU E O 1
ATOM 7766 N N . PRO E 1 683 ? 101.321 112.422 178.224 1.00 145.21 667 PRO E N 1
ATOM 7767 C CA . PRO E 1 683 ? 102.698 112.834 178.488 1.00 145.21 667 PRO E CA 1
ATOM 7768 C C . PRO E 1 683 ? 103.623 111.632 178.477 1.00 145.21 667 PRO E C 1
ATOM 7769 O O . PRO E 1 683 ? 103.195 110.482 178.565 1.00 145.21 667 PRO E O 1
ATOM 7773 N N . ASN E 1 684 ? 104.912 111.914 178.369 1.00 139.60 668 ASN E N 1
ATOM 7774 C CA . ASN E 1 684 ? 105.933 110.876 178.279 1.00 139.60 668 ASN E CA 1
ATOM 7775 C C . ASN E 1 684 ? 107.060 111.224 179.242 1.00 139.60 668 ASN E C 1
ATOM 7776 O O . ASN E 1 684 ? 107.905 112.069 178.936 1.00 139.60 668 ASN E O 1
ATOM 7781 N N . PHE E 1 685 ? 107.078 110.568 180.399 1.00 140.52 669 PHE E N 1
ATOM 7782 C CA . PHE E 1 685 ? 108.104 110.804 181.404 1.00 140.52 669 PHE E CA 1
ATOM 7783 C C . PHE E 1 685 ? 109.343 110.001 181.052 1.00 140.52 669 PHE E C 1
ATOM 7784 O O . PHE E 1 685 ? 109.262 108.789 180.834 1.00 140.52 669 PHE E O 1
ATOM 7792 N N . ALA E 1 686 ? 110.485 110.672 181.002 1.00 135.48 670 ALA E N 1
ATOM 7793 C CA . ALA E 1 686 ? 111.726 110.006 180.654 1.00 135.48 670 ALA E CA 1
ATOM 7794 C C . ALA E 1 686 ? 112.580 109.671 181.862 1.00 135.48 670 ALA E C 1
ATOM 7795 O O . ALA E 1 686 ? 113.547 108.918 181.726 1.00 135.48 670 ALA E O 1
ATOM 7797 N N . GLY E 1 687 ? 112.255 110.204 183.032 1.00 138.16 671 GLY E N 1
ATOM 7798 C CA . GLY E 1 687 ? 113.112 110.000 184.181 1.00 138.16 671 GLY E CA 1
ATOM 7799 C C . GLY E 1 687 ? 114.340 110.889 184.104 1.00 138.16 671 GLY E C 1
ATOM 7800 O O . GLY E 1 687 ? 114.368 111.890 183.391 1.00 138.16 671 GLY E O 1
ATOM 7801 N N . ILE E 1 688 ? 115.372 110.514 184.854 1.00 132.02 672 ILE E N 1
ATOM 7802 C CA . ILE E 1 688 ? 116.604 111.286 184.853 1.00 132.02 672 ILE E CA 1
ATOM 7803 C C . ILE E 1 688 ? 117.216 111.241 183.463 1.00 132.02 672 ILE E C 1
ATOM 7804 O O . ILE E 1 688 ? 117.166 110.211 182.783 1.00 132.02 672 ILE E O 1
ATOM 7809 N N . VAL E 1 689 ? 117.781 112.361 183.021 1.00 132.56 673 VAL E N 1
ATOM 7810 C CA . VAL E 1 689 ? 118.343 112.423 181.678 1.00 132.56 673 VAL E CA 1
ATOM 7811 C C . VAL E 1 689 ? 119.749 112.993 181.706 1.00 132.56 673 VAL E C 1
ATOM 7812 O O . VAL E 1 689 ? 120.304 113.343 180.660 1.00 132.56 673 VAL E O 1
ATOM 7816 N N . GLY E 1 690 ? 120.339 113.097 182.887 1.00 135.25 674 GLY E N 1
ATOM 7817 C CA . GLY E 1 690 ? 121.699 113.585 182.951 1.00 135.25 674 GLY E CA 1
ATOM 7818 C C . GLY E 1 690 ? 122.111 114.058 184.324 1.00 135.25 674 GLY E C 1
ATOM 7819 O O . GLY E 1 690 ? 121.280 114.534 185.100 1.00 135.25 674 GLY E O 1
ATOM 7820 N N . LEU E 1 691 ? 123.393 113.933 184.638 1.00 137.70 675 LEU E N 1
ATOM 7821 C CA . LEU E 1 691 ? 123.926 114.360 185.919 1.00 137.70 675 LEU E CA 1
ATOM 7822 C C . LEU E 1 691 ? 124.926 115.478 185.694 1.00 137.70 675 LEU E C 1
ATOM 7823 O O . LEU E 1 691 ? 125.663 115.467 184.705 1.00 137.70 675 LEU E O 1
ATOM 7828 N N . SER E 1 692 ? 124.945 116.435 186.603 1.00 146.21 676 SER E N 1
ATOM 7829 C CA . SER E 1 692 ? 125.977 117.451 186.654 1.00 146.21 676 SER E CA 1
ATOM 7830 C C . SER E 1 692 ? 126.730 117.320 187.969 1.00 146.21 676 SER E C 1
ATOM 7831 O O . SER E 1 692 ? 126.464 116.428 188.777 1.00 146.21 676 SER E O 1
ATOM 7834 N N . ASN E 1 693 ? 127.685 118.220 188.183 1.00 151.62 677 ASN E N 1
ATOM 7835 C CA . ASN E 1 693 ? 128.382 118.229 189.459 1.00 151.62 677 ASN E CA 1
ATOM 7836 C C . ASN E 1 693 ? 127.462 118.609 190.604 1.00 151.62 677 ASN E C 1
ATOM 7837 O O . ASN E 1 693 ? 127.792 118.346 191.764 1.00 151.62 677 ASN E O 1
ATOM 7842 N N . THR E 1 694 ? 126.319 119.219 190.309 1.00 149.28 678 THR E N 1
ATOM 7843 C CA . THR E 1 694 ? 125.419 119.701 191.342 1.00 149.28 678 THR E CA 1
ATOM 7844 C C . THR E 1 694 ? 123.996 119.200 191.214 1.00 149.28 678 THR E C 1
ATOM 7845 O O . THR E 1 694 ? 123.297 119.143 192.231 1.00 149.28 678 THR E O 1
ATOM 7849 N N . ALA E 1 695 ? 123.535 118.842 190.022 1.00 144.72 679 ALA E N 1
ATOM 7850 C CA . ALA E 1 695 ? 122.120 118.575 189.845 1.00 144.72 679 ALA E CA 1
ATOM 7851 C C . ALA E 1 695 ? 121.918 117.478 188.819 1.00 144.72 679 ALA E C 1
ATOM 7852 O O . ALA E 1 695 ? 122.750 117.262 187.936 1.00 144.72 679 ALA E O 1
ATOM 7854 N N . PHE E 1 696 ? 120.794 116.788 188.952 1.00 136.40 680 PHE E N 1
ATOM 7855 C CA . PHE E 1 696 ? 120.321 115.861 187.943 1.00 136.40 680 PHE E CA 1
ATOM 7856 C C . PHE E 1 696 ? 119.060 116.437 187.328 1.00 136.40 680 PHE E C 1
ATOM 7857 O O . PHE E 1 696 ? 118.332 117.193 187.973 1.00 136.40 680 PHE E O 1
ATOM 7865 N N . THR E 1 697 ? 118.810 116.086 186.074 1.00 134.58 681 THR E N 1
ATOM 7866 C CA . THR E 1 697 ? 117.786 116.738 185.274 1.00 134.58 681 THR E CA 1
ATOM 7867 C C . THR E 1 697 ? 116.652 115.775 184.971 1.00 134.58 681 THR E C 1
ATOM 7868 O O . THR E 1 697 ? 116.880 114.691 184.427 1.00 134.58 681 THR E O 1
ATOM 7872 N N . LEU E 1 698 ? 115.437 116.176 185.315 1.00 131.73 682 LEU E N 1
ATOM 7873 C CA . LEU E 1 698 ? 114.238 115.446 184.944 1.00 131.73 682 LEU E CA 1
ATOM 7874 C C . LEU E 1 698 ? 113.695 116.003 183.641 1.00 131.73 682 LEU E C 1
ATOM 7875 O O . LEU E 1 698 ? 113.935 117.161 183.297 1.00 131.73 682 LEU E O 1
ATOM 7880 N N . ARG E 1 699 ? 112.963 115.169 182.914 1.00 132.81 683 ARG E N 1
ATOM 7881 C CA . ARG E 1 699 ? 112.445 115.542 181.609 1.00 132.81 683 ARG E CA 1
ATOM 7882 C C . ARG E 1 699 ? 111.054 114.971 181.415 1.00 132.81 683 ARG E C 1
ATOM 7883 O O . ARG E 1 699 ? 110.786 113.827 181.786 1.00 132.81 683 ARG E O 1
ATOM 7891 N N . VAL E 1 700 ? 110.176 115.773 180.825 1.00 131.69 684 VAL E N 1
ATOM 7892 C CA . VAL E 1 700 ? 108.838 115.344 180.450 1.00 131.69 684 VAL E CA 1
ATOM 7893 C C . VAL E 1 700 ? 108.555 115.886 179.060 1.00 131.69 684 VAL E C 1
ATOM 7894 O O . VAL E 1 700 ? 108.959 117.004 178.727 1.00 131.69 684 VAL E O 1
ATOM 7898 N N . SER E 1 701 ? 107.881 115.091 178.238 1.00 139.67 685 SER E N 1
ATOM 7899 C CA . SER E 1 701 ? 107.631 115.437 176.848 1.00 139.67 685 SER E CA 1
ATOM 7900 C C . SER E 1 701 ? 106.137 115.472 176.575 1.00 139.67 685 SER E C 1
ATOM 7901 O O . SER E 1 701 ? 105.348 114.873 177.309 1.00 139.67 685 SER E O 1
ATOM 7904 N N . PHE E 1 702 ? 105.756 116.173 175.514 1.00 135.44 686 PHE E N 1
ATOM 7905 C CA . PHE E 1 702 ? 104.364 116.294 175.126 1.00 135.44 686 PHE E CA 1
ATOM 7906 C C . PHE E 1 702 ? 104.239 116.249 173.614 1.00 135.44 686 PHE E C 1
ATOM 7907 O O . PHE E 1 702 ? 105.216 116.056 172.889 1.00 135.44 686 PHE E O 1
ATOM 7915 N N . THR E 1 703 ? 103.010 116.425 173.152 1.00 141.19 687 THR E N 1
ATOM 7916 C CA . THR E 1 703 ? 102.702 116.556 171.735 1.00 141.19 687 THR E CA 1
ATOM 7917 C C . THR E 1 703 ? 101.402 117.334 171.652 1.00 141.19 687 THR E C 1
ATOM 7918 O O . THR E 1 703 ? 100.350 116.827 172.046 1.00 141.19 687 THR E O 1
ATOM 7922 N N . THR E 1 704 ? 101.471 118.559 171.154 1.00 141.82 688 THR E N 1
ATOM 7923 C CA . THR E 1 704 ? 100.367 119.492 171.286 1.00 141.82 688 THR E CA 1
ATOM 7924 C C . THR E 1 704 ? 99.868 119.940 169.922 1.00 141.82 688 THR E C 1
ATOM 7925 O O . THR E 1 704 ? 100.524 119.749 168.898 1.00 141.82 688 THR E O 1
ATOM 7929 N N . LEU E 1 705 ? 98.680 120.544 169.928 1.00 140.34 689 LEU E N 1
ATOM 7930 C CA . LEU E 1 705 ? 98.188 121.237 168.757 1.00 140.34 689 LEU E CA 1
ATOM 7931 C C . LEU E 1 705 ? 99.228 122.249 168.297 1.00 140.34 689 LEU E C 1
ATOM 7932 O O . LEU E 1 705 ? 99.973 122.796 169.109 1.00 140.34 689 LEU E O 1
ATOM 7937 N N . PRO E 1 706 ? 99.303 122.509 166.999 1.00 137.31 690 PRO E N 1
ATOM 7938 C CA . PRO E 1 706 ? 100.343 123.403 166.495 1.00 137.31 690 PRO E CA 1
ATOM 7939 C C . PRO E 1 706 ? 100.189 124.797 167.068 1.00 137.31 690 PRO E C 1
ATOM 7940 O O . PRO E 1 706 ? 99.087 125.243 167.390 1.00 137.31 690 PRO E O 1
ATOM 7944 N N . LEU E 1 707 ? 101.321 125.477 167.215 1.00 132.08 691 LEU E N 1
ATOM 7945 C CA . LEU E 1 707 ? 101.417 126.860 167.660 1.00 132.08 691 LEU E CA 1
ATOM 7946 C C . LEU E 1 707 ? 101.003 127.062 169.108 1.00 132.08 691 LEU E C 1
ATOM 7947 O O . LEU E 1 707 ? 101.001 128.201 169.577 1.00 132.08 691 LEU E O 1
ATOM 7952 N N . LYS E 1 708 ? 100.650 126.006 169.835 1.00 130.25 692 LYS E N 1
ATOM 7953 C CA . LYS E 1 708 ? 100.220 126.130 171.220 1.00 130.25 692 LYS E CA 1
ATOM 7954 C C . LYS E 1 708 ? 101.256 125.599 172.196 1.00 130.25 692 LYS E C 1
ATOM 7955 O O . LYS E 1 708 ? 100.946 125.404 173.372 1.00 130.25 692 LYS E O 1
ATOM 7961 N N . GLN E 1 709 ? 102.478 125.348 171.729 1.00 130.12 693 GLN E N 1
ATOM 7962 C CA . GLN E 1 709 ? 103.491 124.767 172.600 1.00 130.12 693 GLN E CA 1
ATOM 7963 C C . GLN E 1 709 ? 103.755 125.653 173.806 1.00 130.12 693 GLN E C 1
ATOM 7964 O O . GLN E 1 709 ? 103.787 125.177 174.943 1.00 130.12 693 GLN E O 1
ATOM 7970 N N . TRP E 1 710 ? 103.949 126.947 173.576 1.00 124.40 694 TRP E N 1
ATOM 7971 C CA . TRP E 1 710 ? 104.419 127.820 174.640 1.00 124.40 694 TRP E CA 1
ATOM 7972 C C . TRP E 1 710 ? 103.407 127.982 175.762 1.00 124.40 694 TRP E C 1
ATOM 7973 O O . TRP E 1 710 ? 103.801 128.062 176.929 1.00 124.40 694 TRP E O 1
ATOM 7984 N N . THR E 1 711 ? 102.116 128.043 175.444 1.00 123.09 695 THR E N 1
ATOM 7985 C CA . THR E 1 711 ? 101.115 128.108 176.500 1.00 123.09 695 THR E CA 1
ATOM 7986 C C . THR E 1 711 ? 101.210 126.891 177.407 1.00 123.09 695 THR E C 1
ATOM 7987 O O . THR E 1 711 ? 101.190 127.010 178.640 1.00 123.09 695 THR E O 1
ATOM 7991 N N . VAL E 1 712 ? 101.334 125.708 176.807 1.00 121.85 696 VAL E N 1
ATOM 7992 C CA . VAL E 1 712 ? 101.478 124.487 177.587 1.00 121.85 696 VAL E CA 1
ATOM 7993 C C . VAL E 1 712 ? 102.748 124.532 178.417 1.00 121.85 696 VAL E C 1
ATOM 7994 O O . VAL E 1 712 ? 102.744 124.174 179.598 1.00 121.85 696 VAL E O 1
ATOM 7998 N N . ARG E 1 713 ? 103.855 124.957 177.813 1.00 125.19 697 ARG E N 1
ATOM 7999 C CA . ARG E 1 713 ? 105.114 125.013 178.545 1.00 125.19 697 ARG E CA 1
ATOM 8000 C C . ARG E 1 713 ? 105.008 125.935 179.749 1.00 125.19 697 ARG E C 1
ATOM 8001 O O . ARG E 1 713 ? 105.519 125.621 180.828 1.00 125.19 697 ARG E O 1
ATOM 8009 N N . PHE E 1 714 ? 104.330 127.068 179.590 1.00 123.15 698 PHE E N 1
ATOM 8010 C CA . PHE E 1 714 ? 104.212 128.016 180.689 1.00 123.15 698 PHE E CA 1
ATOM 8011 C C . PHE E 1 714 ? 103.342 127.458 181.806 1.00 123.15 698 PHE E C 1
ATOM 8012 O O . PHE E 1 714 ? 103.700 127.542 182.989 1.00 123.15 698 PHE E O 1
ATOM 8020 N N . ALA E 1 715 ? 102.182 126.903 181.454 1.00 124.69 699 ALA E N 1
ATOM 8021 C CA . ALA E 1 715 ? 101.342 126.294 182.478 1.00 124.69 699 ALA E CA 1
ATOM 8022 C C . ALA E 1 715 ? 102.093 125.189 183.205 1.00 124.69 699 ALA E C 1
ATOM 8023 O O . ALA E 1 715 ? 102.005 125.067 184.436 1.00 124.69 699 ALA E O 1
ATOM 8025 N N . LEU E 1 716 ? 102.852 124.387 182.460 1.00 125.87 700 LEU E N 1
ATOM 8026 C CA . LEU E 1 716 ? 103.617 123.313 183.072 1.00 125.87 700 LEU E CA 1
ATOM 8027 C C . LEU E 1 716 ? 104.663 123.859 184.026 1.00 125.87 700 LEU E C 1
ATOM 8028 O O . LEU E 1 716 ? 104.869 123.304 185.106 1.00 125.87 700 LEU E O 1
ATOM 8033 N N . ASP E 1 717 ? 105.341 124.940 183.646 1.00 132.28 701 ASP E N 1
ATOM 8034 C CA . ASP E 1 717 ? 106.352 125.501 184.534 1.00 132.28 701 ASP E CA 1
ATOM 8035 C C . ASP E 1 717 ? 105.726 126.034 185.813 1.00 132.28 701 ASP E C 1
ATOM 8036 O O . ASP E 1 717 ? 106.281 125.861 186.905 1.00 132.28 701 ASP E O 1
ATOM 8041 N N . SER E 1 718 ? 104.568 126.682 185.701 1.00 128.50 702 SER E N 1
ATOM 8042 C CA . SER E 1 718 ? 103.888 127.149 186.904 1.00 128.50 702 SER E CA 1
ATOM 8043 C C . SER E 1 718 ? 103.559 125.982 187.826 1.00 128.50 702 SER E C 1
ATOM 8044 O O . SER E 1 718 ? 103.886 126.002 189.023 1.00 128.50 702 SER E O 1
ATOM 8047 N N . GLN E 1 719 ? 102.910 124.954 187.281 1.00 131.74 703 GLN E N 1
ATOM 8048 C CA . GLN E 1 719 ? 102.556 123.803 188.102 1.00 131.74 703 GLN E CA 1
ATOM 8049 C C . GLN E 1 719 ? 103.791 123.139 188.691 1.00 131.74 703 GLN E C 1
ATOM 8050 O O . GLN E 1 719 ? 103.766 122.666 189.833 1.00 131.74 703 GLN E O 1
ATOM 8056 N N . VAL E 1 720 ? 104.887 123.106 187.935 1.00 128.35 704 VAL E N 1
ATOM 8057 C CA . VAL E 1 720 ? 106.090 122.450 188.422 1.00 128.35 704 VAL E CA 1
ATOM 8058 C C . VAL E 1 720 ? 106.676 123.215 189.590 1.00 128.35 704 VAL E C 1
ATOM 8059 O O . VAL E 1 720 ? 107.093 122.618 190.585 1.00 128.35 704 VAL E O 1
ATOM 8063 N N . LYS E 1 721 ? 106.726 124.541 189.496 1.00 130.72 705 LYS E N 1
ATOM 8064 C CA . LYS E 1 721 ? 107.202 125.310 190.638 1.00 130.72 705 LYS E CA 1
ATOM 8065 C C . LYS E 1 721 ? 106.334 125.051 191.857 1.00 130.72 705 LYS E C 1
ATOM 8066 O O . LYS E 1 721 ? 106.843 124.772 192.953 1.00 130.72 705 LYS E O 1
ATOM 8072 N N . LYS E 1 722 ? 105.013 125.122 191.681 1.00 132.46 706 LYS E N 1
ATOM 8073 C CA . LYS E 1 722 ? 104.124 124.950 192.824 1.00 132.46 706 LYS E CA 1
ATOM 8074 C C . LYS E 1 722 ? 104.336 123.595 193.482 1.00 132.46 706 LYS E C 1
ATOM 8075 O O . LYS E 1 722 ? 104.461 123.495 194.709 1.00 132.46 706 LYS E O 1
ATOM 8081 N N . HIS E 1 723 ? 104.407 122.537 192.681 1.00 134.73 707 HIS E N 1
ATOM 8082 C CA . HIS E 1 723 ? 104.488 121.209 193.268 1.00 134.73 707 HIS E CA 1
ATOM 8083 C C . HIS E 1 723 ? 105.881 120.880 193.781 1.00 134.73 707 HIS E C 1
ATOM 8084 O O . HIS E 1 723 ? 106.006 120.127 194.750 1.00 134.73 707 HIS E O 1
ATOM 8091 N N . PHE E 1 724 ? 106.934 121.421 193.170 1.00 131.71 708 PHE E N 1
ATOM 8092 C CA . PHE E 1 724 ? 108.254 121.267 193.762 1.00 131.71 708 PHE E CA 1
ATOM 8093 C C . PHE E 1 724 ? 108.326 121.945 195.116 1.00 131.71 708 PHE E C 1
ATOM 8094 O O . PHE E 1 724 ? 108.990 121.438 196.025 1.00 131.71 708 PHE E O 1
ATOM 8102 N N . ASP E 1 725 ? 107.653 123.084 195.276 1.00 139.01 709 ASP E N 1
ATOM 8103 C CA . ASP E 1 725 ? 107.631 123.705 196.594 1.00 139.01 709 ASP E CA 1
ATOM 8104 C C . ASP E 1 725 ? 106.832 122.870 197.582 1.00 139.01 709 ASP E C 1
ATOM 8105 O O . ASP E 1 725 ? 107.272 122.659 198.717 1.00 139.01 709 ASP E O 1
ATOM 8110 N N . LEU E 1 726 ? 105.656 122.392 197.175 1.00 136.89 710 LEU E N 1
ATOM 8111 C CA . LEU E 1 726 ? 104.858 121.556 198.066 1.00 136.89 710 LEU E CA 1
ATOM 8112 C C . LEU E 1 726 ? 105.646 120.340 198.532 1.00 136.89 710 LEU E C 1
ATOM 8113 O O . LEU E 1 726 ? 105.794 120.101 199.734 1.00 136.89 710 LEU E O 1
ATOM 8118 N N . ALA E 1 727 ? 106.165 119.556 197.588 1.00 137.15 711 ALA E N 1
ATOM 8119 C CA . ALA E 1 727 ? 106.880 118.343 197.955 1.00 137.15 711 ALA E CA 1
ATOM 8120 C C . ALA E 1 727 ? 108.245 118.623 198.559 1.00 137.15 711 ALA E C 1
ATOM 8121 O O . ALA E 1 727 ? 108.925 117.679 198.968 1.00 137.15 711 ALA E O 1
ATOM 8123 N N . GLY E 1 728 ? 108.663 119.880 198.625 1.00 139.87 712 GLY E N 1
ATOM 8124 C CA . GLY E 1 728 ? 109.911 120.202 199.282 1.00 139.87 712 GLY E CA 1
ATOM 8125 C C . GLY E 1 728 ? 111.152 119.778 198.534 1.00 139.87 712 GLY E C 1
ATOM 8126 O O . GLY E 1 728 ? 112.183 119.525 199.159 1.00 139.87 712 GLY E O 1
ATOM 8127 N N . VAL E 1 729 ? 111.081 119.682 197.214 1.00 140.44 713 VAL E N 1
ATOM 8128 C CA . VAL E 1 729 ? 112.267 119.412 196.411 1.00 140.44 713 VAL E CA 1
ATOM 8129 C C . VAL E 1 729 ? 113.077 120.692 196.287 1.00 140.44 713 VAL E C 1
ATOM 8130 O O . VAL E 1 729 ? 112.537 121.752 195.955 1.00 140.44 713 VAL E O 1
ATOM 8134 N N . ARG E 1 730 ? 114.374 120.599 196.544 1.00 146.90 714 ARG E N 1
ATOM 8135 C CA . ARG E 1 730 ? 115.231 121.770 196.527 1.00 146.90 714 ARG E CA 1
ATOM 8136 C C . ARG E 1 730 ? 115.782 122.004 195.132 1.00 146.90 714 ARG E C 1
ATOM 8137 O O . ARG E 1 730 ? 116.009 121.061 194.373 1.00 146.90 714 ARG E O 1
ATOM 8145 N N . ALA E 1 731 ? 115.998 123.270 194.803 1.00 145.89 715 ALA E N 1
ATOM 8146 C CA . ALA E 1 731 ? 116.680 123.614 193.576 1.00 145.89 715 ALA E CA 1
ATOM 8147 C C . ALA E 1 731 ? 118.166 123.299 193.715 1.00 145.89 715 ALA E C 1
ATOM 8148 O O . ALA E 1 731 ? 118.669 123.141 194.827 1.00 145.89 715 ALA E O 1
ATOM 8150 N N . PRO E 1 732 ? 118.886 123.184 192.601 1.00 143.79 716 PRO E N 1
ATOM 8151 C CA . PRO E 1 732 ? 120.326 122.928 192.692 1.00 143.79 716 PRO E CA 1
ATOM 8152 C C . PRO E 1 732 ? 121.035 124.051 193.421 1.00 143.79 716 PRO E C 1
ATOM 8153 O O . PRO E 1 732 ? 120.625 125.211 193.362 1.00 143.79 716 PRO E O 1
ATOM 8157 N N . VAL E 1 733 ? 122.108 123.692 194.117 1.00 144.27 717 VAL E N 1
ATOM 8158 C CA . VAL E 1 733 ? 122.828 124.608 194.987 1.00 144.27 717 VAL E CA 1
ATOM 8159 C C . VAL E 1 733 ? 124.316 124.362 194.825 1.00 144.27 717 VAL E C 1
ATOM 8160 O O . VAL E 1 733 ? 124.787 123.239 195.027 1.00 144.27 717 VAL E O 1
ATOM 8164 N N . GLN E 1 734 ? 125.053 125.408 194.473 1.00 150.65 718 GLN E N 1
ATOM 8165 C CA . GLN E 1 734 ? 126.498 125.299 194.357 1.00 150.65 718 GLN E CA 1
ATOM 8166 C C . GLN E 1 734 ? 127.092 124.919 195.706 1.00 150.65 718 GLN E C 1
ATOM 8167 O O . GLN E 1 734 ? 126.590 125.338 196.751 1.00 150.65 718 GLN E O 1
ATOM 8173 N N . THR E 1 735 ? 128.156 124.125 195.691 1.00 146.92 719 THR E N 1
ATOM 8174 C CA . THR E 1 735 ? 128.767 123.628 196.914 1.00 146.92 719 THR E CA 1
ATOM 8175 C C . THR E 1 735 ? 130.239 124.003 196.955 1.00 146.92 719 THR E C 1
ATOM 8176 O O . THR E 1 735 ? 130.933 123.928 195.939 1.00 146.92 719 THR E O 1
ATOM 8180 N N . TYR E 1 736 ? 130.716 124.392 198.131 1.00 148.05 720 TYR E N 1
ATOM 8181 C CA . TYR E 1 736 ? 132.101 124.782 198.324 1.00 148.05 720 TYR E CA 1
ATOM 8182 C C . TYR E 1 736 ? 132.716 123.977 199.456 1.00 148.05 720 TYR E C 1
ATOM 8183 O O . TYR E 1 736 ? 132.052 123.182 200.119 1.00 148.05 720 TYR E O 1
ATOM 8192 N N . GLN E 1 737 ? 134.007 124.193 199.666 1.00 139.51 721 GLN E N 1
ATOM 8193 C CA . GLN E 1 737 ? 134.725 123.574 200.765 1.00 139.51 721 GLN E CA 1
ATOM 8194 C C . GLN E 1 737 ? 135.954 124.415 201.049 1.00 139.51 721 GLN E C 1
ATOM 8195 O O . GLN E 1 737 ? 136.723 124.721 200.137 1.00 139.51 721 GLN E O 1
ATOM 8201 N N . VAL E 1 738 ? 136.138 124.781 202.309 1.00 131.56 722 VAL E N 1
ATOM 8202 C CA . VAL E 1 738 ? 137.141 125.759 202.698 1.00 131.56 722 VAL E CA 1
ATOM 8203 C C . VAL E 1 738 ? 138.329 125.043 203.317 1.00 131.56 722 VAL E C 1
ATOM 8204 O O . VAL E 1 738 ? 138.163 124.077 204.068 1.00 131.56 722 VAL E O 1
ATOM 8208 N N . LEU E 1 739 ? 139.527 125.515 202.983 1.00 131.72 723 LEU E N 1
ATOM 8209 C CA . LEU E 1 739 ? 140.773 124.993 203.523 1.00 131.72 723 LEU E CA 1
ATOM 8210 C C . LEU E 1 739 ? 140.939 123.518 203.198 1.00 131.72 723 LEU E C 1
ATOM 8211 O O . LEU E 1 739 ? 141.627 123.162 202.245 1.00 131.72 723 LEU E O 1
ATOM 8216 N N . UNK F 1 1 ? 113.930 135.569 94.139 1.00 360.84 -15 UNK F N 1
ATOM 8217 C CA . UNK F 1 1 ? 114.568 135.170 95.386 1.00 360.84 -15 UNK F CA 1
ATOM 8218 C C . UNK F 1 1 ? 113.786 135.691 96.587 1.00 360.84 -15 UNK F C 1
ATOM 8219 O O . UNK F 1 1 ? 113.816 135.093 97.663 1.00 360.84 -15 UNK F O 1
ATOM 8221 N N . UNK F 1 2 ? 113.088 136.805 96.395 1.00 360.13 -14 UNK F N 1
ATOM 8222 C CA . UNK F 1 2 ? 112.297 137.412 97.460 1.00 360.13 -14 UNK F CA 1
ATOM 8223 C C . UNK F 1 2 ? 111.164 136.488 97.884 1.00 360.13 -14 UNK F C 1
ATOM 8224 O O . UNK F 1 2 ? 111.015 136.169 99.065 1.00 360.13 -14 UNK F O 1
ATOM 8226 N N . UNK F 1 3 ? 110.368 136.060 96.910 1.00 359.69 -13 UNK F N 1
ATOM 8227 C CA . UNK F 1 3 ? 109.267 135.142 97.167 1.00 359.69 -13 UNK F CA 1
ATOM 8228 C C . UNK F 1 3 ? 109.799 133.813 97.687 1.00 359.69 -13 UNK F C 1
ATOM 8229 O O . UNK F 1 3 ? 109.203 133.202 98.572 1.00 359.69 -13 UNK F O 1
ATOM 8231 N N . UNK F 1 4 ? 110.929 133.377 97.137 1.00 359.97 -12 UNK F N 1
ATOM 8232 C CA . UNK F 1 4 ? 111.555 132.129 97.557 1.00 359.97 -12 UNK F CA 1
ATOM 8233 C C . UNK F 1 4 ? 111.993 132.204 99.016 1.00 359.97 -12 UNK F C 1
ATOM 8234 O O . UNK F 1 4 ? 111.748 131.280 99.792 1.00 359.97 -12 UNK F O 1
ATOM 8236 N N . UNK F 1 5 ? 112.638 133.307 99.383 1.00 358.70 -11 UNK F N 1
ATOM 8237 C CA . UNK F 1 5 ? 113.075 133.517 100.759 1.00 358.70 -11 UNK F CA 1
ATOM 8238 C C . UNK F 1 5 ? 111.874 133.589 101.692 1.00 358.70 -11 UNK F C 1
ATOM 8239 O O . UNK F 1 5 ? 111.907 133.060 102.805 1.00 358.70 -11 UNK F O 1
ATOM 8241 N N . UNK F 1 6 ? 110.815 134.245 101.229 1.00 357.92 -10 UNK F N 1
ATOM 8242 C CA . UNK F 1 6 ? 109.586 134.363 102.001 1.00 357.92 -10 UNK F CA 1
ATOM 8243 C C . UNK F 1 6 ? 109.000 132.986 102.280 1.00 357.92 -10 UNK F C 1
ATOM 8244 O O . UNK F 1 6 ? 108.613 132.686 103.408 1.00 357.92 -10 UNK F O 1
ATOM 8246 N N . UNK F 1 7 ? 108.949 132.152 101.247 1.00 356.12 -9 UNK F N 1
ATOM 8247 C CA . UNK F 1 7 ? 108.415 130.801 101.371 1.00 356.12 -9 UNK F CA 1
ATOM 8248 C C . UNK F 1 7 ? 109.283 129.953 102.294 1.00 356.12 -9 UNK F C 1
ATOM 8249 O O . UNK F 1 7 ? 108.770 129.167 103.093 1.00 356.12 -9 UNK F O 1
ATOM 8251 N N . UNK F 1 8 ? 110.597 130.119 102.182 1.00 354.83 -8 UNK F N 1
ATOM 8252 C CA . UNK F 1 8 ? 111.536 129.407 103.039 1.00 354.83 -8 UNK F CA 1
ATOM 8253 C C . UNK F 1 8 ? 111.292 129.759 104.503 1.00 354.83 -8 UNK F C 1
ATOM 8254 O O . UNK F 1 8 ? 111.191 128.877 105.361 1.00 354.83 -8 UNK F O 1
ATOM 8256 N N . UNK F 1 9 ? 111.192 131.056 104.775 1.00 351.96 -7 UNK F N 1
ATOM 8257 C CA . UNK F 1 9 ? 110.956 131.549 106.125 1.00 351.96 -7 UNK F CA 1
ATOM 8258 C C . UNK F 1 9 ? 109.612 131.068 106.658 1.00 351.96 -7 UNK F C 1
ATOM 8259 O O . UNK F 1 9 ? 109.496 130.716 107.829 1.00 351.96 -7 UNK F O 1
ATOM 8261 N N . UNK F 1 10 ? 108.604 131.055 105.794 1.00 352.42 -6 UNK F N 1
ATOM 8262 C CA . UNK F 1 10 ? 107.285 130.566 106.166 1.00 352.42 -6 UNK F CA 1
ATOM 8263 C C . UNK F 1 10 ? 107.357 129.104 106.580 1.00 352.42 -6 UNK F C 1
ATOM 8264 O O . UNK F 1 10 ? 106.838 128.729 107.630 1.00 352.42 -6 UNK F O 1
ATOM 8266 N N . UNK F 1 11 ? 107.995 128.288 105.747 1.00 349.69 -5 UNK F N 1
ATOM 8267 C CA . UNK F 1 11 ? 108.130 126.863 106.020 1.00 349.69 -5 UNK F CA 1
ATOM 8268 C C . UNK F 1 11 ? 108.862 126.637 107.337 1.00 349.69 -5 UNK F C 1
ATOM 8269 O O . UNK F 1 11 ? 108.466 125.799 108.152 1.00 349.69 -5 UNK F O 1
ATOM 8271 N N . UNK F 1 12 ? 109.925 127.406 107.547 1.00 347.89 -4 UNK F N 1
ATOM 8272 C CA . UNK F 1 12 ? 110.719 127.294 108.765 1.00 347.89 -4 UNK F CA 1
ATOM 8273 C C . UNK F 1 12 ? 109.904 127.666 110.002 1.00 347.89 -4 UNK F C 1
ATOM 8274 O O . UNK F 1 12 ? 109.947 126.966 111.013 1.00 347.89 -4 UNK F O 1
ATOM 8276 N N . UNK F 1 13 ? 109.161 128.764 109.915 1.00 346.15 -3 UNK F N 1
ATOM 8277 C CA . UNK F 1 13 ? 108.346 129.230 111.029 1.00 346.15 -3 UNK F CA 1
ATOM 8278 C C . UNK F 1 13 ? 107.212 128.254 111.308 1.00 346.15 -3 UNK F C 1
ATOM 8279 O O . UNK F 1 13 ? 106.748 128.127 112.442 1.00 346.15 -3 UNK F O 1
ATOM 8281 N N . UNK F 1 14 ? 106.766 127.570 110.260 1.00 346.03 -2 UNK F N 1
ATOM 8282 C CA . UNK F 1 14 ? 105.721 126.567 110.386 1.00 346.03 -2 UNK F CA 1
ATOM 8283 C C . UNK F 1 14 ? 106.271 125.357 111.122 1.00 346.03 -2 UNK F C 1
ATOM 8284 O O . UNK F 1 14 ? 105.607 124.765 111.977 1.00 346.03 -2 UNK F O 1
ATOM 8286 N N . UNK F 1 15 ? 107.500 124.994 110.777 1.00 342.75 -1 UNK F N 1
ATOM 8287 C CA . UNK F 1 15 ? 108.194 123.907 111.452 1.00 342.75 -1 UNK F CA 1
ATOM 8288 C C . UNK F 1 15 ? 108.443 124.277 112.910 1.00 342.75 -1 UNK F C 1
ATOM 8289 O O . UNK F 1 15 ? 108.486 123.412 113.784 1.00 342.75 -1 UNK F O 1
ATOM 8291 N N . UNK F 1 16 ? 108.605 125.570 113.165 1.00 339.09 0 UNK F N 1
ATOM 8292 C CA . UNK F 1 16 ? 108.843 126.058 114.516 1.00 339.09 0 UNK F CA 1
ATOM 8293 C C . UNK F 1 16 ? 107.616 125.846 115.393 1.00 339.09 0 UNK F C 1
ATOM 8294 O O . UNK F 1 16 ? 107.694 125.188 116.430 1.00 339.09 0 UNK F O 1
ATOM 8296 N N . LEU F 1 533 ? 107.931 129.073 128.741 1.00 303.77 517 LEU F N 1
ATOM 8297 C CA . LEU F 1 533 ? 108.440 128.372 127.568 1.00 303.77 517 LEU F CA 1
ATOM 8298 C C . LEU F 1 533 ? 108.037 129.093 126.290 1.00 303.77 517 LEU F C 1
ATOM 8299 O O . LEU F 1 533 ? 108.874 129.388 125.433 1.00 303.77 517 LEU F O 1
ATOM 8304 N N . ALA F 1 534 ? 106.736 129.372 126.180 1.00 303.06 518 ALA F N 1
ATOM 8305 C CA . ALA F 1 534 ? 106.178 129.845 124.919 1.00 303.06 518 ALA F CA 1
ATOM 8306 C C . ALA F 1 534 ? 106.722 131.209 124.524 1.00 303.06 518 ALA F C 1
ATOM 8307 O O . ALA F 1 534 ? 107.034 131.429 123.351 1.00 303.06 518 ALA F O 1
ATOM 8309 N N . VAL F 1 535 ? 106.852 132.134 125.477 1.00 300.81 519 VAL F N 1
ATOM 8310 C CA . VAL F 1 535 ? 107.294 133.483 125.132 1.00 300.81 519 VAL F CA 1
ATOM 8311 C C . VAL F 1 535 ? 108.748 133.470 124.678 1.00 300.81 519 VAL F C 1
ATOM 8312 O O . VAL F 1 535 ? 109.120 134.146 123.710 1.00 300.81 519 VAL F O 1
ATOM 8316 N N . ILE F 1 536 ? 109.591 132.692 125.357 1.00 296.76 520 ILE F N 1
ATOM 8317 C CA . ILE F 1 536 ? 110.993 132.620 124.964 1.00 296.76 520 ILE F CA 1
ATOM 8318 C C . ILE F 1 536 ? 111.135 131.913 123.622 1.00 296.76 520 ILE F C 1
ATOM 8319 O O . ILE F 1 536 ? 111.949 132.310 122.780 1.00 296.76 520 ILE F O 1
ATOM 8324 N N . ILE F 1 537 ? 110.339 130.865 123.394 1.00 293.99 521 ILE F N 1
ATOM 8325 C CA . ILE F 1 537 ? 110.338 130.205 122.092 1.00 293.99 521 ILE F CA 1
ATOM 8326 C C . ILE F 1 537 ? 109.922 131.181 121.001 1.00 293.99 521 ILE F C 1
ATOM 8327 O O . ILE F 1 537 ? 110.489 131.185 119.903 1.00 293.99 521 ILE F O 1
ATOM 8332 N N . SER F 1 538 ? 108.938 132.034 121.292 1.00 295.77 522 SER F N 1
ATOM 8333 C CA . SER F 1 538 ? 108.486 133.013 120.310 1.00 295.77 522 SER F CA 1
ATOM 8334 C C . SER F 1 538 ? 109.572 134.034 120.011 1.00 295.77 522 SER F C 1
ATOM 8335 O O . SER F 1 538 ? 109.777 134.410 118.852 1.00 295.77 522 SER F O 1
ATOM 8338 N N . THR F 1 539 ? 110.266 134.504 121.045 1.00 291.72 523 THR F N 1
ATOM 8339 C CA . THR F 1 539 ? 111.365 135.434 120.818 1.00 291.72 523 THR F CA 1
ATOM 8340 C C . THR F 1 539 ? 112.470 134.790 119.989 1.00 291.72 523 THR F C 1
ATOM 8341 O O . THR F 1 539 ? 113.009 135.418 119.072 1.00 291.72 523 THR F O 1
ATOM 8345 N N . ILE F 1 540 ? 112.808 133.534 120.283 1.00 287.03 524 ILE F N 1
ATOM 8346 C CA . ILE F 1 540 ? 113.838 132.842 119.511 1.00 287.03 524 ILE F CA 1
ATOM 8347 C C . ILE F 1 540 ? 113.397 132.673 118.062 1.00 287.03 524 ILE F C 1
ATOM 8348 O O . ILE F 1 540 ? 114.203 132.793 117.131 1.00 287.03 524 ILE F O 1
ATOM 8353 N N . THR F 1 541 ? 112.116 132.370 117.850 1.00 289.65 525 THR F N 1
ATOM 8354 C CA . THR F 1 541 ? 111.593 132.253 116.494 1.00 289.65 525 THR F CA 1
ATOM 8355 C C . THR F 1 541 ? 111.688 133.581 115.757 1.00 289.65 525 THR F C 1
ATOM 8356 O O . THR F 1 541 ? 112.092 133.627 114.590 1.00 289.65 525 THR F O 1
ATOM 8360 N N . ILE F 1 542 ? 111.296 134.670 116.416 1.00 286.43 526 ILE F N 1
ATOM 8361 C CA . ILE F 1 542 ? 111.453 135.995 115.828 1.00 286.43 526 ILE F CA 1
ATOM 8362 C C . ILE F 1 542 ? 112.909 136.239 115.463 1.00 286.43 526 ILE F C 1
ATOM 8363 O O . ILE F 1 542 ? 113.216 136.817 114.415 1.00 286.43 526 ILE F O 1
ATOM 8368 N N . MET F 1 543 ? 113.825 135.800 116.324 1.00 284.23 527 MET F N 1
ATOM 8369 C CA . MET F 1 543 ? 115.245 135.983 116.052 1.00 284.23 527 MET F CA 1
ATOM 8370 C C . MET F 1 543 ? 115.668 135.223 114.804 1.00 284.23 527 MET F C 1
ATOM 8371 O O . MET F 1 543 ? 116.329 135.781 113.923 1.00 284.23 527 MET F O 1
ATOM 8376 N N . ILE F 1 544 ? 115.301 133.943 114.710 1.00 285.17 528 ILE F N 1
ATOM 8377 C CA . ILE F 1 544 ? 115.703 133.169 113.537 1.00 285.17 528 ILE F CA 1
ATOM 8378 C C . ILE F 1 544 ? 115.083 133.755 112.278 1.00 285.17 528 ILE F C 1
ATOM 8379 O O . ILE F 1 544 ? 115.704 133.745 111.207 1.00 285.17 528 ILE F O 1
ATOM 8384 N N . VAL F 1 545 ? 113.869 134.297 112.381 1.00 286.01 529 VAL F N 1
ATOM 8385 C CA . VAL F 1 545 ? 113.216 134.860 111.206 1.00 286.01 529 VAL F CA 1
ATOM 8386 C C . VAL F 1 545 ? 113.934 136.123 110.755 1.00 286.01 529 VAL F C 1
ATOM 8387 O O . VAL F 1 545 ? 114.367 136.229 109.603 1.00 286.01 529 VAL F O 1
ATOM 8391 N N . LEU F 1 546 ? 114.071 137.099 111.656 1.00 285.70 530 LEU F N 1
ATOM 8392 C CA . LEU F 1 546 ? 114.814 138.310 111.328 1.00 285.70 530 LEU F CA 1
ATOM 8393 C C . LEU F 1 546 ? 116.211 137.993 110.821 1.00 285.70 530 LEU F C 1
ATOM 8394 O O . LEU F 1 546 ? 116.729 138.694 109.947 1.00 285.70 530 LEU F O 1
ATOM 8399 N N . SER F 1 547 ? 116.834 136.939 111.347 1.00 286.39 531 SER F N 1
ATOM 8400 C CA . SER F 1 547 ? 118.133 136.507 110.838 1.00 286.39 531 SER F CA 1
ATOM 8401 C C . SER F 1 547 ? 118.019 136.106 109.373 1.00 286.39 531 SER F C 1
ATOM 8402 O O . SER F 1 547 ? 118.676 136.685 108.503 1.00 286.39 531 SER F O 1
ATOM 8405 N N . GLU F 1 548 ? 117.184 135.106 109.088 1.00 289.55 532 GLU F N 1
ATOM 8406 C CA . GLU F 1 548 ? 116.985 134.676 107.712 1.00 289.55 532 GLU F CA 1
ATOM 8407 C C . GLU F 1 548 ? 116.378 135.761 106.834 1.00 289.55 532 GLU F C 1
ATOM 8408 O O . GLU F 1 548 ? 116.619 135.756 105.623 1.00 289.55 532 GLU F O 1
ATOM 8414 N N . ILE F 1 549 ? 115.607 136.685 107.401 1.00 289.81 533 ILE F N 1
ATOM 8415 C CA . ILE F 1 549 ? 115.002 137.767 106.608 1.00 289.81 533 ILE F CA 1
ATOM 8416 C C . ILE F 1 549 ? 115.984 138.932 106.647 1.00 289.81 533 ILE F C 1
ATOM 8417 O O . ILE F 1 549 ? 115.889 139.856 107.458 1.00 289.81 533 ILE F O 1
ATOM 8422 N N . GLY F 1 550 ? 116.970 138.873 105.752 1.00 285.90 534 GLY F N 1
ATOM 8423 C CA . GLY F 1 550 ? 117.831 139.993 105.410 1.00 285.90 534 GLY F CA 1
ATOM 8424 C C . GLY F 1 550 ? 118.373 140.864 106.526 1.00 285.90 534 GLY F C 1
ATOM 8425 O O . GLY F 1 550 ? 118.688 142.034 106.292 1.00 285.90 534 GLY F O 1
ATOM 8426 N N . VAL F 1 551 ? 118.486 140.328 107.738 1.00 281.92 535 VAL F N 1
ATOM 8427 C CA . VAL F 1 551 ? 119.022 141.066 108.876 1.00 281.92 535 VAL F CA 1
ATOM 8428 C C . VAL F 1 551 ? 119.980 140.158 109.629 1.00 281.92 535 VAL F C 1
ATOM 8429 O O . VAL F 1 551 ? 119.698 138.972 109.825 1.00 281.92 535 VAL F O 1
ATOM 8433 N N . ASN F 1 552 ? 121.117 140.711 110.046 1.00 269.89 536 ASN F N 1
ATOM 8434 C CA . ASN F 1 552 ? 122.120 139.971 110.803 1.00 269.89 536 ASN F CA 1
ATOM 8435 C C . ASN F 1 552 ? 122.096 140.478 112.237 1.00 269.89 536 ASN F C 1
ATOM 8436 O O . ASN F 1 552 ? 122.677 141.525 112.540 1.00 269.89 536 ASN F O 1
ATOM 8441 N N . ILE F 1 553 ? 121.424 139.740 113.111 1.00 264.45 537 ILE F N 1
ATOM 8442 C CA . ILE F 1 553 ? 121.230 140.154 114.496 1.00 264.45 537 ILE F CA 1
ATOM 8443 C C . ILE F 1 553 ? 122.399 139.600 115.301 1.00 264.45 537 ILE F C 1
ATOM 8444 O O . ILE F 1 553 ? 122.314 138.547 115.931 1.00 264.45 537 ILE F O 1
ATOM 8449 N N . ALA F 1 554 ? 123.502 140.323 115.289 1.00 256.98 538 ALA F N 1
ATOM 8450 C CA . ALA F 1 554 ? 124.573 140.020 116.223 1.00 256.98 538 ALA F CA 1
ATOM 8451 C C . ALA F 1 554 ? 124.306 140.700 117.564 1.00 256.98 538 ALA F C 1
ATOM 8452 O O . ALA F 1 554 ? 124.358 140.031 118.603 1.00 256.98 538 ALA F O 1
ATOM 8454 N N . PRO F 1 555 ? 124.005 142.005 117.605 1.00 258.55 539 PRO F N 1
ATOM 8455 C CA . PRO F 1 555 ? 123.773 142.630 118.914 1.00 258.55 539 PRO F CA 1
ATOM 8456 C C . PRO F 1 555 ? 122.448 142.240 119.536 1.00 258.55 539 PRO F C 1
ATOM 8457 O O . PRO F 1 555 ? 122.345 142.212 120.767 1.00 258.55 539 PRO F O 1
ATOM 8461 N N . LEU F 1 556 ? 121.421 141.958 118.733 1.00 253.17 540 LEU F N 1
ATOM 8462 C CA . LEU F 1 556 ? 120.207 141.381 119.297 1.00 253.17 540 LEU F CA 1
ATOM 8463 C C . LEU F 1 556 ? 120.516 140.038 119.938 1.00 253.17 540 LEU F C 1
ATOM 8464 O O . LEU F 1 556 ? 120.021 139.720 121.027 1.00 253.17 540 LEU F O 1
ATOM 8469 N N . LEU F 1 557 ? 121.331 139.232 119.258 1.00 248.50 541 LEU F N 1
ATOM 8470 C CA . LEU F 1 557 ? 121.866 138.027 119.873 1.00 248.50 541 LEU F CA 1
ATOM 8471 C C . LEU F 1 557 ? 122.583 138.351 121.173 1.00 248.50 541 LEU F C 1
ATOM 8472 O O . LEU F 1 557 ? 122.482 137.599 122.143 1.00 248.50 541 LEU F O 1
ATOM 8477 N N . ALA F 1 558 ? 123.297 139.477 121.222 1.00 244.53 542 ALA F N 1
ATOM 8478 C CA . ALA F 1 558 ? 124.039 139.829 122.429 1.00 244.53 542 ALA F CA 1
ATOM 8479 C C . ALA F 1 558 ? 123.097 140.138 123.586 1.00 244.53 542 ALA F C 1
ATOM 8480 O O . ALA F 1 558 ? 123.317 139.693 124.718 1.00 244.53 542 ALA F O 1
ATOM 8482 N N . GLY F 1 559 ? 122.039 140.903 123.322 1.00 239.70 543 GLY F N 1
ATOM 8483 C CA . GLY F 1 559 ? 121.075 141.194 124.370 1.00 239.70 543 GLY F CA 1
ATOM 8484 C C . GLY F 1 559 ? 120.345 139.952 124.844 1.00 239.70 543 GLY F C 1
ATOM 8485 O O . GLY F 1 559 ? 120.199 139.724 126.052 1.00 239.70 543 GLY F O 1
ATOM 8486 N N . ALA F 1 560 ? 119.874 139.133 123.902 1.00 240.15 544 ALA F N 1
ATOM 8487 C CA . ALA F 1 560 ? 119.204 137.895 124.280 1.00 240.15 544 ALA F CA 1
ATOM 8488 C C . ALA F 1 560 ? 120.148 136.971 125.036 1.00 240.15 544 ALA F C 1
ATOM 8489 O O . ALA F 1 560 ? 119.727 136.258 125.950 1.00 240.15 544 ALA F O 1
ATOM 8491 N N . GLY F 1 561 ? 121.436 136.993 124.691 1.00 234.29 545 GLY F N 1
ATOM 8492 C CA . GLY F 1 561 ? 122.397 136.173 125.400 1.00 234.29 545 GLY F CA 1
ATOM 8493 C C . GLY F 1 561 ? 122.689 136.686 126.789 1.00 234.29 545 GLY F C 1
ATOM 8494 O O . GLY F 1 561 ? 122.930 135.899 127.702 1.00 234.29 545 GLY F O 1
ATOM 8495 N N . ALA F 1 562 ? 122.680 138.005 126.971 1.00 229.32 546 ALA F N 1
ATOM 8496 C CA . ALA F 1 562 ? 122.770 138.554 128.318 1.00 229.32 546 ALA F CA 1
ATOM 8497 C C . ALA F 1 562 ? 121.589 138.100 129.164 1.00 229.32 546 ALA F C 1
ATOM 8498 O O . ALA F 1 562 ? 121.764 137.652 130.306 1.00 229.32 546 ALA F O 1
ATOM 8500 N N . LEU F 1 563 ? 120.378 138.201 128.614 1.00 226.64 547 LEU F N 1
ATOM 8501 C CA . LEU F 1 563 ? 119.195 137.738 129.335 1.00 226.64 547 LEU F CA 1
ATOM 8502 C C . LEU F 1 563 ? 119.298 136.250 129.660 1.00 226.64 547 LEU F C 1
ATOM 8503 O O . LEU F 1 563 ? 118.963 135.812 130.771 1.00 226.64 547 LEU F O 1
ATOM 8508 N N . GLY F 1 564 ? 119.765 135.456 128.696 1.00 222.02 548 GLY F N 1
ATOM 8509 C CA . GLY F 1 564 ? 119.896 134.029 128.914 1.00 222.02 548 GLY F CA 1
ATOM 8510 C C . GLY F 1 564 ? 120.949 133.683 129.943 1.00 222.02 548 GLY F C 1
ATOM 8511 O O . GLY F 1 564 ? 120.752 132.778 130.750 1.00 222.02 548 GLY F O 1
ATOM 8512 N N . LEU F 1 565 ? 122.078 134.392 129.930 1.00 213.96 549 LEU F N 1
ATOM 8513 C CA . LEU F 1 565 ? 123.097 134.194 130.950 1.00 213.96 549 LEU F CA 1
ATOM 8514 C C . LEU F 1 565 ? 122.574 134.557 132.329 1.00 213.96 549 LEU F C 1
ATOM 8515 O O . LEU F 1 565 ? 122.905 133.887 133.317 1.00 213.96 549 LEU F O 1
ATOM 8520 N N . ALA F 1 566 ? 121.755 135.605 132.412 1.00 213.92 550 ALA F N 1
ATOM 8521 C CA . ALA F 1 566 ? 121.114 135.939 133.678 1.00 213.92 550 ALA F CA 1
ATOM 8522 C C . ALA F 1 566 ? 120.248 134.786 134.167 1.00 213.92 550 ALA F C 1
ATOM 8523 O O . ALA F 1 566 ? 120.429 134.289 135.285 1.00 213.92 550 ALA F O 1
ATOM 8525 N N . ILE F 1 567 ? 119.299 134.343 133.336 1.00 207.51 551 ILE F N 1
ATOM 8526 C CA . ILE F 1 567 ? 118.417 133.250 133.744 1.00 207.51 551 ILE F CA 1
ATOM 8527 C C . ILE F 1 567 ? 119.224 131.998 134.071 1.00 207.51 551 ILE F C 1
ATOM 8528 O O . ILE F 1 567 ? 118.860 131.219 134.961 1.00 207.51 551 ILE F O 1
ATOM 8533 N N . SER F 1 568 ? 120.341 131.793 133.372 1.00 209.16 552 SER F N 1
ATOM 8534 C CA . SER F 1 568 ? 121.208 130.652 133.641 1.00 209.16 552 SER F CA 1
ATOM 8535 C C . SER F 1 568 ? 121.785 130.727 135.045 1.00 209.16 552 SER F C 1
ATOM 8536 O O . SER F 1 568 ? 121.577 129.826 135.866 1.00 209.16 552 SER F O 1
ATOM 8539 N N . PHE F 1 569 ? 122.523 131.801 135.337 1.00 207.40 553 PHE F N 1
ATOM 8540 C CA . PHE F 1 569 ? 123.040 131.993 136.688 1.00 207.40 553 PHE F CA 1
ATOM 8541 C C . PHE F 1 569 ? 121.921 131.989 137.721 1.00 207.40 553 PHE F C 1
ATOM 8542 O O . PHE F 1 569 ? 122.180 131.803 138.915 1.00 207.40 553 PHE F O 1
ATOM 8550 N N . GLY F 1 570 ? 120.679 132.187 137.286 1.00 196.28 554 GLY F N 1
ATOM 8551 C CA . GLY F 1 570 ? 119.542 132.083 138.176 1.00 196.28 554 GLY F CA 1
ATOM 8552 C C . GLY F 1 570 ? 119.008 130.675 138.326 1.00 196.28 554 GLY F C 1
ATOM 8553 O O . GLY F 1 570 ? 118.953 130.150 139.441 1.00 196.28 554 GLY F O 1
ATOM 8554 N N . SER F 1 571 ? 118.642 130.033 137.214 1.00 193.74 555 SER F N 1
ATOM 8555 C CA . SER F 1 571 ? 117.997 128.725 137.255 1.00 193.74 555 SER F CA 1
ATOM 8556 C C . SER F 1 571 ? 118.994 127.591 137.434 1.00 193.74 555 SER F C 1
ATOM 8557 O O . SER F 1 571 ? 118.667 126.429 137.156 1.00 193.74 555 SER F O 1
ATOM 8560 N N . GLN F 1 572 ? 120.208 127.903 137.890 1.00 190.35 556 GLN F N 1
ATOM 8561 C CA . GLN F 1 572 ? 121.182 126.863 138.189 1.00 190.35 556 GLN F CA 1
ATOM 8562 C C . GLN F 1 572 ? 120.811 126.084 139.442 1.00 190.35 556 GLN F C 1
ATOM 8563 O O . GLN F 1 572 ? 121.087 124.882 139.527 1.00 190.35 556 GLN F O 1
ATOM 8569 N N . THR F 1 573 ? 120.186 126.745 140.418 1.00 176.21 557 THR F N 1
ATOM 8570 C CA . THR F 1 573 ? 119.980 126.118 141.718 1.00 176.21 557 THR F CA 1
ATOM 8571 C C . THR F 1 573 ? 119.081 124.896 141.617 1.00 176.21 557 THR F C 1
ATOM 8572 O O . THR F 1 573 ? 119.361 123.873 142.246 1.00 176.21 557 THR F O 1
ATOM 8576 N N . LEU F 1 574 ? 117.991 124.983 140.853 1.00 166.35 558 LEU F N 1
ATOM 8577 C CA . LEU F 1 574 ? 117.063 123.859 140.772 1.00 166.35 558 LEU F CA 1
ATOM 8578 C C . LEU F 1 574 ? 117.768 122.585 140.324 1.00 166.35 558 LEU F C 1
ATOM 8579 O O . LEU F 1 574 ? 117.593 121.517 140.924 1.00 166.35 558 LEU F O 1
ATOM 8584 N N . VAL F 1 575 ? 118.575 122.677 139.271 1.00 163.48 559 VAL F N 1
ATOM 8585 C CA . VAL F 1 575 ? 119.190 121.476 138.722 1.00 163.48 559 VAL F CA 1
ATOM 8586 C C . VAL F 1 575 ? 120.286 120.967 139.643 1.00 163.48 559 VAL F C 1
ATOM 8587 O O . VAL F 1 575 ? 120.400 119.758 139.888 1.00 163.48 559 VAL F O 1
ATOM 8591 N N . LYS F 1 576 ? 121.130 121.871 140.142 1.00 158.49 560 LYS F N 1
ATOM 8592 C CA . LYS F 1 576 ? 122.126 121.477 141.131 1.00 158.49 560 LYS F CA 1
ATOM 8593 C C . LYS F 1 576 ? 121.468 120.733 142.281 1.00 158.49 560 LYS F C 1
ATOM 8594 O O . LYS F 1 576 ? 121.951 119.684 142.727 1.00 158.49 560 LYS F O 1
ATOM 8600 N N . ASP F 1 577 ? 120.333 121.242 142.744 1.00 154.87 561 ASP F N 1
ATOM 8601 C CA . ASP F 1 577 ? 119.670 120.646 143.890 1.00 154.87 561 ASP F CA 1
ATOM 8602 C C . ASP F 1 577 ? 119.098 119.283 143.547 1.00 154.87 561 ASP F C 1
ATOM 8603 O O . ASP F 1 577 ? 119.226 118.336 144.326 1.00 154.87 561 ASP F O 1
ATOM 8608 N N . ILE F 1 578 ? 118.460 119.157 142.384 1.00 146.51 562 ILE F N 1
ATOM 8609 C CA . ILE F 1 578 ? 117.859 117.867 142.080 1.00 146.51 562 ILE F CA 1
ATOM 8610 C C . ILE F 1 578 ? 118.935 116.812 141.873 1.00 146.51 562 ILE F C 1
ATOM 8611 O O . ILE F 1 578 ? 118.757 115.653 142.267 1.00 146.51 562 ILE F O 1
ATOM 8616 N N . ILE F 1 579 ? 120.079 117.178 141.295 1.00 147.34 563 ILE F N 1
ATOM 8617 C CA . ILE F 1 579 ? 121.112 116.165 141.111 1.00 147.34 563 ILE F CA 1
ATOM 8618 C C . ILE F 1 579 ? 121.749 115.807 142.444 1.00 147.34 563 ILE F C 1
ATOM 8619 O O . ILE F 1 579 ? 122.049 114.637 142.702 1.00 147.34 563 ILE F O 1
ATOM 8624 N N . THR F 1 580 ? 121.968 116.793 143.317 1.00 143.93 564 THR F N 1
ATOM 8625 C CA . THR F 1 580 ? 122.462 116.461 144.646 1.00 143.93 564 THR F CA 1
ATOM 8626 C C . THR F 1 580 ? 121.491 115.541 145.365 1.00 143.93 564 THR F C 1
ATOM 8627 O O . THR F 1 580 ? 121.902 114.604 146.059 1.00 143.93 564 THR F O 1
ATOM 8631 N N . GLY F 1 581 ? 120.194 115.779 145.191 1.00 141.87 565 GLY F N 1
ATOM 8632 C CA . GLY F 1 581 ? 119.209 114.926 145.825 1.00 141.87 565 GLY F CA 1
ATOM 8633 C C . GLY F 1 581 ? 119.266 113.505 145.306 1.00 141.87 565 GLY F C 1
ATOM 8634 O O . GLY F 1 581 ? 119.270 112.548 146.083 1.00 141.87 565 GLY F O 1
ATOM 8635 N N . VAL F 1 582 ? 119.304 113.345 143.984 1.00 138.31 566 VAL F N 1
ATOM 8636 C CA . VAL F 1 582 ? 119.320 111.990 143.453 1.00 138.31 566 VAL F CA 1
ATOM 8637 C C . VAL F 1 582 ? 120.612 111.285 143.836 1.00 138.31 566 VAL F C 1
ATOM 8638 O O . VAL F 1 582 ? 120.618 110.071 144.062 1.00 138.31 566 VAL F O 1
ATOM 8642 N N . PHE F 1 583 ? 121.715 112.022 143.955 1.00 140.04 567 PHE F N 1
ATOM 8643 C CA . PHE F 1 583 ? 122.948 111.403 144.423 1.00 140.04 567 PHE F CA 1
ATOM 8644 C C . PHE F 1 583 ? 122.804 110.918 145.856 1.00 140.04 567 PHE F C 1
ATOM 8645 O O . PHE F 1 583 ? 123.086 109.753 146.156 1.00 140.04 567 PHE F O 1
ATOM 8653 N N . ILE F 1 584 ? 122.363 111.798 146.757 1.00 138.72 568 ILE F N 1
ATOM 8654 C CA . ILE F 1 584 ? 122.133 111.379 148.134 1.00 138.72 568 ILE F CA 1
ATOM 8655 C C . ILE F 1 584 ? 121.236 110.156 148.175 1.00 138.72 568 ILE F C 1
ATOM 8656 O O . ILE F 1 584 ? 121.454 109.241 148.975 1.00 138.72 568 ILE F O 1
ATOM 8661 N N . GLN F 1 585 ? 120.247 110.096 147.291 1.00 142.67 569 GLN F N 1
ATOM 8662 C CA . GLN F 1 585 ? 119.370 108.936 147.260 1.00 142.67 569 GLN F CA 1
ATOM 8663 C C . GLN F 1 585 ? 120.098 107.685 146.796 1.00 142.67 569 GLN F C 1
ATOM 8664 O O . GLN F 1 585 ? 119.794 106.585 147.267 1.00 142.67 569 GLN F O 1
ATOM 8670 N N . PHE F 1 586 ? 121.048 107.824 145.872 1.00 148.00 570 PHE F N 1
ATOM 8671 C CA . PHE F 1 586 ? 121.768 106.650 145.391 1.00 148.00 570 PHE F CA 1
ATOM 8672 C C . PHE F 1 586 ? 122.516 105.960 146.519 1.00 148.00 570 PHE F C 1
ATOM 8673 O O . PHE F 1 586 ? 122.554 104.728 146.587 1.00 148.00 570 PHE F O 1
ATOM 8681 N N . GLU F 1 587 ? 123.110 106.732 147.416 1.00 145.52 571 GLU F N 1
ATOM 8682 C CA . GLU F 1 587 ? 123.876 106.164 148.513 1.00 145.52 571 GLU F CA 1
ATOM 8683 C C . GLU F 1 587 ? 123.003 105.674 149.653 1.00 145.52 571 GLU F C 1
ATOM 8684 O O . GLU F 1 587 ? 123.541 105.315 150.704 1.00 145.52 571 GLU F O 1
ATOM 8690 N N . ASN F 1 588 ? 121.683 105.645 149.471 1.00 144.13 572 ASN F N 1
ATOM 8691 C CA . ASN F 1 588 ? 120.759 105.209 150.514 1.00 144.13 572 ASN F CA 1
ATOM 8692 C C . ASN F 1 588 ? 121.008 105.975 151.807 1.00 144.13 572 ASN F C 1
ATOM 8693 O O . ASN F 1 588 ? 121.069 105.405 152.896 1.00 144.13 572 ASN F O 1
ATOM 8698 N N . GLY F 1 589 ? 121.165 107.291 151.682 1.00 140.92 573 GLY F N 1
ATOM 8699 C CA . GLY F 1 589 ? 121.595 108.089 152.812 1.00 140.92 573 GLY F CA 1
ATOM 8700 C C . GLY F 1 589 ? 120.485 108.637 153.675 1.00 140.92 573 GLY F C 1
ATOM 8701 O O . GLY F 1 589 ? 120.761 109.118 154.776 1.00 140.92 573 GLY F O 1
ATOM 8702 N N . MET F 1 590 ? 119.239 108.574 153.217 1.00 140.53 574 MET F N 1
ATOM 8703 C CA . MET F 1 590 ? 118.163 109.230 153.945 1.00 140.53 574 MET F CA 1
ATOM 8704 C C . MET F 1 590 ? 116.830 108.673 153.479 1.00 140.53 574 MET F C 1
ATOM 8705 O O . MET F 1 590 ? 116.543 108.682 152.281 1.00 140.53 574 MET F O 1
ATOM 8710 N N . ASN F 1 591 ? 116.021 108.195 154.418 1.00 145.01 575 ASN F N 1
ATOM 8711 C CA . ASN F 1 591 ? 114.703 107.669 154.110 1.00 145.01 575 ASN F CA 1
ATOM 8712 C C . ASN F 1 591 ? 113.659 108.393 154.943 1.00 145.01 575 ASN F C 1
ATOM 8713 O O . ASN F 1 591 ? 113.977 109.164 155.849 1.00 145.01 575 ASN F O 1
ATOM 8718 N N . THR F 1 592 ? 112.397 108.137 154.627 1.00 144.50 576 THR F N 1
ATOM 8719 C CA . THR F 1 592 ? 111.306 108.720 155.391 1.00 144.50 576 THR F CA 1
ATOM 8720 C C . THR F 1 592 ? 111.267 108.099 156.777 1.00 144.50 576 THR F C 1
ATOM 8721 O O . THR F 1 592 ? 111.198 106.875 156.912 1.00 144.50 576 THR F O 1
ATOM 8725 N N . GLY F 1 593 ? 111.312 108.935 157.805 1.00 143.74 577 GLY F N 1
ATOM 8726 C CA . GLY F 1 593 ? 111.213 108.474 159.170 1.00 143.74 577 GLY F CA 1
ATOM 8727 C C . GLY F 1 593 ? 112.528 108.366 159.903 1.00 143.74 577 GLY F C 1
ATOM 8728 O O . GLY F 1 593 ? 112.522 108.128 161.115 1.00 143.74 577 GLY F O 1
ATOM 8729 N N . ASP F 1 594 ? 113.650 108.530 159.216 1.00 142.93 578 ASP F N 1
ATOM 8730 C CA . ASP F 1 594 ? 114.936 108.438 159.882 1.00 142.93 578 ASP F CA 1
ATOM 8731 C C . ASP F 1 594 ? 115.170 109.661 160.755 1.00 142.93 578 ASP F C 1
ATOM 8732 O O . ASP F 1 594 ? 114.473 110.671 160.648 1.00 142.93 578 ASP F O 1
ATOM 8737 N N . LEU F 1 595 ? 116.159 109.556 161.631 1.00 132.61 579 LEU F N 1
ATOM 8738 C CA . LEU F 1 595 ? 116.551 110.643 162.517 1.00 132.61 579 LEU F CA 1
ATOM 8739 C C . LEU F 1 595 ? 117.915 111.139 162.067 1.00 132.61 579 LEU F C 1
ATOM 8740 O O . LEU F 1 595 ? 118.935 110.507 162.354 1.00 132.61 579 LEU F O 1
ATOM 8745 N N . VAL F 1 596 ? 117.938 112.267 161.367 1.00 132.06 580 VAL F N 1
ATOM 8746 C CA . VAL F 1 596 ? 119.150 112.758 160.735 1.00 132.06 580 VAL F CA 1
ATOM 8747 C C . VAL F 1 596 ? 119.610 114.021 161.443 1.00 132.06 580 VAL F C 1
ATOM 8748 O O . VAL F 1 596 ? 118.895 114.605 162.255 1.00 132.06 580 VAL F O 1
ATOM 8752 N N . THR F 1 597 ? 120.830 114.435 161.119 1.00 136.65 581 THR F N 1
ATOM 8753 C CA . THR F 1 597 ? 121.416 115.670 161.626 1.00 136.65 581 THR F CA 1
ATOM 8754 C C . THR F 1 597 ? 122.034 116.411 160.452 1.00 136.65 581 THR F C 1
ATOM 8755 O O . THR F 1 597 ? 122.946 115.893 159.802 1.00 136.65 581 THR F O 1
ATOM 8759 N N . ILE F 1 598 ? 121.550 117.615 160.185 1.00 136.38 582 ILE F N 1
ATOM 8760 C CA . ILE F 1 598 ? 121.998 118.414 159.055 1.00 136.38 582 ILE F CA 1
ATOM 8761 C C . ILE F 1 598 ? 122.472 119.747 159.613 1.00 136.38 582 ILE F C 1
ATOM 8762 O O . ILE F 1 598 ? 121.666 120.570 160.059 1.00 136.38 582 ILE F O 1
ATOM 8767 N N . GLY F 1 599 ? 123.781 119.969 159.584 1.00 147.52 583 GLY F N 1
ATOM 8768 C CA . GLY F 1 599 ? 124.356 121.174 160.124 1.00 147.52 583 GLY F CA 1
ATOM 8769 C C . GLY F 1 599 ? 124.045 121.329 161.595 1.00 147.52 583 GLY F C 1
ATOM 8770 O O . GLY F 1 599 ? 124.310 120.443 162.411 1.00 147.52 583 GLY F O 1
ATOM 8771 N N . PRO F 1 600 ? 123.461 122.470 161.964 1.00 149.27 584 PRO F N 1
ATOM 8772 C CA . PRO F 1 600 ? 123.083 122.706 163.357 1.00 149.27 584 PRO F CA 1
ATOM 8773 C C . PRO F 1 600 ? 121.722 122.150 163.742 1.00 149.27 584 PRO F C 1
ATOM 8774 O O . PRO F 1 600 ? 121.223 122.485 164.819 1.00 149.27 584 PRO F O 1
ATOM 8778 N N . LEU F 1 601 ? 121.117 121.320 162.902 1.00 139.71 585 LEU F N 1
ATOM 8779 C CA . LEU F 1 601 ? 119.754 120.853 163.097 1.00 139.71 585 LEU F CA 1
ATOM 8780 C C . LEU F 1 601 ? 119.735 119.343 163.258 1.00 139.71 585 LEU F C 1
ATOM 8781 O O . LEU F 1 601 ? 120.479 118.629 162.581 1.00 139.71 585 LEU F O 1
ATOM 8786 N N . THR F 1 602 ? 118.879 118.860 164.153 1.00 142.82 586 THR F N 1
ATOM 8787 C CA . THR F 1 602 ? 118.707 117.432 164.386 1.00 142.82 586 THR F CA 1
ATOM 8788 C C . THR F 1 602 ? 117.225 117.136 164.517 1.00 142.82 586 THR F C 1
ATOM 8789 O O . THR F 1 602 ? 116.556 117.689 165.394 1.00 142.82 586 THR F O 1
ATOM 8793 N N . GLY F 1 603 ? 116.716 116.264 163.660 1.00 135.54 587 GLY F N 1
ATOM 8794 C CA . GLY F 1 603 ? 115.309 115.942 163.719 1.00 135.54 587 GLY F CA 1
ATOM 8795 C C . GLY F 1 603 ? 114.978 114.759 162.842 1.00 135.54 587 GLY F C 1
ATOM 8796 O O . GLY F 1 603 ? 115.861 114.076 162.325 1.00 135.54 587 GLY F O 1
ATOM 8797 N N . THR F 1 604 ? 113.682 114.533 162.678 1.00 134.08 588 THR F N 1
ATOM 8798 C CA . THR F 1 604 ? 113.165 113.411 161.914 1.00 134.08 588 THR F CA 1
ATOM 8799 C C . THR F 1 604 ? 112.782 113.875 160.519 1.00 134.08 588 THR F C 1
ATOM 8800 O O . THR F 1 604 ? 112.251 114.974 160.347 1.00 134.08 588 THR F O 1
ATOM 8804 N N . VAL F 1 605 ? 113.053 113.038 159.527 1.00 133.43 589 VAL F N 1
ATOM 8805 C CA . VAL F 1 605 ? 112.682 113.342 158.152 1.00 133.43 589 VAL F CA 1
ATOM 8806 C C . VAL F 1 605 ? 111.225 112.968 157.942 1.00 133.43 589 VAL F C 1
ATOM 8807 O O . VAL F 1 605 ? 110.838 111.811 158.132 1.00 133.43 589 VAL F O 1
ATOM 8811 N N . GLU F 1 606 ? 110.412 113.939 157.534 1.00 143.66 590 GLU F N 1
ATOM 8812 C CA . GLU F 1 606 ? 108.995 113.688 157.325 1.00 143.66 590 GLU F CA 1
ATOM 8813 C C . GLU F 1 606 ? 108.614 113.495 155.871 1.00 143.66 590 GLU F C 1
ATOM 8814 O O . GLU F 1 606 ? 107.724 112.693 155.590 1.00 143.66 590 GLU F O 1
ATOM 8820 N N . ARG F 1 607 ? 109.261 114.190 154.941 1.00 143.28 591 ARG F N 1
ATOM 8821 C CA . ARG F 1 607 ? 108.977 113.961 153.533 1.00 143.28 591 ARG F CA 1
ATOM 8822 C C . ARG F 1 607 ? 110.083 114.573 152.693 1.00 143.28 591 ARG F C 1
ATOM 8823 O O . ARG F 1 607 ? 110.706 115.562 153.084 1.00 143.28 591 ARG F O 1
ATOM 8831 N N . MET F 1 608 ? 110.318 113.968 151.534 1.00 142.06 592 MET F N 1
ATOM 8832 C CA . MET F 1 608 ? 111.365 114.386 150.617 1.00 142.06 592 MET F CA 1
ATOM 8833 C C . MET F 1 608 ? 110.746 114.720 149.272 1.00 142.06 592 MET F C 1
ATOM 8834 O O . MET F 1 608 ? 109.959 113.936 148.736 1.00 142.06 592 MET F O 1
ATOM 8839 N N . SER F 1 609 ? 111.107 115.870 148.729 1.00 140.40 593 SER F N 1
ATOM 8840 C CA . SER F 1 609 ? 110.663 116.292 147.414 1.00 140.40 593 SER F CA 1
ATOM 8841 C C . SER F 1 609 ? 111.855 116.335 146.475 1.00 140.40 593 SER F C 1
ATOM 8842 O O . SER F 1 609 ? 112.994 116.086 146.867 1.00 140.40 593 SER F O 1
ATOM 8845 N N . ILE F 1 610 ? 111.585 116.683 145.217 1.00 136.81 594 ILE F N 1
ATOM 8846 C CA . ILE F 1 610 ? 112.650 116.754 144.232 1.00 136.81 594 ILE F CA 1
ATOM 8847 C C . ILE F 1 610 ? 113.517 117.983 144.396 1.00 136.81 594 ILE F C 1
ATOM 8848 O O . ILE F 1 610 ? 114.497 118.134 143.666 1.00 136.81 594 ILE F O 1
ATOM 8853 N N . ARG F 1 611 ? 113.183 118.871 145.319 1.00 136.53 595 ARG F N 1
ATOM 8854 C CA . ARG F 1 611 ? 114.023 120.028 145.587 1.00 136.53 595 ARG F CA 1
ATOM 8855 C C . ARG F 1 611 ? 114.555 120.076 147.005 1.00 136.53 595 ARG F C 1
ATOM 8856 O O . ARG F 1 611 ? 115.694 120.491 147.215 1.00 136.53 595 ARG F O 1
ATOM 8864 N N . SER F 1 612 ? 113.778 119.646 147.990 1.00 138.71 596 SER F N 1
ATOM 8865 C CA . SER F 1 612 ? 114.159 119.855 149.374 1.00 138.71 596 SER F CA 1
ATOM 8866 C C . SER F 1 612 ? 113.707 118.678 150.219 1.00 138.71 596 SER F C 1
ATOM 8867 O O . SER F 1 612 ? 112.972 117.800 149.765 1.00 138.71 596 SER F O 1
ATOM 8870 N N . VAL F 1 613 ? 114.154 118.678 151.468 1.00 132.64 597 VAL F N 1
ATOM 8871 C CA . VAL F 1 613 ? 113.855 117.619 152.418 1.00 132.64 597 VAL F CA 1
ATOM 8872 C C . VAL F 1 613 ? 113.180 118.242 153.626 1.00 132.64 597 VAL F C 1
ATOM 8873 O O . VAL F 1 613 ? 113.522 119.358 154.030 1.00 132.64 597 VAL F O 1
ATOM 8877 N N . GLY F 1 614 ? 112.212 117.532 154.190 1.00 135.19 598 GLY F N 1
ATOM 8878 C CA . GLY F 1 614 ? 111.492 118.049 155.332 1.00 135.19 598 GLY F CA 1
ATOM 8879 C C . GLY F 1 614 ? 111.912 117.397 156.629 1.00 135.19 598 GLY F C 1
ATOM 8880 O O . GLY F 1 614 ? 111.691 116.201 156.831 1.00 135.19 598 GLY F O 1
ATOM 8881 N N . VAL F 1 615 ? 112.509 118.174 157.521 1.00 126.96 599 VAL F N 1
ATOM 8882 C CA . VAL F 1 615 ? 113.026 117.669 158.783 1.00 126.96 599 VAL F CA 1
ATOM 8883 C C . VAL F 1 615 ? 112.169 118.219 159.907 1.00 126.96 599 VAL F C 1
ATOM 8884 O O . VAL F 1 615 ? 111.961 119.432 159.994 1.00 126.96 599 VAL F O 1
ATOM 8888 N N . ARG F 1 616 ? 111.677 117.332 160.764 1.00 131.36 600 ARG F N 1
ATOM 8889 C CA . ARG F 1 616 ? 110.831 117.720 161.886 1.00 131.36 600 ARG F CA 1
ATOM 8890 C C . ARG F 1 616 ? 111.685 117.790 163.141 1.00 131.36 600 ARG F C 1
ATOM 8891 O O . ARG F 1 616 ? 112.071 116.757 163.694 1.00 131.36 600 ARG F O 1
ATOM 8899 N N . GLN F 1 617 ? 111.984 119.000 163.590 1.00 137.98 601 GLN F N 1
ATOM 8900 C CA . GLN F 1 617 ? 112.761 119.160 164.803 1.00 137.98 601 GLN F CA 1
ATOM 8901 C C . GLN F 1 617 ? 111.942 118.711 166.006 1.00 137.98 601 GLN F C 1
ATOM 8902 O O . GLN F 1 617 ? 110.716 118.604 165.948 1.00 137.98 601 GLN F O 1
ATOM 8908 N N . ASP F 1 618 ? 112.638 118.440 167.109 1.00 147.68 602 ASP F N 1
ATOM 8909 C CA . ASP F 1 618 ? 111.948 118.028 168.324 1.00 147.68 602 ASP F CA 1
ATOM 8910 C C . ASP F 1 618 ? 111.156 119.165 168.946 1.00 147.68 602 ASP F C 1
ATOM 8911 O O . ASP F 1 618 ? 110.169 118.909 169.641 1.00 147.68 602 ASP F O 1
ATOM 8916 N N . THR F 1 619 ? 111.555 120.410 168.709 1.00 136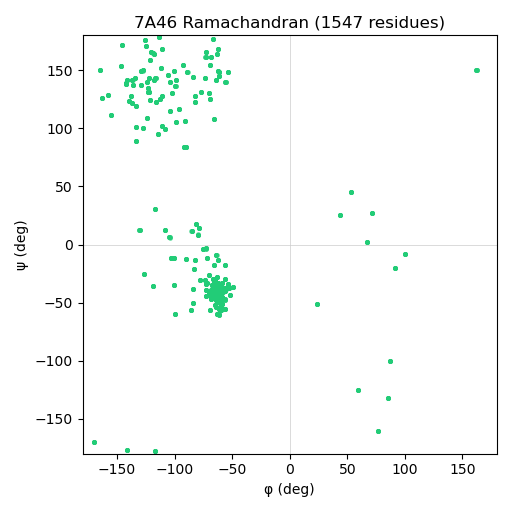.98 603 THR F N 1
ATOM 8917 C CA . THR F 1 619 ? 110.849 121.560 169.251 1.00 136.98 603 THR F CA 1
ATOM 8918 C C . THR F 1 619 ? 109.591 121.892 168.472 1.00 136.98 603 THR F C 1
ATOM 8919 O O . THR F 1 619 ? 109.052 122.989 168.636 1.00 136.98 603 THR F O 1
ATOM 8921 N N . GLY F 1 620 ? 109.121 120.984 167.622 1.00 133.54 604 GLY F N 1
ATOM 8922 C CA . GLY F 1 620 ? 107.887 121.177 166.902 1.00 133.54 604 GLY F CA 1
ATOM 8923 C C . GLY F 1 620 ? 108.023 121.826 165.547 1.00 133.54 604 GLY F C 1
ATOM 8924 O O . GLY F 1 620 ? 107.117 121.681 164.719 1.00 133.54 604 GLY F O 1
ATOM 8925 N N . ALA F 1 621 ? 109.118 122.527 165.283 1.00 129.20 605 ALA F N 1
ATOM 8926 C CA . ALA F 1 621 ? 109.280 123.203 164.009 1.00 129.20 605 ALA F CA 1
ATOM 8927 C C . ALA F 1 621 ? 109.298 122.200 162.864 1.00 129.20 605 ALA F C 1
ATOM 8928 O O . ALA F 1 621 ? 109.393 120.989 163.069 1.00 129.20 605 ALA F O 1
ATOM 8930 N N . TYR F 1 622 ? 109.202 122.717 161.648 1.00 124.86 606 TYR F N 1
ATOM 8931 C CA . TYR F 1 622 ? 109.240 121.904 160.437 1.00 124.86 606 TYR F CA 1
ATOM 8932 C C . TYR F 1 622 ? 110.203 122.585 159.477 1.00 124.86 606 TYR F C 1
ATOM 8933 O O . TYR F 1 622 ? 109.796 123.425 158.672 1.00 124.86 606 TYR F O 1
ATOM 8942 N N . HIS F 1 623 ? 111.479 122.238 159.573 1.00 129.22 607 HIS F N 1
ATOM 8943 C CA . HIS F 1 623 ? 112.484 122.836 158.713 1.00 129.22 607 HIS F CA 1
ATOM 8944 C C . HIS F 1 623 ? 112.366 122.295 157.300 1.00 129.22 607 HIS F C 1
ATOM 8945 O O . HIS F 1 623 ? 112.060 121.120 157.094 1.00 129.22 607 HIS F O 1
ATOM 8952 N N . ILE F 1 624 ? 112.607 123.161 156.324 1.00 127.79 608 ILE F N 1
ATOM 8953 C CA . ILE F 1 624 ? 112.738 122.768 154.928 1.00 127.79 608 ILE F CA 1
ATOM 8954 C C . ILE F 1 624 ? 114.159 123.085 154.506 1.00 127.79 608 ILE F C 1
ATOM 8955 O O . ILE F 1 624 ? 114.601 124.233 154.611 1.00 127.79 608 ILE F O 1
ATOM 8960 N N . ILE F 1 625 ? 114.879 122.077 154.038 1.00 134.15 609 ILE F N 1
ATOM 8961 C CA . ILE F 1 625 ? 116.274 122.232 153.660 1.00 134.15 609 ILE F CA 1
ATOM 8962 C C . ILE F 1 625 ? 116.414 121.838 152.198 1.00 134.15 609 ILE F C 1
ATOM 8963 O O . ILE F 1 625 ? 116.044 120.724 151.822 1.00 134.15 609 ILE F O 1
ATOM 8968 N N . PRO F 1 626 ? 116.939 122.702 151.344 1.00 139.11 610 PRO F N 1
ATOM 8969 C CA . PRO F 1 626 ? 117.186 122.307 149.961 1.00 139.11 610 PRO F CA 1
ATOM 8970 C C . PRO F 1 626 ? 118.524 121.603 149.850 1.00 139.11 610 PRO F C 1
ATOM 8971 O O . PRO F 1 626 ? 119.488 121.948 150.536 1.00 139.11 610 PRO F O 1
ATOM 8975 N N . TRP F 1 627 ? 118.572 120.605 148.967 1.00 138.23 611 TRP F N 1
ATOM 8976 C CA . TRP F 1 627 ? 119.715 119.699 148.932 1.00 138.23 611 TRP F CA 1
ATOM 8977 C C . TRP F 1 627 ? 121.038 120.437 148.798 1.00 138.23 611 TRP F C 1
ATOM 8978 O O . TRP F 1 627 ? 122.048 119.992 149.352 1.00 138.23 611 TRP F O 1
ATOM 8989 N N . SER F 1 628 ? 121.061 121.555 148.071 1.00 142.53 612 SER F N 1
ATOM 8990 C CA . SER F 1 628 ? 122.307 122.291 147.897 1.00 142.53 612 SER F CA 1
ATOM 8991 C C . SER F 1 628 ? 122.927 122.667 149.231 1.00 142.53 612 SER F C 1
ATOM 8992 O O . SER F 1 628 ? 124.151 122.614 149.384 1.00 142.53 612 SER F O 1
ATOM 8995 N N . SER F 1 629 ? 122.111 123.038 150.208 1.00 143.00 613 SER F N 1
ATOM 8996 C CA . SER F 1 629 ? 122.648 123.368 151.516 1.00 143.00 613 SER F CA 1
ATOM 8997 C C . SER F 1 629 ? 123.138 122.147 152.273 1.00 143.00 613 SER F C 1
ATOM 8998 O O . SER F 1 629 ? 123.811 122.302 153.296 1.00 143.00 613 SER F O 1
ATOM 9001 N N . ILE F 1 630 ? 122.829 120.947 151.801 1.00 141.90 614 ILE F N 1
ATOM 9002 C CA . ILE F 1 630 ? 123.266 119.724 152.457 1.00 141.90 614 ILE F CA 1
ATOM 9003 C C . ILE F 1 630 ? 124.598 119.315 151.849 1.00 141.90 614 ILE F C 1
ATOM 9004 O O . ILE F 1 630 ? 124.653 118.833 150.716 1.00 141.90 614 ILE F O 1
ATOM 9009 N N . THR F 1 631 ? 125.676 119.513 152.599 1.00 146.50 615 THR F N 1
ATOM 9010 C CA . THR F 1 631 ? 126.977 118.993 152.206 1.00 146.50 615 THR F CA 1
ATOM 9011 C C . THR F 1 631 ? 127.298 117.709 152.956 1.00 146.50 615 THR F C 1
ATOM 9012 O O . THR F 1 631 ? 127.475 116.654 152.344 1.00 146.50 615 THR F O 1
ATOM 9016 N N . THR F 1 632 ? 127.341 117.777 154.282 1.00 140.25 616 THR F N 1
ATOM 9017 C CA . THR F 1 632 ? 127.596 116.624 155.130 1.00 140.25 616 THR F CA 1
ATOM 9018 C C . THR F 1 632 ? 126.440 116.477 156.101 1.00 140.25 616 THR F C 1
ATOM 9019 O O . THR F 1 632 ? 126.046 117.449 156.751 1.00 140.25 616 THR F O 1
ATOM 9023 N N . PHE F 1 633 ? 125.908 115.267 156.208 1.00 132.74 617 PHE F N 1
ATOM 9024 C CA . PHE F 1 633 ? 124.760 115.030 157.061 1.00 132.74 617 PHE F CA 1
ATOM 9025 C C . PHE F 1 633 ? 124.925 113.687 157.741 1.00 132.74 617 PHE F C 1
ATOM 9026 O O . PHE F 1 633 ? 125.397 112.725 157.135 1.00 132.74 617 PHE F O 1
ATOM 9034 N N . ALA F 1 634 ? 124.527 113.627 159.001 1.00 128.46 618 ALA F N 1
ATOM 9035 C CA . ALA F 1 634 ? 124.633 112.408 159.781 1.00 128.46 618 ALA F CA 1
ATOM 9036 C C . ALA F 1 634 ? 123.284 111.710 159.851 1.00 128.46 618 ALA F C 1
ATOM 9037 O O . ALA F 1 634 ? 122.227 112.339 159.814 1.00 128.46 618 ALA F O 1
ATOM 9039 N N . ASN F 1 635 ? 123.337 110.387 159.947 1.00 125.60 619 ASN F N 1
ATOM 9040 C CA . ASN F 1 635 ? 122.140 109.563 160.009 1.00 125.60 619 ASN F CA 1
ATOM 9041 C C . ASN F 1 635 ? 122.283 108.629 161.195 1.00 125.60 619 ASN F C 1
ATOM 9042 O O . ASN F 1 635 ? 123.358 108.065 161.408 1.00 125.60 619 ASN F O 1
ATOM 9047 N N . PHE F 1 636 ? 121.212 108.464 161.960 1.00 122.86 620 PHE F N 1
ATOM 9048 C CA . PHE F 1 636 ? 121.261 107.664 163.172 1.00 122.86 620 PHE F CA 1
ATOM 9049 C C . PHE F 1 636 ? 120.608 106.301 163.028 1.00 122.86 620 PHE F C 1
ATOM 9050 O O . PHE F 1 636 ? 120.483 105.591 164.027 1.00 122.86 620 PHE F O 1
ATOM 9058 N N . VAL F 1 637 ? 120.179 105.915 161.834 1.00 125.58 621 VAL F N 1
ATOM 9059 C CA . VAL F 1 637 ? 119.447 104.670 161.660 1.00 125.58 621 VAL F CA 1
ATOM 9060 C C . VAL F 1 637 ? 120.209 103.694 160.768 1.00 125.58 621 VAL F C 1
ATOM 9061 O O . VAL F 1 637 ? 119.600 102.899 160.061 1.00 125.58 621 VAL F O 1
ATOM 9065 N N . ARG F 1 638 ? 121.528 103.743 160.783 1.00 130.76 622 ARG F N 1
ATOM 9066 C CA . ARG F 1 638 ? 122.344 102.870 159.951 1.00 130.76 622 ARG F CA 1
ATOM 9067 C C . ARG F 1 638 ? 123.138 101.944 160.858 1.00 130.76 622 ARG F C 1
ATOM 9068 O O . ARG F 1 638 ? 124.210 102.306 161.346 1.00 130.76 622 ARG F O 1
ATOM 9076 N N . GLY F 1 639 ? 122.608 100.752 161.088 1.00 133.49 623 GLY F N 1
ATOM 9077 C CA . GLY F 1 639 ? 123.369 99.732 161.774 1.00 133.49 623 GLY F CA 1
ATOM 9078 C C . GLY F 1 639 ? 123.269 99.787 163.281 1.00 133.49 623 GLY F C 1
ATOM 9079 O O . GLY F 1 639 ? 122.286 99.324 163.863 1.00 133.49 623 GLY F O 1
ATOM 9080 N N . ILE F 1 640 ? 124.284 100.354 163.927 1.00 133.35 624 ILE F N 1
ATOM 9081 C CA . ILE F 1 640 ? 124.416 100.289 165.372 1.00 133.35 624 ILE F CA 1
ATOM 9082 C C . ILE F 1 640 ? 124.364 101.688 165.958 1.00 133.35 624 ILE F C 1
ATOM 9083 O O . ILE F 1 640 ? 124.525 102.692 165.264 1.00 133.35 624 ILE F O 1
ATOM 9088 N N . GLY F 1 641 ? 124.144 101.735 167.268 1.00 134.12 625 GLY F N 1
ATOM 9089 C CA . GLY F 1 641 ? 124.250 102.967 168.012 1.00 134.12 625 GLY F CA 1
ATOM 9090 C C . GLY F 1 641 ? 125.029 102.725 169.286 1.00 134.12 625 GLY F C 1
ATOM 9091 O O . GLY F 1 641 ? 124.915 101.680 169.925 1.00 134.12 625 GLY F O 1
ATOM 9092 N N . SER F 1 642 ? 125.829 103.718 169.654 1.00 131.16 626 SER F N 1
ATOM 9093 C CA . SER F 1 642 ? 126.763 103.571 170.754 1.00 131.16 626 SER F CA 1
ATOM 9094 C C . SER F 1 642 ? 126.451 104.575 171.847 1.00 131.16 626 SER F C 1
ATOM 9095 O O . SER F 1 642 ? 125.716 105.541 171.638 1.00 131.16 626 SER F O 1
ATOM 9098 N N . VAL F 1 643 ? 127.024 104.331 173.018 1.00 126.27 627 VAL F N 1
ATOM 9099 C CA . VAL F 1 643 ? 126.849 105.184 174.180 1.00 126.27 627 VAL F CA 1
ATOM 9100 C C . VAL F 1 643 ? 128.195 105.327 174.861 1.00 126.27 627 VAL F C 1
ATOM 9101 O O . VAL F 1 643 ? 128.856 104.326 175.153 1.00 126.27 627 VAL F O 1
ATOM 9105 N N . VAL F 1 644 ? 128.604 106.561 175.109 1.00 125.94 628 VAL F N 1
ATOM 9106 C CA . VAL F 1 644 ? 129.841 106.848 175.814 1.00 125.94 628 VAL F CA 1
ATOM 9107 C C . VAL F 1 644 ? 129.474 107.781 176.954 1.00 125.94 628 VAL F C 1
ATOM 9108 O O . VAL F 1 644 ? 129.295 108.986 176.749 1.00 125.94 628 VAL F O 1
ATOM 9112 N N . ALA F 1 645 ? 129.357 107.234 178.156 1.00 124.03 629 ALA F N 1
ATOM 9113 C CA . ALA F 1 645 ? 128.952 108.002 179.321 1.00 124.03 629 ALA F CA 1
ATOM 9114 C C . ALA F 1 645 ? 130.182 108.382 180.127 1.00 124.03 629 ALA F C 1
ATOM 9115 O O . ALA F 1 645 ? 131.074 107.555 180.333 1.00 124.03 629 ALA F O 1
ATOM 9117 N N . ASN F 1 646 ? 130.228 109.629 180.577 1.00 129.87 630 ASN F N 1
ATOM 9118 C CA . ASN F 1 646 ? 131.288 110.112 181.446 1.00 129.87 630 ASN F CA 1
ATOM 9119 C C . ASN F 1 646 ? 130.670 110.655 182.723 1.00 129.87 630 ASN F C 1
ATOM 9120 O O . ASN F 1 646 ? 129.685 111.396 182.674 1.00 129.87 630 ASN F O 1
ATOM 9125 N N . TYR F 1 647 ? 131.248 110.293 183.859 1.00 129.05 631 TYR F N 1
ATOM 9126 C CA . TYR F 1 647 ? 130.772 110.768 185.146 1.00 129.05 631 TYR F CA 1
ATOM 9127 C C . TYR F 1 647 ? 131.940 111.320 185.937 1.00 129.05 631 TYR F C 1
ATOM 9128 O O . TYR F 1 647 ? 133.074 110.863 185.786 1.00 129.05 631 TYR F O 1
ATOM 9137 N N . ASP F 1 648 ? 131.659 112.306 186.775 1.00 142.64 632 ASP F N 1
ATOM 9138 C CA . ASP F 1 648 ? 132.686 112.969 187.556 1.00 142.64 632 ASP F CA 1
ATOM 9139 C C . ASP F 1 648 ? 132.599 112.534 189.008 1.00 142.64 632 ASP F C 1
ATOM 9140 O O . ASP F 1 648 ? 131.513 112.268 189.525 1.00 142.64 632 ASP F O 1
ATOM 9145 N N . VAL F 1 649 ? 133.754 112.455 189.655 1.00 138.14 633 VAL F N 1
ATOM 9146 C CA . VAL F 1 649 ? 133.873 112.014 191.035 1.00 138.14 633 VAL F CA 1
ATOM 9147 C C . VAL F 1 649 ? 134.940 112.865 191.699 1.00 138.14 633 VAL F C 1
ATOM 9148 O O . VAL F 1 649 ? 135.976 113.150 191.090 1.00 138.14 633 VAL F O 1
ATOM 9152 N N . ASP F 1 650 ? 134.690 113.281 192.938 1.00 147.32 634 ASP F N 1
ATOM 9153 C CA . ASP F 1 650 ? 135.622 114.170 193.618 1.00 147.32 634 ASP F CA 1
ATOM 9154 C C . ASP F 1 650 ? 137.018 113.569 193.659 1.00 147.32 634 ASP F C 1
ATOM 9155 O O . ASP F 1 650 ? 137.191 112.369 193.880 1.00 147.32 634 ASP F O 1
ATOM 9160 N N . ARG F 1 651 ? 138.015 114.427 193.453 1.00 141.34 635 ARG F N 1
ATOM 9161 C CA . ARG F 1 651 ? 139.394 113.971 193.337 1.00 141.34 635 ARG F CA 1
ATOM 9162 C C . ARG F 1 651 ? 139.839 113.173 194.553 1.00 141.34 635 ARG F C 1
ATOM 9163 O O . ARG F 1 651 ? 140.680 112.278 194.428 1.00 141.34 635 ARG F O 1
ATOM 9171 N N . HIS F 1 652 ? 139.286 113.457 195.728 1.00 147.19 636 HIS F N 1
ATOM 9172 C CA . HIS F 1 652 ? 139.771 112.796 196.931 1.00 147.19 636 HIS F CA 1
ATOM 9173 C C . HIS F 1 652 ? 139.178 111.413 197.141 1.00 147.19 636 HIS F C 1
ATOM 9174 O O . HIS F 1 652 ? 139.689 110.667 197.979 1.00 147.19 636 HIS F O 1
ATOM 9181 N N . GLU F 1 653 ? 138.124 111.050 196.420 1.00 148.32 637 GLU F N 1
ATOM 9182 C CA . GLU F 1 653 ? 137.512 109.753 196.643 1.00 148.32 637 GLU F CA 1
ATOM 9183 C C . GLU F 1 653 ? 138.425 108.631 196.168 1.00 148.32 637 GLU F C 1
ATOM 9184 O O . GLU F 1 653 ? 139.277 108.809 195.296 1.00 148.32 637 GLU F O 1
ATOM 9190 N N . ASP F 1 654 ? 138.241 107.461 196.765 1.00 149.10 638 ASP F N 1
ATOM 9191 C CA . ASP F 1 654 ? 139.041 106.306 196.394 1.00 149.10 638 ASP F CA 1
ATOM 9192 C C . ASP F 1 654 ? 138.655 105.834 195.001 1.00 149.10 638 ASP F C 1
ATOM 9193 O O . ASP F 1 654 ? 137.473 105.653 194.701 1.00 149.10 638 ASP F O 1
ATOM 9198 N N . ALA F 1 655 ? 139.661 105.631 194.150 1.00 146.64 639 ALA F N 1
ATOM 9199 C CA . ALA F 1 655 ? 139.395 105.236 192.772 1.00 146.64 639 ALA F CA 1
ATOM 9200 C C . ALA F 1 655 ? 138.674 103.899 192.704 1.00 146.64 639 ALA F C 1
ATOM 9201 O O . ALA F 1 655 ? 137.609 103.797 192.086 1.00 146.64 639 ALA F O 1
ATOM 9203 N N . ASP F 1 656 ? 139.248 102.862 193.315 1.00 150.61 640 ASP F N 1
ATOM 9204 C CA . ASP F 1 656 ? 138.646 101.535 193.255 1.00 150.61 640 ASP F CA 1
ATOM 9205 C C . ASP F 1 656 ? 137.218 101.547 193.776 1.00 150.61 640 ASP F C 1
ATOM 9206 O O . ASP F 1 656 ? 136.349 100.856 193.236 1.00 150.61 640 ASP F O 1
ATOM 9211 N N . LYS F 1 657 ? 136.958 102.321 194.828 1.00 142.48 641 LYS F N 1
ATOM 9212 C CA . LYS F 1 657 ? 135.615 102.389 195.390 1.00 142.48 641 LYS F CA 1
ATOM 9213 C C . LYS F 1 657 ? 134.611 102.883 194.357 1.00 142.48 641 LYS F C 1
ATOM 9214 O O . LYS F 1 657 ? 133.593 102.229 194.095 1.00 142.48 641 LYS F O 1
ATOM 9220 N N . ALA F 1 658 ? 134.892 104.031 193.744 1.00 137.22 642 ALA F N 1
ATOM 9221 C CA . ALA F 1 658 ? 133.980 104.582 192.750 1.00 137.22 642 ALA F CA 1
ATOM 9222 C C . ALA F 1 658 ? 133.859 103.670 191.540 1.00 137.22 642 ALA F C 1
ATOM 9223 O O . ALA F 1 658 ? 132.766 103.501 190.990 1.00 137.22 642 ALA F O 1
ATOM 9225 N N . ASN F 1 659 ? 134.972 103.097 191.090 1.00 134.97 643 ASN F N 1
ATOM 9226 C CA . ASN F 1 659 ? 134.913 102.217 189.931 1.00 134.97 643 ASN F CA 1
ATOM 9227 C C . ASN F 1 659 ? 134.050 100.996 190.213 1.00 134.97 643 ASN F C 1
ATOM 9228 O O . ASN F 1 659 ? 133.256 100.580 189.362 1.00 134.97 643 ASN F O 1
ATOM 9233 N N . GLN F 1 660 ? 134.184 100.413 191.404 1.00 137.51 644 GLN F N 1
ATOM 9234 C CA . GLN F 1 660 ? 133.344 99.280 191.766 1.00 137.51 644 GLN F CA 1
ATOM 9235 C C . GLN F 1 660 ? 131.887 99.694 191.866 1.00 137.51 644 GLN F C 1
ATOM 9236 O O . GLN F 1 660 ? 130.989 98.923 191.512 1.00 137.51 644 GLN F O 1
ATOM 9242 N N . ALA F 1 661 ? 131.631 100.912 192.341 1.00 134.57 645 ALA F N 1
ATOM 9243 C CA . ALA F 1 661 ? 130.260 101.406 192.364 1.00 134.57 645 ALA F CA 1
ATOM 9244 C C . ALA F 1 661 ? 129.683 101.483 190.959 1.00 134.57 645 ALA F C 1
ATOM 9245 O O . ALA F 1 661 ? 128.551 101.049 190.716 1.00 134.57 645 ALA F O 1
ATOM 9247 N N . LEU F 1 662 ? 130.448 102.038 190.021 1.00 129.21 646 LEU F N 1
ATOM 9248 C CA . LEU F 1 662 ? 129.976 102.130 188.644 1.00 129.21 646 LEU F CA 1
ATOM 9249 C C . LEU F 1 662 ? 129.751 100.750 188.047 1.00 129.21 646 LEU F C 1
ATOM 9250 O O . LEU F 1 662 ? 128.784 100.533 187.307 1.00 129.21 646 LEU F O 1
ATOM 9255 N N . LYS F 1 663 ? 130.643 99.805 188.345 1.00 133.34 647 LYS F N 1
ATOM 9256 C CA . LYS F 1 663 ? 130.457 98.445 187.855 1.00 133.34 647 LYS F CA 1
ATOM 9257 C C . LYS F 1 663 ? 129.182 97.831 188.410 1.00 133.34 647 LYS F C 1
ATOM 9258 O O . LYS F 1 663 ? 128.446 97.154 187.686 1.00 133.34 647 LYS F O 1
ATOM 9264 N N . ASP F 1 664 ? 128.901 98.054 189.693 1.00 138.82 648 ASP F N 1
ATOM 9265 C CA . ASP F 1 664 ? 127.660 97.546 190.264 1.00 138.82 648 ASP F CA 1
ATOM 9266 C C . ASP F 1 664 ? 126.451 98.190 189.604 1.00 138.82 648 ASP F C 1
ATOM 9267 O O . ASP F 1 664 ? 125.438 97.524 189.364 1.00 138.82 648 ASP F O 1
ATOM 9272 N N . ALA F 1 665 ? 126.541 99.484 189.302 1.00 136.01 649 ALA F N 1
ATOM 9273 C CA . ALA F 1 665 ? 125.441 100.160 188.624 1.00 136.01 649 ALA F CA 1
ATOM 9274 C C . ALA F 1 665 ? 125.172 99.531 187.267 1.00 136.01 649 ALA F C 1
ATOM 9275 O O . ALA F 1 665 ? 124.027 99.204 186.934 1.00 136.01 649 ALA F O 1
ATOM 9277 N N . VAL F 1 666 ? 126.219 99.360 186.465 1.00 134.59 650 VAL F N 1
ATOM 9278 C CA . VAL F 1 666 ? 126.049 98.738 185.157 1.00 134.59 650 VAL F CA 1
ATOM 9279 C C . VAL F 1 666 ? 125.504 97.325 185.303 1.00 134.59 650 VAL F C 1
ATOM 9280 O O . VAL F 1 666 ? 124.643 96.895 184.527 1.00 134.59 650 VAL F O 1
ATOM 9284 N N . ALA F 1 667 ? 125.989 96.581 186.296 1.00 141.30 651 ALA F N 1
ATOM 9285 C CA . ALA F 1 667 ? 125.517 95.215 186.483 1.00 141.30 651 ALA F CA 1
ATOM 9286 C C . ALA F 1 667 ? 124.029 95.186 186.788 1.00 141.30 651 ALA F C 1
ATOM 9287 O O . ALA F 1 667 ? 123.291 94.361 186.240 1.00 141.30 651 ALA F O 1
ATOM 9289 N N . GLU F 1 668 ? 123.569 96.080 187.661 1.00 146.48 652 GLU F N 1
ATOM 9290 C CA . GLU F 1 668 ? 122.140 96.154 187.934 1.00 146.48 652 GLU F CA 1
ATOM 9291 C C . GLU F 1 668 ? 121.363 96.564 186.694 1.00 146.48 652 GLU F C 1
ATOM 9292 O O . GLU F 1 668 ? 120.253 96.070 186.468 1.00 146.48 652 GLU F O 1
ATOM 9298 N N . LEU F 1 669 ? 121.928 97.459 185.884 1.00 145.34 653 LEU F N 1
ATOM 9299 C CA . LEU F 1 669 ? 121.281 97.826 184.631 1.00 145.34 653 LEU F CA 1
ATOM 9300 C C . LEU F 1 669 ? 121.083 96.610 183.742 1.00 145.34 653 LEU F C 1
ATOM 9301 O O . LEU F 1 669 ? 119.975 96.357 183.261 1.00 145.34 653 LEU F O 1
ATOM 9306 N N . MET F 1 670 ? 122.147 95.839 183.521 1.00 153.30 654 MET F N 1
ATOM 9307 C CA . MET F 1 670 ? 122.062 94.662 182.668 1.00 153.30 654 MET F CA 1
ATOM 9308 C C . MET F 1 670 ? 121.097 93.615 183.204 1.00 153.30 654 MET F C 1
ATOM 9309 O O . MET F 1 670 ? 120.742 92.687 182.471 1.00 153.30 654 MET F O 1
ATOM 9314 N N . GLU F 1 671 ? 120.667 93.730 184.459 1.00 163.13 655 GLU F N 1
ATOM 9315 C CA . GLU F 1 671 ? 119.666 92.810 184.978 1.00 163.13 655 GLU F CA 1
ATOM 9316 C C . GLU F 1 671 ? 118.254 93.228 184.612 1.00 163.13 655 GLU F C 1
ATOM 9317 O O . GLU F 1 671 ? 117.350 92.388 184.632 1.00 163.13 655 GLU F O 1
ATOM 9323 N N . ASN F 1 672 ? 118.044 94.499 184.288 1.00 163.52 656 ASN F N 1
ATOM 9324 C CA . ASN F 1 672 ? 116.737 94.962 183.844 1.00 163.52 656 ASN F CA 1
ATOM 9325 C C . ASN F 1 672 ? 116.416 94.306 182.511 1.00 163.52 656 ASN F C 1
ATOM 9326 O O . ASN F 1 672 ? 117.017 94.641 181.487 1.00 163.52 656 ASN F O 1
ATOM 9331 N N . GLU F 1 673 ? 115.471 93.366 182.526 1.00 166.57 657 GLU F N 1
ATOM 9332 C CA . GLU F 1 673 ? 115.151 92.621 181.315 1.00 166.57 657 GLU F CA 1
ATOM 9333 C C . GLU F 1 673 ? 114.742 93.538 180.174 1.00 166.57 657 GLU F C 1
ATOM 9334 O O . GLU F 1 673 ? 115.099 93.287 179.018 1.00 166.57 657 GLU F O 1
ATOM 9340 N N . GLU F 1 674 ? 114.005 94.605 180.478 1.00 166.80 658 GLU F N 1
ATOM 9341 C CA . GLU F 1 674 ? 113.540 95.501 179.427 1.00 166.80 658 GLU F CA 1
ATOM 9342 C C . GLU F 1 674 ? 114.697 96.174 178.704 1.00 166.80 658 GLU F C 1
ATOM 9343 O O . GLU F 1 674 ? 114.630 96.375 177.488 1.00 166.80 658 GLU F O 1
ATOM 9349 N N . ILE F 1 675 ? 115.759 96.526 179.423 1.00 154.81 659 ILE F N 1
ATOM 9350 C CA . ILE F 1 675 ? 116.891 97.195 178.797 1.00 154.81 659 ILE F CA 1
ATOM 9351 C C . ILE F 1 675 ? 117.857 96.206 178.156 1.00 154.81 659 ILE F C 1
ATOM 9352 O O . ILE F 1 675 ? 118.396 96.486 177.082 1.00 154.81 659 ILE F O 1
ATOM 9357 N N . ARG F 1 676 ? 118.083 95.055 178.793 1.00 154.34 660 ARG F N 1
ATOM 9358 C CA . ARG F 1 676 ? 119.057 94.092 178.287 1.00 154.34 660 ARG F CA 1
ATOM 9359 C C . ARG F 1 676 ? 118.851 93.807 176.807 1.00 154.34 660 ARG F C 1
ATOM 9360 O O . ARG F 1 676 ? 119.819 93.628 176.061 1.00 154.34 660 ARG F O 1
ATOM 9368 N N . GLY F 1 677 ? 117.598 93.770 176.363 1.00 151.93 661 GLY F N 1
ATOM 9369 C CA . GLY F 1 677 ? 117.317 93.556 174.959 1.00 151.93 661 GLY F CA 1
ATOM 9370 C C . GLY F 1 677 ? 117.823 94.646 174.041 1.00 151.93 661 GLY F C 1
ATOM 9371 O O . GLY F 1 677 ? 117.782 94.466 172.820 1.00 151.93 661 GLY F O 1
ATOM 9372 N N . LEU F 1 678 ? 118.300 95.760 174.588 1.00 145.21 662 LEU F N 1
ATOM 9373 C CA . LEU F 1 678 ? 118.754 96.871 173.772 1.00 145.21 662 LEU F CA 1
ATOM 9374 C C . LEU F 1 678 ? 120.266 96.965 173.666 1.00 145.21 662 LEU F C 1
ATOM 9375 O O . LEU F 1 678 ? 120.761 97.727 172.834 1.00 145.21 662 LEU F O 1
ATOM 9380 N N . ILE F 1 679 ? 121.009 96.221 174.472 1.00 142.80 663 ILE F N 1
ATOM 9381 C CA . ILE F 1 679 ? 122.463 96.300 174.482 1.00 142.80 663 ILE F CA 1
ATOM 9382 C C . ILE F 1 679 ? 123.028 95.108 173.728 1.00 142.80 663 ILE F C 1
ATOM 9383 O O . ILE F 1 679 ? 122.646 93.961 173.985 1.00 142.80 663 ILE F O 1
ATOM 9388 N N . ILE F 1 680 ? 123.942 95.376 172.804 1.00 149.07 664 ILE F N 1
ATOM 9389 C CA . ILE F 1 680 ? 124.594 94.341 172.015 1.00 149.07 664 ILE F CA 1
ATOM 9390 C C . ILE F 1 680 ? 125.923 94.018 172.676 1.00 149.07 664 ILE F C 1
ATOM 9391 O O . ILE F 1 680 ? 126.810 94.873 172.761 1.00 149.07 664 ILE F O 1
ATOM 9396 N N . GLY F 1 681 ? 126.067 92.786 173.146 1.00 154.93 665 GLY F N 1
ATOM 9397 C CA . GLY F 1 681 ? 127.331 92.338 173.689 1.00 154.93 665 GLY F CA 1
ATOM 9398 C C . GLY F 1 681 ? 127.531 92.683 175.148 1.00 154.93 665 GLY F C 1
ATOM 9399 O O . GLY F 1 681 ? 126.643 92.461 175.974 1.00 154.93 665 GLY F O 1
ATOM 9400 N N . GLU F 1 682 ? 128.697 93.227 175.476 1.00 156.84 666 GLU F N 1
ATOM 9401 C CA . GLU F 1 682 ? 129.049 93.512 176.852 1.00 156.84 666 GLU F CA 1
ATOM 9402 C C . GLU F 1 682 ? 129.485 94.960 177.009 1.00 156.84 666 GLU F C 1
ATOM 9403 O O . GLU F 1 682 ? 130.034 95.552 176.077 1.00 156.84 666 GLU F O 1
ATOM 9409 N N . PRO F 1 683 ? 129.257 95.554 178.173 1.00 144.00 667 PRO F N 1
ATOM 9410 C CA . PRO F 1 683 ? 129.799 96.885 178.436 1.00 144.00 667 PRO F CA 1
ATOM 9411 C C . PRO F 1 683 ? 131.314 96.854 178.421 1.00 144.00 667 PRO F C 1
ATOM 9412 O O . PRO F 1 683 ? 131.944 95.800 178.506 1.00 144.00 667 PRO F O 1
ATOM 9416 N N . ASN F 1 684 ? 131.902 98.036 178.312 1.00 133.78 668 ASN F N 1
ATOM 9417 C CA . ASN F 1 684 ? 133.350 98.182 178.216 1.00 133.78 668 ASN F CA 1
ATOM 9418 C C . ASN F 1 684 ? 133.788 99.278 179.179 1.00 133.78 668 ASN F C 1
ATOM 9419 O O . ASN F 1 684 ? 133.657 100.466 178.874 1.00 133.78 668 ASN F O 1
ATOM 9424 N N . PHE F 1 685 ? 134.315 98.881 180.333 1.00 134.20 669 PHE F N 1
ATOM 9425 C CA . PHE F 1 685 ? 134.776 99.828 181.338 1.00 134.20 669 PHE F CA 1
ATOM 9426 C C . PHE F 1 685 ? 136.177 100.292 180.981 1.00 134.20 669 PHE F C 1
ATOM 9427 O O . PHE F 1 685 ? 137.071 99.469 180.760 1.00 134.20 669 PHE F O 1
ATOM 9435 N N . ALA F 1 686 ? 136.369 101.602 180.932 1.00 127.70 670 ALA F N 1
ATOM 9436 C CA . ALA F 1 686 ? 137.664 102.153 180.579 1.00 127.70 670 ALA F CA 1
ATOM 9437 C C . ALA F 1 686 ? 138.463 102.608 181.785 1.00 127.70 670 ALA F C 1
ATOM 9438 O O . ALA F 1 686 ? 139.656 102.891 181.646 1.00 127.70 670 ALA F O 1
ATOM 9440 N N . GLY F 1 687 ? 137.848 102.687 182.958 1.00 133.50 671 GLY F N 1
ATOM 9441 C CA . GLY F 1 687 ? 138.548 103.227 184.105 1.00 133.50 671 GLY F CA 1
ATOM 9442 C C . GLY F 1 687 ? 138.624 104.742 184.029 1.00 133.50 671 GLY F C 1
ATOM 9443 O O . GLY F 1 687 ? 137.857 105.391 183.318 1.00 133.50 671 GLY F O 1
ATOM 9444 N N . ILE F 1 688 ? 139.565 105.311 184.776 1.00 129.95 672 ILE F N 1
ATOM 9445 C CA . ILE F 1 688 ? 139.734 106.755 184.774 1.00 129.95 672 ILE F CA 1
ATOM 9446 C C . ILE F 1 688 ? 140.147 107.206 183.383 1.00 129.95 672 ILE F C 1
ATOM 9447 O O . ILE F 1 688 ? 140.917 106.522 182.700 1.00 129.95 672 ILE F O 1
ATOM 9452 N N . VAL F 1 689 ? 139.626 108.347 182.944 1.00 128.94 673 VAL F N 1
ATOM 9453 C CA . VAL F 1 689 ? 139.926 108.825 181.601 1.00 128.94 673 VAL F CA 1
ATOM 9454 C C . VAL F 1 689 ? 140.362 110.278 181.628 1.00 128.94 673 VAL F C 1
ATOM 9455 O O . VAL F 1 689 ? 140.432 110.931 180.583 1.00 128.94 673 VAL F O 1
ATOM 9459 N N . GLY F 1 690 ? 140.654 110.802 182.808 1.00 133.50 674 GLY F N 1
ATOM 9460 C CA . GLY F 1 690 ? 141.125 112.169 182.872 1.00 133.50 674 GLY F CA 1
ATOM 9461 C C . GLY F 1 690 ? 141.019 112.785 184.246 1.00 133.50 674 GLY F C 1
ATOM 9462 O O . GLY F 1 690 ? 140.130 112.435 185.024 1.00 133.50 674 GLY F O 1
ATOM 9463 N N . LEU F 1 691 ? 141.920 113.706 184.557 1.00 139.04 675 LEU F N 1
ATOM 9464 C CA . LEU F 1 691 ? 141.925 114.388 185.838 1.00 139.04 675 LEU F CA 1
ATOM 9465 C C . LEU F 1 691 ? 141.679 115.868 185.616 1.00 139.04 675 LEU F C 1
ATOM 9466 O O . LEU F 1 691 ? 142.145 116.437 184.625 1.00 139.04 675 LEU F O 1
ATOM 9471 N N . SER F 1 692 ? 140.947 116.481 186.527 1.00 147.89 676 SER F N 1
ATOM 9472 C CA . SER F 1 692 ? 140.802 117.923 186.580 1.00 147.89 676 SER F CA 1
ATOM 9473 C C . SER F 1 692 ? 141.380 118.426 187.893 1.00 147.89 676 SER F C 1
ATOM 9474 O O . SER F 1 692 ? 141.911 117.660 188.699 1.00 147.89 676 SER F O 1
ATOM 9477 N N . ASN F 1 693 ? 141.277 119.735 188.108 1.00 153.09 677 ASN F N 1
ATOM 9478 C CA . ASN F 1 693 ? 141.710 120.283 189.383 1.00 153.09 677 ASN F CA 1
ATOM 9479 C C . ASN F 1 693 ? 140.841 119.803 190.531 1.00 153.09 677 ASN F C 1
ATOM 9480 O O . ASN F 1 693 ? 141.257 119.894 191.689 1.00 153.09 677 ASN F O 1
ATOM 9485 N N . THR F 1 694 ? 139.649 119.293 190.239 1.00 150.48 678 THR F N 1
ATOM 9486 C CA . THR F 1 694 ? 138.714 118.893 191.275 1.00 150.48 678 THR F CA 1
ATOM 9487 C C . THR F 1 694 ? 138.213 117.470 191.148 1.00 150.48 678 THR F C 1
ATOM 9488 O O . THR F 1 694 ? 137.823 116.888 192.166 1.00 150.48 678 THR F O 1
ATOM 9492 N N . ALA F 1 695 ? 138.199 116.886 189.956 1.00 146.58 679 ALA F N 1
ATOM 9493 C CA . ALA F 1 695 ? 137.520 115.617 189.780 1.00 146.58 679 ALA F CA 1
ATOM 9494 C C . ALA F 1 695 ? 138.246 114.773 188.751 1.00 146.58 679 ALA F C 1
ATOM 9495 O O . ALA F 1 695 ? 138.933 115.287 187.866 1.00 146.58 679 ALA F O 1
ATOM 9497 N N . PHE F 1 696 ? 138.081 113.464 188.883 1.00 136.31 680 PHE F N 1
ATOM 9498 C CA . PHE F 1 696 ? 138.505 112.516 187.873 1.00 136.31 680 PHE F CA 1
ATOM 9499 C C . PHE F 1 696 ? 137.263 111.893 187.261 1.00 136.31 680 PHE F C 1
ATOM 9500 O O . PHE F 1 696 ? 136.220 111.799 187.910 1.00 136.31 680 PHE F O 1
ATOM 9508 N N . THR F 1 697 ? 137.376 111.479 186.007 1.00 131.67 681 THR F N 1
ATOM 9509 C CA . THR F 1 697 ? 136.224 111.090 185.211 1.00 131.67 681 THR F CA 1
ATOM 9510 C C . THR F 1 697 ? 136.264 109.603 184.907 1.00 131.67 681 THR F C 1
ATOM 9511 O O . THR F 1 697 ? 137.250 109.102 184.359 1.00 131.67 681 THR F O 1
ATOM 9515 N N . LEU F 1 698 ? 135.192 108.906 185.254 1.00 127.21 682 LEU F N 1
ATOM 9516 C CA . LEU F 1 698 ? 135.009 107.515 184.882 1.00 127.21 682 LEU F CA 1
ATOM 9517 C C . LEU F 1 698 ? 134.230 107.441 183.581 1.00 127.21 682 LEU F C 1
ATOM 9518 O O . LEU F 1 698 ? 133.476 108.354 183.241 1.00 127.21 682 LEU F O 1
ATOM 9523 N N . ARG F 1 699 ? 134.420 106.349 182.853 1.00 125.61 683 ARG F N 1
ATOM 9524 C CA . ARG F 1 699 ? 133.800 106.179 181.550 1.00 125.61 683 ARG F CA 1
ATOM 9525 C C . ARG F 1 699 ? 133.374 104.737 181.357 1.00 125.61 683 ARG F C 1
ATOM 9526 O O . ARG F 1 699 ? 134.099 103.811 181.725 1.00 125.61 683 ARG F O 1
ATOM 9534 N N . VAL F 1 700 ? 132.197 104.555 180.771 1.00 123.74 684 VAL F N 1
ATOM 9535 C CA . VAL F 1 700 ? 131.692 103.243 180.396 1.00 123.74 684 VAL F CA 1
ATOM 9536 C C . VAL F 1 700 ? 131.088 103.363 179.008 1.00 123.74 684 VAL F C 1
ATOM 9537 O O . VAL F 1 700 ? 130.468 104.378 178.679 1.00 123.74 684 VAL F O 1
ATOM 9541 N N . SER F 1 701 ? 131.283 102.340 178.186 1.00 133.48 685 SER F N 1
ATOM 9542 C CA . SER F 1 701 ? 130.852 102.362 176.797 1.00 133.48 685 SER F CA 1
ATOM 9543 C C . SER F 1 701 ? 129.889 101.220 176.526 1.00 133.48 685 SER F C 1
ATOM 9544 O O . SER F 1 701 ? 129.864 100.229 177.259 1.00 133.48 685 SER F O 1
ATOM 9547 N N . PHE F 1 702 ? 129.100 101.362 175.468 1.00 129.18 686 PHE F N 1
ATOM 9548 C CA . PHE F 1 702 ? 128.132 100.353 175.083 1.00 129.18 686 PHE F CA 1
ATOM 9549 C C . PHE F 1 702 ? 128.085 100.228 173.571 1.00 129.18 686 PHE F C 1
ATOM 9550 O O . PHE F 1 702 ? 128.844 100.870 172.844 1.00 129.18 686 PHE F O 1
ATOM 9558 N N . THR F 1 703 ? 127.176 99.381 173.111 1.00 136.67 687 THR F N 1
ATOM 9559 C CA . THR F 1 703 ? 126.876 99.224 171.695 1.00 136.67 687 THR F CA 1
ATOM 9560 C C . THR F 1 703 ? 125.456 98.697 171.616 1.00 136.67 687 THR F C 1
ATOM 9561 O O . THR F 1 703 ? 125.193 97.559 172.010 1.00 136.67 687 THR F O 1
ATOM 9565 N N . THR F 1 704 ? 124.542 99.518 171.122 1.00 136.95 688 THR F N 1
ATOM 9566 C CA . THR F 1 704 ? 123.124 99.241 171.258 1.00 136.95 688 THR F CA 1
ATOM 9567 C C . THR F 1 704 ? 122.458 99.134 169.897 1.00 136.95 688 THR F C 1
ATOM 9568 O O . THR F 1 704 ? 123.014 99.526 168.871 1.00 136.95 688 THR F O 1
ATOM 9572 N N . LEU F 1 705 ? 121.243 98.586 169.906 1.00 136.36 689 LEU F N 1
ATOM 9573 C CA . LEU F 1 705 ? 120.390 98.636 168.739 1.00 136.36 689 LEU F CA 1
ATOM 9574 C C . LEU F 1 705 ? 120.251 100.082 168.280 1.00 136.36 689 LEU F C 1
ATOM 9575 O O . LEU F 1 705 ? 120.294 101.004 169.092 1.00 136.36 689 LEU F O 1
ATOM 9580 N N . PRO F 1 706 ? 120.091 100.303 166.982 1.00 132.73 690 PRO F N 1
ATOM 9581 C CA . PRO F 1 706 ? 120.043 101.674 166.479 1.00 132.73 690 PRO F CA 1
ATOM 9582 C C . PRO F 1 706 ? 118.862 102.427 167.057 1.00 132.73 690 PRO F C 1
ATOM 9583 O O . PRO F 1 706 ? 117.825 101.847 167.382 1.00 132.73 690 PRO F O 1
ATOM 9587 N N . LEU F 1 707 ? 119.041 103.735 167.204 1.00 130.22 691 LEU F N 1
ATOM 9588 C CA . LEU F 1 707 ? 118.024 104.676 167.653 1.00 130.22 691 LEU F CA 1
ATOM 9589 C C . LEU F 1 707 ? 117.612 104.478 169.103 1.00 130.22 691 LEU F C 1
ATOM 9590 O O . LEU F 1 707 ? 116.725 105.190 169.575 1.00 130.22 691 LEU F O 1
ATOM 9595 N N . LYS F 1 708 ? 118.217 103.541 169.827 1.00 129.13 692 LYS F N 1
ATOM 9596 C CA . LYS F 1 708 ? 117.856 103.283 171.213 1.00 129.13 692 LYS F CA 1
ATOM 9597 C C . LYS F 1 708 ? 118.922 103.758 172.185 1.00 129.13 692 LYS F C 1
ATOM 9598 O O . LYS F 1 708 ? 118.884 103.393 173.361 1.00 129.13 692 LYS F O 1
ATOM 9604 N N . GLN F 1 709 ? 119.881 104.553 171.716 1.00 128.38 693 GLN F N 1
ATOM 9605 C CA . GLN F 1 709 ? 120.971 104.979 172.583 1.00 128.38 693 GLN F CA 1
ATOM 9606 C C . GLN F 1 709 ? 120.450 105.739 173.791 1.00 128.38 693 GLN F C 1
ATOM 9607 O O . GLN F 1 709 ? 120.845 105.465 174.927 1.00 128.38 693 GLN F O 1
ATOM 9613 N N . TRP F 1 710 ? 119.562 106.700 173.565 1.00 128.12 694 TRP F N 1
ATOM 9614 C CA . TRP F 1 710 ? 119.179 107.613 174.632 1.00 128.12 694 TRP F CA 1
ATOM 9615 C C . TRP F 1 710 ? 118.422 106.924 175.755 1.00 128.12 694 TRP F C 1
ATOM 9616 O O . TRP F 1 710 ? 118.610 107.281 176.921 1.00 128.12 694 TRP F O 1
ATOM 9627 N N . THR F 1 711 ? 117.565 105.957 175.440 1.00 124.68 695 THR F N 1
ATOM 9628 C CA . THR F 1 711 ? 116.891 105.216 176.498 1.00 124.68 695 THR F CA 1
ATOM 9629 C C . THR F 1 711 ? 117.903 104.528 177.400 1.00 124.68 695 THR F C 1
ATOM 9630 O O . THR F 1 711 ? 117.802 104.586 178.634 1.00 124.68 695 THR F O 1
ATOM 9634 N N . VAL F 1 712 ? 118.901 103.884 176.796 1.00 121.99 696 VAL F N 1
ATOM 9635 C CA . VAL F 1 712 ? 119.946 103.231 177.572 1.00 121.99 696 VAL F CA 1
ATOM 9636 C C . VAL F 1 712 ? 120.708 104.249 178.400 1.00 121.99 696 VAL F C 1
ATOM 9637 O O . VAL F 1 712 ? 120.989 104.021 179.580 1.00 121.99 696 VAL F O 1
ATOM 9641 N N . ARG F 1 713 ? 121.069 105.379 177.796 1.00 124.93 697 ARG F N 1
ATOM 9642 C CA . ARG F 1 713 ? 121.815 106.395 178.526 1.00 124.93 697 ARG F CA 1
ATOM 9643 C C . ARG F 1 713 ? 121.035 106.888 179.733 1.00 124.93 697 ARG F C 1
ATOM 9644 O O . ARG F 1 713 ? 121.603 107.089 180.810 1.00 124.93 697 ARG F O 1
ATOM 9652 N N . PHE F 1 714 ? 119.726 107.070 179.579 1.00 126.70 698 PHE F N 1
ATOM 9653 C CA . PHE F 1 714 ? 118.916 107.571 180.681 1.00 126.70 698 PHE F CA 1
ATOM 9654 C C . PHE F 1 714 ? 118.810 106.542 181.798 1.00 126.70 698 PHE F C 1
ATOM 9655 O O . PHE F 1 714 ? 118.973 106.872 182.980 1.00 126.70 698 PHE F O 1
ATOM 9663 N N . ALA F 1 715 ? 118.516 105.290 181.446 1.00 125.76 699 ALA F N 1
ATOM 9664 C CA . ALA F 1 715 ? 118.468 104.253 182.469 1.00 125.76 699 ALA F CA 1
ATOM 9665 C C . ALA F 1 715 ? 119.802 104.146 183.192 1.00 125.76 699 ALA F C 1
ATOM 9666 O O . ALA F 1 715 ? 119.847 104.000 184.422 1.00 125.76 699 ALA F O 1
ATOM 9668 N N . LEU F 1 716 ? 120.900 104.236 182.443 1.00 124.21 700 LEU F N 1
ATOM 9669 C CA . LEU F 1 716 ? 122.219 104.160 183.051 1.00 124.21 700 LEU F CA 1
ATOM 9670 C C . LEU F 1 716 ? 122.451 105.317 184.005 1.00 124.21 700 LEU F C 1
ATOM 9671 O O . LEU F 1 716 ? 123.016 105.130 185.083 1.00 124.21 700 LEU F O 1
ATOM 9676 N N . ASP F 1 717 ? 122.031 106.523 183.627 1.00 131.10 701 ASP F N 1
ATOM 9677 C CA . ASP F 1 717 ? 122.230 107.662 184.515 1.00 131.10 701 ASP F CA 1
ATOM 9678 C C . ASP F 1 717 ? 121.427 107.507 185.796 1.00 131.10 701 ASP F C 1
ATOM 9679 O O . ASP F 1 717 ? 121.913 107.830 186.888 1.00 131.10 701 ASP F O 1
ATOM 9684 N N . SER F 1 718 ? 120.196 107.010 185.689 1.00 128.00 702 SER F N 1
ATOM 9685 C CA . SER F 1 718 ? 119.411 106.771 186.894 1.00 128.00 702 SER F CA 1
ATOM 9686 C C . SER F 1 718 ? 120.117 105.784 187.813 1.00 128.00 702 SER F C 1
ATOM 9687 O O . SER F 1 718 ? 120.311 106.050 189.010 1.00 128.00 702 SER F O 1
ATOM 9690 N N . GLN F 1 719 ? 120.511 104.633 187.266 1.00 129.23 703 GLN F N 1
ATOM 9691 C CA . GLN F 1 719 ? 121.190 103.636 188.084 1.00 129.23 703 GLN F CA 1
ATOM 9692 C C . GLN F 1 719 ? 122.482 104.184 188.669 1.00 129.23 703 GLN F C 1
ATOM 9693 O O . GLN F 1 719 ? 122.839 103.867 189.809 1.00 129.23 703 GLN F O 1
ATOM 9699 N N . VAL F 1 720 ? 123.192 105.017 187.912 1.00 126.64 704 VAL F N 1
ATOM 9700 C CA . VAL F 1 720 ? 124.458 105.545 188.394 1.00 126.64 704 VAL F CA 1
ATOM 9701 C C . VAL F 1 720 ? 124.232 106.480 189.564 1.00 126.64 704 VAL F C 1
ATOM 9702 O O . VAL F 1 720 ? 124.962 106.431 190.556 1.00 126.64 704 VAL F O 1
ATOM 9706 N N . LYS F 1 721 ? 123.229 107.349 189.474 1.00 129.86 705 LYS F N 1
ATOM 9707 C CA . LYS F 1 721 ? 122.932 108.201 190.617 1.00 129.86 705 LYS F CA 1
ATOM 9708 C C . LYS F 1 721 ? 122.594 107.361 191.837 1.00 129.86 705 LYS F C 1
ATOM 9709 O O . LYS F 1 721 ? 123.134 107.583 192.931 1.00 129.86 705 LYS F O 1
ATOM 9715 N N . LYS F 1 722 ? 121.712 106.376 191.663 1.00 129.17 706 LYS F N 1
ATOM 9716 C CA . LYS F 1 722 ? 121.292 105.574 192.807 1.00 129.17 706 LYS F CA 1
ATOM 9717 C C . LYS F 1 722 ? 122.484 104.890 193.461 1.00 129.17 706 LYS F C 1
ATOM 9718 O O . LYS F 1 722 ? 122.644 104.925 194.687 1.00 129.17 706 LYS F O 1
ATOM 9724 N N . HIS F 1 723 ? 123.351 104.284 192.656 1.00 131.56 707 HIS F N 1
ATOM 9725 C CA . HIS F 1 723 ? 124.439 103.516 193.239 1.00 131.56 707 HIS F CA 1
ATOM 9726 C C . HIS F 1 723 ? 125.569 104.395 193.749 1.00 131.56 707 HIS F C 1
ATOM 9727 O O . HIS F 1 723 ? 126.238 104.020 194.715 1.00 131.56 707 HIS F O 1
ATOM 9734 N N . PHE F 1 724 ? 125.805 105.556 193.138 1.00 128.71 708 PHE F N 1
ATOM 9735 C CA . PHE F 1 724 ? 126.753 106.488 193.727 1.00 128.71 708 PHE F CA 1
ATOM 9736 C C . PHE F 1 724 ? 126.274 106.968 195.083 1.00 128.71 708 PHE F C 1
ATOM 9737 O O . PHE F 1 724 ? 127.088 107.167 195.990 1.00 128.71 708 PHE F O 1
ATOM 9745 N N . ASP F 1 725 ? 124.966 107.156 195.248 1.00 136.67 709 ASP F N 1
ATOM 9746 C CA . ASP F 1 725 ? 124.472 107.527 196.567 1.00 136.67 709 ASP F CA 1
ATOM 9747 C C . ASP F 1 725 ? 124.626 106.380 197.554 1.00 136.67 709 ASP F C 1
ATOM 9748 O O . ASP F 1 725 ? 125.069 106.590 198.688 1.00 136.67 709 ASP F O 1
ATOM 9753 N N . LEU F 1 726 ? 124.261 105.165 197.148 1.00 135.35 710 LEU F N 1
ATOM 9754 C CA . LEU F 1 726 ? 124.416 104.018 198.037 1.00 135.35 710 LEU F CA 1
ATOM 9755 C C . LEU F 1 726 ? 125.859 103.871 198.498 1.00 135.35 710 LEU F C 1
ATOM 9756 O O . LEU F 1 726 ? 126.142 103.836 199.700 1.00 135.35 710 LEU F O 1
ATOM 9761 N N . ALA F 1 727 ? 126.792 103.785 197.552 1.00 134.46 711 ALA F N 1
ATOM 9762 C CA . ALA F 1 727 ? 128.187 103.583 197.913 1.00 134.46 711 ALA F CA 1
ATOM 9763 C C . ALA F 1 727 ? 128.825 104.822 198.516 1.00 134.46 711 ALA F C 1
ATOM 9764 O O . ALA F 1 727 ? 129.988 104.761 198.922 1.00 134.46 711 ALA F O 1
ATOM 9766 N N . GLY F 1 728 ? 128.107 105.935 198.585 1.00 135.60 712 GLY F N 1
ATOM 9767 C CA . GLY F 1 728 ? 128.640 107.110 199.241 1.00 135.60 712 GLY F CA 1
ATOM 9768 C C . GLY F 1 728 ? 129.745 107.812 198.490 1.00 135.60 712 GLY F C 1
ATOM 9769 O O . GLY F 1 728 ? 130.590 108.457 199.112 1.00 135.60 712 GLY F O 1
ATOM 9770 N N . VAL F 1 729 ? 129.771 107.698 197.170 1.00 137.28 713 VAL F N 1
ATOM 9771 C CA . VAL F 1 729 ? 130.720 108.454 196.364 1.00 137.28 713 VAL F CA 1
ATOM 9772 C C . VAL F 1 729 ? 130.230 109.886 196.243 1.00 137.28 713 VAL F C 1
ATOM 9773 O O . VAL F 1 729 ? 129.064 110.130 195.915 1.00 137.28 713 VAL F O 1
ATOM 9777 N N . ARG F 1 730 ? 131.115 110.839 196.498 1.00 146.33 714 ARG F N 1
ATOM 9778 C CA . ARG F 1 730 ? 130.739 112.241 196.482 1.00 146.33 714 ARG F CA 1
ATOM 9779 C C . ARG F 1 730 ? 130.897 112.819 195.087 1.00 146.33 714 ARG F C 1
ATOM 9780 O O . ARG F 1 730 ? 131.771 112.405 194.325 1.00 146.33 714 ARG F O 1
ATOM 9788 N N . ALA F 1 731 ? 130.043 113.779 194.761 1.00 145.61 715 ALA F N 1
ATOM 9789 C CA . ALA F 1 731 ? 130.198 114.528 193.535 1.00 145.61 715 ALA F CA 1
ATOM 9790 C C . ALA F 1 731 ? 131.375 115.488 193.671 1.00 145.61 715 ALA F C 1
ATOM 9791 O O . ALA F 1 731 ? 131.816 115.782 194.781 1.00 145.61 715 ALA F O 1
ATOM 9793 N N . PRO F 1 732 ? 131.911 115.979 192.556 1.00 145.98 716 PRO F N 1
ATOM 9794 C CA . PRO F 1 732 ? 133.013 116.941 192.643 1.00 145.98 716 PRO F CA 1
ATOM 9795 C C . PRO F 1 732 ? 132.584 118.197 193.374 1.00 145.98 716 PRO F C 1
ATOM 9796 O O . PRO F 1 732 ? 131.423 118.604 193.319 1.00 145.98 716 PRO F O 1
ATOM 9800 N N . VAL F 1 733 ? 133.538 118.808 194.068 1.00 146.81 717 VAL F N 1
ATOM 9801 C CA . VAL F 1 733 ? 133.277 119.943 194.940 1.00 146.81 717 VAL F CA 1
ATOM 9802 C C . VAL F 1 733 ? 134.400 120.949 194.774 1.00 146.81 717 VAL F C 1
ATOM 9803 O O . VAL F 1 733 ? 135.571 120.613 194.972 1.00 146.81 717 VAL F O 1
ATOM 9807 N N . GLN F 1 734 ? 134.045 122.179 194.424 1.00 151.82 718 GLN F N 1
ATOM 9808 C CA . GLN F 1 734 ? 135.034 123.238 194.306 1.00 151.82 718 GLN F CA 1
ATOM 9809 C C . GLN F 1 734 ? 135.707 123.462 195.652 1.00 151.82 718 GLN F C 1
ATOM 9810 O O . GLN F 1 734 ? 135.070 123.331 196.699 1.00 151.82 718 GLN F O 1
ATOM 9816 N N . THR F 1 735 ? 136.992 123.794 195.633 1.00 148.25 719 THR F N 1
ATOM 9817 C CA . THR F 1 735 ? 137.766 123.959 196.854 1.00 148.25 719 THR F CA 1
ATOM 9818 C C . THR F 1 735 ? 138.396 125.341 196.893 1.00 148.25 719 THR F C 1
ATOM 9819 O O . THR F 1 735 ? 138.885 125.836 195.876 1.00 148.25 719 THR F O 1
ATOM 9823 N N . TYR F 1 736 ? 138.395 125.956 198.070 1.00 147.17 720 TYR F N 1
ATOM 9824 C CA . TYR F 1 736 ? 138.958 127.280 198.262 1.00 147.17 720 TYR F CA 1
ATOM 9825 C C . TYR F 1 736 ? 139.975 127.254 199.390 1.00 147.17 720 TYR F C 1
ATOM 9826 O O . TYR F 1 736 ? 140.182 126.239 200.052 1.00 147.17 720 TYR F O 1
ATOM 9835 N N . GLN F 1 737 ? 140.616 128.397 199.599 1.00 140.83 721 GLN F N 1
ATOM 9836 C CA . GLN F 1 737 ? 141.552 128.568 200.695 1.00 140.83 721 GLN F CA 1
ATOM 9837 C C . GLN F 1 737 ? 141.666 130.052 200.980 1.00 140.83 721 GLN F C 1
ATOM 9838 O O . GLN F 1 737 ? 141.906 130.844 200.067 1.00 140.83 721 GLN F O 1
ATOM 9844 N N . VAL F 1 738 ? 141.501 130.425 202.240 1.00 127.58 722 VAL F N 1
ATOM 9845 C CA . VAL F 1 738 ? 141.368 131.819 202.631 1.00 127.58 722 VAL F CA 1
ATOM 9846 C C . VAL F 1 738 ? 142.672 132.297 203.245 1.00 127.58 722 VAL F C 1
ATOM 9847 O O . VAL F 1 738 ? 143.323 131.562 203.994 1.00 127.58 722 VAL F O 1
ATOM 9851 N N . LEU F 1 739 ? 143.052 133.526 202.911 1.00 128.43 723 LEU F N 1
ATOM 9852 C CA . LEU F 1 739 ? 144.241 134.171 203.448 1.00 128.43 723 LEU F CA 1
ATOM 9853 C C . LEU F 1 739 ? 145.494 133.376 203.118 1.00 128.43 723 LEU F C 1
ATOM 9854 O O . LEU F 1 739 ? 146.199 133.691 202.163 1.00 128.43 723 LEU F O 1
ATOM 9859 N N . UNK G 1 1 ? 119.289 119.799 94.077 1.00 359.01 -15 UNK G N 1
ATOM 9860 C CA . UNK G 1 1 ? 119.998 120.045 95.326 1.00 359.01 -15 UNK G CA 1
ATOM 9861 C C . UNK G 1 1 ? 119.100 119.764 96.525 1.00 359.01 -15 UNK G C 1
ATOM 9862 O O . UNK G 1 1 ? 119.582 119.412 97.602 1.00 359.01 -15 UNK G O 1
ATOM 9864 N N . UNK G 1 2 ? 117.794 119.920 96.331 1.00 358.69 -14 UNK G N 1
ATOM 9865 C CA . UNK G 1 2 ? 116.824 119.685 97.394 1.00 358.69 -14 UNK G CA 1
ATOM 9866 C C . UNK G 1 2 ? 116.832 118.222 97.819 1.00 358.69 -14 UNK G C 1
ATOM 9867 O O . UNK G 1 2 ? 116.984 117.907 99.000 1.00 358.69 -14 UNK G O 1
ATOM 9869 N N . UNK G 1 3 ? 116.666 117.334 96.844 1.00 358.05 -13 UNK G N 1
ATOM 9870 C CA . UNK G 1 3 ? 116.690 115.901 97.101 1.00 358.05 -13 UNK G CA 1
ATOM 9871 C C . UNK G 1 3 ? 118.057 115.482 97.623 1.00 358.05 -13 UNK G C 1
ATOM 9872 O O . UNK G 1 3 ? 118.158 114.634 98.509 1.00 358.05 -13 UNK G O 1
ATOM 9874 N N . UNK G 1 4 ? 119.106 116.087 97.076 1.00 357.47 -12 UNK G N 1
ATOM 9875 C CA . UNK G 1 4 ? 120.471 115.792 97.498 1.00 357.47 -12 UNK G CA 1
ATOM 9876 C C . UNK G 1 4 ? 120.685 116.180 98.957 1.00 357.47 -12 UNK G C 1
ATOM 9877 O O . UNK G 1 4 ? 121.249 115.409 99.735 1.00 357.47 -12 UNK G O 1
ATOM 9879 N N . UNK G 1 5 ? 120.230 117.374 99.323 1.00 356.35 -11 UNK G N 1
ATOM 9880 C CA . UNK G 1 5 ? 120.338 117.846 100.699 1.00 356.35 -11 UNK G CA 1
ATOM 9881 C C . UNK G 1 5 ? 119.527 116.956 101.631 1.00 356.35 -11 UNK G C 1
ATOM 9882 O O . UNK G 1 5 ? 119.958 116.651 102.745 1.00 356.35 -11 UNK G O 1
ATOM 9884 N N . UNK G 1 6 ? 118.352 116.544 101.166 1.00 355.35 -10 UNK G N 1
ATOM 9885 C CA . UNK G 1 6 ? 117.488 115.661 101.937 1.00 355.35 -10 UNK G CA 1
ATOM 9886 C C . UNK G 1 6 ? 118.192 114.341 102.218 1.00 355.35 -10 UNK G C 1
ATOM 9887 O O . UNK G 1 6 ? 118.181 113.852 103.345 1.00 355.35 -10 UNK G O 1
ATOM 9889 N N . UNK G 1 7 ? 118.811 113.778 101.186 1.00 351.68 -9 UNK G N 1
ATOM 9890 C CA . UNK G 1 7 ? 119.527 112.514 101.311 1.00 351.68 -9 UNK G CA 1
ATOM 9891 C C . UNK G 1 7 ? 120.731 112.658 102.236 1.00 351.68 -9 UNK G C 1
ATOM 9892 O O . UNK G 1 7 ? 121.019 111.765 103.036 1.00 351.68 -9 UNK G O 1
ATOM 9894 N N . UNK G 1 8 ? 121.426 113.785 102.124 1.00 349.84 -8 UNK G N 1
ATOM 9895 C CA . UNK G 1 8 ? 122.568 114.069 102.983 1.00 349.84 -8 UNK G CA 1
ATOM 9896 C C . UNK G 1 8 ? 122.139 114.100 104.447 1.00 349.84 -8 UNK G C 1
ATOM 9897 O O . UNK G 1 8 ? 122.761 113.468 105.306 1.00 349.84 -8 UNK G O 1
ATOM 9899 N N . UNK G 1 9 ? 121.065 114.836 104.717 1.00 346.89 -7 UNK G N 1
ATOM 9900 C CA . UNK G 1 9 ? 120.531 114.962 106.066 1.00 346.89 -7 UNK G CA 1
ATOM 9901 C C . UNK G 1 9 ? 120.062 113.614 106.599 1.00 346.89 -7 UNK G C 1
ATOM 9902 O O . UNK G 1 9 ? 120.261 113.303 107.770 1.00 346.89 -7 UNK G O 1
ATOM 9904 N N . UNK G 1 10 ? 119.441 112.821 105.733 1.00 346.42 -6 UNK G N 1
ATOM 9905 C CA . UNK G 1 10 ? 118.993 111.487 106.105 1.00 346.42 -6 UNK G CA 1
ATOM 9906 C C . UNK G 1 10 ? 120.175 110.626 106.521 1.00 346.42 -6 UNK G C 1
ATOM 9907 O O . UNK G 1 10 ? 120.140 109.987 107.571 1.00 346.42 -6 UNK G O 1
ATOM 9909 N N . UNK G 1 11 ? 121.213 110.611 105.690 1.00 344.06 -5 UNK G N 1
ATOM 9910 C CA . UNK G 1 11 ? 122.406 109.821 105.965 1.00 344.06 -5 UNK G CA 1
ATOM 9911 C C . UNK G 1 11 ? 123.040 110.249 107.283 1.00 344.06 -5 UNK G C 1
ATOM 9912 O O . UNK G 1 11 ? 123.443 109.415 108.099 1.00 344.06 -5 UNK G O 1
ATOM 9914 N N . UNK G 1 12 ? 123.108 111.559 107.493 1.00 341.73 -4 UNK G N 1
ATOM 9915 C CA . UNK G 1 12 ? 123.691 112.108 108.712 1.00 341.73 -4 UNK G CA 1
ATOM 9916 C C . UNK G 1 12 ? 122.888 111.707 109.948 1.00 341.73 -4 UNK G C 1
ATOM 9917 O O . UNK G 1 12 ? 123.459 111.301 110.960 1.00 341.73 -4 UNK G O 1
ATOM 9919 N N . UNK G 1 13 ? 121.567 111.818 109.859 1.00 339.54 -3 UNK G N 1
ATOM 9920 C CA . UNK G 1 13 ? 120.691 111.476 110.971 1.00 339.54 -3 UNK G CA 1
ATOM 9921 C C . UNK G 1 13 ? 120.738 109.980 111.250 1.00 339.54 -3 UNK G C 1
ATOM 9922 O O . UNK G 1 13 ? 120.544 109.539 112.384 1.00 339.54 -3 UNK G O 1
ATOM 9924 N N . UNK G 1 14 ? 120.993 109.203 110.203 1.00 340.41 -2 UNK G N 1
ATOM 9925 C CA . UNK G 1 14 ? 121.118 107.760 110.329 1.00 340.41 -2 UNK G CA 1
ATOM 9926 C C . UNK G 1 14 ? 122.404 107.429 111.068 1.00 340.41 -2 UNK G C 1
ATOM 9927 O O . UNK G 1 14 ? 122.446 106.542 111.922 1.00 340.41 -2 UNK G O 1
ATOM 9929 N N . UNK G 1 15 ? 123.458 108.159 110.724 1.00 337.49 -1 UNK G N 1
ATOM 9930 C CA . UNK G 1 15 ? 124.738 108.016 111.401 1.00 337.49 -1 UNK G CA 1
ATOM 9931 C C . UNK G 1 15 ? 124.604 108.442 112.859 1.00 337.49 -1 UNK G C 1
ATOM 9932 O O . UNK G 1 15 ? 125.303 107.933 113.734 1.00 337.49 -1 UNK G O 1
ATOM 9934 N N . UNK G 1 16 ? 123.699 109.380 113.112 1.00 332.27 0 UNK G N 1
ATOM 9935 C CA . UNK G 1 16 ? 123.466 109.872 114.463 1.00 332.27 0 UNK G CA 1
ATOM 9936 C C . UNK G 1 16 ? 122.859 108.784 115.339 1.00 332.27 0 UNK G C 1
ATOM 9937 O O . UNK G 1 16 ? 123.420 108.432 116.377 1.00 332.27 0 UNK G O 1
ATOM 9939 N N . LEU G 1 533 ? 120.523 111.056 128.683 1.00 300.19 517 LEU G N 1
ATOM 9940 C CA . LEU G 1 533 ? 121.389 111.013 127.511 1.00 300.19 517 LEU G CA 1
ATOM 9941 C C . LEU G 1 533 ? 120.577 111.151 126.232 1.00 300.19 517 LEU G C 1
ATOM 9942 O O . LEU G 1 533 ? 120.875 111.987 125.375 1.00 300.19 517 LEU G O 1
ATOM 9947 N N . ALA G 1 534 ? 119.544 110.313 126.120 1.00 298.51 518 ALA G N 1
ATOM 9948 C CA . ALA G 1 534 ? 118.827 110.175 124.858 1.00 298.51 518 ALA G CA 1
ATOM 9949 C C . ALA G 1 534 ? 118.108 111.455 124.462 1.00 298.51 518 ALA G C 1
ATOM 9950 O O . ALA G 1 534 ? 118.134 111.836 123.288 1.00 298.51 518 ALA G O 1
ATOM 9952 N N . VAL G 1 535 ? 117.468 112.137 125.414 1.00 295.15 519 VAL G N 1
ATOM 9953 C CA . VAL G 1 535 ? 116.696 113.327 125.067 1.00 295.15 519 VAL G CA 1
ATOM 9954 C C . VAL G 1 535 ? 117.619 114.452 124.615 1.00 295.15 519 VAL G C 1
ATOM 9955 O O . VAL G 1 535 ? 117.328 115.166 123.645 1.00 295.15 519 VAL G O 1
ATOM 9959 N N . ILE G 1 536 ? 118.752 114.620 125.296 1.00 291.71 520 ILE G N 1
ATOM 9960 C CA . ILE G 1 536 ? 119.689 115.666 124.904 1.00 291.71 520 ILE G CA 1
ATOM 9961 C C . ILE G 1 536 ? 120.331 115.332 123.563 1.00 291.71 520 ILE G C 1
ATOM 9962 O O . ILE G 1 536 ? 120.534 116.216 122.721 1.00 291.71 520 ILE G O 1
ATOM 9967 N N . ILE G 1 537 ? 120.647 114.055 123.336 1.00 289.82 521 ILE G N 1
ATOM 9968 C CA . ILE G 1 537 ? 121.164 113.640 122.034 1.00 289.82 521 ILE G CA 1
ATOM 9969 C C . ILE G 1 537 ? 120.144 113.928 120.942 1.00 289.82 521 ILE G C 1
ATOM 9970 O O . ILE G 1 537 ? 120.498 114.372 119.844 1.00 289.82 521 ILE G O 1
ATOM 9975 N N . SER G 1 538 ? 118.862 113.698 121.231 1.00 288.75 522 SER G N 1
ATOM 9976 C CA . SER G 1 538 ? 117.818 113.960 120.247 1.00 288.75 522 SER G CA 1
ATOM 9977 C C . SER G 1 538 ? 117.705 115.446 119.947 1.00 288.75 522 SER G C 1
ATOM 9978 O O . SER G 1 538 ? 117.543 115.842 118.788 1.00 288.75 522 SER G O 1
ATOM 9981 N N . THR G 1 539 ? 117.773 116.282 120.981 1.00 284.21 523 THR G N 1
ATOM 9982 C CA . THR G 1 539 ? 117.739 117.721 120.754 1.00 284.21 523 THR G CA 1
ATOM 9983 C C . THR G 1 539 ? 118.935 118.177 119.927 1.00 284.21 523 THR G C 1
ATOM 9984 O O . THR G 1 539 ? 118.787 118.990 119.010 1.00 284.21 523 THR G O 1
ATOM 9988 N N . ILE G 1 540 ? 120.125 117.652 120.223 1.00 278.46 524 ILE G N 1
ATOM 9989 C CA . ILE G 1 540 ? 121.312 118.019 119.453 1.00 278.46 524 ILE G CA 1
ATOM 9990 C C . ILE G 1 540 ? 121.169 117.570 118.004 1.00 278.46 524 ILE G C 1
ATOM 9991 O O . ILE G 1 540 ? 121.583 118.273 117.073 1.00 278.46 524 ILE G O 1
ATOM 9996 N N . THR G 1 541 ? 120.601 116.382 117.791 1.00 282.47 525 THR G N 1
ATOM 9997 C CA . THR G 1 541 ? 120.366 115.902 116.435 1.00 282.47 525 THR G CA 1
ATOM 9998 C C . THR G 1 541 ? 119.393 116.809 115.696 1.00 282.47 525 THR G C 1
ATOM 9999 O O . THR G 1 541 ? 119.612 117.152 114.529 1.00 282.47 525 THR G O 1
ATOM 10003 N N . ILE G 1 542 ? 118.298 117.187 116.354 1.00 277.77 526 ILE G N 1
ATOM 10004 C CA . ILE G 1 542 ? 117.367 118.141 115.763 1.00 277.77 526 ILE G CA 1
ATOM 10005 C C . ILE G 1 542 ? 118.090 119.427 115.400 1.00 277.77 526 ILE G C 1
ATOM 10006 O O . ILE G 1 542 ? 117.835 120.030 114.351 1.00 277.77 526 ILE G O 1
ATOM 10011 N N . MET G 1 543 ? 119.006 119.865 116.262 1.00 274.53 527 MET G N 1
ATOM 10012 C CA . MET G 1 543 ? 119.755 121.085 115.991 1.00 274.53 527 MET G CA 1
ATOM 10013 C C . MET G 1 543 ? 120.614 120.938 114.744 1.00 274.53 527 MET G C 1
ATOM 10014 O O . MET G 1 543 ? 120.596 121.803 113.864 1.00 274.53 527 MET G O 1
ATOM 10019 N N . ILE G 1 544 ? 121.380 119.848 114.652 1.00 275.10 528 ILE G N 1
ATOM 10020 C CA . ILE G 1 544 ? 122.237 119.676 113.480 1.00 275.10 528 ILE G CA 1
ATOM 10021 C C . ILE G 1 544 ? 121.394 119.560 112.220 1.00 275.10 528 ILE G C 1
ATOM 10022 O O . ILE G 1 544 ? 121.793 120.037 111.150 1.00 275.10 528 ILE G O 1
ATOM 10027 N N . VAL G 1 545 ? 120.210 118.956 112.321 1.00 275.57 529 VAL G N 1
ATOM 10028 C CA . VAL G 1 545 ? 119.364 118.800 111.145 1.00 275.57 529 VAL G CA 1
ATOM 10029 C C . VAL G 1 545 ? 118.833 120.152 110.693 1.00 275.57 529 VAL G C 1
ATOM 10030 O O . VAL G 1 545 ? 119.024 120.555 109.540 1.00 275.57 529 VAL G O 1
ATOM 10034 N N . LEU G 1 546 ? 118.157 120.871 111.593 1.00 276.42 530 LEU G N 1
ATOM 10035 C CA . LEU G 1 546 ? 117.681 122.210 111.264 1.00 276.42 530 LEU G CA 1
ATOM 10036 C C . LEU G 1 546 ? 118.806 123.098 110.758 1.00 276.42 530 LEU G C 1
ATOM 10037 O O . LEU G 1 546 ? 118.586 123.942 109.884 1.00 276.42 530 LEU G O 1
ATOM 10042 N N . SER G 1 547 ? 120.016 122.922 111.287 1.00 277.08 531 SER G N 1
ATOM 10043 C CA . SER G 1 547 ? 121.168 123.662 110.779 1.00 277.08 531 SER G CA 1
ATOM 10044 C C . SER G 1 547 ? 121.411 123.321 109.315 1.00 277.08 531 SER G C 1
ATOM 10045 O O . SER G 1 547 ? 121.374 124.196 108.445 1.00 277.08 531 SER G O 1
ATOM 10048 N N . GLU G 1 548 ? 121.667 122.044 109.031 1.00 279.13 532 GLU G N 1
ATOM 10049 C CA . GLU G 1 548 ? 121.879 121.619 107.655 1.00 279.13 532 GLU G CA 1
ATOM 10050 C C . GLU G 1 548 ? 120.655 121.827 106.775 1.00 279.13 532 GLU G C 1
ATOM 10051 O O . GLU G 1 548 ? 120.812 122.012 105.564 1.00 279.13 532 GLU G O 1
ATOM 10057 N N . ILE G 1 549 ? 119.451 121.807 107.339 1.00 280.35 533 ILE G N 1
ATOM 10058 C CA . ILE G 1 549 ? 118.229 122.014 106.544 1.00 280.35 533 ILE G CA 1
ATOM 10059 C C . ILE G 1 549 ? 117.939 123.510 106.583 1.00 280.35 533 ILE G C 1
ATOM 10060 O O . ILE G 1 549 ? 117.158 124.017 107.392 1.00 280.35 533 ILE G O 1
ATOM 10065 N N . GLY G 1 550 ? 118.605 124.241 105.689 1.00 278.38 534 GLY G N 1
ATOM 10066 C CA . GLY G 1 550 ? 118.274 125.614 105.346 1.00 278.38 534 GLY G CA 1
ATOM 10067 C C . GLY G 1 550 ? 117.934 126.583 106.461 1.00 278.38 534 GLY G C 1
ATOM 10068 O O . GLY G 1 550 ? 117.222 127.563 106.225 1.00 278.38 534 GLY G O 1
ATOM 10069 N N . VAL G 1 551 ? 118.420 126.335 107.674 1.00 276.30 535 VAL G N 1
ATOM 10070 C CA . VAL G 1 551 ? 118.180 127.215 108.812 1.00 276.30 535 VAL G CA 1
ATOM 10071 C C . VAL G 1 551 ? 119.487 127.392 109.567 1.00 276.30 535 VAL G C 1
ATOM 10072 O O . VAL G 1 551 ? 120.233 126.427 109.764 1.00 276.30 535 VAL G O 1
ATOM 10076 N N . ASN G 1 552 ? 119.770 128.623 109.984 1.00 264.65 536 ASN G N 1
ATOM 10077 C CA . ASN G 1 552 ? 120.974 128.941 110.743 1.00 264.65 536 ASN G CA 1
ATOM 10078 C C . ASN G 1 552 ? 120.562 129.240 112.176 1.00 264.65 536 ASN G C 1
ATOM 10079 O O . ASN G 1 552 ? 120.111 130.349 112.478 1.00 264.65 536 ASN G O 1
ATOM 10084 N N . ILE G 1 553 ? 120.713 128.254 113.051 1.00 259.04 537 ILE G N 1
ATOM 10085 C CA . ILE G 1 553 ? 120.266 128.362 114.435 1.00 259.04 537 ILE G CA 1
ATOM 10086 C C . ILE G 1 553 ? 121.430 128.925 115.242 1.00 259.04 537 ILE G C 1
ATOM 10087 O O . ILE G 1 553 ? 122.196 128.198 115.874 1.00 259.04 537 ILE G O 1
ATOM 10092 N N . ALA G 1 554 ? 121.560 130.238 115.230 1.00 255.23 538 ALA G N 1
ATOM 10093 C CA . ALA G 1 554 ? 122.467 130.881 116.166 1.00 255.23 538 ALA G CA 1
ATOM 10094 C C . ALA G 1 554 ? 121.767 131.100 117.505 1.00 255.23 538 ALA G C 1
ATOM 10095 O O . ALA G 1 554 ? 122.319 130.721 118.545 1.00 255.23 538 ALA G O 1
ATOM 10097 N N . PRO G 1 555 ? 120.562 131.685 117.544 1.00 256.84 539 PRO G N 1
ATOM 10098 C CA . PRO G 1 555 ? 119.928 131.896 118.852 1.00 256.84 539 PRO G CA 1
ATOM 10099 C C . PRO G 1 555 ? 119.398 130.621 119.473 1.00 256.84 539 PRO G C 1
ATOM 10100 O O . PRO G 1 555 ? 119.354 130.523 120.704 1.00 256.84 539 PRO G O 1
ATOM 10104 N N . LEU G 1 556 ? 118.975 129.644 118.670 1.00 250.66 540 LEU G N 1
ATOM 10105 C CA . LEU G 1 556 ? 118.662 128.336 119.233 1.00 250.66 540 LEU G CA 1
ATOM 10106 C C . LEU G 1 556 ? 119.899 127.735 119.876 1.00 250.66 540 LEU G C 1
ATOM 10107 O O . LEU G 1 556 ? 119.834 127.150 120.966 1.00 250.66 540 LEU G O 1
ATOM 10112 N N . LEU G 1 557 ? 121.040 127.863 119.198 1.00 246.57 541 LEU G N 1
ATOM 10113 C CA . LEU G 1 557 ? 122.313 127.524 119.815 1.00 246.57 541 LEU G CA 1
ATOM 10114 C C . LEU G 1 557 ? 122.508 128.285 121.116 1.00 246.57 541 LEU G C 1
ATOM 10115 O O . LEU G 1 557 ? 123.028 127.734 122.087 1.00 246.57 541 LEU G O 1
ATOM 10120 N N . ALA G 1 558 ? 122.079 129.548 121.163 1.00 243.30 542 ALA G N 1
ATOM 10121 C CA . ALA G 1 558 ? 122.269 130.347 122.371 1.00 243.30 542 ALA G CA 1
ATOM 10122 C C . ALA G 1 558 ? 121.435 129.807 123.527 1.00 243.30 542 ALA G C 1
ATOM 10123 O O . ALA G 1 558 ? 121.918 129.700 124.659 1.00 243.30 542 ALA G O 1
ATOM 10125 N N . GLY G 1 559 ? 120.176 129.464 123.261 1.00 238.33 543 GLY G N 1
ATOM 10126 C CA . GLY G 1 559 ? 119.343 128.896 124.307 1.00 238.33 543 GLY G CA 1
ATOM 10127 C C . GLY G 1 559 ? 119.850 127.548 124.782 1.00 238.33 543 GLY G C 1
ATOM 10128 O O . GLY G 1 559 ? 119.934 127.291 125.991 1.00 238.33 543 GLY G O 1
ATOM 10129 N N . ALA G 1 560 ? 120.195 126.667 123.841 1.00 237.04 544 ALA G N 1
ATOM 10130 C CA . ALA G 1 560 ? 120.737 125.369 124.220 1.00 237.04 544 ALA G CA 1
ATOM 10131 C C . ALA G 1 560 ? 122.047 125.524 124.978 1.00 237.04 544 ALA G C 1
ATOM 10132 O O . ALA G 1 560 ? 122.337 124.748 125.893 1.00 237.04 544 ALA G O 1
ATOM 10134 N N . GLY G 1 561 ? 122.840 126.540 124.635 1.00 232.49 545 GLY G N 1
ATOM 10135 C CA . GLY G 1 561 ? 124.080 126.773 125.345 1.00 232.49 545 GLY G CA 1
ATOM 10136 C C . GLY G 1 561 ? 123.861 127.324 126.734 1.00 232.49 545 GLY G C 1
ATOM 10137 O O . GLY G 1 561 ? 124.624 127.017 127.649 1.00 232.49 545 GLY G O 1
ATOM 10138 N N . ALA G 1 562 ? 122.828 128.144 126.914 1.00 228.42 546 ALA G N 1
ATOM 10139 C CA . ALA G 1 562 ? 122.456 128.559 128.261 1.00 228.42 546 ALA G CA 1
ATOM 10140 C C . ALA G 1 562 ? 122.067 127.355 129.106 1.00 228.42 546 ALA G C 1
ATOM 10141 O O . ALA G 1 562 ? 122.523 127.210 130.248 1.00 228.42 546 ALA G O 1
ATOM 10143 N N . LEU G 1 563 ? 121.228 126.476 128.555 1.00 225.64 547 LEU G N 1
ATOM 10144 C CA . LEU G 1 563 ? 120.845 125.264 129.275 1.00 225.64 547 LEU G CA 1
ATOM 10145 C C . LEU G 1 563 ? 122.068 124.410 129.603 1.00 225.64 547 LEU G C 1
ATOM 10146 O O . LEU G 1 563 ? 122.196 123.874 130.714 1.00 225.64 547 LEU G O 1
ATOM 10151 N N . GLY G 1 564 ? 122.981 124.276 128.640 1.00 222.35 548 GLY G N 1
ATOM 10152 C CA . GLY G 1 564 ? 124.173 123.482 128.861 1.00 222.35 548 GLY G CA 1
ATOM 10153 C C . GLY G 1 564 ? 125.102 124.084 129.891 1.00 222.35 548 GLY G C 1
ATOM 10154 O O . GLY G 1 564 ? 125.681 123.363 130.699 1.00 222.35 548 GLY G O 1
ATOM 10155 N N . LEU G 1 565 ? 125.258 125.408 129.878 1.00 216.30 549 LEU G N 1
ATOM 10156 C CA . LEU G 1 565 ? 126.051 126.078 130.899 1.00 216.30 549 LEU G CA 1
ATOM 10157 C C . LEU G 1 565 ? 125.438 125.898 132.277 1.00 216.30 549 LEU G C 1
ATOM 10158 O O . LEU G 1 565 ? 126.165 125.736 133.266 1.00 216.30 549 LEU G O 1
ATOM 10163 N N . ALA G 1 566 ? 124.107 125.919 132.358 1.00 215.24 550 ALA G N 1
ATOM 10164 C CA . ALA G 1 566 ? 123.442 125.629 133.622 1.00 215.24 550 ALA G CA 1
ATOM 10165 C C . ALA G 1 566 ? 123.796 124.231 134.112 1.00 215.24 550 ALA G C 1
ATOM 10166 O O . ALA G 1 566 ? 124.294 124.060 135.231 1.00 215.24 550 ALA G O 1
ATOM 10168 N N . ILE G 1 567 ? 123.547 123.215 133.281 1.00 209.06 551 ILE G N 1
ATOM 10169 C CA . ILE G 1 567 ? 123.843 121.842 133.690 1.00 209.06 551 ILE G CA 1
ATOM 10170 C C . ILE G 1 567 ? 125.325 121.685 134.020 1.00 209.06 551 ILE G C 1
ATOM 10171 O O . ILE G 1 567 ? 125.700 120.912 134.910 1.00 209.06 551 ILE G O 1
ATOM 10176 N N . SER G 1 568 ? 126.186 122.426 133.322 1.00 212.32 552 SER G N 1
ATOM 10177 C CA . SER G 1 568 ? 127.618 122.384 133.593 1.00 212.32 552 SER G CA 1
ATOM 10178 C C . SER G 1 568 ? 127.919 122.880 134.998 1.00 212.32 552 SER G C 1
ATOM 10179 O O . SER G 1 568 ? 128.489 122.154 135.820 1.00 212.32 552 SER G O 1
ATOM 10182 N N . PHE G 1 569 ? 127.546 124.129 135.289 1.00 209.02 553 PHE G N 1
ATOM 10183 C CA . PHE G 1 569 ? 127.718 124.653 136.640 1.00 209.02 553 PHE G CA 1
ATOM 10184 C C . PHE G 1 569 ? 127.018 123.779 137.672 1.00 209.02 553 PHE G C 1
ATOM 10185 O O . PHE G 1 569 ? 127.323 123.864 138.867 1.00 209.02 553 PHE G O 1
ATOM 10193 N N . GLY G 1 570 ? 126.085 122.936 137.236 1.00 199.79 554 GLY G N 1
ATOM 10194 C CA . GLY G 1 570 ? 125.450 121.986 138.125 1.00 199.79 554 GLY G CA 1
ATOM 10195 C C . GLY G 1 570 ? 126.212 120.687 138.277 1.00 199.79 554 GLY G C 1
ATOM 10196 O O . GLY G 1 570 ? 126.584 120.314 139.392 1.00 199.79 554 GLY G O 1
ATOM 10197 N N . SER G 1 571 ? 126.483 119.998 137.165 1.00 195.70 555 SER G N 1
ATOM 10198 C CA . SER G 1 571 ? 127.096 118.676 137.207 1.00 195.70 555 SER G CA 1
ATOM 10199 C C . SER G 1 571 ? 128.605 118.740 137.389 1.00 195.70 555 SER G C 1
ATOM 10200 O O . SER G 1 571 ? 129.305 117.756 137.112 1.00 195.70 555 SER G O 1
ATOM 10203 N N . GLN G 1 572 ? 129.123 119.881 137.846 1.00 192.72 556 GLN G N 1
ATOM 10204 C CA . GLN G 1 572 ? 130.544 119.987 138.146 1.00 192.72 556 GLN G CA 1
ATOM 10205 C C . GLN G 1 572 ? 130.915 119.209 139.400 1.00 192.72 556 GLN G C 1
ATOM 10206 O O . GLN G 1 572 ? 132.024 118.669 139.487 1.00 192.72 556 GLN G O 1
ATOM 10212 N N . THR G 1 573 ? 130.007 119.137 140.375 1.00 177.16 557 THR G N 1
ATOM 10213 C CA . THR G 1 573 ? 130.363 118.583 141.675 1.00 177.16 557 THR G CA 1
ATOM 10214 C C . THR G 1 573 ? 130.750 117.117 141.576 1.00 177.16 557 THR G C 1
ATOM 10215 O O . THR G 1 573 ? 131.721 116.693 142.206 1.00 177.16 557 THR G O 1
ATOM 10219 N N . LEU G 1 574 ? 130.000 116.323 140.810 1.00 167.19 558 LEU G N 1
ATOM 10220 C CA . LEU G 1 574 ? 130.293 114.894 140.729 1.00 167.19 558 LEU G CA 1
ATOM 10221 C C . LEU G 1 574 ? 131.728 114.644 140.285 1.00 167.19 558 LEU G C 1
ATOM 10222 O O . LEU G 1 574 ? 132.448 113.837 140.885 1.00 167.19 558 LEU G O 1
ATOM 10227 N N . VAL G 1 575 ? 132.164 115.330 139.232 1.00 165.76 559 VAL G N 1
ATOM 10228 C CA . VAL G 1 575 ? 133.486 115.055 138.685 1.00 165.76 559 VAL G CA 1
ATOM 10229 C C . VAL G 1 575 ? 134.569 115.589 139.608 1.00 165.76 559 VAL G C 1
ATOM 10230 O O . VAL G 1 575 ? 135.581 114.918 139.855 1.00 165.76 559 VAL G O 1
ATOM 10234 N N . LYS G 1 576 ? 134.394 116.814 140.107 1.00 160.77 560 LYS G N 1
ATOM 10235 C CA . LYS G 1 576 ? 135.324 117.341 141.097 1.00 160.77 560 LYS G CA 1
ATOM 10236 C C . LYS G 1 576 ? 135.489 116.362 142.248 1.00 160.77 560 LYS G C 1
ATOM 10237 O O . LYS G 1 576 ? 136.607 116.080 142.695 1.00 160.77 560 LYS G O 1
ATOM 10243 N N . ASP G 1 577 ? 134.379 115.798 142.708 1.00 152.71 561 ASP G N 1
ATOM 10244 C CA . ASP G 1 577 ? 134.425 114.908 143.855 1.00 152.71 561 ASP G CA 1
ATOM 10245 C C . ASP G 1 577 ? 135.127 113.608 143.513 1.00 152.71 561 ASP G C 1
ATOM 10246 O O . ASP G 1 577 ? 135.944 113.113 144.294 1.00 152.71 561 ASP G O 1
ATOM 10251 N N . ILE G 1 578 ? 134.827 113.032 142.350 1.00 144.25 562 ILE G N 1
ATOM 10252 C CA . ILE G 1 578 ? 135.455 111.754 142.047 1.00 144.25 562 ILE G CA 1
ATOM 10253 C C . ILE G 1 578 ? 136.952 111.929 141.842 1.00 144.25 562 ILE G C 1
ATOM 10254 O O . ILE G 1 578 ? 137.742 111.063 142.238 1.00 144.25 562 ILE G O 1
ATOM 10259 N N . ILE G 1 579 ? 137.386 113.050 141.265 1.00 148.75 563 ILE G N 1
ATOM 10260 C CA . ILE G 1 579 ? 138.823 113.218 141.084 1.00 148.75 563 ILE G CA 1
ATOM 10261 C C . ILE G 1 579 ? 139.499 113.490 142.418 1.00 148.75 563 ILE G C 1
ATOM 10262 O O . ILE G 1 579 ? 140.598 112.988 142.678 1.00 148.75 563 ILE G O 1
ATOM 10267 N N . THR G 1 580 ? 138.868 114.279 143.289 1.00 142.10 564 THR G N 1
ATOM 10268 C CA . THR G 1 580 ? 139.434 114.455 144.619 1.00 142.10 564 THR G CA 1
ATOM 10269 C C . THR G 1 580 ? 139.539 113.122 145.339 1.00 142.10 564 THR G C 1
ATOM 10270 O O . THR G 1 580 ? 140.526 112.854 146.034 1.00 142.10 564 THR G O 1
ATOM 10274 N N . GLY G 1 581 ? 138.540 112.262 145.163 1.00 140.20 565 GLY G N 1
ATOM 10275 C CA . GLY G 1 581 ? 138.585 110.960 145.797 1.00 140.20 565 GLY G CA 1
ATOM 10276 C C . GLY G 1 581 ? 139.728 110.112 145.280 1.00 140.20 565 GLY G C 1
ATOM 10277 O O . GLY G 1 581 ? 140.475 109.514 146.058 1.00 140.20 565 GLY G O 1
ATOM 10278 N N . VAL G 1 582 ? 139.879 110.041 143.959 1.00 138.11 566 VAL G N 1
ATOM 10279 C CA . VAL G 1 582 ? 140.945 109.203 143.430 1.00 138.11 566 VAL G CA 1
ATOM 10280 C C . VAL G 1 582 ? 142.303 109.767 143.815 1.00 138.11 566 VAL G C 1
ATOM 10281 O O . VAL G 1 582 ? 143.252 109.009 144.043 1.00 138.11 566 VAL G O 1
ATOM 10285 N N . PHE G 1 583 ? 142.422 111.088 143.934 1.00 141.13 567 PHE G N 1
ATOM 10286 C CA . PHE G 1 583 ? 143.678 111.659 144.404 1.00 141.13 567 PHE G CA 1
ATOM 10287 C C . PHE G 1 583 ? 143.962 111.243 145.837 1.00 141.13 567 PHE G C 1
ATOM 10288 O O . PHE G 1 583 ? 145.045 110.731 146.139 1.00 141.13 567 PHE G O 1
ATOM 10296 N N . ILE G 1 584 ? 142.999 111.452 146.737 1.00 136.62 568 ILE G N 1
ATOM 10297 C CA . ILE G 1 584 ? 143.178 111.010 148.115 1.00 136.62 568 ILE G CA 1
ATOM 10298 C C . ILE G 1 584 ? 143.567 109.545 148.156 1.00 136.62 568 ILE G C 1
ATOM 10299 O O . ILE G 1 584 ? 144.415 109.139 148.958 1.00 136.62 568 ILE G O 1
ATOM 10304 N N . GLN G 1 585 ? 142.994 108.736 147.271 1.00 141.05 569 GLN G N 1
ATOM 10305 C CA . GLN G 1 585 ? 143.348 107.325 147.241 1.00 141.05 569 GLN G CA 1
ATOM 10306 C C . GLN G 1 585 ? 144.779 107.107 146.780 1.00 141.05 569 GLN G C 1
ATOM 10307 O O . GLN G 1 585 ? 145.444 106.181 147.252 1.00 141.05 569 GLN G O 1
ATOM 10313 N N . PHE G 1 586 ? 145.269 107.934 145.856 1.00 146.26 570 PHE G N 1
ATOM 10314 C CA . PHE G 1 586 ? 146.635 107.757 145.378 1.00 146.26 570 PHE G CA 1
ATOM 10315 C C . PHE G 1 586 ? 147.639 107.907 146.507 1.00 146.26 570 PHE G C 1
ATOM 10316 O O . PHE G 1 586 ? 148.622 107.163 146.577 1.00 146.26 570 PHE G O 1
ATOM 10324 N N . GLU G 1 587 ? 147.410 108.855 147.403 1.00 145.91 571 GLU G N 1
ATOM 10325 C CA . GLU G 1 587 ? 148.331 109.094 148.502 1.00 145.91 571 GLU G CA 1
ATOM 10326 C C . GLU G 1 587 ? 148.163 108.107 149.642 1.00 145.91 571 GLU G C 1
ATOM 10327 O O . GLU G 1 587 ? 148.778 108.301 150.694 1.00 145.91 571 GLU G O 1
ATOM 10333 N N . ASN G 1 588 ? 147.357 107.062 149.459 1.00 145.91 572 ASN G N 1
ATOM 10334 C CA . ASN G 1 588 ? 147.115 106.069 150.502 1.00 145.91 572 ASN G CA 1
ATOM 10335 C C . ASN G 1 588 ? 146.673 106.743 151.794 1.00 145.91 572 ASN G C 1
ATOM 10336 O O . ASN G 1 588 ? 147.153 106.433 152.884 1.00 145.91 572 ASN G O 1
ATOM 10341 N N . GLY G 1 589 ? 145.747 107.691 151.667 1.00 137.48 573 GLY G N 1
ATOM 10342 C CA . GLY G 1 589 ? 145.394 108.527 152.796 1.00 137.48 573 GLY G CA 1
ATOM 10343 C C . GLY G 1 589 ? 144.269 108.007 153.657 1.00 137.48 573 GLY G C 1
ATOM 10344 O O . GLY G 1 589 ? 144.065 108.524 154.758 1.00 137.48 573 GLY G O 1
ATOM 10345 N N . MET G 1 590 ? 143.537 106.997 153.199 1.00 133.75 574 MET G N 1
ATOM 10346 C CA . MET G 1 590 ? 142.350 106.572 153.925 1.00 133.75 574 MET G CA 1
ATOM 10347 C C . MET G 1 590 ? 141.948 105.184 153.458 1.00 133.75 574 MET G C 1
ATOM 10348 O O . MET G 1 590 ? 141.762 104.966 152.260 1.00 133.75 574 MET G O 1
ATOM 10353 N N . ASN G 1 591 ? 141.810 104.255 154.397 1.00 137.23 575 ASN G N 1
ATOM 10354 C CA . ASN G 1 591 ? 141.393 102.898 154.088 1.00 137.23 575 ASN G CA 1
ATOM 10355 C C . ASN G 1 591 ? 140.173 102.540 154.919 1.00 137.23 575 ASN G C 1
ATOM 10356 O O . ASN G 1 591 ? 139.771 103.271 155.825 1.00 137.23 575 ASN G O 1
ATOM 10361 N N . THR G 1 592 ? 139.580 101.397 154.602 1.00 134.58 576 THR G N 1
ATOM 10362 C CA . THR G 1 592 ? 138.441 100.913 155.365 1.00 134.58 576 THR G CA 1
ATOM 10363 C C . THR G 1 592 ? 138.897 100.493 156.752 1.00 134.58 576 THR G C 1
ATOM 10364 O O . THR G 1 592 ? 139.807 99.672 156.888 1.00 134.58 576 THR G O 1
ATOM 10368 N N . GLY G 1 593 ? 138.273 101.053 157.779 1.00 133.60 577 GLY G N 1
ATOM 10369 C CA . GLY G 1 593 ? 138.567 100.687 159.144 1.00 133.60 577 GLY G CA 1
ATOM 10370 C C . GLY G 1 593 ? 139.476 101.643 159.878 1.00 133.60 577 GLY G C 1
ATOM 10371 O O . GLY G 1 593 ? 139.655 101.489 161.091 1.00 133.60 577 GLY G O 1
ATOM 10372 N N . ASP G 1 594 ? 140.053 102.619 159.192 1.00 135.85 578 ASP G N 1
ATOM 10373 C CA . ASP G 1 594 ? 140.931 103.563 159.859 1.00 135.85 578 ASP G CA 1
ATOM 10374 C C . ASP G 1 594 ? 140.124 104.512 160.731 1.00 135.85 578 ASP G C 1
ATOM 10375 O O . ASP G 1 594 ? 138.900 104.604 160.622 1.00 135.85 578 ASP G O 1
ATOM 10380 N N . LEU G 1 595 ? 140.825 105.217 161.608 1.00 127.31 579 LEU G N 1
ATOM 10381 C CA . LEU G 1 595 ? 140.223 106.204 162.492 1.00 127.31 579 LEU G CA 1
ATOM 10382 C C . LEU G 1 595 ? 140.694 107.578 162.043 1.00 127.31 579 LEU G C 1
ATOM 10383 O O . LEU G 1 595 ? 141.825 107.975 162.332 1.00 127.31 579 LEU G O 1
ATOM 10388 N N . VAL G 1 596 ? 139.831 108.304 161.342 1.00 123.44 580 VAL G N 1
ATOM 10389 C CA . VAL G 1 596 ? 140.211 109.555 160.710 1.00 123.44 580 VAL G CA 1
ATOM 10390 C C . VAL G 1 596 ? 139.515 110.706 161.417 1.00 123.44 580 VAL G C 1
ATOM 10391 O O . VAL G 1 596 ? 138.610 110.516 162.227 1.00 123.44 580 VAL G O 1
ATOM 10395 N N . THR G 1 597 ? 139.959 111.916 161.093 1.00 130.69 581 THR G N 1
ATOM 10396 C CA . THR G 1 597 ? 139.364 113.147 161.600 1.00 130.69 581 THR G CA 1
ATOM 10397 C C . THR G 1 597 ? 139.178 114.093 160.425 1.00 130.69 581 THR G C 1
ATOM 10398 O O . THR G 1 597 ? 140.154 114.478 159.777 1.00 130.69 581 THR G O 1
ATOM 10402 N N . ILE G 1 598 ? 137.937 114.472 160.156 1.00 129.58 582 ILE G N 1
ATOM 10403 C CA . ILE G 1 598 ? 137.598 115.322 159.025 1.00 129.58 582 ILE G CA 1
ATOM 10404 C C . ILE G 1 598 ? 136.857 116.528 159.581 1.00 129.58 582 ILE G C 1
ATOM 10405 O O . ILE G 1 598 ? 135.710 116.417 160.025 1.00 129.58 582 ILE G O 1
ATOM 10410 N N . GLY G 1 599 ? 137.506 117.686 159.554 1.00 140.78 583 GLY G N 1
ATOM 10411 C CA . GLY G 1 599 ? 136.927 118.891 160.092 1.00 140.78 583 GLY G CA 1
ATOM 10412 C C . GLY G 1 599 ? 136.609 118.746 161.563 1.00 140.78 583 GLY G C 1
ATOM 10413 O O . GLY G 1 599 ? 137.464 118.396 162.380 1.00 140.78 583 GLY G O 1
ATOM 10414 N N . PRO G 1 600 ? 135.354 119.007 161.930 1.00 144.68 584 PRO G N 1
ATOM 10415 C CA . PRO G 1 600 ? 134.930 118.861 163.322 1.00 144.68 584 PRO G CA 1
ATOM 10416 C C . PRO G 1 600 ? 134.508 117.452 163.707 1.00 144.68 584 PRO G C 1
ATOM 10417 O O . PRO G 1 600 ? 133.932 117.274 164.782 1.00 144.68 584 PRO G O 1
ATOM 10421 N N . LEU G 1 601 ? 134.776 116.460 162.867 1.00 134.16 585 LEU G N 1
ATOM 10422 C CA . LEU G 1 601 ? 134.284 115.106 163.061 1.00 134.16 585 LEU G CA 1
ATOM 10423 C C . LEU G 1 601 ? 135.448 114.144 163.224 1.00 134.16 585 LEU G C 1
ATOM 10424 O O . LEU G 1 601 ? 136.471 114.275 162.549 1.00 134.16 585 LEU G O 1
ATOM 10429 N N . THR G 1 602 ? 135.284 113.174 164.119 1.00 135.39 586 THR G N 1
ATOM 10430 C CA . THR G 1 602 ? 136.288 112.144 164.355 1.00 135.39 586 THR G CA 1
ATOM 10431 C C . THR G 1 602 ? 135.587 110.805 164.484 1.00 135.39 586 THR G C 1
ATOM 10432 O O . THR G 1 602 ? 134.736 110.631 165.360 1.00 135.39 586 THR G O 1
ATOM 10436 N N . GLY G 1 603 ? 135.949 109.861 163.629 1.00 126.50 587 GLY G N 1
ATOM 10437 C CA . GLY G 1 603 ? 135.317 108.563 163.687 1.00 126.50 587 GLY G CA 1
ATOM 10438 C C . GLY G 1 603 ? 136.031 107.563 162.811 1.00 126.50 587 GLY G C 1
ATOM 10439 O O . GLY G 1 603 ? 137.117 107.822 162.296 1.00 126.50 587 GLY G O 1
ATOM 10440 N N . THR G 1 604 ? 135.394 106.412 162.646 1.00 126.03 588 THR G N 1
ATOM 10441 C CA . THR G 1 604 ? 135.944 105.306 161.882 1.00 126.03 588 THR G CA 1
ATOM 10442 C C . THR G 1 604 ? 135.345 105.298 160.486 1.00 126.03 588 THR G C 1
ATOM 10443 O O . THR G 1 604 ? 134.156 105.575 160.313 1.00 126.03 588 THR G O 1
ATOM 10447 N N . VAL G 1 605 ? 136.169 104.984 159.496 1.00 124.41 589 VAL G N 1
ATOM 10448 C CA . VAL G 1 605 ? 135.701 104.885 158.121 1.00 124.41 589 VAL G CA 1
ATOM 10449 C C . VAL G 1 605 ? 135.078 103.517 157.909 1.00 124.41 589 VAL G C 1
ATOM 10450 O O . VAL G 1 605 ? 135.736 102.489 158.101 1.00 124.41 589 VAL G O 1
ATOM 10454 N N . GLU G 1 606 ? 133.813 103.493 157.500 1.00 134.21 590 GLU G N 1
ATOM 10455 C CA . GLU G 1 606 ? 133.119 102.232 157.289 1.00 134.21 590 GLU G CA 1
ATOM 10456 C C . GLU G 1 606 ? 133.033 101.815 155.835 1.00 134.21 590 GLU G C 1
ATOM 10457 O O . GLU G 1 606 ? 133.099 100.619 155.554 1.00 134.21 590 GLU G O 1
ATOM 10463 N N . ARG G 1 607 ? 132.899 102.754 154.905 1.00 134.66 591 ARG G N 1
ATOM 10464 C CA . ARG G 1 607 ? 132.902 102.389 153.497 1.00 134.66 591 ARG G CA 1
ATOM 10465 C C . ARG G 1 607 ? 133.121 103.635 152.657 1.00 134.66 591 ARG G C 1
ATOM 10466 O O . ARG G 1 607 ? 132.742 104.740 153.048 1.00 134.66 591 ARG G O 1
ATOM 10474 N N . MET G 1 608 ? 133.741 103.437 151.499 1.00 136.84 592 MET G N 1
ATOM 10475 C CA . MET G 1 608 ? 134.074 104.515 150.582 1.00 136.84 592 MET G CA 1
ATOM 10476 C C . MET G 1 608 ? 133.428 104.242 149.237 1.00 136.84 592 MET G C 1
ATOM 10477 O O . MET G 1 608 ? 133.546 103.137 148.701 1.00 136.84 592 MET G O 1
ATOM 10482 N N . SER G 1 609 ? 132.761 105.245 148.692 1.00 136.18 593 SER G N 1
ATOM 10483 C CA . SER G 1 609 ? 132.155 105.164 147.376 1.00 136.18 593 SER G CA 1
ATOM 10484 C C . SER G 1 609 ? 132.872 106.119 146.438 1.00 136.18 593 SER G C 1
ATOM 10485 O O . SER G 1 609 ? 133.780 106.849 146.832 1.00 136.18 593 SER G O 1
ATOM 10488 N N . ILE G 1 610 ? 132.434 106.127 145.180 1.00 131.38 594 ILE G N 1
ATOM 10489 C CA . ILE G 1 610 ? 133.049 107.001 144.195 1.00 131.38 594 ILE G CA 1
ATOM 10490 C C . ILE G 1 610 ? 132.635 108.447 144.359 1.00 131.38 594 ILE G C 1
ATOM 10491 O O . ILE G 1 610 ? 133.135 109.305 143.630 1.00 131.38 594 ILE G O 1
ATOM 10496 N N . ARG G 1 611 ? 131.733 108.745 145.281 1.00 132.20 595 ARG G N 1
ATOM 10497 C CA . ARG G 1 611 ? 131.359 110.124 145.547 1.00 132.20 595 ARG G CA 1
ATOM 10498 C C . ARG G 1 611 ? 131.653 110.568 146.966 1.00 132.20 595 ARG G C 1
ATOM 10499 O O . ARG G 1 611 ? 132.044 111.716 147.177 1.00 132.20 595 ARG G O 1
ATOM 10507 N N . SER G 1 612 ? 131.499 109.694 147.951 1.00 132.99 596 SER G N 1
ATOM 10508 C CA . SER G 1 612 ? 131.573 110.122 149.335 1.00 132.99 596 SER G CA 1
ATOM 10509 C C . SER G 1 612 ? 132.204 109.032 150.181 1.00 132.99 596 SER G C 1
ATOM 10510 O O . SER G 1 612 ? 132.427 107.909 149.728 1.00 132.99 596 SER G O 1
ATOM 10513 N N . VAL G 1 613 ? 132.482 109.380 151.431 1.00 125.12 597 VAL G N 1
ATOM 10514 C CA . VAL G 1 613 ? 133.118 108.483 152.382 1.00 125.12 597 VAL G CA 1
ATOM 10515 C C . VAL G 1 613 ? 132.206 108.349 153.588 1.00 125.12 597 VAL G C 1
ATOM 10516 O O . VAL G 1 613 ? 131.552 109.315 153.991 1.00 125.12 597 VAL G O 1
ATOM 10520 N N . GLY G 1 614 ? 132.151 107.149 154.152 1.00 125.06 598 GLY G N 1
ATOM 10521 C CA . GLY G 1 614 ? 131.295 106.913 155.293 1.00 125.06 598 GLY G CA 1
ATOM 10522 C C . GLY G 1 614 ? 132.063 106.831 156.590 1.00 125.06 598 GLY G C 1
ATOM 10523 O O . GLY G 1 614 ? 132.856 105.909 156.795 1.00 125.06 598 GLY G O 1
ATOM 10524 N N . VAL G 1 615 ? 131.832 107.784 157.483 1.00 116.12 599 VAL G N 1
ATOM 10525 C CA . VAL G 1 615 ? 132.548 107.870 158.745 1.00 116.12 599 VAL G CA 1
ATOM 10526 C C . VAL G 1 615 ? 131.580 107.548 159.868 1.00 116.12 599 VAL G C 1
ATOM 10527 O O . VAL G 1 615 ? 130.504 108.147 159.953 1.00 116.12 599 VAL G O 1
ATOM 10531 N N . ARG G 1 616 ? 131.960 106.608 160.726 1.00 122.79 600 ARG G N 1
ATOM 10532 C CA . ARG G 1 616 ? 131.125 106.193 161.846 1.00 122.79 600 ARG G CA 1
ATOM 10533 C C . ARG G 1 616 ? 131.604 106.902 163.102 1.00 122.79 600 ARG G C 1
ATOM 10534 O O . ARG G 1 616 ? 132.649 106.554 163.657 1.00 122.79 600 ARG G O 1
ATOM 10542 N N . GLN G 1 617 ? 130.848 107.894 163.549 1.00 128.88 601 GLN G N 1
ATOM 10543 C CA . GLN G 1 617 ? 131.210 108.600 164.763 1.00 128.88 601 GLN G CA 1
ATOM 10544 C C . GLN G 1 617 ? 131.043 107.681 165.966 1.00 128.88 601 GLN G C 1
ATOM 10545 O O . GLN G 1 617 ? 130.358 106.659 165.907 1.00 128.88 601 GLN G O 1
ATOM 10551 N N . ASP G 1 618 ? 131.689 108.053 167.071 1.00 140.02 602 ASP G N 1
ATOM 10552 C CA . ASP G 1 618 ? 131.575 107.257 168.285 1.00 140.02 602 ASP G CA 1
ATOM 10553 C C . ASP G 1 618 ? 130.191 107.354 168.905 1.00 140.02 602 ASP G C 1
ATOM 10554 O O . ASP G 1 618 ? 129.770 106.425 169.599 1.00 140.02 602 ASP G O 1
ATOM 10559 N N . THR G 1 619 ? 129.473 108.445 168.666 1.00 130.10 603 THR G N 1
ATOM 10560 C CA . THR G 1 619 ? 128.134 108.618 169.206 1.00 130.10 603 THR G CA 1
ATOM 10561 C C . THR G 1 619 ? 127.087 107.847 168.426 1.00 130.10 603 THR G C 1
ATOM 10562 O O . THR G 1 619 ? 125.895 108.116 168.587 1.00 130.10 603 THR G O 1
ATOM 10564 N N . GLY G 1 620 ? 127.501 106.911 167.576 1.00 127.14 604 GLY G N 1
ATOM 10565 C CA . GLY G 1 620 ? 126.577 106.072 166.854 1.00 127.14 604 GLY G CA 1
ATOM 10566 C C . GLY G 1 620 ? 126.159 106.585 165.499 1.00 127.14 604 GLY G C 1
ATOM 10567 O O . GLY G 1 620 ? 125.705 105.788 164.671 1.00 127.14 604 GLY G O 1
ATOM 10568 N N . ALA G 1 621 ? 126.302 107.877 165.235 1.00 124.66 605 ALA G N 1
ATOM 10569 C CA . ALA G 1 621 ? 125.879 108.427 163.960 1.00 124.66 605 ALA G CA 1
ATOM 10570 C C . ALA G 1 621 ? 126.673 107.811 162.817 1.00 124.66 605 ALA G C 1
ATOM 10571 O O . ALA G 1 621 ? 127.675 107.125 163.024 1.00 124.66 605 ALA G O 1
ATOM 10573 N N . TYR G 1 622 ? 126.213 108.061 161.599 1.00 119.52 606 TYR G N 1
ATOM 10574 C CA . TYR G 1 622 ? 126.871 107.581 160.390 1.00 119.52 606 TYR G CA 1
ATOM 10575 C C . TYR G 1 622 ? 126.947 108.757 159.430 1.00 119.52 606 TYR G C 1
ATOM 10576 O O . TYR G 1 622 ? 126.040 108.967 158.623 1.00 119.52 606 TYR G O 1
ATOM 10585 N N . HIS G 1 623 ? 128.018 109.533 159.527 1.00 122.74 607 HIS G N 1
ATOM 10586 C CA . HIS G 1 623 ? 128.185 110.691 158.668 1.00 122.74 607 HIS G CA 1
ATOM 10587 C C . HIS G 1 623 ? 128.534 110.259 157.255 1.00 122.74 607 HIS G C 1
ATOM 10588 O O . HIS G 1 623 ? 129.257 109.283 157.051 1.00 122.74 607 HIS G O 1
ATOM 10595 N N . ILE G 1 624 ? 128.013 110.990 156.278 1.00 121.70 608 ILE G N 1
ATOM 10596 C CA . ILE G 1 624 ? 128.404 110.845 154.883 1.00 121.70 608 ILE G CA 1
ATOM 10597 C C . ILE G 1 624 ? 129.049 112.150 154.462 1.00 121.70 608 ILE G C 1
ATOM 10598 O O . ILE G 1 624 ? 128.433 113.215 154.566 1.00 121.70 608 ILE G O 1
ATOM 10603 N N . ILE G 1 625 ? 130.287 112.078 153.996 1.00 125.99 609 ILE G N 1
ATOM 10604 C CA . ILE G 1 625 ? 131.042 113.261 153.620 1.00 125.99 609 ILE G CA 1
ATOM 10605 C C . ILE G 1 625 ? 131.439 113.123 152.158 1.00 125.99 609 ILE G C 1
ATOM 10606 O O . ILE G 1 625 ? 132.075 112.135 151.784 1.00 125.99 609 ILE G O 1
ATOM 10611 N N . PRO G 1 626 ? 131.098 114.074 151.303 1.00 134.76 610 PRO G N 1
ATOM 10612 C CA . PRO G 1 626 ? 131.563 11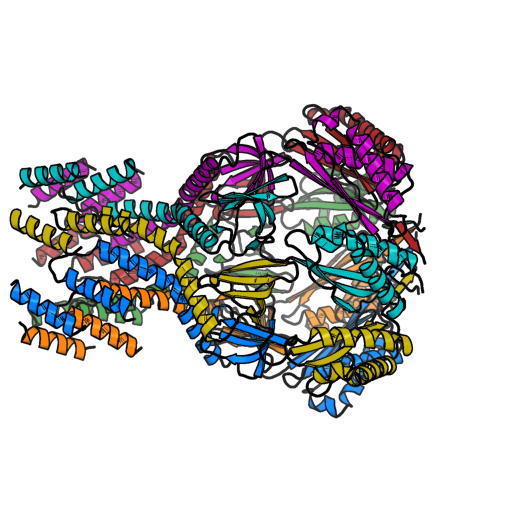4.018 149.922 1.00 134.76 610 PRO G CA 1
ATOM 10613 C C . PRO G 1 626 ? 132.950 114.617 149.813 1.00 134.76 610 PRO G C 1
ATOM 10614 O O . PRO G 1 626 ? 133.286 115.584 150.499 1.00 134.76 610 PRO G O 1
ATOM 10618 N N . TRP G 1 627 ? 133.759 114.028 148.931 1.00 133.83 611 TRP G N 1
ATOM 10619 C CA . TRP G 1 627 ? 135.182 114.349 148.899 1.00 133.83 611 TRP G CA 1
ATOM 10620 C C . TRP G 1 627 ? 135.438 115.843 148.764 1.00 133.83 611 TRP G C 1
ATOM 10621 O O . TRP G 1 627 ? 136.418 116.350 149.320 1.00 133.83 611 TRP G O 1
ATOM 10632 N N . SER G 1 628 ? 134.583 116.562 148.036 1.00 138.19 612 SER G N 1
ATOM 10633 C CA . SER G 1 628 ? 134.792 117.994 147.862 1.00 138.19 612 SER G CA 1
ATOM 10634 C C . SER G 1 628 ? 134.887 118.713 149.196 1.00 138.19 612 SER G C 1
ATOM 10635 O O . SER G 1 628 ? 135.696 119.632 149.350 1.00 138.19 612 SER G O 1
ATOM 10638 N N . SER G 1 629 ? 134.084 118.310 150.171 1.00 138.81 613 SER G N 1
ATOM 10639 C CA . SER G 1 629 ? 134.162 118.936 151.480 1.00 138.81 613 SER G CA 1
ATOM 10640 C C . SER G 1 629 ? 135.419 118.552 152.239 1.00 138.81 613 SER G C 1
ATOM 10641 O O . SER G 1 629 ? 135.719 119.173 153.263 1.00 138.81 613 SER G O 1
ATOM 10644 N N . ILE G 1 630 ? 136.160 117.558 151.768 1.00 138.28 614 ILE G N 1
ATOM 10645 C CA . ILE G 1 630 ? 137.385 117.130 152.426 1.00 138.28 614 ILE G CA 1
ATOM 10646 C C . ILE G 1 630 ? 138.540 117.910 151.820 1.00 138.28 614 ILE G C 1
ATOM 10647 O O . ILE G 1 630 ? 138.952 117.651 150.689 1.00 138.28 614 ILE G O 1
ATOM 10652 N N . THR G 1 631 ? 139.062 118.874 152.571 1.00 144.04 615 THR G N 1
ATOM 10653 C CA . THR G 1 631 ? 140.284 119.561 152.180 1.00 144.04 615 THR G CA 1
ATOM 10654 C C . THR G 1 631 ? 141.484 119.005 152.933 1.00 144.04 615 THR G C 1
ATOM 10655 O O . THR G 1 631 ? 142.417 118.481 152.322 1.00 144.04 615 THR G O 1
ATOM 10659 N N . THR G 1 632 ? 141.456 119.081 154.258 1.00 138.35 616 THR G N 1
ATOM 10660 C CA . THR G 1 632 ? 142.512 118.556 155.108 1.00 138.35 616 THR G CA 1
ATOM 10661 C C . THR G 1 632 ? 141.899 117.564 156.078 1.00 138.35 616 THR G C 1
ATOM 10662 O O . THR G 1 632 ? 140.894 117.867 156.726 1.00 138.35 616 THR G O 1
ATOM 10666 N N . PHE G 1 633 ? 142.507 116.391 156.187 1.00 130.15 617 PHE G N 1
ATOM 10667 C CA . PHE G 1 633 ? 141.969 115.348 157.039 1.00 130.15 617 PHE G CA 1
ATOM 10668 C C . PHE G 1 633 ? 143.118 114.634 157.721 1.00 130.15 617 PHE G C 1
ATOM 10669 O O . PHE G 1 633 ? 144.164 114.398 157.116 1.00 130.15 617 PHE G O 1
ATOM 10677 N N . ALA G 1 634 ? 142.912 114.287 158.980 1.00 127.20 618 ALA G N 1
ATOM 10678 C CA . ALA G 1 634 ? 143.926 113.604 159.762 1.00 127.20 618 ALA G CA 1
ATOM 10679 C C . ALA G 1 634 ? 143.623 112.116 159.832 1.00 127.20 618 ALA G C 1
ATOM 10680 O O . ALA G 1 634 ? 142.470 111.687 159.793 1.00 127.20 618 ALA G O 1
ATOM 10682 N N . ASN G 1 635 ? 144.686 111.327 159.930 1.00 125.72 619 ASN G N 1
ATOM 10683 C CA . ASN G 1 635 ? 144.576 109.877 159.991 1.00 125.72 619 ASN G CA 1
ATOM 10684 C C . ASN G 1 635 ? 145.391 109.403 161.179 1.00 125.72 619 ASN G C 1
ATOM 10685 O O . ASN G 1 635 ? 146.504 109.886 161.394 1.00 125.72 619 ASN G O 1
ATOM 10690 N N . PHE G 1 636 ? 144.846 108.466 161.943 1.00 119.84 620 PHE G N 1
ATOM 10691 C CA . PHE G 1 636 ? 145.498 108.001 163.157 1.00 119.84 620 PHE G CA 1
ATOM 10692 C C . PHE G 1 636 ? 146.149 106.638 163.014 1.00 119.84 620 PHE G C 1
ATOM 10693 O O . PHE G 1 636 ? 146.621 106.096 164.013 1.00 119.84 620 PHE G O 1
ATOM 10701 N N . VAL G 1 637 ? 146.182 106.061 161.820 1.00 125.34 621 VAL G N 1
ATOM 10702 C CA . VAL G 1 637 ? 146.693 104.710 161.647 1.00 125.34 621 VAL G CA 1
ATOM 10703 C C . VAL G 1 637 ? 147.932 104.691 160.758 1.00 125.34 621 VAL G C 1
ATOM 10704 O O . VAL G 1 637 ? 148.170 103.718 160.051 1.00 125.34 621 VAL G O 1
ATOM 10708 N N . ARG G 1 638 ? 148.721 105.749 160.773 1.00 131.49 622 ARG G N 1
ATOM 10709 C CA . ARG G 1 638 ? 149.915 105.835 159.943 1.00 131.49 622 ARG G CA 1
ATOM 10710 C C . ARG G 1 638 ? 151.133 105.873 160.852 1.00 131.49 622 ARG G C 1
ATOM 10711 O O . ARG G 1 638 ? 151.523 106.935 161.341 1.00 131.49 622 ARG G O 1
ATOM 10719 N N . GLY G 1 639 ? 151.728 104.712 161.083 1.00 136.17 623 GLY G N 1
ATOM 10720 C CA . GLY G 1 639 ? 152.998 104.664 161.772 1.00 136.17 623 GLY G CA 1
ATOM 10721 C C . GLY G 1 639 ? 152.890 104.621 163.279 1.00 136.17 623 GLY G C 1
ATOM 10722 O O . GLY G 1 639 ? 152.632 103.565 163.860 1.00 136.17 623 GLY G O 1
ATOM 10723 N N . ILE G 1 640 ? 153.084 105.767 163.924 1.00 136.22 624 ILE G N 1
ATOM 10724 C CA . ILE G 1 640 ? 153.216 105.829 165.370 1.00 136.22 624 ILE G CA 1
ATOM 10725 C C . ILE G 1 640 ? 152.093 106.667 165.954 1.00 136.22 624 ILE G C 1
ATOM 10726 O O . ILE G 1 640 ? 151.413 107.422 165.259 1.00 136.22 624 ILE G O 1
ATOM 10731 N N . GLY G 1 641 ? 151.916 106.526 167.264 1.00 135.63 625 GLY G N 1
ATOM 10732 C CA . GLY G 1 641 ? 151.022 107.381 168.006 1.00 135.63 625 GLY G CA 1
ATOM 10733 C C . GLY G 1 641 ? 151.697 107.836 169.281 1.00 135.63 625 GLY G C 1
ATOM 10734 O O . GLY G 1 641 ? 152.438 107.091 169.922 1.00 135.63 625 GLY G O 1
ATOM 10735 N N . SER G 1 642 ? 151.426 109.082 169.649 1.00 133.03 626 SER G N 1
ATOM 10736 C CA . SER G 1 642 ? 152.125 109.717 170.750 1.00 133.03 626 SER G CA 1
ATOM 10737 C C . SER G 1 642 ? 151.145 110.105 171.841 1.00 133.03 626 SER G C 1
ATOM 10738 O O . SER G 1 642 ? 149.931 110.139 171.629 1.00 133.03 626 SER G O 1
ATOM 10741 N N . VAL G 1 643 ? 151.692 110.397 173.012 1.00 128.23 627 VAL G N 1
ATOM 10742 C CA . VAL G 1 643 ? 150.917 110.797 174.174 1.00 128.23 627 VAL G CA 1
ATOM 10743 C C . VAL G 1 643 ? 151.649 111.935 174.856 1.00 128.23 627 VAL G C 1
ATOM 10744 O O . VAL G 1 643 ? 152.842 111.821 175.149 1.00 128.23 627 VAL G O 1
ATOM 10748 N N . VAL G 1 644 ? 150.945 113.028 175.102 1.00 129.39 628 VAL G N 1
ATOM 10749 C CA . VAL G 1 644 ? 151.497 114.171 175.808 1.00 129.39 628 VAL G CA 1
ATOM 10750 C C . VAL G 1 644 ? 150.538 114.471 176.947 1.00 129.39 628 VAL G C 1
ATOM 10751 O O . VAL G 1 644 ? 149.488 115.088 176.740 1.00 129.39 628 VAL G O 1
ATOM 10755 N N . ALA G 1 645 ? 150.887 114.037 178.149 1.00 127.75 629 ALA G N 1
ATOM 10756 C CA . ALA G 1 645 ? 150.034 114.204 179.313 1.00 127.75 629 ALA G CA 1
ATOM 10757 C C . ALA G 1 645 ? 150.509 115.400 180.120 1.00 127.75 629 ALA G C 1
ATOM 10758 O O . ALA G 1 645 ? 151.712 115.575 180.327 1.00 127.75 629 ALA G O 1
ATOM 10760 N N . ASN G 1 646 ? 149.566 116.218 180.568 1.00 132.59 630 ASN G N 1
ATOM 10761 C CA . ASN G 1 646 ? 149.854 117.347 181.437 1.00 132.59 630 ASN G CA 1
ATOM 10762 C C . ASN G 1 646 ? 149.041 117.207 182.713 1.00 132.59 630 ASN G C 1
ATOM 10763 O O . ASN G 1 646 ? 147.846 116.905 182.661 1.00 132.59 630 ASN G O 1
ATOM 10768 N N . TYR G 1 647 ? 149.684 117.429 183.850 1.00 131.34 631 TYR G N 1
ATOM 10769 C CA . TYR G 1 647 ? 149.013 117.357 185.135 1.00 131.34 631 TYR G CA 1
ATOM 10770 C C . TYR G 1 647 ? 149.315 118.613 185.927 1.00 131.34 631 TYR G C 1
ATOM 10771 O O . TYR G 1 647 ? 150.383 119.209 185.777 1.00 131.34 631 TYR G O 1
ATOM 10780 N N . ASP G 1 648 ? 148.369 119.013 186.763 1.00 144.19 632 ASP G N 1
ATOM 10781 C CA . ASP G 1 648 ? 148.497 120.229 187.544 1.00 144.19 632 ASP G CA 1
ATOM 10782 C C . ASP G 1 648 ? 148.779 119.889 188.997 1.00 144.19 632 ASP G C 1
ATOM 10783 O O . ASP G 1 648 ? 148.303 118.876 189.513 1.00 144.19 632 ASP G O 1
ATOM 10788 N N . VAL G 1 649 ? 149.564 120.738 189.645 1.00 141.44 633 VAL G N 1
ATOM 10789 C CA . VAL G 1 649 ? 149.979 120.554 191.025 1.00 141.44 633 VAL G CA 1
ATOM 10790 C C . VAL G 1 649 ? 149.985 121.920 191.690 1.00 141.44 633 VAL G C 1
ATOM 10791 O O . VAL G 1 649 ? 150.414 122.905 191.081 1.00 141.44 633 VAL G O 1
ATOM 10795 N N . ASP G 1 650 ? 149.502 121.986 192.928 1.00 148.60 634 ASP G N 1
ATOM 10796 C CA . ASP G 1 650 ? 149.394 123.269 193.608 1.00 148.60 634 ASP G CA 1
ATOM 10797 C C . ASP G 1 650 ? 150.738 123.979 193.650 1.00 148.60 634 ASP G C 1
ATOM 10798 O O . ASP G 1 650 ? 151.781 123.361 193.873 1.00 148.60 634 ASP G O 1
ATOM 10803 N N . ARG G 1 651 ? 150.697 125.294 193.444 1.00 142.85 635 ARG G N 1
ATOM 10804 C CA . ARG G 1 651 ? 151.916 126.081 193.330 1.00 142.85 635 ARG G CA 1
ATOM 10805 C C . ARG G 1 651 ? 152.816 125.927 194.548 1.00 142.85 635 ARG G C 1
ATOM 10806 O O . ARG G 1 651 ? 154.040 126.019 194.425 1.00 142.85 635 ARG G O 1
ATOM 10814 N N . HIS G 1 652 ? 152.245 125.674 195.722 1.00 151.19 636 HIS G N 1
ATOM 10815 C CA . HIS G 1 652 ? 153.062 125.638 196.926 1.00 151.19 636 HIS G CA 1
ATOM 10816 C C . HIS G 1 652 ? 153.766 124.308 197.137 1.00 151.19 636 HIS G C 1
ATOM 10817 O O . HIS G 1 652 ? 154.666 124.237 197.977 1.00 151.19 636 HIS G O 1
ATOM 10824 N N . GLU G 1 653 ? 153.389 123.260 196.415 1.00 152.78 637 GLU G N 1
ATOM 10825 C CA . GLU G 1 653 ? 154.014 121.969 196.640 1.00 152.78 637 GLU G CA 1
ATOM 10826 C C . GLU G 1 653 ? 155.461 121.976 196.168 1.00 152.78 637 GLU G C 1
ATOM 10827 O O . GLU G 1 653 ? 155.858 122.750 195.297 1.00 152.78 637 GLU G O 1
ATOM 10833 N N . ASP G 1 654 ? 156.256 121.099 196.766 1.00 156.22 638 ASP G N 1
ATOM 10834 C CA . ASP G 1 654 ? 157.658 120.996 196.398 1.00 156.22 638 ASP G CA 1
ATOM 10835 C C . ASP G 1 654 ? 157.785 120.399 195.004 1.00 156.22 638 ASP G C 1
ATOM 10836 O O . ASP G 1 654 ? 157.184 119.365 194.703 1.00 156.22 638 ASP G O 1
ATOM 10841 N N . ALA G 1 655 ? 158.576 121.054 194.155 1.00 153.07 639 ALA G N 1
ATOM 10842 C CA . ALA G 1 655 ? 158.718 120.599 192.778 1.00 153.07 639 ALA G CA 1
ATOM 10843 C C . ALA G 1 655 ? 159.307 119.199 192.711 1.00 153.07 639 ALA G C 1
ATOM 10844 O O . ALA G 1 655 ? 158.720 118.306 192.092 1.00 153.07 639 ALA G O 1
ATOM 10846 N N . ASP G 1 656 ? 160.474 118.995 193.324 1.00 155.69 640 ASP G N 1
ATOM 10847 C CA . ASP G 1 656 ? 161.129 117.694 193.265 1.00 155.69 640 ASP G CA 1
ATOM 10848 C C . ASP G 1 656 ? 160.223 116.589 193.785 1.00 155.69 640 ASP G C 1
ATOM 10849 O O . ASP G 1 656 ? 160.216 115.480 193.245 1.00 155.69 640 ASP G O 1
ATOM 10854 N N . LYS G 1 657 ? 159.455 116.873 194.835 1.00 148.56 641 LYS G N 1
ATOM 10855 C CA . LYS G 1 657 ? 158.558 115.870 195.396 1.00 148.56 641 LYS G CA 1
ATOM 10856 C C . LYS G 1 657 ? 157.545 115.398 194.361 1.00 148.56 641 LYS G C 1
ATOM 10857 O O . LYS G 1 657 ? 157.416 114.196 194.099 1.00 148.56 641 LYS G O 1
ATOM 10863 N N . ALA G 1 658 ? 156.829 116.338 193.746 1.00 144.08 642 ALA G N 1
ATOM 10864 C CA . ALA G 1 658 ? 155.829 115.973 192.751 1.00 144.08 642 ALA G CA 1
ATOM 10865 C C . ALA G 1 658 ? 156.466 115.307 191.542 1.00 144.08 642 ALA G C 1
ATOM 10866 O O . ALA G 1 658 ? 155.912 114.350 190.992 1.00 144.08 642 ALA G O 1
ATOM 10868 N N . ASN G 1 659 ? 157.611 115.813 191.094 1.00 144.71 643 ASN G N 1
ATOM 10869 C CA . ASN G 1 659 ? 158.260 115.215 189.936 1.00 144.71 643 ASN G CA 1
ATOM 10870 C C . ASN G 1 659 ? 158.669 113.777 190.219 1.00 144.71 643 ASN G C 1
ATOM 10871 O O . ASN G 1 659 ? 158.497 112.897 189.369 1.00 144.71 643 ASN G O 1
ATOM 10876 N N . GLN G 1 660 ? 159.205 113.515 191.411 1.00 143.50 644 GLN G N 1
ATOM 10877 C CA . GLN G 1 660 ? 159.560 112.151 191.774 1.00 143.50 644 GLN G CA 1
ATOM 10878 C C . GLN G 1 660 ? 158.323 111.276 191.871 1.00 143.50 644 GLN G C 1
ATOM 10879 O O . GLN G 1 660 ? 158.360 110.093 191.518 1.00 143.50 644 GLN G O 1
ATOM 10885 N N . ALA G 1 661 ? 157.213 111.841 192.345 1.00 140.15 645 ALA G N 1
ATOM 10886 C CA . ALA G 1 661 ? 155.968 111.083 192.366 1.00 140.15 645 ALA G CA 1
ATOM 10887 C C . ALA G 1 661 ? 155.548 110.683 190.960 1.00 140.15 645 ALA G C 1
ATOM 10888 O O . ALA G 1 661 ? 155.175 109.529 190.717 1.00 140.15 645 ALA G O 1
ATOM 10890 N N . LEU G 1 662 ? 155.598 111.626 190.023 1.00 133.50 646 LEU G N 1
ATOM 10891 C CA . LEU G 1 662 ? 155.232 111.317 188.645 1.00 133.50 646 LEU G CA 1
ATOM 10892 C C . LEU G 1 662 ? 156.167 110.275 188.049 1.00 133.50 646 LEU G C 1
ATOM 10893 O O . LEU G 1 662 ? 155.729 109.386 187.308 1.00 133.50 646 LEU G O 1
ATOM 10898 N N . LYS G 1 663 ? 157.461 110.377 188.349 1.00 138.22 647 LYS G N 1
ATOM 10899 C CA . LYS G 1 663 ? 158.404 109.378 187.861 1.00 138.22 647 LYS G CA 1
ATOM 10900 C C . LYS G 1 663 ? 158.081 108.000 188.416 1.00 138.22 647 LYS G C 1
ATOM 10901 O O . LYS G 1 663 ? 158.148 107.003 187.692 1.00 138.22 647 LYS G O 1
ATOM 10907 N N . ASP G 1 664 ? 157.729 107.922 189.699 1.00 142.13 648 ASP G N 1
ATOM 10908 C CA . ASP G 1 664 ? 157.345 106.636 190.269 1.00 142.13 648 ASP G CA 1
ATOM 10909 C C . ASP G 1 664 ? 156.086 106.099 189.607 1.00 142.13 648 ASP G C 1
ATOM 10910 O O . ASP G 1 664 ? 155.969 104.893 189.367 1.00 142.13 648 ASP G O 1
ATOM 10915 N N . ALA G 1 665 ? 155.135 106.981 189.304 1.00 138.43 649 ALA G N 1
ATOM 10916 C CA . ALA G 1 665 ? 153.920 106.550 188.623 1.00 138.43 649 ALA G CA 1
ATOM 10917 C C . ALA G 1 665 ? 154.243 105.945 187.267 1.00 138.43 649 ALA G C 1
ATOM 10918 O O . ALA G 1 665 ? 153.779 104.849 186.933 1.00 138.43 649 ALA G O 1
ATOM 10920 N N . VAL G 1 666 ? 155.035 106.653 186.466 1.00 138.31 650 VAL G N 1
ATOM 10921 C CA . VAL G 1 666 ? 155.414 106.130 185.159 1.00 138.31 650 VAL G CA 1
ATOM 10922 C C . VAL G 1 666 ? 156.171 104.819 185.306 1.00 138.31 650 VAL G C 1
ATOM 10923 O O . VAL G 1 666 ? 155.968 103.879 184.530 1.00 138.31 650 VAL G O 1
ATOM 10927 N N . ALA G 1 667 ? 157.054 104.730 186.301 1.00 142.07 651 ALA G N 1
ATOM 10928 C CA . ALA G 1 667 ? 157.821 103.505 186.489 1.00 142.07 651 ALA G CA 1
ATOM 10929 C C . ALA G 1 667 ? 156.909 102.329 186.793 1.00 142.07 651 ALA G C 1
ATOM 10930 O O . ALA G 1 667 ? 157.089 101.236 186.245 1.00 142.07 651 ALA G O 1
ATOM 10932 N N . GLU G 1 668 ? 155.922 102.531 187.665 1.00 146.71 652 GLU G N 1
ATOM 10933 C CA . GLU G 1 668 ? 154.968 101.465 187.935 1.00 146.71 652 GLU G CA 1
ATOM 10934 C C . GLU G 1 668 ? 154.163 101.117 186.695 1.00 146.71 652 GLU G C 1
ATOM 10935 O O . GLU G 1 668 ? 153.851 99.943 186.468 1.00 146.71 652 GLU G O 1
ATOM 10941 N N . LEU G 1 669 ? 153.822 102.119 185.884 1.00 143.30 653 LEU G N 1
ATOM 10942 C CA . LEU G 1 669 ? 153.133 101.846 184.629 1.00 143.30 653 LEU G CA 1
ATOM 10943 C C . LEU G 1 669 ? 153.957 100.928 183.742 1.00 143.30 653 LEU G C 1
ATOM 10944 O O . LEU G 1 669 ? 153.459 99.906 183.261 1.00 143.30 653 LEU G O 1
ATOM 10949 N N . MET G 1 670 ? 155.225 101.273 183.523 1.00 153.30 654 MET G N 1
ATOM 10950 C CA . MET G 1 670 ? 156.089 100.468 182.671 1.00 153.30 654 MET G CA 1
ATOM 10951 C C . MET G 1 670 ? 156.298 99.059 183.209 1.00 153.30 654 MET G C 1
ATOM 10952 O O . MET G 1 670 ? 156.798 98.201 182.476 1.00 153.30 654 MET G O 1
ATOM 10957 N N . GLU G 1 671 ? 155.936 98.797 184.463 1.00 161.88 655 GLU G N 1
ATOM 10958 C CA . GLU G 1 671 ? 156.023 97.441 184.982 1.00 161.88 655 GLU G CA 1
ATOM 10959 C C . GLU G 1 671 ? 154.812 96.603 184.614 1.00 161.88 655 GLU G C 1
ATOM 10960 O O . GLU G 1 671 ? 154.899 95.372 184.634 1.00 161.88 655 GLU G O 1
ATOM 10966 N N . ASN G 1 672 ? 153.692 97.237 184.288 1.00 159.48 656 ASN G N 1
ATOM 10967 C CA . ASN G 1 672 ? 152.511 96.511 183.842 1.00 159.48 656 ASN G CA 1
ATOM 10968 C C . ASN G 1 672 ? 152.823 95.848 182.510 1.00 159.48 656 ASN G C 1
ATOM 10969 O O . ASN G 1 672 ? 152.941 96.526 181.485 1.00 159.48 656 ASN G O 1
ATOM 10974 N N . GLU G 1 673 ? 152.961 94.523 182.525 1.00 163.73 657 GLU G N 1
ATOM 10975 C CA . GLU G 1 673 ? 153.343 93.806 181.315 1.00 163.73 657 GLU G CA 1
ATOM 10976 C C . GLU G 1 673 ? 152.374 94.063 180.173 1.00 163.73 657 GLU G C 1
ATOM 10977 O O . GLU G 1 673 ? 152.796 94.183 179.017 1.00 163.73 657 GLU G O 1
ATOM 10983 N N . GLU G 1 674 ? 151.080 94.159 180.473 1.00 162.46 658 GLU G N 1
ATOM 10984 C CA . GLU G 1 674 ? 150.093 94.359 179.422 1.00 162.46 658 GLU G CA 1
ATOM 10985 C C . GLU G 1 674 ? 150.297 95.682 178.699 1.00 162.46 658 GLU G C 1
ATOM 10986 O O . GLU G 1 674 ? 150.100 95.756 177.482 1.00 162.46 658 GLU G O 1
ATOM 10992 N N . ILE G 1 675 ? 150.687 96.730 179.418 1.00 149.48 659 ILE G N 1
ATOM 10993 C CA . ILE G 1 675 ? 150.879 98.031 178.792 1.00 149.48 659 ILE G CA 1
ATOM 10994 C C . ILE G 1 675 ? 152.256 98.162 178.154 1.00 149.48 659 ILE G C 1
ATOM 10995 O O . ILE G 1 675 ? 152.378 98.758 177.079 1.00 149.48 659 ILE G O 1
ATOM 11000 N N . ARG G 1 676 ? 153.293 97.616 178.792 1.00 154.11 660 ARG G N 1
ATOM 11001 C CA . ARG G 1 676 ? 154.655 97.770 178.289 1.00 154.11 660 ARG G CA 1
ATOM 11002 C C . ARG G 1 676 ? 154.749 97.431 176.809 1.00 154.11 660 ARG G C 1
ATOM 11003 O O . ARG G 1 676 ? 155.498 98.071 176.064 1.00 154.11 660 ARG G O 1
ATOM 11011 N N . GLY G 1 677 ? 153.993 96.432 176.363 1.00 151.19 661 GLY G N 1
ATOM 11012 C CA . GLY G 1 677 ? 153.985 96.078 174.959 1.00 151.19 661 GLY G CA 1
ATOM 11013 C C . GLY G 1 677 ? 153.456 97.156 174.041 1.00 151.19 661 GLY G C 1
ATOM 11014 O O . GLY G 1 677 ? 153.573 97.011 172.820 1.00 151.19 661 GLY G O 1
ATOM 11015 N N . LEU G 1 678 ? 152.887 98.226 174.587 1.00 141.98 662 LEU G N 1
ATOM 11016 C CA . LEU G 1 678 ? 152.308 99.278 173.769 1.00 141.98 662 LEU G CA 1
ATOM 11017 C C . LEU G 1 678 ? 153.184 100.514 173.665 1.00 141.98 662 LEU G C 1
ATOM 11018 O O . LEU G 1 678 ? 152.904 101.377 172.832 1.00 141.98 662 LEU G O 1
ATOM 11023 N N . ILE G 1 679 ? 154.229 100.625 174.473 1.00 141.33 663 ILE G N 1
ATOM 11024 C CA . ILE G 1 679 ? 155.080 101.806 174.484 1.00 141.33 663 ILE G CA 1
ATOM 11025 C C . ILE G 1 679 ? 156.363 101.499 173.732 1.00 141.33 663 ILE G C 1
ATOM 11026 O O . ILE G 1 679 ? 157.016 100.481 173.990 1.00 141.33 663 ILE G O 1
ATOM 11031 N N . ILE G 1 680 ? 156.730 102.378 172.809 1.00 147.97 664 ILE G N 1
ATOM 11032 C CA . ILE G 1 680 ? 157.946 102.236 172.021 1.00 147.97 664 ILE G CA 1
ATOM 11033 C C . ILE G 1 680 ? 159.031 103.068 172.685 1.00 147.97 664 ILE G C 1
ATOM 11034 O O . ILE G 1 680 ? 158.921 104.295 172.769 1.00 147.97 664 ILE G O 1
ATOM 11039 N N . GLY G 1 681 ? 160.080 102.406 173.156 1.00 154.96 665 GLY G N 1
ATOM 11040 C CA . GLY G 1 681 ? 161.221 103.110 173.701 1.00 154.96 665 GLY G CA 1
ATOM 11041 C C . GLY G 1 681 ? 161.075 103.482 175.160 1.00 154.96 665 GLY G C 1
ATOM 11042 O O . GLY G 1 681 ? 160.690 102.651 175.985 1.00 154.96 665 GLY G O 1
ATOM 11043 N N . GLU G 1 682 ? 161.383 104.732 175.488 1.00 158.55 666 GLU G N 1
ATOM 11044 C CA . GLU G 1 682 ? 161.380 105.184 176.864 1.00 158.55 666 GLU G CA 1
ATOM 11045 C C . GLU G 1 682 ? 160.526 106.433 177.019 1.00 158.55 666 GLU G C 1
ATOM 11046 O O . GLU G 1 682 ? 160.411 107.232 176.087 1.00 158.55 666 GLU G O 1
ATOM 11052 N N . PRO G 1 683 ? 159.919 106.628 178.183 1.00 144.94 667 PRO G N 1
ATOM 11053 C CA . PRO G 1 683 ? 159.222 107.886 178.444 1.00 144.94 667 PRO G CA 1
ATOM 11054 C C . PRO G 1 683 ? 160.197 109.046 178.430 1.00 144.94 667 PRO G C 1
ATOM 11055 O O . PRO G 1 683 ? 161.412 108.874 178.517 1.00 144.94 667 PRO G O 1
ATOM 11059 N N . ASN G 1 684 ? 159.646 110.245 178.320 1.00 141.39 668 ASN G N 1
ATOM 11060 C CA . ASN G 1 684 ? 160.441 111.464 178.226 1.00 141.39 668 ASN G CA 1
ATOM 11061 C C . ASN G 1 684 ? 159.861 112.493 179.187 1.00 141.39 668 ASN G C 1
ATOM 11062 O O . ASN G 1 684 ? 158.855 113.137 178.881 1.00 141.39 668 ASN G O 1
ATOM 11067 N N . PHE G 1 685 ? 160.499 112.654 180.343 1.00 142.18 669 PHE G N 1
ATOM 11068 C CA . PHE G 1 685 ? 160.049 113.608 181.347 1.00 142.18 669 PHE G CA 1
ATOM 11069 C C . PHE G 1 685 ? 160.569 114.990 180.991 1.00 142.18 669 PHE G C 1
ATOM 11070 O O . PHE G 1 685 ? 161.770 115.169 180.771 1.00 142.18 669 PHE G O 1
ATOM 11078 N N . ALA G 1 686 ? 159.668 115.961 180.940 1.00 134.04 670 ALA G N 1
ATOM 11079 C CA . ALA G 1 686 ? 160.053 117.315 180.588 1.00 134.04 670 ALA G CA 1
ATOM 11080 C C . ALA G 1 686 ? 160.199 118.223 181.793 1.00 134.04 670 ALA G C 1
ATOM 11081 O O . ALA G 1 686 ? 160.727 119.329 181.655 1.00 134.04 670 ALA G O 1
ATOM 11083 N N . GLY G 1 687 ? 159.749 117.794 182.965 1.00 137.46 671 GLY G N 1
ATOM 11084 C CA . GLY G 1 687 ? 159.766 118.678 184.112 1.00 137.46 671 GLY G CA 1
ATOM 11085 C C . GLY G 1 687 ? 158.634 119.688 184.034 1.00 137.46 671 GLY G C 1
ATOM 11086 O O . GLY G 1 687 ? 157.649 119.498 183.322 1.00 137.46 671 GLY G O 1
ATOM 11087 N N . ILE G 1 688 ? 158.781 120.778 184.781 1.00 132.67 672 ILE G N 1
ATOM 11088 C CA . ILE G 1 688 ? 157.762 121.816 184.778 1.00 132.67 672 ILE G CA 1
ATOM 11089 C C . ILE G 1 688 ? 157.674 122.420 183.387 1.00 132.67 672 ILE G C 1
ATOM 11090 O O . ILE G 1 688 ? 158.690 122.590 182.705 1.00 132.67 672 ILE G O 1
ATOM 11095 N N . VAL G 1 689 ? 156.458 122.731 182.946 1.00 131.39 673 VAL G N 1
ATOM 11096 C CA . VAL G 1 689 ? 156.277 123.264 181.602 1.00 131.39 673 VAL G CA 1
ATOM 11097 C C . VAL G 1 689 ? 155.419 124.515 181.627 1.00 131.39 673 VAL G C 1
ATOM 11098 O O . VAL G 1 689 ? 154.957 124.979 180.581 1.00 131.39 673 VAL G O 1
ATOM 11102 N N . GLY G 1 690 ? 155.192 125.072 182.807 1.00 136.17 674 GLY G N 1
ATOM 11103 C CA . GLY G 1 690 ? 154.424 126.296 182.869 1.00 136.17 674 GLY G CA 1
ATOM 11104 C C . GLY G 1 690 ? 153.875 126.600 184.242 1.00 136.17 674 GLY G C 1
ATOM 11105 O O . GLY G 1 690 ? 153.589 125.689 185.020 1.00 136.17 674 GLY G O 1
ATOM 11106 N N . LEU G 1 691 ? 153.723 127.880 184.553 1.00 140.21 675 LEU G N 1
ATOM 11107 C CA . LEU G 1 691 ? 153.193 128.312 185.833 1.00 140.21 675 LEU G CA 1
ATOM 11108 C C . LEU G 1 691 ? 151.887 129.049 185.608 1.00 140.21 675 LEU G C 1
ATOM 11109 O O . LEU G 1 691 ? 151.739 129.769 184.618 1.00 140.21 675 LEU G O 1
ATOM 11114 N N . SER G 1 692 ? 150.949 128.865 186.518 1.00 149.80 676 SER G N 1
ATOM 11115 C CA . SER G 1 692 ? 149.735 129.656 186.568 1.00 149.80 676 SER G CA 1
ATOM 11116 C C . SER G 1 692 ? 149.704 130.422 187.881 1.00 149.80 676 SER G C 1
ATOM 11117 O O . SER G 1 692 ? 150.632 130.355 188.689 1.00 149.80 676 SER G O 1
ATOM 11120 N N . ASN G 1 693 ? 148.620 131.163 188.095 1.00 154.63 677 ASN G N 1
ATOM 11121 C CA . ASN G 1 693 ? 148.463 131.845 189.369 1.00 154.63 677 ASN G CA 1
ATOM 11122 C C . ASN G 1 693 ? 148.290 130.867 190.517 1.00 154.63 677 ASN G C 1
ATOM 11123 O O . ASN G 1 693 ? 148.478 131.249 191.675 1.00 154.63 677 ASN G O 1
ATOM 11128 N N . THR G 1 694 ? 147.939 129.620 190.225 1.00 152.42 678 THR G N 1
ATOM 11129 C CA . THR G 1 694 ? 147.662 128.640 191.261 1.00 152.42 678 THR G CA 1
ATOM 11130 C C . THR G 1 694 ? 148.455 127.357 191.135 1.00 152.42 678 THR G C 1
ATOM 11131 O O . THR G 1 694 ? 148.662 126.689 192.153 1.00 152.42 678 THR G O 1
ATOM 11135 N N . ALA G 1 695 ? 148.903 126.980 189.944 1.00 148.09 679 ALA G N 1
ATOM 11136 C CA . ALA G 1 695 ? 149.466 125.655 189.769 1.00 148.09 679 ALA G CA 1
ATOM 11137 C C . ALA G 1 695 ? 150.580 125.691 188.742 1.00 148.09 679 ALA G C 1
ATOM 11138 O O . ALA G 1 695 ? 150.612 126.547 187.857 1.00 148.09 679 ALA G O 1
ATOM 11140 N N . PHE G 1 696 ? 151.495 124.740 188.876 1.00 138.27 680 PHE G N 1
ATOM 11141 C CA . PHE G 1 696 ? 152.501 124.475 187.867 1.00 138.27 680 PHE G CA 1
ATOM 11142 C C . PHE G 1 696 ? 152.207 123.117 187.255 1.00 138.27 680 PHE G C 1
ATOM 11143 O O . PHE G 1 696 ? 151.625 122.246 187.903 1.00 138.27 680 PHE G O 1
ATOM 11151 N N . THR G 1 697 ? 152.603 122.945 186.001 1.00 134.31 681 THR G N 1
ATOM 11152 C CA . THR G 1 697 ? 152.184 121.804 185.205 1.00 134.31 681 THR G CA 1
ATOM 11153 C C . THR G 1 697 ? 153.368 120.901 184.903 1.00 134.31 681 THR G C 1
ATOM 11154 O O . THR G 1 697 ? 154.377 121.355 184.357 1.00 134.31 681 THR G O 1
ATOM 11158 N N . LEU G 1 698 ? 153.236 119.629 185.250 1.00 131.03 682 LEU G N 1
ATOM 11159 C CA . LEU G 1 698 ? 154.205 118.615 184.880 1.00 131.03 682 LEU G CA 1
ATOM 11160 C C . LEU G 1 698 ? 153.776 117.962 183.579 1.00 131.03 682 LEU G C 1
ATOM 11161 O O . LEU G 1 698 ? 152.593 117.947 183.236 1.00 131.03 682 LEU G O 1
ATOM 11166 N N . ARG G 1 699 ? 154.747 117.423 182.852 1.00 128.90 683 ARG G N 1
ATOM 11167 C CA . ARG G 1 699 ? 154.492 116.834 181.549 1.00 128.90 683 ARG G CA 1
ATOM 11168 C C . ARG G 1 699 ? 155.348 115.597 181.357 1.00 128.90 683 ARG G C 1
ATOM 11169 O O . ARG G 1 699 ? 156.523 115.581 181.728 1.00 128.90 683 ARG G O 1
ATOM 11177 N N . VAL G 1 700 ? 154.752 114.567 180.770 1.00 128.79 684 VAL G N 1
ATOM 11178 C CA . VAL G 1 700 ? 155.457 113.350 180.397 1.00 128.79 684 VAL G CA 1
ATOM 11179 C C . VAL G 1 700 ? 154.986 112.955 179.008 1.00 128.79 684 VAL G C 1
ATOM 11180 O O . VAL G 1 700 ? 153.808 113.110 178.677 1.00 128.79 684 VAL G O 1
ATOM 11184 N N . SER G 1 701 ? 155.907 112.465 178.187 1.00 137.16 685 SER G N 1
ATOM 11185 C CA . SER G 1 701 ? 155.622 112.143 176.798 1.00 137.16 685 SER G CA 1
ATOM 11186 C C . SER G 1 701 ? 155.906 110.676 176.528 1.00 137.16 685 SER G C 1
ATOM 11187 O O . SER G 1 701 ? 156.661 110.035 177.263 1.00 137.16 685 SER G O 1
ATOM 11190 N N . PHE G 1 702 ? 155.303 110.151 175.469 1.00 132.97 686 PHE G N 1
ATOM 11191 C CA . PHE G 1 702 ? 155.482 108.764 175.084 1.00 132.97 686 PHE G CA 1
ATOM 11192 C C . PHE G 1 702 ? 155.551 108.649 173.573 1.00 132.97 686 PHE G C 1
ATOM 11193 O O . PHE G 1 702 ? 155.530 109.642 172.845 1.00 132.97 686 PHE G O 1
ATOM 11201 N N . THR G 1 703 ? 155.642 107.409 173.113 1.00 137.98 687 THR G N 1
ATOM 11202 C CA . THR G 1 703 ? 155.578 107.077 171.697 1.00 137.98 687 THR G CA 1
ATOM 11203 C C . THR G 1 703 ? 155.097 105.641 171.617 1.00 137.98 687 THR G C 1
ATOM 11204 O O . THR G 1 703 ? 155.818 104.722 172.013 1.00 137.98 687 THR G O 1
ATOM 11208 N N . THR G 1 704 ? 153.885 105.444 171.121 1.00 136.92 688 THR G N 1
ATOM 11209 C CA . THR G 1 704 ? 153.210 104.167 171.256 1.00 136.92 688 THR G CA 1
ATOM 11210 C C . THR G 1 704 ? 152.878 103.580 169.894 1.00 136.92 688 THR G C 1
ATOM 11211 O O . THR G 1 704 ? 152.924 104.260 168.869 1.00 136.92 688 THR G O 1
ATOM 11215 N N . LEU G 1 705 ? 152.542 102.291 169.904 1.00 135.65 689 LEU G N 1
ATOM 11216 C CA . LEU G 1 705 ? 151.969 101.659 168.735 1.00 135.65 689 LEU G CA 1
ATOM 11217 C C . LEU G 1 705 ? 150.758 102.457 168.274 1.00 135.65 689 LEU G C 1
ATOM 11218 O O . LEU G 1 705 ? 150.065 103.070 169.085 1.00 135.65 689 LEU G O 1
ATOM 11223 N N . PRO G 1 706 ? 150.487 102.472 166.976 1.00 132.48 690 PRO G N 1
ATOM 11224 C CA . PRO G 1 706 ? 149.390 103.294 166.471 1.00 132.48 690 PRO G CA 1
ATOM 11225 C C . PRO G 1 706 ? 148.062 102.847 167.047 1.00 132.48 690 PRO G C 1
ATOM 11226 O O . PRO G 1 706 ? 147.863 101.676 167.372 1.00 132.48 690 PRO G O 1
ATOM 11230 N N . LEU G 1 707 ? 147.156 103.808 167.192 1.00 129.55 691 LEU G N 1
ATOM 11231 C CA . LEU G 1 707 ? 145.785 103.607 167.639 1.00 129.55 691 LEU G CA 1
ATOM 11232 C C . LEU G 1 707 ? 145.678 103.162 169.088 1.00 129.55 691 LEU G C 1
ATOM 11233 O O . LEU G 1 707 ? 144.566 102.918 169.558 1.00 129.55 691 LEU G O 1
ATOM 11238 N N . LYS G 1 708 ? 146.785 103.045 169.815 1.00 128.10 692 LYS G N 1
ATOM 11239 C CA . LYS G 1 708 ? 146.757 102.602 171.200 1.00 128.10 692 LYS G CA 1
ATOM 11240 C C . LYS G 1 708 ? 147.055 103.730 172.173 1.00 128.10 692 LYS G C 1
ATOM 11241 O O . LYS G 1 708 ? 147.313 103.472 173.350 1.00 128.10 692 LYS G O 1
ATOM 11247 N N . GLN G 1 709 ? 147.038 104.976 171.704 1.00 129.33 693 GLN G N 1
ATOM 11248 C CA . GLN G 1 709 ? 147.390 106.092 172.571 1.00 129.33 693 GLN G CA 1
ATOM 11249 C C . GLN G 1 709 ? 146.469 106.164 173.778 1.00 129.33 693 GLN G C 1
ATOM 11250 O O . GLN G 1 709 ? 146.928 106.299 174.915 1.00 129.33 693 GLN G O 1
ATOM 11256 N N . TRP G 1 710 ? 145.163 106.075 173.550 1.00 125.64 694 TRP G N 1
ATOM 11257 C CA . TRP G 1 710 ? 144.211 106.350 174.614 1.00 125.64 694 TRP G CA 1
ATOM 11258 C C . TRP G 1 710 ? 144.270 105.329 175.738 1.00 125.64 694 TRP G C 1
ATOM 11259 O O . TRP G 1 710 ? 144.108 105.700 176.904 1.00 125.64 694 TRP G O 1
ATOM 11270 N N . THR G 1 711 ? 144.486 104.055 175.423 1.00 122.14 695 THR G N 1
ATOM 11271 C CA . THR G 1 711 ? 144.638 103.065 176.481 1.00 122.14 695 THR G CA 1
ATOM 11272 C C . THR G 1 711 ? 145.808 103.421 177.386 1.00 122.14 695 THR G C 1
ATOM 11273 O O . THR G 1 711 ? 145.697 103.379 178.620 1.00 122.14 695 THR G O 1
ATOM 11277 N N . VAL G 1 712 ? 146.936 103.794 176.784 1.00 120.95 696 VAL G N 1
ATOM 11278 C CA . VAL G 1 712 ? 148.099 104.197 177.562 1.00 120.95 696 VAL G CA 1
ATOM 11279 C C . VAL G 1 712 ? 147.783 105.430 178.389 1.00 120.95 696 VAL G C 1
ATOM 11280 O O . VAL G 1 712 ? 148.135 105.506 179.570 1.00 120.95 696 VAL G O 1
ATOM 11284 N N . ARG G 1 713 ? 147.131 106.420 177.784 1.00 123.95 697 ARG G N 1
ATOM 11285 C CA . ARG G 1 713 ? 146.807 107.639 178.513 1.00 123.95 697 ARG G CA 1
ATOM 11286 C C . ARG G 1 713 ? 145.931 107.341 179.718 1.00 123.95 697 ARG G C 1
ATOM 11287 O O . ARG G 1 713 ? 146.129 107.910 180.796 1.00 123.95 697 ARG G O 1
ATOM 11295 N N . PHE G 1 714 ? 144.969 106.436 179.563 1.00 123.51 698 PHE G N 1
ATOM 11296 C CA . PHE G 1 714 ? 144.069 106.120 180.664 1.00 123.51 698 PHE G CA 1
ATOM 11297 C C . PHE G 1 714 ? 144.801 105.392 181.781 1.00 123.51 698 PHE G C 1
ATOM 11298 O O . PHE G 1 714 ? 144.644 105.727 182.964 1.00 123.51 698 PHE G O 1
ATOM 11306 N N . ALA G 1 715 ? 145.592 104.377 181.431 1.00 123.27 699 ALA G N 1
ATOM 11307 C CA . ALA G 1 715 ? 146.367 103.689 182.456 1.00 123.27 699 ALA G CA 1
ATOM 11308 C C . ALA G 1 715 ? 147.286 104.661 183.180 1.00 123.27 699 ALA G C 1
ATOM 11309 O O . ALA G 1 715 ? 147.426 104.604 184.411 1.00 123.27 699 ALA G O 1
ATOM 11311 N N . LEU G 1 716 ? 147.907 105.572 182.432 1.00 123.26 700 LEU G N 1
ATOM 11312 C CA . LEU G 1 716 ? 148.793 106.551 183.041 1.00 123.26 700 LEU G CA 1
ATOM 11313 C C . LEU G 1 716 ? 148.036 107.458 183.994 1.00 123.26 700 LEU G C 1
ATOM 11314 O O . LEU G 1 716 ? 148.535 107.781 185.073 1.00 123.26 700 LEU G O 1
ATOM 11319 N N . ASP G 1 717 ? 146.835 107.888 183.614 1.00 132.41 701 ASP G N 1
ATOM 11320 C CA . ASP G 1 717 ? 146.071 108.758 184.501 1.00 132.41 701 ASP G CA 1
ATOM 11321 C C . ASP G 1 717 ? 145.685 108.035 185.781 1.00 132.41 701 ASP G C 1
ATOM 11322 O O . ASP G 1 717 ? 145.737 108.617 186.872 1.00 132.41 701 ASP G O 1
ATOM 11327 N N . SER G 1 718 ? 145.300 106.765 185.673 1.00 126.95 702 SER G N 1
ATOM 11328 C CA . SER G 1 718 ? 144.991 106.004 186.878 1.00 126.95 702 SER G CA 1
ATOM 11329 C C . SER G 1 718 ? 146.202 105.934 187.799 1.00 126.95 702 SER G C 1
ATOM 11330 O O . SER G 1 718 ? 146.114 106.252 188.996 1.00 126.95 702 SER G O 1
ATOM 11333 N N . GLN G 1 719 ? 147.345 105.519 187.254 1.00 129.57 703 GLN G N 1
ATOM 11334 C CA . GLN G 1 719 ? 148.546 105.421 188.074 1.00 129.57 703 GLN G CA 1
ATOM 11335 C C . GLN G 1 719 ? 148.930 106.772 188.659 1.00 129.57 703 GLN G C 1
ATOM 11336 O O . GLN G 1 719 ? 149.399 106.851 189.801 1.00 129.57 703 GLN G O 1
ATOM 11342 N N . VAL G 1 720 ? 148.728 107.847 187.902 1.00 126.49 704 VAL G N 1
ATOM 11343 C CA . VAL G 1 720 ? 149.111 109.164 188.385 1.00 126.49 704 VAL G CA 1
ATOM 11344 C C . VAL G 1 720 ? 148.239 109.575 189.553 1.00 126.49 704 VAL G C 1
ATOM 11345 O O . VAL G 1 720 ? 148.734 110.113 190.546 1.00 126.49 704 VAL G O 1
ATOM 11349 N N . LYS G 1 721 ? 146.933 109.340 189.461 1.00 130.22 705 LYS G N 1
ATOM 11350 C CA . LYS G 1 721 ? 146.081 109.643 190.602 1.00 130.22 705 LYS G CA 1
ATOM 11351 C C . LYS G 1 721 ? 146.521 108.853 191.823 1.00 130.22 705 LYS G C 1
ATOM 11352 O O . LYS G 1 721 ? 146.686 109.413 192.917 1.00 130.22 705 LYS G O 1
ATOM 11358 N N . LYS G 1 722 ? 146.735 107.548 191.650 1.00 130.34 706 LYS G N 1
ATOM 11359 C CA . LYS G 1 722 ? 147.094 106.719 192.795 1.00 130.34 706 LYS G CA 1
ATOM 11360 C C . LYS G 1 722 ? 148.373 107.217 193.450 1.00 130.34 706 LYS G C 1
ATOM 11361 O O . LYS G 1 722 ? 148.445 107.364 194.677 1.00 130.34 706 LYS G O 1
ATOM 11367 N N . HIS G 1 723 ? 149.391 107.511 192.647 1.00 132.79 707 HIS G N 1
ATOM 11368 C CA . HIS G 1 723 ? 150.671 107.876 193.232 1.00 132.79 707 HIS G CA 1
ATOM 11369 C C . HIS G 1 723 ? 150.694 109.308 193.742 1.00 132.79 707 HIS G C 1
ATOM 11370 O O . HIS G 1 723 ? 151.404 109.594 194.710 1.00 132.79 707 HIS G O 1
ATOM 11377 N N . PHE G 1 724 ? 149.940 110.220 193.130 1.00 130.72 708 PHE G N 1
ATOM 11378 C CA . PHE G 1 724 ? 149.808 111.543 193.719 1.00 130.72 708 PHE G CA 1
ATOM 11379 C C . PHE G 1 724 ? 149.132 111.472 195.073 1.00 130.72 708 PHE G C 1
ATOM 11380 O O . PHE G 1 724 ? 149.485 112.231 195.981 1.00 130.72 708 PHE G O 1
ATOM 11388 N N . ASP G 1 725 ? 148.164 110.571 195.237 1.00 138.08 709 ASP G N 1
ATOM 11389 C CA . ASP G 1 725 ? 147.563 110.420 196.555 1.00 138.08 709 ASP G CA 1
ATOM 11390 C C . ASP G 1 725 ? 148.551 109.821 197.543 1.00 138.08 709 ASP G C 1
ATOM 11391 O O . ASP G 1 725 ? 148.663 110.297 198.677 1.00 138.08 709 ASP G O 1
ATOM 11396 N N . LEU G 1 726 ? 149.268 108.773 197.139 1.00 136.23 710 LEU G N 1
ATOM 11397 C CA . LEU G 1 726 ? 150.257 108.174 198.030 1.00 136.23 710 LEU G CA 1
ATOM 11398 C C . LEU G 1 726 ? 151.276 109.206 198.492 1.00 136.23 710 LEU G C 1
ATOM 11399 O O . LEU G 1 726 ? 151.479 109.404 199.694 1.00 136.23 710 LEU G O 1
ATOM 11404 N N . ALA G 1 727 ? 151.930 109.878 197.547 1.00 136.80 711 ALA G N 1
ATOM 11405 C CA . ALA G 1 727 ? 152.962 110.837 197.910 1.00 136.80 711 ALA G CA 1
ATOM 11406 C C . ALA G 1 727 ? 152.397 112.112 198.512 1.00 136.80 711 ALA G C 1
ATOM 11407 O O . ALA G 1 727 ? 153.174 112.979 198.919 1.00 136.80 711 ALA G O 1
ATOM 11409 N N . GLY G 1 728 ? 151.080 112.251 198.579 1.00 137.44 712 GLY G N 1
ATOM 11410 C CA . GLY G 1 728 ? 150.499 113.403 199.234 1.00 137.44 712 GLY G CA 1
ATOM 11411 C C . GLY G 1 728 ? 150.647 114.704 198.482 1.00 137.44 712 GLY G C 1
ATOM 11412 O O . GLY G 1 728 ? 150.674 115.767 199.105 1.00 137.44 712 GLY G O 1
ATOM 11413 N N . VAL G 1 729 ? 150.754 114.653 197.162 1.00 138.21 713 VAL G N 1
ATOM 11414 C CA . VAL G 1 729 ? 150.763 115.866 196.357 1.00 138.21 713 VAL G CA 1
ATOM 11415 C C . VAL G 1 729 ? 149.340 116.384 196.233 1.00 138.21 713 VAL G C 1
ATOM 11416 O O . VAL G 1 729 ? 148.420 115.629 195.904 1.00 138.21 713 VAL G O 1
ATOM 11420 N N . ARG G 1 730 ? 149.154 117.671 196.487 1.00 148.80 714 ARG G N 1
ATOM 11421 C CA . ARG G 1 730 ? 147.826 118.258 196.469 1.00 148.80 714 ARG G CA 1
ATOM 11422 C C . ARG G 1 730 ? 147.478 118.743 195.074 1.00 148.80 714 ARG G C 1
ATOM 11423 O O . ARG G 1 730 ? 148.350 119.164 194.313 1.00 148.80 714 ARG G O 1
ATOM 11431 N N . ALA G 1 731 ? 146.195 118.681 194.746 1.00 146.36 715 ALA G N 1
ATOM 11432 C CA . ALA G 1 731 ? 145.711 119.271 193.518 1.00 146.36 715 ALA G CA 1
ATOM 11433 C C . ALA G 1 731 ? 145.702 120.790 193.654 1.00 146.36 715 ALA G C 1
ATOM 11434 O O . ALA G 1 731 ? 145.749 121.318 194.765 1.00 146.36 715 ALA G O 1
ATOM 11436 N N . PRO G 1 732 ? 145.659 121.516 192.539 1.00 145.63 716 PRO G N 1
ATOM 11437 C CA . PRO G 1 732 ? 145.601 122.978 192.626 1.00 145.63 716 PRO G CA 1
ATOM 11438 C C . PRO G 1 732 ? 144.353 123.431 193.355 1.00 145.63 716 PRO G C 1
ATOM 11439 O O . PRO G 1 732 ? 143.307 122.783 193.298 1.00 145.63 716 PRO G O 1
ATOM 11443 N N . VAL G 1 733 ? 144.474 124.558 194.048 1.00 144.58 717 VAL G N 1
ATOM 11444 C CA . VAL G 1 733 ? 143.426 125.067 194.918 1.00 144.58 717 VAL G CA 1
ATOM 11445 C C . VAL G 1 733 ? 143.348 126.573 194.752 1.00 144.58 717 VAL G C 1
ATOM 11446 O O . VAL G 1 733 ? 144.344 127.274 194.952 1.00 144.58 717 VAL G O 1
ATOM 11450 N N . GLN G 1 734 ? 142.168 127.068 194.400 1.00 149.55 718 GLN G N 1
ATOM 11451 C CA . GLN G 1 734 ? 141.965 128.503 194.281 1.00 149.55 718 GLN G CA 1
ATOM 11452 C C . GLN G 1 734 ? 142.210 129.167 195.628 1.00 149.55 718 GLN G C 1
ATOM 11453 O O . GLN G 1 734 ? 141.910 128.590 196.675 1.00 149.55 718 GLN G O 1
ATOM 11459 N N . THR G 1 735 ? 142.758 130.376 195.610 1.00 145.87 719 THR G N 1
ATOM 11460 C CA . THR G 1 735 ? 143.114 131.083 196.831 1.00 145.87 719 THR G CA 1
ATOM 11461 C C . THR G 1 735 ? 142.432 132.441 196.869 1.00 145.87 719 THR G C 1
ATOM 11462 O O . THR G 1 735 ? 142.356 133.132 195.852 1.00 145.87 719 THR G O 1
ATOM 11466 N N . TYR G 1 736 ? 141.952 132.826 198.045 1.00 147.10 720 TYR G N 1
ATOM 11467 C CA . TYR G 1 736 ? 141.274 134.095 198.236 1.00 147.10 720 TYR G CA 1
ATOM 11468 C C . TYR G 1 736 ? 141.930 134.871 199.365 1.00 147.10 720 TYR G C 1
ATOM 11469 O O . TYR G 1 736 ? 142.850 134.395 200.029 1.00 147.10 720 TYR G O 1
ATOM 11478 N N . GLN G 1 737 ? 141.443 136.087 199.573 1.00 142.53 721 GLN G N 1
ATOM 11479 C CA . GLN G 1 737 ? 141.895 136.924 200.670 1.00 142.53 721 GLN G CA 1
ATOM 11480 C C . GLN G 1 737 ? 140.811 137.944 200.952 1.00 142.53 721 GLN G C 1
ATOM 11481 O O . GLN G 1 737 ? 140.346 138.628 200.039 1.00 142.53 721 GLN G O 1
ATOM 11487 N N . VAL G 1 738 ? 140.415 138.049 202.212 1.00 131.00 722 VAL G N 1
ATOM 11488 C CA . VAL G 1 738 ? 139.245 138.821 202.601 1.00 131.00 722 VAL G CA 1
ATOM 11489 C C . VAL G 1 738 ? 139.691 140.136 203.216 1.00 131.00 722 VAL G C 1
ATOM 11490 O O . VAL G 1 738 ? 140.670 140.182 203.966 1.00 131.00 722 VAL G O 1
ATOM 11494 N N . LEU G 1 739 ? 138.973 141.203 202.880 1.00 132.22 723 LEU G N 1
ATOM 11495 C CA . LEU G 1 739 ? 139.216 142.534 203.417 1.00 132.22 723 LEU G CA 1
ATOM 11496 C C . LEU G 1 739 ? 140.621 143.011 203.089 1.00 132.22 723 LEU G C 1
ATOM 11497 O O . LEU G 1 739 ? 140.821 143.757 202.135 1.00 132.22 723 LEU G O 1
#

Secondary structure (DSSP, 8-state):
-HHHHHHHHHHHHHH--HHHHHHHHHHHHHHHTT---SHHHHHHHHHHHHHHHHHHHHHHHHHHHHHHHHTT---TT-EEEETTEEEEEEEE-SSEEEEEETTS-EEEEEGGG-SSEEES-SS-EEEEEEEEEETTS-HHHHHHHHHHHHHHHHH-HHHHTTB-S--EEEEEEEE-SSEEEEEEEEEESTT-HHHHHHHHHHHHHHHHHHTTPPPP---B-B-/-HHHHHHHHHHHHHH--HHHHHHHHHHHHHHHTT---SHHHHHHHHHHHHHHHHHHHHHHHHHHHHHHHHTT---TT-EEEETTEEEEEEEE-SSEEEEEETTS-EEEEEGGG-SSEEES-SS-EEEEEEEEEETTS-HHHHHHHHHHHHHHHHH-HHHHTTB-S--EEEEEEEE-SSEEEEEEEEEESTT-HHHHHHHHHHHHHHHHHHTTPPPP---B-B-/-HHHHHHHHHHHHHH--HHHHHHHHHHHHHHHTT---SHHHHHHHHHHHHHHHHHHHHHHHHHHHHHHHHTT---TT-EEEETTEEEEEEEE-SSEEEEEETTS-EEEEEGGG-SSEEES-SS-EEEEEEEEEETTS-HHHHHHHHHHHHHHHHH-HHHHTTB-S--EEEEEEEE-SSEEEEEEEEEESTT-HHHHHHHHHHHHHHHHHHTTPPPP---B-B-/-HHHHHHHHHHHHHH--HHHHHHHHHHHHHHHTT---SHHHHHHHHHHHHHHHHHHHHHHHHHHHHHHHHTT---TT-EEEETTEEEEEEEE-SSEEEEEETTS-EEEEEGGG-SSEEES-SS-EEEEEEEEEETTS-HHHHHHHHHHHHHHHHH-HHHHTTB-S--EEEEEEEE-SSEEEEEEEEEESTT-HHHHHHHHHHHHHHHHHHTTPPPP---B-B-/-HHHHHHHHHHHHHH--HHHHHHHHHHHHHHHTT---SHHHHHHHHHHHHHHHHHHHHHHHHHHHHHHHHTT---TT-EEEETTEEEEEEEE-SSEEEEEETTS-EEEEEGGG-SSEEES-SS-EEEEEEEEEETTS-HHHHHHHHHHHHHHHHH-HHHHTTB-S--EEEEEEEE-SSEEEEEEEEEESTT-HHHHHHHHHHHHHHHHHHTTPPPP---B-B-/-HHHHHHHHHHHHHH--HHHHHHHHHHHHHHHTT---SHHHHHHHHHHHHHHHHHHHHHHHHHHHHHHHHTT---TT-EEEETTEEEEEEEE-SSEEEEEETTS-EEEEEGGG-SSEEES-SS-EEEEEEEEEETTS-HHHHHHHHHHHHHHHHH-HHHHTTB-S--EEEEEEEE-SSEEEEEEEEEESTT-HHHHHHHHHHHHHHHHHHTTPPPP---B-B-/-HHHHHHHHHHHHHH--HHHHHHHHHHHHHHHTT---SHHHHHHHHHHHHHHHHHHHHHHHHHHHHHHHHTT---TT-EEEETTEEEEEEEE-SSEEEEEETTS-EEEEEGGG-SSEEES-SS-EEEEEEEEEETTS-HHHHHHHHHHHHHHHHH-HHHHTTB-S--EEEEEEEE-SSEEEEEEEEEESTT-HHHHHHHHHHHHHHHHHHTTPPPP---B-B-

Foldseek 3Di:
DQVVLVVVLVVVLVVAVVVVRVVVNVVVSCCSVPHPPPVVVVVVVVVVVVVCVVPVLLVVQLVLVVVCVVVVNADAFWWKAAVPATAGWHDDDSFWTWGQGPVGDIDTGGSVSGDDMGTQQPFKDKEKDKAKFWPPDDQVLLLVLLVVLVVVLCVPPVCVQFFDDDKDWDGWDDDDPTTTMTIIMTMTNTPCHVVSVVSSVVSSVVSCVVSVTDGTDDDDDDD/DQVVLVVVLVVVLVVAVVVVRVVVNVVVSCCSVPHPPPVVVVVVVVVVVVVCVVPVLLVVQLVLVVVCVVVVNADAFWWKAAVPATAGWHDDDSFWTWGQGPVGDIDTGGSVSGDDMGTQQPFKDKEKDKAKFWPPDDQVLLLVLLVVLVVVLCVPPVCVQFFDDDKDWDGWDDDDPTTTMTIIMTMTNTPCHVVSVVSSVVSSVVSCVVSVTDGTDDDDDDD/DQVVLVVVLVVVLVVAVVVVRVVVNVVVSCCSVPHPPPVVVVVVVVVVVVVCVVPVLLVVQLVLVVVCVVVVNADAFWWKAAVPATAGWHDDDSFWTWGQGPVGDIDTGGSVSGDDMGTQQPFKDKEKDKAKFWPPDDQVLLLVLLVVLVVVLCVPPVCVQFFDDDKDWDGWDDDDPTTTMTIIMTMTNTPCHVVSVVSSVVSSVVSCVVSVTDGTDDDDDDD/DQVVLVVVLVVVLVVAVVVVRVVVNVVVSCCSVPHPPPVVVVVVVVVVVVVCVVPVLLVVQLVLVVVCVVVVNADAFWWKAAVPATAGWHDDDSFWTWGQGPVGDIDTGGSVSGDDMGTQQPFKDKEKDKAKFWPPDDQVLLLVLLVVLVVVLCVPPVCVQFFDDDKDWDGWDDDDPTTTMTIIMTMTNTPCHVVSVVSSVVSSVVSCVVSVTDGTDDDDDDD/DQVVLVVVLVVVLVVAVVVVRVVVNVVVSCCSVPHPPPVVVVVVVVVVVVVCVVPVLLVVQLVLVVVCVVVVNADAFWWKAAVPATAGWHDDDSFWTWGQGPVGDIDTGGSVSGDDMGTQQPFKDKEKDKAKFWPPDDQVLLLVLLVVLVVVLCVPPVCVQFFDDDKDWDGWDDDDPTTTMTIIMTMTNTPCHVVSVVSSVVSSVVSCVVSVTDGTDDDDDDD/DQVVLVVVLVVVLVVAVVVVRVVVNVVVSCCSVPHPPPVVVVVVVVVVVVVCVVPVLLVVQLVLVVVCVVVVNADAFWWKAAVPATAGWHDDDSFWTWGQGPVGDIDTGGSVSGDDMGTQQPFKDKEKDKAKFWPPDDQVLLLVLLVVLVVVLCVPPVCVQFFDDDKDWDGWDDDDPTTTMTIIMTMTNTPCHVVSVVSSVVSSVVSCVVSVTDGTDDDDDDD/DQVVLVVVLVVVLVVAVVVVRVVVNVVVSCCSVPHPPPVVVVVVVVVVVVVCVVPVLLVVQLVLVVVCVVVVNADAFWWKAAVPATAGWHDDDSFWTWGQGPVGDIDTGGSVSGDDMGTQQPFKDKEKDKAKFWPPDDQVLLLVLLVVLVVVLCVPPVCVQFFDDDKDWDGWDDDDPTTTMTIIMTMTNTPCHVVSVVSSVVSSVVSCVVSVTDGTDDDDDDD

InterPro domains:
  IPR006685 Mechanosensitive ion channel MscS [PF00924] (557-621)
  IPR010920 LSM domain superfamily [SSF50182] (558-616)
  IPR011014 Mechanosensitive ion channel MscS, transmembrane-2 [SSF82861] (477-556)
  IPR011066 Mechanosensitive ion channel MscS, C-terminal domain superfamily [SSF82689] (627-722)
  IPR023408 Mechanosensitive ion channel MscS, beta-domain superfamily [G3DSA:2.30.30.60] (574-621)
  IPR045276 Mechanosensitive ion channel YbiO [PTHR30460] (4-730)
  IPR049142 Mechanosensitive ion channel, transmembrane helices 2/3 [PF21088] (516-556)
  IPR049278 Mechanosensitive ion channel MscS, C-terminal domain [PF21082] (628-714)
  IPR057485 Moderate conductance mechanosensitive channel YbiO-like, transmembrane helix 1 [PF25392] (376-454)

Radius of gyration: 38.95 Å; Cα contacts (8 Å, |Δi|>4): 2884; chains: 7; bounding box: 86×85×108 Å

Nearest PDB structures (foldseek):
  7a46-assembly1_A  TM=1.005E+00  e=2.029E-41  Escherichia coli
  3t9n-assembly1_B  TM=9.355E-01  e=4.757E-16  Caldanaerobacter subterraneus subsp. tengcongensis
  3udc-assembly1_G  TM=9.176E-01  e=3.105E-16  Caldanaerobacter subterraneus subsp. tengcongensis MB4
  3t9n-assembly1_D  TM=9.344E-01  e=7.743E-16  Caldanaerobacter subterraneus subsp. tengcongensis
  3t9n-assembly1_A  TM=9.375E-01  e=1.513E-15  Caldanaerobacter subterraneus subsp. tengcongensis

Organism: Escherichia coli (strain K12) (NCBI:txid83333)

GO terms:
  GO:0005886 plasma membrane (C, IDA)
  GO:0008381 mechanosensitive monoatomic ion channel activity (F, EXP)
  GO:0071470 cellular response to osmotic stress (P, EXP)

Sequence (1561 aa):
LAVIISTITIMIVLSEIGVNIAPLLAGAGALGLAISFGSQTLVKDIITGVFIQFENGMNTGDLVTIGPLTGTVERMSIRSVGVRQDTGAYHIIPWSSITTFANFVRGIGSVVANYDVDRHEDADKANQALKDAVAELMENEEIRGLIIGEPNFAGIVGLSNTAFTLRVSFTTLPLKQWTVRFALDSQVKKHFDLAGVRAPVQTYQVLLAVIISTITIMIVLSEIGVNIAPLLAGAGALGLAISFGSQTLVKDIITGVFIQFENGMNTGDLVTIGPLTGTVERMSIRSVGVRQDTGAYHIIPWSSITTFANFVRGIGSVVANYDVDRHEDADKANQALKDAVAELMENEEIRGLIIGEPNFAGIVGLSNTAFTLRVSFTTLPLKQWTVRFALDSQVKKHFDLAGVRAPVQTYQVLLAVIISTITIMIVLSEIGVNIAPLLAGAGALGLAISFGSQTLVKDIITGVFIQFENGMNTGDLVTIGPLTGTVERMSIRSVGVRQDTGAYHIIPWSSITTFANFVRGIGSVVANYDVDRHEDADKANQALKDAVAELMENEEIRGLIIGEPNFAGIVGLSNTAFTLRVSFTTLPLKQWTVRFALDSQVKKHFDLAGVRAPVQTYQVLLAVIISTITIMIVLSEIGVNIAPLLAGAGALGLAISFGSQTLVKDIITGVFIQFENGMNTGDLVTIGPLTGTVERMSIRSVGVRQDTGAYHIIPWSSITTFANFVRGIGSVVANYDVDRHEDADKANQALKDAVAELMENEEIRGLIIGEPNFAGIVGLSNTAFTLRVSFTTLPLKQWTVRFALDSQVKKHFDLAGVRAPVQTYQVLLAVIISTITIMIVLSEIGVNIAPLLAGAGALGLAISFGSQTLVKDIITGVFIQFENGMNTGDLVTIGPLTGTVERMSIRSVGVRQDTGAYHIIPWSSITTFANFVRGIGSVVANYDVDRHEDADKANQALKDAVAELMENEEIRGLIIGEPNFAGIVGLSNTAFTLRVSFTTLPLKQWTVRFALDSQVKKHFDLAGVRAPVQTYQVLLAVIISTITIMIVLSEIGVNIAPLLAGAGALGLAISFGSQTLVKDIITGVFIQFENGMNTGDLVTIGPLTGTVERMSIRSVGVRQDTGAYHIIPWSSITTFANFVRGIGSVVANYDVDRHEDADKANQALKDAVAELMENEEIRGLIIGEPNFAGIVGLSNTAFTLRVSFTTLPLKQWTVRFALDSQVKKHFDLAGVRAPVQTYQVLLAVIISTITIMIVLSEIGVNIAPLLAGAGALGLAISFGSQTLVKDIITGVFIQFENGMNTGDLVTIGPLTGTVERMSIRSVGVRQDTGAYHIIPWSSITTFANFVRGIGSVVANYDVDRHEDADKANQALKDAVAELMENEEIRGLIIGEPNFAGIVGLSNTAFTLRVSFTTLPLKQWTVRFALDSQVKKHFDLAGVRAPVQTYQVL